Protein 7MIS (pdb70)

Structure (mmCIF, N/CA/C/O backbone):
data_7MIS
#
_entry.id   7MIS
#
_cell.length_a   1.00
_cell.length_b   1.00
_cell.length_c   1.00
_cell.angle_alpha   90.00
_cell.angle_beta   90.00
_cell.angle_gamma   90.00
#
_symmetry.space_group_name_H-M   'P 1'
#
loop_
_entity.id
_entity.type
_entity.pdbx_description
1 polymer 'Calmodulin-dependent glutamylase SidJ'
2 polymer Calmodulin
3 polymer SdeC
4 non-polymer "ADENOSINE-5'-TRIPHOSPHATE"
5 non-polymer 'MAGNESIUM ION'
6 non-polymer 'SODIUM ION'
7 non-polymer 'CALCIUM ION'
8 non-polymer 'ADENOSINE MONOPHOSPHATE'
#
loop_
_atom_site.group_PDB
_atom_site.id
_atom_site.type_symbol
_atom_site.label_atom_id
_atom_site.label_alt_id
_atom_site.label_comp_id
_atom_site.label_asym_id
_atom_site.label_entity_id
_atom_site.label_seq_id
_atom_site.pdbx_PDB_ins_code
_atom_site.Cartn_x
_atom_site.Cartn_y
_atom_site.Cartn_z
_atom_site.occupancy
_atom_site.B_iso_or_equiv
_atom_site.auth_seq_id
_atom_site.auth_comp_id
_atom_site.auth_asym_id
_atom_site.auth_atom_id
_atom_site.pdbx_PDB_model_num
ATOM 1 N N . HIS A 1 3 ? 254.095 221.914 257.233 1.00 76.40 98 HIS A N 1
ATOM 2 C CA . HIS A 1 3 ? 254.817 222.561 256.145 1.00 76.40 98 HIS A CA 1
ATOM 3 C C . HIS A 1 3 ? 255.230 221.546 255.085 1.00 76.40 98 HIS A C 1
ATOM 4 O O . HIS A 1 3 ? 256.414 221.386 254.790 1.00 76.40 98 HIS A O 1
ATOM 17 N N . VAL A 1 4 ? 254.240 220.860 254.519 1.00 54.93 99 VAL A N 1
ATOM 18 C CA . VAL A 1 4 ? 254.443 219.902 253.437 1.00 54.93 99 VAL A CA 1
ATOM 19 C C . VAL A 1 4 ? 253.958 220.544 252.146 1.00 54.93 99 VAL A C 1
ATOM 20 O O . VAL A 1 4 ? 252.881 221.151 252.112 1.00 54.93 99 VAL A O 1
ATOM 33 N N . LYS A 1 5 ? 254.753 220.416 251.088 1.00 50.27 100 LYS A N 1
ATOM 34 C CA . LYS A 1 5 ? 254.404 221.041 249.821 1.00 50.27 100 LYS A CA 1
ATOM 35 C C . LYS A 1 5 ? 253.238 220.304 249.175 1.00 50.27 100 LYS A C 1
ATOM 36 O O . LYS A 1 5 ? 253.233 219.072 249.097 1.00 50.27 100 LYS A O 1
ATOM 55 N N . GLN A 1 6 ? 252.248 221.062 248.711 1.00 43.05 101 GLN A N 1
ATOM 56 C CA . GLN A 1 6 ? 251.064 220.519 248.050 1.00 43.05 101 GLN A CA 1
ATOM 57 C C . GLN A 1 6 ? 251.101 220.948 246.588 1.00 43.05 101 GLN A C 1
ATOM 58 O O . GLN A 1 6 ? 250.707 222.067 246.250 1.00 43.05 101 GLN A O 1
ATOM 72 N N . TYR A 1 7 ? 251.564 220.050 245.724 1.00 36.49 102 TYR A N 1
ATOM 73 C CA . TYR A 1 7 ? 251.646 220.324 244.299 1.00 36.49 102 TYR A CA 1
ATOM 74 C C . TYR A 1 7 ? 251.468 219.016 243.546 1.00 36.49 102 TYR A C 1
ATOM 75 O O . TYR A 1 7 ? 251.640 217.929 244.102 1.00 36.49 102 TYR A O 1
ATOM 93 N N . TYR A 1 8 ? 251.111 219.130 242.272 1.00 28.40 103 TYR A N 1
ATOM 94 C CA . TYR A 1 8 ? 250.929 217.962 241.425 1.00 28.40 103 TYR A CA 1
ATOM 95 C C . TYR A 1 8 ? 252.231 217.610 240.720 1.00 28.40 103 TYR A C 1
ATOM 96 O O . TYR A 1 8 ? 253.096 218.462 240.504 1.00 28.40 103 TYR A O 1
ATOM 114 N N . PHE A 1 9 ? 252.357 216.338 240.355 1.00 31.75 104 PHE A N 1
ATOM 115 C CA . PHE A 1 9 ? 253.521 215.835 239.642 1.00 31.75 104 PHE A CA 1
ATOM 116 C C . PHE A 1 9 ? 253.361 215.915 238.130 1.00 31.75 104 PHE A C 1
ATOM 117 O O . PHE A 1 9 ? 254.233 215.431 237.403 1.00 31.75 104 PHE A O 1
ATOM 134 N N . ALA A 1 10 ? 252.276 216.508 237.642 1.00 29.09 105 ALA A N 1
ATOM 135 C CA . ALA A 1 10 ? 252.014 216.631 236.216 1.00 29.09 105 ALA A CA 1
ATOM 136 C C . ALA A 1 10 ? 251.946 218.101 235.830 1.00 29.09 105 ALA A C 1
ATOM 137 O O . ALA A 1 10 ? 251.373 218.918 236.556 1.00 29.09 105 ALA A O 1
ATOM 144 N N . ARG A 1 11 ? 252.536 218.429 234.683 1.00 36.00 106 ARG A N 1
ATOM 145 C CA . ARG A 1 11 ? 252.540 219.782 234.148 1.00 36.00 106 ARG A CA 1
ATOM 146 C C . ARG A 1 11 ? 251.834 219.798 232.800 1.00 36.00 106 ARG A C 1
ATOM 147 O O . ARG A 1 11 ? 251.785 218.785 232.102 1.00 36.00 106 ARG A O 1
ATOM 168 N N . ARG A 1 12 ? 251.300 220.958 232.433 1.00 33.40 107 ARG A N 1
ATOM 169 C CA . ARG A 1 12 ? 250.560 221.127 231.191 1.00 33.40 107 ARG A CA 1
ATOM 170 C C . ARG A 1 12 ? 251.347 221.988 230.212 1.00 33.40 107 ARG A C 1
ATOM 171 O O . ARG A 1 12 ? 252.065 222.909 230.607 1.00 33.40 107 ARG A O 1
ATOM 192 N N . GLY A 1 13 ? 251.198 221.681 228.930 1.00 30.27 108 GLY A N 1
ATOM 193 C CA . GLY A 1 13 ? 251.837 222.460 227.895 1.00 30.27 108 GLY A CA 1
ATOM 194 C C . GLY A 1 13 ? 251.194 222.197 226.553 1.00 30.27 108 GLY A C 1
ATOM 195 O O . GLY A 1 13 ? 250.163 221.531 226.458 1.00 30.27 108 GLY A O 1
ATOM 199 N N . GLU A 1 14 ? 251.840 222.700 225.506 1.00 29.26 109 GLU A N 1
ATOM 200 C CA . GLU A 1 14 ? 251.331 222.594 224.147 1.00 29.26 109 GLU A CA 1
ATOM 201 C C . GLU A 1 14 ? 252.274 221.764 223.287 1.00 29.26 109 GLU A C 1
ATOM 202 O O . GLU A 1 14 ? 253.479 221.699 223.542 1.00 29.26 109 GLU A O 1
ATOM 214 N N . THR A 1 15 ? 251.705 221.123 222.269 1.00 26.60 110 THR A N 1
ATOM 215 C CA . THR A 1 15 ? 252.463 220.438 221.234 1.00 26.60 110 THR A CA 1
ATOM 216 C C . THR A 1 15 ? 251.987 220.920 219.872 1.00 26.60 110 THR A C 1
ATOM 217 O O . THR A 1 15 ? 250.993 221.639 219.753 1.00 26.60 110 THR A O 1
ATOM 228 N N . SER A 1 16 ? 252.720 220.521 218.834 1.00 27.16 111 SER A N 1
ATOM 229 C CA . SER A 1 16 ? 252.318 220.869 217.479 1.00 27.16 111 SER A CA 1
ATOM 230 C C . SER A 1 16 ? 251.166 220.004 216.987 1.00 27.16 111 SER A C 1
ATOM 231 O O . SER A 1 16 ? 250.307 220.491 216.245 1.00 27.16 111 SER A O 1
ATOM 239 N N . THR A 1 17 ? 251.123 218.735 217.383 1.00 23.55 112 THR A N 1
ATOM 240 C CA . THR A 1 17 ? 250.067 217.847 216.921 1.00 23.55 112 THR A CA 1
ATOM 241 C C . THR A 1 17 ? 250.083 216.570 217.744 1.00 23.55 112 THR A C 1
ATOM 242 O O . THR A 1 17 ? 251.145 216.098 218.159 1.00 23.55 112 THR A O 1
ATOM 253 N N . HIS A 1 18 ? 248.891 216.026 217.984 1.00 20.83 113 HIS A N 1
ATOM 254 C CA . HIS A 1 18 ? 248.744 214.677 218.514 1.00 20.83 113 HIS A CA 1
ATOM 255 C C . HIS A 1 18 ? 248.795 213.618 217.424 1.00 20.83 113 HIS A C 1
ATOM 256 O O . HIS A 1 18 ? 248.740 212.426 217.738 1.00 20.83 113 HIS A O 1
ATOM 270 N N . ASP A 1 19 ? 248.894 214.024 216.158 1.00 24.64 114 ASP A N 1
ATOM 271 C CA . ASP A 1 19 ? 248.859 213.099 215.026 1.00 24.64 114 ASP A CA 1
ATOM 272 C C . ASP A 1 19 ? 250.244 212.483 214.857 1.00 24.64 114 ASP A C 1
ATOM 273 O O . ASP A 1 19 ? 251.029 212.849 213.979 1.00 24.64 114 ASP A O 1
ATOM 282 N N . THR A 1 20 ? 250.543 211.519 215.724 1.00 29.94 115 THR A N 1
ATOM 283 C CA . THR A 1 20 ? 251.842 210.859 215.734 1.00 29.94 115 THR A CA 1
ATOM 284 C C . THR A 1 20 ? 251.640 209.388 216.055 1.00 29.94 115 THR A C 1
ATOM 285 O O . THR A 1 20 ? 251.136 209.050 217.130 1.00 29.94 115 THR A O 1
ATOM 296 N N . SER A 1 21 ? 252.034 208.519 215.125 1.00 31.23 116 SER A N 1
ATOM 297 C CA . SER A 1 21 ? 252.010 207.072 215.327 1.00 31.23 116 SER A CA 1
ATOM 298 C C . SER A 1 21 ? 250.586 206.573 215.579 1.00 31.23 116 SER A C 1
ATOM 299 O O . SER A 1 21 ? 250.289 205.934 216.590 1.00 31.23 116 SER A O 1
ATOM 307 N N . LEU A 1 22 ? 249.705 206.870 214.628 1.00 24.91 117 LEU A N 1
ATOM 308 C CA . LEU A 1 22 ? 248.320 206.425 214.711 1.00 24.91 117 LEU A CA 1
ATOM 309 C C . LEU A 1 22 ? 247.845 205.997 213.326 1.00 24.91 117 LEU A C 1
ATOM 310 O O . LEU A 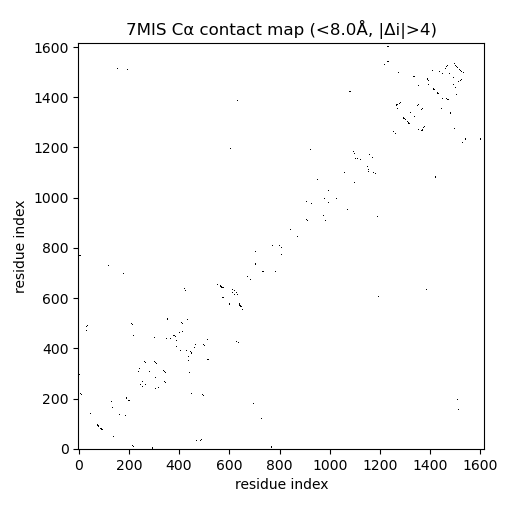1 22 ? 248.519 206.281 212.328 1.00 24.91 117 LEU A O 1
ATOM 326 N N . PRO A 1 23 ? 246.706 205.313 213.218 1.00 25.29 118 PRO A N 1
ATOM 327 C CA . PRO A 1 23 ? 246.385 204.628 211.970 1.00 25.29 118 PRO A CA 1
ATOM 328 C C . PRO A 1 23 ? 246.334 205.603 210.810 1.00 25.29 118 PRO A C 1
ATOM 329 O O . PRO A 1 23 ? 245.952 206.775 210.977 1.00 25.29 118 PRO A O 1
ATOM 340 N N . PRO A 1 24 ? 246.715 205.159 209.609 1.00 29.97 119 PRO A N 1
ATOM 341 C CA . PRO A 1 24 ? 246.700 206.067 208.465 1.00 29.97 119 PRO A CA 1
ATOM 342 C C . PRO A 1 24 ? 245.280 206.464 208.107 1.00 29.97 119 PRO A C 1
ATOM 343 O O . PRO A 1 24 ? 244.326 205.711 208.368 1.00 29.97 119 PRO A O 1
ATOM 354 N N . PRO A 1 25 ? 245.087 207.644 207.508 1.00 29.69 120 PRO A N 1
ATOM 355 C CA . PRO A 1 25 ? 243.729 208.118 207.167 1.00 29.69 120 PRO A CA 1
ATOM 356 C C . PRO A 1 25 ? 243.194 207.565 205.848 1.00 29.69 120 PRO A C 1
ATOM 357 O O . PRO A 1 25 ? 243.258 208.185 204.788 1.00 29.69 120 PRO A O 1
ATOM 368 N N . VAL A 1 26 ? 242.644 206.352 205.902 1.00 37.13 121 VAL A N 1
ATOM 369 C CA . VAL A 1 26 ? 242.065 205.708 204.731 1.00 37.13 121 VAL A CA 1
ATOM 370 C C . VAL A 1 26 ? 240.827 204.927 205.147 1.00 37.13 121 VAL A C 1
ATOM 371 O O . VAL A 1 26 ? 240.670 204.530 206.302 1.00 37.13 121 VAL A O 1
ATOM 384 N N . LYS A 1 27 ? 239.942 204.713 204.177 1.00 44.05 122 LYS A N 1
ATOM 385 C CA . LYS A 1 27 ? 238.757 203.884 204.345 1.00 44.05 122 LYS A CA 1
ATOM 386 C C . LYS A 1 27 ? 238.822 202.733 203.354 1.00 44.05 122 LYS A C 1
ATOM 387 O O . LYS A 1 27 ? 239.082 202.949 202.166 1.00 44.05 122 LYS A O 1
ATOM 406 N N . VAL A 1 28 ? 238.595 201.518 203.839 1.00 52.28 123 VAL A N 1
ATOM 407 C CA . VAL A 1 28 ? 238.554 200.329 202.988 1.00 52.28 123 VAL A CA 1
ATOM 408 C C . VAL A 1 28 ? 237.077 200.014 202.774 1.00 52.28 123 VAL A C 1
ATOM 409 O O . VAL A 1 28 ? 236.442 199.310 203.560 1.00 52.28 123 VAL A O 1
ATOM 422 N N . LEU A 1 29 ? 236.519 200.550 201.692 1.00 54.73 124 LEU A N 1
ATOM 423 C CA . LEU A 1 29 ? 235.106 200.395 201.372 1.00 54.73 124 LEU A CA 1
ATOM 424 C C . LEU A 1 29 ? 234.971 199.554 200.111 1.00 54.73 124 LEU A C 1
ATOM 425 O O . LEU A 1 29 ? 235.433 199.960 199.039 1.00 54.73 124 LEU A O 1
ATOM 441 N N . SER A 1 30 ? 234.329 198.394 200.240 1.00 63.40 125 SER A N 1
ATOM 442 C CA . SER A 1 30 ? 234.086 197.503 199.107 1.00 63.40 125 SER A CA 1
ATOM 443 C C . SER A 1 30 ? 235.383 197.182 198.370 1.00 63.40 125 SER A C 1
ATOM 444 O O . SER A 1 30 ? 235.433 197.142 197.139 1.00 63.40 125 SER A O 1
ATOM 452 N N . GLY A 1 31 ? 236.448 196.952 199.134 1.00 62.96 126 GLY A N 1
ATOM 453 C CA . GLY A 1 31 ? 237.728 196.607 198.555 1.00 62.96 126 GLY A CA 1
ATOM 454 C C . GLY A 1 31 ? 238.493 197.766 197.960 1.00 62.96 126 GLY A C 1
ATOM 455 O O . GLY A 1 31 ? 239.544 197.544 197.348 1.00 62.96 126 GLY A O 1
ATOM 459 N N . ARG A 1 32 ? 238.007 198.992 198.122 1.00 57.18 127 ARG A N 1
ATOM 460 C CA . ARG A 1 32 ? 238.633 200.175 197.551 1.00 57.18 127 ARG A CA 1
ATOM 461 C C . ARG A 1 32 ? 239.159 201.071 198.663 1.00 57.18 127 ARG A C 1
ATOM 462 O O . ARG A 1 32 ? 238.488 201.276 199.679 1.00 57.18 127 ARG A O 1
ATOM 483 N N . SER A 1 33 ? 240.365 201.598 198.465 1.00 54.64 128 SER A N 1
ATOM 484 C CA . SER A 1 33 ? 240.987 202.501 199.423 1.00 54.64 128 SER A CA 1
ATOM 485 C C . SER A 1 33 ? 240.635 203.938 199.061 1.00 54.64 128 SER A C 1
ATOM 486 O O . SER A 1 33 ? 241.012 204.424 197.990 1.00 54.64 128 SER A O 1
ATOM 494 N N . ILE A 1 34 ? 239.913 204.610 199.950 1.00 45.75 129 ILE A N 1
ATOM 495 C CA . ILE A 1 34 ? 239.541 206.011 199.800 1.00 45.75 129 ILE A CA 1
ATOM 496 C C . ILE A 1 34 ? 240.355 206.814 200.812 1.00 45.75 129 ILE A C 1
ATOM 497 O O . ILE A 1 34 ? 240.166 206.643 202.025 1.00 45.75 129 ILE A O 1
ATOM 513 N N . PRO A 1 35 ? 241.280 207.669 200.381 1.00 39.95 130 PRO A N 1
ATOM 514 C CA . PRO A 1 35 ? 242.024 208.490 201.342 1.00 39.95 130 PRO A CA 1
ATOM 515 C C . PRO A 1 35 ? 241.145 209.566 201.961 1.00 39.95 130 PRO A C 1
ATOM 516 O O . PRO A 1 35 ? 240.130 209.984 201.401 1.00 39.95 130 PRO A O 1
ATOM 527 N N . LEU A 1 36 ? 241.560 210.017 203.143 1.00 32.55 131 LEU A N 1
ATOM 528 C CA . LEU A 1 36 ? 240.822 210.999 203.925 1.00 32.55 131 LEU A CA 1
ATOM 529 C C . LEU A 1 36 ? 241.700 212.213 204.188 1.00 32.55 131 LEU A C 1
ATOM 530 O O . LEU A 1 36 ? 242.884 212.075 204.509 1.00 32.55 131 LEU A O 1
ATOM 546 N N . LYS A 1 37 ? 241.113 213.401 204.065 1.00 33.20 132 LYS A N 1
ATOM 547 C CA . LYS A 1 37 ? 241.845 214.650 204.206 1.00 33.20 132 LYS A CA 1
ATOM 548 C C . LYS A 1 37 ? 241.077 215.609 205.104 1.00 33.20 132 LYS A C 1
ATOM 549 O O . LYS A 1 37 ? 239.890 215.426 205.379 1.00 33.20 132 LYS A O 1
ATOM 568 N N . GLU A 1 38 ? 241.778 216.645 205.549 1.00 30.14 133 GLU A N 1
ATOM 569 C CA . GLU A 1 38 ? 241.259 217.621 206.493 1.00 30.14 133 GLU A CA 1
ATOM 570 C C . GLU A 1 38 ? 240.847 218.901 205.775 1.00 30.14 133 GLU A C 1
ATOM 571 O O . GLU A 1 38 ? 241.414 219.267 204.743 1.00 30.14 133 GLU A O 1
ATOM 583 N N . ILE A 1 39 ? 239.849 219.573 206.332 1.00 24.55 134 ILE A N 1
ATOM 584 C CA . ILE A 1 39 ? 239.440 220.912 205.918 1.00 24.55 134 ILE A CA 1
ATOM 585 C C . ILE A 1 39 ? 239.933 221.891 206.979 1.00 24.55 134 ILE A C 1
ATOM 586 O O . ILE A 1 39 ? 239.492 221.810 208.132 1.00 24.55 134 ILE A O 1
ATOM 602 N N . PRO A 1 40 ? 240.836 222.820 206.654 1.00 24.36 135 PRO A N 1
ATOM 603 C CA . PRO A 1 40 ? 241.349 223.739 207.685 1.00 24.36 135 PRO A CA 1
ATOM 604 C C . PRO A 1 40 ? 240.244 224.641 208.216 1.00 24.36 135 PRO A C 1
ATOM 605 O O . PRO A 1 40 ? 239.602 225.371 207.459 1.00 24.36 135 PRO A O 1
ATOM 616 N N . PHE A 1 41 ? 240.032 224.592 209.531 1.00 19.03 136 PHE A N 1
ATOM 617 C CA . PHE A 1 41 ? 238.985 225.401 210.146 1.00 19.03 136 PHE A CA 1
ATOM 618 C C . PHE A 1 41 ? 239.312 226.888 210.062 1.00 19.03 136 PHE A C 1
ATOM 619 O O . PHE A 1 41 ? 238.487 227.693 209.612 1.00 19.03 136 PHE A O 1
ATOM 636 N N . GLU A 1 42 ? 240.520 227.269 210.479 1.00 23.01 137 GLU A N 1
ATOM 637 C CA . GLU A 1 42 ? 240.835 228.684 210.638 1.00 23.01 137 GLU A CA 1
ATOM 638 C C . GLU A 1 42 ? 240.885 229.401 209.295 1.00 23.01 137 GLU A C 1
ATOM 639 O O . GLU A 1 42 ? 240.347 230.504 209.151 1.00 23.01 137 GLU A O 1
ATOM 651 N N . ALA A 1 43 ? 241.545 228.801 208.302 1.00 24.66 138 ALA A N 1
ATOM 652 C CA . ALA A 1 43 ? 241.643 229.442 206.994 1.00 24.66 138 ALA A CA 1
ATOM 653 C C . ALA A 1 43 ? 240.270 229.596 206.354 1.00 24.66 138 ALA A C 1
ATOM 654 O O . ALA A 1 43 ? 239.958 230.646 205.778 1.00 24.66 138 ALA A O 1
ATOM 661 N N . THR A 1 44 ? 239.437 228.560 206.446 1.00 22.78 139 THR A N 1
ATOM 662 C CA . THR A 1 44 ? 238.087 228.642 205.903 1.00 22.78 139 THR A CA 1
ATOM 663 C C . THR A 1 44 ? 237.286 229.741 206.586 1.00 22.78 139 THR A C 1
ATOM 664 O O . THR A 1 44 ? 236.601 230.529 205.921 1.00 22.78 139 THR A O 1
ATOM 675 N N . ARG A 1 45 ? 237.364 229.816 207.916 1.00 20.98 140 ARG A N 1
ATOM 676 C CA . ARG A 1 45 ? 236.631 230.848 208.640 1.00 20.98 140 ARG A CA 1
ATOM 677 C C . ARG A 1 45 ? 237.108 232.241 208.244 1.00 20.98 140 ARG A C 1
ATOM 678 O O . ARG A 1 45 ? 236.297 233.154 208.032 1.00 20.98 140 ARG A O 1
ATOM 699 N N . ASN A 1 46 ? 238.424 232.421 208.123 1.00 24.14 141 ASN A N 1
ATOM 700 C CA . ASN A 1 46 ? 238.962 233.728 207.764 1.00 24.14 141 ASN A CA 1
ATOM 701 C C . ASN A 1 46 ? 238.526 234.144 206.364 1.00 24.14 141 ASN A C 1
ATOM 702 O O . ASN A 1 46 ? 238.144 235.300 206.141 1.00 24.14 141 ASN A O 1
ATOM 713 N N . GLU A 1 47 ? 238.571 233.219 205.401 1.00 25.35 142 GLU A N 1
ATOM 714 C CA . GLU A 1 47 ? 238.154 233.588 204.052 1.00 25.35 142 GLU A CA 1
ATOM 715 C C . GLU A 1 47 ? 236.650 233.833 203.979 1.00 25.35 142 GLU A C 1
ATOM 716 O O . GLU A 1 47 ? 236.200 234.681 203.200 1.00 25.35 142 GLU A O 1
ATOM 728 N N . LEU A 1 48 ? 235.859 233.132 204.793 1.00 24.27 143 LEU A N 1
ATOM 729 C CA . LEU A 1 48 ? 234.435 233.445 204.866 1.00 24.27 143 LEU A CA 1
ATOM 730 C C . LEU A 1 48 ? 234.213 234.854 205.403 1.00 24.27 143 LEU A C 1
ATOM 731 O O . LEU A 1 48 ? 233.329 235.577 204.929 1.00 24.27 143 LEU A O 1
ATOM 747 N N . VAL A 1 49 ? 235.008 235.266 206.392 1.00 25.20 144 VAL A N 1
ATOM 748 C CA . VAL A 1 49 ? 234.879 236.629 206.905 1.00 25.20 144 VAL A CA 1
ATOM 749 C C . VAL A 1 49 ? 235.277 237.646 205.838 1.00 25.20 144 VAL A C 1
ATOM 750 O O . VAL A 1 49 ? 234.680 238.725 205.734 1.00 25.20 144 VAL A O 1
ATOM 763 N N . GLN A 1 50 ? 236.299 237.333 205.040 1.00 29.74 145 GLN A N 1
ATOM 764 C CA . GLN A 1 50 ? 236.662 238.225 203.938 1.00 29.74 145 GLN A CA 1
ATOM 765 C C . GLN A 1 50 ? 235.518 238.354 202.935 1.00 29.74 145 GLN A C 1
ATOM 766 O O . GLN A 1 50 ? 235.216 239.457 202.449 1.00 29.74 145 GLN A O 1
ATOM 780 N N . ILE A 1 51 ? 234.878 237.231 202.603 1.00 29.15 146 ILE A N 1
ATOM 781 C CA . ILE A 1 51 ? 233.704 237.269 201.736 1.00 29.15 146 ILE A CA 1
ATOM 782 C C . ILE A 1 51 ? 232.629 238.158 202.344 1.00 29.15 146 ILE A C 1
ATOM 783 O O . ILE A 1 51 ? 231.962 238.927 201.642 1.00 29.15 146 ILE A O 1
ATOM 799 N N . TYR A 1 52 ? 232.437 238.061 203.660 1.00 28.69 147 TYR A N 1
ATOM 800 C CA . TYR A 1 52 ? 231.448 238.900 204.330 1.00 28.69 147 TYR A CA 1
ATOM 801 C C . TYR A 1 52 ? 231.792 240.379 204.200 1.00 28.69 147 TYR A C 1
ATOM 802 O O . TYR A 1 52 ? 230.905 241.217 204.015 1.00 28.69 147 TYR A O 1
ATOM 820 N N . LEU A 1 53 ? 233.072 240.725 204.331 1.00 30.85 148 LEU A N 1
ATOM 821 C CA . LEU A 1 53 ? 233.468 242.125 204.192 1.00 30.85 148 LEU A CA 1
ATOM 822 C C . LEU A 1 53 ? 233.182 242.638 202.785 1.00 30.85 148 LEU A C 1
ATOM 823 O O . LEU A 1 53 ? 232.674 243.755 202.608 1.00 30.85 148 LEU A O 1
ATOM 839 N N . THR A 1 54 ? 233.492 241.831 201.769 1.00 34.14 149 THR A N 1
ATOM 840 C CA . THR A 1 54 ? 233.170 242.238 200.402 1.00 34.14 149 THR A CA 1
ATOM 841 C C . THR A 1 54 ? 231.662 242.390 200.217 1.00 34.14 149 THR A C 1
ATOM 842 O O . THR A 1 54 ? 231.199 243.309 199.529 1.00 34.14 149 THR A O 1
ATOM 853 N N . SER A 1 55 ? 230.879 241.498 200.827 1.00 34.63 150 SER A N 1
ATOM 854 C CA . SER A 1 55 ? 229.427 241.603 200.731 1.00 34.63 150 SER A CA 1
ATOM 855 C C . SER A 1 55 ? 228.921 242.879 201.392 1.00 34.63 150 SER A C 1
ATOM 856 O O . SER A 1 55 ? 227.981 243.511 200.900 1.00 34.63 150 SER A O 1
ATOM 864 N N . ILE A 1 56 ? 229.516 243.261 202.521 1.00 34.64 151 ILE A N 1
ATOM 865 C CA . ILE A 1 56 ? 229.131 244.511 203.172 1.00 34.64 151 ILE A CA 1
ATOM 866 C C . ILE A 1 56 ? 229.445 245.692 202.266 1.00 34.64 151 ILE A C 1
ATOM 867 O O . ILE A 1 56 ? 228.671 246.652 202.178 1.00 34.64 151 ILE A O 1
ATOM 883 N N . ASP A 1 57 ? 230.599 245.653 201.599 1.00 39.78 152 ASP A N 1
ATOM 884 C CA . ASP A 1 57 ? 230.917 246.710 200.643 1.00 39.78 152 ASP A CA 1
ATOM 885 C C . ASP A 1 57 ? 229.862 246.785 199.544 1.00 39.78 152 ASP A C 1
ATOM 886 O O . ASP A 1 57 ? 229.414 247.879 199.169 1.00 39.78 152 ASP A O 1
ATOM 895 N N . LYS A 1 58 ? 229.456 245.630 199.014 1.00 40.36 153 LYS A N 1
ATOM 896 C CA . LYS A 1 58 ? 228.402 245.612 198.004 1.00 40.36 153 LYS A CA 1
ATOM 897 C C . LYS A 1 58 ? 227.113 246.217 198.545 1.00 40.36 153 LYS A C 1
ATOM 898 O O . LYS A 1 58 ? 226.447 246.998 197.857 1.00 40.36 153 LYS A O 1
ATOM 917 N N . LEU A 1 59 ? 226.740 245.858 199.773 1.00 41.53 154 LEU A N 1
ATOM 918 C CA . LEU A 1 59 ? 225.529 246.410 200.371 1.00 41.53 154 LEU A CA 1
ATOM 919 C C . LEU A 1 59 ? 225.613 247.926 200.467 1.00 41.53 154 LEU A C 1
ATOM 920 O O . LEU A 1 59 ? 224.641 248.630 200.174 1.00 41.53 154 LEU A O 1
ATOM 936 N N . ILE A 1 60 ? 226.768 248.447 200.880 1.00 42.93 155 ILE A N 1
ATOM 937 C CA . ILE A 1 60 ? 226.938 249.895 200.958 1.00 42.93 155 ILE A CA 1
ATOM 938 C C . ILE A 1 60 ? 226.740 250.518 199.583 1.00 42.93 155 ILE A C 1
ATOM 939 O O . ILE A 1 60 ? 226.037 251.524 199.431 1.00 42.93 155 ILE A O 1
ATOM 955 N N . LYS A 1 61 ? 227.354 249.925 198.558 1.00 46.29 156 LYS A N 1
ATOM 956 C CA . LYS A 1 61 ? 227.233 250.472 197.210 1.00 46.29 156 LYS A CA 1
ATOM 957 C C . LYS A 1 61 ? 225.817 250.361 196.654 1.00 46.29 156 LYS A C 1
ATOM 958 O O . LYS A 1 61 ? 225.450 251.148 195.775 1.00 46.29 156 LYS A O 1
ATOM 977 N N . SER A 1 62 ? 225.018 249.409 197.138 1.00 49.91 157 SER A N 1
ATOM 978 C CA . SER A 1 62 ? 223.695 249.162 196.577 1.00 49.91 157 SER A CA 1
ATOM 979 C C . SER A 1 62 ? 222.605 250.030 197.192 1.00 49.91 157 SER A C 1
ATOM 980 O O . SER A 1 62 ? 221.463 249.979 196.724 1.00 49.91 157 SER A O 1
ATOM 988 N N . ASN A 1 63 ? 222.917 250.807 198.228 1.00 53.90 158 ASN A N 1
ATOM 989 C CA . ASN A 1 63 ? 222.040 251.824 198.804 1.00 53.90 158 ASN A CA 1
ATOM 990 C C . ASN A 1 63 ? 220.776 251.257 199.440 1.00 53.90 158 ASN A C 1
ATOM 991 O O . ASN A 1 63 ? 219.881 252.031 199.804 1.00 53.90 158 ASN A O 1
ATOM 1002 N N . LYS A 1 64 ? 220.666 249.942 199.593 1.00 54.58 159 LYS A N 1
ATOM 1003 C CA . LYS A 1 64 ? 219.466 249.344 200.178 1.00 54.58 159 LYS A CA 1
ATOM 1004 C C . LYS A 1 64 ? 219.605 249.150 201.687 1.00 54.58 159 LYS A C 1
ATOM 1005 O O . LYS A 1 64 ? 219.370 248.065 202.217 1.00 54.58 159 LYS A O 1
ATOM 1024 N N . LEU A 1 65 ? 219.987 250.214 202.396 1.00 49.69 160 LEU A N 1
ATOM 1025 C CA . LEU A 1 65 ? 220.054 250.141 203.852 1.00 49.69 160 LEU A CA 1
ATOM 1026 C C . LEU A 1 65 ? 218.665 250.197 204.476 1.00 49.69 160 LEU A C 1
ATOM 1027 O O . LEU A 1 65 ? 218.386 249.478 205.441 1.00 49.69 160 LEU A O 1
ATOM 1043 N N . ASN A 1 66 ? 217.784 251.042 203.940 1.00 57.14 161 ASN A N 1
ATOM 1044 C CA . ASN A 1 66 ? 216.435 251.165 204.476 1.00 57.14 161 ASN A CA 1
ATOM 1045 C C . ASN A 1 66 ? 215.571 249.947 204.185 1.00 57.14 161 ASN A C 1
ATOM 1046 O O . ASN A 1 66 ? 214.470 249.845 204.737 1.00 57.14 161 ASN A O 1
ATOM 1057 N N . SER A 1 67 ? 216.036 249.030 203.341 1.00 56.47 162 SER A N 1
ATOM 1058 C CA . SER A 1 67 ? 215.308 247.805 203.045 1.00 56.47 162 SER A CA 1
ATOM 1059 C C . SER A 1 67 ? 215.564 246.699 204.059 1.00 56.47 162 SER A C 1
ATOM 1060 O O . SER A 1 67 ? 214.901 245.658 203.995 1.00 56.47 162 SER A O 1
ATOM 1068 N N . ILE A 1 68 ? 216.500 246.893 204.984 1.00 49.51 163 ILE A N 1
ATOM 1069 C CA . ILE A 1 68 ? 216.885 245.854 205.935 1.00 49.51 163 ILE A CA 1
ATOM 1070 C C . ILE A 1 68 ? 216.366 246.232 207.318 1.00 49.51 163 ILE A C 1
ATOM 1071 O O . ILE A 1 68 ? 216.303 247.426 207.645 1.00 49.51 163 ILE A O 1
ATOM 1087 N N . PRO A 1 69 ? 215.983 245.268 208.158 1.00 47.19 164 PRO A N 1
ATOM 1088 C CA . PRO A 1 69 ? 215.563 245.614 209.520 1.00 47.19 164 PRO A CA 1
ATOM 1089 C C . PRO A 1 69 ? 216.688 246.286 210.290 1.00 47.19 164 PRO A C 1
ATOM 1090 O O . PRO A 1 69 ? 217.870 246.023 210.064 1.00 47.19 164 PRO A O 1
ATOM 1101 N N . SER A 1 70 ? 216.304 247.176 211.206 1.00 47.81 165 SER A N 1
ATOM 1102 C CA . SER A 1 70 ? 217.300 247.902 211.986 1.00 47.81 165 SER A CA 1
ATOM 1103 C C . SER A 1 70 ? 218.122 246.963 212.859 1.00 47.81 165 SER A C 1
ATOM 1104 O O . SER A 1 70 ? 219.281 247.259 213.170 1.00 47.81 165 SER A O 1
ATOM 1112 N N . GLN A 1 71 ? 217.543 245.832 213.266 1.00 40.37 166 GLN A N 1
ATOM 1113 C CA . GLN A 1 71 ? 218.287 244.864 214.065 1.00 40.37 166 GLN A CA 1
ATOM 1114 C C . GLN A 1 71 ? 219.499 244.341 213.304 1.00 40.37 166 GLN A C 1
ATOM 1115 O O . GLN A 1 71 ? 220.602 244.250 213.856 1.00 40.37 166 GLN A O 1
ATOM 1129 N N . GLN A 1 72 ? 219.318 244.005 212.027 1.00 42.53 167 GLN A N 1
ATOM 1130 C CA . GLN A 1 72 ? 220.436 243.486 211.247 1.00 42.53 167 GLN A CA 1
ATOM 1131 C C . GLN A 1 72 ? 221.483 244.564 210.999 1.00 42.53 167 GLN A C 1
ATOM 1132 O O . GLN A 1 72 ? 222.685 244.278 211.000 1.00 42.53 167 GLN A O 1
ATOM 1146 N N . ILE A 1 73 ? 221.052 245.808 210.785 1.00 41.46 168 ILE A N 1
ATOM 1147 C CA . ILE A 1 73 ? 222.009 246.894 210.591 1.00 41.46 168 ILE A CA 1
ATOM 1148 C C . ILE A 1 73 ? 222.830 247.106 211.854 1.00 41.46 168 ILE A C 1
ATOM 1149 O O . ILE A 1 73 ? 224.051 247.301 211.796 1.00 41.46 168 ILE A O 1
ATOM 1165 N N . ALA A 1 74 ? 222.175 247.076 213.016 1.00 38.03 169 ALA A N 1
ATOM 1166 C CA . ALA A 1 74 ? 222.900 247.206 214.273 1.00 38.03 169 ALA A CA 1
ATOM 1167 C C . ALA A 1 74 ? 223.877 246.055 214.461 1.00 38.03 169 ALA A C 1
ATOM 1168 O O . ALA A 1 74 ? 225.010 246.258 214.912 1.00 38.03 169 ALA A O 1
ATOM 1175 N N . SER A 1 75 ? 223.456 244.834 214.124 1.00 30.66 170 SER A N 1
ATOM 1176 C CA . SER A 1 75 ? 224.351 243.689 214.236 1.00 30.66 170 SER A CA 1
ATOM 1177 C C . SER A 1 75 ? 225.578 243.869 213.354 1.00 30.66 170 SER A C 1
ATOM 1178 O O . SER A 1 75 ? 226.713 243.671 213.799 1.00 30.66 170 SER A O 1
ATOM 1186 N N . HIS A 1 76 ? 225.367 244.250 212.093 1.00 30.91 171 HIS A N 1
ATOM 1187 C CA . HIS A 1 76 ? 226.486 244.434 211.176 1.00 30.91 171 HIS A CA 1
ATOM 1188 C C . HIS A 1 76 ? 227.430 245.515 211.683 1.00 30.91 171 HIS A C 1
ATOM 1189 O O . HIS A 1 76 ? 228.653 245.341 211.679 1.00 30.91 171 HIS A O 1
ATOM 1203 N N . TYR A 1 77 ? 226.876 246.641 212.136 1.00 33.07 172 TYR A N 1
ATOM 1204 C CA . TYR A 1 77 ? 227.714 247.742 212.599 1.00 33.07 172 TYR A CA 1
ATOM 1205 C C . TYR A 1 77 ? 228.536 247.336 213.817 1.00 33.07 172 TYR A C 1
ATOM 1206 O O . TYR A 1 77 ? 229.749 247.582 213.875 1.00 33.07 172 TYR A O 1
ATOM 1224 N N . LEU A 1 78 ? 227.890 246.719 214.809 1.00 28.96 173 LEU A N 1
ATOM 1225 C CA . LEU A 1 78 ? 228.603 246.336 216.022 1.00 28.96 173 LEU A CA 1
ATOM 1226 C C . LEU A 1 78 ? 229.661 245.283 215.728 1.00 28.96 173 LEU A C 1
ATOM 1227 O O . LEU A 1 78 ? 230.769 245.339 216.277 1.00 28.96 173 LEU A O 1
ATOM 1243 N N . PHE A 1 79 ? 229.347 244.311 214.869 1.00 26.04 174 PHE A N 1
ATOM 1244 C CA . PHE A 1 79 ? 230.348 243.317 214.510 1.00 26.04 174 PHE A CA 1
ATOM 1245 C C . PHE A 1 79 ? 231.522 243.958 213.788 1.00 26.04 174 PHE A C 1
ATOM 1246 O O . PHE A 1 79 ? 232.673 243.570 214.003 1.00 26.04 174 PHE A O 1
ATOM 1263 N N . LEU A 1 80 ? 231.255 244.924 212.906 1.00 30.71 175 LEU A N 1
ATOM 1264 C CA . LEU A 1 80 ? 232.349 245.594 212.216 1.00 30.71 175 LEU A CA 1
ATOM 1265 C C . LEU A 1 80 ? 233.239 246.339 213.200 1.00 30.71 175 LEU A C 1
ATOM 1266 O O . LEU A 1 80 ? 234.469 246.296 213.091 1.00 30.71 175 LEU A O 1
ATOM 1282 N N . ARG A 1 81 ? 232.636 247.033 214.167 1.00 29.89 176 ARG A N 1
ATOM 1283 C CA . ARG A 1 81 ? 233.438 247.728 215.169 1.00 29.89 176 ARG A CA 1
ATOM 1284 C C . ARG A 1 81 ? 234.282 246.744 215.970 1.00 29.89 176 ARG A C 1
ATOM 1285 O O . ARG A 1 81 ? 235.471 246.988 216.216 1.00 29.89 176 ARG A O 1
ATOM 1306 N N . SER A 1 82 ? 233.687 245.621 216.379 1.00 26.79 177 SER A N 1
ATOM 1307 C CA . SER A 1 82 ? 234.431 244.628 217.147 1.00 26.79 177 SER A CA 1
ATOM 1308 C C . SER A 1 82 ? 235.581 244.048 216.334 1.00 26.79 177 SER A C 1
ATOM 1309 O O . SER A 1 82 ? 236.690 243.868 216.851 1.00 26.79 177 SER A O 1
ATOM 1317 N N . LEU A 1 83 ? 235.333 243.745 215.060 1.00 28.43 178 LEU A N 1
ATOM 1318 C CA . LEU A 1 83 ? 236.381 243.198 214.208 1.00 28.43 178 LEU A CA 1
ATOM 1319 C C . LEU A 1 83 ? 237.503 244.204 214.004 1.00 28.43 178 LEU A C 1
ATOM 1320 O O . LEU A 1 83 ? 238.683 243.840 214.011 1.00 28.43 178 LEU A O 1
ATOM 1336 N N . ALA A 1 84 ? 237.156 245.478 213.816 1.00 32.28 179 ALA A N 1
ATOM 1337 C CA . ALA A 1 84 ? 238.185 246.503 213.699 1.00 32.28 179 ALA A CA 1
ATOM 1338 C C . ALA A 1 84 ? 239.021 246.576 214.967 1.00 32.28 179 ALA A C 1
ATOM 1339 O O . ALA A 1 84 ? 240.250 246.693 214.904 1.00 32.28 179 ALA A O 1
ATOM 1346 N N . ASN A 1 85 ? 238.373 246.505 216.131 1.00 31.14 180 ASN A N 1
ATOM 1347 C CA . ASN A 1 85 ? 239.120 246.544 217.383 1.00 31.14 180 ASN A CA 1
ATOM 1348 C C . ASN A 1 85 ? 240.063 245.355 217.497 1.00 31.14 180 ASN A C 1
ATOM 1349 O O . ASN A 1 85 ? 241.224 245.510 217.888 1.00 31.14 180 ASN A O 1
ATOM 1360 N N . SER A 1 86 ? 239.583 244.158 217.156 1.00 31.58 181 SER A N 1
ATOM 1361 C CA . SER A 1 86 ? 240.420 242.969 217.285 1.00 31.58 181 SER A CA 1
ATOM 1362 C C . SER A 1 86 ? 241.602 243.002 216.327 1.00 31.58 181 SER A C 1
ATOM 1363 O O . SER A 1 86 ? 242.641 242.394 216.607 1.00 31.58 181 SER A O 1
ATOM 1371 N N . GLU A 1 87 ? 241.467 243.697 215.202 1.00 41.44 182 GLU A N 1
ATOM 1372 C CA . GLU A 1 87 ? 242.516 243.718 214.194 1.00 41.44 182 GLU A CA 1
ATOM 1373 C C . GLU A 1 87 ? 243.757 244.437 214.710 1.00 41.44 182 GLU A C 1
ATOM 1374 O O . GLU A 1 87 ? 243.682 245.327 215.561 1.00 41.44 182 GLU A O 1
ATOM 1386 N N . THR A 1 88 ? 244.912 244.037 214.183 1.00 48.11 183 THR A N 1
ATOM 1387 C CA . THR A 1 88 ? 246.191 244.653 214.513 1.00 48.11 183 THR A CA 1
ATOM 1388 C C . THR A 1 88 ? 246.754 245.477 213.366 1.00 48.11 183 THR A C 1
ATOM 1389 O O . THR A 1 88 ? 247.174 246.619 213.574 1.00 48.11 183 THR A O 1
ATOM 1400 N N . ASP A 1 89 ? 246.772 244.928 212.153 1.00 49.85 184 ASP A N 1
ATOM 1401 C CA . ASP A 1 89 ? 247.303 245.658 211.010 1.00 49.85 184 ASP A CA 1
ATOM 1402 C C . ASP A 1 89 ? 246.533 246.957 210.807 1.00 49.85 184 ASP A C 1
ATOM 1403 O O . ASP A 1 89 ? 245.299 246.972 210.821 1.00 49.85 184 ASP A O 1
ATOM 1412 N N . GLY A 1 90 ? 247.271 248.051 210.611 1.00 47.04 185 GLY A N 1
ATOM 1413 C CA . GLY A 1 90 ? 246.630 249.349 210.480 1.00 47.04 185 GLY A CA 1
ATOM 1414 C C . GLY A 1 90 ? 245.780 249.465 209.229 1.00 47.04 185 GLY A C 1
ATOM 1415 O O . GLY A 1 90 ? 244.688 250.038 209.262 1.00 47.04 185 GLY A O 1
ATOM 1419 N N . ILE A 1 91 ? 246.269 248.930 208.109 1.00 46.95 186 ILE A N 1
ATOM 1420 C CA . ILE A 1 91 ? 245.520 249.014 206.857 1.00 46.95 186 ILE A CA 1
ATOM 1421 C C . ILE A 1 91 ? 244.169 248.328 207.006 1.00 46.95 186 ILE A C 1
ATOM 1422 O O . ILE A 1 91 ? 243.128 248.872 206.619 1.00 46.95 186 ILE A O 1
ATOM 1438 N N . LYS A 1 92 ? 244.166 247.119 207.571 1.00 43.25 187 LYS A N 1
ATOM 1439 C CA . LYS A 1 92 ? 242.923 246.369 207.714 1.00 43.25 187 LYS A CA 1
ATOM 1440 C C . LYS A 1 92 ? 241.970 247.054 208.685 1.00 43.25 187 LYS A C 1
ATOM 1441 O O . LYS A 1 92 ? 240.759 247.115 208.440 1.00 43.25 187 LYS A O 1
ATOM 1460 N N . LYS A 1 93 ? 242.496 247.569 209.796 1.00 39.22 188 LYS A N 1
ATOM 1461 C CA . LYS A 1 93 ? 241.652 248.267 210.759 1.00 39.22 188 LYS A CA 1
ATOM 1462 C C . LYS A 1 93 ? 241.006 249.492 210.123 1.00 39.22 188 LYS A C 1
ATOM 1463 O O . LYS A 1 93 ? 239.805 249.736 210.293 1.00 39.22 188 LYS A O 1
ATOM 1482 N N . ASN A 1 94 ? 241.791 250.273 209.379 1.00 40.53 189 ASN A N 1
ATOM 1483 C CA . ASN A 1 94 ? 241.244 251.447 208.708 1.00 40.53 189 ASN A CA 1
ATOM 1484 C C . ASN A 1 94 ? 240.200 251.052 207.674 1.00 40.53 189 ASN A C 1
ATOM 1485 O O . ASN A 1 94 ? 239.161 251.710 207.546 1.00 40.53 189 ASN A O 1
ATOM 1496 N N . GLN A 1 95 ? 240.461 249.983 206.919 1.00 39.92 190 GLN A N 1
ATOM 1497 C CA . GLN A 1 95 ? 239.502 249.545 205.912 1.00 39.92 190 GLN A CA 1
ATOM 1498 C C . GLN A 1 95 ? 238.183 249.140 206.558 1.00 39.92 190 GLN A C 1
ATOM 1499 O O . GLN A 1 95 ? 237.107 249.517 206.079 1.00 39.92 190 GLN A O 1
ATOM 1513 N N . ILE A 1 96 ? 238.245 248.395 207.663 1.00 34.84 191 ILE A N 1
ATOM 1514 C CA . ILE A 1 96 ? 237.019 247.975 208.338 1.00 34.84 191 ILE A CA 1
ATOM 1515 C C . ILE A 1 96 ? 236.281 249.179 208.912 1.00 34.84 191 ILE A C 1
ATOM 1516 O O . ILE A 1 96 ? 235.049 249.260 208.841 1.00 34.84 191 ILE A O 1
ATOM 1532 N N . LEU A 1 97 ? 237.011 250.127 209.504 1.00 36.81 192 LEU A N 1
ATOM 1533 C CA . LEU A 1 97 ? 236.354 251.303 210.068 1.00 36.81 192 LEU A CA 1
ATOM 1534 C C . LEU A 1 97 ? 235.659 252.120 208.984 1.00 36.81 192 LEU A C 1
ATOM 1535 O O . LEU A 1 97 ? 234.534 252.600 209.178 1.00 36.81 192 LEU A O 1
ATOM 1551 N N . SER A 1 98 ? 236.316 252.297 207.836 1.00 38.33 193 SER A N 1
ATOM 1552 C CA . SER A 1 98 ? 235.672 252.989 206.726 1.00 38.33 193 SER A CA 1
ATOM 1553 C C . SER A 1 98 ? 234.452 252.217 206.244 1.00 38.33 193 SER A C 1
ATOM 1554 O O . SER A 1 98 ? 233.424 252.812 205.899 1.00 38.33 193 SER A O 1
ATOM 1562 N N . LEU A 1 99 ? 234.548 250.889 206.211 1.00 36.56 194 LEU A N 1
ATOM 1563 C CA . LEU A 1 99 ? 233.405 250.070 205.827 1.00 36.56 194 LEU A CA 1
ATOM 1564 C C . LEU A 1 99 ? 232.232 250.271 206.775 1.00 36.56 194 LEU A C 1
ATOM 1565 O O . LEU A 1 99 ? 231.073 250.225 206.350 1.00 36.56 194 LEU A O 1
ATOM 1581 N N . ALA A 1 100 ? 232.513 250.482 208.060 1.00 37.15 195 ALA A N 1
ATOM 1582 C CA . ALA A 1 100 ? 231.455 250.645 209.050 1.00 37.15 195 ALA A CA 1
ATOM 1583 C C . ALA A 1 100 ? 230.892 252.058 209.098 1.00 37.15 195 ALA A C 1
ATOM 1584 O O . ALA A 1 100 ? 229.746 252.237 209.522 1.00 37.15 195 ALA A O 1
ATOM 1591 N N . LYS A 1 101 ? 231.665 253.060 208.681 1.00 41.80 196 LYS A N 1
ATOM 1592 C CA . LYS A 1 101 ? 231.228 254.447 208.841 1.00 41.80 196 LYS A CA 1
ATOM 1593 C C . LYS A 1 101 ? 229.865 254.731 208.220 1.00 41.80 196 LYS A C 1
ATOM 1594 O O . LYS A 1 101 ? 229.014 255.333 208.901 1.00 41.80 196 LYS A O 1
ATOM 1613 N N . PRO A 1 102 ? 229.584 254.356 206.966 1.00 41.78 197 PRO A N 1
ATOM 1614 C CA . PRO A 1 102 ? 228.259 254.670 206.404 1.00 41.78 197 PRO A CA 1
ATOM 1615 C C . PRO A 1 102 ? 227.115 254.044 207.178 1.00 41.78 197 PRO A C 1
ATOM 1616 O O . PRO A 1 102 ? 226.044 254.653 207.300 1.00 41.78 197 PRO A O 1
ATOM 1627 N N . LEU A 1 103 ? 227.310 252.834 207.705 1.00 40.47 198 LEU A N 1
ATOM 1628 C CA . LEU A 1 103 ? 226.266 252.209 208.508 1.00 40.47 198 LEU A CA 1
ATOM 1629 C C . LEU A 1 103 ? 225.959 253.047 209.738 1.00 40.47 198 LEU A C 1
ATOM 1630 O O . LEU A 1 103 ? 224.791 253.242 210.093 1.00 40.47 198 LEU A O 1
ATOM 1646 N N . GLY A 1 104 ? 226.999 253.552 210.402 1.00 44.01 199 GLY A N 1
ATOM 1647 C CA . GLY A 1 104 ? 226.779 254.402 211.558 1.00 44.01 199 GLY A CA 1
ATOM 1648 C C . GLY A 1 104 ? 226.080 255.696 211.196 1.00 44.01 199 GLY A C 1
ATOM 1649 O O . GLY A 1 104 ? 225.180 256.148 211.908 1.00 44.01 199 GLY A O 1
ATOM 1653 N N . THR A 1 105 ? 226.489 256.315 210.086 1.00 46.98 200 THR A N 1
ATOM 1654 C CA . THR A 1 105 ? 225.820 257.535 209.646 1.00 46.98 200 THR A CA 1
ATOM 1655 C C . THR A 1 105 ? 224.334 257.285 209.421 1.00 46.98 200 THR A C 1
ATOM 1656 O O . THR A 1 105 ? 223.481 258.043 209.902 1.00 46.98 200 THR A O 1
ATOM 1667 N N . TYR A 1 106 ? 224.004 256.210 208.702 1.00 48.42 201 TYR A N 1
ATOM 1668 C CA . TYR A 1 106 ? 222.602 255.909 208.436 1.00 48.42 201 TYR A CA 1
ATOM 1669 C C . TYR A 1 106 ? 221.842 255.637 209.726 1.00 48.42 201 TYR A C 1
ATOM 1670 O O . TYR A 1 106 ? 220.703 256.089 209.891 1.00 48.42 201 TYR A O 1
ATOM 1688 N N . LEU A 1 107 ? 222.440 254.873 210.643 1.00 45.99 202 LEU A N 1
ATOM 1689 C CA . LEU A 1 107 ? 221.746 254.543 211.883 1.00 45.99 202 LEU A CA 1
ATOM 1690 C C . LEU A 1 107 ? 221.474 255.794 212.703 1.00 45.99 202 LEU A C 1
ATOM 1691 O O . LEU A 1 107 ? 220.392 255.945 213.281 1.00 45.99 202 LEU A O 1
ATOM 1707 N N . ALA A 1 108 ? 222.447 256.705 212.768 1.00 49.27 203 ALA A N 1
ATOM 1708 C CA . ALA A 1 108 ? 222.235 257.953 213.489 1.00 49.27 203 ALA A CA 1
ATOM 1709 C C . ALA A 1 108 ? 221.159 258.794 212.817 1.00 49.27 203 ALA A C 1
ATOM 1710 O O . ALA A 1 108 ? 220.370 259.464 213.493 1.00 49.27 203 ALA A O 1
ATOM 1717 N N . SER A 1 109 ? 221.109 258.772 211.484 1.00 52.75 204 SER A N 1
ATOM 1718 C CA . SER A 1 109 ? 220.155 259.612 210.770 1.00 52.75 204 SER A CA 1
ATOM 1719 C C . SER A 1 109 ? 218.727 259.089 210.909 1.00 52.75 204 SER A C 1
ATOM 1720 O O . SER A 1 109 ? 217.851 259.778 211.443 1.00 52.75 204 SER A O 1
ATOM 1728 N N . LYS A 1 110 ? 218.471 257.868 210.440 1.00 53.48 205 LYS A N 1
ATOM 1729 C CA . LYS A 1 110 ? 217.111 257.371 210.272 1.00 53.48 205 LYS A CA 1
ATOM 1730 C C . LYS A 1 110 ? 216.643 256.445 211.392 1.00 53.48 205 LYS A C 1
ATOM 1731 O O . LYS A 1 110 ? 215.561 255.861 211.276 1.00 53.48 205 LYS A O 1
ATOM 1750 N N . GLU A 1 111 ? 217.411 256.293 212.467 1.00 55.00 206 GLU A N 1
ATOM 1751 C CA . GLU A 1 111 ? 216.967 255.414 213.545 1.00 55.00 206 GLU A CA 1
ATOM 1752 C C . GLU A 1 111 ? 217.718 255.735 214.833 1.00 55.00 206 GLU A C 1
ATOM 1753 O O . GLU A 1 111 ? 218.554 254.941 215.280 1.00 55.00 206 GLU A O 1
ATOM 1765 N N . PRO A 1 112 ? 217.455 256.888 215.453 1.00 56.66 207 PRO A N 1
ATOM 1766 C CA . PRO A 1 112 ? 218.207 257.250 216.668 1.00 56.66 207 PRO A CA 1
ATOM 1767 C C . PRO A 1 112 ? 217.977 256.308 217.838 1.00 56.66 207 PRO A C 1
ATOM 1768 O O . PRO A 1 112 ? 218.861 256.172 218.696 1.00 56.66 207 PRO A O 1
ATOM 1779 N N . HIS A 1 113 ? 216.813 255.657 217.907 1.00 59.30 208 HIS A N 1
ATOM 1780 C CA . HIS A 1 113 ? 216.500 254.832 219.069 1.00 59.30 208 HIS A CA 1
ATOM 1781 C C . HIS A 1 113 ? 217.525 253.720 219.248 1.00 59.30 208 HIS A C 1
ATOM 1782 O O . HIS A 1 113 ? 218.107 253.566 220.328 1.00 59.30 208 HIS A O 1
ATOM 1796 N N . VAL A 1 114 ? 217.771 252.938 218.193 1.00 51.53 209 VAL A N 1
ATOM 1797 C CA . VAL A 1 114 ? 218.764 251.872 218.283 1.00 51.53 209 VAL A CA 1
ATOM 1798 C C . VAL A 1 114 ? 220.165 252.454 218.374 1.00 51.53 209 VAL A C 1
ATOM 1799 O O . VAL A 1 114 ? 221.057 251.851 218.984 1.00 51.53 209 VAL A O 1
ATOM 1812 N N . TRP A 1 115 ? 220.389 253.616 217.757 1.00 45.25 210 TRP A N 1
ATOM 1813 C CA . TRP A 1 115 ? 221.696 254.256 217.835 1.00 45.25 210 TRP A CA 1
ATOM 1814 C C . TRP A 1 115 ? 222.075 254.557 219.277 1.00 45.25 210 TRP A C 1
ATOM 1815 O O . TRP A 1 115 ? 223.255 254.482 219.637 1.00 45.25 210 TRP A O 1
ATOM 1836 N N . LYS A 1 116 ? 221.095 254.892 220.115 1.00 51.53 211 LYS A N 1
ATOM 1837 C CA . LYS A 1 116 ? 221.392 255.179 221.515 1.00 51.53 211 LYS A CA 1
ATOM 1838 C C . LYS A 1 116 ? 221.957 253.950 222.223 1.00 51.53 211 LYS A C 1
ATOM 1839 O O . LYS A 1 116 ? 222.990 254.029 222.903 1.00 51.53 211 LYS A O 1
ATOM 1858 N N . MET A 1 117 ? 221.298 252.797 222.072 1.00 50.67 212 MET A N 1
ATOM 1859 C CA . MET A 1 117 ? 221.814 251.581 222.691 1.00 50.67 212 MET A CA 1
ATOM 1860 C C . MET A 1 117 ? 223.151 251.181 222.082 1.00 50.67 212 MET A C 1
ATOM 1861 O O . MET A 1 117 ? 224.033 250.668 222.782 1.00 50.67 212 MET A O 1
ATOM 1875 N N . ILE A 1 118 ? 223.316 251.387 220.775 1.00 40.38 213 ILE A N 1
ATOM 1876 C CA . ILE A 1 118 ? 224.595 251.080 220.144 1.00 40.38 213 ILE A CA 1
ATOM 1877 C C . ILE A 1 118 ? 225.704 251.901 220.783 1.00 40.38 213 ILE A C 1
ATOM 1878 O O . ILE A 1 118 ? 226.792 251.387 221.066 1.00 40.38 213 ILE A O 1
ATOM 1894 N N . ASN A 1 119 ? 225.455 253.191 221.008 1.00 44.41 214 ASN A N 1
ATOM 1895 C CA . ASN A 1 119 ? 226.468 254.040 221.625 1.00 44.41 214 ASN A CA 1
ATOM 1896 C C . ASN A 1 119 ? 226.737 253.620 223.064 1.00 44.41 214 ASN A C 1
ATOM 1897 O O . ASN A 1 119 ? 227.888 253.647 223.519 1.00 44.41 214 ASN A O 1
ATOM 1908 N N . GLU A 1 120 ? 225.693 253.227 223.797 1.00 45.03 215 GLU A N 1
ATOM 1909 C CA . GLU A 1 120 ? 225.903 252.702 225.145 1.00 45.03 215 GLU A CA 1
ATOM 1910 C C . GLU A 1 120 ? 226.845 251.503 225.120 1.00 45.03 215 GLU A C 1
ATOM 1911 O O . GLU A 1 120 ? 227.832 251.451 225.866 1.00 45.03 215 GLU A O 1
ATOM 1923 N N . LEU A 1 121 ? 226.561 250.532 224.250 1.00 33.99 216 LEU A N 1
ATOM 1924 C CA . LEU A 1 121 ? 227.415 249.353 224.156 1.00 33.99 216 LEU A CA 1
ATOM 1925 C C . LEU A 1 121 ? 228.832 249.731 223.745 1.00 33.99 216 LEU A C 1
ATOM 1926 O O . LEU A 1 121 ? 229.806 249.203 224.292 1.00 33.99 216 LEU A O 1
ATOM 1942 N N . ILE A 1 122 ? 228.969 250.648 222.787 1.00 34.89 217 ILE A N 1
ATOM 1943 C CA . ILE A 1 122 ? 230.293 251.055 222.327 1.00 34.89 217 ILE A CA 1
ATOM 1944 C C . ILE A 1 122 ? 231.083 251.670 223.472 1.00 34.89 217 ILE A C 1
ATOM 1945 O O . ILE A 1 122 ? 232.304 251.496 223.569 1.00 34.89 217 ILE A O 1
ATOM 1961 N N . GLU A 1 123 ? 230.407 252.413 224.346 1.00 42.78 218 GLU A N 1
ATOM 1962 C CA . GLU A 1 123 ? 231.073 252.977 225.512 1.00 42.78 218 GLU A CA 1
ATOM 1963 C C . GLU A 1 123 ? 231.314 251.946 226.604 1.00 42.78 218 GLU A C 1
ATOM 1964 O O . GLU A 1 123 ? 232.128 252.194 227.500 1.00 42.78 218 GLU A O 1
ATOM 1976 N N . LYS A 1 124 ? 230.634 250.802 226.553 1.00 36.91 219 LYS A N 1
ATOM 1977 C CA . LYS A 1 124 ? 230.731 249.817 227.622 1.00 36.91 219 LYS A CA 1
ATOM 1978 C C . LYS A 1 124 ? 231.735 248.701 227.354 1.00 36.91 219 LYS A C 1
ATOM 1979 O O . LYS A 1 124 ? 232.136 248.021 228.304 1.00 36.91 219 LYS A O 1
ATOM 1998 N N . SER A 1 125 ? 232.161 248.491 226.110 1.00 31.80 220 SER A N 1
ATOM 1999 C CA . SER A 1 125 ? 233.050 247.373 225.815 1.00 31.80 220 SER A CA 1
ATOM 2000 C C . SER A 1 125 ? 233.792 247.627 224.511 1.00 31.80 220 SER A C 1
ATOM 2001 O O . SER A 1 125 ? 233.375 248.440 223.684 1.00 31.80 220 SER A O 1
ATOM 2009 N N . GLU A 1 126 ? 234.905 246.909 224.343 1.00 32.36 221 GLU A N 1
ATOM 2010 C CA . GLU A 1 126 ? 235.675 246.949 223.106 1.00 32.36 221 GLU A CA 1
ATOM 2011 C C . GLU A 1 126 ? 235.174 245.961 222.062 1.00 32.36 221 GLU A C 1
ATOM 2012 O O . GLU A 1 126 ? 235.543 246.083 220.890 1.00 32.36 221 GLU A O 1
ATOM 2024 N N . TYR A 1 127 ? 234.347 244.996 222.457 1.00 26.22 222 TYR A N 1
ATOM 2025 C CA . TYR A 1 127 ? 233.698 244.062 221.538 1.00 26.22 222 TYR A CA 1
ATOM 2026 C C . TYR A 1 127 ? 232.200 244.126 221.790 1.00 26.22 222 TYR A C 1
ATOM 2027 O O . TYR A 1 127 ? 231.608 243.189 222.336 1.00 26.22 222 TYR A O 1
ATOM 2045 N N . PRO A 1 128 ? 231.550 245.223 221.401 1.00 26.86 223 PRO A N 1
ATOM 2046 C CA . PRO A 1 128 ? 230.128 245.388 221.742 1.00 26.86 223 PRO A CA 1
ATOM 2047 C C . PRO A 1 128 ? 229.227 244.320 221.147 1.00 26.86 223 PRO A C 1
ATOM 2048 O O . PRO A 1 128 ? 228.103 244.137 221.634 1.00 26.86 223 PRO A O 1
ATOM 2059 N N . ILE A 1 129 ? 229.677 243.607 220.115 1.00 24.11 224 ILE A N 1
ATOM 2060 C CA . ILE A 1 129 ? 228.823 242.606 219.486 1.00 24.11 224 ILE A CA 1
ATOM 2061 C C . ILE A 1 129 ? 228.512 241.473 220.457 1.00 24.11 224 ILE A C 1
ATOM 2062 O O . ILE A 1 129 ? 227.411 240.913 220.439 1.00 24.11 224 ILE A O 1
ATOM 2078 N N . ILE A 1 130 ? 229.470 241.107 221.312 1.00 21.61 225 ILE A N 1
ATOM 2079 C CA . ILE A 1 130 ? 229.243 239.982 222.216 1.00 21.61 225 ILE A CA 1
ATOM 2080 C C . ILE A 1 130 ? 228.193 240.343 223.258 1.00 21.61 225 ILE A C 1
ATOM 2081 O O . ILE A 1 130 ? 227.379 239.502 223.654 1.00 21.61 225 ILE A O 1
ATOM 2097 N N . HIS A 1 131 ? 228.194 241.593 223.724 1.00 27.41 226 HIS A N 1
ATOM 2098 C CA . HIS A 1 131 ? 227.150 242.037 224.640 1.00 27.41 226 HIS A CA 1
ATOM 2099 C C . HIS A 1 131 ? 225.815 242.170 223.924 1.00 27.41 226 HIS A C 1
ATOM 2100 O O . HIS A 1 131 ? 224.758 241.919 224.513 1.00 27.41 226 HIS A O 1
ATOM 2114 N N . TYR A 1 132 ? 225.844 242.571 222.653 1.00 27.89 227 TYR A N 1
ATOM 2115 C CA . TYR A 1 132 ? 224.610 242.704 221.890 1.00 27.89 227 TYR A CA 1
ATOM 2116 C C . TYR A 1 132 ? 223.970 241.353 221.597 1.00 27.89 227 TYR A C 1
ATOM 2117 O O . TYR A 1 132 ? 222.753 241.280 221.400 1.00 27.89 227 TYR A O 1
ATOM 2135 N N . LEU A 1 133 ? 224.760 240.280 221.566 1.00 23.19 228 LEU A N 1
ATOM 2136 C CA . LEU A 1 133 ? 224.301 238.986 221.075 1.00 23.19 228 LEU A CA 1
ATOM 2137 C C . LEU A 1 133 ? 224.049 237.967 222.179 1.00 23.19 228 LEU A C 1
ATOM 2138 O O . LEU A 1 133 ? 223.771 236.805 221.874 1.00 23.19 228 LEU A O 1
ATOM 2154 N N . LYS A 1 134 ? 224.130 238.357 223.448 1.00 23.74 229 LYS A N 1
ATOM 2155 C CA . LYS A 1 134 ? 223.950 237.398 224.539 1.00 23.74 229 LYS A CA 1
ATOM 2156 C C . LYS A 1 134 ? 222.471 237.271 224.905 1.00 23.74 229 LYS A C 1
ATOM 2157 O O . LYS A 1 134 ? 222.039 237.539 226.023 1.00 23.74 229 LYS A O 1
ATOM 2176 N N . ASN A 1 135 ? 221.695 236.851 223.918 1.00 25.10 230 ASN A N 1
ATOM 2177 C CA . ASN A 1 135 ? 220.271 236.565 224.071 1.00 25.10 230 ASN A CA 1
ATOM 2178 C C . ASN A 1 135 ? 219.822 235.844 222.804 1.00 25.10 230 ASN A C 1
ATOM 2179 O O . ASN A 1 135 ? 220.651 235.406 221.998 1.00 25.10 230 ASN A O 1
ATOM 2190 N N . ASN A 1 136 ? 218.507 235.714 222.625 1.00 29.00 231 ASN A N 1
ATOM 2191 C CA . ASN A 1 136 ? 217.985 234.972 221.483 1.00 29.00 231 ASN A CA 1
ATOM 2192 C C . ASN A 1 136 ? 218.402 235.583 220.151 1.00 29.00 231 ASN A C 1
ATOM 2193 O O . ASN A 1 136 ? 218.313 234.908 219.121 1.00 29.00 231 ASN A O 1
ATOM 2204 N N . ARG A 1 137 ? 218.852 236.841 220.144 1.00 28.64 232 ARG A N 1
ATOM 2205 C CA . ARG A 1 137 ? 219.314 237.448 218.900 1.00 28.64 232 ARG A CA 1
ATOM 2206 C C . ARG A 1 137 ? 220.407 236.618 218.244 1.00 28.64 232 ARG A C 1
ATOM 2207 O O . ARG A 1 137 ? 220.519 236.602 217.013 1.00 28.64 232 ARG A O 1
ATOM 2228 N N . ALA A 1 138 ? 221.220 235.923 219.042 1.00 22.94 233 ALA A N 1
ATOM 2229 C CA . ALA A 1 138 ? 222.303 235.122 218.486 1.00 22.94 233 ALA A CA 1
ATOM 2230 C C . ALA A 1 138 ? 221.796 234.019 217.572 1.00 22.94 233 ALA A C 1
ATOM 2231 O O . ALA A 1 138 ? 222.569 233.499 216.764 1.00 22.94 233 ALA A O 1
ATOM 2238 N N . HIS A 1 139 ? 220.519 233.649 217.676 1.00 24.79 234 HIS A N 1
ATOM 2239 C CA . HIS A 1 139 ? 219.974 232.605 216.818 1.00 24.79 234 HIS A CA 1
ATOM 2240 C C . HIS A 1 139 ? 219.823 233.050 215.370 1.00 24.79 234 HIS A C 1
ATOM 2241 O O . HIS A 1 139 ? 219.511 232.214 214.517 1.00 24.79 234 HIS A O 1
ATOM 2255 N N . SER A 1 140 ? 220.024 234.332 215.075 1.00 28.29 235 SER A N 1
ATOM 2256 C CA . SER A 1 140 ? 219.880 234.867 213.727 1.00 28.29 235 SER A CA 1
ATOM 2257 C C . SER A 1 140 ? 221.259 235.026 213.102 1.00 28.29 235 SER A C 1
ATOM 2258 O O . SER A 1 140 ? 222.120 235.720 213.654 1.00 28.29 235 SER A O 1
ATOM 2266 N N . ASN A 1 141 ? 221.464 234.393 211.948 1.00 26.92 236 ASN A N 1
ATOM 2267 C CA . ASN A 1 141 ? 222.759 234.405 211.269 1.00 26.92 236 ASN A CA 1
ATOM 2268 C C . ASN A 1 141 ? 222.770 235.549 210.264 1.00 26.92 236 ASN A C 1
ATOM 2269 O O . ASN A 1 141 ? 222.387 235.392 209.105 1.00 26.92 236 ASN A O 1
ATOM 2280 N N . PHE A 1 142 ? 223.223 236.722 210.711 1.00 26.36 237 PHE A N 1
ATOM 2281 C CA . PHE A 1 142 ? 223.235 237.888 209.833 1.00 26.36 237 PHE A CA 1
ATOM 2282 C C . PHE A 1 142 ? 224.384 237.832 208.832 1.00 26.36 237 PHE A C 1
ATOM 2283 O O . PHE A 1 142 ? 224.213 238.214 207.668 1.00 26.36 237 PHE A O 1
ATOM 2300 N N . MET A 1 143 ? 225.555 237.353 209.256 1.00 26.40 238 MET A N 1
ATOM 2301 C CA . MET A 1 143 ? 226.684 237.252 208.338 1.00 26.40 238 MET A CA 1
ATOM 2302 C C . MET A 1 143 ? 226.370 236.299 207.193 1.00 26.40 238 MET A C 1
ATOM 2303 O O . MET A 1 143 ? 226.598 236.616 206.020 1.00 26.40 238 MET A O 1
ATOM 2317 N N . LEU A 1 144 ? 225.838 235.122 207.519 1.00 28.56 239 LEU A N 1
ATOM 2318 C CA . LEU A 1 144 ? 225.523 234.144 206.487 1.00 28.56 239 LEU A CA 1
ATOM 2319 C C . LEU A 1 144 ? 224.410 234.645 205.580 1.00 28.56 239 LEU A C 1
ATOM 2320 O O . LEU A 1 144 ? 224.442 234.415 204.366 1.00 28.56 239 LEU A O 1
ATOM 2336 N N . ALA A 1 145 ? 223.414 235.322 206.149 1.00 30.82 240 ALA A N 1
ATOM 2337 C CA . ALA A 1 145 ? 222.342 235.876 205.331 1.00 30.82 240 ALA A CA 1
ATOM 2338 C C . ALA A 1 145 ? 222.891 236.887 204.334 1.00 30.82 240 ALA A C 1
ATOM 2339 O O . ALA A 1 145 ? 222.568 236.838 203.141 1.00 30.82 240 ALA A O 1
ATOM 2346 N N . LEU A 1 146 ? 223.740 237.803 204.802 1.00 33.53 241 LEU A N 1
ATOM 2347 C CA . LEU A 1 146 ? 224.303 238.804 203.903 1.00 33.53 241 LEU A CA 1
ATOM 2348 C C . LEU A 1 146 ? 225.165 238.155 202.830 1.00 33.53 241 LEU A C 1
ATOM 2349 O O . LEU A 1 146 ? 225.137 238.571 201.666 1.00 33.53 241 LEU A O 1
ATOM 2365 N N . ILE A 1 147 ? 225.944 237.138 203.201 1.00 31.38 242 ILE A N 1
ATOM 2366 C CA . ILE A 1 147 ? 226.776 236.452 202.216 1.00 31.38 242 ILE A CA 1
ATOM 2367 C C . ILE A 1 147 ? 225.902 235.804 201.151 1.00 31.38 242 ILE A C 1
ATOM 2368 O O . ILE A 1 147 ? 226.129 235.973 199.949 1.00 31.38 242 ILE A O 1
ATOM 2384 N N . HIS A 1 148 ? 224.883 235.056 201.576 1.00 35.11 243 HIS A N 1
ATOM 2385 C CA . HIS A 1 148 ? 224.021 234.384 200.612 1.00 35.11 243 HIS A CA 1
ATOM 2386 C C . HIS A 1 148 ? 223.258 235.385 199.757 1.00 35.11 243 HIS A C 1
ATOM 2387 O O . HIS A 1 148 ? 222.872 235.067 198.627 1.00 35.11 243 HIS A O 1
ATOM 2401 N N . GLU A 1 149 ? 223.034 236.594 200.272 1.00 42.29 244 GLU A N 1
ATOM 2402 C CA . GLU A 1 149 ? 222.260 237.580 199.529 1.00 42.29 244 GLU A CA 1
ATOM 2403 C C . GLU A 1 149 ? 223.109 238.295 198.485 1.00 42.29 244 GLU A C 1
ATOM 2404 O O . GLU A 1 149 ? 222.733 238.361 197.310 1.00 42.29 244 GLU A O 1
ATOM 2416 N N . TYR A 1 150 ? 224.259 238.832 198.889 1.00 42.74 245 TYR A N 1
ATOM 2417 C CA . TYR A 1 150 ? 225.046 239.706 198.029 1.00 42.74 245 TYR A CA 1
ATOM 2418 C C . TYR A 1 150 ? 226.240 239.022 197.377 1.00 42.74 245 TYR A C 1
ATOM 2419 O O . TYR A 1 150 ? 226.977 239.682 196.639 1.00 42.74 245 TYR A O 1
ATOM 2437 N N . HIS A 1 151 ? 226.455 237.732 197.618 1.00 41.61 246 HIS A N 1
ATOM 2438 C CA . HIS A 1 151 ? 227.559 236.994 197.010 1.00 41.61 246 HIS A CA 1
ATOM 2439 C C . HIS A 1 151 ? 226.970 235.988 196.029 1.00 41.61 246 HIS A C 1
ATOM 2440 O O . HIS A 1 151 ? 226.348 235.003 196.440 1.00 41.61 246 HIS A O 1
ATOM 2454 N N . LYS A 1 152 ? 227.172 236.237 194.735 1.00 49.92 247 LYS A N 1
ATOM 2455 C CA . LYS A 1 152 ? 226.599 235.391 193.696 1.00 49.92 247 LYS A CA 1
ATOM 2456 C C . LYS A 1 152 ? 227.499 234.223 193.320 1.00 49.92 247 LYS A C 1
ATOM 2457 O O . LYS A 1 152 ? 226.995 233.176 192.898 1.00 49.92 247 LYS A O 1
ATOM 2476 N N . GLU A 1 153 ? 228.810 234.372 193.463 1.00 51.00 248 GLU A N 1
ATOM 2477 C CA . GLU A 1 153 ? 229.715 233.293 193.107 1.00 51.00 248 GLU A CA 1
ATOM 2478 C C . GLU A 1 153 ? 229.491 232.096 194.030 1.00 51.00 248 GLU A C 1
ATOM 2479 O O . GLU A 1 153 ? 229.219 232.273 195.221 1.00 51.00 248 GLU A O 1
ATOM 2491 N N . PRO A 1 154 ? 229.589 230.869 193.517 1.00 47.13 249 PRO A N 1
ATOM 2492 C CA . PRO A 1 154 ? 229.416 229.703 194.391 1.00 47.13 249 PRO A CA 1
ATOM 2493 C C . PRO A 1 154 ? 230.516 229.619 195.437 1.00 47.13 249 PRO A C 1
ATOM 2494 O O . PRO A 1 154 ? 231.654 230.040 195.213 1.00 47.13 249 PRO A O 1
ATOM 2505 N N . LEU A 1 155 ? 230.161 229.073 196.596 1.00 33.12 250 LEU A N 1
ATOM 2506 C CA . LEU A 1 155 ? 231.152 228.796 197.623 1.00 33.12 250 LEU A CA 1
ATOM 2507 C C . LEU A 1 155 ? 231.976 227.573 197.243 1.00 33.12 250 LEU A C 1
ATOM 2508 O O . LEU A 1 155 ? 231.488 226.642 196.599 1.00 33.12 250 LEU A O 1
ATOM 2524 N N . THR A 1 156 ? 233.242 227.581 197.648 1.00 30.86 251 THR A N 1
ATOM 2525 C CA . THR A 1 156 ? 234.075 226.408 197.456 1.00 30.86 251 THR A CA 1
ATOM 2526 C C . THR A 1 156 ? 233.602 225.282 198.373 1.00 30.86 251 THR A C 1
ATOM 2527 O O . THR A 1 156 ? 232.780 225.476 199.271 1.00 30.86 251 THR A O 1
ATOM 2538 N N . LYS A 1 157 ? 234.129 224.081 198.132 1.00 35.00 252 LYS A N 1
ATOM 2539 C CA . LYS A 1 157 ? 233.695 222.925 198.910 1.00 35.00 252 LYS A CA 1
ATOM 2540 C C . LYS A 1 157 ? 234.040 223.092 200.385 1.00 35.00 252 LYS A C 1
ATOM 2541 O O . LYS A 1 157 ? 233.250 222.718 201.262 1.00 35.00 252 LYS A O 1
ATOM 2560 N N . ASN A 1 158 ? 235.212 223.654 200.681 1.00 26.62 253 ASN A N 1
ATOM 2561 C CA . ASN A 1 158 ? 235.579 223.913 202.069 1.00 26.62 253 ASN A CA 1
ATOM 2562 C C . ASN A 1 158 ? 234.588 224.866 202.726 1.00 26.62 253 ASN A C 1
ATOM 2563 O O . ASN A 1 158 ? 234.104 224.614 203.837 1.00 26.62 253 ASN A O 1
ATOM 2574 N N . GLN A 1 159 ? 234.275 225.974 202.051 1.00 26.86 254 GLN A N 1
ATOM 2575 C CA . GLN A 1 159 ? 233.351 226.945 202.624 1.00 26.86 254 GLN A CA 1
ATOM 2576 C C . GLN A 1 159 ? 231.953 226.360 202.755 1.00 26.86 254 GLN A C 1
ATOM 2577 O O . GLN A 1 159 ? 231.250 226.634 203.733 1.00 26.86 254 GLN A O 1
ATOM 2591 N N . SER A 1 160 ? 231.530 225.556 201.780 1.00 28.36 255 SER A N 1
ATOM 2592 C CA . SER A 1 160 ? 230.218 224.926 201.866 1.00 28.36 255 SER A CA 1
ATOM 2593 C C . SER A 1 160 ? 230.141 223.981 203.058 1.00 28.36 255 SER A C 1
ATOM 2594 O O . SER A 1 160 ? 229.133 223.952 203.774 1.00 28.36 255 SER A O 1
ATOM 2602 N N . ALA A 1 161 ? 231.198 223.199 203.289 1.00 24.23 256 ALA A N 1
ATOM 2603 C CA . ALA A 1 161 ? 231.220 222.317 204.451 1.00 24.23 256 ALA A CA 1
ATOM 2604 C C . ALA A 1 161 ? 231.155 223.120 205.744 1.00 24.23 256 ALA A C 1
ATOM 2605 O O . ALA A 1 161 ? 230.353 222.824 206.641 1.00 24.23 256 ALA A O 1
ATOM 2612 N N . PHE A 1 162 ? 231.989 224.156 205.850 1.00 20.99 257 PHE A N 1
ATOM 2613 C CA . PHE A 1 162 ? 231.979 224.991 207.045 1.00 20.99 257 PHE A CA 1
ATOM 2614 C C . PHE A 1 162 ? 230.598 225.586 207.283 1.00 20.99 257 PHE A C 1
ATOM 2615 O O . PHE A 1 162 ? 230.134 225.663 208.426 1.00 20.99 257 PHE A O 1
ATOM 2632 N N . VAL A 1 163 ? 229.928 226.020 206.216 1.00 25.58 258 VAL A N 1
ATOM 2633 C CA . VAL A 1 163 ? 228.625 226.654 206.370 1.00 25.58 258 VAL A CA 1
ATOM 2634 C C . VAL A 1 163 ? 227.577 225.633 206.788 1.00 25.58 258 VAL A C 1
ATOM 2635 O O . VAL A 1 163 ? 226.706 225.926 207.614 1.00 25.58 258 VAL A O 1
ATOM 2648 N N . GLN A 1 164 ? 227.629 224.422 206.229 1.00 27.10 259 GLN A N 1
ATOM 2649 C CA . GLN A 1 164 ? 226.613 223.436 206.572 1.00 27.10 259 GLN A CA 1
ATOM 2650 C C . GLN A 1 164 ? 226.829 222.833 207.951 1.00 27.10 259 GLN A C 1
ATOM 2651 O O . GLN A 1 164 ? 225.885 222.271 208.516 1.00 27.10 259 GLN A O 1
ATOM 2665 N N . LYS A 1 165 ? 228.035 222.932 208.509 1.00 20.21 260 LYS A N 1
ATOM 2666 C CA . LYS A 1 165 ? 228.238 222.481 209.881 1.00 20.21 260 LYS A CA 1
ATOM 2667 C C . LYS A 1 165 ? 227.976 223.571 210.913 1.00 20.21 260 LYS A C 1
ATOM 2668 O O . LYS A 1 165 ? 227.629 223.252 212.054 1.00 20.21 260 LYS A O 1
ATOM 2687 N N . PHE A 1 166 ? 228.127 224.842 210.548 1.00 18.95 261 PHE A N 1
ATOM 2688 C CA . PHE A 1 166 ? 228.057 225.961 211.487 1.00 18.95 261 PHE A CA 1
ATOM 2689 C C . PHE A 1 166 ? 227.067 227.014 211.008 1.00 18.95 261 PHE A C 1
ATOM 2690 O O . PHE A 1 166 ? 227.364 228.209 210.973 1.00 18.95 261 PHE A O 1
ATOM 2707 N N . ARG A 1 167 ? 225.867 226.586 210.626 1.00 28.27 262 ARG A N 1
ATOM 2708 C CA . ARG A 1 167 ? 224.846 227.510 210.149 1.00 28.27 262 ARG A CA 1
ATOM 2709 C C . ARG A 1 167 ? 223.962 228.065 211.259 1.00 28.27 262 ARG A C 1
ATOM 2710 O O . ARG A 1 167 ? 223.153 228.958 210.992 1.00 28.27 262 ARG A O 1
ATOM 2731 N N . ASP A 1 168 ? 224.095 227.571 212.490 1.00 25.48 263 ASP A N 1
ATOM 2732 C CA . ASP A 1 168 ? 223.160 227.955 213.542 1.00 25.48 263 ASP A CA 1
ATOM 2733 C C . ASP A 1 168 ? 223.292 229.428 213.912 1.00 25.48 263 ASP A C 1
ATOM 2734 O O . ASP A 1 168 ? 222.287 230.096 214.172 1.00 25.48 263 ASP A O 1
ATOM 2743 N N . SER A 1 169 ? 224.515 229.951 213.950 1.00 21.37 264 SER A N 1
ATOM 2744 C CA . SER A 1 169 ? 224.742 231.286 214.483 1.00 21.37 264 SER A CA 1
ATOM 2745 C C . SER A 1 169 ? 225.946 231.915 213.801 1.00 21.37 264 SER A C 1
ATOM 2746 O O . SER A 1 169 ? 226.805 231.223 213.251 1.00 21.37 264 SER A O 1
ATOM 2754 N N . SER A 1 170 ? 225.997 233.248 213.840 1.00 21.72 265 SER A N 1
ATOM 2755 C CA . SER A 1 170 ? 227.130 233.981 213.290 1.00 21.72 265 SER A CA 1
ATOM 2756 C C . SER A 1 170 ? 228.323 234.020 214.231 1.00 21.72 265 SER A C 1
ATOM 2757 O O . SER A 1 170 ? 229.434 234.320 213.781 1.00 21.72 265 SER A O 1
ATOM 2765 N N . VAL A 1 171 ? 228.128 233.718 215.516 1.00 16.31 266 VAL A N 1
ATOM 2766 C CA . VAL A 1 171 ? 229.252 233.713 216.445 1.00 16.31 266 VAL A CA 1
ATOM 2767 C C . VAL A 1 171 ? 230.306 232.721 215.989 1.00 16.31 266 VAL A C 1
ATOM 2768 O O . VAL A 1 171 ? 231.499 232.902 216.253 1.00 16.31 266 VAL A O 1
ATOM 2781 N N . PHE A 1 172 ? 229.893 231.672 215.279 1.00 18.08 267 PHE A N 1
ATOM 2782 C CA . PHE A 1 172 ? 230.825 230.662 214.804 1.00 18.08 267 PHE A CA 1
ATOM 2783 C C . PHE A 1 172 ? 231.813 231.208 213.787 1.00 18.08 267 PHE A C 1
ATOM 2784 O O . PHE A 1 172 ? 232.804 230.533 213.495 1.00 18.08 267 PHE A O 1
ATOM 2801 N N . LEU A 1 173 ? 231.571 232.398 213.240 1.00 19.75 268 LEU A N 1
ATOM 2802 C CA . LEU A 1 173 ? 232.494 233.030 212.310 1.00 19.75 268 LEU A CA 1
ATOM 2803 C C . LEU A 1 173 ? 233.360 234.098 212.962 1.00 19.75 268 LEU A C 1
ATOM 2804 O O . LEU A 1 173 ? 234.195 234.698 212.279 1.00 19.75 268 LEU A O 1
ATOM 2820 N N . PHE A 1 174 ? 233.192 234.349 214.255 1.00 18.39 269 PHE A N 1
ATOM 2821 C CA . PHE A 1 174 ? 233.991 235.361 214.920 1.00 18.39 269 PHE A CA 1
ATOM 2822 C C . PHE A 1 174 ? 235.450 234.915 214.997 1.00 18.39 269 PHE A C 1
ATOM 2823 O O . PHE A 1 174 ? 235.743 233.718 214.955 1.00 18.39 269 PHE A O 1
ATOM 2840 N N . PRO A 1 175 ? 236.386 235.855 215.097 1.00 18.62 270 PRO A N 1
ATOM 2841 C CA . PRO A 1 175 ? 237.771 235.484 215.402 1.00 18.62 270 PRO A CA 1
ATOM 2842 C C . PRO A 1 175 ? 237.892 234.964 216.827 1.00 18.62 270 PRO A C 1
ATOM 2843 O O . PRO A 1 175 ? 237.004 235.127 217.663 1.00 18.62 270 PRO A O 1
ATOM 2854 N N . ASN A 1 176 ? 239.031 234.329 217.097 1.00 17.94 271 ASN A N 1
ATOM 2855 C CA . ASN A 1 176 ? 239.170 233.529 218.313 1.00 17.94 271 ASN A CA 1
ATOM 2856 C C . ASN A 1 176 ? 238.892 234.310 219.590 1.00 17.94 271 ASN A C 1
ATOM 2857 O O . ASN A 1 176 ? 238.066 233.851 220.401 1.00 17.94 271 ASN A O 1
ATOM 2868 N N . PRO A 1 177 ? 239.535 235.453 219.852 1.00 19.02 272 PRO A N 1
ATOM 2869 C CA . PRO A 1 177 ? 239.257 236.156 221.116 1.00 19.02 272 PRO A CA 1
ATOM 2870 C C . PRO A 1 177 ? 237.803 236.555 221.278 1.00 19.02 272 PRO A C 1
ATOM 2871 O O . PRO A 1 177 ? 237.250 236.434 222.377 1.00 19.02 272 PRO A O 1
ATOM 2882 N N . ILE A 1 178 ? 237.158 237.009 220.203 1.00 19.13 273 ILE A N 1
ATOM 2883 C CA . ILE A 1 178 ? 235.771 237.446 220.310 1.00 19.13 273 ILE A CA 1
ATOM 2884 C C . ILE A 1 178 ? 234.861 236.261 220.594 1.00 19.13 273 ILE A C 1
ATOM 2885 O O . ILE A 1 178 ? 233.948 236.351 221.422 1.00 19.13 273 ILE A O 1
ATOM 2901 N N . TYR A 1 179 ? 235.083 235.136 219.912 1.00 20.97 274 TYR A N 1
ATOM 2902 C CA . TYR A 1 179 ? 234.259 233.963 220.171 1.00 20.97 274 TYR A CA 1
ATOM 2903 C C . TYR A 1 179 ? 234.436 233.474 221.599 1.00 20.97 274 TYR A C 1
ATOM 2904 O O . TYR A 1 179 ? 233.458 233.130 222.270 1.00 20.97 274 TYR A O 1
ATOM 2922 N N . THR A 1 180 ? 235.680 233.422 222.080 1.00 16.79 275 THR A N 1
ATOM 2923 C CA . THR A 1 180 ? 235.907 232.966 223.445 1.00 16.79 275 THR A CA 1
ATOM 2924 C C . THR A 1 180 ? 235.245 233.899 224.450 1.00 16.79 275 THR A C 1
ATOM 2925 O O . THR A 1 180 ? 234.618 233.442 225.414 1.00 16.79 275 THR A O 1
ATOM 2936 N N . ALA A 1 181 ? 235.361 235.212 224.236 1.00 17.16 276 ALA A N 1
ATOM 2937 C CA . ALA A 1 181 ? 234.723 236.163 225.138 1.00 17.16 276 ALA A CA 1
ATOM 2938 C C . ALA A 1 181 ? 233.209 236.002 225.128 1.00 17.16 276 ALA A C 1
ATOM 2939 O O . ALA A 1 181 ? 232.571 236.018 226.187 1.00 17.16 276 ALA A O 1
ATOM 2946 N N . TRP A 1 182 ? 232.611 235.843 223.944 1.00 20.82 277 TRP A N 1
ATOM 2947 C CA . TRP A 1 182 ? 231.163 235.686 223.877 1.00 20.82 277 TRP A CA 1
ATOM 2948 C C . TRP A 1 182 ? 230.719 234.407 224.566 1.00 20.82 277 TRP A C 1
ATOM 2949 O O . TRP A 1 182 ? 229.721 234.400 225.294 1.00 20.82 277 TRP A O 1
ATOM 2970 N N . LEU A 1 183 ? 231.434 233.308 224.330 1.00 14.06 278 LEU A N 1
ATOM 2971 C CA . LEU A 1 183 ? 231.060 232.046 224.951 1.00 14.06 278 LEU A CA 1
ATOM 2972 C C . LEU A 1 183 ? 231.165 232.138 226.464 1.00 14.06 278 LEU A C 1
ATOM 2973 O O . LEU A 1 183 ? 230.298 231.633 227.186 1.00 14.06 278 LEU A O 1
ATOM 2989 N N . ALA A 1 184 ? 232.218 232.784 226.967 1.00 17.92 279 ALA A N 1
ATOM 2990 C CA . ALA A 1 184 ? 232.356 232.945 228.409 1.00 17.92 279 ALA A CA 1
ATOM 2991 C C . ALA A 1 184 ? 231.232 233.798 228.981 1.00 17.92 279 ALA A C 1
ATOM 2992 O O . ALA A 1 184 ? 230.661 233.464 230.024 1.00 17.92 279 ALA A O 1
ATOM 2999 N N . HIS A 1 185 ? 230.897 234.904 228.313 1.00 19.95 280 HIS A N 1
ATOM 3000 C CA . HIS A 1 185 ? 229.895 235.819 228.845 1.00 19.95 280 HIS A CA 1
ATOM 3001 C C . HIS A 1 185 ? 228.469 235.320 228.659 1.00 19.95 280 HIS A C 1
ATOM 3002 O O . HIS A 1 185 ? 227.561 235.833 229.318 1.00 19.95 280 HIS A O 1
ATOM 3016 N N . SER A 1 186 ? 228.243 234.341 227.783 1.00 17.31 281 SER A N 1
ATOM 3017 C CA . SER A 1 186 ? 226.896 233.818 227.597 1.00 17.31 281 SER A CA 1
ATOM 3018 C C . SER A 1 186 ? 226.383 233.062 228.815 1.00 17.31 281 SER A C 1
ATOM 3019 O O . SER A 1 186 ? 225.190 232.751 228.867 1.00 17.31 281 SER A O 1
ATOM 3027 N N . TYR A 1 187 ? 227.244 232.752 229.779 1.00 17.43 282 TYR A N 1
ATOM 3028 C CA . TYR A 1 187 ? 226.832 232.140 231.034 1.00 17.43 282 TYR A CA 1
ATOM 3029 C C . TYR A 1 187 ? 226.607 233.160 232.139 1.00 17.43 282 TYR A C 1
ATOM 3030 O O . TYR A 1 187 ? 226.311 232.769 233.271 1.00 17.43 282 TYR A O 1
ATOM 3048 N N . ASP A 1 188 ? 226.737 234.449 231.842 1.00 24.96 283 ASP A N 1
ATOM 3049 C CA . ASP A 1 188 ? 226.694 235.471 232.873 1.00 24.96 283 ASP A CA 1
ATOM 3050 C C . ASP A 1 188 ? 225.281 235.618 233.434 1.00 24.96 283 ASP A C 1
ATOM 3051 O O . ASP A 1 188 ? 224.305 235.084 232.904 1.00 24.96 283 ASP A O 1
ATOM 3060 N N . GLU A 1 189 ? 225.187 236.366 234.535 1.00 31.06 284 GLU A N 1
ATOM 3061 C CA . GLU A 1 189 ? 223.912 236.524 235.226 1.00 31.06 284 GLU A CA 1
ATOM 3062 C C . GLU A 1 189 ? 222.882 237.220 234.345 1.00 31.06 284 GLU A C 1
ATOM 3063 O O . GLU A 1 189 ? 221.702 236.850 234.347 1.00 31.06 284 GLU A O 1
ATOM 3075 N N . ASP A 1 190 ? 223.308 238.232 233.587 1.00 29.86 285 ASP A N 1
ATOM 3076 C CA . ASP A 1 190 ? 222.410 239.018 232.749 1.00 29.86 285 ASP A CA 1
ATOM 3077 C C . ASP A 1 190 ? 222.310 238.479 231.328 1.00 29.86 285 ASP A C 1
ATOM 3078 O O . ASP A 1 190 ? 222.064 239.250 230.391 1.00 29.86 285 ASP A O 1
ATOM 3087 N N . SER A 1 191 ? 222.493 237.176 231.143 1.00 23.01 286 SER A N 1
ATOM 3088 C CA . SER A 1 191 ? 222.418 236.539 229.837 1.00 23.01 286 SER A CA 1
ATOM 3089 C C . SER A 1 191 ? 221.165 235.680 229.765 1.00 23.01 286 SER A C 1
ATOM 3090 O O . SER A 1 191 ? 220.862 234.937 230.704 1.00 23.01 286 SER A O 1
ATOM 3098 N N . SER A 1 192 ? 220.437 235.792 228.657 1.00 22.23 287 SER A N 1
ATOM 3099 C CA . SER A 1 192 ? 219.267 234.965 228.397 1.00 22.23 287 SER A CA 1
ATOM 3100 C C . SER A 1 192 ? 219.503 233.980 227.262 1.00 22.23 287 SER A C 1
ATOM 3101 O O . SER A 1 192 ? 218.544 233.384 226.762 1.00 22.23 287 SER A O 1
ATOM 3109 N N . PHE A 1 193 ? 220.752 233.793 226.848 1.00 19.89 288 PHE A N 1
ATOM 3110 C CA . PHE A 1 193 ? 221.049 232.919 225.724 1.00 19.89 288 PHE A CA 1
ATOM 3111 C C . PHE A 1 193 ? 220.785 231.463 226.083 1.00 19.89 288 PHE A C 1
ATOM 3112 O O . PHE A 1 193 ? 220.996 231.035 227.220 1.00 19.89 288 PHE A O 1
ATOM 3129 N N . ASN A 1 194 ? 220.320 230.705 225.098 1.00 22.14 289 ASN A N 1
ATOM 3130 C CA . ASN A 1 194 ? 220.074 229.279 225.242 1.00 22.14 289 ASN A CA 1
ATOM 3131 C C . ASN A 1 194 ? 220.327 228.612 223.895 1.00 22.14 289 ASN A C 1
ATOM 3132 O O . ASN A 1 194 ? 219.647 228.938 222.914 1.00 22.14 289 ASN A O 1
ATOM 3143 N N . PRO A 1 195 ? 221.283 227.681 223.791 1.00 20.68 290 PRO A N 1
ATOM 3144 C CA . PRO A 1 195 ? 221.593 227.106 222.475 1.00 20.68 290 PRO A CA 1
ATOM 3145 C C . PRO A 1 195 ? 220.470 226.227 221.953 1.00 20.68 290 PRO A C 1
ATOM 3146 O O . PRO A 1 195 ? 220.598 225.003 221.861 1.00 20.68 290 PRO A O 1
ATOM 3157 N N . MET A 1 196 ? 219.357 226.864 221.606 1.00 28.70 291 MET A N 1
ATOM 3158 C CA . MET A 1 196 ? 218.167 226.162 221.140 1.00 28.70 291 MET A CA 1
ATOM 3159 C C . MET A 1 196 ? 217.285 227.158 220.415 1.00 28.70 291 MET A C 1
ATOM 3160 O O . MET A 1 196 ? 217.068 228.265 220.917 1.00 28.70 291 MET A O 1
ATOM 3174 N N . PHE A 1 197 ? 216.781 226.782 219.247 1.00 31.84 292 PHE A N 1
ATOM 3175 C CA . PHE A 1 197 ? 215.751 227.579 218.598 1.00 31.84 292 PHE A CA 1
ATOM 3176 C C . PHE A 1 197 ? 214.789 226.669 217.854 1.00 31.84 292 PHE A C 1
ATOM 3177 O O . PHE A 1 197 ? 215.156 225.588 217.391 1.00 31.84 292 PHE A O 1
ATOM 3194 N N . ARG A 1 198 ? 213.549 227.123 217.748 1.00 47.10 293 ARG A N 1
ATOM 3195 C CA . ARG A 1 198 ? 212.449 226.296 217.267 1.00 47.10 293 ARG A CA 1
ATOM 3196 C C . ARG A 1 198 ? 212.103 226.730 215.848 1.00 47.10 293 ARG A C 1
ATOM 3197 O O . ARG A 1 198 ? 211.273 227.613 215.633 1.00 47.10 293 ARG A O 1
ATOM 3218 N N . GLU A 1 199 ? 212.745 226.098 214.870 1.00 49.98 294 GLU A N 1
ATOM 3219 C CA . GLU A 1 199 ? 212.378 226.324 213.483 1.00 49.98 294 GLU A CA 1
ATOM 3220 C C . GLU A 1 199 ? 210.983 225.754 213.223 1.00 49.98 294 GLU A C 1
ATOM 3221 O O . GLU A 1 199 ? 210.339 225.173 214.101 1.00 49.98 294 GLU A O 1
ATOM 3233 N N . ARG A 1 200 ? 210.509 225.924 211.988 1.00 58.29 295 ARG A N 1
ATOM 3234 C CA . ARG A 1 200 ? 209.104 225.658 211.697 1.00 58.29 295 ARG A CA 1
ATOM 3235 C C . ARG A 1 200 ? 208.741 224.201 211.962 1.00 58.29 295 ARG A C 1
ATOM 3236 O O . ARG A 1 200 ? 207.672 223.912 212.511 1.00 58.29 295 ARG A O 1
ATOM 3257 N N . LEU A 1 201 ? 209.615 223.269 211.582 1.00 49.22 296 LEU A N 1
ATOM 3258 C CA . LEU A 1 201 ? 209.285 221.853 211.711 1.00 49.22 296 LEU A CA 1
ATOM 3259 C C . LEU A 1 201 ? 209.513 221.348 213.132 1.00 49.22 296 LEU A C 1
ATOM 3260 O O . LEU A 1 201 ? 208.574 220.902 213.799 1.00 49.22 296 LEU A O 1
ATOM 3276 N N . SER A 1 202 ? 210.753 221.415 213.616 1.00 45.60 297 SER A N 1
ATOM 3277 C CA . SER A 1 202 ? 211.112 220.852 214.910 1.00 45.60 297 SER A CA 1
ATOM 3278 C C . SER A 1 202 ? 211.972 221.851 215.673 1.00 45.60 297 SER A C 1
ATOM 3279 O O . SER A 1 202 ? 212.180 222.987 215.237 1.00 45.60 297 SER A O 1
ATOM 3287 N N . THR A 1 203 ? 212.466 221.419 216.830 1.00 36.39 298 THR A N 1
ATOM 3288 C CA . THR A 1 203 ? 213.349 222.220 217.664 1.00 36.39 298 THR A CA 1
ATOM 3289 C C . THR A 1 203 ? 214.790 221.785 217.445 1.00 36.39 298 THR A C 1
ATOM 3290 O O . THR A 1 203 ? 215.093 220.589 217.448 1.00 36.39 298 THR A O 1
ATOM 3301 N N . ASN A 1 204 ? 215.677 222.759 217.252 1.00 31.20 299 ASN A N 1
ATOM 3302 C CA . ASN A 1 204 ? 217.092 222.512 217.017 1.00 31.20 299 ASN A CA 1
ATOM 3303 C C . ASN A 1 204 ? 217.862 222.885 218.276 1.00 31.20 299 ASN A C 1
ATOM 3304 O O . ASN A 1 204 ? 217.877 224.057 218.679 1.00 31.20 299 ASN A O 1
ATOM 3315 N N . PHE A 1 205 ? 218.472 221.880 218.903 1.00 25.74 300 PHE A N 1
ATOM 3316 C CA . PHE A 1 205 ? 219.453 222.064 219.962 1.00 25.74 300 PHE A CA 1
ATOM 3317 C C . PHE A 1 205 ? 220.843 221.996 219.348 1.00 25.74 300 PHE A C 1
ATOM 3318 O O . PHE A 1 205 ? 221.140 221.070 218.587 1.00 25.74 300 PHE A O 1
ATOM 3335 N N . TYR A 1 206 ? 221.691 222.967 219.674 1.00 21.88 301 TYR A N 1
ATOM 3336 C CA . TYR A 1 206 ? 223.066 222.961 219.191 1.00 21.88 301 TYR A CA 1
ATOM 3337 C C . TYR A 1 206 ? 224.026 223.341 220.308 1.00 21.88 301 TYR A C 1
ATOM 3338 O O . TYR A 1 206 ? 224.979 224.098 220.104 1.00 21.88 301 TYR A O 1
ATOM 3356 N N . HIS A 1 207 ? 223.798 222.800 221.505 1.00 17.96 302 HIS A N 1
ATOM 3357 C CA . HIS A 1 207 ? 224.726 223.039 222.605 1.00 17.96 302 HIS A CA 1
ATOM 3358 C C . HIS A 1 207 ? 226.073 222.374 222.357 1.00 17.96 302 HIS A C 1
ATOM 3359 O O . HIS A 1 207 ? 227.103 222.879 222.813 1.00 17.96 302 HIS A O 1
ATOM 3373 N N . SER A 1 208 ? 226.089 221.245 221.647 1.00 17.91 303 SER A N 1
ATOM 3374 C CA . SER A 1 208 ? 227.343 220.561 221.360 1.00 17.91 303 SER A CA 1
ATOM 3375 C C . SER A 1 208 ? 228.136 221.256 220.262 1.00 17.91 303 SER A C 1
ATOM 3376 O O . SER A 1 208 ? 229.365 221.124 220.207 1.00 17.91 303 SER A O 1
ATOM 3384 N N . THR A 1 209 ? 227.458 221.991 219.379 1.00 17.70 304 THR A N 1
ATOM 3385 C CA . THR A 1 209 ? 228.165 222.723 218.338 1.00 17.70 304 THR A CA 1
ATOM 3386 C C . THR A 1 209 ? 229.027 223.830 218.925 1.00 17.70 304 THR A C 1
ATOM 3387 O O . THR A 1 209 ? 230.079 224.153 218.367 1.00 17.70 304 THR A O 1
ATOM 3398 N N . LEU A 1 210 ? 228.608 224.415 220.049 1.00 15.33 305 LEU A N 1
ATOM 3399 C CA . LEU A 1 210 ? 229.449 225.394 220.729 1.00 15.33 305 LEU A CA 1
ATOM 3400 C C . LEU A 1 210 ? 230.766 224.765 221.159 1.00 15.33 305 LEU A C 1
ATOM 3401 O O . LEU A 1 210 ? 231.844 225.329 220.933 1.00 15.33 305 LEU A O 1
ATOM 3417 N N . THR A 1 211 ? 230.697 223.584 221.774 1.00 14.79 306 THR A N 1
ATOM 3418 C CA . THR A 1 211 ? 231.912 222.906 222.208 1.00 14.79 306 THR A CA 1
ATOM 3419 C C . THR A 1 211 ? 232.772 222.505 221.019 1.00 14.79 306 THR A C 1
ATOM 3420 O O . THR A 1 211 ? 234.000 222.601 221.076 1.00 14.79 306 THR A O 1
ATOM 3431 N N . ASP A 1 212 ? 232.148 222.046 219.934 1.00 16.00 307 ASP A N 1
ATOM 3432 C CA . ASP A 1 212 ? 232.921 221.668 218.754 1.00 16.00 307 ASP A CA 1
ATOM 3433 C C . ASP A 1 212 ? 233.653 222.869 218.161 1.00 16.00 307 ASP A C 1
ATOM 3434 O O . ASP A 1 212 ? 234.845 222.785 217.832 1.00 16.00 307 ASP A O 1
ATOM 3443 N N . ASN A 1 213 ? 232.956 224.000 218.024 1.00 14.99 308 ASN A N 1
ATOM 3444 C CA . ASN A 1 213 ? 233.576 225.194 217.465 1.00 14.99 308 ASN A CA 1
ATOM 3445 C C . ASN A 1 213 ? 234.656 225.740 218.384 1.00 14.99 308 ASN A C 1
ATOM 3446 O O . ASN A 1 213 ? 235.641 226.313 217.907 1.00 14.99 308 ASN A O 1
ATOM 3457 N N . LEU A 1 214 ? 234.489 225.588 219.698 1.00 15.51 309 LEU A N 1
ATOM 3458 C CA . LEU A 1 214 ? 235.548 225.970 220.624 1.00 15.51 309 LEU A CA 1
ATOM 3459 C C . LEU A 1 214 ? 236.766 225.072 220.457 1.00 15.51 309 LEU A C 1
ATOM 3460 O O . LEU A 1 214 ? 237.897 225.555 220.340 1.00 15.51 309 LEU A O 1
ATOM 3476 N N . LEU A 1 215 ? 236.551 223.756 220.436 1.00 15.25 310 LEU A N 1
ATOM 3477 C CA . LEU A 1 215 ? 237.663 222.817 220.399 1.00 15.25 310 LEU A CA 1
ATOM 3478 C C . LEU A 1 215 ? 238.451 222.922 219.104 1.00 15.25 310 LEU A C 1
ATOM 3479 O O . LEU A 1 215 ? 239.664 222.690 219.103 1.00 15.25 310 LEU A O 1
ATOM 3495 N N . LEU A 1 216 ? 237.792 223.257 217.995 1.00 15.92 311 LEU A N 1
ATOM 3496 C CA . LEU A 1 216 ? 238.524 223.382 216.742 1.00 15.92 311 LEU A CA 1
ATOM 3497 C C . LEU A 1 216 ? 239.485 224.564 216.731 1.00 15.92 311 LEU A C 1
ATOM 3498 O O . LEU A 1 216 ? 240.339 224.633 215.842 1.00 15.92 311 LEU A O 1
ATOM 3514 N N . ARG A 1 217 ? 239.375 225.487 217.686 1.00 16.27 312 ARG A N 1
ATOM 3515 C CA . ARG A 1 217 ? 240.238 226.658 217.738 1.00 16.27 312 ARG A CA 1
ATOM 3516 C C . ARG A 1 217 ? 241.424 226.500 218.680 1.00 16.27 312 ARG A C 1
ATOM 3517 O O . ARG A 1 217 ? 242.300 227.370 218.694 1.00 16.27 312 ARG A O 1
ATOM 3538 N N . THR A 1 218 ? 241.479 225.427 219.462 1.00 17.98 313 THR A N 1
ATOM 3539 C CA . THR A 1 218 ? 242.519 225.288 220.468 1.00 17.98 313 THR A CA 1
ATOM 3540 C C . THR A 1 218 ? 243.780 224.673 219.865 1.00 17.98 313 THR A C 1
ATOM 3541 O O . THR A 1 218 ? 243.821 224.276 218.699 1.00 17.98 313 THR A O 1
ATOM 3552 N N . GLU A 1 219 ? 244.835 224.611 220.689 1.00 24.16 314 GLU A N 1
ATOM 3553 C CA . GLU A 1 219 ? 246.093 223.981 220.330 1.00 24.16 314 GLU A CA 1
ATOM 3554 C C . GLU A 1 219 ? 246.231 222.638 221.038 1.00 24.16 314 GLU A C 1
ATOM 3555 O O . GLU A 1 219 ? 245.680 222.447 222.125 1.00 24.16 314 GLU A O 1
ATOM 3567 N N . PRO A 1 220 ? 246.955 221.683 220.456 1.00 22.12 315 PRO A N 1
ATOM 3568 C CA . PRO A 1 220 ? 247.093 220.376 221.104 1.00 22.12 315 PRO A CA 1
ATOM 3569 C C . PRO A 1 220 ? 247.707 220.500 222.490 1.00 22.12 315 PRO A C 1
ATOM 3570 O O . PRO A 1 220 ? 248.581 221.333 222.731 1.00 22.12 315 PRO A O 1
ATOM 3581 N N . LYS A 1 221 ? 247.237 219.657 223.400 1.00 22.46 316 LYS A N 1
ATOM 3582 C CA . LYS A 1 221 ? 247.669 219.666 224.787 1.00 22.46 316 LYS A CA 1
ATOM 3583 C C . LYS A 1 221 ? 248.621 218.508 225.054 1.00 22.46 316 LYS A C 1
ATOM 3584 O O . LYS A 1 221 ? 248.479 217.422 224.490 1.00 22.46 316 LYS A O 1
ATOM 3603 N N . GLU A 1 222 ? 249.595 218.751 225.926 1.00 29.30 317 GLU A N 1
ATOM 3604 C CA . GLU A 1 222 ? 250.472 217.699 226.417 1.00 29.30 317 GLU A CA 1
ATOM 3605 C C . GLU A 1 222 ? 250.549 217.782 227.931 1.00 29.30 317 GLU A C 1
ATOM 3606 O O . GLU A 1 222 ? 250.561 218.875 228.503 1.00 29.30 317 GLU A O 1
ATOM 3618 N N . VAL A 1 223 ? 250.603 216.621 228.571 1.00 28.78 318 VAL A N 1
ATOM 3619 C CA . VAL A 1 223 ? 250.823 216.515 230.005 1.00 28.78 318 VAL A CA 1
ATOM 3620 C C . VAL A 1 223 ? 252.153 215.810 230.215 1.00 28.78 318 VAL A C 1
ATOM 3621 O O . VAL A 1 223 ? 252.375 214.718 229.680 1.00 28.78 318 VAL A O 1
ATOM 3634 N N . THR A 1 224 ? 253.036 216.440 230.979 1.00 32.57 319 THR A N 1
ATOM 3635 C CA . THR A 1 224 ? 254.359 215.910 231.271 1.00 32.57 319 THR A CA 1
ATOM 3636 C C . THR A 1 224 ? 254.386 215.436 232.714 1.00 32.57 319 THR A C 1
ATOM 3637 O O . THR A 1 224 ? 254.069 216.203 233.628 1.00 32.57 319 THR A O 1
ATOM 3648 N N . LEU A 1 225 ? 254.760 214.178 232.915 1.00 30.70 320 LEU A N 1
ATOM 3649 C CA . LEU A 1 225 ? 254.760 213.563 234.233 1.00 30.70 320 LEU A CA 1
ATOM 3650 C C . LEU A 1 225 ? 256.162 213.627 234.821 1.00 30.70 320 LEU A C 1
ATOM 3651 O O . LEU A 1 225 ? 257.139 213.292 234.145 1.00 30.70 320 LEU A O 1
ATOM 3667 N N . SER A 1 226 ? 256.254 214.060 236.073 1.00 34.59 321 SER A N 1
ATOM 3668 C CA . SER A 1 226 ? 257.542 214.169 236.734 1.00 34.59 321 SER A CA 1
ATOM 3669 C C . SER A 1 226 ? 258.150 212.788 236.955 1.00 34.59 321 SER A C 1
ATOM 3670 O O . SER A 1 226 ? 257.451 211.775 237.037 1.00 34.59 321 SER A O 1
ATOM 3678 N N . SER A 1 227 ? 259.481 212.758 237.050 1.00 38.23 322 SER A N 1
ATOM 3679 C CA . SER A 1 227 ? 260.184 211.497 237.254 1.00 38.23 322 SER A CA 1
ATOM 3680 C C . SER A 1 227 ? 259.760 210.802 238.540 1.00 38.23 322 SER A C 1
ATOM 3681 O O . SER A 1 227 ? 259.944 209.587 238.664 1.00 38.23 322 SER A O 1
ATOM 3689 N N . GLU A 1 228 ? 259.200 211.540 239.496 1.00 39.80 323 GLU A N 1
ATOM 3690 C CA . GLU A 1 228 ? 258.692 210.958 240.731 1.00 39.80 323 GLU A CA 1
ATOM 3691 C C . GLU A 1 228 ? 257.288 210.388 240.580 1.00 39.80 323 GLU A C 1
ATOM 3692 O O . GLU A 1 228 ? 256.762 209.820 241.542 1.00 39.80 323 GLU A O 1
ATOM 3704 N N . HIS A 1 229 ? 256.673 210.526 239.409 1.00 32.71 324 HIS A N 1
ATOM 3705 C CA . HIS A 1 229 ? 255.302 210.084 239.212 1.00 32.71 324 HIS A CA 1
ATOM 3706 C C . HIS A 1 229 ? 255.203 208.564 239.291 1.00 32.71 324 HIS A C 1
ATOM 3707 O O . HIS A 1 229 ? 256.168 207.840 239.041 1.00 32.71 324 HIS A O 1
ATOM 3721 N N . HIS A 1 230 ? 254.007 208.085 239.642 1.00 33.88 325 HIS A N 1
ATOM 3722 C CA . HIS A 1 230 ? 253.782 206.648 239.762 1.00 33.88 325 HIS A CA 1
ATOM 3723 C C . HIS A 1 230 ? 254.111 205.921 238.466 1.00 33.88 325 HIS A C 1
ATOM 3724 O O . HIS A 1 230 ? 254.615 204.793 238.490 1.00 33.88 325 HIS A O 1
ATOM 3738 N N . TYR A 1 231 ? 253.837 206.545 237.326 1.00 29.61 326 TYR A N 1
ATOM 3739 C CA . TYR A 1 231 ? 254.067 205.925 236.029 1.00 29.61 326 TYR A CA 1
ATOM 3740 C C . TYR A 1 231 ? 255.436 206.250 235.449 1.00 29.61 326 TYR A C 1
ATOM 3741 O O . TYR A 1 231 ? 255.724 205.845 234.319 1.00 29.61 326 TYR A O 1
ATOM 3759 N N . LYS A 1 232 ? 256.286 206.961 236.192 1.00 36.87 327 LYS A N 1
ATOM 3760 C CA . LYS A 1 232 ? 257.636 207.291 235.749 1.00 36.87 327 LYS A CA 1
ATOM 3761 C C . LYS A 1 232 ? 258.695 206.658 236.644 1.00 36.87 327 LYS A C 1
ATOM 3762 O O . LYS A 1 232 ? 259.863 207.053 236.589 1.00 36.87 327 LYS A O 1
ATOM 3781 N N . LYS A 1 233 ? 258.313 205.684 237.464 1.00 50.17 328 LYS A N 1
ATOM 3782 C CA . LYS A 1 233 ? 259.204 205.067 238.434 1.00 50.17 328 LYS A CA 1
ATOM 3783 C C . LYS A 1 233 ? 259.370 203.587 238.125 1.00 50.17 328 LYS A C 1
ATOM 3784 O O . LYS A 1 233 ? 258.409 202.910 237.747 1.00 50.17 328 LYS A O 1
ATOM 3803 N N . GLU A 1 234 ? 260.596 203.093 238.290 1.00 64.51 329 GLU A N 1
ATOM 3804 C CA . GLU A 1 234 ? 260.887 201.666 238.144 1.00 64.51 329 GLU A CA 1
ATOM 3805 C C . GLU A 1 234 ? 260.785 200.996 239.514 1.00 64.51 329 GLU A C 1
ATOM 3806 O O . GLU A 1 234 ? 261.774 200.623 240.147 1.00 64.51 329 GLU A O 1
ATOM 3818 N N . LYS A 1 235 ? 259.543 200.848 239.968 1.00 63.65 330 LYS A N 1
ATOM 3819 C CA . LYS A 1 235 ? 259.295 200.303 241.295 1.00 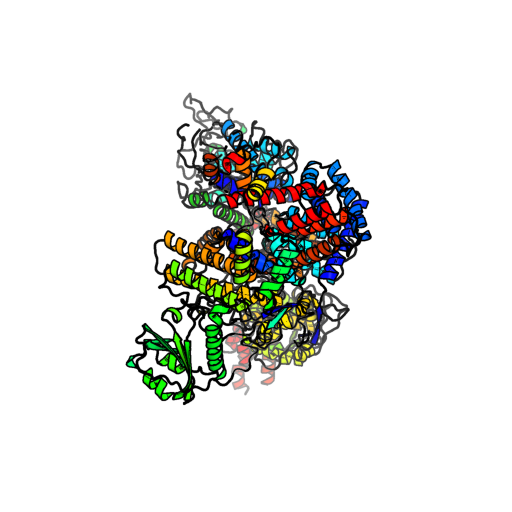63.65 330 LYS A CA 1
ATOM 3820 C C . LYS A 1 235 ? 259.920 198.921 241.431 1.00 63.65 330 LYS A C 1
ATOM 3821 O O . LYS A 1 235 ? 259.858 198.097 240.514 1.00 63.65 330 LYS A O 1
ATOM 3840 N N . GLY A 1 236 ? 260.529 198.672 242.592 1.00 79.43 331 GLY A N 1
ATOM 3841 C CA . GLY A 1 236 ? 261.159 197.411 242.848 1.00 79.43 331 GLY A CA 1
ATOM 3842 C C . GLY A 1 236 ? 260.143 196.313 243.098 1.00 79.43 331 GLY A C 1
ATOM 3843 O O . GLY A 1 236 ? 258.925 196.525 243.014 1.00 79.43 331 GLY A O 1
ATOM 3847 N N . PRO A 1 237 ? 260.640 195.118 243.407 1.00 81.22 332 PRO A N 1
ATOM 3848 C CA . PRO A 1 237 ? 259.738 193.989 243.649 1.00 81.22 332 PRO A CA 1
ATOM 3849 C C . PRO A 1 237 ? 258.877 194.207 244.881 1.00 81.22 332 PRO A C 1
ATOM 3850 O O . PRO A 1 237 ? 259.256 194.908 245.822 1.00 81.22 332 PRO A O 1
ATOM 3861 N N . ILE A 1 238 ? 257.698 193.590 244.863 1.00 61.52 333 ILE A N 1
ATOM 3862 C CA . ILE A 1 238 ? 256.777 193.637 245.993 1.00 61.52 333 ILE A CA 1
ATOM 3863 C C . ILE A 1 238 ? 257.040 192.438 246.895 1.00 61.52 333 ILE A C 1
ATOM 3864 O O . ILE A 1 238 ? 256.245 192.135 247.790 1.00 61.52 333 ILE A O 1
ATOM 3880 N N . ASP A 1 239 ? 258.158 191.750 246.671 1.00 77.33 334 ASP A N 1
ATOM 3881 C CA . ASP A 1 239 ? 258.494 190.578 247.470 1.00 77.33 334 ASP A CA 1
ATOM 3882 C C . ASP A 1 239 ? 258.451 190.917 248.952 1.00 77.33 334 ASP A C 1
ATOM 3883 O O . ASP A 1 239 ? 259.201 191.774 249.429 1.00 77.33 334 ASP A O 1
ATOM 3892 N N . SER A 1 240 ? 257.565 190.240 249.678 1.00 66.89 335 SER A N 1
ATOM 3893 C CA . SER A 1 240 ? 257.373 190.480 251.098 1.00 66.89 335 SER A CA 1
ATOM 3894 C C . SER A 1 240 ? 257.249 189.142 251.811 1.00 66.89 335 SER A C 1
ATOM 3895 O O . SER A 1 240 ? 257.005 188.105 251.190 1.00 66.89 335 SER A O 1
ATOM 3903 N N . SER A 1 241 ? 257.431 189.178 253.130 1.00 61.55 336 SER A N 1
ATOM 3904 C CA . SER A 1 241 ? 257.352 187.982 253.955 1.00 61.55 336 SER A CA 1
ATOM 3905 C C . SER A 1 241 ? 256.041 187.866 254.720 1.00 61.55 336 SER A C 1
ATOM 3906 O O . SER A 1 241 ? 255.738 186.782 255.229 1.00 61.55 336 SER A O 1
ATOM 3914 N N . PHE A 1 242 ? 255.262 188.941 254.815 1.00 50.07 337 PHE A N 1
ATOM 3915 C CA . PHE A 1 242 ? 254.012 188.885 255.560 1.00 50.07 337 PHE A CA 1
ATOM 3916 C C . PHE A 1 242 ? 253.063 187.871 254.937 1.00 50.07 337 PHE A C 1
ATOM 3917 O O . PHE A 1 242 ? 252.964 187.756 253.713 1.00 50.07 337 PHE A O 1
ATOM 3934 N N . ARG A 1 243 ? 252.364 187.131 255.793 1.00 48.04 338 ARG A N 1
ATOM 3935 C CA . ARG A 1 243 ? 251.318 186.218 255.363 1.00 48.04 338 ARG A CA 1
ATOM 3936 C C . ARG A 1 243 ? 250.147 186.337 256.324 1.00 48.04 338 ARG A C 1
ATOM 3937 O O . ARG A 1 243 ? 250.329 186.565 257.522 1.00 48.04 338 ARG A O 1
ATOM 3958 N N . TYR A 1 244 ? 248.941 186.180 255.790 1.00 45.22 339 TYR A N 1
ATOM 3959 C CA . TYR A 1 244 ? 247.722 186.325 256.569 1.00 45.22 339 TYR A CA 1
ATOM 3960 C C . TYR A 1 244 ? 247.204 184.960 256.998 1.00 45.22 339 TYR A C 1
ATOM 3961 O O . TYR A 1 244 ? 247.320 183.973 256.268 1.00 45.22 339 TYR A O 1
ATOM 3979 N N . GLN A 1 245 ? 246.621 184.916 258.192 1.00 53.45 340 GLN A N 1
ATOM 3980 C CA . GLN A 1 245 ? 246.130 183.676 258.787 1.00 53.45 340 GLN A CA 1
ATOM 3981 C C . GLN A 1 245 ? 244.638 183.563 258.503 1.00 53.45 340 GLN A C 1
ATOM 3982 O O . GLN A 1 245 ? 243.818 184.218 259.149 1.00 53.45 340 GLN A O 1
ATOM 3996 N N . MET A 1 246 ? 244.290 182.719 257.536 1.00 55.41 341 MET A N 1
ATOM 3997 C CA . MET A 1 246 ? 242.890 182.479 257.225 1.00 55.41 341 MET A CA 1
ATOM 3998 C C . MET A 1 246 ? 242.193 181.846 258.420 1.00 55.41 341 MET A C 1
ATOM 3999 O O . MET A 1 246 ? 242.731 180.936 259.056 1.00 55.41 341 MET A O 1
ATOM 4013 N N . SER A 1 247 ? 240.990 182.322 258.721 1.00 57.76 342 SER A N 1
ATOM 4014 C CA . SER A 1 247 ? 240.189 181.767 259.808 1.00 57.76 342 SER A CA 1
ATOM 4015 C C . SER A 1 247 ? 238.736 181.747 259.361 1.00 57.76 342 SER A C 1
ATOM 4016 O O . SER A 1 247 ? 238.094 182.799 259.289 1.00 57.76 342 SER A O 1
ATOM 4024 N N . SER A 1 248 ? 238.215 180.554 259.070 1.00 60.36 343 SER A N 1
ATOM 4025 C CA . SER A 1 248 ? 236.818 180.445 258.666 1.00 60.36 343 SER A CA 1
ATOM 4026 C C . SER A 1 248 ? 235.892 181.021 259.724 1.00 60.36 343 SER A C 1
ATOM 4027 O O . SER A 1 248 ? 234.790 181.478 259.404 1.00 60.36 343 SER A O 1
ATOM 4035 N N . ASP A 1 249 ? 236.317 181.003 260.989 1.00 63.31 344 ASP A N 1
ATOM 4036 C CA . ASP A 1 249 ? 235.506 181.591 262.048 1.00 63.31 344 ASP A CA 1
ATOM 4037 C C . ASP A 1 249 ? 235.356 183.092 261.852 1.00 63.31 344 ASP A C 1
ATOM 4038 O O . ASP A 1 249 ? 234.271 183.649 262.060 1.00 63.31 344 ASP A O 1
ATOM 4047 N N . ARG A 1 250 ? 236.432 183.766 261.450 1.00 56.04 345 ARG A N 1
ATOM 4048 C CA . ARG A 1 250 ? 236.418 185.218 261.362 1.00 56.04 345 ARG A CA 1
ATOM 4049 C C . ARG A 1 250 ? 235.842 185.723 260.046 1.00 56.04 345 ARG A C 1
ATOM 4050 O O . ARG A 1 250 ? 235.667 186.936 259.894 1.00 56.04 345 ARG A O 1
ATOM 4071 N N . LEU A 1 251 ? 235.539 184.831 259.103 1.00 48.99 346 LEU A N 1
ATOM 4072 C CA . LEU A 1 251 ? 235.052 185.240 257.792 1.00 48.99 346 LEU A CA 1
ATOM 4073 C C . LEU A 1 251 ? 233.783 186.068 257.919 1.00 48.99 346 LEU A C 1
ATOM 4074 O O . LEU A 1 251 ? 232.727 185.541 258.280 1.00 48.99 346 LEU A O 1
ATOM 4090 N N . LEU A 1 252 ? 233.870 187.365 257.617 1.00 45.49 347 LEU A N 1
ATOM 4091 C CA . LEU A 1 252 ? 232.679 188.204 257.659 1.00 45.49 347 LEU A CA 1
ATOM 4092 C C . LEU A 1 252 ? 231.737 187.868 256.514 1.00 45.49 347 LEU A C 1
ATOM 4093 O O . LEU A 1 252 ? 230.536 187.669 256.728 1.00 45.49 347 LEU A O 1
ATOM 4109 N N . ARG A 1 253 ? 232.258 187.789 255.294 1.00 41.56 348 ARG A N 1
ATOM 4110 C CA . ARG A 1 253 ? 231.414 187.420 254.156 1.00 41.56 348 ARG A CA 1
ATOM 4111 C C . ARG A 1 253 ? 232.269 187.301 252.900 1.00 41.56 348 ARG A C 1
ATOM 4112 O O . ARG A 1 253 ? 233.494 187.448 252.933 1.00 41.56 348 ARG A O 1
ATOM 4133 N N . ILE A 1 254 ? 231.602 186.995 251.790 1.00 47.75 349 ILE A N 1
ATOM 4134 C CA . ILE A 1 254 ? 232.219 186.911 250.473 1.00 47.75 349 ILE A CA 1
ATOM 4135 C C . ILE A 1 254 ? 231.467 187.848 249.543 1.00 47.75 349 ILE A C 1
ATOM 4136 O O . ILE A 1 254 ? 230.232 187.818 249.496 1.00 47.75 349 ILE A O 1
ATOM 4152 N N . GLN A 1 255 ? 232.202 188.671 248.799 1.00 39.35 350 GLN A N 1
ATOM 4153 C CA . GLN A 1 255 ? 231.577 189.471 247.755 1.00 39.35 350 GLN A CA 1
ATOM 4154 C C . GLN A 1 255 ? 232.499 189.536 246.550 1.00 39.35 350 GLN A C 1
ATOM 4155 O O . GLN A 1 255 ? 233.682 189.861 246.681 1.00 39.35 350 GLN A O 1
ATOM 4169 N N . GLY A 1 256 ? 231.950 189.214 245.383 1.00 44.69 351 GLY A N 1
ATOM 4170 C CA . GLY A 1 256 ? 232.768 189.137 244.188 1.00 44.69 351 GLY A CA 1
ATOM 4171 C C . GLY A 1 256 ? 233.846 188.093 244.364 1.00 44.69 351 GLY A C 1
ATOM 4172 O O . GLY A 1 256 ? 233.581 186.947 244.741 1.00 44.69 351 GLY A O 1
ATOM 4176 N N . ARG A 1 257 ? 235.084 188.492 244.086 1.00 45.24 352 ARG A N 1
ATOM 4177 C CA . ARG A 1 257 ? 236.254 187.649 244.288 1.00 45.24 352 ARG A CA 1
ATOM 4178 C C . ARG A 1 257 ? 236.997 188.007 245.570 1.00 45.24 352 ARG A C 1
ATOM 4179 O O . ARG A 1 257 ? 238.207 187.780 245.667 1.00 45.24 352 ARG A O 1
ATOM 4200 N N . THR A 1 258 ? 236.299 188.566 246.556 1.00 40.95 353 THR A N 1
ATOM 4201 C CA . THR A 1 258 ? 236.926 189.059 247.773 1.00 40.95 353 THR A CA 1
ATOM 4202 C C . THR A 1 258 ? 236.331 188.378 248.997 1.00 40.95 353 THR A C 1
ATOM 4203 O O . THR A 1 258 ? 235.108 188.232 249.116 1.00 40.95 353 THR A O 1
ATOM 4214 N N . LEU A 1 259 ? 237.217 187.965 249.900 1.00 45.24 354 LEU A N 1
ATOM 4215 C CA . LEU A 1 259 ? 236.854 187.419 251.200 1.00 45.24 354 LEU A CA 1
ATOM 4216 C C . LEU A 1 259 ? 237.071 188.508 252.244 1.00 45.24 354 LEU A C 1
ATOM 4217 O O . LEU A 1 259 ? 238.172 189.062 252.339 1.00 45.24 354 LEU A O 1
ATOM 4233 N N . LEU A 1 260 ? 236.035 188.814 253.021 1.00 40.02 355 LEU A N 1
ATOM 4234 C CA . LEU A 1 260 ? 236.106 189.824 254.068 1.00 40.02 355 LEU A CA 1
ATOM 4235 C C . LEU A 1 260 ? 236.113 189.128 255.421 1.00 40.02 355 LEU A C 1
ATOM 4236 O O . LEU A 1 260 ? 235.173 188.386 255.741 1.00 40.02 355 LEU A O 1
ATOM 4252 N N . PHE A 1 261 ? 237.164 189.386 256.207 1.00 44.77 356 PHE A N 1
ATOM 4253 C CA . PHE A 1 261 ? 237.321 188.891 257.565 1.00 44.77 356 PHE A CA 1
ATOM 4254 C C . PHE A 1 261 ? 237.3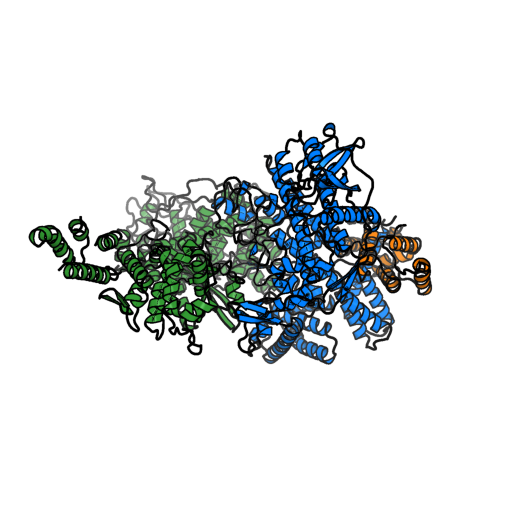08 190.061 258.539 1.00 44.77 356 PHE A C 1
ATOM 4255 O O . PHE A 1 261 ? 237.764 191.163 258.217 1.00 44.77 356 PHE A O 1
ATOM 4272 N N . SER A 1 262 ? 236.796 189.811 259.739 1.00 49.46 357 SER A N 1
ATOM 4273 C CA . SER A 1 262 ? 236.762 190.832 260.772 1.00 49.46 357 SER A CA 1
ATOM 4274 C C . SER A 1 262 ? 238.115 190.934 261.470 1.00 49.46 357 SER A C 1
ATOM 4275 O O . SER A 1 262 ? 238.967 190.049 261.367 1.00 49.46 357 SER A O 1
ATOM 4283 N N . THR A 1 263 ? 238.306 192.035 262.184 1.00 52.71 358 THR A N 1
ATOM 4284 C CA . THR A 1 263 ? 239.508 192.298 262.958 1.00 52.71 358 THR A CA 1
ATOM 4285 C C . THR A 1 263 ? 239.114 192.770 264.348 1.00 52.71 358 THR A C 1
ATOM 4286 O O . THR A 1 263 ? 238.012 193.292 264.545 1.00 52.71 358 THR A O 1
ATOM 4297 N N . PRO A 1 264 ? 239.996 192.603 265.339 1.00 57.22 359 PRO A N 1
ATOM 4298 C CA . PRO A 1 264 ? 239.708 193.149 266.674 1.00 57.22 359 PRO A CA 1
ATOM 4299 C C . PRO A 1 264 ? 239.697 194.668 266.721 1.00 57.22 359 PRO A C 1
ATOM 4300 O O . PRO A 1 264 ? 239.276 195.232 267.740 1.00 57.22 359 PRO A O 1
ATOM 4311 N N . GLN A 1 265 ? 240.142 195.344 265.664 1.00 57.76 360 GLN A N 1
ATOM 4312 C CA . GLN A 1 265 ? 240.123 196.799 265.591 1.00 57.76 360 GLN A CA 1
ATOM 4313 C C . GLN A 1 265 ? 238.840 197.345 264.980 1.00 57.76 360 GLN A C 1
ATOM 4314 O O . GLN A 1 265 ? 238.727 198.562 264.804 1.00 57.76 360 GLN A O 1
ATOM 4328 N N . ASN A 1 266 ? 237.881 196.483 264.648 1.00 57.20 361 ASN A N 1
ATOM 4329 C CA . ASN A 1 266 ? 236.601 196.838 264.035 1.00 57.20 361 ASN A CA 1
ATOM 4330 C C . ASN A 1 266 ? 236.747 197.143 262.551 1.00 57.20 361 ASN A C 1
ATOM 4331 O O . ASN A 1 266 ? 235.776 197.589 261.924 1.00 57.20 361 ASN A O 1
ATOM 4342 N N . ASP A 1 267 ? 237.922 196.924 261.968 1.00 49.25 362 ASP A N 1
ATOM 4343 C CA . ASP A 1 267 ? 238.130 197.111 260.542 1.00 49.25 362 ASP A CA 1
ATOM 4344 C C . ASP A 1 267 ? 237.866 195.790 259.824 1.00 49.25 362 ASP A C 1
ATOM 4345 O O . ASP A 1 267 ? 237.377 194.825 260.415 1.00 49.25 362 ASP A O 1
ATOM 4354 N N . VAL A 1 268 ? 238.187 195.733 258.535 1.00 39.04 363 VAL A N 1
ATOM 4355 C CA . VAL A 1 268 ? 237.976 194.540 257.727 1.00 39.04 363 VAL A CA 1
ATOM 4356 C C . VAL A 1 268 ? 239.256 194.241 256.965 1.00 39.04 363 VAL A C 1
ATOM 4357 O O . VAL A 1 268 ? 239.834 195.133 256.333 1.00 39.04 363 VAL A O 1
ATOM 4370 N N . VAL A 1 269 ? 239.697 192.988 257.022 1.00 39.83 364 VAL A N 1
ATOM 4371 C CA . VAL A 1 269 ? 240.788 192.502 256.190 1.00 39.83 364 VAL A CA 1
ATOM 4372 C C . VAL A 1 269 ? 240.171 191.853 254.962 1.00 39.83 364 VAL A C 1
ATOM 4373 O O . VAL A 1 269 ? 239.354 190.932 255.079 1.00 39.83 364 VAL A O 1
ATOM 4386 N N . ALA A 1 270 ? 240.549 192.338 253.788 1.00 36.32 365 ALA A N 1
ATOM 4387 C CA . ALA A 1 270 ? 240.030 191.842 252.526 1.00 36.32 365 ALA A CA 1
ATOM 4388 C C . ALA A 1 270 ? 241.127 191.088 251.796 1.00 36.32 365 ALA A C 1
ATOM 4389 O O . ALA A 1 270 ? 242.239 191.604 251.626 1.00 36.32 365 ALA A O 1
ATOM 4396 N N . VAL A 1 271 ? 240.813 189.867 251.378 1.00 40.94 366 VAL A N 1
ATOM 4397 C CA . VAL A 1 271 ? 241.690 189.063 250.539 1.00 40.94 366 VAL A CA 1
ATOM 4398 C C . VAL A 1 271 ? 241.051 188.981 249.162 1.00 40.94 366 VAL A C 1
ATOM 4399 O O . VAL A 1 271 ? 239.934 188.471 249.019 1.00 40.94 366 VAL A O 1
ATOM 4412 N N . LYS A 1 272 ? 241.758 189.481 248.156 1.00 41.16 367 LYS A N 1
ATOM 4413 C CA . LYS A 1 272 ? 241.280 189.524 246.782 1.00 41.16 367 LYS A CA 1
ATOM 4414 C C . LYS A 1 272 ? 241.970 188.405 246.016 1.00 41.16 367 LYS A C 1
ATOM 4415 O O . LYS A 1 272 ? 243.190 188.440 245.826 1.00 41.16 367 LYS A O 1
ATOM 4434 N N . VAL A 1 273 ? 241.195 187.416 245.587 1.00 48.30 368 VAL A N 1
ATOM 4435 C CA . VAL A 1 273 ? 241.723 186.236 244.913 1.00 48.30 368 VAL A CA 1
ATOM 4436 C C . VAL A 1 273 ? 241.824 186.519 243.423 1.00 48.30 368 VAL A C 1
ATOM 4437 O O . VAL A 1 273 ? 241.052 187.302 242.862 1.00 48.30 368 VAL A O 1
ATOM 4450 N N . GLN A 1 274 ? 242.787 185.871 242.771 1.00 53.48 369 GLN A N 1
ATOM 4451 C CA . GLN A 1 274 ? 243.001 186.089 241.349 1.00 53.48 369 GLN A CA 1
ATOM 4452 C C . GLN A 1 274 ? 241.797 185.617 240.544 1.00 53.48 369 GLN A C 1
ATOM 4453 O O . GLN A 1 274 ? 241.254 184.535 240.779 1.00 53.48 369 GLN A O 1
ATOM 4467 N N . LYS A 1 275 ? 241.386 186.439 239.583 1.00 53.37 370 LYS A N 1
ATOM 4468 C CA . LYS A 1 275 ? 240.299 186.093 238.685 1.00 53.37 370 LYS A CA 1
ATOM 4469 C C . LYS A 1 275 ? 240.811 185.193 237.562 1.00 53.37 370 LYS A C 1
ATOM 4470 O O . LYS A 1 275 ? 242.016 185.026 237.362 1.00 53.37 370 LYS A O 1
ATOM 4489 N N . LYS A 1 276 ? 239.867 184.610 236.820 1.00 61.93 371 LYS A N 1
ATOM 4490 C CA . LYS A 1 276 ? 240.207 183.634 235.789 1.00 61.93 371 LYS A CA 1
ATOM 4491 C C . LYS A 1 276 ? 241.285 184.161 234.845 1.00 61.93 371 LYS A C 1
ATOM 4492 O O . LYS A 1 276 ? 242.368 183.578 234.728 1.00 61.93 371 LYS A O 1
ATOM 4511 N N . GLY A 1 277 ? 241.001 185.264 234.158 1.00 62.01 372 GLY A N 1
ATOM 4512 C CA . GLY A 1 277 ? 241.887 185.737 233.111 1.00 62.01 372 GLY A CA 1
ATOM 4513 C C . GLY A 1 277 ? 242.953 186.722 233.548 1.00 62.01 372 GLY A C 1
ATOM 4514 O O . GLY A 1 277 ? 243.930 186.932 232.823 1.00 62.01 372 GLY A O 1
ATOM 4518 N N . GLU A 1 278 ? 242.792 187.331 234.717 1.00 56.01 373 GLU A N 1
ATOM 4519 C CA . GLU A 1 278 ? 243.723 188.377 235.132 1.00 56.01 373 GLU A CA 1
ATOM 4520 C C . GLU A 1 278 ? 245.014 187.754 235.658 1.00 56.01 373 GLU A C 1
ATOM 4521 O O . GLU A 1 278 ? 244.959 186.837 236.483 1.00 56.01 373 GLU A O 1
ATOM 4533 N N . PRO A 1 279 ? 246.179 188.207 235.204 1.00 54.27 374 PRO A N 1
ATOM 4534 C CA . PRO A 1 279 ? 247.446 187.683 235.722 1.00 54.27 374 PRO A CA 1
ATOM 4535 C C . PRO A 1 279 ? 247.832 188.357 237.037 1.00 54.27 374 PRO A C 1
ATOM 4536 O O . PRO A 1 279 ? 247.088 189.152 237.604 1.00 54.27 374 PRO A O 1
ATOM 4547 N N . LYS A 1 280 ? 249.026 188.008 237.522 1.00 50.89 375 LYS A N 1
ATOM 4548 C CA . LYS A 1 280 ? 249.561 188.616 238.735 1.00 50.89 375 LYS A CA 1
ATOM 4549 C C . LYS A 1 280 ? 249.836 190.104 238.559 1.00 50.89 375 LYS A C 1
ATOM 4550 O O . LYS A 1 280 ? 249.895 190.841 239.555 1.00 50.89 375 LYS A O 1
ATOM 4569 N N . SER A 1 281 ? 250.005 190.559 237.315 1.00 51.01 376 SER A N 1
ATOM 4570 C CA . SER A 1 281 ? 250.333 191.958 237.072 1.00 51.01 376 SER A CA 1
ATOM 4571 C C . SER A 1 281 ? 249.247 192.878 237.611 1.00 51.01 376 SER A C 1
ATOM 4572 O O . SER A 1 281 ? 249.544 193.932 238.179 1.00 51.01 376 SER A O 1
ATOM 4580 N N . THR A 1 282 ? 247.980 192.495 237.444 1.00 50.43 377 THR A N 1
ATOM 4581 C CA . THR A 1 282 ? 246.885 193.326 237.935 1.00 50.43 377 THR A CA 1
ATOM 4582 C C . THR A 1 282 ? 246.961 193.493 239.448 1.00 50.43 377 THR A C 1
ATOM 4583 O O . THR A 1 282 ? 246.807 194.603 239.974 1.00 50.43 377 THR A O 1
ATOM 4594 N N . LEU A 1 283 ? 247.200 192.395 240.166 1.00 47.16 378 LEU A N 1
ATOM 4595 C CA . LEU A 1 283 ? 247.247 192.464 241.621 1.00 47.16 378 LEU A CA 1
ATOM 4596 C C . LEU A 1 283 ? 248.432 193.294 242.096 1.00 47.16 378 LEU A C 1
ATOM 4597 O O . LEU A 1 283 ? 248.291 194.131 242.999 1.00 47.16 378 LEU A O 1
ATOM 4613 N N . GLU A 1 284 ? 249.608 193.086 241.500 1.00 49.49 379 GLU A N 1
ATOM 4614 C CA . GLU A 1 284 ? 250.764 193.872 241.917 1.00 49.49 379 GLU A CA 1
ATOM 4615 C C . GLU A 1 284 ? 250.573 195.347 241.579 1.00 49.49 379 GLU A C 1
ATOM 4616 O O . GLU A 1 284 ? 251.004 196.223 242.337 1.00 49.49 379 GLU A O 1
ATOM 4628 N N . GLU A 1 285 ? 249.918 195.642 240.454 1.00 45.25 380 GLU A N 1
ATOM 4629 C CA . GLU A 1 285 ? 249.637 197.029 240.102 1.00 45.25 380 GLU A CA 1
ATOM 4630 C C . GLU A 1 285 ? 248.695 197.673 241.108 1.00 45.25 380 GLU A C 1
ATOM 4631 O O . GLU A 1 285 ? 248.890 198.830 241.497 1.00 45.25 380 GLU A O 1
ATOM 4643 N N . GLU A 1 286 ? 247.659 196.948 241.533 1.00 41.50 381 GLU A N 1
ATOM 4644 C CA . GLU A 1 286 ? 246.760 197.493 242.545 1.00 41.50 381 GLU A CA 1
ATOM 4645 C C . GLU A 1 286 ? 247.501 197.748 243.851 1.00 41.50 381 GLU A C 1
ATOM 4646 O O . GLU A 1 286 ? 247.307 198.788 244.492 1.00 41.50 381 GLU A O 1
ATOM 4658 N N . PHE A 1 287 ? 248.361 196.813 244.255 1.00 42.46 382 PHE A N 1
ATOM 4659 C CA . PHE A 1 287 ? 249.161 197.005 245.463 1.00 42.46 382 PHE A CA 1
ATOM 4660 C C . PHE A 1 287 ? 250.022 198.262 245.357 1.00 42.46 382 PHE A C 1
ATOM 4661 O O . PHE A 1 287 ? 250.061 199.092 246.280 1.00 42.46 382 PHE A O 1
ATOM 4678 N N . GLU A 1 288 ? 250.724 198.415 244.232 1.00 44.18 383 GLU A N 1
ATOM 4679 C CA . GLU A 1 288 ? 251.606 199.562 244.055 1.00 44.18 383 GLU A CA 1
ATOM 4680 C C . GLU A 1 288 ? 250.823 200.866 244.051 1.00 44.18 383 GLU A C 1
ATOM 4681 O O . GLU A 1 288 ? 251.256 201.859 244.646 1.00 44.18 383 GLU A O 1
ATOM 4693 N N . MET A 1 289 ? 249.678 200.893 243.368 1.00 33.05 384 MET A N 1
ATOM 4694 C CA . MET A 1 289 ? 248.868 202.105 243.343 1.00 33.05 384 MET A CA 1
ATOM 4695 C C . MET A 1 289 ? 248.381 202.458 244.739 1.00 33.05 384 MET A C 1
ATOM 4696 O O . MET A 1 289 ? 248.370 203.633 245.123 1.00 33.05 384 MET A O 1
ATOM 4710 N N . ALA A 1 290 ? 247.964 201.455 245.514 1.00 33.35 385 ALA A N 1
ATOM 4711 C CA . ALA A 1 290 ? 247.511 201.727 246.871 1.00 33.35 385 ALA A CA 1
ATOM 4712 C C . ALA A 1 290 ? 248.625 202.340 247.706 1.00 33.35 385 ALA A C 1
ATOM 4713 O O . ALA A 1 290 ? 248.405 203.334 248.409 1.00 33.35 385 ALA A O 1
ATOM 4720 N N . ASP A 1 291 ? 249.835 201.775 247.634 1.00 36.06 386 ASP A N 1
ATOM 4721 C CA . ASP A 1 291 ? 250.944 202.359 248.389 1.00 36.06 386 ASP A CA 1
ATOM 4722 C C . ASP A 1 291 ? 251.261 203.772 247.916 1.00 36.06 386 ASP A C 1
ATOM 4723 O O . ASP A 1 291 ? 251.499 204.668 248.734 1.00 36.06 386 ASP A O 1
ATOM 4732 N N . TYR A 1 292 ? 251.277 203.991 246.602 1.00 32.11 387 TYR A N 1
ATOM 4733 C CA . TYR A 1 292 ? 251.600 205.314 246.081 1.00 32.11 387 TYR A CA 1
ATOM 4734 C C . TYR A 1 292 ? 250.595 206.351 246.563 1.00 32.11 387 TYR A C 1
ATOM 4735 O O . TYR A 1 292 ? 250.974 207.446 246.991 1.00 32.11 387 TYR A O 1
ATOM 4753 N N . LEU A 1 293 ? 249.305 206.023 246.503 1.00 28.77 388 LEU A N 1
ATOM 4754 C CA . LEU A 1 293 ? 248.291 206.970 246.951 1.00 28.77 388 LEU A CA 1
ATOM 4755 C C . LEU A 1 293 ? 248.375 207.199 248.454 1.00 28.77 388 LEU A C 1
ATOM 4756 O O . LEU A 1 293 ? 248.238 208.334 248.921 1.00 28.77 388 LEU A O 1
ATOM 4772 N N . LEU A 1 294 ? 248.597 206.134 249.228 1.00 30.77 389 LEU A N 1
ATOM 4773 C CA . LEU A 1 294 ? 248.669 206.279 250.676 1.00 30.77 389 LEU A CA 1
ATOM 4774 C C . LEU A 1 294 ? 249.846 207.154 251.086 1.00 30.77 389 LEU A C 1
ATOM 4775 O O . LEU A 1 294 ? 249.728 207.981 251.997 1.00 30.77 389 LEU A O 1
ATOM 4791 N N . LYS A 1 295 ? 250.994 206.978 250.430 1.00 33.74 390 LYS A N 1
ATOM 4792 C CA . LYS A 1 295 ? 252.168 207.778 250.761 1.00 33.74 390 LYS A CA 1
ATOM 4793 C C . LYS A 1 295 ? 251.936 209.256 250.472 1.00 33.74 390 LYS A C 1
ATOM 4794 O O . LYS A 1 295 ? 252.308 210.119 251.275 1.00 33.74 390 LYS A O 1
ATOM 4813 N N . HIS A 1 296 ? 251.322 209.567 249.331 1.00 31.13 391 HIS A N 1
ATOM 4814 C CA . HIS A 1 296 ? 251.180 210.936 248.855 1.00 31.13 391 HIS A CA 1
ATOM 4815 C C . HIS A 1 296 ? 249.813 211.530 249.173 1.00 31.13 391 HIS A C 1
ATOM 4816 O O . HIS A 1 296 ? 249.401 212.498 248.528 1.00 31.13 391 HIS A O 1
ATOM 4830 N N . GLN A 1 297 ? 249.103 210.975 250.156 1.00 29.73 392 GLN A N 1
ATOM 4831 C CA . GLN A 1 297 ? 247.764 211.467 250.462 1.00 29.73 392 GLN A CA 1
ATOM 4832 C C . GLN A 1 297 ? 247.800 212.919 250.919 1.00 29.73 392 GLN A C 1
ATOM 4833 O O . GLN A 1 297 ? 246.940 213.719 250.536 1.00 29.73 392 GLN A O 1
ATOM 4847 N N . ARG A 1 298 ? 248.783 213.278 251.745 1.00 39.91 393 ARG A N 1
ATOM 4848 C CA . ARG A 1 298 ? 248.850 214.642 252.256 1.00 39.91 393 ARG A CA 1
ATOM 4849 C C . ARG A 1 298 ? 249.173 215.637 251.150 1.00 39.91 393 ARG A C 1
ATOM 4850 O O . ARG A 1 298 ? 248.609 216.736 251.114 1.00 39.91 393 ARG A O 1
ATOM 4871 N N . ARG A 1 299 ? 250.082 215.278 250.244 1.00 32.00 394 ARG A N 1
ATOM 4872 C CA . ARG A 1 299 ? 250.449 216.191 249.167 1.00 32.00 394 ARG A CA 1
ATOM 4873 C C . ARG A 1 299 ? 249.261 216.472 248.256 1.00 32.00 394 ARG A C 1
ATOM 4874 O O . ARG A 1 299 ? 249.002 217.623 247.890 1.00 32.00 394 ARG A O 1
ATOM 4895 N N . LEU A 1 300 ? 248.524 215.427 247.879 1.00 27.52 395 LEU A N 1
ATOM 4896 C CA . LEU A 1 300 ? 247.420 215.581 246.940 1.00 27.52 395 LEU A CA 1
ATOM 4897 C C . LEU A 1 300 ? 246.124 216.000 247.615 1.00 27.52 395 LEU A C 1
ATOM 4898 O O . LEU A 1 300 ? 245.212 216.473 246.931 1.00 27.52 395 LEU A O 1
ATOM 4914 N N . ASP A 1 301 ? 246.020 215.841 248.934 1.00 29.15 396 ASP A N 1
ATOM 4915 C CA . ASP A 1 301 ? 244.823 216.219 249.681 1.00 29.15 396 ASP A CA 1
ATOM 4916 C C . ASP A 1 301 ? 243.620 215.374 249.260 1.00 29.15 396 ASP A C 1
ATOM 4917 O O . ASP A 1 301 ? 242.558 215.890 248.911 1.00 29.15 396 ASP A O 1
ATOM 4926 N N . VAL A 1 302 ? 243.794 214.058 249.293 1.00 26.08 397 VAL A N 1
ATOM 4927 C CA . VAL A 1 302 ? 242.710 213.127 248.997 1.00 26.08 397 VAL A CA 1
ATOM 4928 C C . VAL A 1 302 ? 241.978 212.803 250.293 1.00 26.08 397 VAL A C 1
ATOM 4929 O O . VAL A 1 302 ? 242.605 212.505 251.315 1.00 26.08 397 VAL A O 1
ATOM 4942 N N . HIS A 1 303 ? 240.650 212.878 250.255 1.00 25.00 398 HIS A N 1
ATOM 4943 C CA . HIS A 1 303 ? 239.822 212.689 251.438 1.00 25.00 398 HIS A CA 1
ATOM 4944 C C . HIS A 1 303 ? 239.349 211.252 251.618 1.00 25.00 398 HIS A C 1
ATOM 4945 O O . HIS A 1 303 ? 238.670 210.961 252.607 1.00 25.00 398 HIS A O 1
ATOM 4959 N N . SER A 1 304 ? 239.680 210.354 250.697 1.00 24.45 399 SER A N 1
ATOM 4960 C CA . SER A 1 304 ? 239.199 208.985 250.793 1.00 24.45 399 SER A CA 1
ATOM 4961 C C . SER A 1 304 ? 239.948 208.224 251.878 1.00 24.45 399 SER A C 1
ATOM 4962 O O . SER A 1 304 ? 241.142 208.439 252.099 1.00 24.45 399 SER A O 1
ATOM 4970 N N . LYS A 1 305 ? 239.235 207.331 252.559 1.00 25.85 400 LYS A N 1
ATOM 4971 C CA . LYS A 1 305 ? 239.850 206.401 253.503 1.00 25.85 400 LYS A CA 1
ATOM 4972 C C . LYS A 1 305 ? 240.516 205.307 252.682 1.00 25.85 400 LYS A C 1
ATOM 4973 O O . LYS A 1 305 ? 239.909 204.291 252.346 1.00 25.85 400 LYS A O 1
ATOM 4992 N N . LEU A 1 306 ? 241.784 205.522 252.348 1.00 27.75 401 LEU A N 1
ATOM 4993 C CA . LEU A 1 306 ? 242.462 204.640 251.416 1.00 27.75 401 LEU A CA 1
ATOM 4994 C C . LEU A 1 306 ? 242.748 203.284 252.061 1.00 27.75 401 LEU A C 1
ATOM 4995 O O . LEU A 1 306 ? 243.000 203.199 253.265 1.00 27.75 401 LEU A O 1
ATOM 5011 N N . PRO A 1 307 ? 242.710 202.205 251.280 1.00 29.60 402 PRO A N 1
ATOM 5012 C CA . PRO A 1 307 ? 243.087 200.898 251.822 1.00 29.60 402 PRO A CA 1
ATOM 5013 C C . PRO A 1 307 ? 244.563 200.845 252.172 1.00 29.60 402 PRO A C 1
ATOM 5014 O O . PRO A 1 307 ? 245.398 201.511 251.557 1.00 29.60 402 PRO A O 1
ATOM 5025 N N . GLN A 1 308 ? 244.879 200.033 253.176 1.00 36.01 403 GLN A N 1
ATOM 5026 C CA . GLN A 1 308 ? 246.259 199.813 253.590 1.00 36.01 403 GLN A CA 1
ATOM 5027 C C . GLN A 1 308 ? 246.687 198.427 253.129 1.00 36.01 403 GLN A C 1
ATOM 5028 O O . GLN A 1 308 ? 246.228 197.429 253.702 1.00 36.01 403 GLN A O 1
ATOM 5042 N N . PRO A 1 309 ? 247.530 198.299 252.108 1.00 35.04 404 PRO A N 1
ATOM 5043 C CA . PRO A 1 309 ? 247.911 196.961 251.643 1.00 35.04 404 PRO A CA 1
ATOM 5044 C C . PRO A 1 309 ? 248.807 196.259 252.648 1.00 35.04 404 PRO A C 1
ATOM 5045 O O . PRO A 1 309 ? 249.494 196.893 253.452 1.00 35.04 404 PRO A O 1
ATOM 5056 N N . LEU A 1 310 ? 248.794 194.928 252.598 1.00 37.42 405 LEU A N 1
ATOM 5057 C CA . LEU A 1 310 ? 249.581 194.111 253.506 1.00 37.42 405 LEU A CA 1
ATOM 5058 C C . LEU A 1 310 ? 250.494 193.126 252.798 1.00 37.42 405 LEU A C 1
ATOM 5059 O O . LEU A 1 310 ? 251.572 192.832 253.317 1.00 37.42 405 LEU A O 1
ATOM 5075 N N . GLY A 1 311 ? 250.104 192.612 251.641 1.00 41.93 406 GLY A N 1
ATOM 5076 C CA . GLY A 1 311 ? 250.962 191.700 250.912 1.00 41.93 406 GLY A CA 1
ATOM 5077 C C . GLY A 1 311 ? 250.257 191.162 249.688 1.00 41.93 406 GLY A C 1
ATOM 5078 O O . GLY A 1 311 ? 249.025 191.165 249.598 1.00 41.93 406 GLY A O 1
ATOM 5082 N N . GLN A 1 312 ? 251.069 190.690 248.745 1.00 46.65 407 GLN A N 1
ATOM 5083 C CA . GLN A 1 312 ? 250.578 190.131 247.486 1.00 46.65 407 GLN A CA 1
ATOM 5084 C C . GLN A 1 312 ? 251.410 188.888 247.193 1.00 46.65 407 GLN A C 1
ATOM 5085 O O . GLN A 1 312 ? 252.544 188.993 246.718 1.00 46.65 407 GLN A O 1
ATOM 5099 N N . TYR A 1 313 ? 250.842 187.717 247.468 1.00 46.00 408 TYR A N 1
ATOM 5100 C CA . TYR A 1 313 ? 251.571 186.460 247.390 1.00 46.00 408 TYR A CA 1
ATOM 5101 C C . TYR A 1 313 ? 250.635 185.386 246.846 1.00 46.00 408 TYR A C 1
ATOM 5102 O O . TYR A 1 313 ? 249.501 185.665 246.447 1.00 46.00 408 TYR A O 1
ATOM 5120 N N . SER A 1 314 ? 251.112 184.144 246.840 1.00 52.37 409 SER A N 1
ATOM 5121 C CA . SER A 1 314 ? 250.400 183.019 246.251 1.00 52.37 409 SER A CA 1
ATOM 5122 C C . SER A 1 314 ? 250.005 182.023 247.333 1.00 52.37 409 SER A C 1
ATOM 5123 O O . SER A 1 314 ? 250.772 181.771 248.267 1.00 52.37 409 SER A O 1
ATOM 5131 N N . VAL A 1 315 ? 248.805 181.459 247.202 1.00 56.01 410 VAL A N 1
ATOM 5132 C CA . VAL A 1 315 ? 248.268 180.514 248.171 1.00 56.01 410 VAL A CA 1
ATOM 5133 C C . VAL A 1 315 ? 247.670 179.330 247.426 1.00 56.01 410 VAL A C 1
ATOM 5134 O O . VAL A 1 315 ? 247.398 179.390 246.225 1.00 56.01 410 VAL A O 1
ATOM 5147 N N . LYS A 1 316 ? 247.468 178.240 248.162 1.00 64.46 411 LYS A N 1
ATOM 5148 C CA . LYS A 1 316 ? 246.874 177.040 247.594 1.00 64.46 411 LYS A CA 1
ATOM 5149 C C . LYS A 1 316 ? 245.371 177.221 247.428 1.00 64.46 411 LYS A C 1
ATOM 5150 O O . LYS A 1 316 ? 244.703 177.806 248.284 1.00 64.46 411 LYS A O 1
ATOM 5169 N N . LYS A 1 317 ? 244.840 176.713 246.315 1.00 63.35 412 LYS A N 1
ATOM 5170 C CA . LYS A 1 317 ? 243.406 176.827 246.068 1.00 63.35 412 LYS A CA 1
ATOM 5171 C C . LYS A 1 317 ? 242.606 176.035 247.095 1.00 63.35 412 LYS A C 1
ATOM 5172 O O . LYS A 1 317 ? 241.521 176.463 247.510 1.00 63.35 412 LYS A O 1
ATOM 5191 N N . SER A 1 318 ? 243.123 174.880 247.516 1.00 66.19 413 SER A N 1
ATOM 5192 C CA . SER A 1 318 ? 242.391 174.050 248.465 1.00 66.19 413 SER A CA 1
ATOM 5193 C C . SER A 1 318 ? 242.150 174.796 249.770 1.00 66.19 413 SER A C 1
ATOM 5194 O O . SER A 1 318 ? 241.088 174.654 250.387 1.00 66.19 413 SER A O 1
ATOM 5202 N N . GLU A 1 319 ? 243.124 175.592 250.211 1.00 64.57 414 GLU A N 1
ATOM 5203 C CA . GLU A 1 319 ? 242.929 176.397 251.412 1.00 64.57 414 GLU A CA 1
ATOM 5204 C C . GLU A 1 319 ? 241.784 177.383 251.220 1.00 64.57 414 GLU A C 1
ATOM 5205 O O . GLU A 1 319 ? 240.901 177.510 252.079 1.00 64.57 414 GLU A O 1
ATOM 5217 N N . ILE A 1 320 ? 241.777 178.083 250.083 1.00 59.24 415 ILE A N 1
ATOM 5218 C CA . ILE A 1 320 ? 240.703 179.029 249.796 1.00 59.24 415 ILE A CA 1
ATOM 5219 C C . ILE A 1 320 ? 239.356 178.328 249.865 1.00 59.24 415 ILE A C 1
ATOM 5220 O O . ILE A 1 320 ? 238.400 178.842 250.458 1.00 59.24 415 ILE A O 1
ATOM 5236 N N . LEU A 1 321 ? 239.257 177.140 249.263 1.00 63.72 416 LEU A N 1
ATOM 5237 C CA . LEU A 1 321 ? 238.000 176.399 249.309 1.00 63.72 416 LEU A CA 1
ATOM 5238 C C . LEU A 1 321 ? 237.627 176.026 250.738 1.00 63.72 416 LEU A C 1
ATOM 5239 O O . LEU A 1 321 ? 236.461 176.137 251.134 1.00 63.72 416 LEU A O 1
ATOM 5255 N N . GLU A 1 322 ? 238.603 175.575 251.526 1.00 66.68 417 GLU A N 1
ATOM 5256 C CA . GLU A 1 322 ? 238.304 175.109 252.875 1.00 66.68 417 GLU A CA 1
ATOM 5257 C C . GLU A 1 322 ? 237.795 176.242 253.755 1.00 66.68 417 GLU A C 1
ATOM 5258 O O . GLU A 1 322 ? 236.891 176.039 254.573 1.00 66.68 417 GLU A O 1
ATOM 5270 N N . ILE A 1 323 ? 238.369 177.437 253.616 1.00 61.10 418 ILE A N 1
ATOM 5271 C CA . ILE A 1 323 ? 237.978 178.534 254.497 1.00 61.10 418 ILE A CA 1
ATOM 5272 C C . ILE A 1 323 ? 236.647 179.164 254.099 1.00 61.10 418 ILE A C 1
ATOM 5273 O O . ILE A 1 323 ? 236.001 179.801 254.939 1.00 61.10 418 ILE A O 1
ATOM 5289 N N . SER A 1 324 ? 236.208 178.998 252.851 1.00 60.55 419 SER A N 1
ATOM 5290 C CA . SER A 1 324 ? 234.970 179.596 252.371 1.00 60.55 419 SER A CA 1
ATOM 5291 C C . SER A 1 324 ? 233.829 178.586 252.272 1.00 60.55 419 SER A C 1
ATOM 5292 O O . SER A 1 324 ? 232.846 178.841 251.569 1.00 60.55 419 SER A O 1
ATOM 5300 N N . ARG A 1 325 ? 233.939 177.447 252.960 1.00 68.63 420 ARG A N 1
ATOM 5301 C CA . ARG A 1 325 ? 232.886 176.438 252.897 1.00 68.63 420 ARG A CA 1
ATOM 5302 C C . ARG A 1 325 ? 231.565 176.985 253.423 1.00 68.63 420 ARG A C 1
ATOM 5303 O O . ARG A 1 325 ? 230.510 176.794 252.808 1.00 68.63 420 ARG A O 1
ATOM 5324 N N . GLY A 1 326 ? 231.606 177.678 254.557 1.00 74.54 421 GLY A N 1
ATOM 5325 C CA . GLY A 1 326 ? 230.406 178.104 255.244 1.00 74.54 421 GLY A CA 1
ATOM 5326 C C . GLY A 1 326 ? 229.726 179.327 254.682 1.00 74.54 421 GLY A C 1
ATOM 5327 O O . GLY A 1 326 ? 228.688 179.739 255.208 1.00 74.54 421 GLY A O 1
ATOM 5331 N N . SER A 1 327 ? 230.275 179.927 253.632 1.00 65.85 422 SER A N 1
ATOM 5332 C CA . SER A 1 327 ? 229.676 181.119 253.056 1.00 65.85 422 SER A CA 1
ATOM 5333 C C . SER A 1 327 ? 228.371 180.779 252.346 1.00 65.85 422 SER A C 1
ATOM 5334 O O . SER A 1 327 ? 228.184 179.673 251.832 1.00 65.85 422 SER A O 1
ATOM 5342 N N . LEU A 1 328 ? 227.461 181.752 252.324 1.00 71.26 423 LEU A N 1
ATOM 5343 C CA . LEU A 1 328 ? 226.185 181.601 251.638 1.00 71.26 423 LEU A CA 1
ATOM 5344 C C . LEU A 1 328 ? 226.301 181.757 250.128 1.00 71.26 423 LEU A C 1
ATOM 5345 O O . LEU A 1 328 ? 225.336 181.460 249.417 1.00 71.26 423 LEU A O 1
ATOM 5361 N N . ASP A 1 329 ? 227.447 182.208 249.628 1.00 64.31 424 ASP A N 1
ATOM 5362 C CA . ASP A 1 329 ? 227.675 182.465 248.209 1.00 64.31 424 ASP A CA 1
ATOM 5363 C C . ASP A 1 329 ? 228.912 181.712 247.738 1.00 64.31 424 ASP A C 1
ATOM 5364 O O . ASP A 1 329 ? 229.798 182.254 247.075 1.00 64.31 424 ASP A O 1
ATOM 5373 N N . PHE A 1 330 ? 228.984 180.430 248.097 1.00 64.28 425 PHE A N 1
ATOM 5374 C CA . PHE A 1 330 ? 230.194 179.653 247.852 1.00 64.28 425 PHE A CA 1
ATOM 5375 C C . PHE A 1 330 ? 230.337 179.287 246.378 1.00 64.28 425 PHE A C 1
ATOM 5376 O O . PHE A 1 330 ? 231.442 179.335 245.827 1.00 64.28 425 PHE A O 1
ATOM 5393 N N . GLU A 1 331 ? 229.232 178.921 245.722 1.00 63.91 426 GLU A N 1
ATOM 5394 C CA . GLU A 1 331 ? 229.307 178.464 244.336 1.00 63.91 426 GLU A CA 1
ATOM 5395 C C . GLU A 1 331 ? 229.703 179.593 243.391 1.00 63.91 426 GLU A C 1
ATOM 5396 O O . GLU A 1 331 ? 230.527 179.396 242.487 1.00 63.91 426 GLU A O 1
ATOM 5408 N N . ARG A 1 332 ? 229.113 180.777 243.566 1.00 57.48 427 ARG A N 1
ATOM 5409 C CA . ARG A 1 332 ? 229.468 181.901 242.708 1.00 57.48 427 ARG A CA 1
ATOM 5410 C C . ARG A 1 332 ? 230.935 182.269 242.887 1.00 57.48 427 ARG A C 1
ATOM 5411 O O . ARG A 1 332 ? 231.648 182.519 241.908 1.00 57.48 427 ARG A O 1
ATOM 5432 N N . PHE A 1 333 ? 231.411 182.273 244.132 1.00 55.85 428 PHE A N 1
ATOM 5433 C CA . PHE A 1 333 ? 232.825 182.527 244.378 1.00 55.85 428 PHE A CA 1
ATOM 5434 C C . PHE A 1 333 ? 233.692 181.481 243.694 1.00 55.85 428 PHE A C 1
ATOM 5435 O O . PHE A 1 333 ? 234.724 181.811 243.098 1.00 55.85 428 PHE A O 1
ATOM 5452 N N . LYS A 1 334 ? 233.286 180.212 243.760 1.00 59.95 429 LYS A N 1
ATOM 5453 C CA . LYS A 1 334 ? 234.067 179.154 243.128 1.00 59.95 429 LYS A CA 1
ATOM 5454 C C . LYS A 1 334 ? 234.159 179.359 241.623 1.00 59.95 429 LYS A C 1
ATOM 5455 O O . LYS A 1 334 ? 235.230 179.186 241.031 1.00 59.95 429 LYS A O 1
ATOM 5474 N N . THR A 1 335 ? 233.047 179.723 240.983 1.00 56.80 430 THR A N 1
ATOM 5475 C CA . THR A 1 335 ? 233.086 179.916 239.535 1.00 56.80 430 THR A CA 1
ATOM 5476 C C . THR A 1 335 ? 233.867 181.169 239.152 1.00 56.80 430 THR A C 1
ATOM 5477 O O . THR A 1 335 ? 234.473 181.207 238.076 1.00 56.80 430 THR A O 1
ATOM 5488 N N . LEU A 1 336 ? 233.866 182.199 240.003 1.00 54.43 431 LEU A N 1
ATOM 5489 C CA . LEU A 1 336 ? 234.596 183.422 239.672 1.00 54.43 431 LEU A CA 1
ATOM 5490 C C . LEU A 1 336 ? 236.106 183.204 239.692 1.00 54.43 431 LEU A C 1
ATOM 5491 O O . LEU A 1 336 ? 236.812 183.625 238.770 1.00 54.43 431 LEU A O 1
ATOM 5507 N N . ILE A 1 337 ? 236.621 182.552 240.733 1.00 57.36 432 ILE A N 1
ATOM 5508 C CA . ILE A 1 337 ? 238.061 182.519 240.972 1.00 57.36 432 ILE A CA 1
ATOM 5509 C C . ILE A 1 337 ? 238.761 181.680 239.913 1.00 57.36 432 ILE A C 1
ATOM 5510 O O . ILE A 1 337 ? 238.117 180.961 239.142 1.00 57.36 432 ILE A O 1
ATOM 5526 N N . ASP A 1 338 ? 240.087 181.769 239.875 1.00 63.11 433 ASP A N 1
ATOM 5527 C CA . ASP A 1 338 ? 240.871 181.088 238.859 1.00 63.11 433 ASP A CA 1
ATOM 5528 C C . ASP A 1 338 ? 240.825 179.576 239.061 1.00 63.11 433 ASP A C 1
ATOM 5529 O O . ASP A 1 338 ? 240.427 179.068 240.113 1.00 63.11 433 ASP A O 1
ATOM 5538 N N . ASP A 1 339 ? 241.245 178.853 238.023 1.00 69.04 434 ASP A N 1
ATOM 5539 C CA . ASP A 1 339 ? 241.209 177.398 238.021 1.00 69.04 434 ASP A CA 1
ATOM 5540 C C . ASP A 1 339 ? 242.513 176.760 238.483 1.00 69.04 434 ASP A C 1
ATOM 5541 O O . ASP A 1 339 ? 242.519 175.566 238.800 1.00 69.04 434 ASP A O 1
ATOM 5550 N N . SER A 1 340 ? 243.607 177.513 238.536 1.00 67.26 435 SER A N 1
ATOM 5551 C CA . SER A 1 340 ? 244.894 176.936 238.891 1.00 67.26 435 SER A CA 1
ATOM 5552 C C . SER A 1 340 ? 244.912 176.507 240.354 1.00 67.26 435 SER A C 1
ATOM 5553 O O . SER A 1 340 ? 244.167 177.026 241.188 1.00 67.26 435 SER A O 1
ATOM 5561 N N . LYS A 1 341 ? 245.778 175.537 240.659 1.00 69.27 436 LYS A N 1
ATOM 5562 C CA . LYS A 1 341 ? 245.867 175.029 242.024 1.00 69.27 436 LYS A CA 1
ATOM 5563 C C . LYS A 1 341 ? 246.365 176.102 242.983 1.00 69.27 436 LYS A C 1
ATOM 5564 O O . LYS A 1 341 ? 245.935 176.158 244.141 1.00 69.27 436 LYS A O 1
ATOM 5583 N N . ASP A 1 342 ? 247.277 176.954 242.526 1.00 66.13 437 ASP A N 1
ATOM 5584 C CA . ASP A 1 342 ? 247.811 178.047 243.327 1.00 66.13 437 ASP A CA 1
ATOM 5585 C C . ASP A 1 342 ? 247.330 179.369 242.748 1.00 66.13 437 ASP A C 1
ATOM 5586 O O . ASP A 1 342 ? 247.506 179.629 241.553 1.00 66.13 437 ASP A O 1
ATOM 5595 N N . LEU A 1 343 ? 246.728 180.200 243.595 1.00 58.42 438 LEU A N 1
ATOM 5596 C CA . LEU A 1 343 ? 246.120 181.453 243.172 1.00 58.42 438 LEU A CA 1
ATOM 5597 C C . LEU A 1 343 ? 246.852 182.620 243.815 1.00 58.42 438 LEU A C 1
ATOM 5598 O O . LEU A 1 343 ? 247.110 182.606 245.022 1.00 58.42 438 LEU A O 1
ATOM 5614 N N . GLU A 1 344 ? 247.188 183.621 243.008 1.00 53.35 439 GLU A N 1
ATOM 5615 C CA . GLU A 1 344 ? 247.703 184.869 243.549 1.00 53.35 439 GLU A CA 1
ATOM 5616 C C . GLU A 1 344 ? 246.602 185.592 244.311 1.00 53.35 439 GLU A C 1
ATOM 5617 O O . GLU A 1 344 ? 245.447 185.626 243.880 1.00 53.35 439 GLU A O 1
ATOM 5629 N N . VAL A 1 345 ? 246.961 186.169 245.456 1.00 45.86 440 VAL A N 1
ATOM 5630 C CA . VAL A 1 345 ? 246.027 186.939 246.261 1.00 45.86 440 VAL A CA 1
ATOM 5631 C C . VAL A 1 345 ? 246.656 188.283 246.594 1.00 45.86 440 VAL A C 1
ATOM 5632 O O . VAL A 1 345 ? 247.877 188.447 246.588 1.00 45.86 440 VAL A O 1
ATOM 5645 N N . TYR A 1 346 ? 245.791 189.252 246.877 1.00 38.76 441 TYR A N 1
ATOM 5646 C CA . TYR A 1 346 ? 246.205 190.577 247.321 1.00 38.76 441 TYR A CA 1
ATOM 5647 C C . TYR A 1 346 ? 245.444 190.893 248.598 1.00 38.76 441 TYR A C 1
ATOM 5648 O O . TYR A 1 346 ? 244.211 190.888 248.603 1.00 38.76 441 TYR A O 1
ATOM 5666 N N . VAL A 1 347 ? 246.171 191.151 249.679 1.00 37.26 442 VAL A N 1
ATOM 5667 C CA . VAL A 1 347 ? 245.585 191.324 251.003 1.00 37.26 442 VAL A CA 1
ATOM 5668 C C . VAL A 1 347 ? 245.695 192.789 251.389 1.00 37.26 442 VAL A C 1
ATOM 5669 O O . VAL A 1 347 ? 246.755 193.403 251.224 1.00 37.26 442 VAL A O 1
ATOM 5682 N N . TYR A 1 348 ? 244.604 193.355 251.893 1.00 33.72 443 TYR A N 1
ATOM 5683 C CA . TYR A 1 348 ? 244.646 194.726 252.375 1.00 33.72 443 TYR A CA 1
ATOM 5684 C C . TYR A 1 348 ? 243.682 194.874 253.540 1.00 33.72 443 TYR A C 1
ATOM 5685 O O . TYR A 1 348 ? 242.908 193.971 253.854 1.00 33.72 443 TYR A O 1
ATOM 5703 N N . LYS A 1 349 ? 243.763 196.023 254.199 1.00 37.97 444 LYS A N 1
ATOM 5704 C CA . LYS A 1 349 ? 242.929 196.348 255.345 1.00 37.97 444 LYS A CA 1
ATOM 5705 C C . LYS A 1 349 ? 242.190 197.644 255.052 1.00 37.97 444 LYS A C 1
ATOM 5706 O O . LYS A 1 349 ? 242.808 198.633 254.647 1.00 37.97 444 LYS A O 1
ATOM 5725 N N . ALA A 1 350 ? 240.880 197.641 255.252 1.00 30.65 445 ALA A N 1
ATOM 5726 C CA . ALA A 1 350 ? 240.052 198.797 254.955 1.00 30.65 445 ALA A CA 1
ATOM 5727 C C . ALA A 1 350 ? 238.932 198.890 255.976 1.00 30.65 445 ALA A C 1
ATOM 5728 O O . ALA A 1 350 ? 238.612 197.904 256.648 1.00 30.65 445 ALA A O 1
ATOM 5735 N N . PRO A 1 351 ? 238.326 200.070 256.129 1.00 28.50 446 PRO A N 1
ATOM 5736 C CA . PRO A 1 351 ? 237.187 200.199 257.048 1.00 28.50 446 PRO A CA 1
ATOM 5737 C C . PRO A 1 351 ? 235.927 199.524 256.530 1.00 28.50 446 PRO A C 1
ATOM 5738 O O . PRO A 1 351 ? 235.917 198.953 255.435 1.00 28.50 446 PRO A O 1
ATOM 5749 N N . GLN A 1 352 ? 234.856 199.579 257.321 1.00 33.25 447 GLN A N 1
ATOM 5750 C CA . GLN A 1 352 ? 233.597 198.971 256.904 1.00 33.25 447 GLN A CA 1
ATOM 5751 C C . GLN A 1 352 ? 233.016 199.672 255.682 1.00 33.25 447 GLN A C 1
ATOM 5752 O O . GLN A 1 352 ? 232.529 199.013 254.757 1.00 33.25 447 GLN A O 1
ATOM 5766 N N . SER A 1 353 ? 233.057 201.006 255.659 1.00 25.43 448 SER A N 1
ATOM 5767 C CA . SER A 1 353 ? 232.394 201.759 254.600 1.00 25.43 448 SER A CA 1
ATOM 5768 C C . SER A 1 353 ? 233.075 201.597 253.250 1.00 25.43 448 SER A C 1
ATOM 5769 O O . SER A 1 353 ? 232.480 201.949 252.228 1.00 25.43 448 SER A O 1
ATOM 5777 N N . TYR A 1 354 ? 234.304 201.085 253.220 1.00 24.75 449 TYR A N 1
ATOM 5778 C CA . TYR A 1 354 ? 234.984 200.866 251.951 1.00 24.75 449 TYR A CA 1
ATOM 5779 C C . TYR A 1 354 ? 234.297 199.804 251.105 1.00 24.75 449 TYR A C 1
ATOM 5780 O O . TYR A 1 354 ? 234.475 199.794 249.885 1.00 24.75 449 TYR A O 1
ATOM 5798 N N . PHE A 1 355 ? 233.509 198.921 251.718 1.00 28.32 450 PHE A N 1
ATOM 5799 C CA . PHE A 1 355 ? 232.889 197.804 251.020 1.00 28.32 450 PHE A CA 1
ATOM 5800 C C . PHE A 1 355 ? 231.402 198.015 250.768 1.00 28.32 450 PHE A C 1
ATOM 5801 O O . PHE A 1 355 ? 230.738 197.105 250.265 1.00 28.32 450 PHE A O 1
ATOM 5818 N N . THR A 1 356 ? 230.865 199.184 251.100 1.00 22.35 451 THR A N 1
ATOM 5819 C CA . THR A 1 356 ? 229.480 199.522 250.802 1.00 22.35 451 THR A CA 1
ATOM 5820 C C . THR A 1 356 ? 229.451 200.494 249.632 1.00 22.35 451 THR A C 1
ATOM 5821 O O . THR A 1 356 ? 230.111 201.535 249.667 1.00 22.35 451 THR A O 1
ATOM 5832 N N . TYR A 1 357 ? 228.687 200.150 248.601 1.00 20.83 452 TYR A N 1
ATOM 5833 C CA . TYR A 1 357 ? 228.663 200.951 247.390 1.00 20.83 452 TYR A CA 1
ATOM 5834 C C . TYR A 1 357 ? 227.910 202.255 247.618 1.00 20.83 452 TYR A C 1
ATOM 5835 O O . TYR A 1 357 ? 227.023 202.350 248.468 1.00 20.83 452 TYR A O 1
ATOM 5853 N N . LEU A 1 358 ? 228.281 203.272 246.839 1.00 18.01 453 LEU A N 1
ATOM 5854 C CA . LEU A 1 358 ? 227.770 204.617 247.067 1.00 18.01 453 LEU A CA 1
ATOM 5855 C C . LEU A 1 358 ? 226.266 204.716 246.858 1.00 18.01 453 LEU A C 1
ATOM 5856 O O . LEU A 1 358 ? 225.644 205.650 247.370 1.00 18.01 453 LEU A O 1
ATOM 5872 N N . HIS A 1 359 ? 225.667 203.781 246.128 1.00 18.86 454 HIS A N 1
ATOM 5873 C CA . HIS A 1 359 ? 224.230 203.779 245.895 1.00 18.86 454 HIS A CA 1
ATOM 5874 C C . HIS A 1 359 ? 223.477 202.900 246.883 1.00 18.86 454 HIS A C 1
ATOM 5875 O O . HIS A 1 359 ? 222.311 202.578 246.641 1.00 18.86 454 HIS A O 1
ATOM 5889 N N . ASP A 1 360 ? 224.114 202.505 247.982 1.00 23.17 455 ASP A N 1
ATOM 5890 C CA . ASP A 1 360 ? 223.449 201.682 248.981 1.00 23.17 455 ASP A CA 1
ATOM 5891 C C . ASP A 1 360 ? 222.269 202.433 249.583 1.00 23.17 455 ASP A C 1
ATOM 5892 O O . ASP A 1 360 ? 222.346 203.634 249.854 1.00 23.17 455 ASP A O 1
ATOM 5901 N N . LYS A 1 361 ? 221.170 201.710 249.805 1.00 27.30 456 LYS A N 1
ATOM 5902 C CA . LYS A 1 361 ? 219.931 202.318 250.271 1.00 27.30 456 LYS A CA 1
ATOM 5903 C C . LYS A 1 361 ? 219.910 202.580 251.771 1.00 27.30 456 LYS A C 1
ATOM 5904 O O . LYS A 1 361 ? 218.969 203.217 252.253 1.00 27.30 456 LYS A O 1
ATOM 5923 N N . ASN A 1 362 ? 220.908 202.111 252.519 1.00 29.92 457 ASN A N 1
ATOM 5924 C CA . ASN A 1 362 ? 220.952 202.291 253.964 1.00 29.92 457 ASN A CA 1
ATOM 5925 C C . ASN A 1 362 ? 221.769 203.512 254.369 1.00 29.92 457 ASN A C 1
ATOM 5926 O O . ASN A 1 362 ? 222.363 203.532 255.451 1.00 29.92 457 ASN A O 1
ATOM 5937 N N . GLN A 1 363 ? 221.814 204.529 253.515 1.00 26.94 458 GLN A N 1
ATOM 5938 C CA . GLN A 1 363 ? 222.439 205.804 253.827 1.00 26.94 458 GLN A CA 1
ATOM 5939 C C . GLN A 1 363 ? 221.377 206.890 253.808 1.00 26.94 458 GLN A C 1
ATOM 5940 O O . GLN A 1 363 ? 220.555 206.948 252.889 1.00 26.94 458 GLN A O 1
ATOM 5954 N N . ASP A 1 364 ? 221.387 207.747 254.823 1.00 30.07 459 ASP A N 1
ATOM 5955 C CA . ASP A 1 364 ? 220.531 208.918 254.776 1.00 30.07 459 ASP A CA 1
ATOM 5956 C C . ASP A 1 364 ? 221.092 209.918 253.766 1.00 30.07 459 ASP A C 1
ATOM 5957 O O . ASP A 1 364 ? 222.220 209.790 253.285 1.00 30.07 459 ASP A O 1
ATOM 5966 N N . LEU A 1 365 ? 220.282 210.923 253.436 1.00 26.66 460 LEU A N 1
ATOM 5967 C CA . LEU A 1 365 ? 220.659 211.846 252.371 1.00 26.66 460 LEU A CA 1
ATOM 5968 C C . LEU A 1 365 ? 221.937 212.602 252.710 1.00 26.66 460 LEU A C 1
ATOM 5969 O O . LEU A 1 365 ? 222.745 212.894 251.822 1.00 26.66 460 LEU A O 1
ATOM 5985 N N . GLU A 1 366 ? 222.142 212.929 253.986 1.00 30.07 461 GLU A N 1
ATOM 5986 C CA . GLU A 1 366 ? 223.315 213.713 254.363 1.00 30.07 461 GLU A CA 1
ATOM 5987 C C . GLU A 1 366 ? 224.599 212.899 254.228 1.00 30.07 461 GLU A C 1
ATOM 5988 O O . GLU A 1 366 ? 225.615 213.402 253.723 1.00 30.07 461 GLU A O 1
ATOM 6000 N N . ASP A 1 367 ? 224.576 211.640 254.669 1.00 30.11 462 ASP A N 1
ATOM 6001 C CA . ASP A 1 367 ? 225.742 210.782 254.492 1.00 30.11 462 ASP A CA 1
ATOM 6002 C C . ASP A 1 367 ? 226.041 210.570 253.015 1.00 30.11 462 ASP A C 1
ATOM 6003 O O . ASP A 1 367 ? 227.207 210.577 252.601 1.00 30.11 462 ASP A O 1
ATOM 6012 N N . LEU A 1 368 ? 225.000 210.372 252.204 1.00 22.70 463 LEU A N 1
ATOM 6013 C CA . LEU A 1 368 ? 225.205 210.228 250.769 1.00 22.70 463 LEU A CA 1
ATOM 6014 C C . LEU A 1 368 ? 225.823 211.486 250.179 1.00 22.70 463 LEU A C 1
ATOM 6015 O O . LEU A 1 368 ? 226.715 211.407 249.330 1.00 22.70 463 LEU A O 1
ATOM 6031 N N . THR A 1 369 ? 225.350 212.657 250.603 1.00 22.89 464 THR A N 1
ATOM 6032 C CA . THR A 1 369 ? 225.916 213.906 250.109 1.00 22.89 464 THR A CA 1
ATOM 6033 C C . THR A 1 369 ? 227.401 213.992 250.435 1.00 22.89 464 THR A C 1
ATOM 6034 O O . THR A 1 369 ? 228.224 214.324 249.571 1.00 22.89 464 THR A O 1
ATOM 6045 N N . ALA A 1 370 ? 227.764 213.684 251.681 1.00 22.53 465 ALA A N 1
ATOM 6046 C CA . ALA A 1 370 ? 229.170 213.744 252.067 1.00 22.53 465 ALA A CA 1
ATOM 6047 C C . ALA A 1 370 ? 230.010 212.760 251.260 1.00 22.53 465 ALA A C 1
ATOM 6048 O O . ALA A 1 370 ? 231.097 213.106 250.776 1.00 22.53 465 ALA A O 1
ATOM 6055 N N . SER A 1 371 ? 229.523 211.526 251.101 1.00 19.62 466 SER A N 1
ATOM 6056 C CA . SER A 1 371 ? 230.287 210.519 250.371 1.00 19.62 466 SER A CA 1
ATOM 6057 C C . SER A 1 371 ? 230.458 210.905 248.908 1.00 19.62 466 SER A C 1
ATOM 6058 O O . SER A 1 371 ? 231.537 210.723 248.331 1.00 19.62 466 SER A O 1
ATOM 6066 N N . VAL A 1 372 ? 229.402 211.434 248.288 1.00 18.03 467 VAL A N 1
ATOM 6067 C CA . VAL A 1 372 ? 229.491 211.857 246.895 1.00 18.03 467 VAL A CA 1
ATOM 6068 C C . VAL A 1 372 ? 230.494 212.990 246.753 1.00 18.03 467 VAL A C 1
ATOM 6069 O O . VAL A 1 372 ? 231.294 213.018 245.809 1.00 18.03 467 VAL A O 1
ATOM 6082 N N . LYS A 1 373 ? 230.459 213.953 247.676 1.00 19.29 468 LYS A N 1
ATOM 6083 C CA . LYS A 1 373 ? 231.417 215.051 247.627 1.00 19.29 468 LYS A CA 1
ATOM 6084 C C . LYS A 1 373 ? 232.843 214.525 247.709 1.00 19.29 468 LYS A C 1
ATOM 6085 O O . LYS A 1 373 ? 233.716 214.925 246.927 1.00 19.29 468 LYS A O 1
ATOM 6104 N N . THR A 1 374 ? 233.094 213.611 248.648 1.00 19.21 469 THR A N 1
ATOM 6105 C CA . THR A 1 374 ? 234.429 213.037 248.788 1.00 19.21 469 THR A CA 1
ATOM 6106 C C . THR A 1 374 ? 234.867 212.351 247.500 1.00 19.21 469 THR A C 1
ATOM 6107 O O . THR A 1 374 ? 235.988 212.559 247.017 1.00 19.21 469 THR A O 1
ATOM 6118 N N . ASN A 1 375 ? 233.988 211.524 246.929 1.00 17.33 470 ASN A N 1
ATOM 6119 C CA . ASN A 1 375 ? 234.345 210.778 245.727 1.00 17.33 470 ASN A CA 1
ATOM 6120 C C . ASN A 1 375 ? 234.653 211.713 244.564 1.00 17.33 470 ASN A C 1
ATOM 6121 O O . ASN A 1 375 ? 235.636 211.511 243.844 1.00 17.33 470 ASN A O 1
ATOM 6132 N N . VAL A 1 376 ? 233.824 212.738 244.361 1.00 16.59 471 VAL A N 1
ATOM 6133 C CA . VAL A 1 376 ? 234.033 213.651 243.239 1.00 16.59 471 VAL A CA 1
ATOM 6134 C C . VAL A 1 376 ? 235.343 214.408 243.411 1.00 16.59 471 VAL A C 1
ATOM 6135 O O . VAL A 1 376 ? 236.137 214.549 242.467 1.00 16.59 471 VAL A O 1
ATOM 6148 N N . HIS A 1 377 ? 235.586 214.916 244.622 1.00 19.45 472 HIS A N 1
ATOM 6149 C CA . HIS A 1 377 ? 236.831 215.626 244.877 1.00 19.45 472 HIS A CA 1
ATOM 6150 C C . HIS A 1 377 ? 238.028 214.743 244.564 1.00 19.45 472 HIS A C 1
ATOM 6151 O O . HIS A 1 377 ? 238.961 215.164 243.871 1.00 19.45 472 HIS A O 1
ATOM 6165 N N . ASP A 1 378 ? 238.020 213.508 245.070 1.00 19.81 473 ASP A N 1
ATOM 6166 C CA . ASP A 1 378 ? 239.157 212.626 244.838 1.00 19.81 473 ASP A CA 1
ATOM 6167 C C . ASP A 1 378 ? 239.332 212.330 243.356 1.00 19.81 473 ASP A C 1
ATOM 6168 O O . ASP A 1 378 ? 240.452 212.384 242.834 1.00 19.81 473 ASP A O 1
ATOM 6177 N N . LEU A 1 379 ? 238.235 212.028 242.659 1.00 17.00 474 LEU A N 1
ATOM 6178 C CA . LEU A 1 379 ? 238.317 211.726 241.236 1.00 17.00 474 LEU A CA 1
ATOM 6179 C C . LEU A 1 379 ? 239.002 212.851 240.479 1.00 17.00 474 LEU A C 1
ATOM 6180 O O . LEU A 1 379 ? 239.959 212.623 239.731 1.00 17.00 474 LEU A O 1
ATOM 6196 N N . PHE A 1 380 ? 238.528 214.082 240.662 1.00 16.74 475 PHE A N 1
ATOM 6197 C CA . PHE A 1 380 ? 239.044 215.157 239.822 1.00 16.74 475 PHE A CA 1
ATOM 6198 C C . PHE A 1 380 ? 240.421 215.633 240.270 1.00 16.74 475 PHE A C 1
ATOM 6199 O O . PHE A 1 380 ? 241.237 216.027 239.428 1.00 16.74 475 PHE A O 1
ATOM 6216 N N . VAL A 1 381 ? 240.728 215.566 241.567 1.00 19.50 476 VAL A N 1
ATOM 6217 C CA . VAL A 1 381 ? 242.088 215.860 242.004 1.00 19.50 476 VAL A CA 1
ATOM 6218 C C . VAL A 1 381 ? 243.065 214.864 241.393 1.00 19.50 476 VAL A C 1
ATOM 6219 O O . VAL A 1 381 ? 244.143 215.243 240.919 1.00 19.50 476 VAL A O 1
ATOM 6232 N N . LEU A 1 382 ? 242.709 213.577 241.383 1.00 20.32 477 LEU A N 1
ATOM 6233 C CA . LEU A 1 382 ? 243.597 212.588 240.784 1.00 20.32 477 LEU A CA 1
ATOM 6234 C C . LEU A 1 382 ? 243.690 212.757 239.275 1.00 20.32 477 LEU A C 1
ATOM 6235 O O . LEU A 1 382 ? 244.741 212.481 238.688 1.00 20.32 477 LEU A O 1
ATOM 6251 N N . LEU A 1 383 ? 242.610 213.194 238.627 1.00 18.65 478 LEU A N 1
ATOM 6252 C CA . LEU A 1 383 ? 242.700 213.515 237.207 1.00 18.65 478 LEU A CA 1
ATOM 6253 C C . LEU A 1 383 ? 243.705 214.634 236.970 1.00 18.65 478 LEU A C 1
ATOM 6254 O O . LEU A 1 383 ? 244.496 214.579 236.022 1.00 18.65 478 LEU A O 1
ATOM 6270 N N . ARG A 1 384 ? 243.689 215.659 237.822 1.00 22.76 479 ARG A N 1
ATOM 6271 C CA . ARG A 1 384 ? 244.700 216.708 237.725 1.00 22.76 479 ARG A CA 1
ATOM 6272 C C . ARG A 1 384 ? 246.095 216.171 238.017 1.00 22.76 479 ARG A C 1
ATOM 6273 O O . ARG A 1 384 ? 247.085 216.696 237.496 1.00 22.76 479 ARG A O 1
ATOM 6294 N N . GLU A 1 385 ? 246.196 215.140 238.856 1.00 24.91 480 GLU A N 1
ATOM 6295 C CA . GLU A 1 385 ? 247.488 214.527 239.143 1.00 24.91 480 GLU A CA 1
ATOM 6296 C C . GLU A 1 385 ? 248.010 213.709 237.969 1.00 24.91 480 GLU A C 1
ATOM 6297 O O . GLU A 1 385 ? 249.201 213.388 237.936 1.00 24.91 480 GLU A O 1
ATOM 6309 N N . GLY A 1 386 ? 247.157 213.373 237.009 1.00 24.44 481 GLY A N 1
ATOM 6310 C CA . GLY A 1 386 ? 247.551 212.586 235.865 1.00 24.44 481 GLY A CA 1
ATOM 6311 C C . GLY A 1 386 ? 247.141 211.133 235.912 1.00 24.44 481 GLY A C 1
ATOM 6312 O O . GLY A 1 386 ? 247.815 210.301 235.298 1.00 24.44 481 GLY A O 1
ATOM 6316 N N . ILE A 1 387 ? 246.064 210.800 236.614 1.00 22.44 482 ILE A N 1
ATOM 6317 C CA . ILE A 1 387 ? 245.592 209.429 236.756 1.00 22.44 482 ILE A CA 1
ATOM 6318 C C . ILE A 1 387 ? 244.139 209.382 236.311 1.00 22.44 482 ILE A C 1
ATOM 6319 O O . ILE A 1 387 ? 243.320 210.189 236.762 1.00 22.44 482 ILE A O 1
ATOM 6335 N N . VAL A 1 388 ? 243.821 208.440 235.431 1.00 19.27 483 VAL A N 1
ATOM 6336 C CA . VAL A 1 388 ? 242.483 208.315 234.870 1.00 19.27 483 VAL A CA 1
ATOM 6337 C C . VAL A 1 388 ? 241.899 206.975 235.286 1.00 19.27 483 VAL A C 1
ATOM 6338 O O . VAL A 1 388 ? 242.615 205.982 235.442 1.00 19.27 483 VAL A O 1
ATOM 6351 N N . PHE A 1 389 ? 240.579 206.950 235.449 1.00 19.19 484 PHE A N 1
ATOM 6352 C CA . PHE A 1 389 ? 239.849 205.778 235.930 1.00 19.19 484 PHE A CA 1
ATOM 6353 C C . PHE A 1 389 ? 238.761 205.452 234.920 1.00 19.19 484 PHE A C 1
ATOM 6354 O O . PHE A 1 389 ? 237.580 205.748 235.142 1.00 19.19 484 PHE A O 1
ATOM 6371 N N . PRO A 1 390 ? 239.121 204.836 233.794 1.00 19.32 485 PRO A N 1
ATOM 6372 C CA . PRO A 1 390 ? 238.139 204.557 232.742 1.00 19.32 485 PRO A CA 1
ATOM 6373 C C . PRO A 1 390 ? 237.206 203.392 233.033 1.00 19.32 485 PRO A C 1
ATOM 6374 O O . PRO A 1 390 ? 236.430 203.018 232.151 1.00 19.32 485 PRO A O 1
ATOM 6385 N N . GLN A 1 391 ? 237.248 202.815 234.230 1.00 20.82 486 GLN A N 1
ATOM 6386 C CA . GLN A 1 391 ? 236.478 201.621 234.551 1.00 20.82 486 GLN A CA 1
ATOM 6387 C C . GLN A 1 391 ? 235.757 201.774 235.880 1.00 20.82 486 GLN A C 1
ATOM 6388 O O . GLN A 1 391 ? 235.606 200.812 236.637 1.00 20.82 486 GLN A O 1
ATOM 6402 N N . LEU A 1 392 ? 235.290 202.984 236.189 1.00 16.08 487 LEU A N 1
ATOM 6403 C CA . LEU A 1 392 ? 234.477 203.161 237.387 1.00 16.08 487 LEU A CA 1
ATOM 6404 C C . LEU A 1 392 ? 233.241 202.276 237.337 1.00 16.08 487 LEU A C 1
ATOM 6405 O O . LEU A 1 392 ? 232.897 201.617 238.325 1.00 16.08 487 LEU A O 1
ATOM 6421 N N . ALA A 1 393 ? 232.562 202.251 236.194 1.00 16.44 488 ALA A N 1
ATOM 6422 C CA . ALA A 1 393 ? 231.376 201.438 235.991 1.00 16.44 488 ALA A CA 1
ATOM 6423 C C . ALA A 1 393 ? 231.454 200.818 234.603 1.00 16.44 488 ALA A C 1
ATOM 6424 O O . ALA A 1 393 ? 232.403 201.049 233.850 1.00 16.44 488 ALA A O 1
ATOM 6431 N N . ASP A 1 394 ? 230.450 200.014 234.266 1.00 22.55 489 ASP A N 1
ATOM 6432 C CA . ASP A 1 394 ? 230.327 199.401 232.946 1.00 22.55 489 ASP A CA 1
ATOM 6433 C C . ASP A 1 394 ? 229.056 199.945 232.306 1.00 22.55 489 ASP A C 1
ATOM 6434 O O . ASP A 1 394 ? 227.998 199.316 232.373 1.00 22.55 489 ASP A O 1
ATOM 6443 N N . ILE A 1 395 ? 229.164 201.108 231.676 1.00 15.81 490 ILE A N 1
ATOM 6444 C CA . ILE A 1 395 ? 228.040 201.751 231.010 1.00 15.81 490 ILE A CA 1
ATOM 6445 C C . ILE A 1 395 ? 228.102 201.372 229.540 1.00 15.81 490 ILE A C 1
ATOM 6446 O O . ILE A 1 395 ? 229.067 201.707 228.844 1.00 15.81 490 ILE A O 1
ATOM 6462 N N . PHE A 1 396 ? 227.075 200.673 229.069 1.00 17.70 491 PHE A N 1
ATOM 6463 C CA . PHE A 1 396 ? 227.011 200.186 227.701 1.00 17.70 491 PHE A CA 1
ATOM 6464 C C . PHE A 1 396 ? 225.864 200.866 226.975 1.00 17.70 491 PHE A C 1
ATOM 6465 O O . PHE A 1 396 ? 224.737 200.893 227.479 1.00 17.70 491 PHE A O 1
ATOM 6482 N N . HIS A 1 397 ? 226.154 201.420 225.799 1.00 17.07 492 HIS A N 1
ATOM 6483 C CA . HIS A 1 397 ? 225.088 201.930 224.948 1.00 17.07 492 HIS A CA 1
ATOM 6484 C C . HIS A 1 397 ? 224.248 200.786 224.394 1.00 17.07 492 HIS A C 1
ATOM 6485 O O . HIS A 1 397 ? 223.015 200.815 224.466 1.00 17.07 492 HIS A O 1
ATOM 6500 N N . THR A 1 398 ? 224.903 199.760 223.856 1.00 19.75 493 THR A N 1
ATOM 6501 C CA . THR A 1 398 ? 224.211 198.628 223.263 1.00 19.75 493 THR A CA 1
ATOM 6502 C C . THR A 1 398 ? 225.094 197.395 223.365 1.00 19.75 493 THR A C 1
ATOM 6503 O O . THR A 1 398 ? 226.294 197.486 223.634 1.00 19.75 493 THR A O 1
ATOM 6514 N N . HIS A 1 399 ? 224.479 196.235 223.140 1.00 23.06 494 HIS A N 1
ATOM 6515 C CA . HIS A 1 399 ? 225.169 194.955 223.182 1.00 23.06 494 HIS A CA 1
ATOM 6516 C C . HIS A 1 399 ? 225.025 194.156 221.896 1.00 23.06 494 HIS A C 1
ATOM 6517 O O . HIS A 1 399 ? 225.582 193.056 221.806 1.00 23.06 494 HIS A O 1
ATOM 6531 N N . PHE A 1 400 ? 224.308 194.671 220.897 1.00 28.64 495 PHE A N 1
ATOM 6532 C CA . PHE A 1 400 ? 223.911 193.843 219.763 1.00 28.64 495 PHE A CA 1
ATOM 6533 C C . PHE A 1 400 ? 225.102 193.502 218.876 1.00 28.64 495 PHE A C 1
ATOM 6534 O O . PHE A 1 400 ? 225.469 192.331 218.730 1.00 28.64 495 PHE A O 1
ATOM 6551 N N . GLY A 1 401 ? 225.720 194.513 218.274 1.00 30.23 496 GLY A N 1
ATOM 6552 C CA . GLY A 1 401 ? 226.853 194.294 217.397 1.00 30.23 496 GLY A CA 1
ATOM 6553 C C . GLY A 1 401 ? 228.138 194.742 218.054 1.00 30.23 496 GLY A C 1
ATOM 6554 O O . GLY A 1 401 ? 228.992 195.362 217.417 1.00 30.23 496 GLY A O 1
ATOM 6558 N N . GLU A 1 402 ? 228.276 194.419 219.341 1.00 29.59 497 GLU A N 1
ATOM 6559 C CA . GLU A 1 402 ? 229.304 195.038 220.168 1.00 29.59 497 GLU A CA 1
ATOM 6560 C C . GLU A 1 402 ? 230.686 194.903 219.543 1.00 29.59 497 GLU A C 1
ATOM 6561 O O . GLU A 1 402 ? 231.402 195.894 219.369 1.00 29.59 497 GLU A O 1
ATOM 6573 N N . ASP A 1 403 ? 231.076 193.681 219.183 1.00 36.10 498 ASP A N 1
ATOM 6574 C CA . ASP A 1 403 ? 232.435 193.453 218.707 1.00 36.10 498 ASP A CA 1
ATOM 6575 C C . ASP A 1 403 ? 232.684 194.052 217.329 1.00 36.10 498 ASP A C 1
ATOM 6576 O O . ASP A 1 403 ? 233.846 194.232 216.951 1.00 36.10 498 ASP A O 1
ATOM 6585 N N . GLU A 1 404 ? 231.632 194.369 216.577 1.00 35.97 499 GLU A N 1
ATOM 6586 C CA . GLU A 1 404 ? 231.788 194.854 215.211 1.00 35.97 499 GLU A CA 1
ATOM 6587 C C . GLU A 1 404 ? 231.890 196.371 215.135 1.00 35.97 499 GLU A C 1
ATOM 6588 O O . GLU A 1 404 ? 232.717 196.898 214.385 1.00 35.97 499 GLU A O 1
ATOM 6600 N N . ARG A 1 405 ? 231.067 197.083 215.897 1.00 25.19 500 ARG A N 1
ATOM 6601 C CA . ARG A 1 405 ? 231.016 198.533 215.796 1.00 25.19 500 ARG A CA 1
ATOM 6602 C C . ARG A 1 405 ? 232.208 199.173 216.501 1.00 25.19 500 ARG A C 1
ATOM 6603 O O . ARG A 1 405 ? 232.765 198.628 217.456 1.00 25.19 500 ARG A O 1
ATOM 6624 N N . GLU A 1 406 ? 232.604 200.348 216.003 1.00 28.32 501 GLU A N 1
ATOM 6625 C CA . GLU A 1 406 ? 233.906 200.914 216.341 1.00 28.32 501 GLU A CA 1
ATOM 6626 C C . GLU A 1 406 ? 233.986 201.435 217.769 1.00 28.32 501 GLU A C 1
ATOM 6627 O O . GLU A 1 406 ? 235.094 201.608 218.284 1.00 28.32 501 GLU A O 1
ATOM 6639 N N . ASP A 1 407 ? 232.856 201.697 218.418 1.00 22.80 502 ASP A N 1
ATOM 6640 C CA . ASP A 1 407 ? 232.870 202.083 219.822 1.00 22.80 502 ASP A CA 1
ATOM 6641 C C . ASP A 1 407 ? 232.803 200.886 220.759 1.00 22.80 502 ASP A C 1
ATOM 6642 O O . ASP A 1 407 ? 232.877 201.068 221.977 1.00 22.80 502 ASP A O 1
ATOM 6651 N N . LYS A 1 408 ? 232.664 199.677 220.221 1.00 22.46 503 LYS A N 1
ATOM 6652 C CA . LYS A 1 408 ? 232.677 198.444 221.000 1.00 22.46 503 LYS A CA 1
ATOM 6653 C C . LYS A 1 408 ? 231.538 198.384 222.007 1.00 22.46 503 LYS A C 1
ATOM 6654 O O . LYS A 1 408 ? 231.627 197.663 223.004 1.00 22.46 503 LYS A O 1
ATOM 6673 N N . GLY A 1 409 ? 230.464 199.132 221.767 1.00 20.08 504 GLY A N 1
ATOM 6674 C CA . GLY A 1 409 ? 229.324 199.150 222.655 1.00 20.08 504 GLY A CA 1
ATOM 6675 C C . GLY A 1 409 ? 229.475 200.028 223.877 1.00 20.08 504 GLY A C 1
ATOM 6676 O O . GLY A 1 409 ? 228.551 200.078 224.695 1.00 20.08 504 GLY A O 1
ATOM 6680 N N . ARG A 1 410 ? 230.599 200.719 224.028 1.00 18.07 505 ARG A N 1
ATOM 6681 C CA . ARG A 1 410 ? 230.835 201.548 225.199 1.00 18.07 505 ARG A CA 1
ATOM 6682 C C . ARG A 1 410 ? 230.136 202.893 225.055 1.00 18.07 505 ARG A C 1
ATOM 6683 O O . ARG A 1 410 ? 230.039 203.454 223.962 1.00 18.07 505 ARG A O 1
ATOM 6704 N N . TYR A 1 411 ? 229.652 203.411 226.179 1.00 17.19 506 TYR A N 1
ATOM 6705 C CA . TYR A 1 411 ? 228.935 204.677 226.184 1.00 17.19 506 TYR A CA 1
ATOM 6706 C C . TYR A 1 411 ? 229.909 205.842 226.064 1.00 17.19 506 TYR A C 1
ATOM 6707 O O . TYR A 1 411 ? 230.925 205.891 226.763 1.00 17.19 506 TYR A O 1
ATOM 6725 N N . GLN A 1 412 ? 229.591 206.782 225.180 1.00 17.82 507 GLN A N 1
ATOM 6726 C CA . GLN A 1 412 ? 230.382 207.988 224.968 1.00 17.82 507 GLN A CA 1
ATOM 6727 C C . GLN A 1 412 ? 229.538 209.182 225.396 1.00 17.82 507 GLN A C 1
ATOM 6728 O O . GLN A 1 412 ? 228.553 209.520 224.735 1.00 17.82 507 GLN A O 1
ATOM 6742 N N . ALA A 1 413 ? 229.927 209.820 226.502 1.00 37.82 508 ALA A N 1
ATOM 6743 C CA . ALA A 1 413 ? 229.139 210.920 227.043 1.00 37.82 508 ALA A CA 1
ATOM 6744 C C . ALA A 1 413 ? 229.131 212.139 226.132 1.00 37.82 508 ALA A C 1
ATOM 6745 O O . ALA A 1 413 ? 228.263 213.002 226.285 1.00 37.82 508 ALA A O 1
ATOM 6752 N N . LEU A 1 414 ? 230.070 212.228 225.192 1.00 18.64 509 LEU A N 1
ATOM 6753 C CA . LEU A 1 414 ? 230.107 213.323 224.231 1.00 18.64 509 LEU A CA 1
ATOM 6754 C C . LEU A 1 414 ? 230.098 212.751 222.822 1.00 18.64 509 LEU A C 1
ATOM 6755 O O . LEU A 1 414 ? 230.927 213.122 221.988 1.00 18.64 509 LEU A O 1
ATOM 6771 N N . VAL A 1 415 ? 229.165 211.834 222.559 1.00 16.78 510 VAL A N 1
ATOM 6772 C CA . VAL A 1 415 ? 229.172 211.082 221.308 1.00 16.78 510 VAL A CA 1
ATOM 6773 C C . VAL A 1 415 ? 229.114 212.009 220.101 1.00 16.78 510 VAL A C 1
ATOM 6774 O O . VAL A 1 415 ? 229.624 211.669 219.028 1.00 16.78 510 VAL A O 1
ATOM 6787 N N . GLN A 1 416 ? 228.513 213.191 220.248 1.00 16.64 511 GLN A N 1
ATOM 6788 C CA . GLN A 1 416 ? 228.413 214.108 219.116 1.00 16.64 511 GLN A CA 1
ATOM 6789 C C . GLN A 1 416 ? 229.785 214.602 218.676 1.00 16.64 511 GLN A C 1
ATOM 6790 O O . GLN A 1 416 ? 230.035 214.775 217.478 1.00 16.64 511 GLN A O 1
ATOM 6804 N N . LEU A 1 417 ? 230.684 214.852 219.629 1.00 16.70 512 LEU A N 1
ATOM 6805 C CA . LEU A 1 417 ? 232.009 215.360 219.294 1.00 16.70 512 LEU A CA 1
ATOM 6806 C C . LEU A 1 417 ? 232.932 214.279 218.751 1.00 16.70 512 LEU A C 1
ATOM 6807 O O . LEU A 1 417 ? 233.813 214.577 217.939 1.00 16.70 512 LEU A O 1
ATOM 6823 N N . LEU A 1 418 ? 232.761 213.034 219.184 1.00 15.38 513 LEU A N 1
ATOM 6824 C CA . LEU A 1 418 ? 233.713 211.973 218.890 1.00 15.38 513 LEU A CA 1
ATOM 6825 C C . LEU A 1 418 ? 233.367 211.171 217.645 1.00 15.38 513 LEU A C 1
ATOM 6826 O O . LEU A 1 418 ? 234.139 210.282 217.272 1.00 15.38 513 LEU A O 1
ATOM 6842 N N . ASN A 1 419 ? 232.246 211.454 216.990 1.00 18.50 514 ASN A N 1
ATOM 6843 C CA . ASN A 1 419 ? 231.798 210.648 215.866 1.00 18.50 514 ASN A CA 1
ATOM 6844 C C . ASN A 1 419 ? 231.345 211.551 214.731 1.00 18.50 514 ASN A C 1
ATOM 6845 O O . ASN A 1 419 ? 231.065 212.736 214.920 1.00 18.50 514 ASN A O 1
ATOM 6856 N N . VAL A 1 420 ? 231.285 210.966 213.543 1.00 25.05 515 VAL A N 1
ATOM 6857 C CA . VAL A 1 420 ? 230.734 211.628 212.369 1.00 25.05 515 VAL A CA 1
ATOM 6858 C C . VAL A 1 420 ? 229.253 211.289 212.280 1.00 25.05 515 VAL A C 1
ATOM 6859 O O . VAL A 1 420 ? 228.866 210.119 212.381 1.00 25.05 515 VAL A O 1
ATOM 6872 N N . LEU A 1 421 ? 228.424 212.313 212.103 1.00 29.92 516 LEU A N 1
ATOM 6873 C CA . LEU A 1 421 ? 226.994 212.131 211.870 1.00 29.92 516 LEU A CA 1
ATOM 6874 C C . LEU A 1 421 ? 226.320 211.383 213.019 1.00 29.92 516 LEU A C 1
ATOM 6875 O O . LEU A 1 421 ? 225.448 210.539 212.807 1.00 29.92 516 LEU A O 1
ATOM 6891 N N . GLN A 1 422 ? 226.733 211.689 214.245 1.00 20.95 517 GLN A N 1
ATOM 6892 C CA . GLN A 1 422 ? 225.975 211.364 215.445 1.00 20.95 517 GLN A CA 1
ATOM 6893 C C . GLN A 1 422 ? 225.463 212.669 216.035 1.00 20.95 517 GLN A C 1
ATOM 6894 O O . GLN A 1 422 ? 226.190 213.666 216.068 1.00 20.95 517 GLN A O 1
ATOM 6908 N N . PHE A 1 423 ? 224.211 212.671 216.490 1.00 26.42 518 PHE A N 1
ATOM 6909 C CA . PHE A 1 423 ? 223.523 213.921 216.771 1.00 26.42 518 PHE A CA 1
ATOM 6910 C C . PHE A 1 423 ? 223.019 214.076 218.196 1.00 26.42 518 PHE A C 1
ATOM 6911 O O . PHE A 1 423 ? 222.654 215.194 218.572 1.00 26.42 518 PHE A O 1
ATOM 6928 N N . GLN A 1 424 ? 222.991 213.017 219.000 1.00 22.46 519 GLN A N 1
ATOM 6929 C CA . GLN A 1 424 ? 222.527 213.152 220.374 1.00 22.46 519 GLN A CA 1
ATOM 6930 C C . GLN A 1 424 ? 222.744 211.841 221.115 1.00 22.46 519 GLN A C 1
ATOM 6931 O O . GLN A 1 424 ? 222.876 210.777 220.506 1.00 22.46 519 GLN A O 1
ATOM 6945 N N . LEU A 1 425 ? 222.800 211.943 222.441 1.00 17.72 520 LEU A N 1
ATOM 6946 C CA . LEU A 1 425 ? 223.154 210.807 223.282 1.00 17.72 520 LEU A CA 1
ATOM 6947 C C . LEU A 1 425 ? 222.115 209.699 223.169 1.00 17.72 520 LEU A C 1
ATOM 6948 O O . LEU A 1 425 ? 220.911 209.958 223.118 1.00 17.72 520 LEU A O 1
ATOM 6964 N N . GLY A 1 426 ? 222.591 208.456 223.144 1.00 16.16 521 GLY A N 1
ATOM 6965 C CA . GLY A 1 426 ? 221.738 207.303 222.954 1.00 16.16 521 GLY A CA 1
ATOM 6966 C C . GLY A 1 426 ? 221.284 206.688 224.263 1.00 16.16 521 GLY A C 1
ATOM 6967 O O . GLY A 1 426 ? 221.488 207.230 225.350 1.00 16.16 521 GLY A O 1
ATOM 6971 N N . ARG A 1 427 ? 220.649 205.527 224.144 1.00 18.96 522 ARG A N 1
ATOM 6972 C CA . ARG A 1 427 ? 220.109 204.844 225.305 1.00 18.96 522 ARG A CA 1
ATOM 6973 C C . ARG A 1 427 ? 221.227 204.191 226.111 1.00 18.96 522 ARG A C 1
ATOM 6974 O O . ARG A 1 427 ? 222.309 203.896 225.601 1.00 18.96 522 ARG A O 1
ATOM 6995 N N . ILE A 1 428 ? 220.949 203.970 227.391 1.00 16.79 523 ILE A N 1
ATOM 6996 C CA . ILE A 1 428 ? 221.873 203.313 228.305 1.00 16.79 523 ILE A CA 1
ATOM 6997 C C . ILE A 1 428 ? 221.315 201.929 228.597 1.00 16.79 523 ILE A C 1
ATOM 6998 O O . ILE A 1 428 ? 220.249 201.796 229.207 1.00 16.79 523 ILE A O 1
ATOM 7014 N N . ASP A 1 429 ? 222.037 200.900 228.168 1.00 18.31 524 ASP A N 1
ATOM 7015 C CA . ASP A 1 429 ? 221.583 199.527 228.342 1.00 18.31 524 ASP A CA 1
ATOM 7016 C C . ASP A 1 429 ? 221.682 199.105 229.804 1.00 18.31 524 ASP A C 1
ATOM 7017 O O . ASP A 1 429 ? 222.753 199.189 230.411 1.00 18.31 524 ASP A O 1
ATOM 7026 N N . LYS A 1 430 ? 220.571 198.629 230.356 1.00 20.56 525 LYS A N 1
ATOM 7027 C CA . LYS A 1 430 ? 220.501 198.116 231.726 1.00 20.56 525 LYS A CA 1
ATOM 7028 C C . LYS A 1 430 ? 221.264 199.013 232.694 1.00 20.56 525 LYS A C 1
ATOM 7029 O O . LYS A 1 430 ? 222.257 198.621 233.305 1.00 20.56 525 LYS A O 1
ATOM 7048 N N . TRP A 1 431 ? 220.768 200.241 232.831 1.00 17.90 526 TRP A N 1
ATOM 7049 C CA . TRP A 1 431 ? 221.498 201.246 233.592 1.00 17.90 526 TRP A CA 1
ATOM 7050 C C . TRP A 1 431 ? 221.617 200.878 235.070 1.00 17.90 526 TRP A C 1
ATOM 7051 O O . TRP A 1 431 ? 222.547 201.334 235.742 1.00 17.90 526 TRP A O 1
ATOM 7072 N N . GLN A 1 432 ? 220.699 200.062 235.601 1.00 20.39 527 GLN A N 1
ATOM 7073 C CA . GLN A 1 432 ? 220.839 199.620 236.989 1.00 20.39 527 GLN A CA 1
ATOM 7074 C C . GLN A 1 432 ? 222.132 198.851 237.205 1.00 20.39 527 GLN A C 1
ATOM 7075 O O . GLN A 1 432 ? 222.931 199.198 238.081 1.00 20.39 527 GLN A O 1
ATOM 7089 N N . LYS A 1 433 ? 222.370 197.817 236.408 1.00 22.35 528 LYS A N 1
ATOM 7090 C CA . LYS A 1 433 ? 223.500 196.945 236.688 1.00 22.35 528 LYS A CA 1
ATOM 7091 C C . LYS A 1 433 ? 224.807 197.495 236.142 1.00 22.35 528 LYS A C 1
ATOM 7092 O O . LYS A 1 433 ? 225.859 196.892 236.376 1.00 22.35 528 LYS A O 1
ATOM 7111 N N . ALA A 1 434 ? 224.773 198.627 235.437 1.00 18.34 529 ALA A N 1
ATOM 7112 C CA . ALA A 1 434 ? 226.015 199.268 235.030 1.00 18.34 529 ALA A CA 1
ATOM 7113 C C . ALA A 1 434 ? 226.802 199.761 236.236 1.00 18.34 529 ALA A C 1
ATOM 7114 O O . ALA A 1 434 ? 228.035 199.804 236.194 1.00 18.34 529 ALA A O 1
ATOM 7121 N N . VAL A 1 435 ? 226.115 200.107 237.324 1.00 16.88 530 VAL A N 1
ATOM 7122 C CA . VAL A 1 435 ? 226.733 200.717 238.491 1.00 16.88 530 VAL A CA 1
ATOM 7123 C C . VAL A 1 435 ? 226.498 199.908 239.760 1.00 16.88 530 VAL A C 1
ATOM 7124 O O . VAL A 1 435 ? 226.793 200.386 240.852 1.00 16.88 530 VAL A O 1
ATOM 7137 N N . GLU A 1 436 ? 225.972 198.687 239.645 1.00 21.23 531 GLU A N 1
ATOM 7138 C CA . GLU A 1 436 ? 225.691 197.908 240.846 1.00 21.23 531 GLU A CA 1
ATOM 7139 C C . GLU A 1 436 ? 226.967 197.567 241.603 1.00 21.23 531 GLU A C 1
ATOM 7140 O O . GLU A 1 436 ? 226.943 197.441 242.831 1.00 21.23 531 GLU A O 1
ATOM 7152 N N . TYR A 1 437 ? 228.082 197.412 240.896 1.00 24.05 532 TYR A N 1
ATOM 7153 C CA . TYR A 1 437 ? 229.391 197.188 241.495 1.00 24.05 532 TYR A CA 1
ATOM 7154 C C . TYR A 1 437 ? 230.312 198.362 241.197 1.00 24.05 532 TYR A C 1
ATOM 7155 O O . TYR A 1 437 ? 231.481 198.192 240.852 1.00 24.05 532 TYR A O 1
ATOM 7173 N N . VAL A 1 438 ? 229.779 199.578 241.324 1.00 16.94 533 VAL A N 1
ATOM 7174 C CA . VAL A 1 438 ? 230.550 200.764 240.994 1.00 16.94 533 VAL A CA 1
ATOM 7175 C C . VAL A 1 438 ? 231.759 200.875 241.918 1.00 16.94 533 VAL A C 1
ATOM 7176 O O . VAL A 1 438 ? 231.718 200.481 243.089 1.00 16.94 533 VAL A O 1
ATOM 7189 N N . ASN A 1 439 ? 232.850 201.415 241.382 1.00 18.02 534 ASN A N 1
ATOM 7190 C CA . ASN A 1 439 ? 234.085 201.575 242.136 1.00 18.02 534 ASN A CA 1
ATOM 7191 C C . ASN A 1 439 ? 234.091 202.827 243.000 1.00 18.02 534 ASN A C 1
ATOM 7192 O O . ASN A 1 439 ? 235.157 203.231 243.473 1.00 18.02 534 ASN A O 1
ATOM 7203 N N . LEU A 1 440 ? 232.936 203.449 243.210 1.00 16.24 535 LEU A N 1
ATOM 7204 C CA . LEU A 1 440 ? 232.779 204.521 244.181 1.00 16.24 535 LEU A CA 1
ATOM 7205 C C . LEU A 1 440 ? 232.076 203.954 245.405 1.00 16.24 535 LEU A C 1
ATOM 7206 O O . LEU A 1 440 ? 231.048 203.282 245.277 1.00 16.24 535 LEU A O 1
ATOM 7222 N N . ARG A 1 441 ? 232.630 204.217 246.582 1.00 20.55 536 ARG A N 1
ATOM 7223 C CA . ARG A 1 441 ? 232.150 203.625 247.819 1.00 20.55 536 ARG A CA 1
ATOM 7224 C C . ARG A 1 441 ? 231.785 204.712 248.817 1.00 20.55 536 ARG A C 1
ATOM 7225 O O . ARG A 1 441 ? 232.020 205.901 248.596 1.00 20.55 536 ARG A O 1
ATOM 7246 N N . SER A 1 442 ? 231.202 204.278 249.934 1.00 20.64 537 SER A N 1
ATOM 7247 C CA . SER A 1 442 ? 230.838 205.206 250.995 1.00 20.64 537 SER A CA 1
ATOM 7248 C C . SER A 1 442 ? 232.054 205.896 251.596 1.00 20.64 537 SER A C 1
ATOM 7249 O O . SER A 1 442 ? 231.907 206.951 252.221 1.00 20.64 537 SER A O 1
ATOM 7257 N N . SER A 1 443 ? 233.246 205.332 251.419 1.00 21.90 538 SER A N 1
ATOM 7258 C CA . SER A 1 443 ? 234.469 205.913 251.956 1.00 21.90 538 SER A CA 1
ATOM 7259 C C . SER A 1 443 ? 235.289 206.666 250.919 1.00 21.90 538 SER A C 1
ATOM 7260 O O . SER A 1 443 ? 236.041 207.573 251.286 1.00 21.90 538 SER A O 1
ATOM 7268 N N . GLY A 1 444 ? 235.171 206.319 249.651 1.00 20.20 539 GLY A N 1
ATOM 7269 C CA . GLY A 1 444 ? 235.932 206.962 248.596 1.00 20.20 539 GLY A CA 1
ATOM 7270 C C . GLY A 1 444 ? 236.162 205.994 247.447 1.00 20.20 539 GLY A C 1
ATOM 7271 O O . GLY A 1 444 ? 235.377 205.074 247.235 1.00 20.20 539 GLY A O 1
ATOM 7275 N N . LEU A 1 445 ? 237.249 206.226 246.716 1.00 19.68 540 LEU A N 1
ATOM 7276 C CA . LEU A 1 445 ? 237.592 205.371 245.587 1.00 19.68 540 LEU A CA 1
ATOM 7277 C C . LEU A 1 445 ? 238.042 204.000 246.075 1.00 19.68 540 LEU A C 1
ATOM 7278 O O . LEU A 1 445 ? 238.679 203.879 247.123 1.00 19.68 540 LEU A O 1
ATOM 7294 N N . ALA A 1 446 ? 237.710 202.959 245.306 1.00 21.97 541 ALA A N 1
ATOM 7295 C CA . ALA A 1 446 ? 237.948 201.585 245.739 1.00 21.97 541 ALA A CA 1
ATOM 7296 C C . ALA A 1 446 ? 238.942 200.832 244.865 1.00 21.97 541 ALA A C 1
ATOM 7297 O O . ALA A 1 446 ? 239.961 200.360 245.377 1.00 21.97 541 ALA A O 1
ATOM 7304 N N . ASP A 1 447 ? 238.685 200.696 243.565 1.00 27.21 542 ASP A N 1
ATOM 7305 C CA . ASP A 1 447 ? 239.472 199.800 242.714 1.00 27.21 542 ASP A CA 1
ATOM 7306 C C . ASP A 1 447 ? 240.584 200.609 242.056 1.00 27.21 542 ASP A C 1
ATOM 7307 O O . ASP A 1 447 ? 240.535 200.965 240.878 1.00 27.21 542 ASP A O 1
ATOM 7316 N N . LEU A 1 448 ? 241.620 200.886 242.848 1.00 26.81 543 LEU A N 1
ATOM 7317 C CA . LEU A 1 448 ? 242.646 201.834 242.435 1.00 26.81 543 LEU A CA 1
ATOM 7318 C C . LEU A 1 448 ? 243.562 201.280 241.353 1.00 26.81 543 LEU A C 1
ATOM 7319 O O . LEU A 1 448 ? 244.167 202.064 240.616 1.00 26.81 543 LEU A O 1
ATOM 7335 N N . GLY A 1 449 ? 243.677 199.957 241.233 1.00 30.81 544 GLY A N 1
ATOM 7336 C CA . GLY A 1 449 ? 244.572 199.385 240.243 1.00 30.81 544 GLY A CA 1
ATOM 7337 C C . GLY A 1 449 ? 244.094 199.532 238.813 1.00 30.81 544 GLY A C 1
ATOM 7338 O O . GLY A 1 449 ? 244.915 199.490 237.892 1.00 30.81 544 GLY A O 1
ATOM 7342 N N . ASP A 1 450 ? 242.789 199.705 238.605 1.00 28.15 545 ASP A N 1
ATOM 7343 C CA . ASP A 1 450 ? 242.219 199.776 237.259 1.00 28.15 545 ASP A CA 1
ATOM 7344 C C . ASP A 1 450 ? 242.273 201.217 236.751 1.00 28.15 545 ASP A C 1
ATOM 7345 O O . ASP A 1 450 ? 241.259 201.884 236.542 1.00 28.15 545 ASP A O 1
ATOM 7354 N N . SER A 1 451 ? 243.497 201.689 236.537 1.00 23.30 546 SER A N 1
ATOM 7355 C CA . SER A 1 451 ? 243.743 203.064 236.134 1.00 23.30 546 SER A CA 1
ATOM 7356 C C . SER A 1 451 ? 244.690 203.094 234.944 1.00 23.30 546 SER A C 1
ATOM 7357 O O . SER A 1 451 ? 245.273 202.080 234.553 1.00 23.30 546 SER A O 1
ATOM 7365 N N . LEU A 1 452 ? 244.825 204.280 234.360 1.00 21.00 547 LEU A N 1
ATOM 7366 C CA . LEU A 1 452 ? 245.718 204.533 233.244 1.00 21.00 547 LEU A CA 1
ATOM 7367 C C . LEU A 1 452 ? 246.408 205.867 233.468 1.00 21.00 547 LEU A C 1
ATOM 7368 O O . LEU A 1 452 ? 245.870 206.734 234.167 1.00 21.00 547 LEU A O 1
ATOM 7384 N N . PRO A 1 453 ? 247.595 206.062 232.902 1.00 22.34 548 PRO A N 1
ATOM 7385 C CA . PRO A 1 453 ? 248.169 207.408 232.874 1.00 22.34 548 PRO A CA 1
ATOM 7386 C C . PRO A 1 453 ? 247.351 208.314 231.973 1.00 22.34 548 PRO A C 1
ATOM 7387 O O . PRO A 1 453 ? 246.759 207.875 230.985 1.00 22.34 548 PRO A O 1
ATOM 7398 N N . ILE A 1 454 ? 247.320 209.601 232.321 1.00 22.49 549 ILE A N 1
ATOM 7399 C CA . ILE A 1 454 ? 246.545 210.543 231.522 1.00 22.49 549 ILE A CA 1
ATOM 7400 C C . ILE A 1 454 ? 247.109 210.634 230.114 1.00 22.49 549 ILE A C 1
ATOM 7401 O O . ILE A 1 454 ? 246.362 210.828 229.149 1.00 22.49 549 ILE A O 1
ATOM 7417 N N . THR A 1 455 ? 248.427 210.490 229.967 1.00 24.08 550 THR A N 1
ATOM 7418 C CA . THR A 1 455 ? 249.034 210.546 228.644 1.00 24.08 550 THR A CA 1
ATOM 7419 C C . THR A 1 455 ? 248.507 209.452 227.730 1.00 24.08 550 THR A C 1
ATOM 7420 O O . THR A 1 455 ? 248.647 209.558 226.508 1.00 24.08 550 THR A O 1
ATOM 7431 N N . SER A 1 456 ? 247.910 208.400 228.291 1.00 21.28 551 SER A N 1
ATOM 7432 C CA . SER A 1 456 ? 247.287 207.373 227.467 1.00 21.28 551 SER A CA 1
ATOM 7433 C C . SER A 1 456 ? 246.109 207.917 226.670 1.00 21.28 551 SER A C 1
ATOM 7434 O O . SER A 1 456 ? 245.704 207.295 225.684 1.00 21.28 551 SER A O 1
ATOM 7442 N N . LEU A 1 457 ? 245.546 209.055 227.079 1.00 19.44 552 LEU A N 1
ATOM 7443 C CA . LEU A 1 457 ? 244.460 209.671 226.324 1.00 19.44 552 LEU A CA 1
ATOM 7444 C C . LEU A 1 457 ? 244.973 210.495 225.151 1.00 19.44 552 LEU A C 1
ATOM 7445 O O . LEU A 1 457 ? 244.287 210.601 224.129 1.00 19.44 552 LEU A O 1
ATOM 7461 N N . PHE A 1 458 ? 246.158 211.082 225.278 1.00 20.48 553 PHE A N 1
ATOM 7462 C CA . PHE A 1 458 ? 246.703 211.977 224.269 1.00 20.48 553 PHE A CA 1
ATOM 7463 C C . PHE A 1 458 ? 247.577 211.263 223.249 1.00 20.48 553 PHE A C 1
ATOM 7464 O O . PHE A 1 458 ? 248.108 211.916 222.347 1.00 20.48 553 PHE A O 1
ATOM 7481 N N . THR A 1 459 ? 247.742 209.953 223.368 1.00 21.91 554 THR A N 1
ATOM 7482 C CA . THR A 1 459 ? 248.503 209.153 222.421 1.00 21.91 554 THR A CA 1
ATOM 7483 C C . THR A 1 459 ? 247.603 208.065 221.847 1.00 21.91 554 THR A C 1
ATOM 7484 O O . THR A 1 459 ? 246.421 207.967 222.177 1.00 21.91 554 THR A O 1
ATOM 7495 N N . SER A 1 460 ? 248.177 207.245 220.975 1.00 23.51 555 SER A N 1
ATOM 7496 C CA . SER A 1 460 ? 247.468 206.106 220.396 1.00 23.51 555 SER A CA 1
ATOM 7497 C C . SER A 1 460 ? 247.778 204.836 221.185 1.00 23.51 555 SER A C 1
ATOM 7498 O O . SER A 1 460 ? 248.379 203.887 220.687 1.00 23.51 555 SER A O 1
ATOM 7506 N N . SER A 1 461 ? 247.357 204.836 222.445 1.00 21.47 556 SER A N 1
ATOM 7507 C CA . SER A 1 461 ? 247.575 203.697 223.319 1.00 21.47 556 SER A CA 1
ATOM 7508 C C . SER A 1 461 ? 246.583 202.586 222.987 1.00 21.47 556 SER A C 1
ATOM 7509 O O . SER A 1 461 ? 245.778 202.688 222.061 1.00 21.47 556 SER A O 1
ATOM 7517 N N . ASP A 1 462 ? 246.643 201.500 223.757 1.00 23.03 557 ASP A N 1
ATOM 7518 C CA . ASP A 1 462 ? 245.699 200.408 223.554 1.00 23.03 557 ASP A CA 1
ATOM 7519 C C . ASP A 1 462 ? 244.272 200.861 223.828 1.00 23.03 557 ASP A C 1
ATOM 7520 O O . ASP A 1 462 ? 243.344 200.480 223.109 1.00 23.03 557 ASP A O 1
ATOM 7529 N N . PHE A 1 463 ? 244.080 201.680 224.861 1.00 19.09 558 PHE A N 1
ATOM 7530 C CA . PHE A 1 463 ? 242.742 202.146 225.211 1.00 19.09 558 PHE A CA 1
ATOM 7531 C C . PHE A 1 463 ? 242.168 203.040 224.117 1.00 19.09 558 PHE A C 1
ATOM 7532 O O . PHE A 1 463 ? 241.047 202.822 223.637 1.00 19.09 558 PHE A O 1
ATOM 7549 N N . THR A 1 464 ? 242.936 204.044 223.693 1.00 19.63 559 THR A N 1
ATOM 7550 C CA . THR A 1 464 ? 242.454 204.968 222.674 1.00 19.63 559 THR A CA 1
ATOM 7551 C C . THR A 1 464 ? 242.197 204.243 221.360 1.00 19.63 559 THR A C 1
ATOM 7552 O O . THR A 1 464 ? 241.165 204.449 220.713 1.00 19.63 559 THR A O 1
ATOM 7563 N N . LYS A 1 465 ? 243.131 203.385 220.950 1.00 22.39 560 LYS A N 1
ATOM 7564 C CA . LYS A 1 465 ? 242.961 202.649 219.703 1.00 22.39 560 LYS A CA 1
ATOM 7565 C C . LYS A 1 465 ? 241.790 201.681 219.782 1.00 22.39 560 LYS A C 1
ATOM 7566 O O . LYS A 1 465 ? 241.110 201.450 218.776 1.00 22.39 560 LYS A O 1
ATOM 7585 N N . HIS A 1 466 ? 241.541 201.108 220.959 1.00 20.48 561 HIS A N 1
ATOM 7586 C CA . HIS A 1 466 ? 240.468 200.132 221.102 1.00 20.48 561 HIS A CA 1
ATOM 7587 C C . HIS A 1 466 ? 239.098 200.797 221.059 1.00 20.48 561 HIS A C 1
ATOM 7588 O O . HIS A 1 466 ? 238.189 200.318 220.372 1.00 20.48 561 HIS A O 1
ATOM 7602 N N . TYR A 1 467 ? 238.929 201.904 221.779 1.00 18.15 562 TYR A N 1
ATOM 7603 C CA . TYR A 1 467 ? 237.600 202.476 221.964 1.00 18.15 562 TYR A CA 1
ATOM 7604 C C . TYR A 1 467 ? 237.306 203.664 221.063 1.00 18.15 562 TYR A C 1
ATOM 7605 O O . TYR A 1 467 ? 236.134 203.940 220.795 1.00 18.15 562 TYR A O 1
ATOM 7623 N N . PHE A 1 468 ? 238.326 204.377 220.591 1.00 18.09 563 PHE A N 1
ATOM 7624 C CA . PHE A 1 468 ? 238.135 205.560 219.752 1.00 18.09 563 PHE A CA 1
ATOM 7625 C C . PHE A 1 468 ? 239.016 205.405 218.519 1.00 18.09 563 PHE A C 1
ATOM 7626 O O . PHE A 1 468 ? 240.125 205.932 218.463 1.00 18.09 563 PHE A O 1
ATOM 7643 N N . SER A 1 469 ? 238.509 204.688 217.521 1.00 23.68 564 SER A N 1
ATOM 7644 C CA . SER A 1 469 ? 239.203 204.532 216.253 1.00 23.68 564 SER A CA 1
ATOM 7645 C C . SER A 1 469 ? 238.618 205.390 215.147 1.00 23.68 564 SER A C 1
ATOM 7646 O O . SER A 1 469 ? 239.346 205.770 214.229 1.00 23.68 564 SER A O 1
ATOM 7654 N N . GLU A 1 470 ? 237.326 205.714 215.218 1.00 24.07 565 GLU A N 1
ATOM 7655 C CA . GLU A 1 470 ? 236.758 206.675 214.282 1.00 24.07 565 GLU A CA 1
ATOM 7656 C C . GLU A 1 470 ? 237.404 208.042 214.453 1.00 24.07 565 GLU A C 1
ATOM 7657 O O . GLU A 1 470 ? 237.723 208.716 213.468 1.00 24.07 565 GLU A O 1
ATOM 7669 N N . LEU A 1 471 ? 237.600 208.471 215.699 1.00 19.06 566 LEU A N 1
ATOM 7670 C CA . LEU A 1 471 ? 238.257 209.748 215.944 1.00 19.06 566 LEU A CA 1
ATOM 7671 C C . LEU A 1 471 ? 239.720 209.703 215.526 1.00 19.06 566 LEU A C 1
ATOM 7672 O O . LEU A 1 471 ? 240.228 210.653 214.920 1.00 19.06 566 LEU A O 1
ATOM 7688 N N . LEU A 1 472 ? 240.414 208.606 215.836 1.00 21.47 567 LEU A N 1
ATOM 7689 C CA . LEU A 1 472 ? 241.832 208.512 215.508 1.00 21.47 567 LEU A CA 1
ATOM 7690 C C . LEU A 1 472 ? 242.053 208.315 214.015 1.00 21.47 567 LEU A C 1
ATOM 7691 O O . LEU A 1 472 ? 243.000 208.871 213.447 1.00 21.47 567 LEU A O 1
ATOM 7707 N N . THR A 1 473 ? 241.198 207.530 213.360 1.00 24.09 568 THR A N 1
ATOM 7708 C CA . THR A 1 473 ? 241.410 207.222 211.950 1.00 24.09 568 THR A CA 1
ATOM 7709 C C . THR A 1 473 ? 240.972 208.378 211.057 1.00 24.09 568 THR A C 1
ATOM 7710 O O . THR A 1 473 ? 241.786 208.965 210.339 1.00 24.09 568 THR A O 1
ATOM 7721 N N . GLY A 1 474 ? 239.698 208.717 211.092 1.00 22.94 569 GLY A N 1
ATOM 7722 C CA . GLY A 1 474 ? 239.179 209.789 210.268 1.00 22.94 569 GLY A CA 1
ATOM 7723 C C . GLY A 1 474 ? 237.702 209.583 210.006 1.00 22.94 569 GLY A C 1
ATOM 7724 O O . GLY A 1 474 ? 237.114 208.574 210.380 1.00 22.94 569 GLY A O 1
ATOM 7728 N N . GLY A 1 475 ? 237.115 210.575 209.343 1.00 26.58 570 GLY A N 1
ATOM 7729 C CA . GLY A 1 475 ? 235.693 210.590 209.051 1.00 26.58 570 GLY A CA 1
ATOM 7730 C C . GLY A 1 475 ? 235.442 210.427 207.562 1.00 26.58 570 GLY A C 1
ATOM 7731 O O . GLY A 1 475 ? 235.995 211.166 206.746 1.00 26.58 570 GLY A O 1
ATOM 7735 N N . TYR A 1 476 ? 234.600 209.452 207.226 1.00 37.36 571 TYR A N 1
ATOM 7736 C CA . TYR A 1 476 ? 234.241 209.173 205.845 1.00 37.36 571 TYR A CA 1
ATOM 7737 C C . TYR A 1 476 ? 232.730 209.148 205.686 1.00 37.36 571 TYR A C 1
ATOM 7738 O O . TYR A 1 476 ? 232.016 208.580 206.516 1.00 37.36 571 TYR A O 1
ATOM 7756 N N . HIS A 1 477 ? 232.254 209.759 204.606 1.00 35.42 572 HIS A N 1
ATOM 7757 C CA . HIS A 1 477 ? 230.867 209.667 204.181 1.00 35.42 572 HIS A CA 1
ATOM 7758 C C . HIS A 1 477 ? 230.836 209.894 202.678 1.00 35.42 572 HIS A C 1
ATOM 7759 O O . HIS A 1 477 ? 231.643 210.674 202.161 1.00 35.42 572 HIS A O 1
ATOM 7773 N N . PRO A 1 478 ? 229.930 209.235 201.950 1.00 36.99 573 PRO A N 1
ATOM 7774 C CA . PRO A 1 478 ? 229.951 209.371 200.485 1.00 36.99 573 PRO A CA 1
ATOM 7775 C C . PRO A 1 478 ? 229.839 210.805 200.002 1.00 36.99 573 PRO A C 1
ATOM 7776 O O . PRO A 1 478 ? 230.408 211.138 198.955 1.00 36.99 573 PRO A O 1
ATOM 7787 N N . THR A 1 479 ? 229.125 211.670 200.724 1.00 35.69 574 THR A N 1
ATOM 7788 C CA . THR A 1 479 ? 228.993 213.054 200.289 1.00 35.69 574 THR A CA 1
ATOM 7789 C C . THR A 1 479 ? 230.291 213.837 200.437 1.00 35.69 574 THR A C 1
ATOM 7790 O O . THR A 1 479 ? 230.431 214.897 199.818 1.00 35.69 574 THR A O 1
ATOM 7801 N N . PHE A 1 480 ? 231.240 213.350 201.241 1.00 33.20 575 PHE A N 1
ATOM 7802 C CA . PHE A 1 480 ? 232.530 214.020 201.359 1.00 33.20 575 PHE A CA 1
ATOM 7803 C C . PHE A 1 480 ? 233.407 213.790 200.137 1.00 33.20 575 PHE A C 1
ATOM 7804 O O . PHE A 1 480 ? 234.289 214.609 199.860 1.00 33.20 575 PHE A O 1
ATOM 7821 N N . PHE A 1 481 ? 233.183 212.700 199.408 1.00 44.48 576 PHE A N 1
ATOM 7822 C CA . PHE A 1 481 ? 234.051 212.333 198.297 1.00 44.48 576 PHE A CA 1
ATOM 7823 C C . PHE A 1 481 ? 234.119 213.450 197.264 1.00 44.48 576 PHE A C 1
ATOM 7824 O O . PHE A 1 481 ? 233.095 214.008 196.862 1.00 44.48 576 PHE A O 1
ATOM 7841 N N . ASP A 1 482 ? 235.337 213.769 196.833 1.00 48.34 577 ASP A N 1
ATOM 7842 C CA . ASP A 1 482 ? 235.586 214.753 195.783 1.00 48.34 577 ASP A CA 1
ATOM 7843 C C . ASP A 1 482 ? 236.200 214.024 194.596 1.00 48.34 577 ASP A C 1
ATOM 7844 O O . ASP A 1 482 ? 237.377 213.653 194.632 1.00 48.34 577 ASP A O 1
ATOM 7853 N N . LYS A 1 483 ? 235.405 213.824 193.542 1.00 54.94 578 LYS A N 1
ATOM 7854 C CA . LYS A 1 483 ? 235.883 213.060 192.394 1.00 54.94 578 LYS A CA 1
ATOM 7855 C C . LYS A 1 483 ? 237.093 213.714 191.741 1.00 54.94 578 LYS A C 1
ATOM 7856 O O . LYS A 1 483 ? 237.952 213.018 191.189 1.00 54.94 578 LYS A O 1
ATOM 7875 N N . SER A 1 484 ? 237.180 215.045 191.789 1.00 54.78 579 SER A N 1
ATOM 7876 C CA . SER A 1 484 ? 238.305 215.727 191.160 1.00 54.78 579 SER A CA 1
ATOM 7877 C C . SER A 1 484 ? 239.627 215.307 191.789 1.00 54.78 579 SER A C 1
ATOM 7878 O O . SER A 1 484 ? 240.609 215.056 191.080 1.00 54.78 579 SER A O 1
ATOM 7886 N N . SER A 1 485 ? 239.672 215.218 193.119 1.00 52.18 580 SER A N 1
ATOM 7887 C CA . SER A 1 485 ? 240.893 214.862 193.827 1.00 52.18 580 SER A CA 1
ATOM 7888 C C . SER A 1 485 ? 240.913 213.419 194.308 1.00 52.18 580 SER A C 1
ATOM 7889 O O . SER A 1 485 ? 241.992 212.901 194.611 1.00 52.18 580 SER A O 1
ATOM 7897 N N . GLY A 1 486 ? 239.760 212.760 194.381 1.00 50.17 581 GLY A N 1
ATOM 7898 C CA . GLY A 1 486 ? 239.696 211.390 194.837 1.00 50.17 581 GLY A CA 1
ATOM 7899 C C . GLY A 1 486 ? 239.760 211.218 196.337 1.00 50.17 581 GLY A C 1
ATOM 7900 O O . GLY A 1 486 ? 239.760 210.075 196.811 1.00 50.17 581 GLY A O 1
ATOM 7904 N N . THR A 1 487 ? 239.810 212.307 197.094 1.00 42.15 582 THR A N 1
ATOM 7905 C CA . THR A 1 487 ? 239.881 212.265 198.545 1.00 42.15 582 THR A CA 1
ATOM 7906 C C . THR A 1 487 ? 238.520 212.586 199.150 1.00 42.15 582 THR A C 1
ATOM 7907 O O . THR A 1 487 ? 237.595 213.032 198.469 1.00 42.15 582 THR A O 1
ATOM 7918 N N . ALA A 1 488 ? 238.407 212.347 200.451 1.00 35.10 583 ALA A N 1
ATOM 7919 C CA . ALA A 1 488 ? 237.225 212.701 201.226 1.00 35.10 583 ALA A CA 1
ATOM 7920 C C . ALA A 1 488 ? 237.629 213.793 202.206 1.00 35.10 583 ALA A C 1
ATOM 7921 O O . ALA A 1 488 ? 238.360 213.532 203.167 1.00 35.10 583 ALA A O 1
ATOM 7928 N N . ASN A 1 489 ? 237.165 215.014 201.961 1.00 32.64 584 ASN A N 1
ATOM 7929 C CA . ASN A 1 489 ? 237.514 216.163 202.784 1.00 32.64 584 ASN A CA 1
ATOM 7930 C C . ASN A 1 489 ? 236.374 216.453 203.749 1.00 32.64 584 ASN A C 1
ATOM 7931 O O . ASN A 1 489 ? 235.253 216.747 203.322 1.00 32.64 584 ASN A O 1
ATOM 7942 N N . SER A 1 490 ? 236.664 216.369 205.045 1.00 24.61 585 SER A N 1
ATOM 7943 C CA . SER A 1 490 ? 235.700 216.696 206.082 1.00 24.61 585 SER A CA 1
ATOM 7944 C C . SER A 1 490 ? 236.420 217.399 207.220 1.00 24.61 585 SER A C 1
ATOM 7945 O O . SER A 1 490 ? 237.627 217.238 207.412 1.00 24.61 585 SER A O 1
ATOM 7953 N N . LEU A 1 491 ? 235.661 218.195 207.974 1.00 20.09 586 LEU A N 1
ATOM 7954 C CA . LEU A 1 491 ? 236.214 218.855 209.148 1.00 20.09 586 LEU A CA 1
ATOM 7955 C C . LEU A 1 491 ? 236.549 217.867 210.255 1.00 20.09 586 LEU A C 1
ATOM 7956 O O . LEU A 1 491 ? 237.410 218.161 211.089 1.00 20.09 586 LEU A O 1
ATOM 7972 N N . PHE A 1 492 ? 235.894 216.705 210.277 1.00 20.20 587 PHE A N 1
ATOM 7973 C CA . PHE A 1 492 ? 236.123 215.739 211.346 1.00 20.20 587 PHE A CA 1
ATOM 7974 C C . PHE A 1 492 ? 237.543 215.188 211.312 1.00 20.20 587 PHE A C 1
ATOM 7975 O O . PHE A 1 492 ? 238.158 214.984 212.364 1.00 20.20 587 PHE A O 1
ATOM 7992 N N . THR A 1 493 ? 238.078 214.924 210.119 1.00 22.84 588 THR A N 1
ATOM 7993 C CA . THR A 1 493 ? 239.437 214.402 210.032 1.00 22.84 588 THR A CA 1
ATOM 7994 C C . THR A 1 493 ? 240.446 215.390 210.601 1.00 22.84 588 THR A C 1
ATOM 7995 O O . THR A 1 493 ? 241.509 214.985 211.087 1.00 22.84 588 THR A O 1
ATOM 8006 N N . GLY A 1 494 ? 240.119 216.682 210.587 1.00 21.20 589 GLY A N 1
ATOM 8007 C CA . GLY A 1 494 ? 240.988 217.681 211.180 1.00 21.20 589 GLY A CA 1
ATOM 8008 C C . GLY A 1 494 ? 241.196 217.508 212.668 1.00 21.20 589 GLY A C 1
ATOM 8009 O O . GLY A 1 494 ? 242.113 218.123 213.223 1.00 21.20 589 GLY A O 1
ATOM 8013 N N . LYS A 1 495 ? 240.373 216.697 213.325 1.00 18.18 590 LYS A N 1
ATOM 8014 C CA . LYS A 1 495 ? 240.546 216.390 214.736 1.00 18.18 590 LYS A CA 1
ATOM 8015 C C . LYS A 1 495 ? 241.631 215.353 214.985 1.00 18.18 590 LYS A C 1
ATOM 8016 O O . LYS A 1 495 ? 241.919 215.055 216.147 1.00 18.18 590 LYS A O 1
ATOM 8035 N N . ARG A 1 496 ? 242.234 214.788 213.935 1.00 22.91 591 ARG A N 1
ATOM 8036 C CA . ARG A 1 496 ? 243.319 213.837 214.149 1.00 22.91 591 ARG A CA 1
ATOM 8037 C C . ARG A 1 496 ? 244.464 214.462 214.936 1.00 22.91 591 ARG A C 1
ATOM 8038 O O . ARG A 1 496 ? 245.176 213.757 215.658 1.00 22.91 591 ARG A O 1
ATOM 8059 N N . ARG A 1 497 ? 244.654 215.772 214.818 1.00 21.17 592 ARG A N 1
ATOM 8060 C CA . ARG A 1 497 ? 245.734 216.472 215.499 1.00 21.17 592 ARG A CA 1
ATOM 8061 C C . ARG A 1 497 ? 245.325 217.059 216.843 1.00 21.17 592 ARG A C 1
ATOM 8062 O O . ARG A 1 497 ? 246.131 217.762 217.459 1.00 21.17 592 ARG A O 1
ATOM 8083 N N . LEU A 1 498 ? 244.105 216.795 217.316 1.00 19.27 593 LEU A N 1
ATOM 8084 C CA . LEU A 1 498 ? 243.650 217.365 218.578 1.00 19.27 593 LEU A CA 1
ATOM 8085 C C . LEU A 1 498 ? 242.851 216.388 219.431 1.00 19.27 593 LEU A C 1
ATOM 8086 O O . LEU A 1 498 ? 242.264 216.812 220.432 1.00 19.27 593 LEU A O 1
ATOM 8102 N N . PHE A 1 499 ? 242.808 215.100 219.083 1.00 18.87 594 PHE A N 1
ATOM 8103 C CA . PHE A 1 499 ? 241.868 214.194 219.735 1.00 18.87 594 PHE A CA 1
ATOM 8104 C C . PHE A 1 499 ? 242.099 214.086 221.238 1.00 18.87 594 PHE A C 1
ATOM 8105 O O . PHE A 1 499 ? 241.183 213.688 221.968 1.00 18.87 594 PHE A O 1
ATOM 8122 N N . GLY A 1 500 ? 243.292 214.435 221.718 1.00 17.06 595 GLY A N 1
ATOM 8123 C CA . GLY A 1 500 ? 243.543 214.376 223.147 1.00 17.06 595 GLY A CA 1
ATOM 8124 C C . GLY A 1 500 ? 242.609 215.267 223.941 1.00 17.06 595 GLY A C 1
ATOM 8125 O O . GLY A 1 500 ? 242.115 214.876 225.001 1.00 17.06 595 GLY A O 1
ATOM 8129 N N . ASN A 1 501 ? 242.354 216.478 223.444 1.00 17.87 596 ASN A N 1
ATOM 8130 C CA . ASN A 1 501 ? 241.449 217.385 224.142 1.00 17.87 596 ASN A CA 1
ATOM 8131 C C . ASN A 1 501 ? 240.037 216.813 224.195 1.00 17.87 596 ASN A C 1
ATOM 8132 O O . ASN A 1 501 ? 239.355 216.894 225.229 1.00 17.87 596 ASN A O 1
ATOM 8143 N N . TYR A 1 502 ? 239.585 216.225 223.087 1.00 15.95 597 TYR A N 1
ATOM 8144 C CA . TYR A 1 502 ? 238.257 215.627 223.052 1.00 15.95 597 TYR A CA 1
ATOM 8145 C C . TYR A 1 502 ? 238.147 214.485 224.048 1.00 15.95 597 TYR A C 1
ATOM 8146 O O . TYR A 1 502 ? 237.142 214.366 224.754 1.00 15.95 597 TYR A O 1
ATOM 8164 N N . LEU A 1 503 ? 239.173 213.635 224.126 1.00 16.91 598 LEU A N 1
ATOM 8165 C CA . LEU A 1 503 ? 239.120 212.519 225.065 1.00 16.91 598 LEU A CA 1
ATOM 8166 C C . LEU A 1 503 ? 239.224 212.993 226.509 1.00 16.91 598 LEU A C 1
ATOM 8167 O O . LEU A 1 503 ? 238.649 212.373 227.406 1.00 16.91 598 LEU A O 1
ATOM 8183 N N . TYR A 1 504 ? 239.939 214.089 226.751 1.00 18.03 599 TYR A N 1
ATOM 8184 C CA . TYR A 1 504 ? 239.959 214.698 228.078 1.00 18.03 599 TYR A CA 1
ATOM 8185 C C . TYR A 1 504 ? 238.555 215.116 228.509 1.00 18.03 599 TYR A C 1
ATOM 8186 O O . TYR A 1 504 ? 238.078 214.762 229.603 1.00 18.03 599 TYR A O 1
ATOM 8204 N N . LEU A 1 505 ? 237.870 215.867 227.645 1.00 14.20 600 LEU A N 1
ATOM 8205 C CA . LEU A 1 505 ? 236.508 216.284 227.961 1.00 14.20 600 LEU A CA 1
ATOM 8206 C C . LEU A 1 505 ? 235.585 215.079 228.104 1.00 14.20 600 LEU A C 1
ATOM 8207 O O . LEU A 1 505 ? 234.696 215.065 228.963 1.00 14.20 600 LEU A O 1
ATOM 8223 N N . ASN A 1 506 ? 235.785 214.056 227.272 1.00 19.60 601 ASN A N 1
ATOM 8224 C CA . ASN A 1 506 ? 234.967 212.855 227.370 1.00 19.60 601 ASN A CA 1
ATOM 8225 C C . ASN A 1 506 ? 235.169 212.155 228.706 1.00 19.60 601 ASN A C 1
ATOM 8226 O O . ASN A 1 506 ? 234.214 211.637 229.290 1.00 19.60 601 ASN A O 1
ATOM 8237 N N . THR A 1 507 ? 236.407 212.113 229.200 1.00 18.69 602 THR A N 1
ATOM 8238 C CA . THR A 1 507 ? 236.661 211.498 230.499 1.00 18.69 602 THR A CA 1
ATOM 8239 C C . THR A 1 507 ? 235.944 212.252 231.610 1.00 18.69 602 THR A C 1
ATOM 8240 O O . THR A 1 507 ? 235.333 211.639 232.498 1.00 18.69 602 THR A O 1
ATOM 8251 N N . ILE A 1 508 ? 236.001 213.584 231.578 1.00 18.88 603 ILE A N 1
ATOM 8252 C CA . ILE A 1 508 ? 235.294 214.360 232.598 1.00 18.88 603 ILE A CA 1
ATOM 8253 C C . ILE A 1 508 ? 233.794 214.074 232.535 1.00 18.88 603 ILE A C 1
ATOM 8254 O O . ILE A 1 508 ? 233.132 213.838 233.561 1.00 18.88 603 ILE A O 1
ATOM 8270 N N . ALA A 1 509 ? 233.240 214.073 231.321 1.00 37.82 604 ALA A N 1
ATOM 8271 C CA . ALA A 1 509 ? 231.811 213.838 231.157 1.00 37.82 604 ALA A CA 1
ATOM 8272 C C . ALA A 1 509 ? 231.421 212.446 231.637 1.00 37.82 604 ALA A C 1
ATOM 8273 O O . ALA A 1 509 ? 230.347 212.264 232.217 1.00 37.82 604 ALA A O 1
ATOM 8280 N N . GLU A 1 510 ? 232.273 211.448 231.396 1.00 37.82 605 GLU A N 1
ATOM 8281 C CA . GLU A 1 510 ? 231.957 210.091 231.827 1.00 37.82 605 GLU A CA 1
ATOM 8282 C C . GLU A 1 510 ? 232.001 209.965 233.345 1.00 37.82 605 GLU A C 1
ATOM 8283 O O . GLU A 1 510 ? 231.179 209.255 233.936 1.00 37.82 605 GLU A O 1
ATOM 8295 N N . TYR A 1 511 ? 232.948 210.642 233.996 1.00 18.46 606 TYR A N 1
ATOM 8296 C CA . TYR A 1 511 ? 232.925 210.698 235.456 1.00 18.46 606 TYR A CA 1
ATOM 8297 C C . TYR A 1 511 ? 231.583 211.220 235.952 1.00 18.46 606 TYR A C 1
ATOM 8298 O O . TYR A 1 511 ? 230.934 210.613 236.819 1.00 18.46 606 TYR A O 1
ATOM 8316 N N . LEU A 1 512 ? 231.153 212.360 235.408 1.00 15.87 607 LEU A N 1
ATOM 8317 C CA . LEU A 1 512 ? 229.906 212.954 235.883 1.00 15.87 607 LEU A CA 1
ATOM 8318 C C . LEU A 1 512 ? 228.709 212.058 235.573 1.00 15.87 607 LEU A C 1
ATOM 8319 O O . LEU A 1 512 ? 227.765 211.973 236.367 1.00 15.87 607 LEU A O 1
ATOM 8335 N N . LEU A 1 513 ? 228.734 211.369 234.431 1.00 17.28 608 LEU A N 1
ATOM 8336 C CA . LEU A 1 513 ? 227.647 210.453 234.095 1.00 17.28 608 LEU A CA 1
ATOM 8337 C C . LEU A 1 513 ? 227.582 209.281 235.070 1.00 17.28 608 LEU A C 1
ATOM 8338 O O . LEU A 1 513 ? 226.489 208.839 235.445 1.00 17.28 608 LEU A O 1
ATOM 8354 N N . VAL A 1 514 ? 228.735 208.743 235.465 1.00 16.65 609 VAL A N 1
ATOM 8355 C CA . VAL A 1 514 ? 228.739 207.676 236.462 1.00 16.65 609 VAL A CA 1
ATOM 8356 C C . VAL A 1 514 ? 228.134 208.175 237.766 1.00 16.65 609 VAL A C 1
ATOM 8357 O O . VAL A 1 514 ? 227.350 207.470 238.417 1.00 16.65 609 VAL A O 1
ATOM 8370 N N . ILE A 1 515 ? 228.497 209.392 238.175 1.00 15.74 610 ILE A N 1
ATOM 8371 C CA . ILE A 1 515 ? 227.910 209.955 239.391 1.00 15.74 610 ILE A CA 1
ATOM 8372 C C . ILE A 1 515 ? 226.393 210.030 239.258 1.00 15.74 610 ILE A C 1
ATOM 8373 O O . ILE A 1 515 ? 225.647 209.669 240.180 1.00 15.74 610 ILE A O 1
ATOM 8389 N N . GLN A 1 516 ? 225.915 210.504 238.107 1.00 15.86 611 GLN A N 1
ATOM 8390 C CA . GLN A 1 516 ? 224.477 210.639 237.898 1.00 15.86 611 GLN A CA 1
ATOM 8391 C C . GLN A 1 516 ? 223.774 209.291 237.998 1.00 15.86 611 GLN A C 1
ATOM 8392 O O . GLN A 1 516 ? 222.720 209.173 238.631 1.00 15.86 611 GLN A O 1
ATOM 8406 N N . LEU A 1 517 ? 224.337 208.262 237.363 1.00 14.93 612 LEU A N 1
ATOM 8407 C CA . LEU A 1 517 ? 223.699 206.950 237.389 1.00 14.93 612 LEU A CA 1
ATOM 8408 C C . LEU A 1 517 ? 223.689 206.370 238.797 1.00 14.93 612 LEU A C 1
ATOM 8409 O O . LEU A 1 517 ? 222.713 205.728 239.202 1.00 14.93 612 LEU A O 1
ATOM 8425 N N . THR A 1 518 ? 224.765 206.581 239.558 1.00 15.34 613 THR A N 1
ATOM 8426 C CA . THR A 1 518 ? 224.786 206.109 240.939 1.00 15.34 613 THR A CA 1
ATOM 8427 C C . THR A 1 518 ? 223.702 206.791 241.768 1.00 15.34 613 THR A C 1
ATOM 8428 O O . THR A 1 518 ? 222.985 206.133 242.536 1.00 15.34 613 THR A O 1
ATOM 8439 N N . LEU A 1 519 ? 223.561 208.110 241.619 1.00 16.70 614 LEU A N 1
ATOM 8440 C CA . LEU A 1 519 ? 222.519 208.822 242.353 1.00 16.70 614 LEU A CA 1
ATOM 8441 C C . LEU A 1 519 ? 221.135 208.339 241.948 1.00 16.70 614 LEU A C 1
ATOM 8442 O O . LEU A 1 519 ? 220.252 208.173 242.798 1.00 16.70 614 LEU A O 1
ATOM 8458 N N . GLY A 1 520 ? 220.923 208.118 240.652 1.00 16.81 615 GLY A N 1
ATOM 8459 C CA . GLY A 1 520 ? 219.634 207.626 240.201 1.00 16.81 615 GLY A CA 1
ATOM 8460 C C . GLY A 1 520 ? 219.310 206.256 240.762 1.00 16.81 615 GLY A C 1
ATOM 8461 O O . GLY A 1 520 ? 218.171 205.986 241.142 1.00 16.81 615 GLY A O 1
ATOM 8465 N N . SER A 1 521 ? 220.304 205.368 240.804 1.00 18.51 616 SER A N 1
ATOM 8466 C CA . SER A 1 521 ? 220.083 204.043 241.372 1.00 18.51 616 SER A CA 1
ATOM 8467 C C . SER A 1 521 ? 219.732 204.138 242.849 1.00 18.51 616 SER A C 1
ATOM 8468 O O . SER A 1 521 ? 218.818 203.452 243.327 1.00 18.51 616 SER A O 1
ATOM 8476 N N . TYR A 1 522 ? 220.440 204.995 243.588 1.00 21.57 617 TYR A N 1
ATOM 8477 C CA . TYR A 1 522 ? 220.113 205.190 244.996 1.00 21.57 617 TYR A CA 1
ATOM 8478 C C . TYR A 1 522 ? 218.680 205.675 245.160 1.00 21.57 617 TYR A C 1
ATOM 8479 O O . TYR A 1 522 ? 217.928 205.159 245.994 1.00 21.57 617 TYR A O 1
ATOM 8497 N N . GLY A 1 523 ? 218.287 206.678 244.374 1.00 21.35 618 GLY A N 1
ATOM 8498 C CA . GLY A 1 523 ? 216.939 207.208 244.493 1.00 21.35 618 GLY A CA 1
ATOM 8499 C C . GLY A 1 523 ? 215.882 206.176 244.155 1.00 21.35 618 GLY A C 1
ATOM 8500 O O . GLY A 1 523 ? 214.870 206.055 244.851 1.00 21.35 618 GLY A O 1
ATOM 8504 N N . ASP A 1 524 ? 216.108 205.410 243.089 1.00 23.06 619 ASP A N 1
ATOM 8505 C CA . ASP A 1 524 ? 215.151 204.384 242.697 1.00 23.06 619 ASP A CA 1
ATOM 8506 C C . ASP A 1 524 ? 214.994 203.334 243.786 1.00 23.06 619 ASP A C 1
ATOM 8507 O O . ASP A 1 524 ? 213.875 202.900 244.080 1.00 23.06 619 ASP A O 1
ATOM 8516 N N . LYS A 1 525 ? 216.102 202.900 244.389 1.00 24.09 620 LYS A N 1
ATOM 8517 C CA . LYS A 1 525 ? 216.000 201.886 245.434 1.00 24.09 620 LYS A CA 1
ATOM 8518 C C . LYS A 1 525 ? 215.339 202.443 246.689 1.00 24.09 620 LYS A C 1
ATOM 8519 O O . LYS A 1 525 ? 214.560 201.744 247.345 1.00 24.09 620 LYS A O 1
ATOM 8538 N N . VAL A 1 526 ? 215.633 203.694 247.043 1.00 24.99 621 VAL A N 1
ATOM 8539 C CA . VAL A 1 526 ? 215.068 204.268 248.261 1.00 24.99 621 VAL A CA 1
ATOM 8540 C C . VAL A 1 526 ? 213.565 204.474 248.119 1.00 24.99 621 VAL A C 1
ATOM 8541 O O . VAL A 1 526 ? 212.791 204.120 249.015 1.00 24.99 621 VAL A O 1
ATOM 8554 N N . THR A 1 527 ? 213.126 205.049 247.004 1.00 27.28 622 THR A N 1
ATOM 8555 C CA . THR A 1 527 ? 211.725 205.422 246.853 1.00 27.28 622 THR A CA 1
ATOM 8556 C C . THR A 1 527 ? 210.843 204.280 246.364 1.00 27.28 622 THR A C 1
ATOM 8557 O O . THR A 1 527 ? 209.630 204.468 246.239 1.00 27.28 622 THR A O 1
ATOM 8568 N N . ARG A 1 528 ? 211.410 203.105 246.088 1.00 32.71 623 ARG A N 1
ATOM 8569 C CA . ARG A 1 528 ? 210.602 202.007 245.569 1.00 32.71 623 ARG A CA 1
ATOM 8570 C C . ARG A 1 528 ? 209.549 201.575 246.583 1.00 32.71 623 ARG A C 1
ATOM 8571 O O . ARG A 1 528 ? 208.379 201.381 246.236 1.00 32.71 623 ARG A O 1
ATOM 8592 N N . ASP A 1 529 ? 209.947 201.417 247.844 1.00 39.29 624 ASP A N 1
ATOM 8593 C CA . ASP A 1 529 ? 209.009 201.077 248.913 1.00 39.29 624 ASP A CA 1
ATOM 8594 C C . ASP A 1 529 ? 208.656 202.337 249.702 1.00 39.29 624 ASP A C 1
ATOM 8595 O O . ASP A 1 529 ? 209.100 202.557 250.828 1.00 39.29 624 ASP A O 1
ATOM 8604 N N . MET A 1 530 ? 207.827 203.171 249.077 1.00 40.18 625 MET A N 1
ATOM 8605 C CA . MET A 1 530 ? 207.354 204.397 249.701 1.00 40.18 625 MET A CA 1
ATOM 8606 C C . MET A 1 530 ? 205.991 204.741 249.122 1.00 40.18 625 MET A C 1
ATOM 8607 O O . MET A 1 530 ? 205.664 204.355 247.997 1.00 40.18 625 MET A O 1
ATOM 8621 N N . MET A 1 531 ? 205.202 205.473 249.903 1.00 48.65 626 MET A N 1
ATOM 8622 C CA . MET A 1 531 ? 203.839 205.833 249.532 1.00 48.65 626 MET A CA 1
ATOM 8623 C C . MET A 1 531 ? 203.586 207.331 249.558 1.00 48.65 626 MET A C 1
ATOM 8624 O O . MET A 1 531 ? 202.879 207.846 248.688 1.00 48.65 626 MET A O 1
ATOM 8638 N N . ASP A 1 532 ? 204.143 208.047 250.530 1.00 47.57 627 ASP A N 1
ATOM 8639 C CA . ASP A 1 532 ? 203.934 209.487 250.640 1.00 47.57 627 ASP A CA 1
ATOM 8640 C C . ASP A 1 532 ? 204.614 210.186 249.469 1.00 47.57 627 ASP A C 1
ATOM 8641 O O . ASP A 1 532 ? 205.846 210.244 249.398 1.00 47.57 627 ASP A O 1
ATOM 8650 N N . LYS A 1 533 ? 203.811 210.714 248.547 1.00 44.57 628 LYS A N 1
ATOM 8651 C CA . LYS A 1 533 ? 204.353 211.294 247.319 1.00 44.57 628 LYS A CA 1
ATOM 8652 C C . LYS A 1 533 ? 205.246 212.505 247.560 1.00 44.57 628 LYS A C 1
ATOM 8653 O O . LYS A 1 533 ? 206.327 212.575 246.950 1.00 44.57 628 LYS A O 1
ATOM 8672 N N . PRO A 1 534 ? 204.866 213.496 248.373 1.00 43.31 629 PRO A N 1
ATOM 8673 C CA . PRO A 1 534 ? 205.722 214.691 248.491 1.00 43.31 629 PRO A CA 1
ATOM 8674 C C . PRO A 1 534 ? 207.135 214.398 248.971 1.00 43.31 629 PRO A C 1
ATOM 8675 O O . PRO A 1 534 ? 208.088 215.010 248.474 1.00 43.31 629 PRO A O 1
ATOM 8686 N N . LYS A 1 535 ? 207.311 213.476 249.917 1.00 41.89 630 LYS A N 1
ATOM 8687 C CA . LYS A 1 535 ? 208.664 213.155 250.362 1.00 41.89 630 LYS A CA 1
ATOM 8688 C C . LYS A 1 535 ? 209.419 212.362 249.303 1.00 41.89 630 LYS A C 1
ATOM 8689 O O . LYS A 1 535 ? 210.640 212.515 249.159 1.00 41.89 630 LYS A O 1
ATOM 8708 N N . LYS A 1 536 ? 208.709 211.523 248.549 1.00 34.01 631 LYS A N 1
ATOM 8709 C CA . LYS A 1 536 ? 209.324 210.857 247.408 1.00 34.01 631 LYS A CA 1
ATOM 8710 C C . LYS A 1 536 ? 209.844 211.877 246.404 1.00 34.01 631 LYS A C 1
ATOM 8711 O O . LYS A 1 536 ? 210.902 211.680 245.798 1.00 34.01 631 LYS A O 1
ATOM 8730 N N . GLU A 1 537 ? 209.110 212.977 246.216 1.00 30.29 632 GLU A N 1
ATOM 8731 C CA . GLU A 1 537 ? 209.584 214.053 245.348 1.00 30.29 632 GLU A CA 1
ATOM 8732 C C . GLU A 1 537 ? 210.774 214.779 245.963 1.00 30.29 632 GLU A C 1
ATOM 8733 O O . GLU A 1 537 ? 211.709 215.170 245.252 1.00 30.29 632 GLU A O 1
ATOM 8745 N N . ALA A 1 538 ? 210.741 214.991 247.279 1.00 30.37 633 ALA A N 1
ATOM 8746 C CA . ALA A 1 538 ? 211.844 215.676 247.945 1.00 30.37 633 ALA A CA 1
ATOM 8747 C C . ALA A 1 538 ? 213.144 214.898 247.791 1.00 30.37 633 ALA A C 1
ATOM 8748 O O . ALA A 1 538 ? 214.220 215.491 247.647 1.00 30.37 633 ALA A O 1
ATOM 8755 N N . VAL A 1 539 ? 213.065 213.567 247.827 1.00 26.09 634 VAL A N 1
ATOM 8756 C CA . VAL A 1 539 ? 214.266 212.752 247.648 1.00 26.09 634 VAL A CA 1
ATOM 8757 C C . VAL A 1 539 ? 214.922 213.060 246.305 1.00 26.09 634 VAL A C 1
ATOM 8758 O O . VAL A 1 539 ? 216.129 213.325 246.224 1.00 26.09 634 VAL A O 1
ATOM 8771 N N . TRP A 1 540 ? 214.133 213.038 245.231 1.00 22.49 635 TRP A N 1
ATOM 8772 C CA . TRP A 1 540 ? 214.691 213.280 243.907 1.00 22.49 635 TRP A CA 1
ATOM 8773 C C . TRP A 1 540 ? 215.159 214.721 243.748 1.00 22.49 635 TRP A C 1
ATOM 8774 O O . TRP A 1 540 ? 216.141 214.978 243.043 1.00 22.49 635 TRP A O 1
ATOM 8795 N N . ARG A 1 541 ? 214.479 215.673 244.390 1.00 25.25 636 ARG A N 1
ATOM 8796 C CA . ARG A 1 541 ? 214.955 217.052 244.351 1.00 25.25 636 ARG A CA 1
ATOM 8797 C C . ARG A 1 541 ? 216.330 217.170 245.000 1.00 25.25 636 ARG A C 1
ATOM 8798 O O . ARG A 1 541 ? 217.227 217.842 244.470 1.00 25.25 636 ARG A O 1
ATOM 8819 N N . GLU A 1 542 ? 216.517 216.514 246.145 1.00 24.55 637 GLU A N 1
ATOM 8820 C CA . GLU A 1 542 ? 217.821 216.532 246.796 1.00 24.55 637 GLU A CA 1
ATOM 8821 C C . GLU A 1 542 ? 218.880 215.876 245.920 1.00 24.55 637 GLU A C 1
ATOM 8822 O O . GLU A 1 542 ? 220.017 216.356 245.840 1.00 24.55 637 GLU A O 1
ATOM 8834 N N . LEU A 1 543 ? 218.528 214.773 245.257 1.00 20.68 638 LEU A N 1
ATOM 8835 C CA . LEU A 1 543 ? 219.490 214.114 244.378 1.00 20.68 638 LEU A CA 1
ATOM 8836 C C . LEU A 1 543 ? 219.891 215.018 243.215 1.00 20.68 638 LEU A C 1
ATOM 8837 O O . LEU A 1 543 ? 221.062 215.049 242.817 1.00 20.68 638 LEU A O 1
ATOM 8853 N N . ALA A 1 544 ? 218.933 215.758 242.654 1.00 19.58 639 ALA A N 1
ATOM 8854 C CA . ALA A 1 544 ? 219.263 216.703 241.590 1.00 19.58 639 ALA A CA 1
ATOM 8855 C C . ALA A 1 544 ? 220.199 217.794 242.095 1.00 19.58 639 ALA A C 1
ATOM 8856 O O . ALA A 1 544 ? 221.154 218.182 241.404 1.00 19.58 639 ALA A O 1
ATOM 8863 N N . ASN A 1 545 ? 219.935 218.308 243.297 1.00 20.09 640 ASN A N 1
ATOM 8864 C CA . ASN A 1 545 ? 220.832 219.306 243.872 1.00 20.09 640 ASN A CA 1
ATOM 8865 C C . ASN A 1 545 ? 222.235 218.740 244.042 1.00 20.09 640 ASN A C 1
ATOM 8866 O O . ASN A 1 545 ? 223.228 219.433 243.795 1.00 20.09 640 ASN A O 1
ATOM 8877 N N . VAL A 1 546 ? 222.335 217.477 244.459 1.00 18.30 641 VAL A N 1
ATOM 8878 C CA . VAL A 1 546 ? 223.644 216.847 244.610 1.00 18.30 641 VAL A CA 1
ATOM 8879 C C . VAL A 1 546 ? 224.353 216.758 243.265 1.00 18.30 641 VAL A C 1
ATOM 8880 O O . VAL A 1 546 ? 225.560 217.004 243.167 1.00 18.30 641 VAL A O 1
ATOM 8893 N N . MET A 1 547 ? 223.625 216.383 242.214 1.00 15.72 642 MET A N 1
ATOM 8894 C CA . MET A 1 547 ? 224.247 216.276 240.896 1.00 15.72 642 MET A CA 1
ATOM 8895 C C . MET A 1 547 ? 224.799 217.624 240.442 1.00 15.72 642 MET A C 1
ATOM 8896 O O . MET A 1 547 ? 225.936 217.720 239.951 1.00 15.72 642 MET A O 1
ATOM 8910 N N . PHE A 1 548 ? 224.007 218.687 240.606 1.00 19.28 643 PHE A N 1
ATOM 8911 C CA . PHE A 1 548 ? 224.475 220.012 240.207 1.00 19.28 643 PHE A CA 1
ATOM 8912 C C . PHE A 1 548 ? 225.680 220.446 241.036 1.00 19.28 643 PHE A C 1
ATOM 8913 O O . PHE A 1 548 ? 226.634 221.030 240.506 1.00 19.28 643 PHE A O 1
ATOM 8930 N N . THR A 1 549 ? 225.653 220.175 242.342 1.00 16.63 644 THR A N 1
ATOM 8931 C CA . THR A 1 549 ? 226.787 220.525 243.188 1.00 16.63 644 THR A CA 1
ATOM 8932 C C . THR A 1 549 ? 228.041 219.770 242.769 1.00 16.63 644 THR A C 1
ATOM 8933 O O . THR A 1 549 ? 229.146 220.317 242.820 1.00 16.63 644 THR A O 1
ATOM 8944 N N . SER A 1 550 ? 227.893 218.508 242.366 1.00 15.77 645 SER A N 1
ATOM 8945 C CA . SER A 1 550 ? 229.048 217.740 241.911 1.00 15.77 645 SER A CA 1
ATOM 8946 C C . SER A 1 550 ? 229.633 218.330 240.635 1.00 15.77 645 SER A C 1
ATOM 8947 O O . SER A 1 550 ? 230.858 218.421 240.489 1.00 15.77 645 SER A O 1
ATOM 8955 N N . CYS A 1 551 ? 228.774 218.738 239.699 1.00 15.20 646 CYS A N 1
ATOM 8956 C CA . CYS A 1 551 ? 229.280 219.381 238.488 1.00 15.20 646 CYS A CA 1
ATOM 8957 C C . CYS A 1 551 ? 230.008 220.682 238.819 1.00 15.20 646 CYS A C 1
ATOM 8958 O O . CYS A 1 551 ? 231.081 220.968 238.266 1.00 15.20 646 CYS A O 1
ATOM 8966 N N . ALA A 1 552 ? 229.444 221.482 239.728 1.00 16.45 647 ALA A N 1
ATOM 8967 C CA . ALA A 1 552 ? 230.092 222.734 240.110 1.00 16.45 647 ALA A CA 1
ATOM 8968 C C . ALA A 1 552 ? 231.429 222.479 240.797 1.00 16.45 647 ALA A C 1
ATOM 8969 O O . ALA A 1 552 ? 232.393 223.226 240.594 1.00 16.45 647 ALA A O 1
ATOM 8976 N N . GLU A 1 553 ? 231.505 221.433 241.620 1.00 18.74 648 GLU A N 1
ATOM 8977 C CA . GLU A 1 553 ? 232.766 221.085 242.267 1.00 18.74 648 GLU A CA 1
ATOM 8978 C C . GLU A 1 553 ? 233.811 220.658 241.245 1.00 18.74 648 GLU A C 1
ATOM 8979 O O . GLU A 1 553 ? 234.989 221.016 241.361 1.00 18.74 648 GLU A O 1
ATOM 8991 N N . ALA A 1 554 ? 233.403 219.880 240.242 1.00 16.16 649 ALA A N 1
ATOM 8992 C CA . ALA A 1 554 ? 234.335 219.513 239.182 1.00 16.16 649 ALA A CA 1
ATOM 8993 C C . ALA A 1 554 ? 234.865 220.751 238.473 1.00 16.16 649 ALA A C 1
ATOM 8994 O O . ALA A 1 554 ? 236.072 220.866 238.222 1.00 16.16 649 ALA A O 1
ATOM 9001 N N . ILE A 1 555 ? 233.977 221.696 238.154 1.00 15.83 650 ILE A N 1
ATOM 9002 C CA . ILE A 1 555 ? 234.412 222.929 237.500 1.00 15.83 650 ILE A CA 1
ATOM 9003 C C . ILE A 1 555 ? 235.406 223.673 238.383 1.00 15.83 650 ILE A C 1
ATOM 9004 O O . ILE A 1 555 ? 236.443 224.159 237.914 1.00 15.83 650 ILE A O 1
ATOM 9020 N N . HIS A 1 556 ? 235.098 223.781 239.677 1.00 19.14 651 HIS A N 1
ATOM 9021 C CA . HIS A 1 556 ? 235.970 224.520 240.584 1.00 19.14 651 HIS A CA 1
ATOM 9022 C C . HIS A 1 556 ? 237.351 223.889 240.662 1.00 19.14 651 HIS A C 1
ATOM 9023 O O . HIS A 1 556 ? 238.366 224.594 240.650 1.00 19.14 651 HIS A O 1
ATOM 9037 N N . ILE A 1 557 ? 237.415 222.561 240.756 1.00 18.00 652 ILE A N 1
ATOM 9038 C CA . ILE A 1 557 ? 238.713 221.900 240.830 1.00 18.00 652 ILE A CA 1
ATOM 9039 C C . ILE A 1 557 ? 239.489 222.093 239.532 1.00 18.00 652 ILE A C 1
ATOM 9040 O O . ILE A 1 557 ? 240.695 222.364 239.553 1.00 18.00 652 ILE A O 1
ATOM 9056 N N . MET A 1 558 ? 238.821 221.957 238.383 1.00 17.78 653 MET A N 1
ATOM 9057 C CA . MET A 1 558 ? 239.555 221.968 237.121 1.00 17.78 653 MET A CA 1
ATOM 9058 C C . MET A 1 558 ? 240.021 223.370 236.742 1.00 17.78 653 MET A C 1
ATOM 9059 O O . MET A 1 558 ? 241.109 223.529 236.180 1.00 17.78 653 MET A O 1
ATOM 9073 N N . THR A 1 559 ? 239.224 224.399 237.034 1.00 18.47 654 THR A N 1
ATOM 9074 C CA . THR A 1 559 ? 239.550 225.755 236.603 1.00 18.47 654 THR A CA 1
ATOM 9075 C C . THR A 1 559 ? 239.933 226.695 237.734 1.00 18.47 654 THR A C 1
ATOM 9076 O O . THR A 1 559 ? 240.739 227.601 237.515 1.00 18.47 654 THR A O 1
ATOM 9087 N N . GLY A 1 560 ? 239.382 226.514 238.929 1.00 19.62 655 GLY A N 1
ATOM 9088 C CA . GLY A 1 560 ? 239.629 227.414 240.033 1.00 19.62 655 GLY A CA 1
ATOM 9089 C C . GLY A 1 560 ? 238.534 228.426 240.284 1.00 19.62 655 GLY A C 1
ATOM 9090 O O . GLY A 1 560 ? 238.684 229.264 241.178 1.00 19.62 655 GLY A O 1
ATOM 9094 N N . ILE A 1 561 ? 237.448 228.379 239.525 1.00 20.44 656 ILE A N 1
ATOM 9095 C CA . ILE A 1 561 ? 236.312 229.272 239.779 1.00 20.44 656 ILE A CA 1
ATOM 9096 C C . ILE A 1 561 ? 235.652 228.875 241.094 1.00 20.44 656 ILE A C 1
ATOM 9097 O O . ILE A 1 561 ? 235.492 227.671 241.358 1.00 20.44 656 ILE A O 1
ATOM 9113 N N . PRO A 1 562 ? 235.255 229.821 241.945 1.00 22.70 657 PRO A N 1
ATOM 9114 C CA . PRO A 1 562 ? 234.588 229.442 243.196 1.00 22.70 657 PRO A CA 1
ATOM 9115 C C . PRO A 1 562 ? 233.316 228.650 242.933 1.00 22.70 657 PRO A C 1
ATOM 9116 O O . PRO A 1 562 ? 232.608 228.877 241.952 1.00 22.70 657 PRO A O 1
ATOM 9127 N N . GLN A 1 563 ? 233.028 227.707 243.834 1.00 23.23 658 GLN A N 1
ATOM 9128 C CA . GLN A 1 563 ? 231.914 226.792 243.605 1.00 23.23 658 GLN A CA 1
ATOM 9129 C C . GLN A 1 563 ? 230.588 227.525 243.467 1.00 23.23 658 GLN A C 1
ATOM 9130 O O . GLN A 1 563 ? 229.726 227.095 242.696 1.00 23.23 658 GLN A O 1
ATOM 9144 N N . SER A 1 564 ? 230.391 228.617 244.206 1.00 22.19 659 SER A N 1
ATOM 9145 C CA . SER A 1 564 ? 229.136 229.354 244.100 1.00 22.19 659 SER A CA 1
ATOM 9146 C C . SER A 1 564 ? 228.967 229.955 242.709 1.00 22.19 659 SER A C 1
ATOM 9147 O O . SER A 1 564 ? 227.897 229.842 242.095 1.00 22.19 659 SER A O 1
ATOM 9155 N N . ARG A 1 565 ? 230.018 230.589 242.187 1.00 21.62 660 ARG A N 1
ATOM 9156 C CA . ARG A 1 565 ? 229.929 231.160 240.848 1.00 21.62 660 ARG A CA 1
ATOM 9157 C C . ARG A 1 565 ? 229.795 230.069 239.795 1.00 21.62 660 ARG A C 1
ATOM 9158 O O . ARG A 1 565 ? 229.060 230.232 238.815 1.00 21.62 660 ARG A O 1
ATOM 9179 N N . ALA A 1 566 ? 230.500 228.952 239.974 1.00 18.31 661 ALA A N 1
ATOM 9180 C CA . ALA A 1 566 ? 230.367 227.844 239.037 1.00 18.31 661 ALA A CA 1
ATOM 9181 C C . ALA A 1 566 ? 228.937 227.324 239.011 1.00 18.31 661 ALA A C 1
ATOM 9182 O O . ALA A 1 566 ? 228.386 227.051 237.940 1.00 18.31 661 ALA A O 1
ATOM 9189 N N . LEU A 1 567 ? 228.318 227.191 240.184 1.00 16.78 662 LEU A N 1
ATOM 9190 C CA . LEU A 1 567 ? 226.939 226.723 240.246 1.00 16.78 662 LEU A CA 1
ATOM 9191 C C . LEU A 1 567 ? 225.985 227.718 239.600 1.00 16.78 662 LEU A C 1
ATOM 9192 O O . LEU A 1 567 ? 225.039 227.319 238.914 1.00 16.78 662 LEU A O 1
ATOM 9208 N N . THR A 1 568 ? 226.206 229.017 239.811 1.00 17.95 663 THR A N 1
ATOM 9209 C CA . THR A 1 568 ? 225.355 230.019 239.173 1.00 17.95 663 THR A CA 1
ATOM 9210 C C . THR A 1 568 ? 225.480 229.957 237.653 1.00 17.95 663 THR A C 1
ATOM 9211 O O . THR A 1 568 ? 224.475 229.974 236.926 1.00 17.95 663 THR A O 1
ATOM 9222 N N . LEU A 1 569 ? 226.714 229.873 237.155 1.00 16.53 664 LEU A N 1
ATOM 9223 C CA . LEU A 1 569 ? 226.931 229.775 235.718 1.00 16.53 664 LEU A CA 1
ATOM 9224 C C . LEU A 1 569 ? 226.285 228.516 235.153 1.00 16.53 664 LEU A C 1
ATOM 9225 O O . LEU A 1 569 ? 225.720 228.539 234.055 1.00 16.53 664 LEU A O 1
ATOM 9241 N N . LEU A 1 570 ? 226.362 227.405 235.888 1.00 15.65 665 LEU A N 1
ATOM 9242 C CA . LEU A 1 570 ? 225.732 226.171 235.430 1.00 15.65 665 LEU A CA 1
ATOM 9243 C C . LEU A 1 570 ? 224.218 226.311 235.382 1.00 15.65 665 LEU A C 1
ATOM 9244 O O . LEU A 1 570 ? 223.580 225.926 234.396 1.00 15.65 665 LEU A O 1
ATOM 9260 N N . LYS A 1 571 ? 223.621 226.853 236.444 1.00 16.65 666 LYS A N 1
ATOM 9261 C CA . LYS A 1 571 ? 222.173 226.993 236.495 1.00 16.65 666 LYS A CA 1
ATOM 9262 C C . LYS A 1 571 ? 221.656 227.960 235.446 1.00 16.65 666 LYS A C 1
ATOM 9263 O O . LYS A 1 571 ? 220.481 227.880 235.076 1.00 16.65 666 LYS A O 1
ATOM 9282 N N . GLN A 1 572 ? 222.499 228.874 234.963 1.00 17.48 667 GLN A N 1
ATOM 9283 C CA . GLN A 1 572 ? 222.084 229.711 233.842 1.00 17.48 667 GLN A CA 1
ATOM 9284 C C . GLN A 1 572 ? 221.712 228.863 232.631 1.00 17.48 667 GLN A C 1
ATOM 9285 O O . GLN A 1 572 ? 220.724 229.147 231.947 1.00 17.48 667 GLN A O 1
ATOM 9299 N N . ARG A 1 573 ? 222.485 227.810 232.358 1.00 16.80 668 ARG A N 1
ATOM 9300 C CA . ARG A 1 573 ? 222.328 227.026 231.139 1.00 16.80 668 ARG A CA 1
ATOM 9301 C C . ARG A 1 573 ? 221.533 225.740 231.328 1.00 16.80 668 ARG A C 1
ATOM 9302 O O . ARG A 1 573 ? 220.955 225.246 230.355 1.00 16.80 668 ARG A O 1
ATOM 9323 N N . ALA A 1 574 ? 221.490 225.184 232.537 1.00 17.49 669 ALA A N 1
ATOM 9324 C CA . ALA A 1 574 ? 220.774 223.946 232.813 1.00 17.49 669 ALA A CA 1
ATOM 9325 C C . ALA A 1 574 ? 219.732 224.187 233.895 1.00 17.49 669 ALA A C 1
ATOM 9326 O O . ALA A 1 574 ? 220.007 224.851 234.898 1.00 17.49 669 ALA A O 1
ATOM 9333 N N . ASN A 1 575 ? 218.537 223.637 233.692 1.00 23.16 670 ASN A N 1
ATOM 9334 C CA . ASN A 1 575 ? 217.403 223.876 234.575 1.00 23.16 670 ASN A CA 1
ATOM 9335 C C . ASN A 1 575 ? 217.267 222.714 235.549 1.00 23.16 670 ASN A C 1
ATOM 9336 O O . ASN A 1 575 ? 217.080 221.567 235.134 1.00 23.16 670 ASN A O 1
ATOM 9347 N N . ILE A 1 576 ? 217.351 223.018 236.845 1.00 20.02 671 ILE A N 1
ATOM 9348 C CA . ILE A 1 576 ? 217.315 221.968 237.855 1.00 20.02 671 ILE A CA 1
ATOM 9349 C C . ILE A 1 576 ? 215.912 221.394 237.999 1.00 20.02 671 ILE A C 1
ATOM 9350 O O . ILE A 1 576 ? 215.749 220.212 238.320 1.00 20.02 671 ILE A O 1
ATOM 9366 N N . GLU A 1 577 ? 214.879 222.209 237.775 1.00 24.85 672 GLU A N 1
ATOM 9367 C CA . GLU A 1 577 ? 213.509 221.713 237.862 1.00 24.85 672 GLU A CA 1
ATOM 9368 C C . GLU A 1 577 ? 213.259 220.622 236.827 1.00 24.85 672 GLU A C 1
ATOM 9369 O O . GLU A 1 577 ? 212.737 219.546 237.149 1.00 24.85 672 GLU A O 1
ATOM 9381 N N . LYS A 1 578 ? 213.634 220.882 235.574 1.00 24.12 673 LYS A N 1
ATOM 9382 C CA . LYS A 1 578 ? 213.447 219.888 234.524 1.00 24.12 673 LYS A CA 1
ATOM 9383 C C . LYS A 1 578 ? 214.271 218.639 234.796 1.00 24.12 673 LYS A C 1
ATOM 9384 O O . LYS A 1 578 ? 213.812 217.519 234.548 1.00 24.12 673 LYS A O 1
ATOM 9403 N N . HIS A 1 579 ? 215.501 218.809 235.280 1.00 19.19 674 HIS A N 1
ATOM 9404 C CA . HIS A 1 579 ? 216.347 217.656 235.565 1.00 19.19 674 HIS A CA 1
ATOM 9405 C C . HIS A 1 579 ? 215.727 216.786 236.648 1.00 19.19 674 HIS A C 1
ATOM 9406 O O . HIS A 1 579 ? 215.664 215.558 236.520 1.00 19.19 674 HIS A O 1
ATOM 9420 N N . PHE A 1 580 ? 215.258 217.414 237.727 1.00 22.63 675 PHE A N 1
ATOM 9421 C CA . PHE A 1 580 ? 214.570 216.680 238.782 1.00 22.63 675 PHE A CA 1
ATOM 9422 C C . PHE A 1 580 ? 213.365 215.928 238.235 1.00 22.63 675 PHE A C 1
ATOM 9423 O O . PHE A 1 580 ? 213.201 214.727 238.487 1.00 22.63 675 PHE A O 1
ATOM 9440 N N . ARG A 1 581 ? 212.520 216.611 237.461 1.00 23.39 676 ARG A N 1
ATOM 9441 C CA . ARG A 1 581 ? 211.319 215.963 236.941 1.00 23.39 676 ARG A CA 1
ATOM 9442 C C . ARG A 1 581 ? 211.671 214.775 236.054 1.00 23.39 676 ARG A C 1
ATOM 9443 O O . ARG A 1 581 ? 211.088 213.694 236.186 1.00 23.39 676 ARG A O 1
ATOM 9464 N N . GLN A 1 582 ? 212.633 214.954 235.146 1.00 21.69 677 GLN A N 1
ATOM 9465 C CA . GLN A 1 582 ? 212.943 213.904 234.182 1.00 21.69 677 GLN A CA 1
ATOM 9466 C C . GLN A 1 582 ? 213.608 212.711 234.853 1.00 21.69 677 GLN A C 1
ATOM 9467 O O . GLN A 1 582 ? 213.280 211.558 234.545 1.00 21.69 677 GLN A O 1
ATOM 9481 N N . THR A 1 583 ? 214.546 212.957 235.770 1.00 19.05 678 THR A N 1
ATOM 9482 C CA . THR A 1 583 ? 215.165 211.846 236.482 1.00 19.05 678 THR A CA 1
ATOM 9483 C C . THR A 1 583 ? 214.135 211.094 237.311 1.00 19.05 678 THR A C 1
ATOM 9484 O O . THR A 1 583 ? 214.146 209.861 237.352 1.00 19.05 678 THR A O 1
ATOM 9495 N N . GLN A 1 584 ? 213.223 211.814 237.969 1.00 21.34 679 GLN A N 1
ATOM 9496 C CA . GLN A 1 584 ? 212.175 211.135 238.720 1.00 21.34 679 GLN A CA 1
ATOM 9497 C C . GLN A 1 584 ? 211.299 210.291 237.805 1.00 21.34 679 GLN A C 1
ATOM 9498 O O . GLN A 1 584 ? 210.925 209.167 238.156 1.00 21.34 679 GLN A O 1
ATOM 9512 N N . PHE A 1 585 ? 210.959 210.817 236.629 1.00 22.90 680 PHE A N 1
ATOM 9513 C CA . PHE A 1 585 ? 210.032 210.118 235.745 1.00 22.90 680 PHE A CA 1
ATOM 9514 C C . PHE A 1 585 ? 210.659 208.862 235.151 1.00 22.90 680 PHE A C 1
ATOM 9515 O O . PHE A 1 585 ? 210.044 207.791 235.160 1.00 22.90 680 PHE A O 1
ATOM 9532 N N . TRP A 1 586 ? 211.882 208.968 234.630 1.00 20.81 681 TRP A N 1
ATOM 9533 C CA . TRP A 1 586 ? 212.442 207.906 233.802 1.00 20.81 681 TRP A CA 1
ATOM 9534 C C . TRP A 1 586 ? 213.269 206.880 234.568 1.00 20.81 681 TRP A C 1
ATOM 9535 O O . TRP A 1 586 ? 213.548 205.811 234.018 1.00 20.81 681 TRP A O 1
ATOM 9556 N N . MET A 1 587 ? 213.670 207.160 235.805 1.00 19.06 682 MET A N 1
ATOM 9557 C CA . MET A 1 587 ? 214.535 206.258 236.551 1.00 19.06 682 MET A CA 1
ATOM 9558 C C . MET A 1 587 ? 213.760 205.351 237.497 1.00 19.06 682 MET A C 1
ATOM 9559 O O . MET A 1 587 ? 214.372 204.642 238.300 1.00 19.06 682 MET A O 1
ATOM 9573 N N . THR A 1 588 ? 212.439 205.348 237.412 1.00 22.76 683 THR A N 1
ATOM 9574 C CA . THR A 1 588 ? 211.574 204.501 238.215 1.00 22.76 683 THR A CA 1
ATOM 9575 C C . THR A 1 588 ? 210.602 203.780 237.297 1.00 22.76 683 THR A C 1
ATOM 9576 O O . THR A 1 588 ? 210.384 204.203 236.157 1.00 22.76 683 THR A O 1
ATOM 9587 N N . PRO A 1 589 ? 210.012 202.679 237.755 1.00 27.56 684 PRO A N 1
ATOM 9588 C CA . PRO A 1 589 ? 209.100 201.899 236.906 1.00 27.56 684 PRO A CA 1
ATOM 9589 C C . PRO A 1 589 ? 207.653 202.372 236.891 1.00 27.56 684 PRO A C 1
ATOM 9590 O O . PRO A 1 589 ? 206.819 201.698 236.279 1.00 27.56 684 PRO A O 1
ATOM 9601 N N . ASP A 1 590 ? 207.326 203.498 237.529 1.00 29.50 685 ASP A N 1
ATOM 9602 C CA . ASP A 1 590 ? 205.929 203.908 237.627 1.00 29.50 685 ASP A CA 1
ATOM 9603 C C . ASP A 1 590 ? 205.317 204.140 236.250 1.00 29.50 685 ASP A C 1
ATOM 9604 O O . ASP A 1 590 ? 204.202 203.681 235.973 1.00 29.50 685 ASP A O 1
ATOM 9613 N N . TYR A 1 591 ? 206.040 204.828 235.365 1.00 25.50 686 TYR A N 1
ATOM 9614 C CA . TYR A 1 591 ? 205.473 205.197 234.074 1.00 25.50 686 TYR A CA 1
ATOM 9615 C C . TYR A 1 591 ? 205.039 203.982 233.267 1.00 25.50 686 TYR A C 1
ATOM 9616 O O . TYR A 1 591 ? 204.215 204.119 232.358 1.00 25.50 686 TYR A O 1
ATOM 9634 N N . SER A 1 592 ? 205.571 202.800 233.574 1.00 28.92 687 SER A N 1
ATOM 9635 C CA . SER A 1 592 ? 205.205 201.597 232.838 1.00 28.92 687 SER A CA 1
ATOM 9636 C C . SER A 1 592 ? 203.760 201.179 233.070 1.00 28.92 687 SER A C 1
ATOM 9637 O O . SER A 1 592 ? 203.265 200.309 232.346 1.00 28.92 687 SER A O 1
ATOM 9645 N N . LYS A 1 593 ? 203.076 201.766 234.050 1.00 32.48 688 LYS A N 1
ATOM 9646 C CA . LYS A 1 593 ? 201.695 201.417 234.370 1.00 32.48 688 LYS A CA 1
ATOM 9647 C C . LYS A 1 593 ? 200.724 202.506 233.923 1.00 32.48 688 LYS A C 1
ATOM 9648 O O . LYS A 1 593 ? 199.737 202.796 234.602 1.00 32.48 688 LYS A O 1
ATOM 9667 N N . LEU A 1 594 ? 200.990 203.118 232.771 1.00 33.21 689 LEU A N 1
ATOM 9668 C CA . LEU A 1 594 ? 200.164 204.193 232.242 1.00 33.21 689 LEU A CA 1
ATOM 9669 C C . LEU A 1 594 ? 199.790 203.902 230.796 1.00 33.21 689 LEU A C 1
ATOM 9670 O O . LEU A 1 594 ? 200.545 203.264 230.057 1.00 33.21 689 LEU A O 1
ATOM 9686 N N . ASP A 1 595 ? 198.612 204.377 230.402 1.00 40.93 690 ASP A N 1
ATOM 9687 C CA . ASP A 1 595 ? 198.166 204.267 229.023 1.00 40.93 690 ASP A CA 1
ATOM 9688 C C . ASP A 1 595 ? 198.769 205.391 228.183 1.00 40.93 690 ASP A C 1
ATOM 9689 O O . ASP A 1 595 ? 199.335 206.356 228.700 1.00 40.93 690 ASP A O 1
ATOM 9698 N N . GLU A 1 596 ? 198.638 205.255 226.861 1.00 41.74 691 GLU A N 1
ATOM 9699 C CA . GLU A 1 596 ? 199.251 206.217 225.950 1.00 41.74 691 GLU A CA 1
ATOM 9700 C C . GLU A 1 596 ? 198.855 207.647 226.300 1.00 41.74 691 GLU A C 1
ATOM 9701 O O . GLU A 1 596 ? 199.712 208.529 226.430 1.00 41.74 691 GLU A O 1
ATOM 9713 N N . ASP A 1 597 ? 197.554 207.894 226.462 1.00 43.21 692 ASP A N 1
ATOM 9714 C CA . ASP A 1 597 ? 197.091 209.255 226.712 1.00 43.21 692 ASP A CA 1
ATOM 9715 C C . ASP A 1 597 ? 197.642 209.796 228.024 1.00 43.21 692 ASP A C 1
ATOM 9716 O O . ASP A 1 597 ? 198.096 210.944 228.087 1.00 43.21 692 ASP A O 1
ATOM 9725 N N . THR A 1 598 ? 197.618 208.986 229.084 1.00 39.75 693 THR A N 1
ATOM 9726 C CA . THR A 1 598 ? 198.114 209.453 230.375 1.00 39.75 693 THR A CA 1
ATOM 9727 C C . THR A 1 598 ? 199.619 209.684 230.336 1.00 39.75 693 THR A C 1
ATOM 9728 O O . THR A 1 598 ? 200.122 210.662 230.905 1.00 39.75 693 THR A O 1
ATOM 9739 N N . LEU A 1 599 ? 200.353 208.786 229.679 1.00 35.31 694 LEU A N 1
ATOM 9740 C CA . LEU A 1 599 ? 201.797 208.948 229.576 1.00 35.31 694 LEU A CA 1
ATOM 9741 C C . LEU A 1 599 ? 202.144 210.230 228.830 1.00 35.31 694 LEU A C 1
ATOM 9742 O O . LEU A 1 599 ? 203.026 210.985 229.253 1.00 35.31 694 LEU A O 1
ATOM 9758 N N . GLN A 1 600 ? 201.444 210.504 227.726 1.00 39.68 695 GLN A N 1
ATOM 9759 C CA . GLN A 1 600 ? 201.670 211.748 226.998 1.00 39.68 695 GLN A CA 1
ATOM 9760 C C . GLN A 1 600 ? 201.298 212.961 227.845 1.00 39.68 695 GLN A C 1
ATOM 9761 O O . GLN A 1 600 ? 202.001 213.981 227.833 1.00 39.68 695 GLN A O 1
ATOM 9775 N N . MET A 1 601 ? 200.193 212.871 228.585 1.00 43.64 696 MET A N 1
ATOM 9776 C CA . MET A 1 601 ? 199.767 213.997 229.407 1.00 43.64 696 MET A CA 1
ATOM 9777 C C . MET A 1 601 ? 200.806 214.320 230.471 1.00 43.64 696 MET A C 1
ATOM 9778 O O . MET A 1 601 ? 201.051 215.493 230.772 1.00 43.64 696 MET A O 1
ATOM 9792 N N . GLU A 1 602 ? 201.418 213.294 231.063 1.00 36.70 697 GLU A N 1
ATOM 9793 C CA . GLU A 1 602 ? 202.463 213.543 232.052 1.00 36.70 697 GLU A CA 1
ATOM 9794 C C . GLU A 1 602 ? 203.743 214.048 231.392 1.00 36.70 697 GLU A C 1
ATOM 9795 O O . GLU A 1 602 ? 204.435 214.918 231.940 1.00 36.70 697 GLU A O 1
ATOM 9807 N N . GLN A 1 603 ? 204.073 213.520 230.211 1.00 31.02 698 GLN A N 1
ATOM 9808 C CA . GLN A 1 603 ? 205.246 214.007 229.497 1.00 31.02 698 GLN A CA 1
ATOM 9809 C C . GLN A 1 603 ? 205.117 215.485 229.166 1.00 31.02 698 GLN A C 1
ATOM 9810 O O . GLN A 1 603 ? 206.126 216.195 229.097 1.00 31.02 698 GLN A O 1
ATOM 9824 N N . TYR A 1 604 ? 203.891 215.964 228.950 1.00 39.26 699 TYR A N 1
ATOM 9825 C CA . TYR A 1 604 ? 203.699 217.399 228.749 1.00 39.26 699 TYR A CA 1
ATOM 9826 C C . TYR A 1 604 ? 204.281 218.193 229.911 1.00 39.26 699 TYR A C 1
ATOM 9827 O O . TYR A 1 604 ? 204.930 219.225 229.706 1.00 39.26 699 TYR A O 1
ATOM 9845 N N . SER A 1 605 ? 204.058 217.730 231.141 1.00 38.24 700 SER A N 1
ATOM 9846 C CA . SER A 1 605 ? 204.602 218.423 232.303 1.00 38.24 700 SER A CA 1
ATOM 9847 C C . SER A 1 605 ? 206.089 218.157 232.485 1.00 38.24 700 SER A C 1
ATOM 9848 O O . SER A 1 605 ? 206.805 219.015 233.013 1.00 38.24 700 SER A O 1
ATOM 9856 N N . ILE A 1 606 ? 206.571 216.985 232.069 1.00 27.78 701 ILE A N 1
ATOM 9857 C CA . ILE A 1 606 ? 207.987 216.667 232.246 1.00 27.78 701 ILE A CA 1
ATOM 9858 C C . ILE A 1 606 ? 208.857 217.585 231.390 1.00 27.78 701 ILE A C 1
ATOM 9859 O O . ILE A 1 606 ? 209.841 218.158 231.872 1.00 27.78 701 ILE A O 1
ATOM 9875 N N . TYR A 1 607 ? 208.510 217.743 230.114 1.00 26.02 702 TYR A N 1
ATOM 9876 C CA . TYR A 1 607 ? 209.300 218.538 229.171 1.00 26.02 702 TYR A CA 1
ATOM 9877 C C . TYR A 1 607 ? 208.586 219.869 228.961 1.00 26.02 702 TYR A C 1
ATOM 9878 O O . TYR A 1 607 ? 207.810 220.039 228.021 1.00 26.02 702 TYR A O 1
ATOM 9896 N N . SER A 1 608 ? 208.866 220.826 229.841 1.00 32.64 703 SER A N 1
ATOM 9897 C CA . SER A 1 608 ? 208.171 222.109 229.834 1.00 32.64 703 SER A CA 1
ATOM 9898 C C . SER A 1 608 ? 208.760 222.997 228.746 1.00 32.64 703 SER A C 1
ATOM 9899 O O . SER A 1 608 ? 209.882 223.494 228.881 1.00 32.64 703 SER A O 1
ATOM 9907 N N . GLY A 1 609 ? 208.003 223.206 227.671 1.00 33.62 704 GLY A N 1
ATOM 9908 C CA . GLY A 1 609 ? 208.437 224.073 226.595 1.00 33.62 704 GLY A CA 1
ATOM 9909 C C . GLY A 1 609 ? 209.305 223.418 225.546 1.00 33.62 704 GLY A C 1
ATOM 9910 O O . GLY A 1 609 ? 209.863 224.125 224.701 1.00 33.62 704 GLY A O 1
ATOM 9914 N N . GLU A 1 610 ? 209.434 222.100 225.565 1.00 29.77 705 GLU A N 1
ATOM 9915 C CA . GLU A 1 610 ? 210.249 221.350 224.625 1.00 29.77 705 GLU A CA 1
ATOM 9916 C C . GLU A 1 610 ? 209.447 220.174 224.094 1.00 29.77 705 GLU A C 1
ATOM 9917 O O . GLU A 1 610 ? 208.456 219.764 224.706 1.00 29.77 705 GLU A O 1
ATOM 9929 N N . PRO A 1 611 ? 209.841 219.615 222.952 1.00 30.41 706 PRO A N 1
ATOM 9930 C CA . PRO A 1 611 ? 209.153 218.420 222.452 1.00 30.41 706 PRO A CA 1
ATOM 9931 C C . PRO A 1 611 ? 209.270 217.262 223.432 1.00 30.41 706 PRO A C 1
ATOM 9932 O O . PRO A 1 611 ? 210.296 217.077 224.087 1.00 30.41 706 PRO A O 1
ATOM 9943 N N . GLU A 1 612 ? 208.202 216.478 223.524 1.00 30.05 707 GLU A N 1
ATOM 9944 C CA . GLU A 1 612 ? 208.171 215.339 224.426 1.00 30.05 707 GLU A CA 1
ATOM 9945 C C . GLU A 1 612 ? 208.889 214.141 223.815 1.00 30.05 707 GLU A C 1
ATOM 9946 O O . GLU A 1 612 ? 208.981 213.997 222.594 1.00 30.05 707 GLU A O 1
ATOM 9958 N N . TYR A 1 613 ? 209.399 213.277 224.688 1.00 24.64 708 TYR A N 1
ATOM 9959 C CA . TYR A 1 613 ? 210.126 212.097 224.246 1.00 24.64 708 TYR A CA 1
ATOM 9960 C C . TYR A 1 613 ? 209.214 211.178 223.443 1.00 24.64 708 TYR A C 1
ATOM 9961 O O . TYR A 1 613 ? 208.088 210.886 223.853 1.00 24.64 708 TYR A O 1
ATOM 9979 N N . GLU A 1 614 ? 209.710 210.717 222.300 1.00 29.59 709 GLU A N 1
ATOM 9980 C CA . GLU A 1 614 ? 208.956 209.869 221.388 1.00 29.59 709 GLU A CA 1
ATOM 9981 C C . GLU A 1 614 ? 209.567 208.476 221.369 1.00 29.59 709 GLU A C 1
ATOM 9982 O O . GLU A 1 614 ? 210.790 208.334 221.286 1.00 29.59 709 GLU A O 1
ATOM 9994 N N . PHE A 1 615 ? 208.718 207.455 221.447 1.00 28.12 710 PHE A N 1
ATOM 9995 C CA . PHE A 1 615 ? 209.183 206.081 221.356 1.00 28.12 710 PHE A CA 1
ATOM 9996 C C . PHE A 1 615 ? 208.025 205.199 220.918 1.00 28.12 710 PHE A C 1
ATOM 9997 O O . PHE A 1 615 ? 206.887 205.404 221.346 1.00 28.12 710 PHE A O 1
ATOM 10014 N N . THR A 1 616 ? 208.322 204.229 220.056 1.00 30.11 711 THR A N 1
ATOM 10015 C CA . THR A 1 616 ? 207.347 203.240 219.620 1.00 30.11 711 THR A CA 1
ATOM 10016 C C . THR A 1 616 ? 207.529 201.896 220.310 1.00 30.11 711 THR A C 1
ATOM 10017 O O . THR A 1 616 ? 206.853 200.931 219.944 1.00 30.11 711 THR A O 1
ATOM 10028 N N . ASP A 1 617 ? 208.421 201.810 221.290 1.00 32.33 712 ASP A N 1
ATOM 10029 C CA . ASP A 1 617 ? 208.674 200.550 221.965 1.00 32.33 712 ASP A CA 1
ATOM 10030 C C . ASP A 1 617 ? 207.466 200.144 222.804 1.00 32.33 712 ASP A C 1
ATOM 10031 O O . ASP A 1 617 ? 206.663 200.977 223.231 1.00 32.33 712 ASP A O 1
ATOM 10040 N N . LYS A 1 618 ? 207.345 198.842 223.04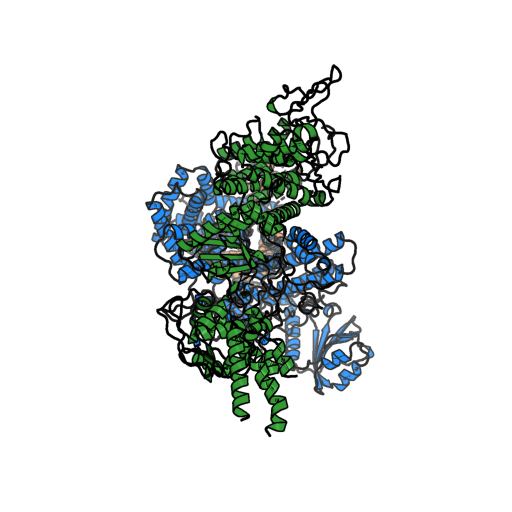1 1.00 34.83 713 LYS A N 1
ATOM 10041 C CA . LYS A 1 618 ? 206.274 198.307 223.869 1.00 34.83 713 LYS A CA 1
ATOM 10042 C C . LYS A 1 618 ? 206.765 198.188 225.305 1.00 34.83 713 LYS A C 1
ATOM 10043 O O . LYS A 1 618 ? 207.715 197.448 225.583 1.00 34.83 713 LYS A O 1
ATOM 10062 N N . LEU A 1 619 ? 206.114 198.907 226.213 1.00 29.13 714 LEU A N 1
ATOM 10063 C CA . LEU A 1 619 ? 206.531 198.905 227.607 1.00 29.13 714 LEU A CA 1
ATOM 10064 C C . LEU A 1 619 ? 206.302 197.539 228.237 1.00 29.13 714 LEU A C 1
ATOM 10065 O O . LEU A 1 619 ? 205.299 196.871 227.972 1.00 29.13 714 LEU A O 1
ATOM 10081 N N . VAL A 1 620 ? 207.246 197.124 229.072 1.00 27.57 715 VAL A N 1
ATOM 10082 C CA . VAL A 1 620 ? 207.125 195.896 229.845 1.00 27.57 715 VAL A CA 1
ATOM 10083 C C . VAL A 1 620 ? 206.488 196.240 231.183 1.00 27.57 715 VAL A C 1
ATOM 10084 O O . VAL A 1 620 ? 206.958 197.138 231.891 1.00 27.57 715 VAL A O 1
ATOM 10097 N N . SER A 1 621 ? 205.417 195.533 231.529 1.00 29.97 716 SER A N 1
ATOM 10098 C CA . SER A 1 621 ? 204.690 195.839 232.753 1.00 29.97 716 SER A CA 1
ATOM 10099 C C . SER A 1 621 ? 205.597 195.684 233.967 1.00 29.97 716 SER A C 1
ATOM 10100 O O . SER A 1 621 ? 206.223 194.639 234.163 1.00 29.97 716 SER A O 1
ATOM 10108 N N . GLY A 1 622 ? 205.662 196.731 234.784 1.00 29.00 717 GLY A N 1
ATOM 10109 C CA . GLY A 1 622 ? 206.467 196.718 235.985 1.00 29.00 717 GLY A CA 1
ATOM 10110 C C . GLY A 1 622 ? 207.936 197.009 235.777 1.00 29.00 717 GLY A C 1
ATOM 10111 O O . GLY A 1 622 ? 208.680 197.064 236.763 1.00 29.00 717 GLY A O 1
ATOM 10115 N N . VAL A 1 623 ? 208.380 197.197 234.536 1.00 25.92 718 VAL A N 1
ATOM 10116 C CA . VAL A 1 623 ? 209.781 197.480 234.251 1.00 25.92 718 VAL A CA 1
ATOM 10117 C C . VAL A 1 623 ? 209.878 198.784 233.473 1.00 25.92 718 VAL A C 1
ATOM 10118 O O . VAL A 1 623 ? 210.501 199.749 233.929 1.00 25.92 718 VAL A O 1
ATOM 10131 N N . GLY A 1 624 ? 209.259 198.822 232.298 1.00 26.37 719 GLY A N 1
ATOM 10132 C CA . GLY A 1 624 ? 209.302 199.996 231.450 1.00 26.37 719 GLY A CA 1
ATOM 10133 C C . GLY A 1 624 ? 209.928 199.697 230.107 1.00 26.37 719 GLY A C 1
ATOM 10134 O O . GLY A 1 624 ? 209.561 198.720 229.450 1.00 26.37 719 GLY A O 1
ATOM 10138 N N . LEU A 1 625 ? 210.875 200.530 229.686 1.00 24.42 720 LEU A N 1
ATOM 10139 C CA . LEU A 1 625 ? 211.620 200.280 228.461 1.00 24.42 720 LEU A CA 1
ATOM 10140 C C . LEU A 1 625 ? 212.760 199.317 228.764 1.00 24.42 720 LEU A C 1
ATOM 10141 O O . LEU A 1 625 ? 213.626 199.614 229.592 1.00 24.42 720 LEU A O 1
ATOM 10157 N N . SER A 1 626 ? 212.760 198.165 228.100 1.00 23.79 721 SER A N 1
ATOM 10158 C CA . SER A 1 626 ? 213.795 197.161 228.328 1.00 23.79 721 SER A CA 1
ATOM 10159 C C . SER A 1 626 ? 213.848 196.239 227.124 1.00 23.79 721 SER A C 1
ATOM 10160 O O . SER A 1 626 ? 212.847 195.600 226.790 1.00 23.79 721 SER A O 1
ATOM 10168 N N . VAL A 1 627 ? 215.013 196.167 226.481 1.00 23.19 722 VAL A N 1
ATOM 10169 C CA . VAL A 1 627 ? 215.162 195.322 225.303 1.00 23.19 722 VAL A CA 1
ATOM 10170 C C . VAL A 1 627 ? 215.129 193.847 225.688 1.00 23.19 722 VAL A C 1
ATOM 10171 O O . VAL A 1 627 ? 214.512 193.028 225.000 1.00 23.19 722 VAL A O 1
ATOM 10184 N N . ASP A 1 628 ? 215.791 193.482 226.785 1.00 26.78 723 ASP A N 1
ATOM 10185 C CA . ASP A 1 628 ? 215.832 192.088 227.206 1.00 26.78 723 ASP A CA 1
ATOM 10186 C C . ASP A 1 628 ? 214.576 191.654 227.951 1.00 26.78 723 ASP A C 1
ATOM 10187 O O . ASP A 1 628 ? 214.373 190.450 228.135 1.00 26.78 723 ASP A O 1
ATOM 10196 N N . GLY A 1 629 ? 213.737 192.593 228.380 1.00 26.21 724 GLY A N 1
ATOM 10197 C CA . GLY A 1 629 ? 212.487 192.268 229.032 1.00 26.21 724 GLY A CA 1
ATOM 10198 C C . GLY A 1 629 ? 212.560 192.083 230.531 1.00 26.21 724 GLY A C 1
ATOM 10199 O O . GLY A 1 629 ? 211.530 191.783 231.147 1.00 26.21 724 GLY A O 1
ATOM 10203 N N . VAL A 1 630 ? 213.733 192.251 231.142 1.00 26.78 725 VAL A N 1
ATOM 10204 C CA . VAL A 1 630 ? 213.923 192.041 232.572 1.00 26.78 725 VAL A CA 1
ATOM 10205 C C . VAL A 1 630 ? 214.457 193.296 233.254 1.00 26.78 725 VAL A C 1
ATOM 10206 O O . VAL A 1 630 ? 213.951 193.709 234.301 1.00 26.78 725 VAL A O 1
ATOM 10219 N N . HIS A 1 631 ? 215.481 193.913 232.675 1.00 23.95 726 HIS A N 1
ATOM 10220 C CA . HIS A 1 631 ? 216.168 195.048 233.277 1.00 23.95 726 HIS A CA 1
ATOM 10221 C C . HIS A 1 631 ? 215.830 196.322 232.518 1.00 23.95 726 HIS A C 1
ATOM 10222 O O . HIS A 1 631 ? 215.984 196.383 231.294 1.00 23.95 726 HIS A O 1
ATOM 10236 N N . GLN A 1 632 ? 215.384 197.337 233.250 1.00 20.89 727 GLN A N 1
ATOM 10237 C CA . GLN A 1 632 ? 215.042 198.616 232.647 1.00 20.89 727 GLN A CA 1
ATOM 10238 C C . GLN A 1 632 ? 216.275 199.269 232.034 1.00 20.89 727 GLN A C 1
ATOM 10239 O O . GLN A 1 632 ? 217.398 199.097 232.510 1.00 20.89 727 GLN A O 1
ATOM 10253 N N . ASP A 1 633 ? 216.058 200.023 230.958 1.00 18.62 728 ASP A N 1
ATOM 10254 C CA . ASP A 1 633 ? 217.102 200.841 230.361 1.00 18.62 728 ASP A CA 1
ATOM 10255 C C . ASP A 1 633 ? 216.560 202.235 230.086 1.00 18.62 728 ASP A C 1
ATOM 10256 O O . ASP A 1 633 ? 215.349 202.458 230.041 1.00 18.62 728 ASP A O 1
ATOM 10265 N N . LEU A 1 634 ? 217.480 203.182 229.917 1.00 17.51 729 LEU A N 1
ATOM 10266 C CA . LEU A 1 634 ? 217.132 204.590 229.745 1.00 17.51 729 LEU A CA 1
ATOM 10267 C C . LEU A 1 634 ? 217.041 204.898 228.257 1.00 17.51 729 LEU A C 1
ATOM 10268 O O . LEU A 1 634 ? 218.058 205.084 227.587 1.00 17.51 729 LEU A O 1
ATOM 10284 N N . GLY A 1 635 ? 215.827 204.970 227.746 1.00 20.45 730 GLY A N 1
ATOM 10285 C CA . GLY A 1 635 ? 215.594 205.317 226.361 1.00 20.45 730 GLY A CA 1
ATOM 10286 C C . GLY A 1 635 ? 215.142 204.119 225.547 1.00 20.45 730 GLY A C 1
ATOM 10287 O O . GLY A 1 635 ? 215.479 202.965 225.840 1.00 20.45 730 GLY A O 1
ATOM 10291 N N . GLY A 1 636 ? 214.369 204.398 224.504 1.00 23.55 731 GLY A N 1
ATOM 10292 C CA . GLY A 1 636 ? 213.920 203.344 223.624 1.00 23.55 731 GLY A CA 1
ATOM 10293 C C . GLY A 1 636 ? 215.022 202.855 222.705 1.00 23.55 731 GLY A C 1
ATOM 10294 O O . GLY A 1 636 ? 216.031 203.520 222.479 1.00 23.55 731 GLY A O 1
ATOM 10298 N N . TYR A 1 637 ? 214.818 201.657 222.167 1.00 26.67 732 TYR A N 1
ATOM 10299 C CA . TYR A 1 637 ? 215.804 201.070 221.271 1.00 26.67 732 TYR A CA 1
ATOM 10300 C C . TYR A 1 637 ? 215.961 201.924 220.020 1.00 26.67 732 TYR A C 1
ATOM 10301 O O . TYR A 1 637 ? 214.976 202.298 219.379 1.00 26.67 732 TYR A O 1
ATOM 10319 N N . ASN A 1 638 ? 217.209 202.220 219.667 1.00 27.74 733 ASN A N 1
ATOM 10320 C CA . ASN A 1 638 ? 217.563 203.063 218.531 1.00 27.74 733 ASN A CA 1
ATOM 10321 C C . ASN A 1 638 ? 217.096 204.501 218.703 1.00 27.74 733 ASN A C 1
ATOM 10322 O O . ASN A 1 638 ? 217.105 205.265 217.732 1.00 27.74 733 ASN A O 1
ATOM 10333 N N . ARG A 1 639 ? 216.687 204.893 219.903 1.00 26.52 734 ARG A N 1
ATOM 10334 C CA . ARG A 1 639 ? 216.280 206.256 220.203 1.00 26.52 734 ARG A CA 1
ATOM 10335 C C . ARG A 1 639 ? 217.331 206.922 221.079 1.00 26.52 734 ARG A C 1
ATOM 10336 O O . ARG A 1 639 ? 218.282 206.290 221.544 1.00 26.52 734 ARG A O 1
ATOM 10357 N N . GLU A 1 640 ? 217.146 208.217 221.300 1.00 24.78 735 GLU A N 1
ATOM 10358 C CA . GLU A 1 640 ? 218.042 208.967 222.160 1.00 24.78 735 GLU A CA 1
ATOM 10359 C C . GLU A 1 640 ? 217.664 208.759 223.624 1.00 24.78 735 GLU A C 1
ATOM 10360 O O . GLU A 1 640 ? 216.655 208.132 223.953 1.00 24.78 735 GLU A O 1
ATOM 10372 N N . SER A 1 641 ? 218.494 209.289 224.510 1.00 21.33 736 SER A N 1
ATOM 10373 C CA . SER A 1 641 ? 218.195 209.204 225.927 1.00 21.33 736 SER A CA 1
ATOM 10374 C C . SER A 1 641 ? 217.073 210.177 226.279 1.00 21.33 736 SER A C 1
ATOM 10375 O O . SER A 1 641 ? 217.010 211.277 225.722 1.00 21.33 736 SER A O 1
ATOM 10383 N N . PRO A 1 642 ? 216.175 209.810 227.196 1.00 20.34 737 PRO A N 1
ATOM 10384 C CA . PRO A 1 642 ? 215.116 210.735 227.606 1.00 20.34 737 PRO A CA 1
ATOM 10385 C C . PRO A 1 642 ? 215.561 211.791 228.606 1.00 20.34 737 PRO A C 1
ATOM 10386 O O . PRO A 1 642 ? 214.755 212.656 228.960 1.00 20.34 737 PRO A O 1
ATOM 10397 N N . LEU A 1 643 ? 216.811 211.756 229.064 1.00 18.85 738 LEU A N 1
ATOM 10398 C CA . LEU A 1 643 ? 217.316 212.722 230.039 1.00 18.85 738 LEU A CA 1
ATOM 10399 C C . LEU A 1 643 ? 218.000 213.851 229.278 1.00 18.85 738 LEU A C 1
ATOM 10400 O O . LEU A 1 643 ? 219.210 213.840 229.057 1.00 18.85 738 LEU A O 1
ATOM 10416 N N . ARG A 1 644 ? 217.207 214.846 228.877 1.00 22.62 739 ARG A N 1
ATOM 10417 C CA . ARG A 1 644 ? 217.734 215.950 228.082 1.00 22.62 739 ARG A CA 1
ATOM 10418 C C . ARG A 1 644 ? 218.570 216.901 228.930 1.00 22.62 739 ARG A C 1
ATOM 10419 O O . ARG A 1 644 ? 219.649 217.343 228.508 1.00 22.62 739 ARG A O 1
ATOM 10440 N N . GLU A 1 645 ? 218.089 217.230 230.130 1.00 20.48 740 GLU A N 1
ATOM 10441 C CA . GLU A 1 645 ? 218.824 218.156 230.981 1.00 20.48 740 GLU A CA 1
ATOM 10442 C C . GLU A 1 645 ? 220.161 217.576 231.405 1.00 20.48 740 GLU A C 1
ATOM 10443 O O . GLU A 1 645 ? 221.102 218.327 231.661 1.00 20.48 740 GLU A O 1
ATOM 10455 N N . LEU A 1 646 ? 220.271 216.251 231.484 1.00 16.72 741 LEU A N 1
ATOM 10456 C CA . LEU A 1 646 ? 221.557 215.647 231.803 1.00 16.72 741 LEU A CA 1
ATOM 10457 C C . LEU A 1 646 ? 222.583 215.950 230.718 1.00 16.72 741 LEU A C 1
ATOM 10458 O O . LEU A 1 646 ? 223.722 216.328 231.012 1.00 16.72 741 LEU A O 1
ATOM 10474 N N . GLU A 1 647 ? 222.195 215.787 229.451 1.00 17.51 742 GLU A N 1
ATOM 10475 C CA . GLU A 1 647 ? 223.100 216.115 228.355 1.00 17.51 742 GLU A CA 1
ATOM 10476 C C . GLU A 1 647 ? 223.437 217.598 228.354 1.00 17.51 742 GLU A C 1
ATOM 10477 O O . GLU A 1 647 ? 224.599 217.982 228.155 1.00 17.51 742 GLU A O 1
ATOM 10489 N N . LYS A 1 648 ? 222.434 218.449 228.578 1.00 18.87 743 LYS A N 1
ATOM 10490 C CA . LYS A 1 648 ? 222.701 219.882 228.638 1.00 18.87 743 LYS A CA 1
ATOM 10491 C C . LYS A 1 648 ? 223.697 220.205 229.743 1.00 18.87 743 LYS A C 1
ATOM 10492 O O . LYS A 1 648 ? 224.612 221.011 229.546 1.00 18.87 743 LYS A O 1
ATOM 10511 N N . LEU A 1 649 ? 223.545 219.573 230.907 1.00 14.87 744 LEU A N 1
ATOM 10512 C CA . LEU A 1 649 ? 224.425 219.842 232.037 1.00 14.87 744 LEU A CA 1
ATOM 10513 C C . LEU A 1 649 ? 225.843 219.356 231.767 1.00 14.87 744 LEU A C 1
ATOM 10514 O O . LEU A 1 649 ? 226.813 220.053 232.084 1.00 14.87 744 LEU A O 1
ATOM 10530 N N . LEU A 1 650 ? 225.986 218.168 231.178 1.00 15.85 745 LEU A N 1
ATOM 10531 C CA . LEU A 1 650 ? 227.317 217.661 230.854 1.00 15.85 745 LEU A CA 1
ATOM 10532 C C . LEU A 1 650 ? 228.026 218.586 229.874 1.00 15.85 745 LEU A C 1
ATOM 10533 O O . LEU A 1 650 ? 229.205 218.935 230.056 1.00 15.85 745 LEU A O 1
ATOM 10549 N N . TYR A 1 651 ? 227.316 219.004 228.823 1.00 15.48 746 TYR A N 1
ATOM 10550 C CA . TYR A 1 651 ? 227.942 219.865 227.830 1.00 15.48 746 TYR A CA 1
ATOM 10551 C C . TYR A 1 651 ? 228.252 221.237 228.410 1.00 15.48 746 TYR A C 1
ATOM 10552 O O . TYR A 1 651 ? 229.293 221.821 228.098 1.00 15.48 746 TYR A O 1
ATOM 10570 N N . ALA A 1 652 ? 227.378 221.759 229.272 1.00 14.25 747 ALA A N 1
ATOM 10571 C CA . ALA A 1 652 ? 227.662 223.029 229.927 1.00 14.25 747 ALA A CA 1
ATOM 10572 C C . ALA A 1 652 ? 228.907 222.931 230.796 1.00 14.25 747 ALA A C 1
ATOM 10573 O O . ALA A 1 652 ? 229.745 223.836 230.790 1.00 14.25 747 ALA A O 1
ATOM 10580 N N . THR A 1 653 ? 229.053 221.834 231.540 1.00 13.53 748 THR A N 1
ATOM 10581 C CA . THR A 1 653 ? 230.224 221.670 232.395 1.00 13.53 748 THR A CA 1
ATOM 10582 C C . THR A 1 653 ? 231.508 221.657 231.571 1.00 13.53 748 THR A C 1
ATOM 10583 O O . THR A 1 653 ? 232.447 222.424 231.840 1.00 13.53 748 THR A O 1
ATOM 10594 N N . VAL A 1 654 ? 231.564 220.799 230.549 1.00 18.73 749 VAL A N 1
ATOM 10595 C CA . VAL A 1 654 ? 232.803 220.687 229.780 1.00 18.73 749 VAL A CA 1
ATOM 10596 C C . VAL A 1 654 ? 233.083 221.983 229.026 1.00 18.73 749 VAL A C 1
ATOM 10597 O O . VAL A 1 654 ? 234.236 222.435 228.945 1.00 18.73 749 VAL A O 1
ATOM 10610 N N . THR A 1 655 ? 232.041 222.608 228.470 1.00 13.51 750 THR A N 1
ATOM 10611 C CA . THR A 1 655 ? 232.226 223.864 227.757 1.00 13.51 750 THR A CA 1
ATOM 10612 C C . THR A 1 655 ? 232.739 224.949 228.687 1.00 13.51 750 THR A C 1
ATOM 10613 O O . THR A 1 655 ? 233.623 225.720 228.313 1.00 13.51 750 THR A O 1
ATOM 10624 N N . LEU A 1 656 ? 232.200 225.028 229.904 1.00 14.83 751 LEU A N 1
ATOM 10625 C CA . LEU A 1 656 ? 232.678 226.028 230.848 1.00 14.83 751 LEU A CA 1
ATOM 10626 C C . LEU A 1 656 ? 234.152 225.821 231.153 1.00 14.83 751 LEU A C 1
ATOM 10627 O O . LEU A 1 656 ? 234.941 226.770 231.120 1.00 14.83 751 LEU A O 1
ATOM 10643 N N . ILE A 1 657 ? 234.551 224.577 231.426 1.00 15.62 752 ILE A N 1
ATOM 10644 C CA . ILE A 1 657 ? 235.953 224.323 231.758 1.00 15.62 752 ILE A CA 1
ATOM 10645 C C . ILE A 1 657 ? 236.859 224.751 230.605 1.00 15.62 752 ILE A C 1
ATOM 10646 O O . ILE A 1 657 ? 237.799 225.548 230.777 1.00 15.62 752 ILE A O 1
ATOM 10662 N N . GLU A 1 658 ? 236.565 224.259 229.399 1.00 16.89 753 GLU A N 1
ATOM 10663 C CA . GLU A 1 658 ? 237.464 224.510 228.277 1.00 16.89 753 GLU A CA 1
ATOM 10664 C C . GLU A 1 658 ? 237.460 225.983 227.879 1.00 16.89 753 GLU A C 1
ATOM 10665 O O . GLU A 1 658 ? 238.515 226.553 227.568 1.00 16.89 753 GLU A O 1
ATOM 10677 N N . GLY A 1 659 ? 236.287 226.619 227.881 1.00 17.35 754 GLY A N 1
ATOM 10678 C CA . GLY A 1 659 ? 236.215 228.023 227.531 1.00 17.35 754 GLY A CA 1
ATOM 10679 C C . GLY A 1 659 ? 236.915 228.911 228.537 1.00 17.35 754 GLY A C 1
ATOM 10680 O O . GLY A 1 659 ? 237.541 229.904 228.163 1.00 17.35 754 GLY A O 1
ATOM 10684 N N . THR A 1 660 ? 236.825 228.574 229.825 1.00 19.82 755 THR A N 1
ATOM 10685 C CA . THR A 1 660 ? 237.572 229.328 230.823 1.00 19.82 755 THR A CA 1
ATOM 10686 C C . THR A 1 660 ? 239.069 229.230 230.566 1.00 19.82 755 THR A C 1
ATOM 10687 O O . THR A 1 660 ? 239.783 230.240 230.616 1.00 19.82 755 THR A O 1
ATOM 10698 N N . MET A 1 661 ? 239.563 228.026 230.271 1.00 21.24 756 MET A N 1
ATOM 10699 C CA . MET A 1 661 ? 240.993 227.885 230.000 1.00 21.24 756 MET A CA 1
ATOM 10700 C C . MET A 1 661 ? 241.409 228.707 228.779 1.00 21.24 756 MET A C 1
ATOM 10701 O O . MET A 1 661 ? 242.429 229.415 228.799 1.00 21.24 756 MET A O 1
ATOM 10715 N N . GLN A 1 662 ? 240.620 228.633 227.705 1.00 21.19 757 GLN A N 1
ATOM 10716 C CA . GLN A 1 662 ? 240.958 229.369 226.490 1.00 21.19 757 GLN A CA 1
ATOM 10717 C C . GLN A 1 662 ? 240.910 230.877 226.721 1.00 21.19 757 GLN A C 1
ATOM 10718 O O . GLN A 1 662 ? 241.755 231.625 226.208 1.00 21.19 757 GLN A O 1
ATOM 10732 N N . LEU A 1 663 ? 239.921 231.342 227.487 1.00 21.38 758 LEU A N 1
ATOM 10733 C CA . LEU A 1 663 ? 239.823 232.761 227.798 1.00 21.38 758 LEU A CA 1
ATOM 10734 C C . LEU A 1 663 ? 241.029 233.224 228.600 1.00 21.38 758 LEU A C 1
ATOM 10735 O O . LEU A 1 663 ? 241.538 234.329 228.386 1.00 21.38 758 LEU A O 1
ATOM 10751 N N . ASP A 1 664 ? 241.501 232.392 229.532 1.00 24.76 759 ASP A N 1
ATOM 10752 C CA . ASP A 1 664 ? 242.713 232.738 230.268 1.00 24.76 759 ASP A CA 1
ATOM 10753 C C . ASP A 1 664 ? 243.904 232.878 229.330 1.00 24.76 759 ASP A C 1
ATOM 10754 O O . ASP A 1 664 ? 244.701 233.816 229.461 1.00 24.76 759 ASP A O 1
ATOM 10763 N N . LYS A 1 665 ? 244.048 231.953 228.380 1.00 25.64 760 LYS A N 1
ATOM 10764 C CA . LYS A 1 665 ? 245.160 232.054 227.434 1.00 25.64 760 LYS A CA 1
ATOM 10765 C C . LYS A 1 665 ? 245.099 233.362 226.647 1.00 25.64 760 LYS A C 1
ATOM 10766 O O . LYS A 1 665 ? 246.109 234.070 226.505 1.00 25.64 760 LYS A O 1
ATOM 10785 N N . GLU A 1 666 ? 243.917 233.694 226.118 1.00 26.51 761 GLU A N 1
ATOM 10786 C CA . GLU A 1 666 ? 243.778 234.931 225.352 1.00 26.51 761 GLU A CA 1
ATOM 10787 C C . GLU A 1 666 ? 244.092 236.148 226.214 1.00 26.51 761 GLU A C 1
ATOM 10788 O O . GLU A 1 666 ? 244.807 237.066 225.782 1.00 26.51 761 GLU A O 1
ATOM 10800 N N . PHE A 1 667 ? 243.567 236.166 227.440 1.00 29.29 762 PHE A N 1
ATOM 10801 C CA . PHE A 1 667 ? 243.813 237.284 228.339 1.00 29.29 762 PHE A CA 1
ATOM 10802 C C . PHE A 1 667 ? 245.299 237.457 228.599 1.00 29.29 762 PHE A C 1
ATOM 10803 O O . PHE A 1 667 ? 245.802 238.583 228.623 1.00 29.29 762 PHE A O 1
ATOM 10820 N N . PHE A 1 668 ? 246.024 236.357 228.790 1.00 32.98 763 PHE A N 1
ATOM 10821 C CA . PHE A 1 668 ? 247.433 236.493 229.135 1.00 32.98 763 PHE A CA 1
ATOM 10822 C C . PHE A 1 668 ? 248.281 236.906 227.940 1.00 32.98 763 PHE A C 1
ATOM 10823 O O . PHE A 1 668 ? 249.249 237.657 228.106 1.00 32.98 763 PHE A O 1
ATOM 10840 N N . LYS A 1 669 ? 247.944 236.459 226.730 1.00 34.01 764 LYS A N 1
ATOM 10841 C CA . LYS A 1 669 ? 248.698 236.967 225.585 1.00 34.01 764 LYS A CA 1
ATOM 10842 C C . LYS A 1 669 ? 248.443 238.461 225.386 1.00 34.01 764 LYS A C 1
ATOM 10843 O O . LYS A 1 669 ? 249.377 239.233 225.107 1.00 34.01 764 LYS A O 1
ATOM 10862 N N . GLN A 1 670 ? 247.193 238.900 225.566 1.00 35.01 765 GLN A N 1
ATOM 10863 C CA . GLN A 1 670 ? 246.920 240.332 225.494 1.00 35.01 765 GLN A CA 1
ATOM 10864 C C . GLN A 1 670 ? 247.660 241.085 226.594 1.00 35.01 765 GLN A C 1
ATOM 10865 O O . GLN A 1 670 ? 248.137 242.204 226.380 1.00 35.01 765 GLN A O 1
ATOM 10879 N N . LEU A 1 671 ? 247.756 240.489 227.784 1.00 37.42 766 LEU A N 1
ATOM 10880 C CA . LEU A 1 671 ? 248.481 241.123 228.879 1.00 37.42 766 LEU A CA 1
ATOM 10881 C C . LEU A 1 671 ? 249.954 241.285 228.540 1.00 37.42 766 LEU A C 1
ATOM 10882 O O . LEU A 1 671 ? 250.564 242.309 228.865 1.00 37.42 766 LEU A O 1
ATOM 10898 N N . GLU A 1 672 ? 250.551 240.272 227.913 1.00 44.45 767 GLU A N 1
ATOM 10899 C CA . GLU A 1 672 ? 251.942 240.398 227.493 1.00 44.45 767 GLU A CA 1
ATOM 10900 C C . GLU A 1 672 ? 252.104 241.540 226.500 1.00 44.45 767 GLU A C 1
ATOM 10901 O O . GLU A 1 672 ? 253.058 242.323 226.592 1.00 44.45 767 GLU A O 1
ATOM 10913 N N . GLN A 1 673 ? 251.177 241.659 225.547 1.00 49.25 768 GLN A N 1
ATOM 10914 C CA . GLN A 1 673 ? 251.249 242.782 224.613 1.00 49.25 768 GLN A CA 1
ATOM 10915 C C . GLN A 1 673 ? 251.146 244.120 225.342 1.00 49.25 768 GLN A C 1
ATOM 10916 O O . GLN A 1 673 ? 251.892 245.062 225.042 1.00 49.25 768 GLN A O 1
ATOM 10930 N N . VAL A 1 674 ? 250.224 244.223 226.300 1.00 44.33 769 VAL A N 1
ATOM 10931 C CA . VAL A 1 674 ? 250.041 245.475 227.032 1.00 44.33 769 VAL A CA 1
ATOM 10932 C C . VAL A 1 674 ? 251.300 245.828 227.811 1.00 44.33 769 VAL A C 1
ATOM 10933 O O . VAL A 1 674 ? 251.724 246.990 227.843 1.00 44.33 769 VAL A O 1
ATOM 10946 N N . GLU A 1 675 ? 251.905 244.840 228.471 1.00 49.11 770 GLU A N 1
ATOM 10947 C CA . GLU A 1 675 ? 253.123 245.101 229.230 1.00 49.11 770 GLU A CA 1
ATOM 10948 C C . GLU A 1 675 ? 254.258 245.526 228.312 1.00 49.11 770 GLU A C 1
ATOM 10949 O O . GLU A 1 675 ? 255.031 246.431 228.648 1.00 49.11 770 GLU A O 1
ATOM 10961 N N . LYS A 1 676 ? 254.378 244.886 227.146 1.00 57.01 771 LYS A N 1
ATOM 10962 C CA . LYS A 1 676 ? 255.392 245.307 226.187 1.00 57.01 771 LYS A CA 1
ATOM 10963 C C . LYS A 1 676 ? 255.186 246.759 225.778 1.00 57.01 771 LYS A C 1
ATOM 10964 O O . LYS A 1 676 ? 256.144 247.537 225.720 1.00 57.01 771 LYS A O 1
ATOM 10983 N N . ILE A 1 677 ? 253.941 247.145 225.495 1.00 57.33 772 ILE A N 1
ATOM 10984 C CA . ILE A 1 677 ? 253.674 248.527 225.102 1.00 57.33 772 ILE A CA 1
ATOM 10985 C C . ILE A 1 677 ? 254.044 249.479 226.232 1.00 57.33 772 ILE A C 1
ATOM 10986 O O . ILE A 1 677 ? 254.686 250.513 226.011 1.00 57.33 772 ILE A O 1
ATOM 11002 N N . LEU A 1 678 ? 253.641 249.149 227.460 1.00 54.05 773 LEU A N 1
ATOM 11003 C CA . LEU A 1 678 ? 253.860 250.067 228.575 1.00 54.05 773 LEU A CA 1
ATOM 11004 C C . LEU A 1 678 ? 255.343 250.225 228.893 1.00 54.05 773 LEU A C 1
ATOM 11005 O O . LEU A 1 678 ? 255.810 251.340 229.145 1.00 54.05 773 LEU A O 1
ATOM 11021 N N . SER A 1 679 ? 256.100 249.126 228.893 1.00 61.52 774 SER A N 1
ATOM 11022 C CA . SER A 1 679 ? 257.507 249.204 229.272 1.00 61.52 774 SER A CA 1
ATOM 11023 C C . SER A 1 679 ? 258.392 249.764 228.163 1.00 61.52 774 SER A C 1
ATOM 11024 O O . SER A 1 679 ? 259.552 250.090 228.433 1.00 61.52 774 SER A O 1
ATOM 11032 N N . GLY A 1 680 ? 257.884 249.883 226.936 1.00 65.82 775 GLY A N 1
ATOM 11033 C CA . GLY A 1 680 ? 258.581 250.581 225.876 1.00 65.82 775 GLY A CA 1
ATOM 11034 C C . GLY A 1 680 ? 259.070 249.723 224.725 1.00 65.82 775 GLY A C 1
ATOM 11035 O O . GLY A 1 680 ? 259.511 250.281 223.713 1.00 65.82 775 GLY A O 1
ATOM 11039 N N . GLU A 1 681 ? 259.005 248.394 224.833 1.00 67.69 776 GLU A N 1
ATOM 11040 C CA . GLU A 1 681 ? 259.467 247.552 223.733 1.00 67.69 776 GLU A CA 1
ATOM 11041 C C . GLU A 1 681 ? 258.644 247.740 222.466 1.00 67.69 776 GLU A C 1
ATOM 11042 O O . GLU A 1 681 ? 259.094 247.340 221.388 1.00 67.69 776 GLU A O 1
ATOM 11054 N N . ILE A 1 682 ? 257.456 248.330 222.564 1.00 64.70 777 ILE A N 1
ATOM 11055 C CA . ILE A 1 682 ? 256.642 248.662 221.400 1.00 64.70 777 ILE A CA 1
ATOM 11056 C C . ILE A 1 682 ? 256.302 250.143 221.467 1.00 64.70 777 ILE A C 1
ATOM 11057 O O . ILE A 1 682 ? 255.781 250.619 222.482 1.00 64.70 777 ILE A O 1
ATOM 11073 N N . LYS A 1 683 ? 256.597 250.867 220.390 1.00 72.28 778 LYS A N 1
ATOM 11074 C CA . LYS A 1 683 ? 256.355 252.302 220.313 1.00 72.28 778 LYS A CA 1
ATOM 11075 C C . LYS A 1 683 ? 255.010 252.531 219.638 1.00 72.28 778 LYS A C 1
ATOM 11076 O O . LYS A 1 683 ? 254.781 252.049 218.524 1.00 72.28 778 LYS A O 1
ATOM 11095 N N . THR A 1 684 ? 254.126 253.264 220.308 1.00 68.18 779 THR A N 1
ATOM 11096 C CA . THR A 1 684 ? 252.803 253.519 219.760 1.00 68.18 779 THR A CA 1
ATOM 11097 C C . THR A 1 684 ? 252.218 254.752 220.432 1.00 68.18 779 THR A C 1
ATOM 11098 O O . THR A 1 684 ? 252.684 255.186 221.488 1.00 68.18 779 THR A O 1
ATOM 11109 N N . ASP A 1 685 ? 251.188 255.310 219.801 1.00 67.90 780 ASP A N 1
ATOM 11110 C CA . ASP A 1 685 ? 250.536 256.496 220.330 1.00 67.90 780 ASP A CA 1
ATOM 11111 C C . ASP A 1 685 ? 249.702 256.143 221.561 1.00 67.90 780 ASP A C 1
ATOM 11112 O O . ASP A 1 685 ? 249.479 254.974 221.886 1.00 67.90 780 ASP A O 1
ATOM 11121 N N . ALA A 1 686 ? 249.238 257.185 222.254 1.00 61.48 781 ALA A N 1
ATOM 11122 C CA . ALA A 1 686 ? 248.470 256.978 223.476 1.00 61.48 781 ALA A CA 1
ATOM 11123 C C . ALA A 1 686 ? 247.186 256.207 223.200 1.00 61.48 781 ALA A C 1
ATOM 11124 O O . ALA A 1 686 ? 246.798 255.326 223.981 1.00 61.48 781 ALA A O 1
ATOM 11131 N N . ASN A 1 687 ? 246.509 256.527 222.095 1.00 61.20 782 ASN A N 1
ATOM 11132 C CA . ASN A 1 687 ? 245.261 255.846 221.773 1.00 61.20 782 ASN A CA 1
ATOM 11133 C C . ASN A 1 687 ? 245.471 254.344 221.654 1.00 61.20 782 ASN A C 1
ATOM 11134 O O . ASN A 1 687 ? 244.614 253.557 222.067 1.00 61.20 782 ASN A O 1
ATOM 11145 N N . SER A 1 688 ? 246.606 253.925 221.094 1.00 61.57 783 SER A N 1
ATOM 11146 C CA . SER A 1 688 ? 246.876 252.498 220.968 1.00 61.57 783 SER A CA 1
ATOM 11147 C C . SER A 1 688 ? 247.014 251.836 222.334 1.00 61.57 783 SER A C 1
ATOM 11148 O O . SER A 1 688 ? 246.481 250.743 222.558 1.00 61.57 783 SER A O 1
ATOM 11156 N N . CYS A 1 689 ? 247.730 252.476 223.261 1.00 56.19 784 CYS A N 1
ATOM 11157 C CA . CYS A 1 689 ? 247.877 251.906 224.596 1.00 56.19 784 CYS A CA 1
ATOM 11158 C C . CYS A 1 689 ? 246.531 251.816 225.306 1.00 56.19 784 CYS A C 1
ATOM 11159 O O . CYS A 1 689 ? 246.227 250.810 225.962 1.00 56.19 784 CYS A O 1
ATOM 11167 N N . PHE A 1 690 ? 245.712 252.863 225.190 1.00 52.06 785 PHE A N 1
ATOM 11168 C CA . PHE A 1 690 ? 244.399 252.834 225.823 1.00 52.06 785 PHE A CA 1
ATOM 11169 C C . PHE A 1 690 ? 243.518 251.752 225.206 1.00 52.06 785 PHE A C 1
ATOM 11170 O O . PHE A 1 690 ? 242.777 251.061 225.917 1.00 52.06 785 PHE A O 1
ATOM 11187 N N . GLU A 1 691 ? 243.595 251.579 223.886 1.00 50.71 786 GLU A N 1
ATOM 11188 C CA . GLU A 1 691 ? 242.848 250.507 223.239 1.00 50.71 786 GLU A CA 1
ATOM 11189 C C . GLU A 1 691 ? 243.315 249.144 223.728 1.00 50.71 786 GLU A C 1
ATOM 11190 O O . GLU A 1 691 ? 242.498 248.244 223.950 1.00 50.71 786 GLU A O 1
ATOM 11202 N N . ALA A 1 692 ? 244.626 248.969 223.894 1.00 43.43 787 ALA A N 1
ATOM 11203 C CA . ALA A 1 692 ? 245.144 247.692 224.370 1.00 43.43 787 ALA A CA 1
ATOM 11204 C C . ALA A 1 692 ? 244.643 247.383 225.776 1.00 43.43 787 ALA A C 1
ATOM 11205 O O . ALA A 1 692 ? 244.226 246.253 226.062 1.00 43.43 787 ALA A O 1
ATOM 11212 N N . VAL A 1 693 ? 244.668 248.374 226.668 1.00 43.19 788 VAL A N 1
ATOM 11213 C CA . VAL A 1 693 ? 244.206 248.120 228.031 1.00 43.19 788 VAL A CA 1
ATOM 11214 C C . VAL A 1 693 ? 242.704 247.853 228.047 1.00 43.19 788 VAL A C 1
ATOM 11215 O O . VAL A 1 693 ? 242.222 247.004 228.805 1.00 43.19 788 VAL A O 1
ATOM 11228 N N . ALA A 1 694 ? 241.936 248.563 227.217 1.00 38.06 789 ALA A N 1
ATOM 11229 C CA . ALA A 1 694 ? 240.503 248.291 227.149 1.00 38.06 789 ALA A CA 1
ATOM 11230 C C . ALA A 1 694 ? 240.235 246.877 226.641 1.00 38.06 789 ALA A C 1
ATOM 11231 O O . ALA A 1 694 ? 239.376 246.163 227.176 1.00 38.06 789 ALA A O 1
ATOM 11238 N N . GLN A 1 695 ? 240.966 246.454 225.609 1.00 34.21 790 GLN A N 1
ATOM 11239 C CA . GLN A 1 695 ? 240.847 245.083 225.127 1.00 34.21 790 GLN A CA 1
ATOM 11240 C C . GLN A 1 695 ? 241.126 244.094 226.247 1.00 34.21 790 GLN A C 1
ATOM 11241 O O . GLN A 1 695 ? 240.373 243.137 226.453 1.00 34.21 790 GLN A O 1
ATOM 11255 N N . LEU A 1 696 ? 242.216 244.312 226.985 1.00 34.60 791 LEU A N 1
ATOM 11256 C CA . LEU A 1 696 ? 242.512 243.459 228.129 1.00 34.60 791 LEU A CA 1
ATOM 11257 C C . LEU A 1 696 ? 241.343 243.428 229.102 1.00 34.60 791 LEU A C 1
ATOM 11258 O O . LEU A 1 696 ? 241.013 242.376 229.660 1.00 34.60 791 LEU A O 1
ATOM 11274 N N . LEU A 1 697 ? 240.702 244.576 229.318 1.00 36.27 792 LEU A N 1
ATOM 11275 C CA . LEU A 1 697 ? 239.536 244.615 230.194 1.00 36.27 792 LEU A CA 1
ATOM 11276 C C . LEU A 1 697 ? 238.410 243.755 229.642 1.00 36.27 792 LEU A C 1
ATOM 11277 O O . LEU A 1 697 ? 237.615 243.192 230.403 1.00 36.27 792 LEU A O 1
ATOM 11293 N N . ASP A 1 698 ? 238.317 243.648 228.316 1.00 31.99 793 ASP A N 1
ATOM 11294 C CA . ASP A 1 698 ? 237.225 242.879 227.726 1.00 31.99 793 ASP A CA 1
ATOM 11295 C C . ASP A 1 698 ? 237.439 241.376 227.865 1.00 31.99 793 ASP A C 1
ATOM 11296 O O . ASP A 1 698 ? 236.465 240.615 227.881 1.00 31.99 793 ASP A O 1
ATOM 11305 N N . LEU A 1 699 ? 238.688 240.929 227.966 1.00 26.84 794 LEU A N 1
ATOM 11306 C CA . LEU A 1 699 ? 238.996 239.506 228.035 1.00 26.84 794 LEU A CA 1
ATOM 11307 C C . LEU A 1 699 ? 238.974 238.956 229.454 1.00 26.84 794 LEU A C 1
ATOM 11308 O O . LEU A 1 699 ? 239.256 237.769 229.643 1.00 26.84 794 LEU A O 1
ATOM 11324 N N . ALA A 1 700 ? 238.661 239.777 230.451 1.00 27.63 795 ALA A N 1
ATOM 11325 C CA . ALA A 1 700 ? 238.629 239.296 231.821 1.00 27.63 795 ALA A CA 1
ATOM 11326 C C . ALA A 1 700 ? 237.471 238.324 232.017 1.00 27.63 795 ALA A C 1
ATOM 11327 O O . ALA A 1 700 ? 236.490 238.319 231.271 1.00 27.63 795 ALA A O 1
ATOM 11334 N N . ARG A 1 701 ? 237.601 237.499 233.035 1.00 25.63 796 ARG A N 1
ATOM 11335 C CA . ARG A 1 701 ? 236.642 236.441 233.308 1.00 25.63 796 ARG A CA 1
ATOM 11336 C C . ARG A 1 701 ? 235.329 237.034 233.825 1.00 25.63 796 ARG A C 1
ATOM 11337 O O . ARG A 1 701 ? 235.346 238.007 234.582 1.00 25.63 796 ARG A O 1
ATOM 11358 N N . PRO A 1 702 ? 234.181 236.475 233.436 1.00 24.89 797 PRO A N 1
ATOM 11359 C CA . PRO A 1 702 ? 232.904 237.003 233.938 1.00 24.89 797 PRO A CA 1
ATOM 11360 C C . PRO A 1 702 ? 232.699 236.656 235.406 1.00 24.89 797 PRO A C 1
ATOM 11361 O O . PRO A 1 702 ? 232.793 235.494 235.804 1.00 24.89 797 PRO A O 1
ATOM 11372 N N . GLY A 1 703 ? 232.409 237.680 236.209 1.00 25.92 798 GLY A N 1
ATOM 11373 C CA . GLY A 1 703 ? 232.218 237.515 237.632 1.00 25.92 798 GLY A CA 1
ATOM 11374 C C . GLY A 1 703 ? 233.480 237.612 238.460 1.00 25.92 798 GLY A C 1
ATOM 11375 O O . GLY A 1 703 ? 233.393 237.600 239.695 1.00 25.92 798 GLY A O 1
ATOM 11379 N N . CYS A 1 704 ? 234.644 237.710 237.828 1.00 31.36 799 CYS A N 1
ATOM 11380 C CA . CYS A 1 704 ? 235.919 237.821 238.523 1.00 31.36 799 CYS A CA 1
ATOM 11381 C C . CYS A 1 704 ? 236.349 239.281 238.557 1.00 31.36 799 CYS A C 1
ATOM 11382 O O . CYS A 1 704 ? 236.334 239.957 237.524 1.00 31.36 799 CYS A O 1
ATOM 11390 N N . HIS A 1 705 ? 236.737 239.760 239.738 1.00 42.88 800 HIS A N 1
ATOM 11391 C CA . HIS A 1 705 ? 237.061 241.168 239.929 1.00 42.88 800 HIS A CA 1
ATOM 11392 C C . HIS A 1 705 ? 238.557 241.451 239.966 1.00 42.88 800 HIS A C 1
ATOM 11393 O O . HIS A 1 705 ? 238.999 242.449 239.392 1.00 42.88 800 HIS A O 1
ATOM 11407 N N . PHE A 1 706 ? 239.355 240.609 240.629 1.00 36.55 801 PHE A N 1
ATOM 11408 C CA . PHE A 1 706 ? 240.779 240.907 240.751 1.00 36.55 801 PHE A CA 1
ATOM 11409 C C . PHE A 1 706 ? 241.439 241.065 239.387 1.00 36.55 801 PHE A C 1
ATOM 11410 O O . PHE A 1 706 ? 242.390 241.845 239.240 1.00 36.55 801 PHE A O 1
ATOM 11427 N N . GLN A 1 707 ? 240.941 240.353 238.377 1.00 31.99 802 GLN A N 1
ATOM 11428 C CA . GLN A 1 707 ? 241.449 240.527 237.021 1.00 31.99 802 GLN A CA 1
ATOM 11429 C C . GLN A 1 707 ? 241.204 241.949 236.530 1.00 31.99 802 GLN A C 1
ATOM 11430 O O . GLN A 1 707 ? 242.112 242.604 235.997 1.00 31.99 802 GLN A O 1
ATOM 11444 N N . LYS A 1 708 ? 239.986 242.453 236.732 1.00 35.91 803 LYS A N 1
ATOM 11445 C CA . LYS A 1 708 ? 239.689 243.833 236.377 1.00 35.91 803 LYS A CA 1
ATOM 11446 C C . LYS A 1 708 ? 240.474 244.811 237.239 1.00 35.91 803 LYS A C 1
ATOM 11447 O O . LYS A 1 708 ? 240.800 245.910 236.784 1.00 35.91 803 LYS A O 1
ATOM 11466 N N . ARG A 1 709 ? 240.800 244.430 238.476 1.00 40.91 804 ARG A N 1
ATOM 11467 C CA . ARG A 1 709 ? 241.646 245.278 239.310 1.00 40.91 804 ARG A CA 1
ATOM 11468 C C . ARG A 1 709 ? 243.029 245.445 238.692 1.00 40.91 804 ARG A C 1
ATOM 11469 O O . ARG A 1 709 ? 243.562 246.560 238.609 1.00 40.91 804 ARG A O 1
ATOM 11490 N N . LEU A 1 710 ? 243.628 244.338 238.251 1.00 39.17 805 LEU A N 1
ATOM 11491 C CA . LEU A 1 710 ? 244.922 244.423 237.583 1.00 39.17 805 LEU A CA 1
ATOM 11492 C C . LEU A 1 710 ? 244.823 245.267 236.319 1.00 39.17 805 LEU A C 1
ATOM 11493 O O . LEU A 1 710 ? 245.709 246.086 236.031 1.00 39.17 805 LEU A O 1
ATOM 11509 N N . VAL A 1 711 ? 243.749 245.081 235.551 1.00 37.43 806 VAL A N 1
ATOM 11510 C CA . VAL A 1 711 ? 243.589 245.848 234.318 1.00 37.43 806 VAL A CA 1
ATOM 11511 C C . VAL A 1 711 ? 243.482 247.338 234.623 1.00 37.43 806 VAL A C 1
ATOM 11512 O O . VAL A 1 711 ? 244.051 248.174 233.911 1.00 37.43 806 VAL A O 1
ATOM 11525 N N . LEU A 1 712 ? 242.748 247.697 235.678 1.00 42.30 807 LEU A N 1
ATOM 11526 C CA . LEU A 1 712 ? 242.623 249.102 236.055 1.00 42.30 807 LEU A CA 1
ATOM 11527 C C . LEU A 1 712 ? 243.961 249.680 236.498 1.00 42.30 807 LEU A C 1
ATOM 11528 O O . LEU A 1 712 ? 244.271 250.840 236.202 1.00 42.30 807 LEU A O 1
ATOM 11544 N N . SER A 1 713 ? 244.758 248.901 237.231 1.00 42.58 808 SER A N 1
ATOM 11545 C CA . SER A 1 713 ? 246.080 249.388 237.612 1.00 42.58 808 SER A CA 1
ATOM 11546 C C . SER A 1 713 ? 246.931 249.658 236.378 1.00 42.58 808 SER A C 1
ATOM 11547 O O . SER A 1 713 ? 247.635 250.675 236.304 1.00 42.58 808 SER A O 1
ATOM 11555 N N . TYR A 1 714 ? 246.871 248.763 235.389 1.00 43.23 809 TYR A N 1
ATOM 11556 C CA . TYR A 1 714 ? 247.599 249.000 234.144 1.00 43.23 809 TYR A CA 1
ATOM 11557 C C . TYR A 1 714 ? 247.083 250.245 233.431 1.00 43.23 809 TYR A C 1
ATOM 11558 O O . TYR A 1 714 ? 247.862 251.003 232.843 1.00 43.23 809 TYR A O 1
ATOM 11576 N N . TYR A 1 715 ? 245.770 250.465 233.463 1.00 45.58 810 TYR A N 1
ATOM 11577 C CA . TYR A 1 715 ? 245.200 251.658 232.843 1.00 45.58 810 TYR A CA 1
ATOM 11578 C C . TYR A 1 715 ? 245.718 252.926 233.507 1.00 45.58 810 TYR A C 1
ATOM 11579 O O . TYR A 1 715 ? 246.031 253.911 232.829 1.00 45.58 810 TYR A O 1
ATOM 11597 N N . GLU A 1 716 ? 245.795 252.927 234.837 1.00 46.15 811 GLU A N 1
ATOM 11598 C CA . GLU A 1 716 ? 246.323 254.093 235.540 1.00 46.15 811 GLU A CA 1
ATOM 11599 C C . GLU A 1 716 ? 247.794 254.313 235.209 1.00 46.15 811 GLU A C 1
ATOM 11600 O O . GLU A 1 716 ? 248.236 255.455 235.017 1.00 46.15 811 GLU A O 1
ATOM 11612 N N . GLU A 1 717 ? 248.570 253.231 235.131 1.00 49.57 812 GLU A N 1
ATOM 11613 C CA . GLU A 1 717 ? 249.963 253.367 234.720 1.00 49.57 812 GLU A CA 1
ATOM 11614 C C . GLU A 1 717 ? 250.060 253.972 233.324 1.00 49.57 812 GLU A C 1
ATOM 11615 O O . GLU A 1 717 ? 250.923 254.818 233.061 1.00 49.57 812 GLU A O 1
ATOM 11627 N N . ALA A 1 718 ? 249.180 253.550 232.415 1.00 50.41 813 ALA A N 1
ATOM 11628 C CA . ALA A 1 718 ? 249.170 254.125 231.074 1.00 50.41 813 ALA A CA 1
ATOM 11629 C C . ALA A 1 718 ? 248.835 255.610 231.114 1.00 50.41 813 ALA A C 1
ATOM 11630 O O . ALA A 1 718 ? 249.475 256.417 230.432 1.00 50.41 813 ALA A O 1
ATOM 11637 N N . LYS A 1 719 ? 247.829 255.988 231.905 1.00 50.69 814 LYS A N 1
ATOM 11638 C CA . LYS A 1 719 ? 247.489 257.401 232.036 1.00 50.69 814 LYS A CA 1
ATOM 11639 C C . LYS A 1 719 ? 248.691 258.202 232.510 1.00 50.69 814 LYS A C 1
ATOM 11640 O O . LYS A 1 719 ? 248.925 259.325 232.048 1.00 50.69 814 LYS A O 1
ATOM 11659 N N . LEU A 1 720 ? 249.466 257.639 233.437 1.00 52.56 815 LEU A N 1
ATOM 11660 C CA . LEU A 1 720 ? 250.711 258.287 233.834 1.00 52.56 815 LEU A CA 1
ATOM 11661 C C . LEU A 1 720 ? 251.677 258.384 232.659 1.00 52.56 815 LEU A C 1
ATOM 11662 O O . LEU A 1 720 ? 252.359 259.400 232.489 1.00 52.56 815 LEU A O 1
ATOM 11678 N N . LYS A 1 721 ? 251.750 257.335 231.836 1.00 56.78 816 LYS A N 1
ATOM 11679 C CA . LYS A 1 721 ? 252.707 257.327 230.733 1.00 56.78 816 LYS A CA 1
ATOM 11680 C C . LYS A 1 721 ? 252.405 258.426 229.720 1.00 56.78 816 LYS A C 1
ATOM 11681 O O . LYS A 1 721 ? 253.325 259.051 229.181 1.00 56.78 816 LYS A O 1
ATOM 11700 N N . TYR A 1 722 ? 251.121 258.674 229.442 1.00 58.97 817 TYR A N 1
ATOM 11701 C CA . TYR A 1 722 ? 250.683 259.690 228.485 1.00 58.97 817 TYR A CA 1
ATOM 11702 C C . TYR A 1 722 ? 249.764 260.664 229.213 1.00 58.97 817 TYR A C 1
ATOM 11703 O O . TYR A 1 722 ? 248.533 260.514 229.182 1.00 58.97 817 TYR A O 1
ATOM 11721 N N . PRO A 1 723 ? 250.325 261.677 229.880 1.00 61.25 818 PRO A N 1
ATOM 11722 C CA . PRO A 1 723 ? 249.480 262.591 230.666 1.00 61.25 818 PRO A CA 1
ATOM 11723 C C . PRO A 1 723 ? 248.694 263.585 229.830 1.00 61.25 818 PRO A C 1
ATOM 11724 O O . PRO A 1 723 ? 247.765 264.206 230.359 1.00 61.25 818 PRO A O 1
ATOM 11735 N N . SER A 1 724 ? 249.023 263.756 228.552 1.00 68.38 819 SER A N 1
ATOM 11736 C CA . SER A 1 724 ? 248.449 264.807 227.719 1.00 68.38 819 SER A CA 1
ATOM 11737 C C . SER A 1 724 ? 247.593 264.241 226.588 1.00 68.38 819 SER A C 1
ATOM 11738 O O . SER A 1 724 ? 247.648 264.717 225.453 1.00 68.38 819 SER A O 1
ATOM 11746 N N . ALA A 1 725 ? 246.796 263.219 226.882 1.00 67.18 820 ALA A N 1
ATOM 11747 C CA . ALA A 1 725 ? 245.896 262.636 225.902 1.00 67.18 820 ALA A CA 1
ATOM 11748 C C . ALA A 1 725 ? 244.506 262.475 226.499 1.00 67.18 820 ALA A C 1
ATOM 11749 O O . ALA A 1 725 ? 244.370 262.203 227.696 1.00 67.18 820 ALA A O 1
ATOM 11756 N N . PRO A 1 726 ? 243.458 262.637 225.694 1.00 65.10 821 PRO A N 1
ATOM 11757 C CA . PRO A 1 726 ? 242.100 262.426 226.203 1.00 65.10 821 PRO A CA 1
ATOM 11758 C C . PRO A 1 726 ? 241.805 260.950 226.430 1.00 65.10 821 PRO A C 1
ATOM 11759 O O . PRO A 1 726 ? 242.416 260.062 225.833 1.00 65.10 821 PRO A O 1
ATOM 11770 N N . THR A 1 727 ? 240.840 260.699 227.321 1.00 58.73 822 THR A N 1
ATOM 11771 C CA . THR A 1 727 ? 240.459 259.339 227.686 1.00 58.73 822 THR A CA 1
ATOM 11772 C C . THR A 1 727 ? 238.949 259.203 227.840 1.00 58.73 822 THR A C 1
ATOM 11773 O O . THR A 1 727 ? 238.475 258.425 228.674 1.00 58.73 822 THR A O 1
ATOM 11784 N N . ASP A 1 728 ? 238.177 259.945 227.045 1.00 61.48 823 ASP A N 1
ATOM 11785 C CA . ASP A 1 728 ? 236.732 259.988 227.246 1.00 61.48 823 ASP A CA 1
ATOM 11786 C C . ASP A 1 728 ? 236.089 258.625 227.020 1.00 61.48 823 ASP A C 1
ATOM 11787 O O . ASP A 1 728 ? 235.165 258.239 227.745 1.00 61.48 823 ASP A O 1
ATOM 11796 N N . ALA A 1 729 ? 236.556 257.883 226.015 1.00 52.24 824 ALA A N 1
ATOM 11797 C CA . ALA A 1 729 ? 235.886 256.641 225.642 1.00 52.24 824 ALA A CA 1
ATOM 11798 C C . ALA A 1 729 ? 235.929 255.612 226.769 1.00 52.24 824 ALA A C 1
ATOM 11799 O O . ALA A 1 729 ? 234.930 254.934 227.036 1.00 52.24 824 ALA A O 1
ATOM 11806 N N . TYR A 1 730 ? 237.073 255.481 227.441 1.00 48.38 825 TYR A N 1
ATOM 11807 C CA . TYR A 1 730 ? 237.302 254.405 228.397 1.00 48.38 825 TYR A CA 1
ATOM 11808 C C . TYR A 1 730 ? 237.068 254.828 229.841 1.00 48.38 825 TYR A C 1
ATOM 11809 O O . TYR A 1 730 ? 237.068 253.968 230.741 1.00 48.38 825 TYR A O 1
ATOM 11827 N N . ASP A 1 731 ? 236.870 256.125 230.079 1.00 51.69 826 ASP A N 1
ATOM 11828 C CA . ASP A 1 731 ? 236.718 256.611 231.442 1.00 51.69 826 ASP A CA 1
ATOM 11829 C C . ASP A 1 731 ? 235.487 256.016 232.104 1.00 51.69 826 ASP A C 1
ATOM 11830 O O . ASP A 1 731 ? 235.521 255.679 233.287 1.00 51.69 826 ASP A O 1
ATOM 11839 N N . SER A 1 732 ? 234.389 255.879 231.361 1.00 47.37 827 SER A N 1
ATOM 11840 C CA . SER A 1 732 ? 233.168 255.344 231.954 1.00 47.37 827 SER A CA 1
ATOM 11841 C C . SER A 1 732 ? 233.384 253.932 232.489 1.00 47.37 827 SER A C 1
ATOM 11842 O O . SER A 1 732 ? 233.069 253.636 233.649 1.00 47.37 827 SER A O 1
ATOM 11850 N N . ARG A 1 733 ? 233.925 253.042 231.654 1.00 42.53 828 ARG A N 1
ATOM 11851 C CA . ARG A 1 733 ? 234.088 251.654 232.072 1.00 42.53 828 ARG A CA 1
ATOM 11852 C C . ARG A 1 733 ? 235.108 251.534 233.197 1.00 42.53 828 ARG A C 1
ATOM 11853 O O . ARG A 1 733 ? 234.899 250.775 234.157 1.00 42.53 828 ARG A O 1
ATOM 11874 N N . PHE A 1 734 ? 236.212 252.280 233.119 1.00 43.79 829 PHE A N 1
ATOM 11875 C CA . PHE A 1 734 ? 237.190 252.169 234.195 1.00 43.79 829 PHE A CA 1
ATOM 11876 C C . PHE A 1 734 ? 236.680 252.811 235.480 1.00 43.79 829 PHE A C 1
ATOM 11877 O O . PHE A 1 734 ? 237.056 252.382 236.576 1.00 43.79 829 PHE A O 1
ATOM 11894 N N . GLN A 1 735 ? 235.797 253.804 235.376 1.00 51.09 830 GLN A N 1
ATOM 11895 C CA . GLN A 1 735 ? 235.150 254.347 236.563 1.00 51.09 830 GLN A CA 1
ATOM 11896 C C . GLN A 1 735 ? 234.214 253.325 237.188 1.00 51.09 830 GLN A C 1
ATOM 11897 O O . GLN A 1 735 ? 234.118 253.234 238.415 1.00 51.09 830 GLN A O 1
ATOM 11911 N N . VAL A 1 736 ? 233.501 252.559 236.361 1.00 49.89 831 VAL A N 1
ATOM 11912 C CA . VAL A 1 736 ? 232.674 251.481 236.898 1.00 49.89 831 VAL A CA 1
ATOM 11913 C C . VAL A 1 736 ? 233.543 250.479 237.645 1.00 49.89 831 VAL A C 1
ATOM 11914 O O . VAL A 1 736 ? 233.194 250.018 238.742 1.00 49.89 831 VAL A O 1
ATOM 11927 N N . VAL A 1 737 ? 234.694 250.132 237.067 1.00 46.00 832 VAL A N 1
ATOM 11928 C CA . VAL A 1 737 ? 235.604 249.205 237.739 1.00 46.00 832 VAL A CA 1
ATOM 11929 C C . VAL A 1 737 ? 236.068 249.782 239.074 1.00 46.00 832 VAL A C 1
ATOM 11930 O O . VAL A 1 737 ? 236.112 249.078 240.091 1.00 46.00 832 VAL A O 1
ATOM 11943 N N . ALA A 1 738 ? 236.434 251.067 239.092 1.00 53.77 833 ALA A N 1
ATOM 11944 C CA . ALA A 1 738 ? 236.909 251.687 240.327 1.00 53.77 833 ALA A CA 1
ATOM 11945 C C . ALA A 1 738 ? 235.813 251.732 241.387 1.00 53.77 833 ALA A C 1
ATOM 11946 O O . ALA A 1 738 ? 236.076 251.513 242.577 1.00 53.77 833 ALA A O 1
ATOM 11953 N N . ARG A 1 739 ? 234.581 252.036 240.977 1.00 68.45 834 ARG A N 1
ATOM 11954 C CA . ARG A 1 739 ? 233.470 252.039 241.921 1.00 68.45 834 ARG A CA 1
ATOM 11955 C C . ARG A 1 739 ? 233.253 250.654 242.506 1.00 68.45 834 ARG A C 1
ATOM 11956 O O . ARG A 1 739 ? 232.994 250.513 243.706 1.00 68.45 834 ARG A O 1
ATOM 11977 N N . THR A 1 740 ? 233.348 249.616 241.672 1.00 64.00 835 THR A N 1
ATOM 11978 C CA . THR A 1 740 ? 233.232 248.257 242.192 1.00 64.00 835 THR A CA 1
ATOM 11979 C C . THR A 1 740 ? 234.347 247.954 243.183 1.00 64.00 835 THR A C 1
ATOM 11980 O O . THR A 1 740 ? 234.114 247.323 244.220 1.00 64.00 835 THR A O 1
ATOM 11991 N N . ASN A 1 741 ? 235.567 248.391 242.877 1.00 58.02 836 ASN A N 1
ATOM 11992 C CA . ASN A 1 741 ? 236.683 248.169 243.789 1.00 58.02 836 ASN A CA 1
ATOM 11993 C C . ASN A 1 741 ? 236.417 248.818 245.142 1.00 58.02 836 ASN A C 1
ATOM 11994 O O . ASN A 1 741 ? 236.616 248.201 246.196 1.00 58.02 836 ASN A O 1
ATOM 12005 N N . ALA A 1 742 ? 235.955 250.070 245.127 1.00 75.18 837 ALA A N 1
ATOM 12006 C CA . ALA A 1 742 ? 235.680 250.775 246.376 1.00 75.18 837 ALA A CA 1
ATOM 12007 C C . ALA A 1 742 ? 234.546 250.112 247.148 1.00 75.18 837 ALA A C 1
ATOM 12008 O O . ALA A 1 742 ? 234.615 249.983 248.377 1.00 75.18 837 ALA A O 1
ATOM 12015 N N . ALA A 1 743 ? 233.489 249.695 246.449 1.00 76.15 838 ALA A N 1
ATOM 12016 C CA . ALA A 1 743 ? 232.381 249.027 247.121 1.00 76.15 838 ALA A CA 1
ATOM 12017 C C . ALA A 1 743 ? 232.843 247.733 247.775 1.00 76.15 838 ALA A C 1
ATOM 12018 O O . ALA A 1 743 ? 232.442 247.420 248.902 1.00 76.15 838 ALA A O 1
ATOM 12025 N N . ILE A 1 744 ? 233.686 246.965 247.082 1.00 69.79 839 ILE A N 1
ATOM 12026 C CA . ILE A 1 744 ? 234.213 245.735 247.663 1.00 69.79 839 ILE A CA 1
ATOM 12027 C C . ILE A 1 744 ? 235.048 246.047 248.896 1.00 69.79 839 ILE A C 1
ATOM 12028 O O . ILE A 1 744 ? 234.936 245.371 249.925 1.00 69.79 839 ILE A O 1
ATOM 12044 N N . THR A 1 745 ? 235.903 247.068 248.814 1.00 79.42 840 THR A N 1
ATOM 12045 C CA . THR A 1 745 ? 236.727 247.417 249.968 1.00 79.42 840 THR A CA 1
ATOM 12046 C C . THR A 1 745 ? 235.861 247.783 251.167 1.00 79.42 840 THR A C 1
ATOM 12047 O O . THR A 1 745 ? 236.133 247.354 252.296 1.00 79.42 840 THR A O 1
ATOM 12058 N N . ILE A 1 746 ? 234.811 248.574 250.941 1.00 87.31 841 ILE A N 1
ATOM 12059 C CA . ILE A 1 746 ? 233.938 248.974 252.042 1.00 87.31 841 ILE A CA 1
ATOM 12060 C C . ILE A 1 746 ? 233.232 247.757 252.626 1.00 87.31 841 ILE A C 1
ATOM 12061 O O . ILE A 1 746 ? 233.201 247.562 253.846 1.00 87.31 841 ILE A O 1
ATOM 12077 N N . GLN A 1 747 ? 232.658 246.916 251.763 1.00 85.68 842 GLN A N 1
ATOM 12078 C CA . GLN A 1 747 ? 231.959 245.732 252.251 1.00 85.68 842 GLN A CA 1
ATOM 12079 C C . GLN A 1 747 ? 232.897 244.804 253.008 1.00 85.68 842 GLN A C 1
ATOM 12080 O O . GLN A 1 747 ? 232.460 244.077 253.907 1.00 85.68 842 GLN A O 1
ATOM 12094 N N . ARG A 1 748 ? 234.185 244.813 252.662 1.00 78.18 843 ARG A N 1
ATOM 12095 C CA . ARG A 1 748 ? 235.145 243.948 253.336 1.00 78.18 843 ARG A CA 1
ATOM 12096 C C . ARG A 1 748 ? 235.531 244.505 254.700 1.00 78.18 843 ARG A C 1
ATOM 12097 O O . ARG A 1 748 ? 235.483 243.790 255.707 1.00 78.18 843 ARG A O 1
ATOM 12118 N N . PHE A 1 749 ? 235.914 245.784 254.756 1.00 99.37 844 PHE A N 1
ATOM 12119 C CA . PHE A 1 749 ? 236.393 246.349 256.013 1.00 99.37 844 PHE A CA 1
ATOM 12120 C C . PHE A 1 749 ? 235.313 246.367 257.087 1.00 99.37 844 PHE A C 1
ATOM 12121 O O . PHE A 1 749 ? 235.637 246.514 258.271 1.00 99.37 844 PHE A O 1
ATOM 12138 N N . TRP A 1 750 ? 234.042 246.213 256.708 1.00 101.88 845 TRP A N 1
ATOM 12139 C CA . TRP A 1 750 ? 232.974 246.238 257.700 1.00 101.88 845 TRP A CA 1
ATOM 12140 C C . TRP A 1 750 ? 233.237 245.237 258.819 1.00 101.88 845 TRP A C 1
ATOM 12141 O O . TRP A 1 750 ? 232.921 245.500 259.984 1.00 101.88 845 TRP A O 1
ATOM 12162 N N . ARG A 1 751 ? 233.816 244.088 258.486 1.00 98.05 846 ARG A N 1
ATOM 12163 C CA . ARG A 1 751 ? 234.136 243.072 259.484 1.00 98.05 846 ARG A CA 1
ATOM 12164 C C . ARG A 1 751 ? 235.641 242.997 259.711 1.00 98.05 846 ARG A C 1
ATOM 12165 O O . ARG A 1 751 ? 236.312 242.100 259.200 1.00 98.05 846 ARG A O 1
ATOM 12186 N N . GLN B 2 5 ? 242.950 234.534 261.449 1.00 81.82 4 GLN B N 1
ATOM 12187 C CA . GLN B 2 5 ? 242.772 233.857 260.171 1.00 81.82 4 GLN B CA 1
ATOM 12188 C C . GLN B 2 5 ? 242.349 234.843 259.091 1.00 81.82 4 GLN B C 1
ATOM 12189 O O . GLN B 2 5 ? 242.191 236.036 259.350 1.00 81.82 4 GLN B O 1
ATOM 12202 N N . LEU B 2 6 ? 242.171 234.333 257.878 1.00 66.70 5 LEU B N 1
ATOM 12203 C CA . LEU B 2 6 ? 241.684 235.117 256.755 1.00 66.70 5 LEU B CA 1
ATOM 12204 C C . LEU B 2 6 ? 240.205 234.832 256.525 1.00 66.70 5 LEU B C 1
ATOM 12205 O O . LEU B 2 6 ? 239.672 233.804 256.946 1.00 66.70 5 LEU B O 1
ATOM 12221 N N . THR B 2 7 ? 239.545 235.770 255.854 1.00 65.21 6 THR B N 1
ATOM 12222 C CA . THR B 2 7 ? 238.129 235.626 255.558 1.00 65.21 6 THR B CA 1
ATOM 12223 C C . THR B 2 7 ? 237.916 234.581 254.465 1.00 65.21 6 THR B C 1
ATOM 12224 O O . THR B 2 7 ? 238.806 234.289 253.662 1.00 65.21 6 THR B O 1
ATOM 12235 N N . GLU B 2 8 ? 236.710 234.011 254.443 1.00 64.92 7 GLU B N 1
ATOM 12236 C CA . GLU B 2 8 ? 236.382 233.024 253.419 1.00 64.92 7 GLU B CA 1
ATOM 12237 C C . GLU B 2 8 ? 236.433 233.635 252.025 1.00 64.92 7 GLU B C 1
ATOM 12238 O O . GLU B 2 8 ? 236.973 233.028 251.092 1.00 64.92 7 GLU B O 1
ATOM 12250 N N . GLU B 2 9 ? 235.874 234.835 251.859 1.00 64.92 8 GLU B N 1
ATOM 12251 C CA . GLU B 2 9 ? 235.951 235.503 250.565 1.00 64.92 8 GLU B CA 1
ATOM 12252 C C . GLU B 2 9 ? 237.399 235.772 250.179 1.00 64.92 8 GLU B C 1
ATOM 12253 O O . GLU B 2 9 ? 237.782 235.608 249.015 1.00 64.92 8 GLU B O 1
ATOM 12265 N N . GLN B 2 10 ? 238.219 236.190 251.145 1.00 63.23 9 GLN B N 1
ATOM 12266 C CA . GLN B 2 10 ? 239.626 236.438 250.858 1.00 63.23 9 GLN B CA 1
ATOM 12267 C C . GLN B 2 10 ? 240.329 235.162 250.415 1.00 63.23 9 GLN B C 1
ATOM 12268 O O . GLN B 2 10 ? 241.112 235.179 249.460 1.00 63.23 9 GLN B O 1
ATOM 12282 N N . ILE B 2 11 ? 240.061 234.044 251.092 1.00 57.38 10 ILE B N 1
ATOM 12283 C CA . ILE B 2 11 ? 240.700 232.788 250.712 1.00 57.38 10 ILE B CA 1
ATOM 12284 C C . ILE B 2 11 ? 240.247 232.358 249.323 1.00 57.38 10 ILE B C 1
ATOM 12285 O O . ILE B 2 11 ? 241.052 231.880 248.517 1.00 57.38 10 ILE B O 1
ATOM 12301 N N . ALA B 2 12 ? 238.957 232.511 249.020 1.00 50.09 11 ALA B N 1
ATOM 12302 C CA . ALA B 2 12 ? 238.466 232.140 247.697 1.00 50.09 11 ALA B CA 1
ATOM 12303 C C . ALA B 2 12 ? 239.112 232.990 246.609 1.00 50.09 11 ALA B C 1
ATOM 12304 O O . ALA B 2 12 ? 239.527 232.469 245.565 1.00 50.09 11 ALA B O 1
ATOM 12311 N N . GLU B 2 13 ? 239.213 234.302 246.837 1.00 49.02 12 GLU B N 1
ATOM 12312 C CA . GLU B 2 13 ? 239.861 235.174 245.863 1.00 49.02 12 GLU B CA 1
ATOM 12313 C C . GLU B 2 13 ? 241.328 234.806 245.686 1.00 49.02 12 GLU B C 1
ATOM 12314 O O . GLU B 2 13 ? 241.836 234.766 244.558 1.00 49.02 12 GLU B O 1
ATOM 12326 N N . PHE B 2 14 ? 242.029 234.541 246.790 1.00 51.73 13 PHE B N 1
ATOM 12327 C CA . PHE B 2 14 ? 243.438 234.180 246.699 1.00 51.73 13 PHE B CA 1
ATOM 12328 C C . PHE B 2 14 ? 243.616 232.883 245.925 1.00 51.73 13 PHE B C 1
ATOM 12329 O O . PHE B 2 14 ? 244.520 232.767 245.092 1.00 51.73 13 PHE B O 1
ATOM 12346 N N . LYS B 2 15 ? 242.756 231.897 246.184 1.00 43.44 14 LYS B N 1
ATOM 12347 C CA . LYS B 2 15 ? 242.841 230.631 245.468 1.00 43.44 14 LYS B CA 1
ATOM 12348 C C . LYS B 2 15 ? 242.585 230.822 243.980 1.00 43.44 14 LYS B C 1
ATOM 12349 O O . LYS B 2 15 ? 243.289 230.245 243.143 1.00 43.44 14 LYS B O 1
ATOM 12368 N N . GLU B 2 16 ? 241.581 231.627 243.626 1.00 34.43 15 GLU B N 1
ATOM 12369 C CA . GLU B 2 16 ? 241.292 231.834 242.211 1.00 34.43 15 GLU B CA 1
ATOM 12370 C C . GLU B 2 16 ? 242.440 232.552 241.514 1.00 34.43 15 GLU B C 1
ATOM 12371 O O . GLU B 2 16 ? 242.803 232.200 240.387 1.00 34.43 15 GLU B O 1
ATOM 12383 N N . ALA B 2 17 ? 243.024 233.562 242.161 1.00 37.90 16 ALA B N 1
ATOM 12384 C CA . ALA B 2 17 ? 244.154 234.261 241.556 1.00 37.90 16 ALA B CA 1
ATOM 12385 C C . ALA B 2 17 ? 245.354 233.336 241.403 1.00 37.90 16 ALA B C 1
ATOM 12386 O O . ALA B 2 17 ? 246.037 233.349 240.370 1.00 37.90 16 ALA B O 1
ATOM 12393 N N . PHE B 2 18 ? 245.620 232.516 242.421 1.00 41.72 17 PHE B N 1
ATOM 12394 C CA . PHE B 2 18 ? 246.724 231.571 242.343 1.00 41.72 17 PHE B CA 1
ATOM 12395 C C . PHE B 2 18 ? 246.522 230.594 241.194 1.00 41.72 17 PHE B C 1
ATOM 12396 O O . PHE B 2 18 ? 247.465 230.287 240.457 1.00 41.72 17 PHE B O 1
ATOM 12413 N N . SER B 2 19 ? 245.297 230.095 241.024 1.00 34.28 18 SER B N 1
ATOM 12414 C CA . SER B 2 19 ? 245.020 229.183 239.920 1.00 34.28 18 SER B CA 1
ATOM 12415 C C . SER B 2 19 ? 245.160 229.882 238.574 1.00 34.28 18 SER B C 1
ATOM 12416 O O . SER B 2 19 ? 245.678 229.297 237.617 1.00 34.28 18 SER B O 1
ATOM 12424 N N . LEU B 2 20 ? 244.700 231.131 238.477 1.00 32.59 19 LEU B N 1
ATOM 12425 C CA . LEU B 2 20 ? 244.777 231.846 237.208 1.00 32.59 19 LEU B CA 1
ATOM 12426 C C . LEU B 2 20 ? 246.216 232.127 236.806 1.00 32.59 19 LEU B C 1
ATOM 12427 O O . LEU B 2 20 ? 246.539 232.097 235.615 1.00 32.59 19 LEU B O 1
ATOM 12443 N N . PHE B 2 21 ? 247.090 232.401 237.770 1.00 38.62 20 PHE B N 1
ATOM 12444 C CA . PHE B 2 21 ? 248.481 232.713 237.471 1.00 38.62 20 PHE B CA 1
ATOM 12445 C C . PHE B 2 21 ? 249.395 231.496 237.529 1.00 38.62 20 PHE B C 1
ATOM 12446 O O . PHE B 2 21 ? 250.614 231.650 237.425 1.00 38.62 20 PHE B O 1
ATOM 12463 N N . ASP B 2 22 ? 248.839 230.297 237.690 1.00 40.12 21 ASP B N 1
ATOM 12464 C CA . ASP B 2 22 ? 249.606 229.055 237.600 1.00 40.12 21 ASP B CA 1
ATOM 12465 C C . ASP B 2 22 ? 249.468 228.540 236.173 1.00 40.12 21 ASP B C 1
ATOM 12466 O O . ASP B 2 22 ? 248.500 227.866 235.822 1.00 40.12 21 ASP B O 1
ATOM 12475 N N . LYS B 2 23 ? 250.457 228.862 235.339 1.00 39.86 22 LYS B N 1
ATOM 12476 C CA . LYS B 2 23 ? 250.321 228.642 233.902 1.00 39.86 22 LYS B CA 1
ATOM 12477 C C . LYS B 2 23 ? 250.213 227.158 233.566 1.00 39.86 22 LYS B C 1
ATOM 12478 O O . LYS B 2 23 ? 249.322 226.746 232.815 1.00 39.86 22 LYS B O 1
ATOM 12497 N N . ASP B 2 24 ? 251.109 226.339 234.110 1.00 37.72 23 ASP B N 1
ATOM 12498 C CA . ASP B 2 24 ? 251.155 224.922 233.770 1.00 37.72 23 ASP B CA 1
ATOM 12499 C C . ASP B 2 24 ? 250.325 224.055 234.708 1.00 37.72 23 ASP B C 1
ATOM 12500 O O . ASP B 2 24 ? 250.295 222.833 234.531 1.00 37.72 23 ASP B O 1
ATOM 12509 N N . GLY B 2 25 ? 249.662 224.647 235.694 1.00 35.21 24 GLY B N 1
ATOM 12510 C CA . GLY B 2 25 ? 248.731 223.902 236.527 1.00 35.21 24 GLY B CA 1
ATOM 12511 C C . GLY B 2 25 ? 249.356 222.789 237.337 1.00 35.21 24 GLY B C 1
ATOM 12512 O O . GLY B 2 25 ? 248.740 221.731 237.507 1.00 35.21 24 GLY B O 1
ATOM 12516 N N . ASP B 2 26 ? 250.567 223.000 237.846 1.00 37.42 25 ASP B N 1
ATOM 12517 C CA . ASP B 2 26 ? 251.202 222.023 238.719 1.00 37.42 25 ASP B CA 1
ATOM 12518 C C . ASP B 2 26 ? 250.899 222.258 240.192 1.00 37.42 25 ASP B C 1
ATOM 12519 O O . ASP B 2 26 ? 251.281 221.430 241.025 1.00 37.42 25 ASP B O 1
ATOM 12528 N N . GLY B 2 27 ? 250.224 223.351 240.530 1.00 38.67 26 GLY B N 1
ATOM 12529 C CA . GLY B 2 27 ? 249.956 223.697 241.907 1.00 38.67 26 GLY B CA 1
ATOM 12530 C C . GLY B 2 27 ? 250.886 224.729 242.502 1.00 38.67 26 GLY B C 1
ATOM 12531 O O . GLY B 2 27 ? 250.782 225.005 243.702 1.00 38.67 26 GLY B O 1
ATOM 12535 N N . THR B 2 28 ? 251.790 225.303 241.711 1.00 45.84 27 THR B N 1
ATOM 12536 C CA . THR B 2 28 ? 252.729 226.302 242.197 1.00 45.84 27 THR B CA 1
ATOM 12537 C C . THR B 2 28 ? 252.934 227.365 241.129 1.00 45.84 27 THR B C 1
ATOM 12538 O O . THR B 2 28 ? 252.721 227.128 239.938 1.00 45.84 27 THR B O 1
ATOM 12549 N N . ILE B 2 29 ? 253.358 228.546 241.573 1.00 48.70 28 ILE B N 1
ATOM 12550 C CA . ILE B 2 29 ? 253.688 229.652 240.685 1.00 48.70 28 ILE B CA 1
ATOM 12551 C C . ILE B 2 29 ? 255.139 230.040 240.922 1.00 48.70 28 ILE B C 1
ATOM 12552 O O . ILE B 2 29 ? 255.693 229.819 242.003 1.00 48.70 28 ILE B O 1
ATOM 12568 N N . THR B 2 30 ? 255.753 230.624 239.900 1.00 59.61 29 THR B N 1
ATOM 12569 C CA . THR B 2 30 ? 257.154 230.999 239.956 1.00 59.61 29 THR B CA 1
ATOM 12570 C C . THR B 2 30 ? 257.303 232.408 240.526 1.00 59.61 29 THR B C 1
ATOM 12571 O O . THR B 2 30 ? 256.325 233.084 240.852 1.00 59.61 29 THR B O 1
ATOM 12582 N N . THR B 2 31 ? 258.552 232.859 240.650 1.00 72.63 30 THR B N 1
ATOM 12583 C CA . THR B 2 31 ? 258.821 234.176 241.215 1.00 72.63 30 THR B CA 1
ATOM 12584 C C . THR B 2 31 ? 258.495 235.295 240.239 1.00 72.63 30 THR B C 1
ATOM 12585 O O . THR B 2 31 ? 258.054 236.370 240.660 1.00 72.63 30 THR B O 1
ATOM 12596 N N . LYS B 2 32 ? 258.712 235.065 238.943 1.00 65.96 31 LYS B N 1
ATOM 12597 C CA . LYS B 2 32 ? 258.457 236.103 237.951 1.00 65.96 31 LYS B CA 1
ATOM 12598 C C . LYS B 2 32 ? 257.045 236.658 238.081 1.00 65.96 31 LYS B C 1
ATOM 12599 O O . LYS B 2 32 ? 256.842 237.877 238.040 1.00 65.96 31 LYS B O 1
ATOM 12618 N N . GLU B 2 33 ? 256.060 235.782 238.247 1.00 57.11 32 GLU B N 1
ATOM 12619 C CA . GLU B 2 33 ? 254.659 236.181 238.235 1.00 57.11 32 GLU B CA 1
ATOM 12620 C C . GLU B 2 33 ? 254.089 236.428 239.625 1.00 57.11 32 GLU B C 1
ATOM 12621 O O . GLU B 2 33 ? 252.890 236.697 239.743 1.00 57.11 32 GLU B O 1
ATOM 12633 N N . LEU B 2 34 ? 254.903 236.346 240.679 1.00 59.06 33 LEU B N 1
ATOM 12634 C CA . LEU B 2 34 ? 254.393 236.646 242.013 1.00 59.06 33 LEU B CA 1
ATOM 12635 C C . LEU B 2 34 ? 254.036 238.121 242.144 1.00 59.06 33 LEU B C 1
ATOM 12636 O O . LEU B 2 34 ? 253.025 238.469 242.764 1.00 59.06 33 LEU B O 1
ATOM 12652 N N . GLY B 2 35 ? 254.857 239.002 241.572 1.00 59.26 34 GLY B N 1
ATOM 12653 C CA . GLY B 2 35 ? 254.534 240.417 241.601 1.00 59.26 34 GLY B CA 1
ATOM 12654 C C . GLY B 2 35 ? 253.226 240.722 240.899 1.00 59.26 34 GLY B C 1
ATOM 12655 O O . GLY B 2 35 ? 252.455 241.576 241.343 1.00 59.26 34 GLY B O 1
ATOM 12659 N N . THR B 2 36 ? 252.960 240.030 239.789 1.00 48.06 35 THR B N 1
ATOM 12660 C CA . THR B 2 36 ? 251.698 240.227 239.086 1.00 48.06 35 THR B CA 1
ATOM 12661 C C . THR B 2 36 ? 250.519 239.813 239.955 1.00 48.06 35 THR B C 1
ATOM 12662 O O . THR B 2 36 ? 249.487 240.489 239.970 1.00 48.06 35 THR B O 1
ATOM 12673 N N . VAL B 2 37 ? 250.652 238.709 240.691 1.00 49.90 36 VAL B N 1
ATOM 12674 C CA . VAL B 2 37 ? 249.582 238.291 241.593 1.00 49.90 36 VAL B CA 1
ATOM 12675 C C . VAL B 2 37 ? 249.377 239.327 242.692 1.00 49.90 36 VAL B C 1
ATOM 12676 O O . VAL B 2 37 ? 248.241 239.700 243.012 1.00 49.90 36 VAL B O 1
ATOM 12689 N N . MET B 2 38 ? 250.472 239.802 243.293 1.00 59.31 37 MET B N 1
ATOM 12690 C CA . MET B 2 38 ? 250.360 240.837 244.316 1.00 59.31 37 MET B CA 1
ATOM 12691 C C . MET B 2 38 ? 249.609 242.050 243.779 1.00 59.31 37 MET B C 1
ATOM 12692 O O . MET B 2 38 ? 248.645 242.522 244.391 1.00 59.31 37 MET B O 1
ATOM 12706 N N . ARG B 2 39 ? 250.037 242.563 242.624 1.00 49.34 38 ARG B N 1
ATOM 12707 C CA . ARG B 2 39 ? 249.361 243.704 242.018 1.00 49.34 38 ARG B CA 1
ATOM 12708 C C . ARG B 2 39 ? 247.899 243.398 241.734 1.00 49.34 38 ARG B C 1
ATOM 12709 O O . ARG B 2 39 ? 247.036 244.267 241.902 1.00 49.34 38 ARG B O 1
ATOM 12730 N N . SER B 2 40 ? 247.604 242.170 241.306 1.00 43.89 39 SER B N 1
ATOM 12731 C CA . SER B 2 40 ? 246.236 241.778 240.996 1.00 43.89 39 SER B CA 1
ATOM 12732 C C . SER B 2 40 ? 245.351 241.786 242.232 1.00 43.89 39 SER B C 1
ATOM 12733 O O . SER B 2 40 ? 244.158 242.088 242.135 1.00 43.89 39 SER B O 1
ATOM 12741 N N . LEU B 2 41 ? 245.908 241.448 243.390 1.00 50.94 40 LEU B N 1
ATOM 12742 C CA . LEU B 2 41 ? 245.144 241.411 244.629 1.00 50.94 40 LEU B CA 1
ATOM 12743 C C . LEU B 2 41 ? 245.144 242.744 245.365 1.00 50.94 40 LEU B C 1
ATOM 12744 O O . LEU B 2 41 ? 244.599 242.822 246.471 1.00 50.94 40 LEU B O 1
ATOM 12760 N N . GLY B 2 42 ? 245.736 243.787 244.784 1.00 55.78 41 GLY B N 1
ATOM 12761 C CA . GLY B 2 42 ? 245.725 245.116 245.348 1.00 55.78 41 GLY B CA 1
ATOM 12762 C C . GLY B 2 42 ? 246.981 245.491 246.108 1.00 55.78 41 GLY B C 1
ATOM 12763 O O . GLY B 2 42 ? 247.242 246.686 246.291 1.00 55.78 41 GLY B O 1
ATOM 12767 N N . GLN B 2 43 ? 247.768 244.509 246.540 1.00 71.51 42 GLN B N 1
ATOM 12768 C CA . GLN B 2 43 ? 248.979 244.767 247.320 1.00 71.51 42 GLN B CA 1
ATOM 12769 C C . GLN B 2 43 ? 250.174 244.913 246.378 1.00 71.51 42 GLN B C 1
ATOM 12770 O O . GLN B 2 43 ? 251.058 244.061 246.296 1.00 71.51 42 GLN B O 1
ATOM 12784 N N . ASN B 2 44 ? 250.193 246.027 245.665 1.00 66.17 43 ASN B N 1
ATOM 12785 C CA . ASN B 2 44 ? 251.289 246.282 244.739 1.00 66.17 43 ASN B CA 1
ATOM 12786 C C . ASN B 2 44 ? 252.567 246.527 245.533 1.00 66.17 43 ASN B C 1
ATOM 12787 O O . ASN B 2 44 ? 252.619 247.482 246.319 1.00 66.17 43 ASN B O 1
ATOM 12798 N N . PRO B 2 45 ? 253.608 245.714 245.370 1.00 80.27 44 PRO B N 1
ATOM 12799 C CA . PRO B 2 45 ? 254.824 245.893 246.164 1.00 80.27 44 PRO B CA 1
ATOM 12800 C C . PRO B 2 45 ? 255.862 246.764 245.468 1.00 80.27 44 PRO B C 1
ATOM 12801 O O . PRO B 2 45 ? 255.905 246.881 244.242 1.00 80.27 44 PRO B O 1
ATOM 12812 N N . THR B 2 46 ? 256.709 247.375 246.290 1.00 95.99 45 THR B N 1
ATOM 12813 C CA . THR B 2 46 ? 257.824 248.152 245.776 1.00 95.99 45 THR B CA 1
ATOM 12814 C C . THR B 2 46 ? 258.883 247.224 245.186 1.00 95.99 45 THR B C 1
ATOM 12815 O O . THR B 2 46 ? 258.908 246.018 245.446 1.00 95.99 45 THR B O 1
ATOM 12826 N N . GLU B 2 47 ? 259.773 247.807 244.382 1.00 102.73 46 GLU B N 1
ATOM 12827 C CA . GLU B 2 47 ? 260.830 247.013 243.765 1.00 102.73 46 GLU B CA 1
ATOM 12828 C C . GLU B 2 47 ? 261.694 246.341 244.826 1.00 102.73 46 GLU B C 1
ATOM 12829 O O . GLU B 2 47 ? 262.001 245.148 244.727 1.00 102.73 46 GLU B O 1
ATOM 12841 N N . ALA B 2 48 ? 262.096 247.092 245.852 1.00 102.95 47 ALA B N 1
ATOM 12842 C CA . ALA B 2 48 ? 262.929 246.519 246.904 1.00 102.95 47 ALA B CA 1
ATOM 12843 C C . ALA B 2 48 ? 262.187 245.419 247.654 1.00 102.95 47 ALA B C 1
ATOM 12844 O O . ALA B 2 48 ? 262.723 244.326 247.872 1.00 102.95 47 ALA B O 1
ATOM 12851 N N . GLU B 2 49 ? 260.946 245.692 248.060 1.00 96.05 48 GLU B N 1
ATOM 12852 C CA . GLU B 2 49 ? 260.169 244.694 248.787 1.00 96.05 48 GLU B CA 1
ATOM 12853 C C . GLU B 2 49 ? 259.886 243.474 247.918 1.00 96.05 48 GLU B C 1
ATOM 12854 O O . GLU B 2 49 ? 259.939 242.335 248.398 1.00 96.05 48 GLU B O 1
ATOM 12866 N N . LEU B 2 50 ? 259.570 243.692 246.639 1.00 91.19 49 LEU B N 1
ATOM 12867 C CA . LEU B 2 50 ? 259.327 242.567 245.742 1.00 91.19 49 LEU B CA 1
ATOM 12868 C C . LEU B 2 50 ? 260.581 241.722 245.571 1.00 91.19 49 LEU B C 1
ATOM 12869 O O . LEU B 2 50 ? 260.508 240.488 245.562 1.00 91.19 49 LEU B O 1
ATOM 12885 N N . GLN B 2 51 ? 261.740 242.364 245.428 1.00 98.41 50 GLN B N 1
ATOM 12886 C CA . GLN B 2 51 ? 262.986 241.614 245.313 1.00 98.41 50 GLN B CA 1
ATOM 12887 C C . GLN B 2 51 ? 263.268 240.838 246.592 1.00 98.41 50 GLN B C 1
ATOM 12888 O O . GLN B 2 51 ? 263.754 239.701 246.547 1.00 98.41 50 GLN B O 1
ATOM 12902 N N . ASP B 2 52 ? 262.972 241.439 247.746 1.00 99.80 51 ASP B N 1
ATOM 12903 C CA . ASP B 2 52 ? 263.124 240.731 249.012 1.00 99.80 51 ASP B CA 1
ATOM 12904 C C . ASP B 2 52 ? 262.245 239.490 249.046 1.00 99.80 51 ASP B C 1
ATOM 12905 O O . ASP B 2 52 ? 262.688 238.413 249.463 1.00 99.80 51 ASP B O 1
ATOM 12914 N N . MET B 2 53 ? 260.982 239.626 248.636 1.00 92.89 52 MET B N 1
ATOM 12915 C CA . MET B 2 53 ? 260.090 238.471 248.633 1.00 92.89 52 MET B CA 1
ATOM 12916 C C . MET B 2 53 ? 260.589 237.400 247.674 1.00 92.89 52 MET B C 1
ATOM 12917 O O . MET B 2 53 ? 260.552 236.206 247.993 1.00 92.89 52 MET B O 1
ATOM 12931 N N . ILE B 2 54 ? 261.067 237.807 246.497 1.00 93.20 53 ILE B N 1
ATOM 12932 C CA . ILE B 2 54 ? 261.621 236.842 245.553 1.00 93.20 53 ILE B CA 1
ATOM 12933 C C . ILE B 2 54 ? 262.775 236.081 246.187 1.00 93.20 53 ILE B C 1
ATOM 12934 O O . ILE B 2 54 ? 262.828 234.847 246.133 1.00 93.20 53 ILE B O 1
ATOM 12950 N N . ASN B 2 55 ? 263.717 236.797 246.798 1.00 99.72 54 ASN B N 1
ATOM 12951 C CA . ASN B 2 55 ? 264.931 236.148 247.281 1.00 99.72 54 ASN B CA 1
ATOM 12952 C C . ASN B 2 55 ? 264.664 235.269 248.498 1.00 99.72 54 ASN B C 1
ATOM 12953 O O . ASN B 2 55 ? 265.090 234.110 248.536 1.00 99.72 54 ASN B O 1
ATOM 12964 N N . GLU B 2 56 ? 263.945 235.789 249.495 1.00 98.83 55 GLU B N 1
ATOM 12965 C CA . GLU B 2 56 ? 263.905 235.123 250.793 1.00 98.83 55 GLU B CA 1
ATOM 12966 C C . GLU B 2 56 ? 263.315 233.720 250.680 1.00 98.83 55 GLU B C 1
ATOM 12967 O O . GLU B 2 56 ? 263.991 232.725 250.962 1.00 98.83 55 GLU B O 1
ATOM 12979 N N . VAL B 2 57 ? 262.053 233.617 250.260 1.00 94.74 56 VAL B N 1
ATOM 12980 C CA . VAL B 2 57 ? 261.391 232.316 250.244 1.00 94.74 56 VAL B CA 1
ATOM 12981 C C . VAL B 2 57 ? 262.032 231.398 249.210 1.00 94.74 56 VAL B C 1
ATOM 12982 O O . VAL B 2 57 ? 262.253 230.209 249.469 1.00 94.74 56 VAL B O 1
ATOM 12995 N N . ASP B 2 58 ? 262.350 231.929 248.032 1.00 93.79 57 ASP B N 1
ATOM 12996 C CA . ASP B 2 58 ? 262.805 231.110 246.916 1.00 93.79 57 ASP B CA 1
ATOM 12997 C C . ASP B 2 58 ? 264.305 230.841 246.939 1.00 93.79 57 ASP B C 1
ATOM 12998 O O . ASP B 2 58 ? 264.821 230.247 245.987 1.00 93.79 57 ASP B O 1
ATOM 13007 N N . ALA B 2 59 ? 265.016 231.259 247.990 1.00 105.30 58 ALA B N 1
ATOM 13008 C CA . ALA B 2 59 ? 266.397 230.828 248.162 1.00 105.30 58 ALA B CA 1
ATOM 13009 C C . ALA B 2 59 ? 266.527 229.323 248.361 1.00 105.30 58 ALA B C 1
ATOM 13010 O O . ALA B 2 59 ? 267.654 228.821 248.419 1.00 105.30 58 ALA B O 1
ATOM 13017 N N . ASP B 2 60 ? 265.413 228.595 248.463 1.00 105.52 59 ASP B N 1
ATOM 13018 C CA . ASP B 2 60 ? 265.464 227.141 248.553 1.00 105.52 59 ASP B CA 1
ATOM 13019 C C . ASP B 2 60 ? 265.959 226.492 247.268 1.00 105.52 59 ASP B C 1
ATOM 13020 O O . ASP B 2 60 ? 266.250 225.291 247.275 1.00 105.52 59 ASP B O 1
ATOM 13029 N N . GLY B 2 61 ? 266.053 227.247 246.172 1.00 101.98 60 GLY B N 1
ATOM 13030 C CA . GLY B 2 61 ? 266.523 226.742 244.904 1.00 101.98 60 GLY B CA 1
ATOM 13031 C C . GLY B 2 61 ? 265.424 226.268 243.972 1.00 101.98 60 GLY B C 1
ATOM 13032 O O . GLY B 2 61 ? 265.560 226.400 242.752 1.00 101.98 60 GLY B O 1
ATOM 13036 N N . ASN B 2 62 ? 264.338 225.718 244.519 1.00 84.35 61 ASN B N 1
ATOM 13037 C CA . ASN B 2 62 ? 263.238 225.265 243.674 1.00 84.35 61 ASN B CA 1
ATOM 13038 C C . ASN B 2 62 ? 262.609 226.430 242.919 1.00 84.35 61 ASN B C 1
ATOM 13039 O O . ASN B 2 62 ? 262.280 226.307 241.734 1.00 84.35 61 ASN B O 1
ATOM 13050 N N . GLY B 2 63 ? 262.435 227.568 243.587 1.00 79.23 62 GLY B N 1
ATOM 13051 C CA . GLY B 2 63 ? 261.881 228.739 242.934 1.00 79.23 62 GLY B CA 1
ATOM 13052 C C . GLY B 2 63 ? 260.396 228.668 242.659 1.00 79.23 62 GLY B C 1
ATOM 13053 O O . GLY B 2 63 ? 259.919 229.308 241.717 1.00 79.23 62 GLY B O 1
ATOM 13057 N N . THR B 2 64 ? 259.648 227.908 243.457 1.00 63.09 63 THR B N 1
ATOM 13058 C CA . THR B 2 64 ? 258.206 227.800 243.307 1.00 63.09 63 THR B CA 1
ATOM 13059 C C . THR B 2 64 ? 257.539 227.959 244.665 1.00 63.09 63 THR B C 1
ATOM 13060 O O . THR B 2 64 ? 258.128 227.653 245.705 1.00 63.09 63 THR B O 1
ATOM 13071 N N . ILE B 2 65 ? 256.302 228.447 244.642 1.00 57.07 64 ILE B N 1
ATOM 13072 C CA . ILE B 2 65 ? 255.505 228.669 245.841 1.00 57.07 64 ILE B CA 1
ATOM 13073 C C . ILE B 2 65 ? 254.216 227.875 245.705 1.00 57.07 64 ILE B C 1
ATOM 13074 O O . ILE B 2 65 ? 253.517 227.990 244.692 1.00 57.07 64 ILE B O 1
ATOM 13090 N N . ASP B 2 66 ? 253.908 227.070 246.714 1.00 52.05 65 ASP B N 1
ATOM 13091 C CA . ASP B 2 66 ? 252.636 226.371 246.777 1.00 52.05 65 ASP B CA 1
ATOM 13092 C C . ASP B 2 66 ? 251.595 227.234 247.486 1.00 52.05 65 ASP B C 1
ATOM 13093 O O . ASP B 2 66 ? 251.914 228.235 248.130 1.00 52.05 65 ASP B O 1
ATOM 13102 N N . PHE B 2 67 ? 250.330 226.842 247.355 1.00 49.21 66 PHE B N 1
ATOM 13103 C CA . PHE B 2 67 ? 249.256 227.714 247.821 1.00 49.21 66 PHE B CA 1
ATOM 13104 C C . PHE B 2 67 ? 249.317 228.010 249.314 1.00 49.21 66 PHE B C 1
ATOM 13105 O O . PHE B 2 67 ? 249.121 229.179 249.683 1.00 49.21 66 PHE B O 1
ATOM 13122 N N . PRO B 2 68 ? 249.534 227.044 250.213 1.00 51.06 67 PRO B N 1
ATOM 13123 C CA . PRO B 2 68 ? 249.667 227.415 251.635 1.00 51.06 67 PRO B CA 1
ATOM 13124 C C . PRO B 2 68 ? 250.771 228.427 251.896 1.00 51.06 67 PRO B C 1
ATOM 13125 O O . PRO B 2 68 ? 250.596 229.340 252.715 1.00 51.06 67 PRO B O 1
ATOM 13136 N N . GLU B 2 69 ? 251.907 228.299 251.210 1.00 55.10 68 GLU B N 1
ATOM 13137 C CA . GLU B 2 69 ? 252.975 229.280 251.366 1.00 55.10 68 GLU B CA 1
ATOM 13138 C C . GLU B 2 69 ? 252.543 230.651 250.859 1.00 55.10 68 GLU B C 1
ATOM 13139 O O . GLU B 2 69 ? 252.875 231.675 251.467 1.00 55.10 68 GLU B O 1
ATOM 13151 N N . PHE B 2 70 ? 251.812 230.694 249.744 1.00 54.60 69 PHE B N 1
ATOM 13152 C CA . PHE B 2 70 ? 251.300 231.965 249.243 1.00 54.60 69 PHE B CA 1
ATOM 13153 C C . PHE B 2 70 ? 250.326 232.588 250.235 1.00 54.60 69 PHE B C 1
ATOM 13154 O O . PHE B 2 70 ? 250.338 233.805 250.452 1.00 54.60 69 PHE B O 1
ATOM 13171 N N . LEU B 2 71 ? 249.471 231.765 250.842 1.00 56.60 70 LEU B N 1
ATOM 13172 C CA . LEU B 2 71 ? 248.557 232.264 251.861 1.00 56.60 70 LEU B CA 1
ATOM 13173 C C . LEU B 2 71 ? 249.325 232.852 253.033 1.00 56.60 70 LEU B C 1
ATOM 13174 O O . LEU B 2 71 ? 248.968 233.916 253.547 1.00 56.60 70 LEU B O 1
ATOM 13190 N N . THR B 2 72 ? 250.384 232.169 253.470 1.00 62.93 71 THR B N 1
ATOM 13191 C CA . THR B 2 72 ? 251.205 232.703 254.551 1.00 62.93 71 THR B CA 1
ATOM 13192 C C . THR B 2 72 ? 251.833 234.035 254.156 1.00 62.93 71 THR B C 1
ATOM 13193 O O . THR B 2 72 ? 251.830 234.990 254.941 1.00 62.93 71 THR B O 1
ATOM 13204 N N . MET B 2 73 ? 252.370 234.120 252.937 1.00 65.97 72 MET B N 1
ATOM 13205 C CA . MET B 2 73 ? 253.029 235.348 252.505 1.00 65.97 72 MET B CA 1
ATOM 13206 C C . MET B 2 73 ? 252.045 236.507 252.443 1.00 65.97 72 MET B C 1
ATOM 13207 O O . MET B 2 73 ? 252.379 237.636 252.820 1.00 65.97 72 MET B O 1
ATOM 13221 N N . MET B 2 74 ? 250.830 236.255 251.955 1.00 66.53 73 MET B N 1
ATOM 13222 C CA . MET B 2 74 ? 249.849 237.331 251.864 1.00 66.53 73 MET B CA 1
ATOM 13223 C C . MET B 2 74 ? 249.318 237.714 253.239 1.00 66.53 73 MET B C 1
ATOM 13224 O O . MET B 2 74 ? 249.072 238.895 253.506 1.00 66.53 73 MET B O 1
ATOM 13238 N N . ALA B 2 75 ? 249.126 236.733 254.123 1.00 73.60 74 ALA B N 1
ATOM 13239 C CA . ALA B 2 75 ? 248.713 237.047 255.485 1.00 73.60 74 ALA B CA 1
ATOM 13240 C C . ALA B 2 75 ? 249.760 237.905 256.179 1.00 73.60 74 ALA B C 1
ATOM 13241 O O . ALA B 2 75 ? 249.422 238.840 256.914 1.00 73.60 74 ALA B O 1
ATOM 13248 N N . ARG B 2 76 ? 251.039 237.600 255.958 1.00 82.07 75 ARG B N 1
ATOM 13249 C CA . ARG B 2 76 ? 252.101 238.457 256.470 1.00 82.07 75 ARG B CA 1
ATOM 13250 C C . ARG B 2 76 ? 252.011 239.852 255.865 1.00 82.07 75 ARG B C 1
ATOM 13251 O O . ARG B 2 76 ? 251.983 240.854 256.586 1.00 82.07 75 ARG B O 1
ATOM 13272 N N . LYS B 2 77 ? 251.949 239.934 254.535 1.00 82.10 76 LYS B N 1
ATOM 13273 C CA . LYS B 2 77 ? 251.923 241.237 253.879 1.00 82.10 76 LYS B CA 1
ATOM 13274 C C . LYS B 2 77 ? 250.707 242.050 254.296 1.00 82.10 76 LYS B C 1
ATOM 13275 O O . LYS B 2 77 ? 250.757 243.285 254.292 1.00 82.10 76 LYS B O 1
ATOM 13294 N N . MET B 2 78 ? 249.614 241.387 254.658 1.00 84.90 77 MET B N 1
ATOM 13295 C CA . MET B 2 78 ? 248.406 242.066 255.102 1.00 84.90 77 MET B CA 1
ATOM 13296 C C . MET B 2 78 ? 248.374 242.287 256.608 1.00 84.90 77 MET B C 1
ATOM 13297 O O . MET B 2 78 ? 247.402 242.859 257.113 1.00 84.90 77 MET B O 1
ATOM 13311 N N . LYS B 2 79 ? 249.402 241.849 257.339 1.00 91.58 78 LYS B N 1
ATOM 13312 C CA . LYS B 2 79 ? 249.419 242.055 258.783 1.00 91.58 78 LYS B CA 1
ATOM 13313 C C . LYS B 2 79 ? 249.406 243.541 259.119 1.00 91.58 78 LYS B C 1
ATOM 13314 O O . LYS B 2 79 ? 248.639 243.989 259.979 1.00 91.58 78 LYS B O 1
ATOM 13333 N N . ASP B 2 80 ? 250.257 244.325 258.452 1.00 99.62 79 ASP B N 1
ATOM 13334 C CA . ASP B 2 80 ? 250.236 245.785 258.569 1.00 99.62 79 ASP B CA 1
ATOM 13335 C C . ASP B 2 80 ? 250.500 246.359 257.179 1.00 99.62 79 ASP B C 1
ATOM 13336 O O . ASP B 2 80 ? 251.645 246.652 256.825 1.00 99.62 79 ASP B O 1
ATOM 13345 N N . THR B 2 81 ? 249.436 246.506 256.392 1.00 100.42 80 THR B N 1
ATOM 13346 C CA . THR B 2 81 ? 249.511 247.255 255.141 1.00 100.42 80 THR B CA 1
ATOM 13347 C C . THR B 2 81 ? 248.309 248.147 254.885 1.00 100.42 80 THR B C 1
ATOM 13348 O O . THR B 2 81 ? 248.441 249.114 254.126 1.00 100.42 80 THR B O 1
ATOM 13359 N N . ASP B 2 82 ? 247.152 247.876 255.482 1.00 112.28 81 ASP B N 1
ATOM 13360 C CA . ASP B 2 82 ? 245.910 248.589 255.192 1.00 112.28 81 ASP B CA 1
ATOM 13361 C C . ASP B 2 82 ? 245.483 249.335 256.451 1.00 112.28 81 ASP B C 1
ATOM 13362 O O . ASP B 2 82 ? 244.690 248.831 257.250 1.00 112.28 81 ASP B O 1
ATOM 13371 N N . SER B 2 83 ? 246.008 250.544 256.621 1.00 117.13 82 SER B N 1
ATOM 13372 C CA . SER B 2 83 ? 245.612 251.390 257.732 1.00 117.13 82 SER B CA 1
ATOM 13373 C C . SER B 2 83 ? 244.299 252.096 257.401 1.00 117.13 82 SER B C 1
ATOM 13374 O O . SER B 2 83 ? 243.658 251.833 256.380 1.00 117.13 82 SER B O 1
ATOM 13382 N N . GLU B 2 84 ? 243.893 253.015 258.278 1.00 115.71 83 GLU B N 1
ATOM 13383 C CA . GLU B 2 84 ? 242.606 253.677 258.101 1.00 115.71 83 GLU B CA 1
ATOM 13384 C C . GLU B 2 84 ? 242.583 254.539 256.844 1.00 115.71 83 GLU B C 1
ATOM 13385 O O . GLU B 2 84 ? 241.513 254.754 256.263 1.00 115.71 83 GLU B O 1
ATOM 13397 N N . GLU B 2 85 ? 243.741 255.041 256.408 1.00 116.22 84 GLU B N 1
ATOM 13398 C CA . GLU B 2 85 ? 243.765 255.877 255.211 1.00 116.22 84 GLU B CA 1
ATOM 13399 C C . GLU B 2 85 ? 243.358 255.085 253.974 1.00 116.22 84 GLU B C 1
ATOM 13400 O O . GLU B 2 85 ? 242.549 255.556 253.166 1.00 116.22 84 GLU B O 1
ATOM 13412 N N . GLU B 2 86 ? 243.882 253.867 253.817 1.00 113.45 85 GLU B N 1
ATOM 13413 C CA . GLU B 2 86 ? 243.468 253.035 252.692 1.00 113.45 85 GLU B CA 1
ATOM 13414 C C . GLU B 2 86 ? 241.999 252.660 252.810 1.00 113.45 85 GLU B C 1
ATOM 13415 O O . GLU B 2 86 ? 241.288 252.568 251.802 1.00 113.45 85 GLU B O 1
ATOM 13427 N N . ILE B 2 87 ? 241.529 252.440 254.036 1.00 108.33 86 ILE B N 1
ATOM 13428 C CA . ILE B 2 87 ? 240.132 252.084 254.252 1.00 108.33 86 ILE B CA 1
ATOM 13429 C C . ILE B 2 87 ? 239.220 253.216 253.800 1.00 108.33 86 ILE B C 1
ATOM 13430 O O . ILE B 2 87 ? 238.169 252.980 253.193 1.00 108.33 86 ILE B O 1
ATOM 13446 N N . ARG B 2 88 ? 239.604 254.461 254.089 1.00 110.27 87 ARG B N 1
ATOM 13447 C CA . ARG B 2 88 ? 238.802 255.609 253.685 1.00 110.27 87 ARG B CA 1
ATOM 13448 C C . ARG B 2 88 ? 239.077 256.062 252.257 1.00 110.27 87 ARG B C 1
ATOM 13449 O O . ARG B 2 88 ? 238.346 256.916 251.749 1.00 110.27 87 ARG B O 1
ATOM 13470 N N . GLU B 2 89 ? 240.100 255.518 251.594 1.00 104.45 88 GLU B N 1
ATOM 13471 C CA . GLU B 2 89 ? 240.232 255.749 250.157 1.00 104.45 88 GLU B CA 1
ATOM 13472 C C . GLU B 2 89 ? 238.974 255.309 249.415 1.00 104.45 88 GLU B C 1
ATOM 13473 O O . GLU B 2 89 ? 238.462 256.039 248.556 1.00 104.45 88 GLU B O 1
ATOM 13485 N N . ALA B 2 90 ? 238.461 254.117 249.732 1.00 92.14 89 ALA B N 1
ATOM 13486 C CA . ALA B 2 90 ? 237.271 253.618 249.048 1.00 92.14 89 ALA B CA 1
ATOM 13487 C C . ALA B 2 90 ? 236.058 254.482 249.359 1.00 92.14 89 ALA B C 1
ATOM 13488 O O . ALA B 2 90 ? 235.229 254.745 248.481 1.00 92.14 89 ALA B O 1
ATOM 13495 N N . PHE B 2 91 ? 235.937 254.931 250.608 1.00 99.12 90 PHE B N 1
ATOM 13496 C CA . PHE B 2 91 ? 234.879 255.872 250.952 1.00 99.12 90 PHE B CA 1
ATOM 13497 C C . PHE B 2 91 ? 234.998 257.172 250.164 1.00 99.12 90 PHE B C 1
ATOM 13498 O O . PHE B 2 91 ? 233.988 257.720 249.709 1.00 99.12 90 PHE B O 1
ATOM 13515 N N . ARG B 2 92 ? 236.217 257.682 249.983 1.00 101.58 91 ARG B N 1
ATOM 13516 C CA . ARG B 2 92 ? 236.366 258.921 249.230 1.00 101.58 91 ARG B CA 1
ATOM 13517 C C . ARG B 2 92 ? 236.114 258.724 247.741 1.00 101.58 91 ARG B C 1
ATOM 13518 O O . ARG B 2 92 ? 235.757 259.689 247.057 1.00 101.58 91 ARG B O 1
ATOM 13539 N N . VAL B 2 93 ? 236.293 257.506 247.222 1.00 91.18 92 VAL B N 1
ATOM 13540 C CA . VAL B 2 93 ? 235.994 257.262 245.810 1.00 91.18 92 VAL B CA 1
ATOM 13541 C C . VAL B 2 93 ? 234.595 257.759 245.469 1.00 91.18 92 VAL B C 1
ATOM 13542 O O . VAL B 2 93 ? 234.359 258.294 244.379 1.00 91.18 92 VAL B O 1
ATOM 13555 N N . PHE B 2 94 ? 233.648 257.594 246.390 1.00 93.16 93 PHE B N 1
ATOM 13556 C CA . PHE B 2 94 ? 232.286 258.069 246.180 1.00 93.16 93 PHE B CA 1
ATOM 13557 C C . PHE B 2 94 ? 232.136 259.563 246.423 1.00 93.16 93 PHE B C 1
ATOM 13558 O O . PHE B 2 94 ? 231.057 260.107 246.168 1.00 93.16 93 PHE B O 1
ATOM 13575 N N . ASP B 2 95 ? 233.185 260.241 246.886 1.00 106.50 94 ASP B N 1
ATOM 13576 C CA . ASP B 2 95 ? 233.071 261.637 247.285 1.00 106.50 94 ASP B CA 1
ATOM 13577 C C . ASP B 2 95 ? 232.925 262.551 246.075 1.00 106.50 94 ASP B C 1
ATOM 13578 O O . ASP B 2 95 ? 233.911 263.110 245.583 1.00 106.50 94 ASP B O 1
ATOM 13587 N N . LYS B 2 96 ? 231.691 262.710 245.591 1.00 110.30 95 LYS B N 1
ATOM 13588 C CA . LYS B 2 96 ? 231.445 263.641 244.495 1.00 110.30 95 LYS B CA 1
ATOM 13589 C C . LYS B 2 96 ? 231.812 265.063 244.898 1.00 110.30 95 LYS B C 1
ATOM 13590 O O . LYS B 2 96 ? 232.421 265.802 244.117 1.00 110.30 95 LYS B O 1
ATOM 13609 N N . ASP B 2 97 ? 231.451 265.459 246.115 1.00 113.48 96 ASP B N 1
ATOM 13610 C CA . ASP B 2 97 ? 231.774 266.767 246.661 1.00 113.48 96 ASP B CA 1
ATOM 13611 C C . ASP B 2 97 ? 232.633 266.597 247.907 1.00 113.48 96 ASP B C 1
ATOM 13612 O O . ASP B 2 97 ? 232.575 265.573 248.592 1.00 113.48 96 ASP B O 1
ATOM 13621 N N . GLY B 2 98 ? 233.432 267.621 248.198 1.00 113.12 97 GLY B N 1
ATOM 13622 C CA . GLY B 2 98 ? 234.381 267.577 249.290 1.00 113.12 97 GLY B CA 1
ATOM 13623 C C . GLY B 2 98 ? 233.795 267.759 250.670 1.00 113.12 97 GLY B C 1
ATOM 13624 O O . GLY B 2 98 ? 234.547 267.827 251.646 1.00 113.12 97 GLY B O 1
ATOM 13628 N N . ASN B 2 99 ? 232.472 267.839 250.787 1.00 113.66 98 ASN B N 1
ATOM 13629 C CA . ASN B 2 99 ? 231.811 268.055 252.069 1.00 113.66 98 ASN B CA 1
ATOM 13630 C C . ASN B 2 99 ? 231.603 266.772 252.861 1.00 113.66 98 ASN B C 1
ATOM 13631 O O . ASN B 2 99 ? 231.064 266.832 253.971 1.00 113.66 98 ASN B O 1
ATOM 13642 N N . GLY B 2 100 ? 232.007 265.625 252.329 1.00 111.18 99 GLY B N 1
ATOM 13643 C CA . GLY B 2 100 ? 231.716 264.365 252.985 1.00 111.18 99 GLY B CA 1
ATOM 13644 C C . GLY B 2 100 ? 230.248 263.998 252.970 1.00 111.18 99 GLY B C 1
ATOM 13645 O O . GLY B 2 100 ? 229.728 263.500 253.976 1.00 111.18 99 GLY B O 1
ATOM 13649 N N . TYR B 2 101 ? 229.566 264.226 251.851 1.00 112.93 100 TYR B N 1
ATOM 13650 C CA . TYR B 2 101 ? 228.132 263.996 251.734 1.00 112.93 100 TYR B CA 1
ATOM 13651 C C . TYR B 2 101 ? 227.871 262.822 250.801 1.00 112.93 100 TYR B C 1
ATOM 13652 O O . TYR B 2 101 ? 228.349 262.811 249.661 1.00 112.93 100 TYR B O 1
ATOM 13670 N N . ILE B 2 102 ? 227.111 261.841 251.284 1.00 109.00 101 ILE B N 1
ATOM 13671 C CA . ILE B 2 102 ? 226.697 260.706 250.467 1.00 109.00 101 ILE B CA 1
ATOM 13672 C C . ILE B 2 102 ? 225.288 260.297 250.870 1.00 109.00 101 ILE B C 1
ATOM 13673 O O . ILE B 2 102 ? 225.050 259.903 252.016 1.00 109.00 101 ILE B O 1
ATOM 13689 N N . SER B 2 103 ? 224.349 260.384 249.933 1.00 108.79 102 SER B N 1
ATOM 13690 C CA . SER B 2 103 ? 222.981 259.972 250.215 1.00 108.79 102 SER B CA 1
ATOM 13691 C C . SER B 2 103 ? 222.948 258.502 250.611 1.00 108.79 102 SER B C 1
ATOM 13692 O O . SER B 2 103 ? 223.550 257.653 249.948 1.00 108.79 102 SER B O 1
ATOM 13700 N N . ALA B 2 104 ? 222.237 258.203 251.700 1.00 110.59 103 ALA B N 1
ATOM 13701 C CA . ALA B 2 104 ? 222.160 256.826 252.173 1.00 110.59 103 ALA B CA 1
ATOM 13702 C C . ALA B 2 104 ? 221.513 255.916 251.137 1.00 110.59 103 ALA B C 1
ATOM 13703 O O . ALA B 2 104 ? 221.870 254.735 251.036 1.00 110.59 103 ALA B O 1
ATOM 13710 N N . ALA B 2 105 ? 220.562 256.440 250.361 1.00 108.97 104 ALA B N 1
ATOM 13711 C CA . ALA B 2 105 ? 219.967 255.645 249.292 1.00 108.97 104 ALA B CA 1
ATOM 13712 C C . ALA B 2 105 ? 221.014 255.259 248.255 1.00 108.97 104 ALA B C 1
ATOM 13713 O O . ALA B 2 105 ? 220.986 254.146 247.716 1.00 108.97 104 ALA B O 1
ATOM 13720 N N . GLU B 2 106 ? 221.941 256.171 247.957 1.00 106.10 105 GLU B N 1
ATOM 13721 C CA . GLU B 2 106 ? 223.030 255.836 247.045 1.00 106.10 105 GLU B CA 1
ATOM 13722 C C . GLU B 2 106 ? 223.873 254.697 247.602 1.00 106.10 105 GLU B C 1
ATOM 13723 O O . GLU B 2 106 ? 224.276 253.793 246.860 1.00 106.10 105 GLU B O 1
ATOM 13735 N N . LEU B 2 107 ? 224.157 254.726 248.907 1.00 104.90 106 LEU B N 1
ATOM 13736 C CA . LEU B 2 107 ? 224.908 253.634 249.515 1.00 104.90 106 LEU B CA 1
ATOM 13737 C C . LEU B 2 107 ? 224.147 252.322 249.410 1.00 104.90 106 LEU B C 1
ATOM 13738 O O . LEU B 2 107 ? 224.735 251.281 249.102 1.00 104.90 106 LEU B O 1
ATOM 13754 N N . ARG B 2 108 ? 222.839 252.345 249.663 1.00 108.55 107 ARG B N 1
ATOM 13755 C CA . ARG B 2 108 ? 222.056 251.120 249.533 1.00 108.55 107 ARG B CA 1
ATOM 13756 C C . ARG B 2 108 ? 222.128 250.582 248.109 1.00 108.55 107 ARG B C 1
ATOM 13757 O O . ARG B 2 108 ? 222.378 249.389 247.891 1.00 108.55 107 ARG B O 1
ATOM 13778 N N . HIS B 2 109 ? 221.932 251.460 247.123 1.00 101.73 108 HIS B N 1
ATOM 13779 C CA . HIS B 2 109 ? 221.935 251.023 245.730 1.00 101.73 108 HIS B CA 1
ATOM 13780 C C . HIS B 2 109 ? 223.288 250.447 245.333 1.00 101.73 108 HIS B C 1
ATOM 13781 O O . HIS B 2 109 ? 223.358 249.392 244.691 1.00 101.73 108 HIS B O 1
ATOM 13795 N N . VAL B 2 110 ? 224.377 251.118 245.712 1.00 94.29 109 VAL B N 1
ATOM 13796 C CA . VAL B 2 110 ? 225.700 250.658 245.304 1.00 94.29 109 VAL B CA 1
ATOM 13797 C C . VAL B 2 110 ? 226.064 249.366 246.026 1.00 94.29 109 VAL B C 1
ATOM 13798 O O . VAL B 2 110 ? 226.648 248.453 245.430 1.00 94.29 109 VAL B O 1
ATOM 13811 N N . MET B 2 111 ? 225.726 249.260 247.314 1.00 95.90 110 MET B N 1
ATOM 13812 C CA . MET B 2 111 ? 226.055 248.056 248.065 1.00 95.90 110 MET B CA 1
ATOM 13813 C C . MET B 2 111 ? 225.255 246.857 247.580 1.00 95.90 110 MET B C 1
ATOM 13814 O O . MET B 2 111 ? 225.758 245.729 247.614 1.00 95.90 110 MET B O 1
ATOM 13828 N N . THR B 2 112 ? 224.017 247.069 247.131 1.00 101.66 111 THR B N 1
ATOM 13829 C CA . THR B 2 112 ? 223.224 245.946 246.644 1.00 101.66 111 THR B CA 1
ATOM 13830 C C . THR B 2 112 ? 223.596 245.584 245.211 1.00 101.66 111 THR B C 1
ATOM 13831 O O . THR B 2 112 ? 224.094 244.486 244.945 1.00 101.66 111 THR B O 1
ATOM 13842 N N . ASN B 2 113 ? 223.370 246.506 244.273 1.00 99.98 112 ASN B N 1
ATOM 13843 C CA . ASN B 2 113 ? 223.485 246.163 242.859 1.00 99.98 112 ASN B CA 1
ATOM 13844 C C . ASN B 2 113 ? 224.939 245.998 242.436 1.00 99.98 112 ASN B C 1
ATOM 13845 O O . ASN B 2 113 ? 225.280 245.050 241.719 1.00 99.98 112 ASN B O 1
ATOM 13856 N N . LEU B 2 114 ? 225.809 246.903 242.872 1.00 84.23 113 LEU B N 1
ATOM 13857 C CA . LEU B 2 114 ? 227.149 247.038 242.321 1.00 84.23 113 LEU B CA 1
ATOM 13858 C C . LEU B 2 114 ? 228.208 246.276 243.108 1.00 84.23 113 LEU B C 1
ATOM 13859 O O . LEU B 2 114 ? 229.373 246.276 242.704 1.00 84.23 113 LEU B O 1
ATOM 13875 N N . GLY B 2 115 ? 227.832 245.571 244.171 1.00 93.72 114 GLY B N 1
ATOM 13876 C CA . GLY B 2 115 ? 228.819 244.884 244.979 1.00 93.72 114 GLY B CA 1
ATOM 13877 C C . GLY B 2 115 ? 228.460 243.455 245.325 1.00 93.72 114 GLY B C 1
ATOM 13878 O O . GLY B 2 115 ? 228.113 242.659 244.447 1.00 93.72 114 GLY B O 1
ATOM 13882 N N . GLU B 2 116 ? 228.553 243.120 246.612 1.00 93.63 115 GLU B N 1
ATOM 13883 C CA . GLU B 2 116 ? 228.329 241.762 247.088 1.00 93.63 115 GLU B CA 1
ATOM 13884 C C . GLU B 2 116 ? 226.857 241.396 247.201 1.00 93.63 115 GLU B C 1
ATOM 13885 O O . GLU B 2 116 ? 226.550 240.237 247.499 1.00 93.63 115 GLU B O 1
ATOM 13897 N N . LYS B 2 117 ? 225.947 242.342 246.989 1.00 100.28 116 LYS B N 1
ATOM 13898 C CA . LYS B 2 117 ? 224.518 242.077 247.135 1.00 100.28 116 LYS B CA 1
ATOM 13899 C C . LYS B 2 117 ? 224.194 241.644 248.560 1.00 100.28 116 LYS B C 1
ATOM 13900 O O . LYS B 2 117 ? 223.108 241.919 249.072 1.00 100.28 116 LYS B O 1
ATOM 13919 N N . GLU B 2 121 ? 219.277 242.348 251.623 1.00 114.43 120 GLU B N 1
ATOM 13920 C CA . GLU B 2 121 ? 218.567 242.594 252.872 1.00 114.43 120 GLU B CA 1
ATOM 13921 C C . GLU B 2 121 ? 219.499 243.196 253.917 1.00 114.43 120 GLU B C 1
ATOM 13922 O O . GLU B 2 121 ? 219.060 243.902 254.820 1.00 114.43 120 GLU B O 1
ATOM 13933 N N . GLU B 2 122 ? 220.796 242.909 253.787 1.00 115.93 121 GLU B N 1
ATOM 13934 C CA . GLU B 2 122 ? 221.755 243.388 254.776 1.00 115.93 121 GLU B CA 1
ATOM 13935 C C . GLU B 2 122 ? 221.776 244.909 254.845 1.00 115.93 121 GLU B C 1
ATOM 13936 O O . GLU B 2 122 ? 222.045 245.476 255.909 1.00 115.93 121 GLU B O 1
ATOM 13948 N N . VAL B 2 123 ? 221.480 245.583 253.732 1.00 113.07 122 VAL B N 1
ATOM 13949 C CA . VAL B 2 123 ? 221.598 247.037 253.690 1.00 113.07 122 VAL B CA 1
ATOM 13950 C C . VAL B 2 123 ? 220.596 247.702 254.625 1.00 113.07 122 VAL B C 1
ATOM 13951 O O . VAL B 2 123 ? 220.888 248.753 255.206 1.00 113.07 122 VAL B O 1
ATOM 13964 N N . ASP B 2 124 ? 219.400 247.128 254.778 1.00 117.26 123 ASP B N 1
ATOM 13965 C CA . ASP B 2 124 ? 218.408 247.746 255.653 1.00 117.26 123 ASP B CA 1
ATOM 13966 C C . ASP B 2 124 ? 218.878 247.771 257.102 1.00 117.26 123 ASP B C 1
ATOM 13967 O O . ASP B 2 124 ? 218.390 248.582 257.898 1.00 117.26 123 ASP B O 1
ATOM 13976 N N . GLU B 2 125 ? 219.813 246.892 257.465 1.00 118.39 124 GLU B N 1
ATOM 13977 C CA . GLU B 2 125 ? 220.412 246.912 258.794 1.00 118.39 124 GLU B CA 1
ATOM 13978 C C . GLU B 2 125 ? 221.715 247.699 258.827 1.00 118.39 124 GLU B C 1
ATOM 13979 O O . GLU B 2 125 ? 222.031 248.320 259.848 1.00 118.39 124 GLU B O 1
ATOM 13991 N N . MET B 2 126 ? 222.477 247.680 257.732 1.00 116.40 125 MET B N 1
ATOM 13992 C CA . MET B 2 126 ? 223.689 248.489 257.652 1.00 116.40 125 MET B CA 1
ATOM 13993 C C . MET B 2 126 ? 223.366 249.974 257.760 1.00 116.40 125 MET B C 1
ATOM 13994 O O . MET B 2 126 ? 224.079 250.727 258.435 1.00 116.40 125 MET B O 1
ATOM 14008 N N . ILE B 2 127 ? 222.299 250.415 257.091 1.00 116.77 126 ILE B N 1
ATOM 14009 C CA . ILE B 2 127 ? 221.971 251.837 257.057 1.00 116.77 126 ILE B CA 1
ATOM 14010 C C . ILE B 2 127 ? 221.558 252.326 258.439 1.00 116.77 126 ILE B C 1
ATOM 14011 O O . ILE B 2 127 ? 221.928 253.430 258.858 1.00 116.77 126 ILE B O 1
ATOM 14027 N N . ARG B 2 128 ? 220.785 251.518 259.170 1.00 119.63 127 ARG B N 1
ATOM 14028 C CA . ARG B 2 128 ? 220.320 251.936 260.488 1.00 119.63 127 ARG B CA 1
ATOM 14029 C C . ARG B 2 128 ? 221.488 252.366 261.363 1.00 119.63 127 ARG B C 1
ATOM 14030 O O . ARG B 2 128 ? 221.468 253.447 261.962 1.00 119.63 127 ARG B O 1
ATOM 14051 N N . GLU B 2 129 ? 222.525 251.530 261.441 1.00 120.30 128 GLU B N 1
ATOM 14052 C CA . GLU B 2 129 ? 223.726 251.919 262.170 1.00 120.30 128 GLU B CA 1
ATOM 14053 C C . GLU B 2 129 ? 224.401 253.110 261.501 1.00 120.30 128 GLU B C 1
ATOM 14054 O O . GLU B 2 129 ? 225.142 253.859 262.149 1.00 120.30 128 GLU B O 1
ATOM 14066 N N . ALA B 2 130 ? 224.153 253.303 260.209 1.00 119.02 129 ALA B N 1
ATOM 14067 C CA . ALA B 2 130 ? 224.675 254.457 259.487 1.00 119.02 129 ALA B CA 1
ATOM 14068 C C . ALA B 2 130 ? 223.819 255.686 259.771 1.00 119.02 129 ALA B C 1
ATOM 14069 O O . ALA B 2 130 ? 224.233 256.587 260.499 1.00 119.02 129 ALA B O 1
ATOM 14076 N N . GLY B 2 136 ? 220.324 263.285 255.828 1.00 110.47 135 GLY B N 1
ATOM 14077 C CA . GLY B 2 136 ? 220.680 262.442 254.701 1.00 110.47 135 GLY B CA 1
ATOM 14078 C C . GLY B 2 136 ? 222.170 262.435 254.416 1.00 110.47 135 GLY B C 1
ATOM 14079 O O . GLY B 2 136 ? 222.655 261.630 253.622 1.00 110.47 135 GLY B O 1
ATOM 14082 N N . GLN B 2 137 ? 222.897 263.338 255.068 1.00 113.26 136 GLN B N 1
ATOM 14083 C CA . GLN B 2 137 ? 224.339 263.451 254.901 1.00 113.26 136 GLN B CA 1
ATOM 14084 C C . GLN B 2 137 ? 225.027 262.347 255.694 1.00 113.26 136 GLN B C 1
ATOM 14085 O O . GLN B 2 137 ? 224.759 262.175 256.888 1.00 113.26 136 GLN B O 1
ATOM 14099 N N . VAL B 2 138 ? 225.916 261.610 255.036 1.00 113.45 137 VAL B N 1
ATOM 14100 C CA . VAL B 2 138 ? 226.671 260.531 255.663 1.00 113.45 137 VAL B CA 1
ATOM 14101 C C . VAL B 2 138 ? 228.132 260.962 255.659 1.00 113.45 137 VAL B C 1
ATOM 14102 O O . VAL B 2 138 ? 228.851 260.756 254.676 1.00 113.45 137 VAL B O 1
ATOM 14115 N N . ASN B 2 139 ? 228.572 261.565 256.758 1.00 114.85 138 ASN B N 1
ATOM 14116 C CA . ASN B 2 139 ? 229.965 261.966 256.880 1.00 114.85 138 ASN B CA 1
ATOM 14117 C C . ASN B 2 139 ? 230.849 260.736 257.037 1.00 114.85 138 ASN B C 1
ATOM 14118 O O . ASN B 2 139 ? 230.519 259.803 257.774 1.00 114.85 138 ASN B O 1
ATOM 14129 N N . TYR B 2 140 ? 231.979 260.732 256.328 1.00 111.67 139 TYR B N 1
ATOM 14130 C CA . TYR B 2 140 ? 232.746 259.499 256.190 1.00 111.67 139 TYR B CA 1
ATOM 14131 C C . TYR B 2 140 ? 233.413 259.117 257.506 1.00 111.67 139 TYR B C 1
ATOM 14132 O O . TYR B 2 140 ? 233.302 257.972 257.962 1.00 111.67 139 TYR B O 1
ATOM 14150 N N . GLU B 2 141 ? 234.104 260.070 258.139 1.00 117.21 140 GLU B N 1
ATOM 14151 C CA . GLU B 2 141 ? 234.765 259.792 259.408 1.00 117.21 140 GLU B CA 1
ATOM 14152 C C . GLU B 2 141 ? 233.773 259.386 260.486 1.00 117.21 140 GLU B C 1
ATOM 14153 O O . GLU B 2 141 ? 234.166 258.766 261.479 1.00 117.21 140 GLU B O 1
ATOM 14165 N N . GLU B 2 142 ? 232.497 259.730 260.315 1.00 119.02 141 GLU B N 1
ATOM 14166 C CA . GLU B 2 142 ? 231.481 259.341 261.284 1.00 119.02 141 GLU B CA 1
ATOM 14167 C C . GLU B 2 142 ? 231.323 257.826 261.337 1.00 119.02 141 GLU B C 1
ATOM 14168 O O . GLU B 2 142 ? 231.210 257.238 262.419 1.00 119.02 141 GLU B O 1
ATOM 14180 N N . PHE B 2 143 ? 231.321 257.172 260.172 1.00 119.31 142 PHE B N 1
ATOM 14181 C CA . PHE B 2 143 ? 230.969 255.755 260.134 1.00 119.31 142 PHE B CA 1
ATOM 14182 C C . PHE B 2 143 ? 232.178 254.871 260.407 1.00 119.31 142 PHE B C 1
ATOM 14183 O O . PHE B 2 143 ? 232.039 253.785 260.980 1.00 119.31 142 PHE B O 1
ATOM 14200 N N . VAL B 2 144 ? 233.372 255.313 260.009 1.00 117.29 143 VAL B N 1
ATOM 14201 C CA . VAL B 2 144 ? 234.569 254.506 260.195 1.00 117.29 143 VAL B CA 1
ATOM 14202 C C . VAL B 2 144 ? 234.882 254.269 261.665 1.00 117.29 143 VAL B C 1
ATOM 14203 O O . VAL B 2 144 ? 235.737 253.437 261.980 1.00 117.29 143 VAL B O 1
ATOM 14216 N N . GLN B 2 145 ? 234.209 254.977 262.568 1.00 120.95 144 GLN B N 1
ATOM 14217 C CA . GLN B 2 145 ? 234.412 254.819 264.006 1.00 120.95 144 GLN B CA 1
ATOM 14218 C C . GLN B 2 145 ? 234.429 253.353 264.425 1.00 120.95 144 GLN B C 1
ATOM 14219 O O . GLN B 2 145 ? 235.495 252.761 264.600 1.00 120.95 144 GLN B O 1
ATOM 14233 N N . SER C 3 6 ? 197.957 227.879 205.358 1.00 62.16 231 SER C N 1
ATOM 14234 C CA . SER C 3 6 ? 197.646 227.308 206.663 1.00 62.16 231 SER C CA 1
ATOM 14235 C C . SER C 3 6 ? 198.874 227.339 207.564 1.00 62.16 231 SER C C 1
ATOM 14236 O O . SER C 3 6 ? 199.987 227.076 207.113 1.00 62.16 231 SER C O 1
ATOM 14243 N N . LYS C 3 7 ? 198.669 227.658 208.840 1.00 64.90 232 LYS C N 1
ATOM 14244 C CA . LYS C 3 7 ? 199.777 227.789 209.772 1.00 64.90 232 LYS C CA 1
ATOM 14245 C C . LYS C 3 7 ? 199.288 227.528 211.190 1.00 64.90 232 LYS C C 1
ATOM 14246 O O . LYS C 3 7 ? 198.162 227.880 211.552 1.00 64.90 232 LYS C O 1
ATOM 14265 N N . LEU C 3 8 ? 200.156 226.909 211.986 1.00 61.63 233 LEU C N 1
ATOM 14266 C CA . LEU C 3 8 ? 199.890 226.598 213.384 1.00 61.63 233 LEU C CA 1
ATOM 14267 C C . LEU C 3 8 ? 200.881 227.372 214.239 1.00 61.63 233 LEU C C 1
ATOM 14268 O O . LEU C 3 8 ? 202.093 227.163 214.127 1.00 61.63 233 LEU C O 1
ATOM 14284 N N . LEU C 3 9 ? 200.372 228.261 215.091 1.00 68.34 234 LEU C N 1
ATOM 14285 C CA . LEU C 3 9 ? 201.214 229.064 215.965 1.00 68.34 234 LEU C CA 1
ATOM 14286 C C . LEU C 3 9 ? 201.440 228.409 217.324 1.00 68.34 234 LEU C C 1
ATOM 14287 O O . LEU C 3 9 ? 201.706 229.109 218.307 1.00 68.34 234 LEU C O 1
ATOM 14303 N N . GLU C 3 10 ? 201.346 227.083 217.398 1.00 65.60 235 GLU C N 1
ATOM 14304 C CA . GLU C 3 10 ? 201.726 226.342 218.593 1.00 65.60 235 GLU C CA 1
ATOM 14305 C C . GLU C 3 10 ? 203.230 226.113 218.679 1.00 65.60 235 GLU C C 1
ATOM 14306 O O . GLU C 3 10 ? 203.677 225.308 219.503 1.00 65.60 235 GLU C O 1
ATOM 14318 N N . ASN C 3 11 ? 204.009 226.792 217.836 1.00 65.44 236 ASN C N 1
ATOM 14319 C CA . ASN C 3 11 ? 205.461 226.730 217.872 1.00 65.44 236 ASN C CA 1
ATOM 14320 C C . ASN C 3 11 ? 206.115 228.071 218.162 1.00 65.44 236 ASN C C 1
ATOM 14321 O O . ASN C 3 11 ? 207.284 228.094 218.560 1.00 65.44 236 ASN C O 1
ATOM 14332 N N . ASP C 3 12 ? 205.398 229.179 217.990 1.00 78.59 237 ASP C N 1
ATOM 14333 C CA . ASP C 3 12 ? 205.956 230.513 218.184 1.00 78.59 237 ASP C CA 1
ATOM 14334 C C . ASP C 3 12 ? 206.244 230.744 219.662 1.00 78.59 237 ASP C C 1
ATOM 14335 O O . ASP C 3 12 ? 205.319 230.909 220.462 1.00 78.59 237 ASP C O 1
ATOM 14344 N N . ASP C 3 13 ? 207.529 230.784 220.022 1.00 78.98 238 ASP C N 1
ATOM 14345 C CA . ASP C 3 13 ? 207.904 230.922 221.426 1.00 78.98 238 ASP C CA 1
ATOM 14346 C C . ASP C 3 13 ? 207.345 232.199 222.039 1.00 78.98 238 ASP C C 1
ATOM 14347 O O . ASP C 3 13 ? 207.078 232.243 223.247 1.00 78.98 238 ASP C O 1
ATOM 14356 N N . ASP C 3 14 ? 207.162 233.244 221.228 1.00 82.77 239 ASP C N 1
ATOM 14357 C CA . ASP C 3 14 ? 206.642 234.506 221.746 1.00 82.77 239 ASP C CA 1
ATOM 14358 C C . ASP C 3 14 ? 205.313 234.293 222.459 1.00 82.77 239 ASP C C 1
ATOM 14359 O O . ASP C 3 14 ? 205.138 234.695 223.618 1.00 82.77 239 ASP C O 1
ATOM 14368 N N . VAL C 3 15 ? 204.367 233.642 221.781 1.00 76.19 240 VAL C N 1
ATOM 14369 C CA . VAL C 3 15 ? 203.041 233.446 222.352 1.00 76.19 240 VAL C CA 1
ATOM 14370 C C . VAL C 3 15 ? 203.112 232.521 223.559 1.00 76.19 240 VAL C C 1
ATOM 14371 O O . VAL C 3 15 ? 202.367 232.690 224.530 1.00 76.19 240 VAL C O 1
ATOM 14384 N N . LEU C 3 16 ? 203.999 231.526 223.521 1.00 74.77 241 LEU C N 1
ATOM 14385 C CA . LEU C 3 16 ? 204.107 230.603 224.644 1.00 74.77 241 LEU C CA 1
ATOM 14386 C C . LEU C 3 16 ? 204.572 231.323 225.904 1.00 74.77 241 LEU C C 1
ATOM 14387 O O . LEU C 3 16 ? 204.007 231.131 226.988 1.00 74.77 241 LEU C O 1
ATOM 14403 N N . ASP C 3 17 ? 205.599 232.167 225.785 1.00 79.95 242 ASP C N 1
ATOM 14404 C CA . ASP C 3 17 ? 206.052 232.896 226.965 1.00 79.95 242 ASP C CA 1
ATOM 14405 C C . ASP C 3 17 ? 205.033 233.942 227.395 1.00 79.95 242 ASP C C 1
ATOM 14406 O O . ASP C 3 17 ? 204.898 234.210 228.593 1.00 79.95 242 ASP C O 1
ATOM 14415 N N . THR C 3 18 ? 204.307 234.542 226.448 1.00 78.13 243 THR C N 1
ATOM 14416 C CA . THR C 3 18 ? 203.221 235.440 226.828 1.00 78.13 243 THR C CA 1
ATOM 14417 C C . THR C 3 18 ? 202.176 234.706 227.659 1.00 78.13 243 THR C C 1
ATOM 14418 O O . THR C 3 18 ? 201.693 235.227 228.673 1.00 78.13 243 THR C O 1
ATOM 14429 N N . ILE C 3 19 ? 201.809 233.494 227.237 1.00 72.24 244 ILE C N 1
ATOM 14430 C CA . ILE C 3 19 ? 200.844 232.697 227.989 1.00 72.24 244 ILE C CA 1
ATOM 14431 C C . ILE C 3 19 ? 201.387 232.392 229.377 1.00 72.24 244 ILE C C 1
ATOM 14432 O O . ILE C 3 19 ? 200.679 232.524 230.382 1.00 72.24 244 ILE C O 1
ATOM 14448 N N . LYS C 3 20 ? 202.651 231.972 229.451 1.00 78.55 245 LYS C N 1
ATOM 14449 C CA . LYS C 3 20 ? 203.241 231.656 230.748 1.00 78.55 245 LYS C CA 1
ATOM 14450 C C . LYS C 3 20 ? 203.215 232.869 231.668 1.00 78.55 245 LYS C C 1
ATOM 14451 O O . LYS C 3 20 ? 202.860 232.756 232.846 1.00 78.55 245 LYS C O 1
ATOM 14470 N N . TYR C 3 21 ? 203.578 234.040 231.143 1.00 83.80 246 TYR C N 1
ATOM 14471 C CA . TYR C 3 21 ? 203.486 235.276 231.911 1.00 83.80 246 TYR C CA 1
ATOM 14472 C C . TYR C 3 21 ? 202.075 235.479 232.447 1.00 83.80 246 TYR C C 1
ATOM 14473 O O . TYR C 3 21 ? 201.840 235.458 233.664 1.00 83.80 246 TYR C O 1
ATOM 14491 N N . VAL C 3 22 ? 201.114 235.644 231.535 1.00 78.81 247 VAL C N 1
ATOM 14492 C CA . VAL C 3 22 ? 199.772 236.047 231.936 1.00 78.81 247 VAL C CA 1
ATOM 14493 C C . VAL C 3 22 ? 199.153 235.015 232.865 1.00 78.81 247 VAL C C 1
ATOM 14494 O O . VAL C 3 22 ? 198.279 235.346 233.675 1.00 78.81 247 VAL C O 1
ATOM 14507 N N . HIS C 3 23 ? 199.583 233.756 232.772 1.00 76.61 248 HIS C N 1
ATOM 14508 C CA . HIS C 3 23 ? 199.124 232.762 233.735 1.00 76.61 248 HIS C CA 1
ATOM 14509 C C . HIS C 3 23 ? 199.797 232.957 235.085 1.00 76.61 248 HIS C C 1
ATOM 14510 O O . HIS C 3 23 ? 199.144 232.861 236.131 1.00 76.61 248 HIS C O 1
ATOM 14524 N N . LYS C 3 24 ? 201.102 233.231 235.084 1.00 84.05 249 LYS C N 1
ATOM 14525 C CA . LYS C 3 24 ? 201.826 233.368 236.341 1.00 84.05 249 LYS C CA 1
ATOM 14526 C C . LYS C 3 24 ? 201.282 234.526 237.161 1.00 84.05 249 LYS C C 1
ATOM 14527 O O . LYS C 3 24 ? 201.079 234.395 238.374 1.00 84.05 249 LYS C O 1
ATOM 14546 N N . GLU C 3 25 ? 201.033 235.669 236.521 1.00 86.33 250 GLU C N 1
ATOM 14547 C CA . GLU C 3 25 ? 200.577 236.828 237.284 1.00 86.33 250 GLU C CA 1
ATOM 14548 C C . GLU C 3 25 ? 199.083 236.766 237.585 1.00 86.33 250 GLU C C 1
ATOM 14549 O O . GLU C 3 25 ? 198.678 236.707 238.750 1.00 86.33 250 GLU C O 1
ATOM 14561 N N . TYR C 3 26 ? 198.249 236.768 236.548 1.00 85.27 251 TYR C N 1
ATOM 14562 C CA . TYR C 3 26 ? 196.854 237.162 236.703 1.00 85.27 251 TYR C CA 1
ATOM 14563 C C . TYR C 3 26 ? 195.865 236.042 236.421 1.00 85.27 251 TYR C C 1
ATOM 14564 O O . TYR C 3 26 ? 195.009 235.760 237.267 1.00 85.27 251 TYR C O 1
ATOM 14582 N N . LEU C 3 27 ? 195.950 235.383 235.264 1.00 77.60 252 LEU C N 1
ATOM 14583 C CA . LEU C 3 27 ? 194.940 234.385 234.923 1.00 77.60 252 LEU C CA 1
ATOM 14584 C C . LEU C 3 27 ? 194.942 233.206 235.886 1.00 77.60 252 LEU C C 1
ATOM 14585 O O . LEU C 3 27 ? 193.976 232.436 235.905 1.00 77.60 252 LEU C O 1
ATOM 14601 N N . GLY C 3 28 ? 195.992 233.047 236.684 1.00 82.63 253 GLY C N 1
ATOM 14602 C CA . GLY C 3 28 ? 196.082 231.979 237.655 1.00 82.63 253 GLY C CA 1
ATOM 14603 C C . GLY C 3 28 ? 195.617 232.333 239.050 1.00 82.63 253 GLY C C 1
ATOM 14604 O O . GLY C 3 28 ? 195.942 231.605 239.994 1.00 82.63 253 GLY C O 1
ATOM 14608 N N . LYS C 3 29 ? 194.865 233.422 239.218 1.00 88.30 254 LYS C N 1
ATOM 14609 C CA . LYS C 3 29 ? 194.431 233.874 240.530 1.00 88.30 254 LYS C CA 1
ATOM 14610 C C . LYS C 3 29 ? 192.909 233.954 240.593 1.00 88.30 254 LYS C C 1
ATOM 14611 O O . LYS C 3 29 ? 192.261 234.252 239.585 1.00 88.30 254 LYS C O 1
ATOM 14630 N N . PRO C 3 30 ? 192.304 233.699 241.766 1.00 92.34 255 PRO C N 1
ATOM 14631 C CA . PRO C 3 30 ? 190.845 233.838 241.880 1.00 92.34 255 PRO C CA 1
ATOM 14632 C C . PRO C 3 30 ? 190.371 235.269 241.690 1.00 92.34 255 PRO C C 1
ATOM 14633 O O . PRO C 3 30 ? 191.182 236.192 241.568 1.00 92.34 255 PRO C O 1
ATOM 14644 N N . TYR C 3 31 ? 189.057 235.458 241.664 1.00 93.24 256 TYR C N 1
ATOM 14645 C CA . TYR C 3 31 ? 188.486 236.788 241.506 1.00 93.24 256 TYR C CA 1
ATOM 14646 C C . TYR C 3 31 ? 188.551 237.548 242.827 1.00 93.24 256 TYR C C 1
ATOM 14647 O O . TYR C 3 31 ? 187.999 237.075 243.826 1.00 93.24 256 TYR C O 1
ATOM 14665 N N . PRO C 3 32 ? 189.202 238.715 242.883 1.00 97.16 257 PRO C N 1
ATOM 14666 C CA . PRO C 3 32 ? 189.164 239.514 244.116 1.00 97.16 257 PRO C CA 1
ATOM 14667 C C . PRO C 3 32 ? 187.875 240.297 244.307 1.00 97.16 257 PRO C C 1
ATOM 14668 O O . PRO C 3 32 ? 187.661 240.841 245.399 1.00 97.16 257 PRO C O 1
ATOM 14679 N N . GLY C 3 33 ? 187.017 240.373 243.293 1.00 97.91 258 GLY C N 1
ATOM 14680 C CA . GLY C 3 33 ? 185.806 241.153 243.373 1.00 97.91 258 GLY C CA 1
ATOM 14681 C C . GLY C 3 33 ? 186.025 242.569 242.880 1.00 97.91 258 GLY C C 1
ATOM 14682 O O . GLY C 3 33 ? 187.161 243.039 242.763 1.00 97.91 258 GLY C O 1
ATOM 14686 N N . PRO C 3 34 ? 184.931 243.286 242.578 1.00 99.28 259 PRO C N 1
ATOM 14687 C CA . PRO C 3 34 ? 185.041 244.653 242.057 1.00 99.28 259 PRO C CA 1
ATOM 14688 C C . PRO C 3 34 ? 185.811 245.583 242.988 1.00 99.28 259 PRO C C 1
ATOM 14689 O O . PRO C 3 34 ? 186.056 245.211 244.136 1.00 99.28 259 PRO C O 1
ATOM 14700 N N . ARG C 3 45 ? 186.243 246.240 248.769 1.00 101.96 270 ARG C N 1
ATOM 14701 C CA . ARG C 3 45 ? 185.795 245.511 247.589 1.00 101.96 270 ARG C CA 1
ATOM 14702 C C . ARG C 3 45 ? 184.345 245.082 247.768 1.00 101.96 270 ARG C C 1
ATOM 14703 O O . ARG C 3 45 ? 183.662 245.548 248.679 1.00 101.96 270 ARG C O 1
ATOM 14723 N N . LEU C 3 46 ? 183.876 244.198 246.898 1.00 101.70 271 LEU C N 1
ATOM 14724 C CA . LEU C 3 46 ? 182.518 243.683 246.934 1.00 101.70 271 LEU C CA 1
ATOM 14725 C C . LEU C 3 46 ? 182.555 242.167 246.840 1.00 101.70 271 LEU C C 1
ATOM 14726 O O . LEU C 3 46 ? 183.558 241.588 246.408 1.00 101.70 271 LEU C O 1
ATOM 14742 N N . PRO C 3 47 ? 181.484 241.491 247.245 1.00 105.28 272 PRO C N 1
ATOM 14743 C CA . PRO C 3 47 ? 181.434 240.032 247.105 1.00 105.28 272 PRO C CA 1
ATOM 14744 C C . PRO C 3 47 ? 181.350 239.628 245.644 1.00 105.28 272 PRO C C 1
ATOM 14745 O O . PRO C 3 47 ? 180.498 240.141 244.904 1.00 105.28 272 PRO C O 1
ATOM 14756 N N . PRO C 3 48 ? 182.212 238.722 245.184 1.00 101.56 273 PRO C N 1
ATOM 14757 C CA . PRO C 3 48 ? 182.038 238.179 243.830 1.00 101.56 273 PRO C CA 1
ATOM 14758 C C . PRO C 3 48 ? 180.662 237.550 243.668 1.00 101.56 273 PRO C C 1
ATOM 14759 O O . PRO C 3 48 ? 180.178 236.835 244.549 1.00 101.56 273 PRO C O 1
ATOM 14770 N N . ASN C 3 49 ? 180.029 237.815 242.523 1.00 101.45 274 ASN C N 1
ATOM 14771 C CA . ASN C 3 49 ? 178.682 237.304 242.293 1.00 101.45 274 ASN C CA 1
ATOM 14772 C C . ASN C 3 49 ? 178.661 235.781 242.259 1.00 101.45 274 ASN C C 1
ATOM 14773 O O . ASN C 3 49 ? 177.791 235.151 242.872 1.00 101.45 274 ASN C O 1
ATOM 14784 N N . GLU C 3 50 ? 179.610 235.169 241.552 1.00 101.93 275 GLU C N 1
ATOM 14785 C CA . GLU C 3 50 ? 179.692 233.720 241.441 1.00 101.93 275 GLU C CA 1
ATOM 14786 C C . GLU C 3 50 ? 180.762 233.126 242.349 1.00 101.93 275 GLU C C 1
ATOM 14787 O O . GLU C 3 50 ? 181.010 231.917 242.288 1.00 101.93 275 GLU C O 1
ATOM 14799 N N . GLY C 3 51 ? 181.397 233.940 243.185 1.00 102.67 276 GLY C N 1
ATOM 14800 C CA . GLY C 3 51 ? 182.467 233.479 244.034 1.00 102.67 276 GLY C CA 1
ATOM 14801 C C . GLY C 3 51 ? 183.784 233.461 243.286 1.00 102.67 276 GLY C C 1
ATOM 14802 O O . GLY C 3 51 ? 183.827 233.655 242.067 1.00 102.67 276 GLY C O 1
ATOM 14806 N N . PRO C 3 52 ? 184.889 233.235 243.996 1.00 98.96 277 PRO C N 1
ATOM 14807 C CA . PRO C 3 52 ? 186.183 233.147 243.308 1.00 98.96 277 PRO C CA 1
ATOM 14808 C C . PRO C 3 52 ? 186.318 231.849 242.532 1.00 98.96 277 PRO C C 1
ATOM 14809 O O . PRO C 3 52 ? 186.553 230.790 243.125 1.00 98.96 277 PRO C O 1
ATOM 14820 N N . ASP C 3 53 ? 186.164 231.911 241.217 1.00 91.86 278 ASP C N 1
ATOM 14821 C CA . ASP C 3 53 ? 186.326 230.725 240.385 1.00 91.86 278 ASP C CA 1
ATOM 14822 C C . ASP C 3 53 ? 187.242 230.952 239.193 1.00 91.86 278 ASP C C 1
ATOM 14823 O O . ASP C 3 53 ? 188.028 230.064 238.856 1.00 91.86 278 ASP C O 1
ATOM 14832 N N . ARG C 3 54 ? 187.165 232.118 238.552 1.00 85.50 279 ARG C N 1
ATOM 14833 C CA . ARG C 3 54 ? 188.000 232.424 237.390 1.00 85.50 279 ARG C CA 1
ATOM 14834 C C . ARG C 3 54 ? 187.923 231.315 236.345 1.00 85.50 279 ARG C C 1
ATOM 14835 O O . ARG C 3 54 ? 188.876 231.072 235.603 1.00 85.50 279 ARG C O 1
ATOM 14856 N N . GLY C 3 55 ? 186.786 230.628 236.280 1.00 79.75 280 GLY C N 1
ATOM 14857 C CA . GLY C 3 55 ? 186.610 229.542 235.347 1.00 79.75 280 GLY C CA 1
ATOM 14858 C C . GLY C 3 55 ? 186.136 230.015 233.990 1.00 79.75 280 GLY C C 1
ATOM 14859 O O . GLY C 3 55 ? 186.788 229.788 232.966 1.00 79.75 280 GLY C O 1
ATOM 14863 N N . PRO C 3 56 ? 184.990 230.702 233.954 1.00 75.06 281 PRO C N 1
ATOM 14864 C CA . PRO C 3 56 ? 184.442 231.146 232.662 1.00 75.06 281 PRO C CA 1
ATOM 14865 C C . PRO C 3 56 ? 185.306 232.169 231.948 1.00 75.06 281 PRO C C 1
ATOM 14866 O O . PRO C 3 56 ? 184.990 232.524 230.806 1.00 75.06 281 PRO C O 1
ATOM 14877 N N . HIS C 3 57 ? 186.372 232.662 232.583 1.00 71.66 282 HIS C N 1
ATOM 14878 C CA . HIS C 3 57 ? 187.286 233.591 231.931 1.00 71.66 282 HIS C CA 1
ATOM 14879 C C . HIS C 3 57 ? 188.739 233.279 232.271 1.00 71.66 282 HIS C C 1
ATOM 14880 O O . HIS C 3 57 ? 189.606 234.146 232.105 1.00 71.66 282 HIS C O 1
ATOM 14894 N N . GLY C 3 58 ? 189.029 232.066 232.730 1.00 71.24 283 GLY C N 1
ATOM 14895 C CA . GLY C 3 58 ? 190.377 231.705 233.117 1.00 71.24 283 GLY C CA 1
ATOM 14896 C C . GLY C 3 58 ? 191.317 231.551 231.941 1.00 71.24 283 GLY C C 1
ATOM 14897 O O . GLY C 3 58 ? 191.117 232.162 230.888 1.00 71.24 283 GLY C O 1
ATOM 14901 N N . LEU C 3 59 ? 192.358 230.736 232.118 1.00 66.97 284 LEU C N 1
ATOM 14902 C CA . LEU C 3 59 ? 193.357 230.563 231.069 1.00 66.97 284 LEU C CA 1
ATOM 14903 C C . LEU C 3 59 ? 192.807 229.749 229.904 1.00 66.97 284 LEU C C 1
ATOM 14904 O O . LEU C 3 59 ? 193.070 230.066 228.736 1.00 66.97 284 LEU C O 1
ATOM 14920 N N . ALA C 3 60 ? 192.048 228.692 230.202 1.00 57.57 285 ALA C N 1
ATOM 14921 C CA . ALA C 3 60 ? 191.513 227.845 229.144 1.00 57.57 285 ALA C CA 1
ATOM 14922 C C . ALA C 3 60 ? 190.675 228.655 228.166 1.00 57.57 285 ALA C C 1
ATOM 14923 O O . ALA C 3 60 ? 190.722 228.419 226.955 1.00 57.57 285 ALA C O 1
ATOM 14930 N N . HIS C 3 61 ? 189.904 229.617 228.672 1.00 57.35 286 HIS C N 1
ATOM 14931 C CA . HIS C 3 61 ? 189.089 230.455 227.799 1.00 57.35 286 HIS C CA 1
ATOM 14932 C C . HIS C 3 61 ? 189.960 231.223 226.812 1.00 57.35 286 HIS C C 1
ATOM 14933 O O . HIS C 3 61 ? 189.670 231.269 225.610 1.00 57.35 286 HIS C O 1
ATOM 14947 N N . THR C 3 62 ? 191.036 231.835 227.306 1.00 61.53 287 THR C N 1
ATOM 14948 C CA . THR C 3 62 ? 191.907 232.613 226.434 1.00 61.53 287 THR C CA 1
ATOM 14949 C C . THR C 3 62 ? 192.586 231.726 225.399 1.00 61.53 287 THR C C 1
ATOM 14950 O O . THR C 3 62 ? 192.684 232.094 224.220 1.00 61.53 287 THR C O 1
ATOM 14961 N N . VAL C 3 63 ? 193.067 230.553 225.819 1.00 56.79 288 VAL C N 1
ATOM 14962 C CA . VAL C 3 63 ? 193.720 229.653 224.873 1.00 56.79 288 VAL C CA 1
ATOM 14963 C C . VAL C 3 63 ? 192.727 229.190 223.813 1.00 56.79 288 VAL C C 1
ATOM 14964 O O . VAL C 3 63 ? 193.066 229.081 222.628 1.00 56.79 288 VAL C O 1
ATOM 14977 N N . ARG C 3 64 ? 191.487 228.912 224.219 1.00 50.95 289 ARG C N 1
ATOM 14978 C CA . ARG C 3 64 ? 190.469 228.509 223.256 1.00 50.95 289 ARG C CA 1
ATOM 14979 C C . ARG C 3 64 ? 190.188 229.621 222.259 1.00 50.95 289 ARG C C 1
ATOM 14980 O O . ARG C 3 64 ? 190.035 229.366 221.060 1.00 50.95 289 ARG C O 1
ATOM 15001 N N . THR C 3 65 ? 190.102 230.863 222.734 1.00 56.63 290 THR C N 1
ATOM 15002 C CA . THR C 3 65 ? 189.863 231.980 221.826 1.00 56.63 290 THR C CA 1
ATOM 15003 C C . THR C 3 65 ? 191.012 232.141 220.837 1.00 56.63 290 THR C C 1
ATOM 15004 O O . THR C 3 65 ? 190.792 232.400 219.647 1.00 56.63 290 THR C O 1
ATOM 15015 N N . MET C 3 66 ? 192.249 231.995 221.313 1.00 61.07 291 MET C N 1
ATOM 15016 C CA . MET C 3 66 ? 193.397 232.105 220.418 1.00 61.07 291 MET C CA 1
ATOM 15017 C C . MET C 3 66 ? 193.385 230.995 219.370 1.00 61.07 291 MET C C 1
ATOM 15018 O O . MET C 3 66 ? 193.666 231.236 218.186 1.00 61.07 291 MET C O 1
ATOM 15032 N N . ALA C 3 67 ? 193.044 229.772 219.784 1.00 53.08 292 ALA C N 1
ATOM 15033 C CA . ALA C 3 67 ? 192.925 228.678 218.826 1.00 53.08 292 ALA C CA 1
ATOM 15034 C C . ALA C 3 67 ? 191.820 228.954 217.815 1.00 53.08 292 ALA C C 1
ATOM 15035 O O . ALA C 3 67 ? 191.953 228.624 216.631 1.00 53.08 292 ALA C O 1
ATOM 15042 N N . CYS C 3 68 ? 190.714 229.545 218.267 1.00 54.55 293 CYS C N 1
ATOM 15043 C CA . CYS C 3 68 ? 189.642 229.905 217.347 1.00 54.55 293 CYS C CA 1
ATOM 15044 C C . CYS C 3 68 ? 190.127 230.913 216.316 1.00 54.55 293 CYS C C 1
ATOM 15045 O O . CYS C 3 68 ? 189.796 230.809 215.131 1.00 54.55 293 CYS C O 1
ATOM 15053 N N . ALA C 3 69 ? 190.909 231.901 216.751 1.00 59.61 294 ALA C N 1
ATOM 15054 C CA . ALA C 3 69 ? 191.461 232.865 215.804 1.00 59.61 294 ALA C CA 1
ATOM 15055 C C . ALA C 3 69 ? 192.353 232.175 214.778 1.00 59.61 294 ALA C C 1
ATOM 15056 O O . ALA C 3 69 ? 192.280 232.469 213.576 1.00 59.61 294 ALA C O 1
ATOM 15063 N N . GLU C 3 70 ? 193.199 231.249 215.235 1.00 58.39 295 GLU C N 1
ATOM 15064 C CA . GLU C 3 70 ? 194.063 230.524 214.306 1.00 58.39 295 GLU C CA 1
ATOM 15065 C C . GLU C 3 70 ? 193.240 229.740 213.289 1.00 58.39 295 GLU C C 1
ATOM 15066 O O . GLU C 3 70 ? 193.533 229.759 212.084 1.00 58.39 295 GLU C O 1
ATOM 15078 N N . VAL C 3 71 ? 192.207 229.039 213.761 1.00 51.17 296 VAL C N 1
ATOM 15079 C CA . VAL C 3 71 ? 191.382 228.233 212.867 1.00 51.17 296 VAL C CA 1
ATOM 15080 C C . VAL C 3 71 ? 190.658 229.122 211.868 1.00 51.17 296 VAL C C 1
ATOM 15081 O O . VAL C 3 71 ? 190.502 228.762 210.697 1.00 51.17 296 VAL C O 1
ATOM 15094 N N . MET C 3 72 ? 190.195 230.292 212.311 1.00 56.80 297 MET C N 1
ATOM 15095 C CA . MET C 3 72 ? 189.537 231.214 211.391 1.00 56.80 297 MET C CA 1
ATOM 15096 C C . MET C 3 72 ? 190.499 231.700 210.318 1.00 56.80 297 MET C C 1
ATOM 15097 O O . MET C 3 72 ? 190.130 231.796 209.143 1.00 56.80 297 MET C O 1
ATOM 15111 N N . ILE C 3 73 ? 191.738 232.013 210.699 1.00 62.87 298 ILE C N 1
ATOM 15112 C CA . ILE C 3 73 ? 192.728 232.422 209.706 1.00 62.87 298 ILE C CA 1
ATOM 15113 C C . ILE C 3 73 ? 192.919 231.320 208.670 1.00 62.87 298 ILE C C 1
ATOM 15114 O O . ILE C 3 73 ? 192.839 231.555 207.453 1.00 62.87 298 ILE C O 1
ATOM 15130 N N . GLU C 3 74 ? 193.159 230.094 209.143 1.00 58.84 299 GLU C N 1
ATOM 15131 C CA . GLU C 3 74 ? 193.396 228.985 208.224 1.00 58.84 299 GLU C CA 1
ATOM 15132 C C . GLU C 3 74 ? 192.201 228.773 207.307 1.00 58.84 299 GLU C C 1
ATOM 15133 O O . GLU C 3 74 ? 192.357 228.549 206.100 1.00 58.84 299 GLU C O 1
ATOM 15145 N N . GLU C 3 75 ? 190.996 228.843 207.867 1.00 53.32 300 GLU C N 1
ATOM 15146 C CA . GLU C 3 75 ? 189.804 228.529 207.097 1.00 53.32 300 GLU C CA 1
ATOM 15147 C C . GLU C 3 75 ? 189.498 229.618 206.081 1.00 53.32 300 GLU C C 1
ATOM 15148 O O . GLU C 3 75 ? 189.025 229.326 204.978 1.00 53.32 300 GLU C O 1
ATOM 15160 N N . ALA C 3 76 ? 189.756 230.879 206.430 1.00 59.30 301 ALA C N 1
ATOM 15161 C CA . ALA C 3 76 ? 189.619 231.947 205.448 1.00 59.30 301 ALA C CA 1
ATOM 15162 C C . ALA C 3 76 ? 190.602 231.755 204.303 1.00 59.30 301 ALA C C 1
ATOM 15163 O O . ALA C 3 76 ? 190.246 231.934 203.132 1.00 59.30 301 ALA C O 1
ATOM 15170 N N . ARG C 3 77 ? 191.845 231.384 204.621 1.00 58.88 302 ARG C N 1
ATOM 15171 C CA . ARG C 3 77 ? 192.817 231.123 203.563 1.00 58.88 302 ARG C CA 1
ATOM 15172 C C . ARG C 3 77 ? 192.328 230.016 202.638 1.00 58.88 302 ARG C C 1
ATOM 15173 O O . ARG C 3 77 ? 192.381 230.143 201.407 1.00 58.88 302 ARG C O 1
ATOM 15194 N N . LYS C 3 78 ? 191.846 228.916 203.216 1.00 50.98 303 LYS C N 1
ATOM 15195 C CA . LYS C 3 78 ? 191.403 227.791 202.399 1.00 50.98 303 LYS C CA 1
ATOM 15196 C C . LYS C 3 78 ? 190.182 228.157 201.562 1.00 50.98 303 LYS C C 1
ATOM 15197 O O . LYS C 3 78 ? 190.078 227.752 200.398 1.00 50.98 303 LYS C O 1
ATOM 15216 N N . ALA C 3 79 ? 189.249 228.924 202.131 1.00 57.81 304 ALA C N 1
ATOM 15217 C CA . ALA C 3 79 ? 188.077 229.346 201.371 1.00 57.81 304 ALA C CA 1
ATOM 15218 C C . ALA C 3 79 ? 188.471 230.245 200.207 1.00 57.81 304 ALA C C 1
ATOM 15219 O O . ALA C 3 79 ? 187.930 230.115 199.103 1.00 57.81 304 ALA C O 1
ATOM 15226 N N . GLN C 3 80 ? 189.407 231.170 200.434 1.00 60.71 305 GLN C N 1
ATOM 15227 C CA . GLN C 3 80 ? 189.879 232.005 199.335 1.00 60.71 305 GLN C CA 1
ATOM 15228 C C . GLN C 3 80 ? 190.526 231.160 198.250 1.00 60.71 305 GLN C C 1
ATOM 15229 O O . GLN C 3 80 ? 190.278 231.370 197.057 1.00 60.71 305 GLN C O 1
ATOM 15243 N N . LEU C 3 81 ? 191.362 230.198 198.643 1.00 52.89 306 LEU C N 1
ATOM 15244 C CA . LEU C 3 81 ? 192.029 229.359 197.654 1.00 52.89 306 LEU C CA 1
ATOM 15245 C C . LEU C 3 81 ? 191.018 228.554 196.849 1.00 52.89 306 LEU C C 1
ATOM 15246 O O . LEU C 3 81 ? 191.185 228.368 195.639 1.00 52.89 306 LEU C O 1
ATOM 15262 N N . ARG C 3 82 ? 189.962 228.067 197.503 1.00 54.72 307 ARG C N 1
ATOM 15263 C CA . ARG C 3 82 ? 188.946 227.301 196.791 1.00 54.72 307 ARG C CA 1
ATOM 15264 C C . ARG C 3 82 ? 188.300 228.107 195.674 1.00 54.72 307 ARG C C 1
ATOM 15265 O O . ARG C 3 82 ? 187.759 227.517 194.734 1.00 54.72 307 ARG C O 1
ATOM 15286 N N . GLY C 3 83 ? 188.347 229.435 195.750 1.00 59.91 308 GLY C N 1
ATOM 15287 C CA . GLY C 3 83 ? 187.748 230.272 194.730 1.00 59.91 308 GLY C CA 1
ATOM 15288 C C . GLY C 3 83 ? 186.447 230.901 195.179 1.00 59.91 308 GLY C C 1
ATOM 15289 O O . GLY C 3 83 ? 185.479 230.954 194.415 1.00 59.91 308 GLY C O 1
ATOM 15293 N N . GLU C 3 84 ? 186.412 231.378 196.419 1.00 64.48 309 GLU C N 1
ATOM 15294 C CA . GLU C 3 84 ? 185.223 231.976 197.004 1.00 64.48 309 GLU C CA 1
ATOM 15295 C C . GLU C 3 84 ? 185.547 233.373 197.515 1.00 64.48 309 GLU C C 1
ATOM 15296 O O . GLU C 3 84 ? 186.674 233.655 197.930 1.00 64.48 309 GLU C O 1
ATOM 15308 N N . THR C 3 85 ? 184.544 234.244 197.478 1.00 69.32 310 THR C N 1
ATOM 15309 C CA . THR C 3 85 ? 184.686 235.631 197.897 1.00 69.32 310 THR C CA 1
ATOM 15310 C C . THR C 3 85 ? 184.256 235.769 199.351 1.00 69.32 310 THR C C 1
ATOM 15311 O O . THR C 3 85 ? 183.199 235.263 199.742 1.00 69.32 310 THR C O 1
ATOM 15322 N N . LEU C 3 86 ? 185.078 236.449 200.145 1.00 65.68 311 LEU C N 1
ATOM 15323 C CA . LEU C 3 86 ? 184.855 236.597 201.574 1.00 65.68 311 LEU C CA 1
ATOM 15324 C C . LEU C 3 86 ? 184.456 238.027 201.908 1.00 65.68 311 LEU C C 1
ATOM 15325 O O . LEU C 3 86 ? 184.740 238.969 201.165 1.00 65.68 311 LEU C O 1
ATOM 15341 N N . GLY C 3 87 ? 183.785 238.175 203.047 1.00 71.65 312 GLY C N 1
ATOM 15342 C CA . GLY C 3 87 ? 183.438 239.500 203.521 1.00 71.65 312 GLY C CA 1
ATOM 15343 C C . GLY C 3 87 ? 184.671 240.320 203.844 1.00 71.65 312 GLY C C 1
ATOM 15344 O O . GLY C 3 87 ? 185.703 239.797 204.268 1.00 71.65 312 GLY C O 1
ATOM 15348 N N . LYS C 3 88 ? 184.556 241.627 203.637 1.00 80.98 313 LYS C N 1
ATOM 15349 C CA . LYS C 3 88 ? 185.643 242.563 203.868 1.00 80.98 313 LYS C CA 1
ATOM 15350 C C . LYS C 3 88 ? 185.347 243.425 205.087 1.00 80.98 313 LYS C C 1
ATOM 15351 O O . LYS C 3 88 ? 184.190 243.722 205.395 1.00 80.98 313 LYS C O 1
ATOM 15370 N N . ALA C 3 89 ? 186.410 243.818 205.781 1.00 85.91 314 ALA C N 1
ATOM 15371 C CA . ALA C 3 89 ? 186.300 244.758 206.882 1.00 85.91 314 ALA C CA 1
ATOM 15372 C C . ALA C 3 89 ? 186.183 246.179 206.334 1.00 85.91 314 ALA C C 1
ATOM 15373 O O . ALA C 3 89 ? 186.205 246.410 205.123 1.00 85.91 314 ALA C O 1
ATOM 15380 N N . LYS C 3 90 ? 186.058 247.153 207.239 1.00 90.40 315 LYS C N 1
ATOM 15381 C CA . LYS C 3 90 ? 186.012 248.546 206.806 1.00 90.40 315 LYS C CA 1
ATOM 15382 C C . LYS C 3 90 ? 187.293 248.926 206.076 1.00 90.40 315 LYS C C 1
ATOM 15383 O O . LYS C 3 90 ? 187.261 249.677 205.095 1.00 90.40 315 LYS C O 1
ATOM 15402 N N . ASN C 3 91 ? 188.432 248.412 206.542 1.00 89.80 316 ASN C N 1
ATOM 15403 C CA . ASN C 3 91 ? 189.701 248.677 205.876 1.00 89.80 316 ASN C CA 1
ATOM 15404 C C . ASN C 3 91 ? 189.756 248.069 204.481 1.00 89.80 316 ASN C C 1
ATOM 15405 O O . ASN C 3 91 ? 190.652 248.413 203.703 1.00 89.80 316 ASN C O 1
ATOM 15416 N N . GLY C 3 92 ? 188.828 247.177 204.149 1.00 87.77 317 GLY C N 1
ATOM 15417 C CA . GLY C 3 92 ? 188.820 246.517 202.862 1.00 87.77 317 GLY C CA 1
ATOM 15418 C C . GLY C 3 92 ? 189.701 245.294 202.766 1.00 87.77 317 GLY C C 1
ATOM 15419 O O . GLY C 3 92 ? 189.903 244.785 201.658 1.00 87.77 317 GLY C O 1
ATOM 15423 N N . GLN C 3 93 ? 190.224 244.805 203.886 1.00 85.60 318 GLN C N 1
ATOM 15424 C CA . GLN C 3 93 ? 191.165 243.694 203.911 1.00 85.60 318 GLN C CA 1
ATOM 15425 C C . GLN C 3 93 ? 190.484 242.468 204.504 1.00 85.60 318 GLN C C 1
ATOM 15426 O O . GLN C 3 93 ? 190.071 242.485 205.668 1.00 85.60 318 GLN C O 1
ATOM 15440 N N . THR C 3 94 ? 190.373 241.407 203.706 1.00 77.72 319 THR C N 1
ATOM 15441 C CA . THR C 3 94 ? 189.718 240.192 204.163 1.00 77.72 319 THR C CA 1
ATOM 15442 C C . THR C 3 94 ? 190.590 239.460 205.181 1.00 77.72 319 THR C C 1
ATOM 15443 O O . THR C 3 94 ? 191.771 239.761 205.370 1.00 77.72 319 THR C O 1
ATOM 15454 N N . LEU C 3 95 ? 189.982 238.474 205.841 1.00 71.34 320 LEU C N 1
ATOM 15455 C CA . LEU C 3 95 ? 190.688 237.669 206.830 1.00 71.34 320 LEU C CA 1
ATOM 15456 C C . LEU C 3 95 ? 191.793 236.821 206.216 1.00 71.34 320 LEU C C 1
ATOM 15457 O O . LEU C 3 95 ? 192.622 236.285 206.959 1.00 71.34 320 LEU C O 1
ATOM 15473 N N . ALA C 3 96 ? 191.824 236.683 204.894 1.00 70.68 321 ALA C N 1
ATOM 15474 C CA . ALA C 3 96 ? 192.821 235.872 204.214 1.00 70.68 321 ALA C CA 1
ATOM 15475 C C . ALA C 3 96 ? 194.088 236.644 203.878 1.00 70.68 321 ALA C C 1
ATOM 15476 O O . ALA C 3 96 ? 194.922 236.136 203.123 1.00 70.68 321 ALA C O 1
ATOM 15483 N N . ASP C 3 97 ? 194.254 237.850 204.413 1.00 79.09 322 ASP C N 1
ATOM 15484 C CA . ASP C 3 97 ? 195.385 238.715 204.102 1.00 79.09 322 ASP C CA 1
ATOM 15485 C C . ASP C 3 97 ? 196.118 239.135 205.370 1.00 79.09 322 ASP C C 1
ATOM 15486 O O . ASP C 3 97 ? 196.537 240.285 205.514 1.00 79.09 322 ASP C O 1
ATOM 15495 N N . VAL C 3 98 ? 196.282 238.206 206.307 1.00 77.21 323 VAL C N 1
ATOM 15496 C CA . VAL C 3 98 ? 196.933 238.472 207.585 1.00 77.21 323 VAL C CA 1
ATOM 15497 C C . VAL C 3 98 ? 198.264 237.734 207.594 1.00 77.21 323 VAL C C 1
ATOM 15498 O O . VAL C 3 98 ? 198.297 236.497 207.555 1.00 77.21 323 VAL C O 1
ATOM 15511 N N . THR C 3 99 ? 199.361 238.488 207.651 1.00 84.82 324 THR C N 1
ATOM 15512 C CA . THR C 3 99 ? 200.681 237.881 207.618 1.00 84.82 324 THR C CA 1
ATOM 15513 C C . THR C 3 99 ? 201.001 237.208 208.954 1.00 84.82 324 THR C C 1
ATOM 15514 O O . THR C 3 99 ? 200.529 237.645 210.007 1.00 84.82 324 THR C O 1
ATOM 15525 N N . PRO C 3 100 ? 201.811 236.143 208.937 1.00 83.04 325 PRO C N 1
ATOM 15526 C CA . PRO C 3 100 ? 202.035 235.383 210.179 1.00 83.04 325 PRO C CA 1
ATOM 15527 C C . PRO C 3 100 ? 202.574 236.217 211.329 1.00 83.04 325 PRO C C 1
ATOM 15528 O O . PRO C 3 100 ? 202.219 235.957 212.484 1.00 83.04 325 PRO C O 1
ATOM 15539 N N . GLU C 3 101 ? 203.436 237.199 211.060 1.00 87.19 326 GLU C N 1
ATOM 15540 C CA . GLU C 3 101 ? 203.880 238.084 212.133 1.00 87.19 326 GLU C CA 1
ATOM 15541 C C . GLU C 3 101 ? 202.722 238.926 212.653 1.00 87.19 326 GLU C C 1
ATOM 15542 O O . GLU C 3 101 ? 202.621 239.186 213.858 1.00 87.19 326 GLU C O 1
ATOM 15554 N N . GLU C 3 102 ? 201.837 239.360 211.754 1.00 83.86 327 GLU C N 1
ATOM 15555 C CA . GLU C 3 102 ? 200.630 240.051 212.187 1.00 83.86 327 GLU C CA 1
ATOM 15556 C C . GLU C 3 102 ? 199.784 239.150 213.075 1.00 83.86 327 GLU C C 1
ATOM 15557 O O . GLU C 3 102 ? 199.231 239.603 214.084 1.00 83.86 327 GLU C O 1
ATOM 15569 N N . LEU C 3 103 ? 199.674 237.869 212.718 1.00 75.48 328 LEU C N 1
ATOM 15570 C CA . LEU C 3 103 ? 198.934 236.928 213.552 1.00 75.48 328 LEU C CA 1
ATOM 15571 C C . LEU C 3 103 ? 199.601 236.756 214.911 1.00 75.48 328 LEU C C 1
ATOM 15572 O O . LEU C 3 103 ? 198.918 236.646 215.933 1.00 75.48 328 LEU C O 1
ATOM 15588 N N . LYS C 3 104 ? 200.933 236.722 214.942 1.00 82.04 329 LYS C N 1
ATOM 15589 C CA . LYS C 3 104 ? 201.644 236.638 216.213 1.00 82.04 329 LYS C CA 1
ATOM 15590 C C . LYS C 3 104 ? 201.331 237.846 217.086 1.00 82.04 329 LYS C C 1
ATOM 15591 O O . LYS C 3 104 ? 201.062 237.711 218.286 1.00 82.04 329 LYS C O 1
ATOM 15610 N N . LYS C 3 105 ? 201.357 239.040 216.492 1.00 85.93 330 LYS C N 1
ATOM 15611 C CA . LYS C 3 105 ? 201.015 240.245 217.242 1.00 85.93 330 LYS C CA 1
ATOM 15612 C C . LYS C 3 105 ? 199.584 240.180 217.756 1.00 85.93 330 LYS C C 1
ATOM 15613 O O . LYS C 3 105 ? 199.310 240.531 218.911 1.00 85.93 330 LYS C O 1
ATOM 15632 N N . ILE C 3 106 ? 198.656 239.731 216.909 1.00 76.01 331 ILE C N 1
ATOM 15633 C CA . ILE C 3 106 ? 197.254 239.661 217.305 1.00 76.01 331 ILE C CA 1
ATOM 15634 C C . ILE C 3 106 ? 197.076 238.690 218.462 1.00 76.01 331 ILE C C 1
ATOM 15635 O O . ILE C 3 106 ? 196.308 238.949 219.391 1.00 76.01 331 ILE C O 1
ATOM 15651 N N . LEU C 3 107 ? 197.761 237.546 218.414 1.00 71.24 332 LEU C N 1
ATOM 15652 C CA . LEU C 3 107 ? 197.664 236.582 219.505 1.00 71.24 332 LEU C CA 1
ATOM 15653 C C . LEU C 3 107 ? 198.250 237.143 220.794 1.00 71.24 332 LEU C C 1
ATOM 15654 O O . LEU C 3 107 ? 197.676 236.963 221.876 1.00 71.24 332 LEU C O 1
ATOM 15670 N N . ILE C 3 108 ? 199.401 237.813 220.705 1.00 80.49 333 ILE C N 1
ATOM 15671 C CA . ILE C 3 108 ? 199.986 238.410 221.901 1.00 80.49 333 ILE C CA 1
ATOM 15672 C C . ILE C 3 108 ? 199.021 239.421 222.504 1.00 80.49 333 ILE C C 1
ATOM 15673 O O . ILE C 3 108 ? 198.873 239.509 223.729 1.00 80.49 333 ILE C O 1
ATOM 15689 N N . ALA C 3 109 ? 198.348 240.200 221.656 1.00 77.61 334 ALA C N 1
ATOM 15690 C CA . ALA C 3 109 ? 197.347 241.136 222.156 1.00 77.61 334 ALA C CA 1
ATOM 15691 C C . ALA C 3 109 ? 196.171 240.402 222.792 1.00 77.61 334 ALA C C 1
ATOM 15692 O O . ALA C 3 109 ? 195.718 240.765 223.883 1.00 77.61 334 ALA C O 1
ATOM 15699 N N . GLN C 3 110 ? 195.669 239.361 222.124 1.00 68.18 335 GLN C N 1
ATOM 15700 C CA . GLN C 3 110 ? 194.483 238.658 222.599 1.00 68.18 335 GLN C CA 1
ATOM 15701 C C . GLN C 3 110 ? 194.737 237.960 223.925 1.00 68.18 335 GLN C C 1
ATOM 15702 O O . GLN C 3 110 ? 193.797 237.731 224.693 1.00 68.18 335 GLN C O 1
ATOM 15716 N N . ALA C 3 111 ? 195.989 237.603 224.206 1.00 72.17 336 ALA C N 1
ATOM 15717 C CA . ALA C 3 111 ? 196.296 236.991 225.492 1.00 72.17 336 ALA C CA 1
ATOM 15718 C C . ALA C 3 111 ? 195.925 237.896 226.660 1.00 72.17 336 ALA C C 1
ATOM 15719 O O . ALA C 3 111 ? 195.678 237.396 227.762 1.00 72.17 336 ALA C O 1
ATOM 15726 N N . PHE C 3 112 ? 195.875 239.210 226.443 1.00 79.38 337 PHE C N 1
ATOM 15727 C CA . PHE C 3 112 ? 195.619 240.187 227.493 1.00 79.38 337 PHE C CA 1
ATOM 15728 C C . PHE C 3 112 ? 194.184 240.709 227.486 1.00 79.38 337 PHE C C 1
ATOM 15729 O O . PHE C 3 112 ? 193.876 241.643 228.228 1.00 79.38 337 PHE C O 1
ATOM 15746 N N . PHE C 3 113 ? 193.303 240.132 226.667 1.00 74.29 338 PHE C N 1
ATOM 15747 C CA . PHE C 3 113 ? 191.980 240.720 226.471 1.00 74.29 338 PHE C CA 1
ATOM 15748 C C . PHE C 3 113 ? 191.163 240.724 227.759 1.00 74.29 338 PHE C C 1
ATOM 15749 O O . PHE C 3 113 ? 190.504 241.720 228.076 1.00 74.29 338 PHE C O 1
ATOM 15766 N N . VAL C 3 114 ? 191.182 239.623 228.507 1.00 73.20 339 VAL C N 1
ATOM 15767 C CA . VAL C 3 114 ? 190.378 239.487 229.715 1.00 73.20 339 VAL C CA 1
ATOM 15768 C C . VAL C 3 114 ? 191.251 239.273 230.948 1.00 73.20 339 VAL C C 1
ATOM 15769 O O . VAL C 3 114 ? 190.793 238.726 231.946 1.00 73.20 339 VAL C O 1
ATOM 15782 N N . VAL C 3 115 ? 192.514 239.691 230.889 1.00 81.44 340 VAL C N 1
ATOM 15783 C CA . VAL C 3 115 ? 193.401 239.498 232.030 1.00 81.44 340 VAL C CA 1
ATOM 15784 C C . VAL C 3 115 ? 192.950 240.359 233.203 1.00 81.44 340 VAL C C 1
ATOM 15785 O O . VAL C 3 115 ? 193.057 239.953 234.367 1.00 81.44 340 VAL C O 1
ATOM 15798 N N . GLY C 3 116 ? 192.448 241.559 232.920 1.00 86.08 341 GLY C N 1
ATOM 15799 C CA . GLY C 3 116 ? 192.049 242.484 233.962 1.00 86.08 341 GLY C CA 1
ATOM 15800 C C . GLY C 3 116 ? 190.584 242.393 234.333 1.00 86.08 341 GLY C C 1
ATOM 15801 O O . GLY C 3 116 ? 189.876 243.404 234.324 1.00 86.08 341 GLY C O 1
ATOM 15805 N N . ARG C 3 117 ? 190.117 241.194 234.663 1.00 87.59 342 ARG C N 1
ATOM 15806 C CA . ARG C 3 117 ? 188.742 240.968 235.087 1.00 87.59 342 ARG C CA 1
ATOM 15807 C C . ARG C 3 117 ? 188.735 240.514 236.538 1.00 87.59 342 ARG C C 1
ATOM 15808 O O . ARG C 3 117 ? 189.467 239.590 236.907 1.00 87.59 342 ARG C O 1
ATOM 15829 N N . ASP C 3 118 ? 187.907 241.167 237.357 1.00 95.13 343 ASP C N 1
ATOM 15830 C CA . ASP C 3 118 ? 187.829 240.875 238.780 1.00 95.13 343 ASP C CA 1
ATOM 15831 C C . ASP C 3 118 ? 186.492 240.295 239.213 1.00 95.13 343 ASP C C 1
ATOM 15832 O O . ASP C 3 118 ? 186.391 239.802 240.341 1.00 95.13 343 ASP C O 1
ATOM 15841 N N . ASP C 3 119 ? 185.477 240.325 238.354 1.00 97.46 344 ASP C N 1
ATOM 15842 C CA . ASP C 3 119 ? 184.180 239.766 238.697 1.00 97.46 344 ASP C CA 1
ATOM 15843 C C . ASP C 3 119 ? 183.457 239.370 237.419 1.00 97.46 344 ASP C C 1
ATOM 15844 O O . ASP C 3 119 ? 183.829 239.782 236.318 1.00 97.46 344 ASP C O 1
ATOM 15853 N N . GLU C 3 120 ? 182.415 238.556 237.582 1.00 96.10 345 GLU C N 1
ATOM 15854 C CA . GLU C 3 120 ? 181.626 238.090 236.451 1.00 96.10 345 GLU C CA 1
ATOM 15855 C C . GLU C 3 120 ? 180.502 239.044 236.069 1.00 96.10 345 GLU C C 1
ATOM 15856 O O . GLU C 3 120 ? 179.894 238.860 235.009 1.00 96.10 345 GLU C O 1
ATOM 15868 N N . ARG C 3 121 ? 180.207 240.048 236.892 1.00 100.19 346 ARG C N 1
ATOM 15869 C CA . ARG C 3 121 ? 179.100 240.947 236.592 1.00 100.19 346 ARG C CA 1
ATOM 15870 C C . ARG C 3 121 ? 179.378 241.732 235.316 1.00 100.19 346 ARG C C 1
ATOM 15871 O O . ARG C 3 121 ? 180.519 242.104 235.027 1.00 100.19 346 ARG C O 1
ATOM 15892 N N . SER C 3 122 ? 178.320 241.981 234.550 1.00 98.54 347 SER C N 1
ATOM 15893 C CA . SER C 3 122 ? 178.436 242.685 233.278 1.00 98.54 347 SER C CA 1
ATOM 15894 C C . SER C 3 122 ? 178.990 244.090 233.475 1.00 98.54 347 SER C C 1
ATOM 15895 O O . SER C 3 122 ? 179.423 244.733 232.520 1.00 98.54 347 SER C O 1
ATOM 15903 N N . PHE C 3 132 ? 181.524 248.774 234.743 1.00 99.60 357 PHE C N 1
ATOM 15904 C CA . PHE C 3 132 ? 182.245 247.583 235.175 1.00 99.60 357 PHE C CA 1
ATOM 15905 C C . PHE C 3 132 ? 183.132 247.069 234.048 1.00 99.60 357 PHE C C 1
ATOM 15906 O O . PHE C 3 132 ? 184.344 246.941 234.209 1.00 99.60 357 PHE C O 1
ATOM 15922 N N . TYR C 3 133 ? 182.509 246.784 232.902 1.00 96.77 358 TYR C N 1
ATOM 15923 C CA . TYR C 3 133 ? 183.253 246.324 231.733 1.00 96.77 358 TYR C CA 1
ATOM 15924 C C . TYR C 3 133 ? 184.402 247.270 231.412 1.00 96.77 358 TYR C C 1
ATOM 15925 O O . TYR C 3 133 ? 185.538 246.839 231.173 1.00 96.77 358 TYR C O 1
ATOM 15943 N N . ALA C 3 134 ? 184.118 248.574 231.412 1.00 96.97 359 ALA C N 1
ATOM 15944 C CA . ALA C 3 134 ? 185.142 249.554 231.074 1.00 96.97 359 ALA C CA 1
ATOM 15945 C C . ALA C 3 134 ? 186.313 249.484 232.044 1.00 96.97 359 ALA C C 1
ATOM 15946 O O . ALA C 3 134 ? 187.474 249.503 231.624 1.00 96.97 359 ALA C O 1
ATOM 15953 N N . GLU C 3 135 ? 186.031 249.397 233.346 1.00 98.25 360 GLU C N 1
ATOM 15954 C CA . GLU C 3 135 ? 187.111 249.323 234.326 1.00 98.25 360 GLU C CA 1
ATOM 15955 C C . GLU C 3 135 ? 187.929 248.050 234.146 1.00 98.25 360 GLU C C 1
ATOM 15956 O O . GLU C 3 135 ? 189.164 248.074 234.240 1.00 98.25 360 GLU C O 1
ATOM 15968 N N . TYR C 3 136 ? 187.257 246.925 233.889 1.00 93.59 361 TYR C N 1
ATOM 15969 C CA . TYR C 3 136 ? 187.974 245.670 233.694 1.00 93.59 361 TYR C CA 1
ATOM 15970 C C . TYR C 3 136 ? 188.916 245.766 232.505 1.00 93.59 361 TYR C C 1
ATOM 15971 O O . TYR C 3 136 ? 190.075 245.337 232.578 1.00 93.59 361 TYR C O 1
ATOM 15989 N N . HIS C 3 137 ? 188.442 246.338 231.398 1.00 90.86 362 HIS C N 1
ATOM 15990 C CA . HIS C 3 137 ? 189.299 246.449 230.225 1.00 90.86 362 HIS C CA 1
ATOM 15991 C C . HIS C 3 137 ? 190.399 247.485 230.423 1.00 90.86 362 HIS C C 1
ATOM 15992 O O . HIS C 3 137 ? 191.493 247.327 229.874 1.00 90.86 362 HIS C O 1
ATOM 16007 N N . GLU C 3 138 ? 190.148 248.533 231.212 1.00 93.22 363 GLU C N 1
ATOM 16008 C CA . GLU C 3 138 ? 191.224 249.453 231.569 1.00 93.22 363 GLU C CA 1
ATOM 16009 C C . GLU C 3 138 ? 192.325 248.730 232.333 1.00 93.22 363 GLU C C 1
ATOM 16010 O O . GLU C 3 138 ? 193.515 248.922 232.061 1.00 93.22 363 GLU C O 1
ATOM 16022 N N . LYS C 3 139 ? 191.945 247.897 233.303 1.00 90.28 364 LYS C N 1
ATOM 16023 C CA . LYS C 3 139 ? 192.949 247.153 234.059 1.00 90.28 364 LYS C CA 1
ATOM 16024 C C . LYS C 3 139 ? 193.700 246.179 233.159 1.00 90.28 364 LYS C C 1
ATOM 16025 O O . LYS C 3 139 ? 194.924 246.026 233.275 1.00 90.28 364 LYS C O 1
ATOM 16044 N N . SER C 3 140 ? 192.983 245.511 232.254 1.00 87.35 365 SER C N 1
ATOM 16045 C CA . SER C 3 140 ? 193.641 244.603 231.319 1.00 87.35 365 SER C CA 1
ATOM 16046 C C . SER C 3 140 ? 194.633 245.350 230.436 1.00 87.35 365 SER C C 1
ATOM 16047 O O . SER C 3 140 ? 195.740 244.863 230.178 1.00 87.35 365 SER C O 1
ATOM 16055 N N . GLU C 3 141 ? 194.255 246.538 229.964 1.00 88.17 366 GLU C N 1
ATOM 16056 C CA . GLU C 3 141 ? 195.161 247.317 229.130 1.00 88.17 366 GLU C CA 1
ATOM 16057 C C . GLU C 3 141 ? 196.364 247.801 229.928 1.00 88.17 366 GLU C C 1
ATOM 16058 O O . GLU C 3 141 ? 197.475 247.891 229.395 1.00 88.17 366 GLU C O 1
ATOM 16070 N N . GLN C 3 142 ? 196.164 248.129 231.206 1.00 88.44 367 GLN C N 1
ATOM 16071 C CA . GLN C 3 142 ? 197.295 248.491 232.054 1.00 88.44 367 GLN C CA 1
ATOM 16072 C C . GLN C 3 142 ? 198.257 247.320 232.200 1.00 88.44 367 GLN C C 1
ATOM 16073 O O . GLN C 3 142 ? 199.481 247.499 232.157 1.00 88.44 367 GLN C O 1
ATOM 16087 N N . ALA C 3 143 ? 197.721 246.111 232.375 1.00 86.83 368 ALA C N 1
ATOM 16088 C CA . ALA C 3 143 ? 198.579 244.930 232.428 1.00 86.83 368 ALA C CA 1
ATOM 16089 C C . ALA C 3 143 ? 199.322 244.737 231.111 1.00 86.83 368 ALA C C 1
ATOM 16090 O O . ALA C 3 143 ? 200.507 244.379 231.100 1.00 86.83 368 ALA C O 1
ATOM 16097 N N . PHE C 3 144 ? 198.638 244.970 229.990 1.00 85.69 369 PHE C N 1
ATOM 16098 C CA . PHE C 3 144 ? 199.284 244.854 228.687 1.00 85.69 369 PHE C CA 1
ATOM 16099 C C . PHE C 3 144 ? 200.444 245.831 228.567 1.00 85.69 369 PHE C C 1
ATOM 16100 O O . PHE C 3 144 ? 201.529 245.472 228.096 1.00 85.69 369 PHE C O 1
ATOM 16117 N N . ARG C 3 145 ? 200.223 247.082 228.974 1.00 87.88 370 ARG C N 1
ATOM 16118 C CA . ARG C 3 145 ? 201.285 248.080 228.904 1.00 87.88 370 ARG C CA 1
ATOM 16119 C C . ARG C 3 145 ? 202.452 247.697 229.803 1.00 87.88 370 ARG C C 1
ATOM 16120 O O . ARG C 3 145 ? 203.618 247.797 229.399 1.00 87.88 370 ARG C O 1
ATOM 16141 N N . LYS C 3 146 ? 202.160 247.243 231.023 1.00 87.75 371 LYS C N 1
ATOM 16142 C CA . LYS C 3 146 ? 203.229 246.836 231.927 1.00 87.75 371 LYS C CA 1
ATOM 16143 C C . LYS C 3 146 ? 204.060 245.718 231.312 1.00 87.75 371 LYS C C 1
ATOM 16144 O O . LYS C 3 146 ? 205.296 245.757 231.345 1.00 87.75 371 LYS C O 1
ATOM 16163 N N . TYR C 3 147 ? 203.398 244.706 230.745 1.00 87.89 372 TYR C N 1
ATOM 16164 C CA . TYR C 3 147 ? 204.132 243.591 230.154 1.00 87.89 372 TYR C CA 1
ATOM 16165 C C . TYR C 3 147 ? 204.966 244.050 228.965 1.00 87.89 372 TYR C C 1
ATOM 16166 O O . TYR C 3 147 ? 206.174 243.791 228.905 1.00 87.89 372 TYR C O 1
ATOM 16184 N N . VAL C 3 148 ? 204.345 244.744 228.008 1.00 92.98 373 VAL C N 1
ATOM 16185 C CA . VAL C 3 148 ? 205.066 245.185 226.820 1.00 92.98 373 VAL C CA 1
ATOM 16186 C C . VAL C 3 148 ? 206.138 246.212 227.139 1.00 92.98 373 VAL C C 1
ATOM 16187 O O . VAL C 3 148 ? 206.973 246.508 226.277 1.00 92.98 373 VAL C O 1
ATOM 16200 N N . GLU C 3 149 ? 206.139 246.764 228.355 1.00 93.50 374 GLU C N 1
ATOM 16201 C CA . GLU C 3 149 ? 207.174 247.695 228.781 1.00 93.50 374 GLU C CA 1
ATOM 16202 C C . GLU C 3 149 ? 208.271 247.045 229.614 1.00 93.50 374 GLU C C 1
ATOM 16203 O O . GLU C 3 149 ? 209.365 247.609 229.710 1.00 93.50 374 GLU C O 1
ATOM 16215 N N . ASP C 3 150 ? 208.011 245.883 230.213 1.00 96.28 375 ASP C N 1
ATOM 16216 C CA . ASP C 3 150 ? 208.966 245.216 231.087 1.00 96.28 375 ASP C CA 1
ATOM 16217 C C . ASP C 3 150 ? 209.733 244.106 230.377 1.00 96.28 375 ASP C C 1
ATOM 16218 O O . ASP C 3 150 ? 210.420 243.319 231.037 1.00 96.28 375 ASP C O 1
ATOM 16227 N N . ASN C 3 151 ? 209.629 244.019 229.048 1.00 96.76 376 ASN C N 1
ATOM 16228 C CA . ASN C 3 151 ? 210.317 242.970 228.306 1.00 96.76 376 ASN C CA 1
ATOM 16229 C C . ASN C 3 151 ? 210.946 243.480 227.015 1.00 96.76 376 ASN C C 1
ATOM 16230 O O . ASN C 3 151 ? 211.419 242.666 226.213 1.00 96.76 376 ASN C O 1
ATOM 16241 N N . LYS C 3 152 ? 210.970 244.792 226.788 1.00 96.84 377 LYS C N 1
ATOM 16242 C CA . LYS C 3 152 ? 211.652 245.396 225.648 1.00 96.84 377 LYS C CA 1
ATOM 16243 C C . LYS C 3 152 ? 211.055 244.950 224.318 1.00 96.84 377 LYS C C 1
ATOM 16244 O O . LYS C 3 152 ? 211.717 245.029 223.278 1.00 96.84 377 LYS C O 1
ATOM 16263 N N . LEU C 3 153 ? 209.803 244.490 224.330 1.00 97.62 378 LEU C N 1
ATOM 16264 C CA . LEU C 3 153 ? 209.143 244.060 223.104 1.00 97.62 378 LEU C CA 1
ATOM 16265 C C . LEU C 3 153 ? 208.913 245.206 222.130 1.00 97.62 378 LEU C C 1
ATOM 16266 O O . LEU C 3 153 ? 208.614 244.948 220.958 1.00 97.62 378 LEU C O 1
ATOM 16282 N N . ILE C 3 154 ? 209.044 246.455 222.580 1.00 99.94 379 ILE C N 1
ATOM 16283 C CA . ILE C 3 154 ? 208.789 247.595 221.704 1.00 99.94 379 ILE C CA 1
ATOM 16284 C C . ILE C 3 154 ? 209.723 247.567 220.501 1.00 99.94 379 ILE C C 1
ATOM 16285 O O . ILE C 3 154 ? 209.306 247.834 219.368 1.00 99.94 379 ILE C O 1
ATOM 16301 N N . GLY C 3 155 ? 210.997 247.255 220.725 1.00 101.34 380 GLY C N 1
ATOM 16302 C CA . GLY C 3 155 ? 211.969 247.256 219.651 1.00 101.34 380 GLY C CA 1
ATOM 16303 C C . GLY C 3 155 ? 212.125 245.915 218.965 1.00 101.34 380 GLY C C 1
ATOM 16304 O O . GLY C 3 155 ? 212.529 245.857 217.800 1.00 101.34 380 GLY C O 1
ATOM 16308 N N . LYS C 3 156 ? 211.803 244.830 219.671 1.00 94.32 381 LYS C N 1
ATOM 16309 C CA . LYS C 3 156 ? 212.015 243.486 219.141 1.00 94.32 381 LYS C CA 1
ATOM 16310 C C . LYS C 3 156 ? 210.768 242.938 218.450 1.00 94.32 381 LYS C C 1
ATOM 16311 O O . LYS C 3 156 ? 210.789 242.662 217.247 1.00 94.32 381 LYS C O 1
ATOM 16330 N N . ILE C 3 157 ? 209.674 242.789 219.195 1.00 94.53 382 ILE C N 1
ATOM 16331 C CA . ILE C 3 157 ? 208.475 242.161 218.644 1.00 94.53 382 ILE C CA 1
ATOM 16332 C C . ILE C 3 157 ? 207.646 243.177 217.870 1.00 94.53 382 ILE C C 1
ATOM 16333 O O . ILE C 3 157 ? 207.382 243.008 216.674 1.00 94.53 382 ILE C O 1
ATOM 16349 N N . PHE C 3 158 ? 207.219 244.242 218.541 1.00 97.50 383 PHE C N 1
ATOM 16350 C CA . PHE C 3 158 ? 206.541 245.332 217.862 1.00 97.50 383 PHE C CA 1
ATOM 16351 C C . PHE C 3 158 ? 207.562 246.249 217.195 1.00 97.50 383 PHE C C 1
ATOM 16352 O O . PHE C 3 158 ? 208.751 246.243 217.524 1.00 97.50 383 PHE C O 1
ATOM 16369 N N . LYS C 3 159 ? 207.082 247.041 216.237 1.00 103.19 384 LYS C N 1
ATOM 16370 C CA . LYS C 3 159 ? 207.963 247.965 215.531 1.00 103.19 384 LYS C CA 1
ATOM 16371 C C . LYS C 3 159 ? 208.225 249.216 216.362 1.00 103.19 384 LYS C C 1
ATOM 16372 O O . LYS C 3 159 ? 209.366 249.494 216.745 1.00 103.19 384 LYS C O 1
ATOM 16391 N N . ASP C 3 160 ? 207.171 249.968 216.670 1.00 105.30 385 ASP C N 1
ATOM 16392 C CA . ASP C 3 160 ? 207.304 251.229 217.383 1.00 105.30 385 ASP C CA 1
ATOM 16393 C C . ASP C 3 160 ? 206.043 251.468 218.202 1.00 105.30 385 ASP C C 1
ATOM 16394 O O . ASP C 3 160 ? 205.082 250.697 218.144 1.00 105.30 385 ASP C O 1
ATOM 16403 N N . GLN C 3 161 ? 206.057 252.563 218.967 1.00 103.19 386 GLN C N 1
ATOM 16404 C CA . GLN C 3 161 ? 204.958 252.841 219.887 1.00 103.19 386 GLN C CA 1
ATOM 16405 C C . GLN C 3 161 ? 203.628 252.966 219.158 1.00 103.19 386 GLN C C 1
ATOM 16406 O O . GLN C 3 161 ? 202.570 252.772 219.766 1.00 103.19 386 GLN C O 1
ATOM 16420 N N . LYS C 3 162 ? 203.656 253.289 217.864 1.00 101.35 387 LYS C N 1
ATOM 16421 C CA . LYS C 3 162 ? 202.420 253.365 217.092 1.00 101.35 387 LYS C CA 1
ATOM 16422 C C . LYS C 3 162 ? 201.640 252.058 217.184 1.00 101.35 387 LYS C C 1
ATOM 16423 O O . LYS C 3 162 ? 200.457 252.042 217.545 1.00 101.35 387 LYS C O 1
ATOM 16442 N N . GLU C 3 163 ? 202.301 250.941 216.885 1.00 99.00 388 GLU C N 1
ATOM 16443 C CA . GLU C 3 163 ? 201.607 249.660 216.864 1.00 99.00 388 GLU C CA 1
ATOM 16444 C C . GLU C 3 163 ? 201.254 249.190 218.271 1.00 99.00 388 GLU C C 1
ATOM 16445 O O . GLU C 3 163 ? 200.199 248.572 218.475 1.00 99.00 388 GLU C O 1
ATOM 16457 N N . VAL C 3 164 ? 202.114 249.476 219.251 1.00 97.10 389 VAL C N 1
ATOM 16458 C CA . VAL C 3 164 ? 201.809 249.107 220.630 1.00 97.10 389 VAL C CA 1
ATOM 16459 C C . VAL C 3 164 ? 200.542 249.812 221.093 1.00 97.10 389 VAL C C 1
ATOM 16460 O O . VAL C 3 164 ? 199.658 249.200 221.701 1.00 97.10 389 VAL C O 1
ATOM 16473 N N . ASP C 3 165 ? 200.430 251.112 220.809 1.00 97.05 390 ASP C N 1
ATOM 16474 C CA . ASP C 3 165 ? 199.218 251.828 221.191 1.00 97.05 390 ASP C CA 1
ATOM 16475 C C . ASP C 3 165 ? 198.022 251.366 220.371 1.00 97.05 390 ASP C C 1
ATOM 16476 O O . ASP C 3 165 ? 196.892 251.375 220.870 1.00 97.05 390 ASP C O 1
ATOM 16485 N N . PHE C 3 166 ? 198.243 250.946 219.123 1.00 90.99 391 PHE C N 1
ATOM 16486 C CA . PHE C 3 166 ? 197.148 250.368 218.351 1.00 90.99 391 PHE C CA 1
ATOM 16487 C C . PHE C 3 166 ? 196.565 249.153 219.063 1.00 90.99 391 PHE C C 1
ATOM 16488 O O . PHE C 3 166 ? 195.349 249.061 219.274 1.00 90.99 391 PHE C O 1
ATOM 16505 N N . TYR C 3 167 ? 197.424 248.211 219.459 1.00 89.61 392 TYR C N 1
ATOM 16506 C CA . TYR C 3 167 ? 196.923 247.013 220.130 1.00 89.61 392 TYR C CA 1
ATOM 16507 C C . TYR C 3 167 ? 196.396 247.330 221.525 1.00 89.61 392 TYR C C 1
ATOM 16508 O O . TYR C 3 167 ? 195.487 246.647 222.016 1.00 89.61 392 TYR C O 1
ATOM 16526 N N . ALA C 3 168 ? 196.936 248.363 222.174 1.00 88.36 393 ALA C N 1
ATOM 16527 C CA . ALA C 3 168 ? 196.356 248.818 223.431 1.00 88.36 393 ALA C CA 1
ATOM 16528 C C . ALA C 3 168 ? 194.920 249.281 223.228 1.00 88.36 393 ALA C C 1
ATOM 16529 O O . ALA C 3 168 ? 194.030 248.946 224.020 1.00 88.36 393 ALA C O 1
ATOM 16536 N N . ALA C 3 169 ? 194.676 250.048 222.166 1.00 87.06 394 ALA C N 1
ATOM 16537 C CA . ALA C 3 169 ? 193.314 250.457 221.845 1.00 87.06 394 ALA C CA 1
ATOM 16538 C C . ALA C 3 169 ? 192.441 249.249 221.543 1.00 87.06 394 ALA C C 1
ATOM 16539 O O . ALA C 3 169 ? 191.267 249.210 221.930 1.00 87.06 394 ALA C O 1
ATOM 16546 N N . ILE C 3 170 ? 192.993 248.255 220.841 1.00 84.69 395 ILE C N 1
ATOM 16547 C CA . ILE C 3 170 ? 192.228 247.040 220.559 1.00 84.69 395 ILE C CA 1
ATOM 16548 C C . ILE C 3 170 ? 191.767 246.394 221.859 1.00 84.69 395 ILE C C 1
ATOM 16549 O O . ILE C 3 170 ? 190.584 246.080 222.033 1.00 84.69 395 ILE C O 1
ATOM 16565 N N . ILE C 3 171 ? 192.694 246.195 222.796 1.00 84.21 396 ILE C N 1
ATOM 16566 C CA . ILE C 3 171 ? 192.337 245.539 224.052 1.00 84.21 396 ILE C CA 1
ATOM 16567 C C . ILE C 3 171 ? 191.334 246.384 224.824 1.00 84.21 396 ILE C C 1
ATOM 16568 O O . ILE C 3 171 ? 190.398 245.858 225.438 1.00 84.21 396 ILE C O 1
ATOM 16584 N N . LEU C 3 172 ? 191.516 247.705 224.813 1.00 91.61 397 LEU C N 1
ATOM 16585 C CA . LEU C 3 172 ? 190.628 248.574 225.577 1.00 91.61 397 LEU C CA 1
ATOM 16586 C C . LEU C 3 172 ? 189.192 248.465 225.082 1.00 91.61 397 LEU C C 1
ATOM 16587 O O . LEU C 3 172 ? 188.254 248.400 225.885 1.00 91.61 397 LEU C O 1
ATOM 16603 N N . ASP C 3 173 ? 188.999 248.439 223.766 1.00 96.34 398 ASP C N 1
ATOM 16604 C CA . ASP C 3 173 ? 187.669 248.340 223.169 1.00 96.34 398 ASP C CA 1
ATOM 16605 C C . ASP C 3 173 ? 186.746 249.425 223.720 1.00 96.34 398 ASP C C 1
ATOM 16606 O O . ASP C 3 173 ? 185.660 249.155 224.236 1.00 96.34 398 ASP C O 1
ATOM 16615 N N . LYS C 3 174 ? 187.196 250.676 223.607 1.00 101.30 399 LYS C N 1
ATOM 16616 C CA . LYS C 3 174 ? 186.397 251.793 224.100 1.00 101.30 399 LYS C CA 1
ATOM 16617 C C . LYS C 3 174 ? 185.065 251.880 223.366 1.00 101.30 399 LYS C C 1
ATOM 16618 O O . LYS C 3 174 ? 184.025 252.144 223.981 1.00 101.30 399 LYS C O 1
ATOM 16637 N N . ASN C 3 175 ? 185.077 251.666 222.054 1.00 103.95 400 ASN C N 1
ATOM 16638 C CA . ASN C 3 175 ? 183.875 251.673 221.237 1.00 103.95 400 ASN C CA 1
ATOM 16639 C C . ASN C 3 175 ? 183.660 250.292 220.633 1.00 103.95 400 ASN C C 1
ATOM 16640 O O . ASN C 3 175 ? 184.594 249.498 220.492 1.00 103.95 400 ASN C O 1
ATOM 16651 N N . HIS C 3 176 ? 182.410 250.014 220.273 1.00 102.53 401 HIS C N 1
ATOM 16652 C CA . HIS C 3 176 ? 182.016 248.703 219.776 1.00 102.53 401 HIS C CA 1
ATOM 16653 C C . HIS C 3 176 ? 182.287 248.523 218.289 1.00 102.53 401 HIS C C 1
ATOM 16654 O O . HIS C 3 176 ? 181.694 247.631 217.671 1.00 102.53 401 HIS C O 1
ATOM 16668 N N . GLU C 3 177 ? 183.158 249.336 217.697 1.00 99.47 402 GLU C N 1
ATOM 16669 C CA . GLU C 3 177 ? 183.554 249.130 216.308 1.00 99.47 402 GLU C CA 1
ATOM 16670 C C . GLU C 3 177 ? 184.442 247.893 216.235 1.00 99.47 402 GLU C C 1
ATOM 16671 O O . GLU C 3 177 ? 185.620 247.935 216.599 1.00 99.47 402 GLU C O 1
ATOM 16683 N N . TRP C 3 178 ? 183.862 246.777 215.794 1.00 90.32 403 TRP C N 1
ATOM 16684 C CA . TRP C 3 178 ? 184.519 245.478 215.833 1.00 90.32 403 TRP C CA 1
ATOM 16685 C C . TRP C 3 178 ? 184.905 244.963 214.452 1.00 90.32 403 TRP C C 1
ATOM 16686 O O . TRP C 3 178 ? 185.386 243.832 214.341 1.00 90.32 403 TRP C O 1
ATOM 16707 N N . ASP C 3 179 ? 184.705 245.757 213.397 1.00 88.08 404 ASP C N 1
ATOM 16708 C CA . ASP C 3 179 ? 184.966 245.300 212.037 1.00 88.08 404 ASP C CA 1
ATOM 16709 C C . ASP C 3 179 ? 185.828 246.284 211.256 1.00 88.08 404 ASP C C 1
ATOM 16710 O O . ASP C 3 179 ? 185.800 246.277 210.022 1.00 88.08 404 ASP C O 1
ATOM 16719 N N . ALA C 3 180 ? 186.588 247.137 211.943 1.00 88.63 405 ALA C N 1
ATOM 16720 C CA . ALA C 3 180 ? 187.462 248.067 211.239 1.00 88.63 405 ALA C CA 1
ATOM 16721 C C . ALA C 3 180 ? 188.702 247.374 210.691 1.00 88.63 405 ALA C C 1
ATOM 16722 O O . ALA C 3 180 ? 189.084 247.602 209.539 1.00 88.63 405 ALA C O 1
ATOM 16729 N N . THR C 3 181 ? 189.331 246.523 211.490 1.00 85.23 406 THR C N 1
ATOM 16730 C CA . THR C 3 181 ? 190.610 245.910 211.171 1.00 85.23 406 THR C CA 1
ATOM 16731 C C . THR C 3 181 ? 190.537 244.407 211.376 1.00 85.23 406 THR C C 1
ATOM 16732 O O . THR C 3 181 ? 189.661 243.910 212.091 1.00 85.23 406 THR C O 1
ATOM 16743 N N . PRO C 3 182 ? 191.441 243.647 210.748 1.00 80.02 407 PRO C N 1
ATOM 16744 C CA . PRO C 3 182 ? 191.396 242.185 210.921 1.00 80.02 407 PRO C CA 1
ATOM 16745 C C . PRO C 3 182 ? 191.533 241.752 212.369 1.00 80.02 407 PRO C C 1
ATOM 16746 O O . PRO C 3 182 ? 190.867 240.799 212.794 1.00 80.02 407 PRO C O 1
ATOM 16757 N N . ALA C 3 183 ? 192.383 242.430 213.143 1.00 77.45 408 ALA C N 1
ATOM 16758 C CA . ALA C 3 183 ? 192.541 242.074 214.548 1.00 77.45 408 ALA C CA 1
ATOM 16759 C C . ALA C 3 183 ? 191.238 242.272 215.309 1.00 77.45 408 ALA C C 1
ATOM 16760 O O . ALA C 3 183 ? 190.874 241.448 216.157 1.00 77.45 408 ALA C O 1
ATOM 16767 N N . HIS C 3 184 ? 190.526 243.365 215.026 1.00 82.23 409 HIS C N 1
ATOM 16768 C CA . HIS C 3 184 ? 189.229 243.588 215.652 1.00 82.23 409 HIS C CA 1
ATOM 16769 C C . HIS C 3 184 ? 188.322 242.387 215.440 1.00 82.23 409 HIS C C 1
ATOM 16770 O O . HIS C 3 184 ? 187.771 241.824 216.395 1.00 82.23 409 HIS C O 1
ATOM 16784 N N . ILE C 3 185 ? 188.167 241.975 214.180 1.00 73.45 410 ILE C N 1
ATOM 16785 C CA . ILE C 3 185 ? 187.257 240.884 213.857 1.00 73.45 410 ILE C CA 1
ATOM 16786 C C . ILE C 3 185 ? 187.704 239.608 214.550 1.00 73.45 410 ILE C C 1
ATOM 16787 O O . ILE C 3 185 ? 186.904 238.913 215.184 1.00 73.45 410 ILE C O 1
ATOM 16803 N N . LEU C 3 186 ? 188.994 239.286 214.452 1.00 70.16 411 LEU C N 1
ATOM 16804 C CA . LEU C 3 186 ? 189.473 238.035 215.026 1.00 70.16 411 LEU C CA 1
ATOM 16805 C C . LEU C 3 186 ? 189.220 237.994 216.527 1.00 70.16 411 LEU C C 1
ATOM 16806 O O . LEU C 3 186 ? 188.625 237.039 217.039 1.00 70.16 411 LEU C O 1
ATOM 16822 N N . ILE C 3 187 ? 189.639 239.036 217.247 1.00 71.68 412 ILE C N 1
ATOM 16823 C CA . ILE C 3 187 ? 189.515 239.023 218.703 1.00 71.68 412 ILE C CA 1
ATOM 16824 C C . ILE C 3 187 ? 188.047 238.987 219.113 1.00 71.68 412 ILE C C 1
ATOM 16825 O O . ILE C 3 187 ? 187.636 238.176 219.956 1.00 71.68 412 ILE C O 1
ATOM 16841 N N . ASN C 3 188 ? 187.229 239.861 218.521 1.00 72.28 413 ASN C N 1
ATOM 16842 C CA . ASN C 3 188 ? 185.835 239.944 218.936 1.00 72.28 413 ASN C CA 1
ATOM 16843 C C . ASN C 3 188 ? 185.086 238.654 218.630 1.00 72.28 413 ASN C C 1
ATOM 16844 O O . ASN C 3 188 ? 184.337 238.147 219.475 1.00 72.28 413 ASN C O 1
ATOM 16855 N N . GLN C 3 189 ? 185.277 238.098 217.431 1.00 61.29 414 GLN C N 1
ATOM 16856 C CA . GLN C 3 189 ? 184.552 236.889 217.072 1.00 61.29 414 GLN C CA 1
ATOM 16857 C C . GLN C 3 189 ? 185.062 235.682 217.845 1.00 61.29 414 GLN C C 1
ATOM 16858 O O . GLN C 3 189 ? 184.277 234.789 218.169 1.00 61.29 414 GLN C O 1
ATOM 16872 N N . GLY C 3 190 ? 186.354 235.639 218.177 1.00 58.93 415 GLY C N 1
ATOM 16873 C CA . GLY C 3 190 ? 186.836 234.577 219.042 1.00 58.93 415 GLY C CA 1
ATOM 16874 C C . GLY C 3 190 ? 186.200 234.632 220.417 1.00 58.93 415 GLY C C 1
ATOM 16875 O O . GLY C 3 190 ? 185.760 233.612 220.957 1.00 58.93 415 GLY C O 1
ATOM 16879 N N . HIS C 3 191 ? 186.130 235.833 220.998 1.00 59.17 416 HIS C N 1
ATOM 16880 C CA . HIS C 3 191 ? 185.487 235.968 222.301 1.00 59.17 416 HIS C CA 1
ATOM 16881 C C . HIS C 3 191 ? 184.020 235.563 222.231 1.00 59.17 416 HIS C C 1
ATOM 16882 O O . HIS C 3 191 ? 183.518 234.864 223.118 1.00 59.17 416 HIS C O 1
ATOM 16896 N N . MET C 3 192 ? 183.317 235.991 221.180 1.00 55.80 417 MET C N 1
ATOM 16897 C CA . MET C 3 192 ? 181.911 235.627 221.038 1.00 55.80 417 MET C CA 1
ATOM 16898 C C . MET C 3 192 ? 181.744 234.119 220.901 1.00 55.80 417 MET C C 1
ATOM 16899 O O . MET C 3 192 ? 180.853 233.524 221.520 1.00 55.80 417 MET C O 1
ATOM 16913 N N . VAL C 3 193 ? 182.594 233.484 220.094 1.00 52.43 418 VAL C N 1
ATOM 16914 C CA . VAL C 3 193 ? 182.470 232.050 219.865 1.00 52.43 418 VAL C CA 1
ATOM 16915 C C . VAL C 3 193 ? 182.743 231.284 221.149 1.00 52.43 418 VAL C C 1
ATOM 16916 O O . VAL C 3 193 ? 182.116 230.253 221.418 1.00 52.43 418 VAL C O 1
ATOM 16929 N N . ASP C 3 194 ? 183.684 231.765 221.963 1.00 53.41 419 ASP C N 1
ATOM 16930 C CA . ASP C 3 194 ? 183.965 231.065 223.210 1.00 53.41 419 ASP C CA 1
ATOM 16931 C C . ASP C 3 194 ? 182.907 231.328 224.273 1.00 53.41 419 ASP C C 1
ATOM 16932 O O . ASP C 3 194 ? 182.689 230.477 225.142 1.00 53.41 419 ASP C O 1
ATOM 16941 N N . LEU C 3 195 ? 182.249 232.486 224.233 1.00 56.74 420 LEU C N 1
ATOM 16942 C CA . LEU C 3 195 ? 181.189 232.791 225.185 1.00 56.74 420 LEU C CA 1
ATOM 16943 C C . LEU C 3 195 ? 179.830 232.269 224.745 1.00 56.74 420 LEU C C 1
ATOM 16944 O O . LEU C 3 195 ? 178.869 232.360 225.515 1.00 56.74 420 LEU C O 1
ATOM 16960 N N . MET C 3 196 ? 179.730 231.722 223.533 1.00 54.93 421 MET C N 1
ATOM 16961 C CA . MET C 3 196 ? 178.457 231.198 223.049 1.00 54.93 421 MET C CA 1
ATOM 16962 C C . MET C 3 196 ? 177.890 230.111 223.955 1.00 54.93 421 MET C C 1
ATOM 16963 O O . MET C 3 196 ? 176.683 229.852 223.906 1.00 54.93 421 MET C O 1
ATOM 16977 N N . ARG C 3 197 ? 178.724 229.473 224.778 1.00 54.63 422 ARG C N 1
ATOM 16978 C CA . ARG C 3 197 ? 178.236 228.421 225.667 1.00 54.63 422 ARG C CA 1
ATOM 16979 C C . ARG C 3 197 ? 177.122 228.920 226.579 1.00 54.63 422 ARG C C 1
ATOM 16980 O O . ARG C 3 197 ? 176.098 228.248 226.744 1.00 54.63 422 ARG C O 1
ATOM 17001 N N . THR C 3 198 ? 177.308 230.090 227.188 1.00 58.87 423 THR C N 1
ATOM 17002 C CA . THR C 3 198 ? 176.430 230.530 228.265 1.00 58.87 423 THR C CA 1
ATOM 17003 C C . THR C 3 198 ? 175.072 231.018 227.779 1.00 58.87 423 THR C C 1
ATOM 17004 O O . THR C 3 198 ? 174.148 231.128 228.592 1.00 58.87 423 THR C O 1
ATOM 17015 N N . LYS C 3 199 ? 174.923 231.316 226.491 1.00 62.67 424 LYS C N 1
ATOM 17016 C CA . LYS C 3 199 ? 173.653 231.829 225.997 1.00 62.67 424 LYS C CA 1
ATOM 17017 C C . LYS C 3 199 ? 172.551 230.799 226.219 1.00 62.67 424 LYS C C 1
ATOM 17018 O O . LYS C 3 199 ? 172.731 229.606 225.960 1.00 62.67 424 LYS C O 1
ATOM 17037 N N . ALA C 3 200 ? 171.394 231.272 226.708 1.00 69.12 425 ALA C N 1
ATOM 17038 C CA . ALA C 3 200 ? 170.367 230.342 227.180 1.00 69.12 425 ALA C CA 1
ATOM 17039 C C . ALA C 3 200 ? 169.753 229.542 226.039 1.00 69.12 425 ALA C C 1
ATOM 17040 O O . ALA C 3 200 ? 169.919 228.310 226.009 1.00 69.12 425 ALA C O 1
ATOM 17047 N N . PRO C 3 201 ? 169.042 230.147 225.084 1.00 69.63 426 PRO C N 1
ATOM 17048 C CA . PRO C 3 201 ? 168.480 229.349 223.986 1.00 69.63 426 PRO C CA 1
ATOM 17049 C C . PRO C 3 201 ? 169.552 228.953 222.984 1.00 69.63 426 PRO C C 1
ATOM 17050 O O . PRO C 3 201 ? 169.776 229.645 221.986 1.00 69.63 426 PRO C O 1
ATOM 17061 N N . ALA C 3 202 ? 170.226 227.833 223.257 1.00 63.83 427 ALA C N 1
ATOM 17062 C CA . ALA C 3 202 ? 171.444 227.483 222.533 1.00 63.83 427 ALA C CA 1
ATOM 17063 C C . ALA C 3 202 ? 171.254 227.486 221.022 1.00 63.83 427 ALA C C 1
ATOM 17064 O O . ALA C 3 202 ? 172.181 227.834 220.284 1.00 63.83 427 ALA C O 1
ATOM 17071 N N . GLU C 3 203 ? 170.074 227.096 220.539 1.00 68.31 428 GLU C N 1
ATOM 17072 C CA . GLU C 3 203 ? 169.871 226.984 219.097 1.00 68.31 428 GLU C CA 1
ATOM 17073 C C . GLU C 3 203 ? 170.054 228.331 218.406 1.00 68.31 428 GLU C C 1
ATOM 17074 O O . GLU C 3 203 ? 170.813 228.450 217.437 1.00 68.31 428 GLU C O 1
ATOM 17086 N N . VAL C 3 204 ? 169.360 229.361 218.891 1.00 68.72 429 VAL C N 1
ATOM 17087 C CA . VAL C 3 204 ? 169.445 230.664 218.241 1.00 68.72 429 VAL C CA 1
ATOM 17088 C C . VAL C 3 204 ? 170.814 231.289 218.462 1.00 68.72 429 VAL C C 1
ATOM 17089 O O . VAL C 3 204 ? 171.302 232.039 217.610 1.00 68.72 429 VAL C O 1
ATOM 17102 N N . ALA C 3 205 ? 171.455 231.009 219.597 1.00 61.75 430 ALA C N 1
ATOM 17103 C CA . ALA C 3 205 ? 172.822 231.479 219.793 1.00 61.75 430 ALA C CA 1
ATOM 17104 C C . ALA C 3 205 ? 173.754 230.883 218.747 1.00 61.75 430 ALA C C 1
ATOM 17105 O O . ALA C 3 205 ? 174.587 231.590 218.165 1.00 61.75 430 ALA C O 1
ATOM 17112 N N . LEU C 3 206 ? 173.620 229.581 218.489 1.00 55.48 431 LEU C N 1
ATOM 17113 C CA . LEU C 3 206 ? 174.425 228.941 217.456 1.00 55.48 431 LEU C CA 1
ATOM 17114 C C . LEU C 3 206 ? 174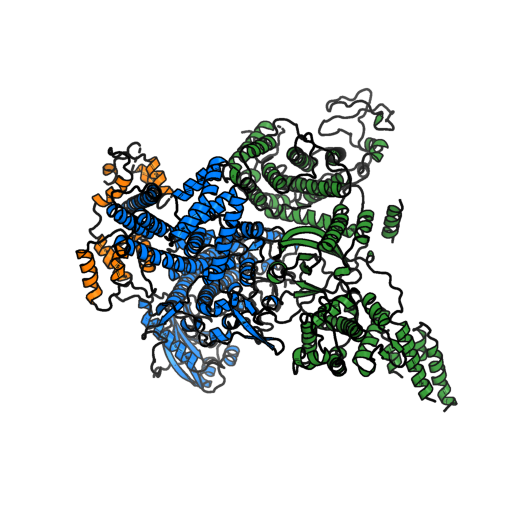.123 229.530 216.087 1.00 55.48 431 LEU C C 1
ATOM 17115 O O . LEU C 3 206 ? 175.034 229.752 215.285 1.00 55.48 431 LEU C O 1
ATOM 17131 N N . GLU C 3 207 ? 172.846 229.792 215.801 1.00 61.42 432 GLU C N 1
ATOM 17132 C CA . GLU C 3 207 ? 172.492 230.391 214.517 1.00 61.42 432 GLU C CA 1
ATOM 17133 C C . GLU C 3 207 ? 173.120 231.771 214.356 1.00 61.42 432 GLU C C 1
ATOM 17134 O O . GLU C 3 207 ? 173.658 232.098 213.291 1.00 61.42 432 GLU C O 1
ATOM 17146 N N . ARG C 3 208 ? 173.051 232.599 215.400 1.00 62.15 433 ARG C N 1
ATOM 17147 C CA . ARG C 3 208 ? 173.622 233.939 215.319 1.00 62.15 433 ARG C CA 1
ATOM 17148 C C . ARG C 3 208 ? 175.132 233.879 215.146 1.00 62.15 433 ARG C C 1
ATOM 17149 O O . ARG C 3 208 ? 175.704 234.629 214.345 1.00 62.15 433 ARG C O 1
ATOM 17170 N N . THR C 3 209 ? 175.796 232.994 215.891 1.00 54.33 434 THR C N 1
ATOM 17171 C CA . THR C 3 209 ? 177.238 232.846 215.737 1.00 54.33 434 THR C CA 1
ATOM 17172 C C . THR C 3 209 ? 177.588 232.376 214.332 1.00 54.33 434 THR C C 1
ATOM 17173 O O . THR C 3 209 ? 178.547 232.866 213.726 1.00 54.33 434 THR C O 1
ATOM 17184 N N . TYR C 3 210 ? 176.815 231.432 213.791 1.00 53.95 435 TYR C N 1
ATOM 17185 C CA . TYR C 3 210 ? 177.076 230.950 212.442 1.00 53.95 435 TYR C CA 1
ATOM 17186 C C . TYR C 3 210 ? 176.923 232.064 211.420 1.00 53.95 435 TYR C C 1
ATOM 17187 O O . TYR C 3 210 ? 177.733 232.181 210.497 1.00 53.95 435 TYR C O 1
ATOM 17205 N N . ASN C 3 211 ? 175.876 232.879 211.549 1.00 54.06 436 ASN C N 1
ATOM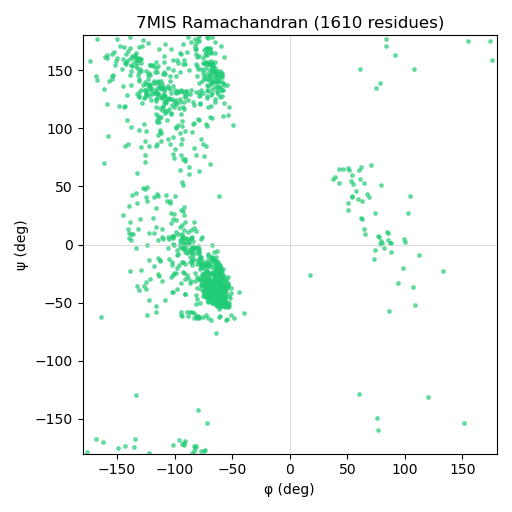 17206 C CA . ASN C 3 211 ? 175.682 233.970 210.600 1.00 54.06 436 ASN C CA 1
ATOM 17207 C C . ASN C 3 211 ? 176.805 234.996 210.707 1.00 54.06 436 ASN C C 1
ATOM 17208 O O . ASN C 3 211 ? 177.332 235.464 209.689 1.00 54.06 436 ASN C O 1
ATOM 17219 N N . THR C 3 212 ? 177.200 235.343 211.933 1.00 54.09 437 THR C N 1
ATOM 17220 C CA . THR C 3 212 ? 178.301 236.283 212.107 1.00 54.09 437 THR C CA 1
ATOM 17221 C C . THR C 3 212 ? 179.582 235.746 211.480 1.00 54.09 437 THR C C 1
ATOM 17222 O O . THR C 3 212 ? 180.310 236.486 210.809 1.00 54.09 437 THR C O 1
ATOM 17233 N N . LEU C 3 213 ? 179.872 234.459 211.685 1.00 52.03 438 LEU C N 1
ATOM 17234 C CA . LEU C 3 213 ? 181.064 233.859 211.092 1.00 52.03 438 LEU C CA 1
ATOM 17235 C C . LEU C 3 213 ? 180.979 233.865 209.570 1.00 52.03 438 LEU C C 1
ATOM 17236 O O . LEU C 3 213 ? 181.900 234.323 208.883 1.00 52.03 438 LEU C O 1
ATOM 17252 N N . LYS C 3 214 ? 179.867 233.366 209.026 1.00 51.47 439 LYS C N 1
ATOM 17253 C CA . LYS C 3 214 ? 179.700 233.269 207.583 1.00 51.47 439 LYS C CA 1
ATOM 17254 C C . LYS C 3 214 ? 179.755 234.629 206.912 1.00 51.47 439 LYS C C 1
ATOM 17255 O O . LYS C 3 214 ? 180.071 234.710 205.721 1.00 51.47 439 LYS C O 1
ATOM 17274 N N . GLY C 3 215 ? 179.463 235.699 207.648 1.00 56.14 440 GLY C N 1
ATOM 17275 C CA . GLY C 3 215 ? 179.659 237.024 207.095 1.00 56.14 440 GLY C CA 1
ATOM 17276 C C . GLY C 3 215 ? 181.103 237.348 206.762 1.00 56.14 440 GLY C C 1
ATOM 17277 O O . GLY C 3 215 ? 181.345 238.323 206.041 1.00 56.14 440 GLY C O 1
ATOM 17281 N N . THR C 3 216 ? 182.062 236.564 207.260 1.00 58.38 441 THR C N 1
ATOM 17282 C CA . THR C 3 216 ? 183.471 236.885 207.063 1.00 58.38 441 THR C CA 1
ATOM 17283 C C . THR C 3 216 ? 184.271 235.737 206.454 1.00 58.38 441 THR C C 1
ATOM 17284 O O . THR C 3 216 ? 185.181 235.980 205.655 1.00 58.38 441 THR C O 1
ATOM 17295 N N . VAL C 3 217 ? 183.959 234.489 206.812 1.00 53.81 442 VAL C N 1
ATOM 17296 C CA . VAL C 3 217 ? 184.770 233.351 206.396 1.00 53.81 442 VAL C CA 1
ATOM 17297 C C . VAL C 3 217 ? 183.996 232.370 205.524 1.00 53.81 442 VAL C C 1
ATOM 17298 O O . VAL C 3 217 ? 184.490 231.279 205.244 1.00 53.81 442 VAL C O 1
ATOM 17311 N N . GLY C 3 218 ? 182.799 232.735 205.076 1.00 52.12 443 GLY C N 1
ATOM 17312 C CA . GLY C 3 218 ? 182.016 231.854 204.232 1.00 52.12 443 GLY C CA 1
ATOM 17313 C C . GLY C 3 218 ? 181.229 230.834 205.033 1.00 52.12 443 GLY C C 1
ATOM 17314 O O . GLY C 3 218 ? 181.324 230.739 206.256 1.00 52.12 443 GLY C O 1
ATOM 17318 N N . SER C 3 219 ? 180.436 230.044 204.310 1.00 51.41 444 SER C N 1
ATOM 17319 C CA . SER C 3 219 ? 179.544 229.085 204.955 1.00 51.41 444 SER C CA 1
ATOM 17320 C C . SER C 3 219 ? 180.306 227.871 205.477 1.00 51.41 444 SER C C 1
ATOM 17321 O O . SER C 3 219 ? 180.322 227.605 206.687 1.00 51.41 444 SER C O 1
ATOM 17329 N N . LYS C 3 220 ? 180.940 227.118 204.574 1.00 53.52 445 LYS C N 1
ATOM 17330 C CA . LYS C 3 220 ? 181.715 225.959 204.999 1.00 53.52 445 LYS C CA 1
ATOM 17331 C C . LYS C 3 220 ? 182.742 226.354 206.045 1.00 53.52 445 LYS C C 1
ATOM 17332 O O . LYS C 3 220 ? 183.011 225.599 206.988 1.00 53.52 445 LYS C O 1
ATOM 17351 N N . GLY C 3 221 ? 183.328 227.540 205.897 1.00 50.42 446 GLY C N 1
ATOM 17352 C CA . GLY C 3 221 ? 184.311 227.982 206.864 1.00 50.42 446 GLY C CA 1
ATOM 17353 C C . GLY C 3 221 ? 183.716 228.193 208.242 1.00 50.42 446 GLY C C 1
ATOM 17354 O O . GLY C 3 221 ? 184.306 227.799 209.252 1.00 50.42 446 GLY C O 1
ATOM 17358 N N . ALA C 3 222 ? 182.539 228.815 208.304 1.00 49.78 447 ALA C N 1
ATOM 17359 C CA . ALA C 3 222 ? 181.869 228.979 209.587 1.00 49.78 447 ALA C CA 1
ATOM 17360 C C . ALA C 3 222 ? 181.546 227.626 210.204 1.00 49.78 447 ALA C C 1
ATOM 17361 O O . ALA C 3 222 ? 181.709 227.430 211.415 1.00 49.78 447 ALA C O 1
ATOM 17368 N N . GLU C 3 223 ? 181.097 226.674 209.384 1.00 49.26 448 GLU C N 1
ATOM 17369 C CA . GLU C 3 223 ? 180.761 225.353 209.906 1.00 49.26 448 GLU C CA 1
ATOM 17370 C C . GLU C 3 223 ? 181.985 224.667 210.502 1.00 49.26 448 GLU C C 1
ATOM 17371 O O . GLU C 3 223 ? 181.919 224.092 211.598 1.00 49.26 448 GLU C O 1
ATOM 17383 N N . VAL C 3 224 ? 183.117 224.714 209.797 1.00 47.18 449 VAL C N 1
ATOM 17384 C CA . VAL C 3 224 ? 184.309 224.049 210.313 1.00 47.18 449 VAL C CA 1
ATOM 17385 C C . VAL C 3 224 ? 184.822 224.764 211.555 1.00 47.18 449 VAL C C 1
ATOM 17386 O O . VAL C 3 224 ? 185.321 224.125 212.488 1.00 47.18 449 VAL C O 1
ATOM 17399 N N . VAL C 3 225 ? 184.711 226.094 211.597 1.00 47.74 450 VAL C N 1
ATOM 17400 C CA . VAL C 3 225 ? 185.117 226.823 212.796 1.00 47.74 450 VAL C CA 1
ATOM 17401 C C . VAL C 3 225 ? 184.285 226.371 213.989 1.00 47.74 450 VAL C C 1
ATOM 17402 O O . VAL C 3 225 ? 184.814 226.097 215.074 1.00 47.74 450 VAL C O 1
ATOM 17415 N N . LEU C 3 226 ? 182.968 226.273 213.800 1.00 47.12 451 LEU C N 1
ATOM 17416 C CA . LEU C 3 226 ? 182.098 225.877 214.901 1.00 47.12 451 LEU C CA 1
ATOM 17417 C C . LEU C 3 226 ? 182.402 224.458 215.363 1.00 47.12 451 LEU C C 1
ATOM 17418 O O . LEU C 3 226 ? 182.455 224.191 216.570 1.00 47.12 451 LEU C O 1
ATOM 17434 N N . LYS C 3 227 ? 182.615 223.533 214.424 1.00 44.77 452 LYS C N 1
ATOM 17435 C CA . LYS C 3 227 ? 182.937 222.164 214.822 1.00 44.77 452 LYS C CA 1
ATOM 17436 C C . LYS C 3 227 ? 184.263 222.098 215.567 1.00 44.77 452 LYS C C 1
ATOM 17437 O O . LYS C 3 227 ? 184.372 221.429 216.606 1.00 44.77 452 LYS C O 1
ATOM 17456 N N . ALA C 3 228 ? 185.286 222.779 215.054 1.00 43.82 453 ALA C N 1
ATOM 17457 C CA . ALA C 3 228 ? 186.582 222.743 215.713 1.00 43.82 453 ALA C CA 1
ATOM 17458 C C . ALA C 3 228 ? 186.484 223.318 217.112 1.00 43.82 453 ALA C C 1
ATOM 17459 O O . ALA C 3 228 ? 187.104 222.807 218.052 1.00 43.82 453 ALA C O 1
ATOM 17466 N N . HIS C 3 229 ? 185.684 224.361 217.285 1.00 46.67 454 HIS C N 1
ATOM 17467 C CA . HIS C 3 229 ? 185.672 225.005 218.585 1.00 46.67 454 HIS C CA 1
ATOM 17468 C C . HIS C 3 229 ? 184.798 224.233 219.574 1.00 46.67 454 HIS C C 1
ATOM 17469 O O . HIS C 3 229 ? 185.062 224.262 220.780 1.00 46.67 454 HIS C O 1
ATOM 17483 N N . ARG C 3 230 ? 183.776 223.513 219.091 1.00 48.07 455 ARG C N 1
ATOM 17484 C CA . ARG C 3 230 ? 183.078 222.557 219.949 1.00 48.07 455 ARG C CA 1
ATOM 17485 C C . ARG C 3 230 ? 184.014 221.449 220.414 1.00 48.07 455 ARG C C 1
ATOM 17486 O O . ARG C 3 230 ? 183.980 221.034 221.583 1.00 48.07 455 ARG C O 1
ATOM 17507 N N . ASP C 3 231 ? 184.848 220.939 219.507 1.00 46.12 456 ASP C N 1
ATOM 17508 C CA . ASP C 3 231 ? 185.831 219.946 219.920 1.00 46.12 456 ASP C CA 1
ATOM 17509 C C . ASP C 3 231 ? 186.811 220.531 220.928 1.00 46.12 456 ASP C C 1
ATOM 17510 O O . ASP C 3 231 ? 187.274 219.821 221.825 1.00 46.12 456 ASP C O 1
ATOM 17519 N N . PHE C 3 232 ? 187.131 221.821 220.800 1.00 45.28 457 PHE C N 1
ATOM 17520 C CA . PHE C 3 232 ? 187.946 222.492 221.810 1.00 45.28 457 PHE C CA 1
ATOM 17521 C C . PHE C 3 232 ? 187.234 222.517 223.158 1.00 45.28 457 PHE C C 1
ATOM 17522 O O . PHE C 3 232 ? 187.857 222.288 224.200 1.00 45.28 457 PHE C O 1
ATOM 17539 N N . PHE C 3 233 ? 185.930 222.818 223.156 1.00 47.28 458 PHE C N 1
ATOM 17540 C CA . PHE C 3 233 ? 185.149 222.749 224.390 1.00 47.28 458 PHE C CA 1
ATOM 17541 C C . PHE C 3 233 ? 185.309 221.391 225.049 1.00 47.28 458 PHE C C 1
ATOM 17542 O O . PHE C 3 233 ? 185.657 221.293 226.230 1.00 47.28 458 PHE C O 1
ATOM 17559 N N . PHE C 3 234 ? 185.063 220.326 224.287 1.00 48.58 459 PHE C N 1
ATOM 17560 C CA . PHE C 3 234 ? 185.110 218.985 224.866 1.00 48.58 459 PHE C CA 1
ATOM 17561 C C . PHE C 3 234 ? 186.520 218.628 225.323 1.00 48.58 459 PHE C C 1
ATOM 17562 O O . PHE C 3 234 ? 186.698 217.939 226.334 1.00 48.58 459 PHE C O 1
ATOM 17579 N N . ALA C 3 235 ? 187.536 219.094 224.596 1.00 47.75 460 ALA C N 1
ATOM 17580 C CA . ALA C 3 235 ? 188.913 218.732 224.918 1.00 47.75 460 ALA C CA 1
ATOM 17581 C C . ALA C 3 235 ? 189.332 219.281 226.276 1.00 47.75 460 ALA C C 1
ATOM 17582 O O . ALA C 3 235 ? 190.055 218.616 227.025 1.00 47.75 460 ALA C O 1
ATOM 17589 N N . THR C 3 236 ? 188.897 220.493 226.607 1.00 50.68 461 THR C N 1
ATOM 17590 C CA . THR C 3 236 ? 189.261 221.141 227.859 1.00 50.68 461 THR C CA 1
ATOM 17591 C C . THR C 3 236 ? 188.244 220.893 228.967 1.00 50.68 461 THR C C 1
ATOM 17592 O O . THR C 3 236 ? 188.343 221.509 230.032 1.00 50.68 461 THR C O 1
ATOM 17603 N N . GLY C 3 237 ? 187.278 220.010 228.745 1.00 53.35 462 GLY C N 1
ATOM 17604 C CA . GLY C 3 237 ? 186.326 219.651 229.781 1.00 53.35 462 GLY C CA 1
ATOM 17605 C C . GLY C 3 237 ? 185.383 220.758 230.200 1.00 53.35 462 GLY C C 1
ATOM 17606 O O . GLY C 3 237 ? 185.138 220.932 231.400 1.00 53.35 462 GLY C O 1
ATOM 17610 N N . ALA C 3 238 ? 184.845 221.507 229.245 1.00 51.81 463 ALA C N 1
ATOM 17611 C CA . ALA C 3 238 ? 183.832 222.509 229.535 1.00 51.81 463 ALA C CA 1
ATOM 17612 C C . ALA C 3 238 ? 182.436 221.909 229.372 1.00 51.81 463 ALA C C 1
ATOM 17613 O O . ALA C 3 238 ? 182.264 220.782 228.906 1.00 51.81 463 ALA C O 1
ATOM 17620 N N . VAL C 3 239 ? 181.429 222.684 229.763 1.00 54.97 464 VAL C N 1
ATOM 17621 C CA . VAL C 3 239 ? 180.036 222.251 229.723 1.00 54.97 464 VAL C CA 1
ATOM 17622 C C . VAL C 3 239 ? 179.398 222.815 228.462 1.00 54.97 464 VAL C C 1
ATOM 17623 O O . VAL C 3 239 ? 179.415 224.031 228.238 1.00 54.97 464 VAL C O 1
ATOM 17636 N N . VAL C 3 240 ? 178.825 221.938 227.645 1.00 52.22 465 VAL C N 1
ATOM 17637 C CA . VAL C 3 240 ? 178.215 222.306 226.374 1.00 52.22 465 VAL C CA 1
ATOM 17638 C C . VAL C 3 240 ? 176.743 221.924 226.441 1.00 52.22 465 VAL C C 1
ATOM 17639 O O . VAL C 3 240 ? 176.427 220.788 226.799 1.00 52.22 465 VAL C O 1
ATOM 17652 N N . PRO C 3 241 ? 175.817 222.818 226.112 1.00 56.19 466 PRO C N 1
ATOM 17653 C CA . PRO C 3 241 ? 174.392 222.506 226.239 1.00 56.19 466 PRO C CA 1
ATOM 17654 C C . PRO C 3 241 ? 173.872 221.728 225.034 1.00 56.19 466 PRO C C 1
ATOM 17655 O O . PRO C 3 241 ? 174.581 221.473 224.063 1.00 56.19 466 PRO C O 1
ATOM 17666 N N . LEU C 3 242 ? 172.600 221.354 225.121 1.00 63.15 467 LEU C N 1
ATOM 17667 C CA . LEU C 3 242 ? 171.897 220.672 224.043 1.00 63.15 467 LEU C CA 1
ATOM 17668 C C . LEU C 3 242 ? 171.307 221.686 223.074 1.00 63.15 467 LEU C C 1
ATOM 17669 O O . LEU C 3 242 ? 170.624 222.626 223.491 1.00 63.15 467 LEU C O 1
ATOM 17685 N N . VAL C 3 243 ? 171.574 221.492 221.785 1.00 63.06 468 VAL C N 1
ATOM 17686 C CA . VAL C 3 243 ? 170.951 222.263 220.716 1.00 63.06 468 VAL C CA 1
ATOM 17687 C C . VAL C 3 243 ? 169.989 221.339 219.985 1.00 63.06 468 VAL C C 1
ATOM 17688 O O . VAL C 3 243 ? 170.369 220.235 219.576 1.00 63.06 468 VAL C O 1
ATOM 17701 N N . ASN C 3 244 ? 168.745 221.782 219.833 1.00 73.04 469 ASN C N 1
ATOM 17702 C CA . ASN C 3 244 ? 167.686 220.965 219.240 1.00 73.04 469 ASN C CA 1
ATOM 17703 C C . ASN C 3 244 ? 166.781 221.848 218.396 1.00 73.04 469 ASN C C 1
ATOM 17704 O O . ASN C 3 244 ? 165.741 222.330 218.861 1.00 73.04 469 ASN C O 1
ATOM 17715 N N . PRO C 3 245 ? 167.153 222.092 217.137 1.00 73.23 470 PRO C N 1
ATOM 17716 C CA . PRO C 3 245 ? 166.261 222.874 216.264 1.00 73.23 470 PRO C CA 1
ATOM 17717 C C . PRO C 3 245 ? 164.903 222.225 216.067 1.00 73.23 470 PRO C C 1
ATOM 17718 O O . PRO C 3 245 ? 163.892 222.930 215.963 1.00 73.23 470 PRO C O 1
ATOM 17729 N N . GLU C 3 246 ? 164.850 220.894 216.013 1.00 79.39 471 GLU C N 1
ATOM 17730 C CA . GLU C 3 246 ? 163.590 220.195 215.800 1.00 79.39 471 GLU C CA 1
ATOM 17731 C C . GLU C 3 246 ? 162.812 219.974 217.090 1.00 79.39 471 GLU C C 1
ATOM 17732 O O . GLU C 3 246 ? 161.620 219.651 217.029 1.00 79.39 471 GLU C O 1
ATOM 17744 N N . ALA C 3 247 ? 163.448 220.141 218.247 1.00 83.91 472 ALA C N 1
ATOM 17745 C CA . ALA C 3 247 ? 162.806 219.905 219.537 1.00 83.91 472 ALA C CA 1
ATOM 17746 C C . ALA C 3 247 ? 162.222 218.495 219.600 1.00 83.91 472 ALA C C 1
ATOM 17747 O O . ALA C 3 247 ? 161.050 218.290 219.922 1.00 83.91 472 ALA C O 1
ATOM 17754 N N . ILE C 3 248 ? 163.064 217.510 219.289 1.00 83.93 473 ILE C N 1
ATOM 17755 C CA . ILE C 3 248 ? 162.617 216.121 219.262 1.00 83.93 473 ILE C CA 1
ATOM 17756 C C . ILE C 3 248 ? 162.571 215.540 220.670 1.00 83.93 473 ILE C C 1
ATOM 17757 O O . ILE C 3 248 ? 161.590 214.896 221.060 1.00 83.93 473 ILE C O 1
ATOM 17773 N N . ASP C 3 249 ? 163.632 215.752 221.450 1.00 89.50 474 ASP C N 1
ATOM 17774 C CA . ASP C 3 249 ? 163.674 215.210 222.804 1.00 89.50 474 ASP C CA 1
ATOM 17775 C C . ASP C 3 249 ? 162.560 215.794 223.663 1.00 89.50 474 ASP C C 1
ATOM 17776 O O . ASP C 3 249 ? 161.921 215.074 224.439 1.00 89.50 474 ASP C O 1
ATOM 17785 N N . ASP C 3 250 ? 162.313 217.091 223.538 1.00 103.53 475 ASP C N 1
ATOM 17786 C CA . ASP C 3 250 ? 161.246 217.728 224.298 1.00 103.53 475 ASP C CA 1
ATOM 17787 C C . ASP C 3 250 ? 159.896 217.282 223.749 1.00 103.53 475 ASP C C 1
ATOM 17788 O O . ASP C 3 250 ? 159.603 217.545 222.575 1.00 103.53 475 ASP C O 1
ATOM 17797 N N . PRO C 3 251 ? 159.046 216.612 224.541 1.00 110.71 476 PRO C N 1
ATOM 17798 C CA . PRO C 3 251 ? 157.786 216.102 223.981 1.00 110.71 476 PRO C CA 1
ATOM 17799 C C . PRO C 3 251 ? 156.872 217.184 223.427 1.00 110.71 476 PRO C C 1
ATOM 17800 O O . PRO C 3 251 ? 156.577 217.190 222.228 1.00 110.71 476 PRO C O 1
ATOM 17811 N N . SER C 3 252 ? 156.420 218.110 224.281 1.00 110.71 477 SER C N 1
ATOM 17812 C CA . SER C 3 252 ? 155.415 219.080 223.864 1.00 110.71 477 SER C CA 1
ATOM 17813 C C . SER C 3 252 ? 155.622 220.448 224.504 1.00 110.71 477 SER C C 1
ATOM 17814 O O . SER C 3 252 ? 154.663 221.215 224.644 1.00 110.71 477 SER C O 1
ATOM 17822 N N . ARG C 3 253 ? 156.849 220.781 224.903 1.00 107.04 478 ARG C N 1
ATOM 17823 C CA . ARG C 3 253 ? 157.076 222.057 225.576 1.00 107.04 478 ARG C CA 1
ATOM 17824 C C . ARG C 3 253 ? 157.370 223.173 224.576 1.00 107.04 478 ARG C C 1
ATOM 17825 O O . ARG C 3 253 ? 156.627 224.156 224.499 1.00 107.04 478 ARG C O 1
ATOM 17846 N N . GLY C 3 254 ? 158.446 223.035 223.807 1.00 103.00 479 GLY C N 1
ATOM 17847 C CA . GLY C 3 254 ? 158.805 224.058 222.845 1.00 103.00 479 GLY C CA 1
ATOM 17848 C C . GLY C 3 254 ? 159.406 225.266 223.532 1.00 103.00 479 GLY C C 1
ATOM 17849 O O . GLY C 3 254 ? 158.874 225.729 224.545 1.00 103.00 479 GLY C O 1
ATOM 17853 N N . GLY C 3 255 ? 160.502 225.793 222.995 1.00 93.59 480 GLY C N 1
ATOM 17854 C CA . GLY C 3 255 ? 161.150 226.941 223.580 1.00 93.59 480 GLY C CA 1
ATOM 17855 C C . GLY C 3 255 ? 160.871 228.212 222.801 1.00 93.59 480 GLY C C 1
ATOM 17856 O O . GLY C 3 255 ? 160.836 228.209 221.567 1.00 93.59 480 GLY C O 1
ATOM 17860 N N . PRO C 3 256 ? 160.667 229.327 223.503 1.00 87.81 481 PRO C N 1
ATOM 17861 C CA . PRO C 3 256 ? 160.437 230.593 222.803 1.00 87.81 481 PRO C CA 1
ATOM 17862 C C . PRO C 3 256 ? 161.684 231.045 222.061 1.00 87.81 481 PRO C C 1
ATOM 17863 O O . PRO C 3 256 ? 162.813 230.762 222.466 1.00 87.81 481 PRO C O 1
ATOM 17874 N N . TYR C 3 257 ? 161.465 231.764 220.959 1.00 80.81 482 TYR C N 1
ATOM 17875 C CA . TYR C 3 257 ? 162.579 232.170 220.109 1.00 80.81 482 TYR C CA 1
ATOM 17876 C C . TYR C 3 257 ? 163.623 232.939 220.910 1.00 80.81 482 TYR C C 1
ATOM 17877 O O . TYR C 3 257 ? 164.758 232.479 221.078 1.00 80.81 482 TYR C O 1
ATOM 17895 N N . GLU C 3 258 ? 163.253 234.111 221.419 1.00 83.18 483 GLU C N 1
ATOM 17896 C CA . GLU C 3 258 ? 164.091 234.882 222.335 1.00 83.18 483 GLU C CA 1
ATOM 17897 C C . GLU C 3 258 ? 165.533 234.968 221.833 1.00 83.18 483 GLU C C 1
ATOM 17898 O O . GLU C 3 258 ? 166.467 234.447 222.442 1.00 83.18 483 GLU C O 1
ATOM 17910 N N . ASN C 3 259 ? 165.697 235.631 220.693 1.00 76.07 484 ASN C N 1
ATOM 17911 C CA . ASN C 3 259 ? 167.019 235.857 220.126 1.00 76.07 484 ASN C CA 1
ATOM 17912 C C . ASN C 3 259 ? 167.921 236.507 221.169 1.00 76.07 484 ASN C C 1
ATOM 17913 O O . ASN C 3 259 ? 167.706 237.671 221.527 1.00 76.07 484 ASN C O 1
ATOM 17924 N N . PRO C 3 260 ? 168.944 235.805 221.679 1.00 70.36 485 PRO C N 1
ATOM 17925 C CA . PRO C 3 260 ? 169.844 236.440 222.649 1.00 70.36 485 PRO C CA 1
ATOM 17926 C C . PRO C 3 260 ? 170.730 237.488 221.999 1.00 70.36 485 PRO C C 1
ATOM 17927 O O . PRO C 3 260 ? 170.657 237.709 220.787 1.00 70.36 485 PRO C O 1
ATOM 17938 N N . TYR C 3 261 ? 171.548 238.158 222.810 1.00 68.50 486 TYR C N 1
ATOM 17939 C CA . TYR C 3 261 ? 172.377 239.282 222.384 1.00 68.50 486 TYR C CA 1
ATOM 17940 C C . TYR C 3 261 ? 171.533 240.531 222.148 1.00 68.50 486 TYR C C 1
ATOM 17941 O O . TYR C 3 261 ? 172.076 241.630 222.001 1.00 68.50 486 TYR C O 1
ATOM 17959 N N . SER C 3 262 ? 170.216 240.376 222.103 1.00 82.03 487 SER C N 1
ATOM 17960 C CA . SER C 3 262 ? 169.267 241.482 222.073 1.00 82.03 487 SER C CA 1
ATOM 17961 C C . SER C 3 262 ? 168.136 241.303 223.073 1.00 82.03 487 SER C C 1
ATOM 17962 O O . SER C 3 262 ? 167.674 242.288 223.654 1.00 82.03 487 SER C O 1
ATOM 17970 N N . GLY C 3 263 ? 167.683 240.069 223.290 1.00 87.01 488 GLY C N 1
ATOM 17971 C CA . GLY C 3 263 ? 166.516 239.799 224.098 1.00 87.01 488 GLY C CA 1
ATOM 17972 C C . GLY C 3 263 ? 165.199 239.894 223.360 1.00 87.01 488 GLY C C 1
ATOM 17973 O O . GLY C 3 263 ? 164.144 239.733 223.987 1.00 87.01 488 GLY C O 1
ATOM 17977 N N . GLU C 3 264 ? 165.222 240.138 222.054 1.00 88.96 489 GLU C N 1
ATOM 17978 C CA . GLU C 3 264 ? 163.998 240.343 221.296 1.00 88.96 489 GLU C CA 1
ATOM 17979 C C . GLU C 3 264 ? 163.243 239.029 221.107 1.00 88.96 489 GLU C C 1
ATOM 17980 O O . GLU C 3 264 ? 163.810 237.935 221.178 1.00 88.96 489 GLU C O 1
ATOM 17992 N N . LYS C 3 265 ? 161.939 239.153 220.861 1.00 91.73 490 LYS C N 1
ATOM 17993 C CA . LYS C 3 265 ? 161.056 238.010 220.676 1.00 91.73 490 LYS C CA 1
ATOM 17994 C C . LYS C 3 265 ? 160.018 238.354 219.618 1.00 91.73 490 LYS C C 1
ATOM 17995 O O . LYS C 3 265 ? 159.898 239.503 219.184 1.00 91.73 490 LYS C O 1
ATOM 18014 N N . PHE C 3 266 ? 159.273 237.338 219.186 1.00 96.15 491 PHE C N 1
ATOM 18015 C CA . PHE C 3 266 ? 158.200 237.497 218.214 1.00 96.15 491 PHE C CA 1
ATOM 18016 C C . PHE C 3 266 ? 156.891 237.005 218.818 1.00 96.15 491 PHE C C 1
ATOM 18017 O O . PHE C 3 266 ? 156.849 235.944 219.449 1.00 96.15 491 PHE C O 1
ATOM 18034 N N . VAL C 3 267 ? 155.824 237.774 218.613 1.00 100.38 492 VAL C N 1
ATOM 18035 C CA . VAL C 3 267 ? 154.502 237.470 219.154 1.00 100.38 492 VAL C CA 1
ATOM 18036 C C . VAL C 3 267 ? 153.585 237.067 218.009 1.00 100.38 492 VAL C C 1
ATOM 18037 O O . VAL C 3 267 ? 153.572 237.713 216.954 1.00 100.38 492 VAL C O 1
ATOM 18050 N N . ILE C 3 268 ? 152.817 236.001 218.218 1.00 104.22 493 ILE C N 1
ATOM 18051 C CA . ILE C 3 268 ? 151.966 235.437 217.179 1.00 104.22 493 ILE C CA 1
ATOM 18052 C C . ILE C 3 268 ? 150.502 235.709 217.506 1.00 104.22 493 ILE C C 1
ATOM 18053 O O . ILE C 3 268 ? 150.131 236.040 218.636 1.00 104.22 493 ILE C O 1
ATOM 18069 N N . VAL C 3 269 ? 149.663 235.571 216.479 1.00 115.89 494 VAL C N 1
ATOM 18070 C CA . VAL C 3 269 ? 148.215 235.712 216.595 1.00 115.89 494 VAL C CA 1
ATOM 18071 C C . VAL C 3 269 ? 147.633 234.396 217.098 1.00 115.89 494 VAL C C 1
ATOM 18072 O O . VAL C 3 269 ? 148.346 233.391 217.194 1.00 115.89 494 VAL C O 1
ATOM 18085 N N . ASP C 3 270 ? 146.343 234.404 217.446 1.00 118.17 495 ASP C N 1
ATOM 18086 C CA . ASP C 3 270 ? 145.660 233.205 217.921 1.00 118.17 495 ASP C CA 1
ATOM 18087 C C . ASP C 3 270 ? 146.081 231.959 217.148 1.00 118.17 495 ASP C C 1
ATOM 18088 O O . ASP C 3 270 ? 146.595 230.996 217.727 1.00 118.17 495 ASP C O 1
ATOM 18097 N N . ASP C 3 271 ? 145.873 231.967 215.830 1.00 119.15 496 ASP C N 1
ATOM 18098 C CA . ASP C 3 271 ? 146.206 230.814 215.003 1.00 119.15 496 ASP C CA 1
ATOM 18099 C C . ASP C 3 271 ? 146.875 231.181 213.687 1.00 119.15 496 ASP C C 1
ATOM 18100 O O . ASP C 3 271 ? 147.135 230.281 212.881 1.00 119.15 496 ASP C O 1
ATOM 18109 N N . LYS C 3 272 ? 147.166 232.457 213.440 1.00 116.18 497 LYS C N 1
ATOM 18110 C CA . LYS C 3 272 ? 147.747 232.888 212.169 1.00 116.18 497 LYS C CA 1
ATOM 18111 C C . LYS C 3 272 ? 149.273 232.867 212.269 1.00 116.18 497 LYS C C 1
ATOM 18112 O O . LYS C 3 272 ? 149.948 233.895 212.352 1.00 116.18 497 LYS C O 1
ATOM 18131 N N . VAL C 3 273 ? 149.813 231.652 212.260 1.00 106.99 498 VAL C N 1
ATOM 18132 C CA . VAL C 3 273 ? 151.260 231.457 212.258 1.00 106.99 498 VAL C CA 1
ATOM 18133 C C . VAL C 3 273 ? 151.759 231.705 210.838 1.00 106.99 498 VAL C C 1
ATOM 18134 O O . VAL C 3 273 ? 151.306 231.031 209.902 1.00 106.99 498 VAL C O 1
ATOM 18147 N N . PRO C 3 274 ? 152.666 232.658 210.617 1.00 103.34 499 PRO C N 1
ATOM 18148 C CA . PRO C 3 274 ? 153.115 232.928 209.247 1.00 103.34 499 PRO C CA 1
ATOM 18149 C C . PRO C 3 274 ? 153.757 231.702 208.617 1.00 103.34 499 PRO C C 1
ATOM 18150 O O . PRO C 3 274 ? 154.440 230.922 209.283 1.00 103.34 499 PRO C O 1
ATOM 18161 N N . ALA C 3 275 ? 153.526 231.537 207.315 1.00 102.37 500 ALA C N 1
ATOM 18162 C CA . ALA C 3 275 ? 154.119 230.427 206.582 1.00 102.37 500 ALA C CA 1
ATOM 18163 C C . ALA C 3 275 ? 155.594 230.647 206.281 1.00 102.37 500 ALA C C 1
ATOM 18164 O O . ALA C 3 275 ? 156.295 229.683 205.955 1.00 102.37 500 ALA C O 1
ATOM 18171 N N . SER C 3 276 ? 156.079 231.882 206.384 1.00 99.28 501 SER C N 1
ATOM 18172 C CA . SER C 3 276 ? 157.461 232.202 206.065 1.00 99.28 501 SER C CA 1
ATOM 18173 C C . SER C 3 276 ? 157.978 233.244 207.045 1.00 99.28 501 SER C C 1
ATOM 18174 O O . SER C 3 276 ? 157.211 233.900 207.753 1.00 99.28 501 SER C O 1
ATOM 18182 N N . LYS C 3 277 ? 159.305 233.384 207.078 1.00 93.02 502 LYS C N 1
ATOM 18183 C CA . LYS C 3 277 ? 159.935 234.400 207.911 1.00 93.02 502 LYS C CA 1
ATOM 18184 C C . LYS C 3 277 ? 159.645 235.811 207.420 1.00 93.02 502 LYS C C 1
ATOM 18185 O O . LYS C 3 277 ? 159.794 236.765 208.190 1.00 93.02 502 LYS C O 1
ATOM 18204 N N . LYS C 3 278 ? 159.237 235.964 206.159 1.00 98.70 503 LYS C N 1
ATOM 18205 C CA . LYS C 3 278 ? 159.005 237.295 205.608 1.00 98.70 503 LYS C CA 1
ATOM 18206 C C . LYS C 3 278 ? 157.818 237.977 206.276 1.00 98.70 503 LYS C C 1
ATOM 18207 O O . LYS C 3 278 ? 157.838 239.194 206.497 1.00 98.70 503 LYS C O 1
ATOM 18226 N N . ASP C 3 279 ? 156.779 237.214 206.605 1.00 103.06 504 ASP C N 1
ATOM 18227 C CA . ASP C 3 279 ? 155.513 237.768 207.064 1.00 103.06 504 ASP C CA 1
ATOM 18228 C C . ASP C 3 279 ? 155.425 237.889 208.582 1.00 103.06 504 ASP C C 1
ATOM 18229 O O . ASP C 3 279 ? 154.360 238.240 209.100 1.00 103.06 504 ASP C O 1
ATOM 18238 N N . LEU C 3 280 ? 156.506 237.613 209.303 1.00 98.72 505 LEU C N 1
ATOM 18239 C CA . LEU C 3 280 ? 156.477 237.753 210.748 1.00 98.72 505 LEU C CA 1
ATOM 18240 C C . LEU C 3 280 ? 156.377 239.230 211.134 1.00 98.72 505 LEU C C 1
ATOM 18241 O O . LEU C 3 280 ? 156.779 240.109 210.367 1.00 98.72 505 LEU C O 1
ATOM 18257 N N . PRO C 3 281 ? 155.851 239.530 212.316 1.00 100.51 506 PRO C N 1
ATOM 18258 C CA . PRO C 3 281 ? 155.705 240.924 212.740 1.00 100.51 506 PRO C CA 1
ATOM 18259 C C . PRO C 3 281 ? 157.030 241.481 213.250 1.00 100.51 506 PRO C C 1
ATOM 18260 O O . PRO C 3 281 ? 158.039 240.785 213.332 1.00 100.51 506 PRO C O 1
ATOM 18271 N N . LYS C 3 282 ? 157.007 242.764 213.596 1.00 100.17 507 LYS C N 1
ATOM 18272 C CA . LYS C 3 282 ? 158.209 243.440 214.061 1.00 100.17 507 LYS C CA 1
ATOM 18273 C C . LYS C 3 282 ? 158.642 242.895 215.418 1.00 100.17 507 LYS C C 1
ATOM 18274 O O . LYS C 3 282 ? 157.843 242.342 216.178 1.00 100.17 507 LYS C O 1
ATOM 18293 N N . ALA C 3 283 ? 159.928 243.055 215.714 1.00 98.03 508 ALA C N 1
ATOM 18294 C CA . ALA C 3 283 ? 160.484 242.554 216.961 1.00 98.03 508 ALA C CA 1
ATOM 18295 C C . ALA C 3 283 ? 159.925 243.318 218.156 1.00 98.03 508 ALA C C 1
ATOM 18296 O O . ALA C 3 283 ? 159.586 244.500 218.065 1.00 98.03 508 ALA C O 1
ATOM 18303 N N . VAL C 3 284 ? 159.832 242.622 219.287 1.00 97.91 509 VAL C N 1
ATOM 18304 C CA . VAL C 3 284 ? 159.429 243.218 220.552 1.00 97.91 509 VAL C CA 1
ATOM 18305 C C . VAL C 3 284 ? 160.545 242.999 221.561 1.00 97.91 509 VAL C C 1
ATOM 18306 O O . VAL C 3 284 ? 161.232 241.972 221.544 1.00 97.91 509 VAL C O 1
ATOM 18319 N N . ASN C 3 285 ? 160.724 243.976 222.446 1.00 99.55 510 ASN C N 1
ATOM 18320 C CA . ASN C 3 285 ? 161.788 243.905 223.433 1.00 99.55 510 ASN C CA 1
ATOM 18321 C C . ASN C 3 285 ? 161.612 242.670 224.315 1.00 99.55 510 ASN C C 1
ATOM 18322 O O . ASN C 3 285 ? 160.596 241.974 224.272 1.00 99.55 510 ASN C O 1
ATOM 18333 N N . ARG C 3 286 ? 162.635 242.402 225.128 1.00 95.76 511 ARG C N 1
ATOM 18334 C CA . ARG C 3 286 ? 162.547 241.295 226.074 1.00 95.76 511 ARG C CA 1
ATOM 18335 C C . ARG C 3 286 ? 161.376 241.496 227.027 1.00 95.76 511 ARG C C 1
ATOM 18336 O O . ARG C 3 286 ? 160.652 240.545 227.344 1.00 95.76 511 ARG C O 1
ATOM 18357 N N . ASP C 3 287 ? 161.173 242.727 227.489 1.00 100.27 512 ASP C N 1
ATOM 18358 C CA . ASP C 3 287 ? 160.109 243.048 228.438 1.00 100.27 512 ASP C CA 1
ATOM 18359 C C . ASP C 3 287 ? 158.824 243.292 227.656 1.00 100.27 512 ASP C C 1
ATOM 18360 O O . ASP C 3 287 ? 158.593 244.389 227.143 1.00 100.27 512 ASP C O 1
ATOM 18369 N N . TYR C 3 288 ? 157.986 242.263 227.565 1.00 102.70 513 TYR C N 1
ATOM 18370 C CA . TYR C 3 288 ? 156.710 242.352 226.871 1.00 102.70 513 TYR C CA 1
ATOM 18371 C C . TYR C 3 288 ? 155.688 241.502 227.607 1.00 102.70 513 TYR C C 1
ATOM 18372 O O . TYR C 3 288 ? 155.986 240.377 228.017 1.00 102.70 513 TYR C O 1
ATOM 18390 N N . LYS C 3 289 ? 154.485 242.044 227.768 1.00 105.86 514 LYS C N 1
ATOM 18391 C CA . LYS C 3 289 ? 153.393 241.352 228.440 1.00 105.86 514 LYS C CA 1
ATOM 18392 C C . LYS C 3 289 ? 152.405 240.836 227.403 1.00 105.86 514 LYS C C 1
ATOM 18393 O O . LYS C 3 289 ? 151.907 241.604 226.574 1.00 105.86 514 LYS C O 1
ATOM 18412 N N . LEU C 3 290 ? 152.127 239.537 227.454 1.00 106.17 515 LEU C N 1
ATOM 18413 C CA . LEU C 3 290 ? 151.195 238.938 226.511 1.00 106.17 515 LEU C CA 1
ATOM 18414 C C . LEU C 3 290 ? 149.781 239.441 226.768 1.00 106.17 515 LEU C C 1
ATOM 18415 O O . LEU C 3 290 ? 149.379 239.659 227.914 1.00 106.17 515 LEU C O 1
ATOM 18431 N N . LYS C 3 291 ? 149.027 239.632 225.688 1.00 107.44 516 LYS C N 1
ATOM 18432 C CA . LYS C 3 291 ? 147.666 240.136 225.768 1.00 107.44 516 LYS C CA 1
ATOM 18433 C C . LYS C 3 291 ? 146.783 239.348 224.813 1.00 107.44 516 LYS C C 1
ATOM 18434 O O . LYS C 3 291 ? 147.265 238.700 223.881 1.00 107.44 516 LYS C O 1
ATOM 18453 N N . ASP C 3 292 ? 145.477 239.415 225.061 1.00 110.74 517 ASP C N 1
ATOM 18454 C CA . ASP C 3 292 ? 144.469 238.721 224.258 1.00 110.74 517 ASP C CA 1
ATOM 18455 C C . ASP C 3 292 ? 144.917 237.299 223.931 1.00 110.74 517 ASP C C 1
ATOM 18456 O O . ASP C 3 292 ? 144.939 236.870 222.776 1.00 110.74 517 ASP C O 1
ATOM 18465 N N . ASN C 3 293 ? 145.270 236.564 224.983 1.00 113.54 518 ASN C N 1
ATOM 18466 C CA . ASN C 3 293 ? 145.749 235.183 224.897 1.00 113.54 518 ASN C CA 1
ATOM 18467 C C . ASN C 3 293 ? 146.674 234.994 223.696 1.00 113.54 518 ASN C C 1
ATOM 18468 O O . ASN C 3 293 ? 146.445 234.171 222.809 1.00 113.54 518 ASN C O 1
ATOM 18479 N N . GLU C 3 294 ? 147.744 235.782 223.689 1.00 109.01 519 GLU C N 1
ATOM 18480 C CA . GLU C 3 294 ? 148.788 235.666 222.685 1.00 109.01 519 GLU C CA 1
ATOM 18481 C C . GLU C 3 294 ? 149.915 234.775 223.195 1.00 109.01 519 GLU C C 1
ATOM 18482 O O . GLU C 3 294 ? 150.033 234.499 224.392 1.00 109.01 519 GLU C O 1
ATOM 18494 N N . ARG C 3 295 ? 150.750 234.324 222.262 1.00 102.51 520 ARG C N 1
ATOM 18495 C CA . ARG C 3 295 ? 151.866 233.445 222.573 1.00 102.51 520 ARG C CA 1
ATOM 18496 C C . ARG C 3 295 ? 153.093 233.906 221.802 1.00 102.51 520 ARG C C 1
ATOM 18497 O O . ARG C 3 295 ? 152.980 234.542 220.752 1.00 102.51 520 ARG C O 1
ATOM 18518 N N . PHE C 3 296 ? 154.267 233.592 222.340 1.00 99.15 521 PHE C N 1
ATOM 18519 C CA . PHE C 3 296 ? 155.514 233.892 221.653 1.00 99.15 521 PHE C CA 1
ATOM 18520 C C . PHE C 3 296 ? 155.796 232.854 220.575 1.00 99.15 521 PHE C C 1
ATOM 18521 O O . PHE C 3 296 ? 155.391 231.692 220.676 1.00 99.15 521 PHE C O 1
ATOM 18538 N N . LEU C 3 297 ? 156.502 233.288 219.534 1.00 94.45 522 LEU C N 1
ATOM 18539 C CA . LEU C 3 297 ? 156.939 232.367 218.496 1.00 94.45 522 LEU C CA 1
ATOM 18540 C C . LEU C 3 297 ? 157.869 231.319 219.091 1.00 94.45 522 LEU C C 1
ATOM 18541 O O . LEU C 3 297 ? 158.699 231.619 219.954 1.00 94.45 522 LEU C O 1
ATOM 18557 N N . THR C 3 298 ? 157.728 230.083 218.627 1.00 91.63 523 THR C N 1
ATOM 18558 C CA . THR C 3 298 ? 158.472 228.957 219.170 1.00 91.63 523 THR C CA 1
ATOM 18559 C C . THR C 3 298 ? 159.712 228.666 218.332 1.00 91.63 523 THR C C 1
ATOM 18560 O O . THR C 3 298 ? 159.788 228.996 217.146 1.00 91.63 523 THR C O 1
ATOM 18571 N N . ILE C 3 299 ? 160.694 228.034 218.977 1.00 82.88 524 ILE C N 1
ATOM 18572 C CA . ILE C 3 299 ? 161.921 227.652 218.283 1.00 82.88 524 ILE C CA 1
ATOM 18573 C C . ILE C 3 299 ? 161.613 226.639 217.187 1.00 82.88 524 ILE C C 1
ATOM 18574 O O . ILE C 3 299 ? 162.063 226.774 216.042 1.00 82.88 524 ILE C O 1
ATOM 18590 N N . LYS C 3 300 ? 160.834 225.609 217.524 1.00 83.08 525 LYS C N 1
ATOM 18591 C CA . LYS C 3 300 ? 160.521 224.569 216.550 1.00 83.08 525 LYS C CA 1
ATOM 18592 C C . LYS C 3 300 ? 159.772 225.143 215.356 1.00 83.08 525 LYS C C 1
ATOM 18593 O O . LYS C 3 300 ? 160.061 224.796 214.206 1.00 83.08 525 LYS C O 1
ATOM 18612 N N . GLU C 3 301 ? 158.799 226.018 215.609 1.00 90.26 526 GLU C N 1
ATOM 18613 C CA . GLU C 3 301 ? 158.046 226.608 214.508 1.00 90.26 526 GLU C CA 1
ATOM 18614 C C . GLU C 3 301 ? 158.918 227.552 213.692 1.00 90.26 526 GLU C C 1
ATOM 18615 O O . GLU C 3 301 ? 158.744 227.667 212.474 1.00 90.26 526 GLU C O 1
ATOM 18627 N N . TYR C 3 302 ? 159.857 228.239 214.344 1.00 84.38 527 TYR C N 1
ATOM 18628 C CA . TYR C 3 302 ? 160.786 229.081 213.600 1.00 84.38 527 TYR C CA 1
ATOM 18629 C C . TYR C 3 302 ? 161.643 228.247 212.659 1.00 84.38 527 TYR C C 1
ATOM 18630 O O . TYR C 3 302 ? 161.880 228.641 211.512 1.00 84.38 527 TYR C O 1
ATOM 18648 N N . TYR C 3 303 ? 162.115 227.092 213.122 1.00 75.87 528 TYR C N 1
ATOM 18649 C CA . TYR C 3 303 ? 162.963 226.248 212.291 1.00 75.87 528 TYR C CA 1
ATOM 18650 C C . TYR C 3 303 ? 162.167 225.311 211.392 1.00 75.87 528 TYR C C 1
ATOM 18651 O O . TYR C 3 303 ? 162.751 224.385 210.818 1.00 75.87 528 TYR C O 1
ATOM 18669 N N . ALA C 3 304 ? 160.859 225.521 211.262 1.00 84.79 529 ALA C N 1
ATOM 18670 C CA . ALA C 3 304 ? 160.067 224.870 210.230 1.00 84.79 529 ALA C CA 1
ATOM 18671 C C . ALA C 3 304 ? 159.853 225.757 209.010 1.00 84.79 529 ALA C C 1
ATOM 18672 O O . ALA C 3 304 ? 159.270 225.298 208.023 1.00 84.79 529 ALA C O 1
ATOM 18679 N N . PHE C 3 305 ? 160.311 227.004 209.053 1.00 90.68 530 PHE C N 1
ATOM 18680 C CA . PHE C 3 305 ? 160.056 227.932 207.963 1.00 90.68 530 PHE C CA 1
ATOM 18681 C C . PHE C 3 305 ? 160.880 227.549 206.735 1.00 90.68 530 PHE C C 1
ATOM 18682 O O . PHE C 3 305 ? 162.062 227.216 206.860 1.00 90.68 530 PHE C O 1
ATOM 18699 N N . PRO C 3 306 ? 160.294 227.588 205.534 1.00 87.91 531 PRO C N 1
ATOM 18700 C CA . PRO C 3 306 ? 161.100 227.312 204.333 1.00 87.91 531 PRO C CA 1
ATOM 18701 C C . PRO C 3 306 ? 162.256 228.279 204.151 1.00 87.91 531 PRO C C 1
ATOM 18702 O O . PRO C 3 306 ? 163.314 227.880 203.649 1.00 87.91 531 PRO C O 1
ATOM 18713 N N . ASP C 3 307 ? 162.088 229.542 204.548 1.00 88.81 532 ASP C N 1
ATOM 18714 C CA . ASP C 3 307 ? 163.155 230.522 204.370 1.00 88.81 532 ASP C CA 1
ATOM 18715 C C . ASP C 3 307 ? 164.392 230.141 205.173 1.00 88.81 532 ASP C C 1
ATOM 18716 O O . ASP C 3 307 ? 165.512 230.139 204.649 1.00 88.81 532 ASP C O 1
ATOM 18725 N N . VAL C 3 308 ? 164.212 229.816 206.455 1.00 83.20 533 VAL C N 1
ATOM 18726 C CA . VAL C 3 308 ? 165.357 229.428 207.272 1.00 83.20 533 VAL C CA 1
ATOM 18727 C C . VAL C 3 308 ? 165.929 228.101 206.794 1.00 83.20 533 VAL C C 1
ATOM 18728 O O . VAL C 3 308 ? 167.146 227.887 206.847 1.00 83.20 533 VAL C O 1
ATOM 18741 N N . GLN C 3 309 ? 165.075 227.189 206.325 1.00 80.04 534 GLN C N 1
ATOM 18742 C CA . GLN C 3 309 ? 165.570 225.919 205.806 1.00 80.04 534 GLN C CA 1
ATOM 18743 C C . GLN C 3 309 ? 166.477 226.136 204.601 1.00 80.04 534 GLN C C 1
ATOM 18744 O O . GLN C 3 309 ? 167.508 225.467 204.463 1.00 80.04 534 GLN C O 1
ATOM 18758 N N . GLN C 3 310 ? 166.111 227.061 203.715 1.00 83.32 535 GLN C N 1
ATOM 18759 C CA . GLN C 3 310 ? 166.917 227.330 202.532 1.00 83.32 535 GLN C CA 1
ATOM 18760 C C . GLN C 3 310 ? 168.068 228.294 202.796 1.00 83.32 535 GLN C C 1
ATOM 18761 O O . GLN C 3 310 ? 168.956 228.412 201.945 1.00 83.32 535 GLN C O 1
ATOM 18775 N N . THR C 3 311 ? 168.081 228.980 203.941 1.00 77.35 536 THR C N 1
ATOM 18776 C CA . THR C 3 311 ? 169.153 229.911 204.270 1.00 77.35 536 THR C CA 1
ATOM 18777 C C . THR C 3 311 ? 170.012 229.462 205.444 1.00 77.35 536 THR C C 1
ATOM 18778 O O . THR C 3 311 ? 171.083 230.040 205.657 1.00 77.35 536 THR C O 1
ATOM 18789 N N . TYR C 3 312 ? 169.579 228.462 206.208 1.00 65.62 537 TYR C N 1
ATOM 18790 C CA . TYR C 3 312 ? 170.332 227.958 207.343 1.00 65.62 537 TYR C CA 1
ATOM 18791 C C . TYR C 3 312 ? 170.715 226.505 207.092 1.00 65.62 537 TYR C C 1
ATOM 18792 O O . TYR C 3 312 ? 169.850 225.706 206.709 1.00 65.62 537 TYR C O 1
ATOM 18810 N N . PRO C 3 313 ? 171.989 226.119 207.274 1.00 58.58 538 PRO C N 1
ATOM 18811 C CA . PRO C 3 313 ? 172.353 224.709 207.077 1.00 58.58 538 PRO C CA 1
ATOM 18812 C C . PRO C 3 313 ? 171.996 223.828 208.263 1.00 58.58 538 PRO C C 1
ATOM 18813 O O . PRO C 3 313 ? 171.718 222.638 208.096 1.00 58.58 538 PRO C O 1
ATOM 18824 N N . GLY C 3 314 ? 172.004 224.401 209.463 1.00 63.19 539 GLY C N 1
ATOM 18825 C CA . GLY C 3 314 ? 171.836 223.621 210.674 1.00 63.19 539 GLY C CA 1
ATOM 18826 C C . GLY C 3 314 ? 170.433 223.651 211.242 1.00 63.19 539 GLY C C 1
ATOM 18827 O O . GLY C 3 314 ? 170.256 223.748 212.460 1.00 63.19 539 GLY C O 1
ATOM 18831 N N . TYR C 3 315 ? 169.428 223.565 210.377 1.00 70.13 540 TYR C N 1
ATOM 18832 C CA . TYR C 3 315 ? 168.036 223.624 210.799 1.00 70.13 540 TYR C CA 1
ATOM 18833 C C . TYR C 3 315 ? 167.490 222.272 211.242 1.00 70.13 540 TYR C C 1
ATOM 18834 O O . TYR C 3 315 ? 166.337 222.202 211.680 1.00 70.13 540 TYR C O 1
ATOM 18852 N N . LYS C 3 316 ? 168.281 221.202 211.138 1.00 68.99 541 LYS C N 1
ATOM 18853 C CA . LYS C 3 316 ? 167.909 219.901 211.680 1.00 68.99 541 LYS C CA 1
ATOM 18854 C C . LYS C 3 316 ? 169.022 219.233 212.468 1.00 68.99 541 LYS C C 1
ATOM 18855 O O . LYS C 3 316 ? 168.794 218.148 213.014 1.00 68.99 541 LYS C O 1
ATOM 18874 N N . THR C 3 317 ? 170.209 219.828 212.541 1.00 63.79 542 THR C N 1
ATOM 18875 C CA . THR C 3 317 ? 171.321 219.192 213.230 1.00 63.79 542 THR C CA 1
ATOM 18876 C C . THR C 3 317 ? 171.037 219.101 214.723 1.00 63.79 542 THR C C 1
ATOM 18877 O O . THR C 3 317 ? 170.492 220.028 215.327 1.00 63.79 542 THR C O 1
ATOM 18888 N N . ARG C 3 318 ? 171.412 217.975 215.320 1.00 68.88 543 ARG C N 1
ATOM 18889 C CA . ARG C 3 318 ? 171.195 217.716 216.741 1.00 68.88 543 ARG C CA 1
ATOM 18890 C C . ARG C 3 318 ? 172.539 217.371 217.374 1.00 68.88 543 ARG C C 1
ATOM 18891 O O . ARG C 3 318 ? 172.995 216.226 217.294 1.00 68.88 543 ARG C O 1
ATOM 18912 N N . LEU C 3 319 ? 173.169 218.362 218.001 1.00 57.56 544 LEU C N 1
ATOM 18913 C CA . LEU C 3 319 ? 174.430 218.172 218.710 1.00 57.56 544 LEU C CA 1
ATOM 18914 C C . LEU C 3 319 ? 174.096 217.915 220.174 1.00 57.56 544 LEU C C 1
ATOM 18915 O O . LEU C 3 319 ? 173.602 218.809 220.869 1.00 57.56 544 LEU C O 1
ATOM 18931 N N . GLU C 3 320 ? 174.359 216.696 220.647 1.00 66.23 545 GLU C N 1
ATOM 18932 C CA . GLU C 3 320 ? 173.658 216.220 221.833 1.00 66.23 545 GLU C CA 1
ATOM 18933 C C . GLU C 3 320 ? 173.954 217.024 223.094 1.00 66.23 545 GLU C C 1
ATOM 18934 O O . GLU C 3 320 ? 173.141 217.858 223.499 1.00 66.23 545 GLU C O 1
ATOM 18946 N N . ALA C 3 321 ? 175.117 216.822 223.705 1.00 60.41 546 ALA C N 1
ATOM 18947 C CA . ALA C 3 321 ? 175.418 217.479 224.973 1.00 60.41 546 ALA C CA 1
ATOM 18948 C C . ALA C 3 321 ? 176.744 216.938 225.488 1.00 60.41 546 ALA C C 1
ATOM 18949 O O . ALA C 3 321 ? 177.330 216.016 224.913 1.00 60.41 546 ALA C O 1
ATOM 18956 N N . SER C 3 322 ? 177.201 217.517 226.593 1.00 57.75 547 SER C N 1
ATOM 18957 C CA . SER C 3 322 ? 178.243 216.923 227.415 1.00 57.75 547 SER C CA 1
ATOM 18958 C C . SER C 3 322 ? 177.574 216.115 228.519 1.00 57.75 547 SER C C 1
ATOM 18959 O O . SER C 3 322 ? 176.649 216.604 229.175 1.00 57.75 547 SER C O 1
ATOM 18967 N N . SER C 3 323 ? 178.034 214.879 228.717 1.00 61.42 548 SER C N 1
ATOM 18968 C CA . SER C 3 323 ? 177.386 214.004 229.689 1.00 61.42 548 SER C CA 1
ATOM 18969 C C . SER C 3 323 ? 177.432 214.607 231.087 1.00 61.42 548 SER C C 1
ATOM 18970 O O . SER C 3 323 ? 176.436 214.578 231.818 1.00 61.42 548 SER C O 1
ATOM 18978 N N . TYR C 3 324 ? 178.578 215.152 231.476 1.00 58.87 549 TYR C N 1
ATOM 18979 C CA . TYR C 3 324 ? 178.696 215.829 232.757 1.00 58.87 549 TYR C CA 1
ATOM 18980 C C . TYR C 3 324 ? 177.985 217.179 232.712 1.00 58.87 549 TYR C C 1
ATOM 18981 O O . TYR C 3 324 ? 177.783 217.772 231.650 1.00 58.87 549 TYR C O 1
ATOM 18999 N N . TYR C 3 325 ? 177.600 217.663 233.894 1.00 62.00 550 TYR C N 1
ATOM 19000 C CA . TYR C 3 325 ? 176.949 218.958 234.028 1.00 62.00 550 TYR C CA 1
ATOM 19001 C C . TYR C 3 325 ? 177.799 219.985 234.761 1.00 62.00 550 TYR C C 1
ATOM 19002 O O . TYR C 3 325 ? 177.471 221.176 234.719 1.00 62.00 550 TYR C O 1
ATOM 19020 N N . PHE C 3 326 ? 178.865 219.562 235.431 1.00 61.61 551 PHE C N 1
ATOM 19021 C CA . PHE C 3 326 ? 179.820 220.467 236.041 1.00 61.61 551 PHE C CA 1
ATOM 19022 C C . PHE C 3 326 ? 181.175 220.326 235.353 1.00 61.61 551 PHE C C 1
ATOM 19023 O O . PHE C 3 326 ? 181.484 219.265 234.803 1.00 61.61 551 PHE C O 1
ATOM 19040 N N . PRO C 3 327 ? 182.003 221.369 235.357 1.00 58.23 552 PRO C N 1
ATOM 19041 C CA . PRO C 3 327 ? 183.317 221.259 234.715 1.00 58.23 552 PRO C CA 1
ATOM 19042 C C . PRO C 3 327 ? 184.098 220.069 235.253 1.00 58.23 552 PRO C C 1
ATOM 19043 O O . PRO C 3 327 ? 184.127 219.811 236.458 1.00 58.23 552 PRO C O 1
ATOM 19054 N N . THR C 3 328 ? 184.735 219.340 234.343 1.00 60.13 553 THR C N 1
ATOM 19055 C CA . THR C 3 328 ? 185.439 218.127 234.711 1.00 60.13 553 THR C CA 1
ATOM 19056 C C . THR C 3 328 ? 186.728 218.463 235.456 1.00 60.13 553 THR C C 1
ATOM 19057 O O . THR C 3 328 ? 187.208 219.597 235.406 1.00 60.13 553 THR C O 1
ATOM 19068 N N . PRO C 3 329 ? 187.306 217.489 236.162 1.00 62.26 554 PRO C N 1
ATOM 19069 C CA . PRO C 3 329 ? 188.588 217.749 236.835 1.00 62.26 554 PRO C CA 1
ATOM 19070 C C . PRO C 3 329 ? 189.688 218.161 235.875 1.00 62.26 554 PRO C C 1
ATOM 19071 O O . PRO C 3 329 ? 190.632 218.851 236.282 1.00 62.26 554 PRO C O 1
ATOM 19082 N N . PHE C 3 330 ? 189.600 217.750 234.608 1.00 59.15 555 PHE C N 1
ATOM 19083 C CA . PHE C 3 330 ? 190.625 218.134 233.647 1.00 59.15 555 PHE C CA 1
ATOM 19084 C C . PHE C 3 330 ? 190.651 219.639 233.433 1.00 59.15 555 PHE C C 1
ATOM 19085 O O . PHE C 3 330 ? 191.711 220.202 233.153 1.00 59.15 555 PHE C O 1
ATOM 19102 N N . ALA C 3 331 ? 189.504 220.310 233.557 1.00 63.60 556 ALA C N 1
ATOM 19103 C CA . ALA C 3 331 ? 189.510 221.767 233.479 1.00 63.60 556 ALA C CA 1
ATOM 19104 C C . ALA C 3 331 ? 190.340 222.365 234.607 1.00 63.60 556 ALA C C 1
ATOM 19105 O O . ALA C 3 331 ? 191.130 223.293 234.388 1.00 63.60 556 ALA C O 1
ATOM 19112 N N . GLY C 3 332 ? 190.187 221.834 235.821 1.00 68.88 557 GLY C N 1
ATOM 19113 C CA . GLY C 3 332 ? 191.023 222.283 236.921 1.00 68.88 557 GLY C CA 1
ATOM 19114 C C . GLY C 3 332 ? 192.493 222.002 236.679 1.00 68.88 557 GLY C C 1
ATOM 19115 O O . GLY C 3 332 ? 193.347 222.855 236.931 1.00 68.88 557 GLY C O 1
ATOM 19119 N N . GLU C 3 333 ? 192.808 220.805 236.180 1.00 65.82 558 GLU C N 1
ATOM 19120 C CA . GLU C 3 333 ? 194.192 220.495 235.833 1.00 65.82 558 GLU C CA 1
ATOM 19121 C C . GLU C 3 333 ? 194.744 221.509 234.841 1.00 65.82 558 GLU C C 1
ATOM 19122 O O . GLU C 3 333 ? 195.874 221.988 234.990 1.00 65.82 558 GLU C O 1
ATOM 19134 N N . CYS C 3 334 ? 193.956 221.847 233.820 1.00 66.67 559 CYS C N 1
ATOM 19135 C CA . CYS C 3 334 ? 194.383 222.829 232.832 1.00 66.67 559 CYS C CA 1
ATOM 19136 C C . CYS C 3 334 ? 194.586 224.201 233.456 1.00 66.67 559 CYS C C 1
ATOM 19137 O O . CYS C 3 334 ? 195.468 224.953 233.028 1.00 66.67 559 CYS C O 1
ATOM 19145 N N . GLU C 3 335 ? 193.784 224.545 234.467 1.00 71.09 560 GLU C N 1
ATOM 19146 C CA . GLU C 3 335 ? 193.819 225.902 235.003 1.00 71.09 560 GLU C CA 1
ATOM 19147 C C . GLU C 3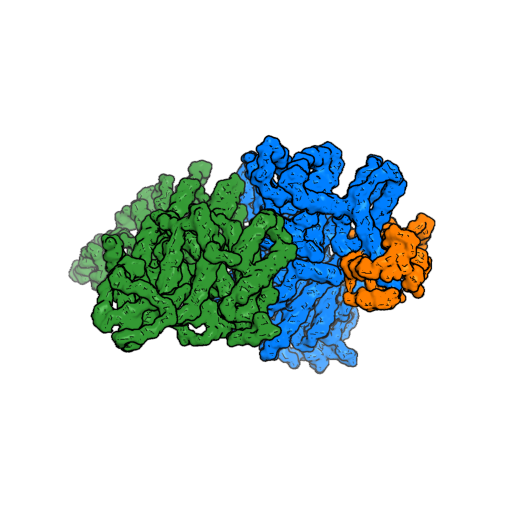 335 ? 195.210 226.273 235.507 1.00 71.09 560 GLU C C 1
ATOM 19148 O O . GLU C 3 335 ? 195.688 227.387 235.260 1.00 71.09 560 GLU C O 1
ATOM 19160 N N . GLN C 3 336 ? 195.877 225.361 236.217 1.00 70.75 561 GLN C N 1
ATOM 19161 C CA . GLN C 3 336 ? 197.225 225.599 236.722 1.00 70.75 561 GLN C CA 1
ATOM 19162 C C . GLN C 3 336 ? 198.292 224.885 235.898 1.00 70.75 561 GLN C C 1
ATOM 19163 O O . GLN C 3 336 ? 199.360 224.549 236.423 1.00 70.75 561 GLN C O 1
ATOM 19177 N N . ASN C 3 337 ? 198.025 224.640 234.618 1.00 62.62 562 ASN C N 1
ATOM 19178 C CA . ASN C 3 337 ? 199.022 224.055 233.731 1.00 62.62 562 ASN C CA 1
ATOM 19179 C C . ASN C 3 337 ? 198.688 224.377 232.279 1.00 62.62 562 ASN C C 1
ATOM 19180 O O . ASN C 3 337 ? 197.918 223.644 231.645 1.00 62.62 562 ASN C O 1
ATOM 19191 N N . PRO C 3 338 ? 199.232 225.460 231.717 1.00 61.65 563 PRO C N 1
ATOM 19192 C CA . PRO C 3 338 ? 198.924 225.779 230.312 1.00 61.65 563 PRO C CA 1
ATOM 19193 C C . PRO C 3 338 ? 199.398 224.722 229.330 1.00 61.65 563 PRO C C 1
ATOM 19194 O O . PRO C 3 338 ? 198.821 224.593 228.242 1.00 61.65 563 PRO C O 1
ATOM 19205 N N . ALA C 3 339 ? 200.438 223.964 229.681 1.00 54.73 564 ALA C N 1
ATOM 19206 C CA . ALA C 3 339 ? 200.970 222.968 228.758 1.00 54.73 564 ALA C CA 1
ATOM 19207 C C . ALA C 3 339 ? 199.927 221.912 228.422 1.00 54.73 564 ALA C C 1
ATOM 19208 O O . ALA C 3 339 ? 199.786 221.515 227.260 1.00 54.73 564 ALA C O 1
ATOM 19215 N N . LYS C 3 340 ? 199.192 221.437 229.429 1.00 54.94 565 LYS C N 1
ATOM 19216 C CA . LYS C 3 340 ? 198.192 220.405 229.186 1.00 54.94 565 LYS C CA 1
ATOM 19217 C C . LYS C 3 340 ? 197.070 220.923 228.297 1.00 54.94 565 LYS C C 1
ATOM 19218 O O . LYS C 3 340 ? 196.602 220.216 227.397 1.00 54.94 565 LYS C O 1
ATOM 19237 N N . CYS C 3 341 ? 196.626 222.160 228.531 1.00 56.84 566 CYS C N 1
ATOM 19238 C CA . CYS C 3 341 ? 195.582 222.738 227.691 1.00 56.84 566 CYS C CA 1
ATOM 19239 C C . CYS C 3 341 ? 196.054 222.883 226.250 1.00 56.84 566 CYS C C 1
ATOM 19240 O O . CYS C 3 341 ? 195.320 222.553 225.307 1.00 56.84 566 CYS C O 1
ATOM 19248 N N . LEU C 3 342 ? 197.281 223.372 226.057 1.00 55.63 567 LEU C N 1
ATOM 19249 C CA . LEU C 3 342 ? 197.804 223.519 224.703 1.00 55.63 567 LEU C CA 1
ATOM 19250 C C . LEU C 3 342 ? 197.930 222.167 224.013 1.00 55.63 567 LEU C C 1
ATOM 19251 O O . LEU C 3 342 ? 197.605 222.034 222.827 1.00 55.63 567 LEU C O 1
ATOM 19267 N N . GLY C 3 343 ? 198.400 221.150 224.737 1.00 48.70 568 GLY C N 1
ATOM 19268 C CA . GLY C 3 343 ? 198.490 219.822 224.151 1.00 48.70 568 GLY C CA 1
ATOM 19269 C C . GLY C 3 343 ? 197.133 219.265 223.764 1.00 48.70 568 GLY C C 1
ATOM 19270 O O . GLY C 3 343 ? 196.979 218.660 222.699 1.00 48.70 568 GLY C O 1
ATOM 19274 N N . ALA C 3 344 ? 196.132 219.456 224.625 1.00 48.77 569 ALA C N 1
ATOM 19275 C CA . ALA C 3 344 ? 194.788 218.991 224.304 1.00 48.77 569 ALA C CA 1
ATOM 19276 C C . ALA C 3 344 ? 194.259 219.673 223.050 1.00 48.77 569 ALA C C 1
ATOM 19277 O O . ALA C 3 344 ? 193.666 219.022 222.181 1.00 48.77 569 ALA C O 1
ATOM 19284 N N . ILE C 3 345 ? 194.469 220.985 222.935 1.00 48.59 570 ILE C N 1
ATOM 19285 C CA . ILE C 3 345 ? 193.990 221.703 221.756 1.00 48.59 570 ILE C CA 1
ATOM 19286 C C . ILE C 3 345 ? 194.713 221.219 220.504 1.00 48.59 570 ILE C C 1
ATOM 19287 O O . ILE C 3 345 ? 194.102 221.051 219.439 1.00 48.59 570 ILE C O 1
ATOM 19303 N N . GLN C 3 346 ? 196.025 220.998 220.606 1.00 49.35 571 GLN C N 1
ATOM 19304 C CA . GLN C 3 346 ? 196.783 220.491 219.467 1.00 49.35 571 GLN C CA 1
ATOM 19305 C C . GLN C 3 346 ? 196.245 219.141 219.012 1.00 49.35 571 GLN C C 1
ATOM 19306 O O . GLN C 3 346 ? 196.024 218.915 217.814 1.00 49.35 571 GLN C O 1
ATOM 19320 N N . LYS C 3 347 ? 196.026 218.227 219.958 1.00 45.18 572 LYS C N 1
ATOM 19321 C CA . LYS C 3 347 ? 195.495 216.918 219.598 1.00 45.18 572 LYS C CA 1
ATOM 19322 C C . LYS C 3 347 ? 194.130 217.048 218.942 1.00 45.18 572 LYS C C 1
ATOM 19323 O O . LYS C 3 347 ? 193.852 216.393 217.928 1.00 45.18 572 LYS C O 1
ATOM 19342 N N . ALA C 3 348 ? 193.261 217.889 219.507 1.00 43.14 573 ALA C N 1
ATOM 19343 C CA . ALA C 3 348 ? 191.921 218.047 218.955 1.00 43.14 573 ALA C CA 1
ATOM 19344 C C . ALA C 3 348 ? 191.978 218.526 217.513 1.00 43.14 573 ALA C C 1
ATOM 19345 O O . ALA C 3 348 ? 191.340 217.946 216.625 1.00 43.14 573 ALA C O 1
ATOM 19352 N N . ARG C 3 349 ? 192.754 219.578 217.254 1.00 47.94 574 ARG C N 1
ATOM 19353 C CA . ARG C 3 349 ? 192.749 220.162 215.921 1.00 47.94 574 ARG C CA 1
ATOM 19354 C C . ARG C 3 349 ? 193.575 219.367 214.920 1.00 47.94 574 ARG C C 1
ATOM 19355 O O . ARG C 3 349 ? 193.428 219.592 213.714 1.00 47.94 574 ARG C O 1
ATOM 19376 N N . SER C 3 350 ? 194.429 218.446 215.371 1.00 42.79 575 SER C N 1
ATOM 19377 C CA . SER C 3 350 ? 195.061 217.533 214.423 1.00 42.79 575 SER C CA 1
ATOM 19378 C C . SER C 3 350 ? 194.131 216.380 214.067 1.00 42.79 575 SER C C 1
ATOM 19379 O O . SER C 3 350 ? 194.012 216.005 212.889 1.00 42.79 575 SER C O 1
ATOM 19387 N N . LYS C 3 351 ? 193.454 215.810 215.066 1.00 40.40 576 LYS C N 1
ATOM 19388 C CA . LYS C 3 351 ? 192.549 214.709 214.775 1.00 40.40 576 LYS C CA 1
ATOM 19389 C C . LYS C 3 351 ? 191.342 215.183 213.979 1.00 40.40 576 LYS C C 1
ATOM 19390 O O . LYS C 3 351 ? 190.744 214.392 213.246 1.00 40.40 576 LYS C O 1
ATOM 19409 N N . LEU C 3 352 ? 190.983 216.463 214.084 1.00 41.98 577 LEU C N 1
ATOM 19410 C CA . LEU C 3 352 ? 189.925 216.992 213.227 1.00 41.98 577 LEU C CA 1
ATOM 19411 C C . LEU C 3 352 ? 190.285 216.835 211.754 1.00 41.98 577 LEU C C 1
ATOM 19412 O O . LEU C 3 352 ? 189.499 216.303 210.961 1.00 41.98 577 LEU C O 1
ATOM 19428 N N . GLN C 3 353 ? 191.480 217.290 211.372 1.00 39.41 578 GLN C N 1
ATOM 19429 C CA . GLN C 3 353 ? 191.910 217.174 209.983 1.00 39.41 578 GLN C CA 1
ATOM 19430 C C . GLN C 3 353 ? 192.066 215.716 209.575 1.00 39.41 578 GLN C C 1
ATOM 19431 O O . GLN C 3 353 ? 191.702 215.332 208.455 1.00 39.41 578 GLN C O 1
ATOM 19445 N N . THR C 3 354 ? 192.617 214.887 210.465 1.00 40.32 579 THR C N 1
ATOM 19446 C CA . THR C 3 354 ? 192.775 213.476 210.123 1.00 40.32 579 THR C CA 1
ATOM 19447 C C . THR C 3 354 ? 191.425 212.820 209.854 1.00 40.32 579 THR C C 1
ATOM 19448 O O . THR C 3 354 ? 191.272 212.072 208.880 1.00 40.32 579 THR C O 1
ATOM 19459 N N . ASP C 3 355 ? 190.429 213.094 210.700 1.00 41.05 580 ASP C N 1
ATOM 19460 C CA . ASP C 3 355 ? 189.104 212.520 210.499 1.00 41.05 580 ASP C CA 1
ATOM 19461 C C . ASP C 3 355 ? 188.452 213.067 209.239 1.00 41.05 580 ASP C C 1
ATOM 19462 O O . ASP C 3 355 ? 187.757 212.335 208.528 1.00 41.05 580 ASP C O 1
ATOM 19471 N N . ALA C 3 356 ? 188.652 214.352 208.946 1.00 42.01 581 ALA C N 1
ATOM 19472 C CA . ALA C 3 356 ? 188.110 214.898 207.708 1.00 42.01 581 ALA C CA 1
ATOM 19473 C C . ALA C 3 356 ? 188.685 214.171 206.502 1.00 42.01 581 ALA C C 1
ATOM 19474 O O . ALA C 3 356 ? 187.956 213.840 205.560 1.00 42.01 581 ALA C O 1
ATOM 19481 N N . ILE C 3 357 ? 189.993 213.911 206.513 1.00 40.84 582 ILE C N 1
ATOM 19482 C CA . ILE C 3 357 ? 190.613 213.183 205.408 1.00 40.84 582 ILE C CA 1
ATOM 19483 C C . ILE C 3 357 ? 190.047 211.771 205.319 1.00 40.84 582 ILE C C 1
ATOM 19484 O O . ILE C 3 357 ? 189.699 211.290 204.235 1.00 40.84 582 ILE C O 1
ATOM 19500 N N . LYS C 3 358 ? 189.946 211.086 206.459 1.00 42.20 583 LYS C N 1
ATOM 19501 C CA . LYS C 3 358 ? 189.554 209.680 206.457 1.00 42.20 583 LYS C CA 1
ATOM 19502 C C . LYS C 3 358 ? 188.067 209.464 206.209 1.00 42.20 583 LYS C C 1
ATOM 19503 O O . LYS C 3 358 ? 187.671 208.344 205.871 1.00 42.20 583 LYS C O 1
ATOM 19522 N N . ASN C 3 359 ? 187.235 210.495 206.369 1.00 51.10 584 ASN C N 1
ATOM 19523 C CA . ASN C 3 359 ? 185.794 210.301 206.266 1.00 51.10 584 ASN C CA 1
ATOM 19524 C C . ASN C 3 359 ? 185.327 210.062 204.837 1.00 51.10 584 ASN C C 1
ATOM 19525 O O . ASN C 3 359 ? 184.212 209.570 204.640 1.00 51.10 584 ASN C O 1
ATOM 19536 N N . GLY C 3 360 ? 186.143 210.392 203.842 1.00 58.98 585 GLY C N 1
ATOM 19537 C CA . GLY C 3 360 ? 185.748 210.246 202.458 1.00 58.98 585 GLY C CA 1
ATOM 19538 C C . GLY C 3 360 ? 185.936 208.871 201.861 1.00 58.98 585 GLY C C 1
ATOM 19539 O O . GLY C 3 360 ? 185.676 208.693 200.669 1.00 58.98 585 GLY C O 1
ATOM 19543 N N . PHE C 3 361 ? 186.378 207.890 202.644 1.00 59.02 586 PHE C N 1
ATOM 19544 C CA . PHE C 3 361 ? 186.695 206.567 202.127 1.00 59.02 586 PHE C CA 1
ATOM 19545 C C . PHE C 3 361 ? 186.186 205.512 203.098 1.00 59.02 586 PHE C C 1
ATOM 19546 O O . PHE C 3 361 ? 185.780 205.813 204.223 1.00 59.02 586 PHE C O 1
ATOM 19563 N N . GLN C 3 362 ? 186.207 204.261 202.646 1.00 68.27 587 GLN C N 1
ATOM 19564 C CA . GLN C 3 362 ? 185.753 203.154 203.471 1.00 68.27 587 GLN C CA 1
ATOM 19565 C C . GLN C 3 362 ? 186.777 202.836 204.557 1.00 68.27 587 GLN C C 1
ATOM 19566 O O . GLN C 3 362 ? 187.968 203.132 204.437 1.00 68.27 587 GLN C O 1
ATOM 19580 N N . SER C 3 363 ? 186.294 202.214 205.629 1.00 70.22 588 SER C N 1
ATOM 19581 C CA . SER C 3 363 ? 187.153 201.880 206.752 1.00 70.22 588 SER C CA 1
ATOM 19582 C C . SER C 3 363 ? 188.079 200.719 206.400 1.00 70.22 588 SER C C 1
ATOM 19583 O O . SER C 3 363 ? 187.879 199.999 205.418 1.00 70.22 588 SER C O 1
ATOM 19591 N N . SER C 3 364 ? 189.107 200.544 207.225 1.00 69.09 589 SER C N 1
ATOM 19592 C CA . SER C 3 364 ? 190.098 199.491 207.052 1.00 69.09 589 SER C CA 1
ATOM 19593 C C . SER C 3 364 ? 189.873 198.422 208.112 1.00 69.09 589 SER C C 1
ATOM 19594 O O . SER C 3 364 ? 189.881 198.720 209.312 1.00 69.09 589 SER C O 1
ATOM 19602 N N . SER C 3 365 ? 189.680 197.178 207.668 1.00 79.45 590 SER C N 1
ATOM 19603 C CA . SER C 3 365 ? 189.440 196.088 208.609 1.00 79.45 590 SER C CA 1
ATOM 19604 C C . SER C 3 365 ? 190.641 195.865 209.520 1.00 79.45 590 SER C C 1
ATOM 19605 O O . SER C 3 365 ? 190.480 195.641 210.726 1.00 79.45 590 SER C O 1
ATOM 19613 N N . GLU C 3 366 ? 191.850 195.920 208.966 1.00 66.06 591 GLU C N 1
ATOM 19614 C CA . GLU C 3 366 ? 193.060 195.656 209.732 1.00 66.06 591 GLU C CA 1
ATOM 19615 C C . GLU C 3 366 ? 194.199 196.484 209.151 1.00 66.06 591 GLU C C 1
ATOM 19616 O O . GLU C 3 366 ? 194.006 197.288 208.236 1.00 66.06 591 GLU C O 1
ATOM 19628 N N . LYS C 3 367 ? 195.399 196.276 209.693 1.00 54.28 592 LYS C N 1
ATOM 19629 C CA . LYS C 3 367 ? 196.581 197.035 209.304 1.00 54.28 592 LYS C CA 1
ATOM 19630 C C . LYS C 3 367 ? 197.644 196.203 208.606 1.00 54.28 592 LYS C C 1
ATOM 19631 O O . LYS C 3 367 ? 198.413 196.750 207.814 1.00 54.28 592 LYS C O 1
ATOM 19650 N N . GLU C 3 368 ? 197.705 194.901 208.876 1.00 56.78 593 GLU C N 1
ATOM 19651 C CA . GLU C 3 368 ? 198.799 194.079 208.382 1.00 56.78 593 GLU C CA 1
ATOM 19652 C C . GLU C 3 368 ? 198.693 193.877 206.871 1.00 56.78 593 GLU C C 1
ATOM 19653 O O . GLU C 3 368 ? 197.663 194.138 206.243 1.00 56.78 593 GLU C O 1
ATOM 19665 N N . ARG C 3 369 ? 199.792 193.404 206.289 1.00 49.43 594 ARG C N 1
ATOM 19666 C CA . ARG C 3 369 ? 199.874 193.218 204.848 1.00 49.43 594 ARG C CA 1
ATOM 19667 C C . ARG C 3 369 ? 198.921 192.121 204.384 1.00 49.43 594 ARG C C 1
ATOM 19668 O O . ARG C 3 369 ? 198.610 191.179 205.118 1.00 49.43 594 ARG C O 1
ATOM 19689 N N . ARG C 3 370 ? 198.462 192.255 203.144 1.00 59.79 595 ARG C N 1
ATOM 19690 C CA . ARG C 3 370 ? 197.495 191.334 202.571 1.00 59.79 595 ARG C CA 1
ATOM 19691 C C . ARG C 3 370 ? 198.088 189.933 202.430 1.00 59.79 595 ARG C C 1
ATOM 19692 O O . ARG C 3 370 ? 199.305 189.743 202.371 1.00 59.79 595 ARG C O 1
ATOM 19713 N N . GLN C 3 371 ? 197.201 188.941 202.388 1.00 68.49 596 GLN C N 1
ATOM 19714 C CA . GLN C 3 371 ? 197.599 187.567 202.133 1.00 68.49 596 GLN C CA 1
ATOM 19715 C C . GLN C 3 371 ? 197.785 187.336 200.635 1.00 68.49 596 GLN C C 1
ATOM 19716 O O . GLN C 3 371 ? 197.201 188.044 199.811 1.00 68.49 596 GLN C O 1
ATOM 19730 N N . PRO C 3 372 ? 198.595 186.349 200.254 1.00 68.07 597 PRO C N 1
ATOM 19731 C CA . PRO C 3 372 ? 198.834 186.113 198.825 1.00 68.07 597 PRO C CA 1
ATOM 19732 C C . PRO C 3 372 ? 197.540 185.825 198.079 1.00 68.07 597 PRO C C 1
ATOM 19733 O O . PRO C 3 372 ? 196.657 185.125 198.576 1.00 68.07 597 PRO C O 1
ATOM 19744 N N . ASN C 3 373 ? 197.437 186.375 196.872 1.00 73.97 598 ASN C N 1
ATOM 19745 C CA . ASN C 3 373 ? 196.288 186.158 196.012 1.00 73.97 598 ASN C CA 1
ATOM 19746 C C . ASN C 3 373 ? 196.649 185.130 194.942 1.00 73.97 598 ASN C C 1
ATOM 19747 O O . ASN C 3 373 ? 197.717 184.511 194.978 1.00 73.97 598 ASN C O 1
ATOM 19758 N N . MET C 3 374 ? 195.751 184.940 193.975 1.00 83.71 599 MET C N 1
ATOM 19759 C CA . MET C 3 374 ? 195.918 183.855 193.014 1.00 83.71 599 MET C CA 1
ATOM 19760 C C . MET C 3 374 ? 197.185 184.032 192.186 1.00 83.71 599 MET C C 1
ATOM 19761 O O . MET C 3 374 ? 198.014 183.119 192.096 1.00 83.71 599 MET C O 1
ATOM 19775 N N . ASP C 3 375 ? 197.359 185.208 191.578 1.00 79.71 600 ASP C N 1
ATOM 19776 C CA . ASP C 3 375 ? 198.466 185.399 190.645 1.00 79.71 600 ASP C CA 1
ATOM 19777 C C . ASP C 3 375 ? 199.808 185.504 191.358 1.00 79.71 600 ASP C C 1
ATOM 19778 O O . ASP C 3 375 ? 200.850 185.213 190.757 1.00 79.71 600 ASP C O 1
ATOM 19787 N N . GLU C 3 376 ? 199.813 185.921 192.624 1.00 71.21 601 GLU C N 1
ATOM 19788 C CA . GLU C 3 376 ? 201.078 186.089 193.331 1.00 71.21 601 GLU C CA 1
ATOM 19789 C C . GLU C 3 376 ? 201.766 184.750 193.564 1.00 71.21 601 GLU C C 1
ATOM 19790 O O . GLU C 3 376 ? 202.997 184.665 193.517 1.00 71.21 601 GLU C O 1
ATOM 19802 N N . ILE C 3 377 ? 200.993 183.692 193.812 1.00 77.23 602 ILE C N 1
ATOM 19803 C CA . ILE C 3 377 ? 201.591 182.373 194.000 1.00 77.23 602 ILE C CA 1
ATOM 19804 C C . ILE C 3 377 ? 202.265 181.909 192.715 1.00 77.23 602 ILE C C 1
ATOM 19805 O O . ILE C 3 377 ? 203.395 181.400 192.734 1.00 77.23 602 ILE C O 1
ATOM 19821 N N . ALA C 3 378 ? 201.589 182.081 191.578 1.00 78.12 603 ALA C N 1
ATOM 19822 C CA . ALA C 3 378 ? 202.189 181.706 190.303 1.00 78.12 603 ALA C CA 1
ATOM 19823 C C . ALA C 3 378 ? 203.438 182.529 190.023 1.00 78.12 603 ALA C C 1
ATOM 19824 O O . ALA C 3 378 ? 204.448 181.998 189.545 1.00 78.12 603 ALA C O 1
ATOM 19831 N N . ALA C 3 379 ? 203.386 183.833 190.305 1.00 70.52 604 ALA C N 1
ATOM 19832 C CA . ALA C 3 379 ? 204.555 184.680 190.091 1.00 70.52 604 ALA C CA 1
ATOM 19833 C C . ALA C 3 379 ? 205.726 184.225 190.951 1.00 70.52 604 ALA C C 1
ATOM 19834 O O . ALA C 3 379 ? 206.867 184.160 190.478 1.00 70.52 604 ALA C O 1
ATOM 19841 N N . ALA C 3 380 ? 205.462 183.903 192.218 1.00 67.79 605 ALA C N 1
ATOM 19842 C CA . ALA C 3 380 ? 206.525 183.432 193.094 1.00 67.79 605 ALA C CA 1
ATOM 19843 C C . ALA C 3 380 ? 207.112 182.123 192.586 1.00 67.79 605 ALA C C 1
ATOM 19844 O O . ALA C 3 380 ? 208.333 181.933 192.609 1.00 67.79 605 ALA C O 1
ATOM 19851 N N . ARG C 3 381 ? 206.261 181.206 192.120 1.00 77.73 606 ARG C N 1
ATOM 19852 C CA . ARG C 3 381 ? 206.768 179.943 191.592 1.00 77.73 606 ARG C CA 1
ATOM 19853 C C . ARG C 3 381 ? 207.641 180.171 190.362 1.00 77.73 606 ARG C C 1
ATOM 19854 O O . ARG C 3 381 ? 208.700 179.549 190.218 1.00 77.73 606 ARG C O 1
ATOM 19875 N N . ILE C 3 382 ? 207.214 181.062 189.464 1.00 71.67 607 ILE C N 1
ATOM 19876 C CA . ILE C 3 382 ? 208.003 181.347 188.267 1.00 71.67 607 ILE C CA 1
ATOM 19877 C C . ILE C 3 382 ? 209.349 181.953 188.647 1.00 71.67 607 ILE C C 1
ATOM 19878 O O . ILE C 3 382 ? 210.390 181.604 188.075 1.00 71.67 607 ILE C O 1
ATOM 19894 N N . ILE C 3 383 ? 209.350 182.881 189.606 1.00 64.77 608 ILE C N 1
ATOM 19895 C CA . ILE C 3 383 ? 210.604 183.495 190.033 1.00 64.77 608 ILE C CA 1
ATOM 19896 C C . ILE C 3 383 ? 211.523 182.447 190.645 1.00 64.77 608 ILE C C 1
ATOM 19897 O O . ILE C 3 383 ? 212.734 182.441 190.397 1.00 64.77 608 ILE C O 1
ATOM 19913 N N . GLN C 3 384 ? 210.966 181.544 191.455 1.00 67.21 609 GLN C N 1
ATOM 19914 C CA . GLN C 3 384 ? 211.777 180.476 192.029 1.00 67.21 609 GLN C CA 1
ATOM 19915 C C . GLN C 3 384 ? 212.384 179.607 190.935 1.00 67.21 609 GLN C C 1
ATOM 19916 O O . GLN C 3 384 ? 213.568 179.250 190.996 1.00 67.21 609 GLN C O 1
ATOM 19930 N N . GLN C 3 385 ? 211.588 179.262 189.922 1.00 73.10 610 GLN C N 1
ATOM 19931 C CA . GLN C 3 385 ? 212.103 178.448 188.828 1.00 73.10 610 GLN C CA 1
ATOM 19932 C C . GLN C 3 385 ? 213.242 179.157 188.110 1.00 73.10 610 GLN C C 1
ATOM 19933 O O . GLN C 3 385 ? 214.261 178.539 187.783 1.00 73.10 610 GLN C O 1
ATOM 19947 N N . ILE C 3 386 ? 213.088 180.458 187.856 1.00 67.78 611 ILE C N 1
ATOM 19948 C CA . ILE C 3 386 ? 214.155 181.205 187.195 1.00 67.78 611 ILE C CA 1
ATOM 19949 C C . ILE C 3 386 ? 215.407 181.223 188.063 1.00 67.78 611 ILE C C 1
ATOM 19950 O O . ILE C 3 386 ? 216.533 181.156 187.556 1.00 67.78 611 ILE C O 1
ATOM 19966 N N . MET C 3 387 ? 215.236 181.321 189.383 1.00 67.04 612 MET C N 1
ATOM 19967 C CA . MET C 3 387 ? 216.389 181.219 190.274 1.00 67.04 612 MET C CA 1
ATOM 19968 C C . MET C 3 387 ? 217.081 179.871 190.121 1.00 67.04 612 MET C C 1
ATOM 19969 O O . MET C 3 387 ? 218.314 179.798 190.080 1.00 67.04 612 MET C O 1
ATOM 19983 N N . ALA C 3 388 ? 216.301 178.791 190.039 1.00 70.97 613 ALA C N 1
ATOM 19984 C CA . ALA C 3 388 ? 216.891 177.456 190.005 1.00 70.97 613 ALA C CA 1
ATOM 19985 C C . ALA C 3 388 ? 217.756 177.253 188.765 1.00 70.97 613 ALA C C 1
ATOM 19986 O O . ALA C 3 388 ? 218.852 176.687 188.853 1.00 70.97 613 ALA C O 1
ATOM 19993 N N . ASN C 3 389 ? 217.286 177.705 187.603 1.00 72.22 614 ASN C N 1
ATOM 19994 C CA . ASN C 3 389 ? 217.946 177.436 186.325 1.00 72.22 614 ASN C CA 1
ATOM 19995 C C . ASN C 3 389 ? 218.223 178.745 185.601 1.00 72.22 614 ASN C C 1
ATOM 19996 O O . ASN C 3 389 ? 217.398 179.210 184.802 1.00 72.22 614 ASN C O 1
ATOM 20007 N N . PRO C 3 390 ? 219.380 179.365 185.841 1.00 71.29 615 PRO C N 1
ATOM 20008 C CA . PRO C 3 390 ? 219.717 180.588 185.098 1.00 71.29 615 PRO C CA 1
ATOM 20009 C C . PRO C 3 390 ? 219.798 180.380 183.597 1.00 71.29 615 PRO C C 1
ATOM 20010 O O . PRO C 3 390 ? 219.643 181.348 182.842 1.00 71.29 615 PRO C O 1
ATOM 20021 N N . ASP C 3 391 ? 220.040 179.152 183.135 1.00 74.54 616 ASP C N 1
ATOM 20022 C CA . ASP C 3 391 ? 220.121 178.904 181.701 1.00 74.54 616 ASP C CA 1
ATOM 20023 C C . ASP C 3 391 ? 218.817 179.227 180.988 1.00 74.54 616 ASP C C 1
ATOM 20024 O O . ASP C 3 391 ? 218.830 179.453 179.773 1.00 74.54 616 ASP C O 1
ATOM 20033 N N . CYS C 3 392 ? 217.693 179.251 181.708 1.00 74.59 617 CYS C N 1
ATOM 20034 C CA . CYS C 3 392 ? 216.425 179.588 181.073 1.00 74.59 617 CYS C CA 1
ATOM 20035 C C . CYS C 3 392 ? 216.436 181.013 180.537 1.00 74.59 617 CYS C C 1
ATOM 20036 O O . CYS C 3 392 ? 215.712 181.323 179.584 1.00 74.59 617 CYS C O 1
ATOM 20044 N N . ILE C 3 393 ? 217.247 181.891 181.129 1.00 72.21 618 ILE C N 1
ATOM 20045 C CA . ILE C 3 393 ? 217.352 183.258 180.639 1.00 72.21 618 ILE C CA 1
ATOM 20046 C C . ILE C 3 393 ? 218.043 183.260 179.284 1.00 72.21 618 ILE C C 1
ATOM 20047 O O . ILE C 3 393 ? 219.004 182.516 179.050 1.00 72.21 618 ILE C O 1
ATOM 20063 N N . HIS C 3 394 ? 217.553 184.105 178.382 1.00 78.07 619 HIS C N 1
ATOM 20064 C CA . HIS C 3 394 ? 218.160 184.314 177.077 1.00 78.07 619 HIS C CA 1
ATOM 20065 C C . HIS C 3 394 ? 218.387 185.808 176.881 1.00 78.07 619 HIS C C 1
ATOM 20066 O O . HIS C 3 394 ? 218.012 186.632 177.719 1.00 78.07 619 HIS C O 1
ATOM 20080 N N . ASP C 3 395 ? 219.010 186.158 175.758 1.00 80.63 620 ASP C N 1
ATOM 20081 C CA . ASP C 3 395 ? 219.365 187.550 175.515 1.00 80.63 620 ASP C CA 1
ATOM 20082 C C . ASP C 3 395 ? 218.143 188.454 175.415 1.00 80.63 620 ASP C C 1
ATOM 20083 O O . ASP C 3 395 ? 218.264 189.663 175.640 1.00 80.63 620 ASP C O 1
ATOM 20092 N N . ASP C 3 396 ? 216.970 187.901 175.089 1.00 79.55 621 ASP C N 1
ATOM 20093 C CA . ASP C 3 396 ? 215.791 188.729 174.871 1.00 79.55 621 ASP C CA 1
ATOM 20094 C C . ASP C 3 396 ? 214.511 188.133 175.450 1.00 79.55 621 ASP C C 1
ATOM 20095 O O . ASP C 3 396 ? 213.435 188.704 175.236 1.00 79.55 621 ASP C O 1
ATOM 20104 N N . HIS C 3 397 ? 214.579 187.019 176.168 1.00 77.65 622 HIS C N 1
ATOM 20105 C CA . HIS C 3 397 ? 213.381 186.388 176.713 1.00 77.65 622 HIS C CA 1
ATOM 20106 C C . HIS C 3 397 ? 213.810 185.342 177.734 1.00 77.65 622 HIS C C 1
ATOM 20107 O O . HIS C 3 397 ? 215.003 185.104 177.947 1.00 77.65 622 HIS C O 1
ATOM 20121 N N . VAL C 3 398 ? 212.819 184.721 178.370 1.00 74.61 623 VAL C N 1
ATOM 20122 C CA . VAL C 3 398 ? 213.025 183.599 179.279 1.00 74.61 623 VAL C CA 1
ATOM 20123 C C . VAL C 3 398 ? 212.256 182.406 178.731 1.00 74.61 623 VAL C C 1
ATOM 20124 O O . VAL C 3 398 ? 211.096 182.545 178.330 1.00 74.61 623 VAL C O 1
ATOM 20137 N N . LEU C 3 399 ? 212.898 181.243 178.710 1.00 79.85 624 LEU C N 1
ATOM 20138 C CA . LEU C 3 399 ? 212.308 180.026 178.163 1.00 79.85 624 LEU C CA 1
ATOM 20139 C C . LEU C 3 399 ? 212.095 179.032 179.297 1.00 79.85 624 LEU C C 1
ATOM 20140 O O . LEU C 3 399 ? 213.053 178.421 179.782 1.00 79.85 624 LEU C O 1
ATOM 20156 N N . ILE C 3 400 ? 210.843 178.868 179.711 1.00 82.65 625 ILE C N 1
ATOM 20157 C CA . ILE C 3 400 ? 210.469 177.917 180.753 1.00 82.65 625 ILE C CA 1
ATOM 20158 C C . ILE C 3 400 ? 209.660 176.814 180.083 1.00 82.65 625 ILE C C 1
ATOM 20159 O O . ILE C 3 400 ? 208.449 176.953 179.877 1.00 82.65 625 ILE C O 1
ATOM 20175 N N . ASN C 3 401 ? 210.334 175.721 179.743 1.00 89.05 626 ASN C N 1
ATOM 20176 C CA . ASN C 3 401 ? 209.723 174.543 179.127 1.00 89.05 626 ASN C CA 1
ATOM 20177 C C . ASN C 3 401 ? 208.634 174.939 178.129 1.00 89.05 626 ASN C C 1
ATOM 20178 O O . ASN C 3 401 ? 207.480 174.521 178.216 1.00 89.05 626 ASN C O 1
ATOM 20189 N N . GLY C 3 402 ? 209.031 175.761 177.163 1.00 87.60 627 GLY C N 1
ATOM 20190 C CA . GLY C 3 402 ? 208.135 176.143 176.090 1.00 87.60 627 GLY C CA 1
ATOM 20191 C C . GLY C 3 402 ? 207.632 177.568 176.186 1.00 87.60 627 GLY C C 1
ATOM 20192 O O . GLY C 3 402 ? 207.476 178.241 175.163 1.00 87.60 627 GLY C O 1
ATOM 20196 N N . GLN C 3 403 ? 207.374 178.044 177.401 1.00 87.54 628 GLN C N 1
ATOM 20197 C CA . GLN C 3 403 ? 206.841 179.387 177.581 1.00 87.54 628 GLN C CA 1
ATOM 20198 C C . GLN C 3 403 ? 207.940 180.420 177.371 1.00 87.54 628 GLN C C 1
ATOM 20199 O O . GLN C 3 403 ? 209.024 180.315 177.954 1.00 87.54 628 GLN C O 1
ATOM 20213 N N . LYS C 3 404 ? 207.647 181.422 176.545 1.00 81.63 629 LYS C N 1
ATOM 20214 C CA . LYS C 3 404 ? 208.604 182.447 176.129 1.00 81.63 629 LYS C CA 1
ATOM 20215 C C . LYS C 3 404 ? 208.181 183.779 176.747 1.00 81.63 629 LYS C C 1
ATOM 20216 O O . LYS C 3 404 ? 207.444 184.557 176.140 1.00 81.63 629 LYS C O 1
ATOM 20235 N N . LEU C 3 405 ? 208.667 184.040 177.957 1.00 74.10 630 LEU C N 1
ATOM 20236 C CA . LEU C 3 405 ? 208.313 185.254 178.680 1.00 74.10 630 LEU C CA 1
ATOM 20237 C C . LEU C 3 405 ? 209.158 186.426 178.194 1.00 74.10 630 LEU C C 1
ATOM 20238 O O . LEU C 3 405 ? 210.385 186.326 178.103 1.00 74.10 630 LEU C O 1
ATOM 20254 N N . GLU C 3 406 ? 208.492 187.537 177.896 1.00 72.50 631 GLU C N 1
ATOM 20255 C CA . GLU C 3 406 ? 209.098 188.726 177.317 1.00 72.50 631 GLU C CA 1
ATOM 20256 C C . GLU C 3 406 ? 209.036 189.861 178.336 1.00 72.50 631 GLU C C 1
ATOM 20257 O O . GLU C 3 406 ? 208.359 189.761 179.362 1.00 72.50 631 GLU C O 1
ATOM 20269 N N . GLU C 3 407 ? 209.758 190.952 178.057 1.00 69.91 632 GLU C N 1
ATOM 20270 C CA . GLU C 3 407 ? 209.873 192.009 179.059 1.00 69.91 632 GLU C CA 1
ATOM 20271 C C . GLU C 3 407 ? 208.512 192.568 179.446 1.00 69.91 632 GLU C C 1
ATOM 20272 O O . GLU C 3 407 ? 208.347 193.058 180.565 1.00 69.91 632 GLU C O 1
ATOM 20284 N N . LYS C 3 408 ? 207.534 192.526 178.540 1.00 69.39 633 LYS C N 1
ATOM 20285 C CA . LYS C 3 408 ? 206.207 193.034 178.873 1.00 69.39 633 LYS C CA 1
ATOM 20286 C C . LYS C 3 408 ? 205.588 192.234 180.012 1.00 69.39 633 LYS C C 1
ATOM 20287 O O . LYS C 3 408 ? 204.942 192.800 180.905 1.00 69.39 633 LYS C O 1
ATOM 20306 N N . PHE C 3 409 ? 205.769 190.913 179.992 1.00 67.98 634 PHE C N 1
ATOM 20307 C CA . PHE C 3 409 ? 205.280 190.076 181.082 1.00 67.98 634 PHE C CA 1
ATOM 20308 C C . PHE C 3 409 ? 205.869 190.521 182.415 1.00 67.98 634 PHE C C 1
ATOM 20309 O O . PHE C 3 409 ? 205.142 190.727 183.392 1.00 67.98 634 PHE C O 1
ATOM 20326 N N . PHE C 3 410 ? 207.189 190.685 182.473 1.00 65.03 635 PHE C N 1
ATOM 20327 C CA . PHE C 3 410 ? 207.819 191.065 183.732 1.00 65.03 635 PHE C CA 1
ATOM 20328 C C . PHE C 3 410 ? 207.419 192.477 184.143 1.00 65.03 635 PHE C C 1
ATOM 20329 O O . PHE C 3 410 ? 207.258 192.762 185.334 1.00 65.03 635 PHE C O 1
ATOM 20346 N N . ARG C 3 411 ? 207.240 193.371 183.172 1.00 62.65 636 ARG C N 1
ATOM 20347 C CA . ARG C 3 411 ? 206.858 194.741 183.489 1.00 62.65 636 ARG C CA 1
ATOM 20348 C C . ARG C 3 411 ? 205.468 194.793 184.108 1.00 62.65 636 ARG C C 1
ATOM 20349 O O . ARG C 3 411 ? 205.260 195.452 185.135 1.00 62.65 636 ARG C O 1
ATOM 20370 N N . ASP C 3 412 ? 204.497 194.099 183.510 1.00 67.78 637 ASP C N 1
ATOM 20371 C CA . ASP C 3 412 ? 203.159 194.138 184.091 1.00 67.78 637 ASP C CA 1
ATOM 20372 C C . ASP C 3 412 ? 203.098 193.320 185.374 1.00 67.78 637 ASP C C 1
ATOM 20373 O O . ASP C 3 412 ? 202.257 193.588 186.237 1.00 67.78 637 ASP C O 1
ATOM 20382 N N . LEU C 3 413 ? 203.988 192.336 185.530 1.00 64.17 638 LEU C N 1
ATOM 20383 C CA . LEU C 3 413 ? 204.115 191.667 186.819 1.00 64.17 638 LEU C CA 1
ATOM 20384 C C . LEU C 3 413 ? 204.573 192.642 187.894 1.00 64.17 638 LEU C C 1
ATOM 20385 O O . LEU C 3 413 ? 204.047 192.641 189.012 1.00 64.17 638 LEU C O 1
ATOM 20401 N N . LEU C 3 414 ? 205.554 193.483 187.570 1.00 58.29 639 LEU C N 1
ATOM 20402 C CA . LEU C 3 414 ? 206.008 194.490 188.521 1.00 58.29 639 LEU C CA 1
ATOM 20403 C C . LEU C 3 414 ? 204.908 195.500 188.818 1.00 58.29 639 LEU C C 1
ATOM 20404 O O . LEU C 3 414 ? 204.754 195.945 189.960 1.00 58.29 639 LEU C O 1
ATOM 20420 N N . ALA C 3 415 ? 204.139 195.876 187.801 1.00 60.77 640 ALA C N 1
ATOM 20421 C CA . ALA C 3 415 ? 203.135 196.923 187.934 1.00 60.77 640 ALA C CA 1
ATOM 20422 C C . ALA C 3 415 ? 201.775 196.407 188.393 1.00 60.77 640 ALA C C 1
ATOM 20423 O O . ALA C 3 415 ? 200.845 197.208 188.529 1.00 60.77 640 ALA C O 1
ATOM 20430 N N . LYS C 3 416 ? 201.628 195.101 188.628 1.00 68.22 641 LYS C N 1
ATOM 20431 C CA . LYS C 3 416 ? 200.357 194.539 189.068 1.00 68.22 641 LYS C CA 1
ATOM 20432 C C . LYS C 3 416 ? 200.515 193.532 190.200 1.00 68.22 641 LYS C C 1
ATOM 20433 O O . LYS C 3 416 ? 199.539 192.862 190.552 1.00 68.22 641 LYS C O 1
ATOM 20452 N N . CYS C 3 417 ? 201.704 193.409 190.779 1.00 64.21 642 CYS C N 1
ATOM 20453 C CA . CYS C 3 417 ? 201.966 192.441 191.832 1.00 64.21 642 CYS C CA 1
ATOM 20454 C C . CYS C 3 417 ? 202.526 193.158 193.051 1.00 64.21 642 CYS C C 1
ATOM 20455 O O . CYS C 3 417 ? 203.360 194.059 192.922 1.00 64.21 642 CYS C O 1
ATOM 20463 N N . ASP C 3 418 ? 202.059 192.762 194.231 1.00 56.83 643 ASP C N 1
ATOM 20464 C CA . ASP C 3 418 ? 202.588 193.296 195.480 1.00 56.83 643 ASP C CA 1
ATOM 20465 C C . ASP C 3 418 ? 203.831 192.498 195.844 1.00 56.83 643 ASP C C 1
ATOM 20466 O O . ASP C 3 418 ? 203.735 191.363 196.319 1.00 56.83 643 ASP C O 1
ATOM 20475 N N . MET C 3 419 ? 205.004 193.088 195.617 1.00 53.35 644 MET C N 1
ATOM 20476 C CA . MET C 3 419 ? 206.243 192.331 195.716 1.00 53.35 644 MET C CA 1
ATOM 20477 C C . MET C 3 419 ? 206.604 191.976 197.150 1.00 53.35 644 MET C C 1
ATOM 20478 O O . MET C 3 419 ? 207.444 191.097 197.358 1.00 53.35 644 MET C O 1
ATOM 20492 N N . ALA C 3 420 ? 205.990 192.619 198.143 1.00 50.96 645 ALA C N 1
ATOM 20493 C CA . ALA C 3 420 ? 206.280 192.265 199.529 1.00 50.96 645 ALA C CA 1
ATOM 20494 C C . ALA C 3 420 ? 205.754 190.873 199.858 1.00 50.96 645 ALA C C 1
ATOM 20495 O O . ALA C 3 420 ? 206.473 190.043 200.429 1.00 50.96 645 ALA C O 1
ATOM 20502 N N . VAL C 3 421 ? 204.502 190.593 199.498 1.00 57.05 646 VAL C N 1
ATOM 20503 C CA . VAL C 3 421 ? 203.948 189.265 199.741 1.00 57.05 646 VAL C CA 1
ATOM 20504 C C . VAL C 3 421 ? 204.657 188.225 198.881 1.00 57.05 646 VAL C C 1
ATOM 20505 O O . VAL C 3 421 ? 204.872 187.086 199.314 1.00 57.05 646 VAL C O 1
ATOM 20518 N N . VAL C 3 422 ? 205.036 188.592 197.656 1.00 57.52 647 VAL C N 1
ATOM 20519 C CA . VAL C 3 422 ? 205.800 187.672 196.818 1.00 57.52 647 VAL C CA 1
ATOM 20520 C C . VAL C 3 422 ? 207.113 187.312 197.500 1.00 57.52 647 VAL C C 1
ATOM 20521 O O . VAL C 3 422 ? 207.494 186.139 197.576 1.00 57.52 647 VAL C O 1
ATOM 20534 N N . GLY C 3 423 ? 207.819 188.318 198.018 1.00 56.10 648 GLY C N 1
ATOM 20535 C CA . GLY C 3 423 ? 209.062 188.049 198.719 1.00 56.10 648 GLY C CA 1
ATOM 20536 C C . GLY C 3 423 ? 208.854 187.206 199.960 1.00 56.10 648 GLY C C 1
ATOM 20537 O O . GLY C 3 423 ? 209.693 186.371 200.305 1.00 56.10 648 GLY C O 1
ATOM 20541 N N . SER C 3 424 ? 207.735 187.416 200.653 1.00 57.93 649 SER C N 1
ATOM 20542 C CA . SER C 3 424 ? 207.410 186.566 201.794 1.00 57.93 649 SER C CA 1
ATOM 20543 C C . SER C 3 424 ? 207.211 185.120 201.358 1.00 57.93 649 SER C C 1
ATOM 20544 O O . SER C 3 424 ? 207.606 184.189 202.068 1.00 57.93 649 SER C O 1
ATOM 20552 N N . LEU C 3 425 ? 206.593 184.912 200.192 1.00 62.99 650 LEU C N 1
ATOM 20553 C CA . LEU C 3 425 ? 206.314 183.554 199.733 1.00 62.99 650 LEU C CA 1
ATOM 20554 C C . LEU C 3 425 ? 207.598 182.767 199.491 1.00 62.99 650 LEU C C 1
ATOM 20555 O O . LEU C 3 425 ? 207.690 181.590 199.858 1.00 62.99 650 LEU C O 1
ATOM 20571 N N . LEU C 3 426 ? 208.598 183.394 198.873 1.00 61.55 651 LEU C N 1
ATOM 20572 C CA . LEU C 3 426 ? 209.813 182.679 198.504 1.00 61.55 651 LEU C CA 1
ATOM 20573 C C . LEU C 3 426 ? 210.503 182.114 199.738 1.00 61.55 651 LEU C C 1
ATOM 20574 O O . LEU C 3 426 ? 210.641 182.791 200.759 1.00 61.55 651 LEU C O 1
ATOM 20590 N N . ASN C 3 427 ? 210.948 180.864 199.634 1.00 67.79 652 ASN C N 1
ATOM 20591 C CA . ASN C 3 427 ? 211.674 180.215 200.717 1.00 67.79 652 ASN C CA 1
ATOM 20592 C C . ASN C 3 427 ? 213.145 180.621 200.643 1.00 67.79 652 ASN C C 1
ATOM 20593 O O . ASN C 3 427 ? 213.542 181.468 199.839 1.00 67.79 652 ASN C O 1
ATOM 20604 N N . ASP C 3 428 ? 213.980 180.008 201.481 1.00 69.84 653 ASP C N 1
ATOM 20605 C CA . ASP C 3 428 ? 215.362 180.445 201.633 1.00 69.84 653 ASP C CA 1
ATOM 20606 C C . ASP C 3 428 ? 216.280 179.963 200.518 1.00 69.84 653 ASP C C 1
ATOM 20607 O O . ASP C 3 428 ? 217.443 180.376 200.479 1.00 69.84 653 ASP C O 1
ATOM 20616 N N . THR C 3 429 ? 215.801 179.100 199.621 1.00 70.85 654 THR C N 1
ATOM 20617 C CA . THR C 3 429 ? 216.663 178.595 198.557 1.00 70.85 654 THR C CA 1
ATOM 20618 C C . THR C 3 429 ? 217.072 179.707 197.598 1.00 70.85 654 THR C C 1
ATOM 20619 O O . THR C 3 429 ? 218.217 179.743 197.133 1.00 70.85 654 THR C O 1
ATOM 20630 N N . ASP C 3 430 ? 216.149 180.621 197.290 1.00 67.85 655 ASP C N 1
ATOM 20631 C CA . ASP C 3 430 ? 216.404 181.624 196.261 1.00 67.85 655 ASP C CA 1
ATOM 20632 C C . ASP C 3 430 ? 217.550 182.548 196.652 1.00 67.85 655 ASP C C 1
ATOM 20633 O O . ASP C 3 430 ? 218.337 182.977 195.796 1.00 67.85 655 ASP C O 1
ATOM 20642 N N . ILE C 3 431 ? 217.651 182.883 197.937 1.00 64.77 656 ILE C N 1
ATOM 20643 C CA . ILE C 3 431 ? 218.732 183.756 198.378 1.00 64.77 656 ILE C CA 1
ATOM 20644 C C . ILE C 3 431 ? 220.078 183.132 198.042 1.00 64.77 656 ILE C C 1
ATOM 20645 O O . ILE C 3 431 ? 221.010 183.823 197.616 1.00 64.77 656 ILE C O 1
ATOM 20661 N N . LYS C 3 432 ? 220.199 181.816 198.218 1.00 70.38 657 LYS C N 1
ATOM 20662 C CA . LYS C 3 432 ? 221.432 181.134 197.842 1.00 70.38 657 LYS C CA 1
ATOM 20663 C C . LYS C 3 432 ? 221.569 181.039 196.328 1.00 70.38 657 LYS C C 1
ATOM 20664 O O . LYS C 3 432 ? 222.665 181.216 195.785 1.00 70.38 657 LYS C O 1
ATOM 20683 N N . ASN C 3 433 ? 220.464 180.769 195.628 1.00 69.18 658 ASN C N 1
ATOM 20684 C CA . ASN C 3 433 ? 220.510 180.651 194.175 1.00 69.18 658 ASN C CA 1
ATOM 20685 C C . ASN C 3 433 ? 220.912 181.957 193.510 1.00 69.18 658 ASN C C 1
ATOM 20686 O O . ASN C 3 433 ? 221.238 181.960 192.316 1.00 69.18 658 ASN C O 1
ATOM 20697 N N . ILE C 3 434 ? 220.854 183.068 194.245 1.00 67.19 659 ILE C N 1
ATOM 20698 C CA . ILE C 3 434 ? 221.396 184.319 193.721 1.00 67.19 659 ILE C CA 1
ATOM 20699 C C . ILE C 3 434 ? 222.840 184.132 193.281 1.00 67.19 659 ILE C C 1
ATOM 20700 O O . ILE C 3 434 ? 223.294 184.772 192.324 1.00 67.19 659 ILE C O 1
ATOM 20716 N N . ASP C 3 435 ? 223.588 183.266 193.968 1.00 70.18 660 ASP C N 1
ATOM 20717 C CA . ASP C 3 435 ? 224.971 183.011 193.580 1.00 70.18 660 ASP C CA 1
ATOM 20718 C C . ASP C 3 435 ? 225.048 182.478 192.156 1.00 70.18 660 ASP C C 1
ATOM 20719 O O . ASP C 3 435 ? 225.803 182.995 191.325 1.00 70.18 660 ASP C O 1
ATOM 20728 N N . THR C 3 436 ? 224.263 181.442 191.852 1.00 68.78 661 THR C N 1
ATOM 20729 C CA . THR C 3 436 ? 224.267 180.893 190.500 1.00 68.78 661 THR C CA 1
ATOM 20730 C C . THR C 3 436 ? 223.736 181.908 189.499 1.00 68.78 661 THR C C 1
ATOM 20731 O O . THR C 3 436 ? 224.245 182.008 188.377 1.00 68.78 661 THR C O 1
ATOM 20742 N N . LEU C 3 437 ? 222.709 182.666 189.882 1.00 66.71 662 LEU C N 1
ATOM 20743 C CA . LEU C 3 437 ? 222.172 183.678 188.979 1.00 66.71 662 LEU C CA 1
ATOM 20744 C C . LEU C 3 437 ? 223.256 184.663 188.562 1.00 66.71 662 LEU C C 1
ATOM 20745 O O . LEU C 3 437 ? 223.450 184.925 187.371 1.00 66.71 662 LEU C O 1
ATOM 20761 N N . MET C 3 438 ? 223.980 185.217 189.536 1.00 67.86 663 MET C N 1
ATOM 20762 C CA . MET C 3 438 ? 225.016 186.193 189.217 1.00 67.86 663 MET C CA 1
ATOM 20763 C C . MET C 3 438 ? 226.198 185.549 188.506 1.00 67.86 663 MET C C 1
ATOM 20764 O O . MET C 3 438 ? 226.831 186.190 187.661 1.00 67.86 663 MET C O 1
ATOM 20778 N N . ARG C 3 439 ? 226.512 184.293 188.829 1.00 70.55 664 ARG C N 1
ATOM 20779 C CA . ARG C 3 439 ? 227.603 183.613 188.141 1.00 70.55 664 ARG C CA 1
ATOM 20780 C C . ARG C 3 439 ? 227.320 183.496 186.650 1.00 70.55 664 ARG C C 1
ATOM 20781 O O . ARG C 3 439 ? 228.202 183.747 185.820 1.00 70.55 664 ARG C O 1
ATOM 20802 N N . HIS C 3 440 ? 226.093 183.121 186.292 1.00 70.69 665 HIS C N 1
ATOM 20803 C CA . HIS C 3 440 ? 225.720 182.961 184.894 1.00 70.69 665 HIS C CA 1
ATOM 20804 C C . HIS C 3 440 ? 225.615 184.288 184.155 1.00 70.69 665 HIS C C 1
ATOM 20805 O O . HIS C 3 440 ? 225.575 184.286 182.920 1.00 70.69 665 HIS C O 1
ATOM 20819 N N . GLU C 3 441 ? 225.586 185.412 184.865 1.00 70.78 666 GLU C N 1
ATOM 20820 C CA . GLU C 3 441 ? 225.374 186.719 184.260 1.00 70.78 666 GLU C CA 1
ATOM 20821 C C . GLU C 3 441 ? 226.610 187.585 184.448 1.00 70.78 666 GLU C C 1
ATOM 20822 O O . GLU C 3 441 ? 227.053 187.805 185.579 1.00 70.78 666 GLU C O 1
ATOM 20834 N N . LYS C 3 442 ? 227.161 188.072 183.337 1.00 72.87 667 LYS C N 1
ATOM 20835 C CA . LYS C 3 442 ? 228.233 189.063 183.336 1.00 72.87 667 LYS C CA 1
ATOM 20836 C C . LYS C 3 442 ? 227.905 190.161 182.338 1.00 72.87 667 LYS C C 1
ATOM 20837 O O . LYS C 3 442 ? 228.754 190.593 181.552 1.00 72.87 667 LYS C O 1
ATOM 20856 N N . ASN C 3 443 ? 226.659 190.616 182.363 1.00 72.25 668 ASN C N 1
ATOM 20857 C CA . ASN C 3 443 ? 226.138 191.560 181.390 1.00 72.25 668 ASN C CA 1
ATOM 20858 C C . ASN C 3 443 ? 226.345 192.990 181.888 1.00 72.25 668 ASN C C 1
ATOM 20859 O O . ASN C 3 443 ? 227.050 193.236 182.869 1.00 72.25 668 ASN C O 1
ATOM 20870 N N . THR C 3 444 ? 225.723 193.949 181.211 1.00 74.38 669 THR C N 1
ATOM 20871 C CA . THR C 3 444 ? 225.921 195.366 181.475 1.00 74.38 669 THR C CA 1
ATOM 20872 C C . THR C 3 444 ? 224.639 195.979 182.020 1.00 74.38 669 THR C C 1
ATOM 20873 O O . THR C 3 444 ? 223.550 195.716 181.502 1.00 74.38 669 THR C O 1
ATOM 20884 N N . GLU C 3 445 ? 224.777 196.790 183.068 1.00 69.76 670 GLU C N 1
ATOM 20885 C CA . GLU C 3 445 ? 223.668 197.534 183.651 1.00 69.76 670 GLU C CA 1
ATOM 20886 C C . GLU C 3 445 ? 224.058 199.001 183.719 1.00 69.76 670 GLU C C 1
ATOM 20887 O O . GLU C 3 445 ? 225.102 199.343 184.282 1.00 69.76 670 GLU C O 1
ATOM 20899 N N . PHE C 3 446 ? 223.218 199.862 183.155 1.00 75.58 671 PHE C N 1
ATOM 20900 C CA . PHE C 3 446 ? 223.546 201.265 182.963 1.00 75.58 671 PHE C CA 1
ATOM 20901 C C . PHE C 3 446 ? 223.007 202.120 184.102 1.00 75.58 671 PHE C C 1
ATOM 20902 O O . PHE C 3 446 ? 221.962 201.828 184.689 1.00 75.58 671 PHE C O 1
ATOM 20919 N N . HIS C 3 447 ? 223.739 203.189 184.404 1.00 82.30 672 HIS C N 1
ATOM 20920 C CA . HIS C 3 447 ? 223.347 204.131 185.442 1.00 82.30 672 HIS C CA 1
ATOM 20921 C C . HIS C 3 447 ? 222.272 205.052 184.877 1.00 82.30 672 HIS C C 1
ATOM 20922 O O . HIS C 3 447 ? 222.458 205.661 183.819 1.00 82.30 672 HIS C O 1
ATOM 20936 N N . SER C 3 448 ? 221.147 205.160 185.584 1.00 76.09 673 SER C N 1
ATOM 20937 C CA . SER C 3 448 ? 219.953 205.757 184.995 1.00 76.09 673 SER C CA 1
ATOM 20938 C C . SER C 3 448 ? 220.013 207.281 184.973 1.00 76.09 673 SER C C 1
ATOM 20939 O O . SER C 3 448 ? 220.015 207.896 183.902 1.00 76.09 673 SER C O 1
ATOM 20947 N N . THR C 3 449 ? 220.064 207.908 186.151 1.00 91.72 674 THR C N 1
ATOM 20948 C CA . THR C 3 449 ? 219.781 209.340 186.231 1.00 91.72 674 THR C CA 1
ATOM 20949 C C . THR C 3 449 ? 220.746 210.166 185.387 1.00 91.72 674 THR C C 1
ATOM 20950 O O . THR C 3 449 ? 220.353 211.205 184.843 1.00 91.72 674 THR C O 1
ATOM 20961 N N . ASP C 3 450 ? 221.999 209.732 185.260 1.00 99.17 675 ASP C N 1
ATOM 20962 C CA . ASP C 3 450 ? 222.955 210.428 184.413 1.00 99.17 675 ASP C CA 1
ATOM 20963 C C . ASP C 3 450 ? 223.560 209.449 183.416 1.00 99.17 675 ASP C C 1
ATOM 20964 O O . ASP C 3 450 ? 223.965 208.345 183.802 1.00 99.17 675 ASP C O 1
ATOM 20973 N N . PRO C 3 451 ? 223.633 209.809 182.134 1.00 104.52 676 PRO C N 1
ATOM 20974 C CA . PRO C 3 451 ? 224.145 208.876 181.124 1.00 104.52 676 PRO C CA 1
ATOM 20975 C C . PRO C 3 451 ? 225.652 208.904 180.925 1.00 104.52 676 PRO C C 1
ATOM 20976 O O . PRO C 3 451 ? 226.150 208.184 180.052 1.00 104.52 676 PRO C O 1
ATOM 20987 N N . LYS C 3 452 ? 226.387 209.702 181.699 1.00 102.95 677 LYS C N 1
ATOM 20988 C CA . LYS C 3 452 ? 227.825 209.851 181.523 1.00 102.95 677 LYS C CA 1
ATOM 20989 C C . LYS C 3 452 ? 228.623 209.037 182.536 1.00 102.95 677 LYS C C 1
ATOM 20990 O O . LYS C 3 452 ? 229.791 209.351 182.791 1.00 102.95 677 LYS C O 1
ATOM 21009 N N . ALA C 3 453 ? 228.021 208.002 183.115 1.00 94.84 678 ALA C N 1
ATOM 21010 C CA . ALA C 3 453 ? 228.725 207.111 184.020 1.00 94.84 678 ALA C CA 1
ATOM 21011 C C . ALA C 3 453 ? 229.311 205.939 183.233 1.00 94.84 678 ALA C C 1
ATOM 21012 O O . ALA C 3 453 ? 229.282 205.909 182.002 1.00 94.84 678 ALA C O 1
ATOM 21019 N N . VAL C 3 454 ? 229.847 204.961 183.950 1.00 87.20 679 VAL C N 1
ATOM 21020 C CA . VAL C 3 454 ? 230.531 203.817 183.349 1.00 87.20 679 VAL C CA 1
ATOM 21021 C C . VAL C 3 454 ? 229.661 202.576 183.530 1.00 87.20 679 VAL C C 1
ATOM 21022 O O . VAL C 3 454 ? 229.172 202.339 184.642 1.00 87.20 679 VAL C O 1
ATOM 21035 N N . PRO C 3 455 ? 229.441 201.776 182.487 1.00 78.21 680 PRO C N 1
ATOM 21036 C CA . PRO C 3 455 ? 228.720 200.513 182.680 1.00 78.21 680 PRO C CA 1
ATOM 21037 C C . PRO C 3 455 ? 229.445 199.610 183.667 1.00 78.21 680 PRO C C 1
ATOM 21038 O O . PRO C 3 455 ? 230.676 199.610 183.759 1.00 78.21 680 PRO C O 1
ATOM 21049 N N . VAL C 3 456 ? 228.664 198.826 184.407 1.00 71.34 681 VAL C N 1
ATOM 21050 C CA . VAL C 3 456 ? 229.175 197.940 185.446 1.00 71.34 681 VAL C CA 1
ATOM 21051 C C . VAL C 3 456 ? 228.746 196.515 185.130 1.00 71.34 681 VAL C C 1
ATOM 21052 O O . VAL C 3 456 ? 227.604 196.275 184.724 1.00 71.34 681 VAL C O 1
ATOM 21065 N N . LYS C 3 457 ? 229.669 195.574 185.308 1.00 74.33 682 LYS C N 1
ATOM 21066 C CA . LYS C 3 457 ? 229.363 194.155 185.161 1.00 74.33 682 LYS C CA 1
ATOM 21067 C C . LYS C 3 457 ? 228.755 193.661 186.467 1.00 74.33 682 LYS C C 1
ATOM 21068 O O . LYS C 3 457 ? 229.467 193.459 187.455 1.00 74.33 682 LYS C O 1
ATOM 21087 N N . ILE C 3 458 ? 227.436 193.465 186.471 1.00 69.99 683 ILE C N 1
ATOM 21088 C CA . ILE C 3 458 ? 226.730 193.197 187.720 1.00 69.99 683 ILE C CA 1
ATOM 21089 C C . ILE C 3 458 ? 227.228 191.905 188.357 1.00 69.99 683 ILE C C 1
ATOM 21090 O O . ILE C 3 458 ? 227.444 191.843 189.572 1.00 69.99 683 ILE C O 1
ATOM 21106 N N . GLY C 3 459 ? 227.414 190.855 187.558 1.00 71.71 684 GLY C N 1
ATOM 21107 C CA . GLY C 3 459 ? 227.872 189.594 188.120 1.00 71.71 684 GLY C CA 1
ATOM 21108 C C . GLY C 3 459 ? 229.281 189.675 188.674 1.00 71.71 684 GLY C C 1
ATOM 21109 O O . GLY C 3 459 ? 229.566 189.149 189.754 1.00 71.71 684 GLY C O 1
ATOM 21113 N N . ASP C 3 460 ? 230.185 190.324 187.938 1.00 73.88 685 ASP C N 1
ATOM 21114 C CA . ASP C 3 460 ? 231.548 190.489 188.427 1.00 73.88 685 ASP C CA 1
ATOM 21115 C C . ASP C 3 460 ? 231.572 191.326 189.698 1.00 73.88 685 ASP C C 1
ATOM 21116 O O . ASP C 3 460 ? 232.291 191.004 190.651 1.00 73.88 685 ASP C O 1
ATOM 21125 N N . ALA C 3 461 ? 230.788 192.404 189.733 1.00 70.44 686 ALA C N 1
ATOM 21126 C CA . ALA C 3 461 ? 230.707 193.219 190.939 1.00 70.44 686 ALA C CA 1
ATOM 21127 C C . ALA C 3 461 ? 230.173 192.408 192.112 1.00 70.44 686 ALA C C 1
ATOM 21128 O O . ALA C 3 461 ? 230.670 192.527 193.237 1.00 70.44 686 ALA C O 1
ATOM 21135 N N . TRP C 3 462 ? 229.159 191.578 191.869 1.00 66.51 687 TRP C N 1
ATOM 21136 C CA . TRP C 3 462 ? 228.596 190.765 192.939 1.00 66.51 687 TRP C CA 1
ATOM 21137 C C . TRP C 3 462 ? 229.622 189.774 193.472 1.00 66.51 687 TRP C C 1
ATOM 21138 O O . TRP C 3 462 ? 229.770 189.609 194.688 1.00 66.51 687 TRP C O 1
ATOM 21159 N N . GLU C 3 463 ? 230.344 189.102 192.574 1.00 72.28 688 GLU C N 1
ATOM 21160 C CA . GLU C 3 463 ? 231.265 188.061 193.017 1.00 72.28 688 GLU C CA 1
ATOM 21161 C C . GLU C 3 463 ? 232.511 188.645 193.667 1.00 72.28 688 GLU C C 1
ATOM 21162 O O . GLU C 3 463 ? 233.069 188.035 194.586 1.00 72.28 688 GLU C O 1
ATOM 21174 N N . ASN C 3 464 ? 232.962 189.813 193.214 1.00 73.14 689 ASN C N 1
ATOM 21175 C CA . ASN C 3 464 ? 234.183 190.410 193.743 1.00 73.14 689 ASN C CA 1
ATOM 21176 C C . ASN C 3 464 ? 233.900 191.310 194.943 1.00 73.14 689 ASN C C 1
ATOM 21177 O O . ASN C 3 464 ? 234.433 191.086 196.034 1.00 73.14 689 ASN C O 1
ATOM 21188 N N . ARG C 3 465 ? 233.063 192.330 194.757 1.00 69.58 690 ARG C N 1
ATOM 21189 C CA . ARG C 3 465 ? 232.894 193.364 195.774 1.00 69.58 690 ARG C CA 1
ATOM 21190 C C . ARG C 3 465 ? 231.715 193.089 196.706 1.00 69.58 690 ARG C C 1
ATOM 21191 O O . ARG C 3 465 ? 231.899 192.948 197.918 1.00 69.58 690 ARG C O 1
ATOM 21212 N N . ILE C 3 466 ? 230.501 193.007 196.155 1.00 64.90 691 ILE C N 1
ATOM 21213 C CA . ILE C 3 466 ? 229.307 192.998 196.999 1.00 64.90 691 ILE C CA 1
ATOM 21214 C C . ILE C 3 466 ? 229.314 191.789 197.924 1.00 64.90 691 ILE C C 1
ATOM 21215 O O . ILE C 3 466 ? 229.137 191.915 199.141 1.00 64.90 691 ILE C O 1
ATOM 21231 N N . ARG C 3 467 ? 229.518 190.603 197.366 1.00 69.61 692 ARG C N 1
ATOM 21232 C CA . ARG C 3 467 ? 229.509 189.397 198.176 1.00 69.61 692 ARG C CA 1
ATOM 21233 C C . ARG C 3 467 ? 230.728 189.359 199.089 1.00 69.61 692 ARG C C 1
ATOM 21234 O O . ARG C 3 467 ? 231.810 189.840 198.742 1.00 69.61 692 ARG C O 1
ATOM 21255 N N . THR C 3 468 ? 230.539 188.785 200.273 1.00 76.46 693 THR C N 1
ATOM 21256 C CA . THR C 3 468 ? 231.610 188.584 201.237 1.00 76.46 693 THR C CA 1
ATOM 21257 C C . THR C 3 468 ? 231.853 187.092 201.413 1.00 76.46 693 THR C C 1
ATOM 21258 O O . THR C 3 468 ? 230.906 186.300 201.459 1.00 76.46 693 THR C O 1
ATOM 21269 N N . LYS C 3 469 ? 233.125 186.715 201.512 1.00 84.40 694 LYS C N 1
ATOM 21270 C CA . LYS C 3 469 ? 233.479 185.304 201.565 1.00 84.40 694 LYS C CA 1
ATOM 21271 C C . LYS C 3 469 ? 232.931 184.659 202.830 1.00 84.40 694 LYS C C 1
ATOM 21272 O O . LYS C 3 469 ? 232.965 185.247 203.915 1.00 84.40 694 LYS C O 1
ATOM 21291 N N . GLY C 3 470 ? 232.430 183.437 202.684 1.00 88.90 695 GLY C N 1
ATOM 21292 C CA . GLY C 3 470 ? 231.778 182.762 203.783 1.00 88.90 695 GLY C CA 1
ATOM 21293 C C . GLY C 3 470 ? 230.378 183.306 204.010 1.00 88.90 695 GLY C C 1
ATOM 21294 O O . GLY C 3 470 ? 229.760 183.920 203.134 1.00 88.90 695 GLY C O 1
ATOM 21298 N N . GLY C 3 471 ? 229.872 183.063 205.214 1.00 86.18 696 GLY C N 1
ATOM 21299 C CA . GLY C 3 471 ? 228.563 183.557 205.586 1.00 86.18 696 GLY C CA 1
ATOM 21300 C C . GLY C 3 471 ? 227.442 182.722 205.006 1.00 86.18 696 GLY C C 1
ATOM 21301 O O . GLY C 3 471 ? 227.503 182.300 203.847 1.00 86.18 696 GLY C O 1
ATOM 21305 N N . ASP C 3 472 ? 226.408 182.484 205.805 1.00 78.64 697 ASP C N 1
ATOM 21306 C CA . ASP C 3 472 ? 225.257 181.706 205.373 1.00 78.64 697 ASP C CA 1
ATOM 21307 C C . ASP C 3 472 ? 224.296 182.647 204.643 1.00 78.64 697 ASP C C 1
ATOM 21308 O O . ASP C 3 472 ? 224.559 183.844 204.498 1.00 78.64 697 ASP C O 1
ATOM 21317 N N . VAL C 3 473 ? 223.163 182.120 204.169 1.00 71.44 698 VAL C N 1
ATOM 21318 C CA . VAL C 3 473 ? 222.169 182.965 203.513 1.00 71.44 698 VAL C CA 1
ATOM 21319 C C . VAL C 3 473 ? 221.789 184.142 204.400 1.00 71.44 698 VAL C C 1
ATOM 21320 O O . VAL C 3 473 ? 221.391 185.202 203.901 1.00 71.44 698 VAL C O 1
ATOM 21333 N N . THR C 3 474 ? 221.898 183.984 205.720 1.00 69.34 699 THR C N 1
ATOM 21334 C CA . THR C 3 474 ? 221.663 185.107 206.619 1.00 69.34 699 THR C CA 1
ATOM 21335 C C . THR C 3 474 ? 222.630 186.252 206.356 1.00 69.34 699 THR C C 1
ATOM 21336 O O . THR C 3 474 ? 222.330 187.397 206.709 1.00 69.34 699 THR C O 1
ATOM 21347 N N . GLN C 3 475 ? 223.783 185.968 205.752 1.00 69.88 700 GLN C N 1
ATOM 21348 C CA . GLN C 3 475 ? 224.716 187.009 205.344 1.00 69.88 700 GLN C CA 1
ATOM 21349 C C . GLN C 3 475 ? 224.470 187.476 203.917 1.00 69.88 700 GLN C C 1
ATOM 21350 O O . GLN C 3 475 ? 224.735 188.641 203.595 1.00 69.88 700 GLN C O 1
ATOM 21364 N N . MET C 3 476 ? 223.961 186.597 203.052 1.00 68.27 701 MET C N 1
ATOM 21365 C CA . MET C 3 476 ? 223.621 187.017 201.698 1.00 68.27 701 MET C CA 1
ATOM 21366 C C . MET C 3 476 ? 222.445 187.983 201.700 1.00 68.27 701 MET C C 1
ATOM 21367 O O . MET C 3 476 ? 222.383 188.882 200.856 1.00 68.27 701 MET C O 1
ATOM 21381 N N . LYS C 3 477 ? 221.508 187.815 202.635 1.00 60.38 702 LYS C N 1
ATOM 21382 C CA . LYS C 3 477 ? 220.444 188.799 202.803 1.00 60.38 702 LYS C CA 1
ATOM 21383 C C . LYS C 3 477 ? 221.029 190.181 203.066 1.00 60.38 702 LYS C C 1
ATOM 21384 O O . LYS C 3 477 ? 220.627 191.174 202.445 1.00 60.38 702 LYS C O 1
ATOM 21403 N N . HIS C 3 478 ? 221.988 190.259 203.989 1.00 57.63 703 HIS C N 1
ATOM 21404 C CA . HIS C 3 478 ? 222.612 191.536 204.308 1.00 57.63 703 HIS C CA 1
ATOM 21405 C C . HIS C 3 478 ? 223.392 192.081 203.121 1.00 57.63 703 HIS C C 1
ATOM 21406 O O . HIS C 3 478 ? 223.394 193.291 202.880 1.00 57.63 703 HIS C O 1
ATOM 21420 N N . ASP C 3 479 ? 224.072 191.209 202.376 1.00 62.60 704 ASP C N 1
ATOM 21421 C CA . ASP C 3 479 ? 224.795 191.668 201.192 1.00 62.60 704 ASP C CA 1
ATOM 21422 C C . ASP C 3 479 ? 223.841 192.256 200.160 1.00 62.60 704 ASP C C 1
ATOM 21423 O O . ASP C 3 479 ? 224.125 193.300 199.559 1.00 62.60 704 ASP C O 1
ATOM 21432 N N . LEU C 3 480 ? 222.702 191.598 199.941 1.00 54.99 705 LEU C N 1
ATOM 21433 C CA . LEU C 3 480 ? 221.709 192.114 199.005 1.00 54.99 705 LEU C CA 1
ATOM 21434 C C . LEU C 3 480 ? 221.167 193.461 199.467 1.00 54.99 705 LEU C C 1
ATOM 21435 O O . LEU C 3 480 ? 221.034 194.396 198.666 1.00 54.99 705 LEU C O 1
ATOM 21451 N N . ILE C 3 481 ? 220.854 193.583 200.758 1.00 50.65 706 ILE C N 1
ATOM 21452 C CA . ILE C 3 481 ? 220.361 194.857 201.277 1.00 50.65 706 ILE C CA 1
ATOM 21453 C C . ILE C 3 481 ? 221.414 195.945 201.105 1.00 50.65 706 ILE C C 1
ATOM 21454 O O . ILE C 3 481 ? 221.097 197.086 200.747 1.00 50.65 706 ILE C O 1
ATOM 21470 N N . PHE C 3 482 ? 222.680 195.616 201.370 1.00 55.48 707 PHE C N 1
ATOM 21471 C CA . PHE C 3 482 ? 223.748 196.597 201.208 1.00 55.48 707 PHE C CA 1
ATOM 21472 C C . PHE C 3 482 ? 223.864 197.045 199.760 1.00 55.48 707 PHE C C 1
ATOM 21473 O O . PHE C 3 482 ? 224.040 198.237 199.482 1.00 55.48 707 PHE C O 1
ATOM 21490 N N . LEU C 3 483 ? 223.773 196.103 198.821 1.00 57.00 708 LEU C N 1
ATOM 21491 C CA . LEU C 3 483 ? 223.798 196.474 197.410 1.00 57.00 708 LEU C CA 1
ATOM 21492 C C . LEU C 3 483 ? 222.634 197.392 197.073 1.00 57.00 708 LEU C C 1
ATOM 21493 O O . LEU C 3 483 ? 222.790 198.354 196.312 1.00 57.00 708 LEU C O 1
ATOM 21509 N N . MET C 3 484 ? 221.455 197.106 197.625 1.00 52.85 709 MET C N 1
ATOM 21510 C CA . MET C 3 484 ? 220.296 197.952 197.362 1.00 52.85 709 MET C CA 1
ATOM 21511 C C . MET C 3 484 ? 220.510 199.363 197.896 1.00 52.85 709 MET C C 1
ATOM 21512 O O . MET C 3 484 ? 220.148 200.344 197.237 1.00 52.85 709 MET C O 1
ATOM 21526 N N . GLN C 3 485 ? 221.093 199.488 199.089 1.00 50.11 710 GLN C N 1
ATOM 21527 C CA . GLN C 3 485 ? 221.238 200.805 199.703 1.00 50.11 710 GLN C CA 1
ATOM 21528 C C . GLN C 3 485 ? 222.304 201.635 198.997 1.00 50.11 710 GLN C C 1
ATOM 21529 O O . GLN C 3 485 ? 222.097 202.822 198.720 1.00 50.11 710 GLN C O 1
ATOM 21543 N N . ASN C 3 486 ? 223.454 201.034 198.712 1.00 57.74 711 ASN C N 1
ATOM 21544 C CA . ASN C 3 486 ? 224.549 201.692 198.019 1.00 57.74 711 ASN C CA 1
ATOM 21545 C C . ASN C 3 486 ? 224.484 201.359 196.529 1.00 57.74 711 ASN C C 1
ATOM 21546 O O . ASN C 3 486 ? 223.489 200.824 196.032 1.00 57.74 711 ASN C O 1
ATOM 21557 N N . ASP C 3 487 ? 225.555 201.678 195.800 1.00 59.64 712 ASP C N 1
ATOM 21558 C CA . ASP C 3 487 ? 225.679 201.331 194.386 1.00 59.64 712 ASP C CA 1
ATOM 21559 C C . ASP C 3 487 ? 224.574 201.999 193.560 1.00 59.64 712 ASP C C 1
ATOM 21560 O O . ASP C 3 487 ? 223.681 201.354 193.012 1.00 59.64 712 ASP C O 1
ATOM 21569 N N . ALA C 3 488 ? 224.659 203.329 193.510 1.00 60.67 713 ALA C N 1
ATOM 21570 C CA . ALA C 3 488 ? 223.715 204.149 192.758 1.00 60.67 713 ALA C CA 1
ATOM 21571 C C . ALA C 3 488 ? 223.430 203.566 191.382 1.00 60.67 713 ALA C C 1
ATOM 21572 O O . ALA C 3 488 ? 222.277 203.551 190.937 1.00 60.67 713 ALA C O 1
ATOM 21579 N N . TRP C 3 489 ? 224.469 203.067 190.710 1.00 61.74 714 TRP C N 1
ATOM 21580 C CA . TRP C 3 489 ? 224.278 202.483 189.388 1.00 61.74 714 TRP C CA 1
ATOM 21581 C C . TRP C 3 489 ? 223.229 201.382 189.413 1.00 61.74 714 TRP C C 1
ATOM 21582 O O . TRP C 3 489 ? 222.545 201.153 188.409 1.00 61.74 714 TRP C O 1
ATOM 21603 N N . TYR C 3 490 ? 223.082 200.696 190.544 1.00 57.02 715 TYR C N 1
ATOM 21604 C CA . TYR C 3 490 ? 222.104 199.621 190.662 1.00 57.02 715 TYR C CA 1
ATOM 21605 C C . TYR C 3 490 ? 220.724 200.153 191.036 1.00 57.02 715 TYR C C 1
ATOM 21606 O O . TYR C 3 490 ? 219.751 199.936 190.306 1.00 57.02 715 TYR C O 1
ATOM 21624 N N . PHE C 3 491 ? 220.623 200.855 192.169 1.00 56.51 716 PHE C N 1
ATOM 21625 C CA . PHE C 3 491 ? 219.297 201.178 192.679 1.00 56.51 716 PHE C CA 1
ATOM 21626 C C . PHE C 3 491 ? 218.628 202.275 191.863 1.00 56.51 716 PHE C C 1
ATOM 21627 O O . PHE C 3 491 ? 217.399 202.301 191.779 1.00 56.51 716 PHE C O 1
ATOM 21644 N N . SER C 3 492 ? 219.392 203.173 191.239 1.00 61.38 717 SER C N 1
ATOM 21645 C CA . SER C 3 492 ? 218.763 204.155 190.363 1.00 61.38 717 SER C CA 1
ATOM 21646 C C . SER C 3 492 ? 218.006 203.458 189.239 1.00 61.38 717 SER C C 1
ATOM 21647 O O . SER C 3 492 ? 216.816 203.720 189.013 1.00 61.38 717 SER C O 1
ATOM 21655 N N . ARG C 3 493 ? 218.676 202.535 188.548 1.00 62.78 718 ARG C N 1
ATOM 21656 C CA . ARG C 3 493 ? 218.030 201.799 187.469 1.00 62.78 718 ARG C CA 1
ATOM 21657 C C . ARG C 3 493 ? 216.882 200.949 187.992 1.00 62.78 718 ARG C C 1
ATOM 21658 O O . ARG C 3 493 ? 215.816 200.880 187.369 1.00 62.78 718 ARG C O 1
ATOM 21679 N N . VAL C 3 494 ? 217.081 200.288 189.135 1.00 54.23 719 VAL C N 1
ATOM 21680 C CA . VAL C 3 494 ? 216.050 199.398 189.661 1.00 54.23 719 VAL C CA 1
ATOM 21681 C C . VAL C 3 494 ? 214.796 200.183 190.018 1.00 54.23 719 VAL C C 1
ATOM 21682 O O . VAL C 3 494 ? 213.678 199.771 189.693 1.00 54.23 719 VAL C O 1
ATOM 21695 N N . ASN C 3 495 ? 214.956 201.321 190.694 1.00 51.54 720 ASN C N 1
ATOM 21696 C CA . ASN C 3 495 ? 213.808 202.148 191.041 1.00 51.54 720 ASN C CA 1
ATOM 21697 C C . ASN C 3 495 ? 213.137 202.718 189.802 1.00 51.54 720 ASN C C 1
ATOM 21698 O O . ASN C 3 495 ? 211.903 202.769 189.738 1.00 51.54 720 ASN C O 1
ATOM 21709 N N . ALA C 3 496 ? 213.920 203.142 188.808 1.00 54.32 721 ALA C N 1
ATOM 21710 C CA . ALA C 3 496 ? 213.323 203.655 187.581 1.00 54.32 721 ALA C CA 1
ATOM 21711 C C . ALA C 3 496 ? 212.467 202.589 186.910 1.00 54.32 721 ALA C C 1
ATOM 21712 O O . ALA C 3 496 ? 211.337 202.858 186.489 1.00 54.32 721 ALA C O 1
ATOM 21719 N N . ILE C 3 497 ? 212.987 201.365 186.809 1.00 56.27 722 ILE C N 1
ATOM 21720 C CA . ILE C 3 497 ? 212.220 200.294 186.181 1.00 56.27 722 ILE C CA 1
ATOM 21721 C C . ILE C 3 497 ? 210.985 199.964 187.010 1.00 56.27 722 ILE C C 1
ATOM 21722 O O . ILE C 3 497 ? 209.886 199.794 186.470 1.00 56.27 722 ILE C O 1
ATOM 21738 N N . ALA C 3 498 ? 211.141 199.870 188.333 1.00 50.10 723 ALA C N 1
ATOM 21739 C CA . ALA C 3 498 ? 210.022 199.491 189.187 1.00 50.10 723 ALA C CA 1
ATOM 21740 C C . ALA C 3 498 ? 208.888 200.500 189.092 1.00 50.10 723 ALA C C 1
ATOM 21741 O O . ALA C 3 498 ? 207.715 200.118 189.006 1.00 50.10 723 ALA C O 1
ATOM 21748 N N . GLN C 3 499 ? 209.210 201.789 189.099 1.00 48.21 724 GLN C N 1
ATOM 21749 C CA . GLN C 3 499 ? 208.191 202.824 189.011 1.00 48.21 724 GLN C CA 1
ATOM 21750 C C . GLN C 3 499 ? 207.793 203.137 187.575 1.00 48.21 724 GLN C C 1
ATOM 21751 O O . GLN C 3 499 ? 207.026 204.079 187.352 1.00 48.21 724 GLN C O 1
ATOM 21765 N N . ASN C 3 500 ? 208.295 202.374 186.602 1.00 53.30 725 ASN C N 1
ATOM 21766 C CA . ASN C 3 500 ? 207.880 202.496 185.205 1.00 53.30 725 ASN C CA 1
ATOM 21767 C C . ASN C 3 500 ? 208.102 203.913 184.680 1.00 53.30 725 ASN C C 1
ATOM 21768 O O . ASN C 3 500 ? 207.238 204.503 184.030 1.00 53.30 725 ASN C O 1
ATOM 21779 N N . ARG C 3 501 ? 209.286 204.459 184.966 1.00 52.91 726 ARG C N 1
ATOM 21780 C CA . ARG C 3 501 ? 209.647 205.784 184.481 1.00 52.91 726 ARG C CA 1
ATOM 21781 C C . ARG C 3 501 ? 211.030 205.813 183.841 1.00 52.91 726 ARG C C 1
ATOM 21782 O O . ARG C 3 501 ? 211.560 206.904 183.601 1.00 52.91 726 ARG C O 1
ATOM 21803 N N . ASP C 3 502 ? 211.623 204.658 183.550 1.00 60.04 727 ASP C N 1
ATOM 21804 C CA . ASP C 3 502 ? 212.973 204.608 183.012 1.00 60.04 727 ASP C CA 1
ATOM 21805 C C . ASP C 3 502 ? 212.987 205.027 181.541 1.00 60.04 727 ASP C C 1
ATOM 21806 O O . ASP C 3 502 ? 211.950 205.124 180.878 1.00 60.04 727 ASP C O 1
ATOM 21815 N N . LYS C 3 503 ? 214.193 205.275 181.033 1.00 65.90 728 LYS C N 1
ATOM 21816 C CA . LYS C 3 503 ? 214.408 205.670 179.641 1.00 65.90 728 LYS C CA 1
ATOM 21817 C C . LYS C 3 503 ? 215.438 204.730 179.021 1.00 65.90 728 LYS C C 1
ATOM 21818 O O . LYS C 3 503 ? 216.639 204.856 179.280 1.00 65.90 728 LYS C O 1
ATOM 21837 N N . GLY C 3 504 ? 214.969 203.795 178.201 1.00 65.65 729 GLY C N 1
ATOM 21838 C CA . GLY C 3 504 ? 215.859 202.930 177.454 1.00 65.65 729 GLY C CA 1
ATOM 21839 C C . GLY C 3 504 ? 216.589 201.907 178.297 1.00 65.65 729 GLY C C 1
ATOM 21840 O O . GLY C 3 504 ? 217.809 201.988 178.462 1.00 65.65 729 GLY C O 1
ATOM 21844 N N . SER C 3 505 ? 215.854 200.941 178.839 1.00 63.80 730 SER C N 1
ATOM 21845 C CA . SER C 3 505 ? 216.430 199.836 179.589 1.00 63.80 730 SER C CA 1
ATOM 21846 C C . SER C 3 505 ? 216.249 198.544 178.805 1.00 63.80 730 SER C C 1
ATOM 21847 O O . SER C 3 505 ? 215.202 198.323 178.190 1.00 63.80 730 SER C O 1
ATOM 21855 N N . ASN C 3 506 ? 217.271 197.692 178.827 1.00 65.79 731 ASN C N 1
ATOM 21856 C CA . ASN C 3 506 ? 217.215 196.434 178.104 1.00 65.79 731 ASN C CA 1
ATOM 21857 C C . ASN C 3 506 ? 216.480 195.381 178.931 1.00 65.79 731 ASN C C 1
ATOM 21858 O O . ASN C 3 506 ? 215.990 195.640 180.032 1.00 65.79 731 ASN C O 1
ATOM 21869 N N . PHE C 3 507 ? 216.407 194.167 178.384 1.00 68.04 732 PHE C N 1
ATOM 21870 C CA . PHE C 3 507 ? 215.600 193.118 178.994 1.00 68.04 732 PHE C CA 1
ATOM 21871 C C . PHE C 3 507 ? 216.250 192.565 180.258 1.00 68.04 732 PHE C C 1
ATOM 21872 O O . PHE C 3 507 ? 215.557 192.257 181.237 1.00 68.04 732 PHE C O 1
ATOM 21889 N N . LYS C 3 508 ? 217.576 192.417 180.253 1.00 68.83 733 LYS C N 1
ATOM 21890 C CA . LYS C 3 508 ? 218.240 191.759 181.372 1.00 68.83 733 LYS C CA 1
ATOM 21891 C C . LYS C 3 508 ? 218.047 192.537 182.665 1.00 68.83 733 LYS C C 1
ATOM 21892 O O . LYS C 3 508 ? 217.788 191.947 183.718 1.00 68.83 733 LYS C O 1
ATOM 21911 N N . GLU C 3 509 ? 218.161 193.864 182.611 1.00 65.12 734 GLU C N 1
ATOM 21912 C CA . GLU C 3 509 ? 218.013 194.643 183.834 1.00 65.12 734 GLU C CA 1
ATOM 21913 C C . GLU C 3 509 ? 216.560 194.706 184.291 1.00 65.12 734 GLU C C 1
ATOM 21914 O O . GLU C 3 509 ? 216.298 194.783 185.495 1.00 65.12 734 GLU C O 1
ATOM 21926 N N . VAL C 3 510 ? 215.605 194.644 183.361 1.00 61.35 735 VAL C N 1
ATOM 21927 C CA . VAL C 3 510 ? 214.203 194.522 183.754 1.00 61.35 735 VAL C CA 1
ATOM 21928 C C . VAL C 3 510 ? 213.984 193.219 184.511 1.00 61.35 735 VAL C C 1
ATOM 21929 O O . VAL C 3 510 ? 213.329 193.188 185.564 1.00 61.35 735 VAL C O 1
ATOM 21942 N N . LEU C 3 511 ? 214.540 192.122 183.992 1.00 63.28 736 LEU C N 1
ATOM 21943 C CA . LEU C 3 511 ? 214.423 190.844 184.683 1.00 63.28 736 LEU C CA 1
ATOM 21944 C C . LEU C 3 511 ? 215.093 190.899 186.050 1.00 63.28 736 LEU C C 1
ATOM 21945 O O . LEU C 3 511 ? 214.570 190.355 187.029 1.00 63.28 736 LEU C O 1
ATOM 21961 N N . PHE C 3 512 ? 216.263 191.533 186.133 1.00 63.44 737 PHE C N 1
ATOM 21962 C CA . PHE C 3 512 ? 216.948 191.640 187.416 1.00 63.44 737 PHE C CA 1
ATOM 21963 C C . PHE C 3 512 ? 216.125 192.438 188.415 1.00 63.44 737 PHE C C 1
ATOM 21964 O O . PHE C 3 512 ? 216.050 192.078 189.592 1.00 63.44 737 PHE C O 1
ATOM 21981 N N . THR C 3 513 ? 215.511 193.534 187.971 1.00 56.55 738 THR C N 1
ATOM 21982 C CA . THR C 3 513 ? 214.608 194.273 188.844 1.00 56.55 738 THR C CA 1
ATOM 21983 C C . THR C 3 513 ? 213.508 193.364 189.372 1.00 56.55 738 THR C C 1
ATOM 21984 O O . THR C 3 513 ? 213.263 193.295 190.586 1.00 56.55 738 THR C O 1
ATOM 21995 N N . THR C 3 514 ? 212.844 192.641 188.467 1.00 57.91 739 THR C N 1
ATOM 21996 C CA . THR C 3 514 ? 211.714 191.814 188.875 1.00 57.91 739 THR C CA 1
ATOM 21997 C C . THR C 3 514 ? 212.143 190.736 189.861 1.00 57.91 739 THR C C 1
ATOM 21998 O O . THR C 3 514 ? 211.411 190.423 190.805 1.00 57.91 739 THR C O 1
ATOM 22009 N N . LEU C 3 515 ? 213.318 190.143 189.651 1.00 60.93 740 LEU C N 1
ATOM 22010 C CA . LEU C 3 515 ? 213.772 189.085 190.550 1.00 60.93 740 LEU C CA 1
ATOM 22011 C C . LEU C 3 515 ? 214.223 189.646 191.893 1.00 60.93 740 LEU C C 1
ATOM 22012 O O . LEU C 3 515 ? 213.904 189.081 192.945 1.00 60.93 740 LEU C O 1
ATOM 22028 N N . MET C 3 516 ? 214.962 190.757 191.881 1.00 58.28 741 MET C N 1
ATOM 22029 C CA . MET C 3 516 ? 215.588 191.259 193.096 1.00 58.28 741 MET C CA 1
ATOM 22030 C C . MET C 3 516 ? 214.609 191.960 194.024 1.00 58.28 741 MET C C 1
ATOM 22031 O O . MET C 3 516 ? 214.768 191.873 195.246 1.00 58.28 741 MET C O 1
ATOM 22045 N N . THR C 3 517 ? 213.608 192.664 193.492 1.00 50.74 742 THR C N 1
ATOM 22046 C CA . THR C 3 517 ? 212.703 193.390 194.382 1.00 50.74 742 THR C CA 1
ATOM 22047 C C . THR C 3 517 ? 212.042 192.476 195.406 1.00 50.74 742 THR C C 1
ATOM 22048 O O . THR C 3 517 ? 212.127 192.771 196.612 1.00 50.74 742 THR C O 1
ATOM 22059 N N . PRO C 3 518 ? 211.394 191.371 195.025 1.00 53.11 743 PRO C N 1
ATOM 22060 C CA . PRO C 3 518 ? 210.842 190.473 196.054 1.00 53.11 743 PRO C CA 1
ATOM 22061 C C . PRO C 3 518 ? 211.900 189.876 196.964 1.00 53.11 743 PRO C C 1
ATOM 22062 O O . PRO C 3 518 ? 211.651 189.696 198.161 1.00 53.11 743 PRO C O 1
ATOM 22073 N N . LEU C 3 519 ? 213.083 189.564 196.434 1.00 57.06 744 LEU C N 1
ATOM 22074 C CA . LEU C 3 519 ? 214.127 188.990 197.277 1.00 57.06 744 LEU C CA 1
ATOM 22075 C C . LEU C 3 519 ? 214.687 190.027 198.239 1.00 57.06 744 LEU C C 1
ATOM 22076 O O . LEU C 3 519 ? 215.008 189.707 199.389 1.00 57.06 744 LEU C O 1
ATOM 22092 N N . THR C 3 520 ? 214.800 191.279 197.795 1.00 50.51 745 THR C N 1
ATOM 22093 C CA . THR C 3 520 ? 215.180 192.344 198.715 1.00 50.51 745 THR C CA 1
ATOM 22094 C C . THR C 3 520 ? 214.139 192.503 199.812 1.00 50.51 745 THR C C 1
ATOM 22095 O O . THR C 3 520 ? 214.483 192.703 200.982 1.00 50.51 745 THR C O 1
ATOM 22106 N N . ASN C 3 521 ? 212.856 192.417 199.454 1.00 47.71 746 ASN C N 1
ATOM 22107 C CA . ASN C 3 521 ? 211.809 192.509 200.465 1.00 47.71 746 ASN C CA 1
ATOM 22108 C C . ASN C 3 521 ? 211.904 191.361 201.461 1.00 47.71 746 ASN C C 1
ATOM 22109 O O . ASN C 3 521 ? 211.736 191.561 202.669 1.00 47.71 746 ASN C O 1
ATOM 22120 N N . LYS C 3 522 ? 212.172 190.149 200.972 1.00 55.03 747 LYS C N 1
ATOM 22121 C CA . LYS C 3 522 ? 212.329 189.009 201.871 1.00 55.03 747 LYS C CA 1
ATOM 22122 C C . LYS C 3 522 ? 213.508 189.208 202.814 1.00 55.03 747 LYS C C 1
ATOM 22123 O O . LYS C 3 522 ? 213.405 188.939 204.018 1.00 55.03 747 LYS C O 1
ATOM 22142 N N . SER C 3 523 ? 214.642 189.666 202.284 1.00 51.59 748 SER C N 1
ATOM 22143 C CA . SER C 3 523 ? 215.811 189.887 203.129 1.00 51.59 748 SER C CA 1
ATOM 22144 C C . SER C 3 523 ? 215.532 190.955 204.177 1.00 51.59 748 SER C C 1
ATOM 22145 O O . SER C 3 523 ? 215.927 190.812 205.339 1.00 51.59 748 SER C O 1
ATOM 22153 N N . LEU C 3 524 ? 214.848 192.034 203.786 1.00 44.81 749 LEU C N 1
ATOM 22154 C CA . LEU C 3 524 ? 214.499 193.077 204.745 1.00 44.81 749 LEU C CA 1
ATOM 22155 C C . LEU C 3 524 ? 213.574 192.541 205.828 1.00 44.81 749 LEU C C 1
ATOM 22156 O O . LEU C 3 524 ? 213.752 192.843 207.013 1.00 44.81 749 LEU C O 1
ATOM 22172 N N . ILE C 3 525 ? 212.574 191.749 205.441 1.00 47.15 750 ILE C N 1
ATOM 22173 C CA . ILE C 3 525 ? 211.615 191.234 206.412 1.00 47.15 750 ILE C CA 1
ATOM 22174 C C . ILE C 3 525 ? 212.303 190.302 207.398 1.00 47.15 750 ILE C C 1
ATOM 22175 O O . ILE C 3 525 ? 212.047 190.356 208.606 1.00 47.15 750 ILE C O 1
ATOM 22191 N N . ASP C 3 526 ? 213.179 189.427 206.902 1.00 53.01 751 ASP C N 1
ATOM 22192 C CA . ASP C 3 526 ? 213.827 188.465 207.787 1.00 53.01 751 ASP C CA 1
ATOM 22193 C C . ASP C 3 526 ? 214.856 189.140 208.687 1.00 53.01 751 ASP C C 1
ATOM 22194 O O . ASP C 3 526 ? 214.909 188.866 209.891 1.00 53.01 751 ASP C O 1
ATOM 22203 N N . THR C 3 527 ? 215.676 190.030 208.128 1.00 50.84 752 THR C N 1
ATOM 22204 C CA . THR C 3 527 ? 216.770 190.615 208.893 1.00 50.84 752 THR C CA 1
ATOM 22205 C C . THR C 3 527 ? 216.296 191.684 209.870 1.00 50.84 752 THR C C 1
ATOM 22206 O O . THR C 3 527 ? 216.908 191.858 210.929 1.00 50.84 752 THR C O 1
ATOM 22217 N N . SER C 3 528 ? 215.227 192.406 209.543 1.00 45.20 753 SER C N 1
ATOM 22218 C CA . SER C 3 528 ? 214.787 193.524 210.368 1.00 45.20 753 SER C CA 1
ATOM 22219 C C . SER C 3 528 ? 213.885 193.035 211.494 1.00 45.20 753 SER C C 1
ATOM 22220 O O . SER C 3 528 ? 212.957 192.254 211.264 1.00 45.20 753 SER C O 1
ATOM 22228 N N . HIS C 3 529 ? 214.161 193.502 212.716 1.00 44.62 754 HIS C N 1
ATOM 22229 C CA . HIS C 3 529 ? 213.391 193.085 213.882 1.00 44.62 754 HIS C CA 1
ATOM 22230 C C . HIS C 3 529 ? 213.127 194.222 214.864 1.00 44.62 754 HIS C C 1
ATOM 22231 O O . HIS C 3 529 ? 212.708 193.951 215.997 1.00 44.62 754 HIS C O 1
ATOM 22245 N N . VAL C 3 530 ? 213.352 195.474 214.481 1.00 38.61 755 VAL C N 1
ATOM 22246 C CA . VAL C 3 530 ? 213.242 196.597 215.411 1.00 38.61 755 VAL C CA 1
ATOM 22247 C C . VAL C 3 530 ? 211.828 197.167 215.374 1.00 38.61 755 VAL C C 1
ATOM 22248 O O . VAL C 3 530 ? 211.100 196.959 214.393 1.00 38.61 755 VAL C O 1
ATOM 22261 N N . PRO C 3 531 ? 211.398 197.882 216.413 1.00 36.24 756 PRO C N 1
ATOM 22262 C CA . PRO C 3 531 ? 210.090 198.545 216.358 1.00 36.24 756 PRO C CA 1
ATOM 22263 C C . PRO C 3 531 ? 210.042 199.599 215.262 1.00 36.24 756 PRO C C 1
ATOM 22264 O O . PRO C 3 531 ? 211.048 200.223 214.920 1.00 36.24 756 PRO C O 1
ATOM 22275 N N . ALA C 3 532 ? 208.844 199.793 214.715 1.00 34.01 757 ALA C N 1
ATOM 22276 C CA . ALA C 3 532 ? 208.660 200.635 213.541 1.00 34.01 757 ALA C CA 1
ATOM 22277 C C . ALA C 3 532 ? 208.431 202.082 213.956 1.00 34.01 757 ALA C C 1
ATOM 22278 O O . ALA C 3 532 ? 207.510 202.348 214.739 1.00 34.01 757 ALA C O 1
ATOM 22285 N N . PRO C 3 533 ? 209.219 203.039 213.469 1.00 30.80 758 PRO C N 1
ATOM 22286 C CA . PRO C 3 533 ? 208.919 204.444 213.754 1.00 30.80 758 PRO C CA 1
ATOM 22287 C C . PRO C 3 533 ? 207.643 204.891 213.060 1.00 30.80 758 PRO C C 1
ATOM 22288 O O . PRO C 3 533 ? 207.236 204.335 212.038 1.00 30.80 758 PRO C O 1
ATOM 22299 N N . LYS C 3 534 ? 207.008 205.911 213.635 1.00 31.78 759 LYS C N 1
ATOM 22300 C CA . LYS C 3 534 ? 205.759 206.434 213.099 1.00 31.78 759 LYS C CA 1
ATOM 22301 C C . LYS C 3 534 ? 205.957 207.589 212.127 1.00 31.78 759 LYS C C 1
ATOM 22302 O O . LYS C 3 534 ? 205.072 207.840 211.304 1.00 31.78 759 LYS C O 1
ATOM 22321 N N . LYS C 3 535 ? 207.077 208.298 212.209 1.00 31.08 760 LYS C N 1
ATOM 22322 C CA . LYS C 3 535 ? 207.402 209.382 211.293 1.00 31.08 760 LYS C CA 1
ATOM 22323 C C . LYS C 3 535 ? 208.586 208.966 210.437 1.00 31.08 760 LYS C C 1
ATOM 22324 O O . LYS C 3 535 ? 209.570 208.431 210.954 1.00 31.08 760 LYS C O 1
ATOM 22343 N N . LEU C 3 536 ? 208.494 209.215 209.135 1.00 29.50 761 LEU C N 1
ATOM 22344 C CA . LEU C 3 536 ? 209.605 208.935 208.238 1.00 29.50 761 LEU C CA 1
ATOM 22345 C C . LEU C 3 536 ? 209.793 210.116 207.302 1.00 29.50 761 LEU C C 1
ATOM 22346 O O . LEU C 3 536 ? 208.879 210.907 207.083 1.00 29.50 761 LEU C O 1
ATOM 22362 N N . TYR C 3 537 ? 211.001 210.240 206.764 1.00 30.11 762 TYR C N 1
ATOM 22363 C CA . TYR C 3 537 ? 211.347 211.339 205.875 1.00 30.11 762 TYR C CA 1
ATOM 22364 C C . TYR C 3 537 ? 212.013 210.798 204.623 1.00 30.11 762 TYR C C 1
ATOM 22365 O O . TYR C 3 537 ? 212.809 209.858 204.687 1.00 30.11 762 TYR C O 1
ATOM 22383 N N . ARG C 3 538 ? 211.679 211.400 203.486 1.00 33.69 763 ARG C N 1
ATOM 22384 C CA . ARG C 3 538 ? 212.210 210.998 202.191 1.00 33.69 763 ARG C CA 1
ATOM 22385 C C . ARG C 3 538 ? 212.674 212.237 201.445 1.00 33.69 763 ARG C C 1
ATOM 22386 O O . ARG C 3 538 ? 211.919 213.204 201.320 1.00 33.69 763 ARG C O 1
ATOM 22407 N N . GLY C 3 539 ? 213.904 212.207 200.944 1.00 34.27 764 GLY C N 1
ATOM 22408 C CA . GLY C 3 539 ? 214.474 213.332 200.219 1.00 34.27 764 GLY C CA 1
ATOM 22409 C C . GLY C 3 539 ? 214.433 213.099 198.719 1.00 34.27 764 GLY C C 1
ATOM 22410 O O . GLY C 3 539 ? 214.744 212.009 198.240 1.00 34.27 764 GLY C O 1
ATOM 22414 N N . LEU C 3 540 ? 214.047 214.140 197.983 1.00 39.04 765 LEU C N 1
ATOM 22415 C CA . LEU C 3 540 ? 213.972 214.090 196.532 1.00 39.04 765 LEU C CA 1
ATOM 22416 C C . LEU C 3 540 ? 214.529 215.378 195.946 1.00 39.04 765 LEU C C 1
ATOM 22417 O O . LEU C 3 540 ? 214.436 216.451 196.553 1.00 39.04 765 LEU C O 1
ATOM 22433 N N . ASN C 3 541 ? 215.098 215.255 194.748 1.00 43.72 766 ASN C N 1
ATOM 22434 C CA . ASN C 3 541 ? 215.622 216.379 193.978 1.00 43.72 766 ASN C CA 1
ATOM 22435 C C . ASN C 3 541 ? 214.805 216.485 192.697 1.00 43.72 766 ASN C C 1
ATOM 22436 O O . ASN C 3 541 ? 214.888 215.608 191.831 1.00 43.72 766 ASN C O 1
ATOM 22447 N N . LEU C 3 542 ? 214.026 217.554 192.573 1.00 46.18 767 LEU C N 1
ATOM 22448 C CA . LEU C 3 542 ? 213.088 217.695 191.473 1.00 46.18 767 LEU C CA 1
ATOM 22449 C C . LEU C 3 542 ? 213.192 219.080 190.852 1.00 46.18 767 LEU C C 1
ATOM 22450 O O . LEU C 3 542 ? 213.591 220.036 191.523 1.00 46.18 767 LEU C O 1
ATOM 22466 N N . PRO C 3 543 ? 212.844 219.218 189.572 1.00 50.67 768 PRO C N 1
ATOM 22467 C CA . PRO C 3 543 ? 212.795 220.551 188.963 1.00 50.67 768 PRO C CA 1
ATOM 22468 C C . PRO C 3 543 ? 211.661 221.384 189.540 1.00 50.67 768 PRO C C 1
ATOM 22469 O O . PRO C 3 543 ? 210.655 220.869 190.031 1.00 50.67 768 PRO C O 1
ATOM 22480 N N . GLN C 3 544 ? 211.836 222.705 189.463 1.00 52.61 769 GLN C N 1
ATOM 22481 C CA . GLN C 3 544 ? 210.871 223.610 190.080 1.00 52.61 769 GLN C CA 1
ATOM 22482 C C . GLN C 3 544 ? 209.485 223.473 189.464 1.00 52.61 769 GLN C C 1
ATOM 22483 O O . GLN C 3 544 ? 208.483 223.708 190.145 1.00 52.61 769 GLN C O 1
ATOM 22497 N N . GLU C 3 545 ? 209.398 223.111 188.183 1.00 54.19 770 GLU C N 1
ATOM 22498 C CA . GLU C 3 545 ? 208.085 222.924 187.569 1.00 54.19 770 GLU C CA 1
ATOM 22499 C C . GLU C 3 545 ? 207.345 221.747 188.196 1.00 54.19 770 GLU C C 1
ATOM 22500 O O . GLU C 3 545 ? 206.142 221.834 188.479 1.00 54.19 770 GLU C O 1
ATOM 22512 N N . PHE C 3 546 ? 208.050 220.639 188.435 1.00 49.63 771 PHE C N 1
ATOM 22513 C CA . PHE C 3 546 ? 207.429 219.502 189.105 1.00 49.63 771 PHE C CA 1
ATOM 22514 C C . PHE C 3 546 ? 207.039 219.860 190.532 1.00 49.63 771 PHE C C 1
ATOM 22515 O O . PHE C 3 546 ? 205.985 219.440 191.023 1.00 49.63 771 PHE C O 1
ATOM 22532 N N . THR C 3 547 ? 207.878 220.642 191.212 1.00 46.43 772 THR C N 1
ATOM 22533 C CA . THR C 3 547 ? 207.545 221.082 192.561 1.00 46.43 772 THR C CA 1
ATOM 22534 C C . THR C 3 547 ? 206.288 221.940 192.562 1.00 46.43 772 THR C C 1
ATOM 22535 O O . THR C 3 547 ? 205.448 221.819 193.457 1.00 46.43 772 THR C O 1
ATOM 22546 N N . ASN C 3 548 ? 206.147 222.823 191.572 1.00 47.79 773 ASN C N 1
ATOM 22547 C CA . ASN C 3 548 ? 204.950 223.654 191.489 1.00 47.79 773 ASN C CA 1
ATOM 22548 C C . ASN C 3 548 ? 203.714 222.810 191.208 1.00 47.79 773 ASN C C 1
ATOM 22549 O O . ASN C 3 548 ? 202.643 223.057 191.777 1.00 47.79 773 ASN C O 1
ATOM 22560 N N . LYS C 3 549 ? 203.840 221.812 190.334 1.00 45.41 774 LYS C N 1
ATOM 22561 C CA . LYS C 3 549 ? 202.724 220.898 190.108 1.00 45.41 774 LYS C CA 1
ATOM 22562 C C . LYS C 3 549 ? 202.322 220.199 191.403 1.00 45.41 774 LYS C C 1
ATOM 22563 O O . LYS C 3 549 ? 201.129 220.101 191.729 1.00 45.41 774 LYS C O 1
ATOM 22582 N N . LEU C 3 550 ? 203.311 219.717 192.160 1.00 42.68 775 LEU C N 1
ATOM 22583 C CA . LEU C 3 550 ? 203.024 219.049 193.425 1.00 42.68 775 LEU C CA 1
ATOM 22584 C C . LEU C 3 550 ? 202.354 219.998 194.408 1.00 42.68 775 LEU C C 1
ATOM 22585 O O . LEU C 3 550 ? 201.418 219.611 195.114 1.00 42.68 775 LEU C O 1
ATOM 22601 N N . ILE C 3 551 ? 202.832 221.241 194.481 1.00 40.44 776 ILE C N 1
ATOM 22602 C CA . ILE C 3 551 ? 202.245 222.211 195.400 1.00 40.44 776 ILE C CA 1
ATOM 22603 C C . ILE C 3 551 ? 200.796 222.485 195.027 1.00 40.44 776 ILE C C 1
ATOM 22604 O O . ILE C 3 551 ? 199.929 222.605 195.897 1.00 40.44 776 ILE C O 1
ATOM 22620 N N . ASN C 3 552 ? 200.513 222.618 193.730 1.00 43.17 777 ASN C N 1
ATOM 22621 C CA . ASN C 3 552 ? 199.138 222.858 193.306 1.00 43.17 777 ASN C CA 1
ATOM 22622 C C . ASN C 3 552 ? 198.237 221.688 193.679 1.00 43.17 777 ASN C C 1
ATOM 22623 O O . ASN C 3 552 ? 197.126 221.887 194.189 1.00 43.17 777 ASN C O 1
ATOM 22634 N N . GLN C 3 553 ? 198.697 220.458 193.440 1.00 43.53 778 GLN C N 1
ATOM 22635 C CA . GLN C 3 553 ? 197.895 219.300 193.826 1.00 43.53 778 GLN C CA 1
ATOM 22636 C C . GLN C 3 553 ? 197.669 219.265 195.335 1.00 43.53 778 GLN C C 1
ATOM 22637 O O . GLN C 3 553 ? 196.552 218.998 195.805 1.00 43.53 778 GLN C O 1
ATOM 22651 N N . SER C 3 554 ? 198.719 219.543 196.110 1.00 40.41 779 SER C N 1
ATOM 22652 C CA . SER C 3 554 ? 198.601 219.525 197.563 1.00 40.41 779 SER C CA 1
ATOM 22653 C C . SER C 3 554 ? 197.616 220.577 198.048 1.00 40.41 779 SER C C 1
ATOM 22654 O O . SER C 3 554 ? 196.816 220.316 198.949 1.00 40.41 779 SER C O 1
ATOM 22662 N N . ASN C 3 555 ? 197.675 221.782 197.478 1.00 41.90 780 ASN C N 1
ATOM 22663 C CA . ASN C 3 555 ? 196.737 222.827 197.871 1.00 41.90 780 ASN C CA 1
ATOM 22664 C C . ASN C 3 555 ? 195.311 222.440 197.510 1.00 41.90 780 ASN C C 1
ATOM 22665 O O . ASN C 3 555 ? 194.382 222.667 198.292 1.00 41.90 780 ASN C O 1
ATOM 22676 N N . ALA C 3 556 ? 195.118 221.848 196.330 1.00 43.07 781 ALA C N 1
ATOM 22677 C CA . ALA C 3 556 ? 193.781 221.410 195.948 1.00 43.07 781 ALA C CA 1
ATOM 22678 C C . ALA C 3 556 ? 193.232 220.400 196.945 1.00 43.07 781 ALA C C 1
ATOM 22679 O O . ALA C 3 556 ? 192.050 220.449 197.302 1.00 43.07 781 ALA C O 1
ATOM 22686 N N . ILE C 3 557 ? 194.070 219.469 197.401 1.00 42.96 782 ILE C N 1
ATOM 22687 C CA . ILE C 3 557 ? 193.597 218.482 198.369 1.00 42.96 782 ILE C CA 1
ATOM 22688 C C . ILE C 3 557 ? 193.342 219.132 199.725 1.00 42.96 782 ILE C C 1
ATOM 22689 O O . ILE C 3 557 ? 192.329 218.859 200.378 1.00 42.96 782 ILE C O 1
ATOM 22705 N N . ILE C 3 558 ? 194.254 219.996 200.172 1.00 42.26 783 ILE C N 1
ATOM 22706 C CA . ILE C 3 558 ? 194.163 220.560 201.515 1.00 42.26 783 ILE C CA 1
ATOM 22707 C C . ILE C 3 558 ? 192.937 221.455 201.640 1.00 42.26 783 ILE C C 1
ATOM 22708 O O . ILE C 3 558 ? 192.180 221.364 202.612 1.00 42.26 783 ILE C O 1
ATOM 22724 N N . ALA C 3 559 ? 192.721 222.334 200.661 1.00 46.23 784 ALA C N 1
ATOM 22725 C CA . ALA C 3 559 ? 191.661 223.326 200.771 1.00 46.23 784 ALA C CA 1
ATOM 22726 C C . ALA C 3 559 ? 190.269 222.718 200.714 1.00 46.23 784 ALA C C 1
ATOM 22727 O O . ALA C 3 559 ? 189.296 223.426 200.988 1.00 46.23 784 ALA C O 1
ATOM 22734 N N . ASN C 3 560 ? 190.145 221.439 200.366 1.00 47.13 785 ASN C N 1
ATOM 22735 C CA . ASN C 3 560 ? 188.850 220.783 200.266 1.00 47.13 785 ASN C CA 1
ATOM 22736 C C . ASN C 3 560 ? 188.631 219.739 201.354 1.00 47.13 785 ASN C C 1
ATOM 22737 O O . ASN C 3 560 ? 187.626 219.023 201.314 1.00 47.13 785 ASN C O 1
ATOM 22748 N N . THR C 3 561 ? 189.541 219.629 202.320 1.00 46.44 786 THR C N 1
ATOM 22749 C CA . THR C 3 561 ? 189.340 218.768 203.482 1.00 46.44 786 THR C CA 1
ATOM 22750 C C . THR C 3 561 ? 188.733 219.617 204.591 1.00 46.44 786 THR C C 1
ATOM 22751 O O . THR C 3 561 ? 189.421 220.442 205.200 1.00 46.44 786 THR C O 1
ATOM 22762 N N . GLU C 3 562 ? 187.443 219.419 204.848 1.00 48.19 787 GLU C N 1
ATOM 22763 C CA . GLU C 3 562 ? 186.698 220.242 205.788 1.00 48.19 787 GLU C CA 1
ATOM 22764 C C . GLU C 3 562 ? 185.926 219.345 206.739 1.00 48.19 787 GLU C C 1
ATOM 22765 O O . GLU C 3 562 ? 185.191 218.456 206.300 1.00 48.19 787 GLU C O 1
ATOM 22777 N N . ASN C 3 563 ? 186.097 219.580 208.039 1.00 44.13 788 ASN C N 1
ATOM 22778 C CA . ASN C 3 563 ? 185.312 218.903 209.067 1.00 44.13 788 ASN C CA 1
ATOM 22779 C C . ASN C 3 563 ? 184.207 219.864 209.499 1.00 44.13 788 ASN C C 1
ATOM 22780 O O . ASN C 3 563 ? 184.311 220.577 210.496 1.00 44.13 788 ASN C O 1
ATOM 22791 N N . THR C 3 564 ? 183.136 219.885 208.712 1.00 49.22 789 THR C N 1
ATOM 22792 C CA . THR C 3 564 ? 182.030 220.793 208.957 1.00 49.22 789 THR C CA 1
ATOM 22793 C C . THR C 3 564 ? 181.138 220.267 210.077 1.00 49.22 789 THR C C 1
ATOM 22794 O O . THR C 3 564 ? 181.170 219.087 210.435 1.00 49.22 789 THR C O 1
ATOM 22805 N N . LEU C 3 565 ? 180.328 221.169 210.630 1.00 50.00 790 LEU C N 1
ATOM 22806 C CA . LEU C 3 565 ? 179.433 220.832 211.730 1.00 50.00 790 LEU C CA 1
ATOM 22807 C C . LEU C 3 565 ? 178.062 220.379 211.246 1.00 50.00 790 LEU C C 1
ATOM 22808 O O . LEU C 3 565 ? 177.513 219.405 211.770 1.00 50.00 790 LEU C O 1
ATOM 22824 N N . PHE C 3 566 ? 177.498 221.066 210.253 1.00 54.25 791 PHE C N 1
ATOM 22825 C CA . PHE C 3 566 ? 176.138 220.795 209.801 1.00 54.25 791 PHE C CA 1
ATOM 22826 C C . PHE C 3 566 ? 176.112 219.831 208.618 1.00 54.25 791 PHE C C 1
ATOM 22827 O O . PHE C 3 566 ? 175.487 218.769 208.688 1.00 54.25 791 PHE C O 1
ATOM 22844 N N . THR C 3 567 ? 176.784 220.189 207.531 1.00 54.40 792 THR C N 1
ATOM 22845 C CA . THR C 3 567 ? 176.716 219.447 206.282 1.00 54.40 792 THR C CA 1
ATOM 22846 C C . THR C 3 567 ? 177.909 218.509 206.142 1.00 54.40 792 THR C C 1
ATOM 22847 O O . THR C 3 567 ? 178.950 218.685 206.779 1.00 54.40 792 THR C O 1
ATOM 22858 N N . ASP C 3 568 ? 177.741 217.500 205.291 1.00 58.59 793 ASP C N 1
ATOM 22859 C CA . ASP C 3 568 ? 178.770 216.504 205.023 1.00 58.59 793 ASP C CA 1
ATOM 22860 C C . ASP C 3 568 ? 179.330 216.737 203.626 1.00 58.59 793 ASP C C 1
ATOM 22861 O O . ASP C 3 568 ? 178.580 216.733 202.645 1.00 58.59 793 ASP C O 1
ATOM 22870 N N . LEU C 3 569 ? 180.645 216.937 203.542 1.00 55.94 794 LEU C N 1
ATOM 22871 C CA . LEU C 3 569 ? 181.336 217.178 202.281 1.00 55.94 794 LEU C CA 1
ATOM 22872 C C . LEU C 3 569 ? 182.328 216.062 201.974 1.00 55.94 794 LEU C C 1
ATOM 22873 O O . LEU C 3 569 ? 183.362 216.293 201.346 1.00 55.94 794 LEU C O 1
ATOM 22889 N N . SER C 3 570 ? 182.020 214.842 202.415 1.00 62.21 795 SER C N 1
ATOM 22890 C CA . SER C 3 570 ? 182.941 213.730 202.215 1.00 62.21 795 SER C CA 1
ATOM 22891 C C . SER C 3 570 ? 183.172 213.464 200.734 1.00 62.21 795 SER C C 1
ATOM 22892 O O . SER C 3 570 ? 184.287 213.122 200.324 1.00 62.21 795 SER C O 1
ATOM 22900 N N . ALA C 3 571 ? 182.127 213.608 199.916 1.00 72.19 796 ALA C N 1
ATOM 22901 C CA . ALA C 3 571 ? 182.255 213.307 198.494 1.00 72.19 796 ALA C CA 1
ATOM 22902 C C . ALA C 3 571 ? 183.260 214.230 197.816 1.00 72.19 796 ALA C C 1
ATOM 22903 O O . ALA C 3 571 ? 184.051 213.786 196.976 1.00 72.19 796 ALA C O 1
ATOM 22910 N N . GLU C 3 572 ? 183.236 215.521 198.154 1.00 63.20 797 GLU C N 1
ATOM 22911 C CA . GLU C 3 572 ? 184.184 216.454 197.554 1.00 63.20 797 GLU C CA 1
ATOM 22912 C C . GLU C 3 572 ? 185.616 216.104 197.936 1.00 63.20 797 GLU C C 1
ATOM 22913 O O . GLU C 3 572 ? 186.524 216.161 197.098 1.00 63.20 797 GLU C O 1
ATOM 22925 N N . ALA C 3 573 ? 185.840 215.751 199.204 1.00 59.90 798 ALA C N 1
ATOM 22926 C CA . ALA C 3 573 ? 187.172 215.338 199.628 1.00 59.90 798 ALA C CA 1
ATOM 22927 C C . ALA C 3 573 ? 187.617 214.090 198.880 1.00 59.90 798 ALA C C 1
ATOM 22928 O O . ALA C 3 573 ? 188.764 214.004 198.427 1.00 59.90 798 ALA C O 1
ATOM 22935 N N . PHE C 3 574 ? 186.719 213.115 198.735 1.00 65.08 799 PHE C N 1
ATOM 22936 C CA . PHE C 3 574 ? 187.051 211.908 197.987 1.00 65.08 799 PHE C CA 1
ATOM 22937 C C . PHE C 3 574 ? 187.444 212.248 196.558 1.00 65.08 799 PHE C C 1
ATOM 22938 O O . PHE C 3 574 ? 188.454 211.755 196.043 1.00 65.08 799 PHE C O 1
ATOM 22955 N N . LYS C 3 575 ? 186.662 213.108 195.904 1.00 62.46 800 LYS C N 1
ATOM 22956 C CA . LYS C 3 575 ? 186.948 213.463 194.519 1.00 62.46 800 LYS C CA 1
ATOM 22957 C C . LYS C 3 575 ? 188.302 214.149 194.398 1.00 62.46 800 LYS C C 1
ATOM 22958 O O . LYS C 3 575 ? 189.137 213.762 193.573 1.00 62.46 800 LYS C O 1
ATOM 22977 N N . GLN C 3 576 ? 188.542 215.170 195.224 1.00 55.57 801 GLN C N 1
ATOM 22978 C CA . GLN C 3 576 ? 189.787 215.922 195.111 1.00 55.57 801 GLN C CA 1
ATOM 22979 C C . GLN C 3 576 ? 190.993 215.049 195.431 1.00 55.57 801 GLN C C 1
ATOM 22980 O O . GLN C 3 576 ? 192.036 215.159 194.777 1.00 55.57 801 GLN C O 1
ATOM 22994 N N . ILE C 3 577 ? 190.878 214.176 196.434 1.00 49.92 802 ILE C N 1
ATOM 22995 C CA . ILE C 3 577 ? 191.998 213.307 196.778 1.00 49.92 802 ILE C CA 1
ATOM 22996 C C . ILE C 3 577 ? 192.271 212.321 195.652 1.00 49.92 802 ILE C C 1
ATOM 22997 O O . ILE C 3 577 ? 193.417 212.153 195.220 1.00 49.92 802 ILE C O 1
ATOM 23013 N N . LYS C 3 578 ? 191.226 211.656 195.153 1.00 55.78 803 LYS C N 1
ATOM 23014 C CA . LYS C 3 578 ? 191.427 210.653 194.117 1.00 55.78 803 LYS C CA 1
ATOM 23015 C C . LYS C 3 578 ? 191.837 211.267 192.786 1.00 55.78 803 LYS C C 1
ATOM 23016 O O . LYS C 3 578 ? 192.346 210.548 191.920 1.00 55.78 803 LYS C O 1
ATOM 23035 N N . LEU C 3 579 ? 191.628 212.571 192.600 1.00 55.53 804 LEU C N 1
ATOM 23036 C CA . LEU C 3 579 ? 192.045 213.231 191.369 1.00 55.53 804 LEU C CA 1
ATOM 23037 C C . LEU C 3 579 ? 193.487 213.720 191.413 1.00 55.53 804 LEU C C 1
ATOM 23038 O O . LEU C 3 579 ? 194.162 213.714 190.378 1.00 55.53 804 LEU C O 1
ATOM 23054 N N . ASN C 3 580 ? 193.977 214.141 192.578 1.00 47.16 805 ASN C N 1
ATOM 23055 C CA . ASN C 3 580 ? 195.268 214.808 192.699 1.00 47.16 805 ASN C CA 1
ATOM 23056 C C . ASN C 3 580 ? 196.190 214.088 193.675 1.00 47.16 805 ASN C C 1
ATOM 23057 O O . ASN C 3 580 ? 196.947 214.719 194.414 1.00 47.16 805 ASN C O 1
ATOM 23068 N N . ASP C 3 581 ? 196.154 212.759 193.689 1.00 46.76 806 ASP C N 1
ATOM 23069 C CA . ASP C 3 581 ? 197.023 211.986 194.565 1.00 46.76 806 ASP C CA 1
ATOM 23070 C C . ASP C 3 581 ? 198.341 211.681 193.863 1.00 46.76 806 ASP C C 1
ATOM 23071 O O . ASP C 3 581 ? 198.355 211.207 192.724 1.00 46.76 806 ASP C O 1
ATOM 23080 N N . PHE C 3 582 ? 199.446 211.976 194.540 1.00 39.92 807 PHE C N 1
ATOM 23081 C CA . PHE C 3 582 ? 200.784 211.687 194.044 1.00 39.92 807 PHE C CA 1
ATOM 23082 C C . PHE C 3 582 ? 201.495 210.717 194.977 1.00 39.92 807 PHE C C 1
ATOM 23083 O O . PHE C 3 582 ? 202.683 210.861 195.271 1.00 39.92 807 PHE C O 1
ATOM 23100 N N . SER C 3 583 ? 200.763 209.712 195.456 1.00 39.84 808 SER C N 1
ATOM 23101 C CA . SER C 3 583 ? 201.336 208.694 196.322 1.00 39.84 808 SER C CA 1
ATOM 23102 C C . SER C 3 583 ? 201.980 207.557 195.545 1.00 39.84 808 SER C C 1
ATOM 23103 O O . SER C 3 583 ? 202.563 206.660 196.162 1.00 39.84 808 SER C O 1
ATOM 23111 N N . GLN C 3 584 ? 201.886 207.567 194.215 1.00 41.47 809 GLN C N 1
ATOM 23112 C CA . GLN C 3 584 ? 202.559 206.559 193.409 1.00 41.47 809 GLN C CA 1
ATOM 23113 C C . GLN C 3 584 ? 204.046 206.841 193.256 1.00 41.47 809 GLN C C 1
ATOM 23114 O O . GLN C 3 584 ? 204.801 205.930 192.900 1.00 41.47 809 GLN C O 1
ATOM 23128 N N . MET C 3 585 ? 204.485 208.074 193.520 1.00 40.74 810 MET C N 1
ATOM 23129 C CA . MET C 3 585 ? 205.910 208.375 193.489 1.00 40.74 810 MET C CA 1
ATOM 23130 C C . MET C 3 585 ? 206.685 207.558 194.512 1.00 40.74 810 MET C C 1
ATOM 23131 O O . MET C 3 585 ? 207.898 207.385 194.359 1.00 40.74 810 MET C O 1
ATOM 23145 N N . SER C 3 586 ? 206.017 207.060 195.551 1.00 38.65 811 SER C N 1
ATOM 23146 C CA . SER C 3 586 ? 206.658 206.275 196.594 1.00 38.65 811 SER C CA 1
ATOM 23147 C C . SER C 3 586 ? 206.342 204.789 196.506 1.00 38.65 811 SER C C 1
ATOM 23148 O O . SER C 3 586 ? 206.881 204.010 197.297 1.00 38.65 811 SER C O 1
ATOM 23156 N N . GLY C 3 587 ? 205.495 204.372 195.569 1.00 40.21 812 GLY C N 1
ATOM 23157 C CA . GLY C 3 587 ? 205.069 202.995 195.480 1.00 40.21 812 GLY C CA 1
ATOM 23158 C C . GLY C 3 587 ? 205.883 202.179 194.493 1.00 40.21 812 GLY C C 1
ATOM 23159 O O . GLY C 3 587 ? 206.612 202.712 193.662 1.00 40.21 812 GLY C O 1
ATOM 23163 N N . LYS C 3 588 ? 205.743 200.858 194.605 1.00 45.74 813 LYS C N 1
ATOM 23164 C CA . LYS C 3 588 ? 206.337 199.861 193.721 1.00 45.74 813 LYS C CA 1
ATOM 23165 C C . LYS C 3 588 ? 207.834 199.693 193.934 1.00 45.74 813 LYS C C 1
ATOM 23166 O O . LYS C 3 588 ? 208.434 198.809 193.313 1.00 45.74 813 LYS C O 1
ATOM 23185 N N . THR C 3 589 ? 208.458 200.496 194.788 1.00 43.28 814 THR C N 1
ATOM 23186 C CA . THR C 3 589 ? 209.892 200.440 195.010 1.00 43.28 814 THR C CA 1
ATOM 23187 C C . THR C 3 589 ? 210.172 200.377 196.503 1.00 43.28 814 THR C C 1
ATOM 23188 O O . THR C 3 589 ? 209.399 200.888 197.316 1.00 43.28 814 THR C O 1
ATOM 23199 N N . CYS C 3 590 ? 211.286 199.740 196.859 1.00 41.00 815 CYS C N 1
ATOM 23200 C CA . CYS C 3 590 ? 211.726 199.682 198.251 1.00 41.00 815 CYS C CA 1
ATOM 23201 C C . CYS C 3 590 ? 212.294 201.052 198.609 1.00 41.00 815 CYS C C 1
ATOM 23202 O O . CYS C 3 590 ? 213.506 201.264 198.689 1.00 41.00 815 CYS C O 1
ATOM 23210 N N . ALA C 3 591 ? 211.388 202.002 198.827 1.00 35.43 816 ALA C N 1
ATOM 23211 C CA . ALA C 3 591 ? 211.789 203.388 199.021 1.00 35.43 816 ALA C CA 1
ATOM 23212 C C . ALA C 3 591 ? 212.550 203.547 200.329 1.00 35.43 816 ALA C C 1
ATOM 23213 O O . ALA C 3 591 ? 212.129 203.040 201.371 1.00 35.43 816 ALA C O 1
ATOM 23220 N N . SER C 3 592 ? 213.669 204.261 200.272 1.00 33.38 817 SER C N 1
ATOM 23221 C CA . SER C 3 592 ? 214.496 204.499 201.444 1.00 33.38 817 SER C CA 1
ATOM 23222 C C . SER C 3 592 ? 214.049 205.779 202.137 1.00 33.38 817 SER C C 1
ATOM 23223 O O . SER C 3 592 ? 213.856 206.811 201.488 1.00 33.38 817 SER C O 1
ATOM 23231 N N . THR C 3 593 ? 213.883 205.704 203.453 1.00 30.71 818 THR C N 1
ATOM 23232 C CA . THR C 3 593 ? 213.469 206.832 204.266 1.00 30.71 818 THR C CA 1
ATOM 23233 C C . THR C 3 593 ? 214.374 206.915 205.484 1.00 30.71 818 THR C C 1
ATOM 23234 O O . THR C 3 593 ? 215.013 205.939 205.874 1.00 30.71 818 THR C O 1
ATOM 23245 N N . THR C 3 594 ? 214.434 208.099 206.078 1.00 30.22 819 THR C N 1
ATOM 23246 C CA . THR C 3 594 ? 215.198 208.317 207.295 1.00 30.22 819 THR C CA 1
ATOM 23247 C C . THR C 3 594 ? 214.290 208.934 208.344 1.00 30.22 819 THR C C 1
ATOM 23248 O O . THR C 3 594 ? 213.461 209.791 208.030 1.00 30.22 819 THR C O 1
ATOM 23259 N N . LYS C 3 595 ? 214.439 208.491 209.590 1.00 30.21 820 LYS C N 1
ATOM 23260 C CA . LYS C 3 595 ? 213.709 209.084 210.698 1.00 30.21 820 LYS C CA 1
ATOM 23261 C C . LYS C 3 595 ? 214.477 210.228 211.347 1.00 30.21 820 LYS C C 1
ATOM 23262 O O . LYS C 3 595 ? 214.174 210.600 212.485 1.00 30.21 820 LYS C O 1
ATOM 23281 N N . ASN C 3 596 ? 215.458 210.791 210.646 1.00 32.79 821 ASN C N 1
ATOM 23282 C CA . ASN C 3 596 ? 216.208 211.957 211.110 1.00 32.79 821 ASN C CA 1
ATOM 23283 C C . ASN C 3 596 ? 216.238 212.963 209.964 1.00 32.79 821 ASN C C 1
ATOM 23284 O O . ASN C 3 596 ? 217.060 212.848 209.051 1.00 32.79 821 ASN C O 1
ATOM 23295 N N . MET C 3 597 ? 215.347 213.952 210.021 1.00 35.63 822 MET C N 1
ATOM 23296 C CA . MET C 3 597 ? 215.258 214.934 208.948 1.00 35.63 822 MET C CA 1
ATOM 23297 C C . MET C 3 597 ? 216.544 215.736 208.812 1.00 35.63 822 MET C C 1
ATOM 23298 O O . MET C 3 597 ? 216.882 216.186 207.709 1.00 35.63 822 MET C O 1
ATOM 23312 N N . LYS C 3 598 ? 217.267 215.936 209.916 1.00 36.61 823 LYS C N 1
ATOM 23313 C CA . LYS C 3 598 ? 218.517 216.684 209.853 1.00 36.61 823 LYS C CA 1
ATOM 23314 C C . LYS C 3 598 ? 219.469 216.066 208.841 1.00 36.61 823 LYS C C 1
ATOM 23315 O O . LYS C 3 598 ? 220.221 216.778 208.167 1.00 36.61 823 LYS C O 1
ATOM 23334 N N . LEU C 3 599 ? 219.445 214.739 208.715 1.00 33.80 824 LEU C N 1
ATOM 23335 C CA . LEU C 3 599 ? 220.320 214.071 207.761 1.00 33.80 824 LEU C CA 1
ATOM 23336 C C . LEU C 3 599 ? 220.012 214.509 206.334 1.00 33.80 824 LEU C C 1
ATOM 23337 O O . LEU C 3 599 ? 220.927 214.767 205.544 1.00 33.80 824 LEU C O 1
ATOM 23353 N N . LEU C 3 600 ? 218.729 214.598 205.984 1.00 33.68 825 LEU C N 1
ATOM 23354 C CA . LEU C 3 600 ? 218.361 215.051 204.647 1.00 33.68 825 LEU C CA 1
ATOM 23355 C C . LEU C 3 600 ? 218.685 216.525 204.461 1.00 33.68 825 LEU C C 1
ATOM 23356 O O . LEU C 3 600 ? 219.240 216.925 203.432 1.00 33.68 825 LEU C O 1
ATOM 23372 N N . THR C 3 601 ? 218.340 217.352 205.448 1.00 39.35 826 THR C N 1
ATOM 23373 C CA . THR C 3 601 ? 218.511 218.793 205.292 1.00 39.35 826 THR C CA 1
ATOM 23374 C C . THR C 3 601 ? 219.981 219.172 205.167 1.00 39.35 826 THR C C 1
ATOM 23375 O O . THR C 3 601 ? 220.343 220.013 204.336 1.00 39.35 826 THR C O 1
ATOM 23386 N N . ASP C 3 602 ? 220.845 218.563 205.980 1.00 39.16 827 ASP C N 1
ATOM 23387 C CA . ASP C 3 602 ? 222.226 219.024 206.082 1.00 39.16 827 ASP C CA 1
ATOM 23388 C C . ASP C 3 602 ? 223.104 218.465 204.967 1.00 39.16 827 ASP C C 1
ATOM 23389 O O . ASP C 3 602 ? 223.623 219.217 204.137 1.00 39.16 827 ASP C O 1
ATOM 23398 N N . ILE C 3 603 ? 223.273 217.147 204.925 1.00 35.23 828 ILE C N 1
ATOM 23399 C CA . ILE C 3 603 ? 224.332 216.531 204.138 1.00 35.23 828 ILE C CA 1
ATOM 23400 C C . ILE C 3 603 ? 223.831 216.035 202.787 1.00 35.23 828 ILE C C 1
ATOM 23401 O O . ILE C 3 603 ? 224.540 216.147 201.787 1.00 35.23 828 ILE C O 1
ATOM 23417 N N . TRP C 3 604 ? 222.621 215.483 202.723 1.00 34.05 829 TRP C N 1
ATOM 23418 C CA . TRP C 3 604 ? 222.124 214.963 201.456 1.00 34.05 829 TRP C CA 1
ATOM 23419 C C . TRP C 3 604 ? 221.600 216.055 200.534 1.00 34.05 829 TRP C C 1
ATOM 23420 O O . TRP C 3 604 ? 221.400 215.789 199.344 1.00 34.05 829 TRP C O 1
ATOM 23441 N N . GLY C 3 605 ? 221.381 217.265 201.044 1.00 39.67 830 GLY C N 1
ATOM 23442 C CA . GLY C 3 605 ? 221.021 218.400 200.215 1.00 39.67 830 GLY C CA 1
ATOM 23443 C C . GLY C 3 605 ? 219.874 218.146 199.261 1.00 39.67 830 GLY C C 1
ATOM 23444 O O . GLY C 3 605 ? 220.062 218.160 198.041 1.00 39.67 830 GLY C O 1
ATOM 23448 N N . SER C 3 606 ? 218.680 217.924 199.800 1.00 40.42 831 SER C N 1
ATOM 23449 C CA . SER C 3 606 ? 217.488 217.651 199.011 1.00 40.42 831 SER C CA 1
ATOM 23450 C C . SER C 3 606 ? 216.579 218.871 199.016 1.00 40.42 831 SER C C 1
ATOM 23451 O O . SER C 3 606 ? 216.364 219.490 200.062 1.00 40.42 831 SER C O 1
ATOM 23459 N N . ASN C 3 607 ? 216.043 219.212 197.846 1.00 46.24 832 ASN C N 1
ATOM 23460 C CA . ASN C 3 607 ? 215.172 220.371 197.710 1.00 46.24 832 ASN C CA 1
ATOM 23461 C C . ASN C 3 607 ? 213.698 220.032 197.882 1.00 46.24 832 ASN C C 1
ATOM 23462 O O . ASN C 3 607 ? 212.863 220.940 197.844 1.00 46.24 832 ASN C O 1
ATOM 23473 N N . VAL C 3 608 ? 213.352 218.759 198.059 1.00 38.81 833 VAL C N 1
ATOM 23474 C CA . VAL C 3 608 ? 211.994 218.364 198.415 1.00 38.81 833 VAL C CA 1
ATOM 23475 C C . VAL C 3 608 ? 212.080 217.279 199.477 1.00 38.81 833 VAL C C 1
ATOM 23476 O O . VAL C 3 608 ? 212.911 216.372 199.384 1.00 38.81 833 VAL C O 1
ATOM 23489 N N . ILE C 3 609 ? 211.230 217.378 200.494 1.00 34.41 834 ILE C N 1
ATOM 23490 C CA . ILE C 3 609 ? 211.182 216.397 201.569 1.00 34.41 834 ILE C CA 1
ATOM 23491 C C . ILE C 3 609 ? 209.735 215.985 201.782 1.00 34.41 834 ILE C C 1
ATOM 23492 O O . ILE C 3 609 ? 208.861 216.839 201.960 1.00 34.41 834 ILE C O 1
ATOM 23508 N N . PHE C 3 610 ? 209.485 214.681 201.753 1.00 32.97 835 PHE C N 1
ATOM 23509 C CA . PHE C 3 610 ? 208.194 214.115 202.113 1.00 32.97 835 PHE C CA 1
ATOM 23510 C C . PHE C 3 610 ? 208.281 213.611 203.546 1.00 32.97 835 PHE C C 1
ATOM 23511 O O . PHE C 3 610 ? 209.121 212.761 203.858 1.00 32.97 835 PHE C O 1
ATOM 23528 N N . GLU C 3 611 ? 207.420 214.139 204.408 1.00 32.66 836 GLU C N 1
ATOM 23529 C CA . GLU C 3 611 ? 207.304 213.693 205.790 1.00 32.66 836 GLU C CA 1
ATOM 23530 C C . GLU C 3 611 ? 206.062 212.817 205.882 1.00 32.66 836 GLU C C 1
ATOM 23531 O O . GLU C 3 611 ? 204.937 213.306 205.743 1.00 32.66 836 GLU C O 1
ATOM 23543 N N . MET C 3 612 ? 206.269 211.527 206.116 1.00 32.94 837 MET C N 1
ATOM 23544 C CA . MET C 3 612 ? 205.203 210.537 206.114 1.00 32.94 837 MET C CA 1
ATOM 23545 C C . MET C 3 612 ? 204.841 210.202 207.554 1.00 32.94 837 MET C C 1
ATOM 23546 O O . MET C 3 612 ? 205.692 209.730 208.319 1.00 32.94 837 MET C O 1
ATOM 23560 N N . LEU C 3 613 ? 203.585 210.448 207.913 1.00 32.56 838 LEU C N 1
ATOM 23561 C CA . LEU C 3 613 ? 203.059 210.146 209.236 1.00 32.56 838 LEU C CA 1
ATOM 23562 C C . LEU C 3 613 ? 202.298 208.830 209.180 1.00 32.56 838 LEU C C 1
ATOM 23563 O O . LEU C 3 613 ? 201.444 208.638 208.309 1.00 32.56 838 LEU C O 1
ATOM 23579 N N . ASP C 3 614 ? 202.611 207.930 210.106 1.00 37.65 839 ASP C N 1
ATOM 23580 C CA . ASP C 3 614 ? 202.019 206.594 210.145 1.00 37.65 839 ASP C CA 1
ATOM 23581 C C . ASP C 3 614 ? 201.559 206.279 211.563 1.00 37.65 839 ASP C C 1
ATOM 23582 O O . ASP C 3 614 ? 202.034 205.330 212.193 1.00 37.65 839 ASP C O 1
ATOM 23591 N N . PRO C 3 615 ? 200.622 207.062 212.100 1.00 37.99 840 PRO C N 1
ATOM 23592 C CA . PRO C 3 615 ? 200.158 206.801 213.471 1.00 37.99 840 PRO C CA 1
ATOM 23593 C C . PRO C 3 615 ? 199.535 205.429 213.647 1.00 37.99 840 PRO C C 1
ATOM 23594 O O . PRO C 3 615 ? 199.668 204.832 214.722 1.00 37.99 840 PRO C O 1
ATOM 23605 N N . ASP C 3 616 ? 198.857 204.909 212.625 1.00 45.51 841 ASP C N 1
ATOM 23606 C CA . ASP C 3 616 ? 198.187 203.620 212.716 1.00 45.51 841 ASP C CA 1
ATOM 23607 C C . ASP C 3 616 ? 199.101 202.440 212.417 1.00 45.51 841 ASP C C 1
ATOM 23608 O O . ASP C 3 616 ? 198.721 201.300 212.702 1.00 45.51 841 ASP C O 1
ATOM 23617 N N . GLY C 3 617 ? 200.284 202.675 211.854 1.00 42.57 842 GLY C N 1
ATOM 23618 C CA . GLY C 3 617 ? 201.204 201.594 211.558 1.00 42.57 842 GLY C CA 1
ATOM 23619 C C . GLY C 3 617 ? 200.848 200.847 210.289 1.00 42.57 842 GLY C C 1
ATOM 23620 O O . GLY C 3 617 ? 200.761 199.617 210.290 1.00 42.57 842 GLY C O 1
ATOM 23624 N N . LEU C 3 618 ? 200.644 201.584 209.199 1.00 44.18 843 LEU C N 1
ATOM 23625 C CA . LEU C 3 618 ? 200.178 201.027 207.938 1.00 44.18 843 LEU C CA 1
ATOM 23626 C C . LEU C 3 618 ? 201.284 200.863 206.903 1.00 44.18 843 LEU C C 1
ATOM 23627 O O . LEU C 3 618 ? 200.987 200.525 205.754 1.00 44.18 843 LEU C O 1
ATOM 23643 N N . LEU C 3 619 ? 202.544 201.091 207.270 1.00 37.28 844 LEU C N 1
ATOM 23644 C CA . LEU C 3 619 ? 203.633 201.080 206.300 1.00 37.28 844 LEU C CA 1
ATOM 23645 C C . LEU C 3 619 ? 204.642 199.963 206.510 1.00 37.28 844 LEU C C 1
ATOM 23646 O O . LEU C 3 619 ? 205.293 199.555 205.547 1.00 37.28 844 LEU C O 1
ATOM 23662 N N . HIS C 3 620 ? 204.788 199.459 207.729 1.00 38.94 845 HIS C N 1
ATOM 23663 C CA . HIS C 3 620 ? 205.722 198.381 208.033 1.00 38.94 845 HIS C CA 1
ATOM 23664 C C . HIS C 3 620 ? 207.148 198.709 207.581 1.00 38.94 845 HIS C C 1
ATOM 23665 O O . HIS C 3 620 ? 207.728 197.984 206.765 1.00 38.94 845 HIS C O 1
ATOM 23679 N N . PRO C 3 621 ? 207.742 199.787 208.087 1.00 32.57 846 PRO C N 1
ATOM 23680 C CA . PRO C 3 621 ? 209.141 200.066 207.755 1.00 32.57 846 PRO C CA 1
ATOM 23681 C C . PRO C 3 621 ? 210.064 199.004 208.329 1.00 32.57 846 PRO C C 1
ATOM 23682 O O . PRO C 3 621 ? 209.827 198.457 209.408 1.00 32.57 846 PRO C O 1
ATOM 23693 N N . LYS C 3 622 ? 211.133 198.720 207.592 1.00 36.64 847 LYS C N 1
ATOM 23694 C CA . LYS C 3 622 ? 212.146 197.761 208.006 1.00 36.64 847 LYS C CA 1
ATOM 23695 C C . LYS C 3 622 ? 213.490 198.466 208.086 1.00 36.64 847 LYS C C 1
ATOM 23696 O O . LYS C 3 622 ? 213.858 199.210 207.173 1.00 36.64 847 LYS C O 1
ATOM 23715 N N . GLN C 3 623 ? 214.217 198.229 209.173 1.00 37.90 848 GLN C N 1
ATOM 23716 C CA . GLN C 3 623 ? 215.512 198.865 209.359 1.00 37.90 848 GLN C CA 1
ATOM 23717 C C . GLN C 3 623 ? 216.530 198.281 208.389 1.00 37.90 848 GLN C C 1
ATOM 23718 O O . GLN C 3 623 ? 216.652 197.061 208.257 1.00 37.90 848 GLN C O 1
ATOM 23732 N N . VAL C 3 624 ? 217.261 199.159 207.714 1.00 42.79 849 VAL C N 1
ATOM 23733 C CA . VAL C 3 624 ? 218.292 198.773 206.760 1.00 42.79 849 VAL C CA 1
ATOM 23734 C C . VAL C 3 624 ? 219.625 198.877 207.490 1.00 42.79 849 VAL C C 1
ATOM 23735 O O . VAL C 3 624 ? 220.168 199.972 207.664 1.00 42.79 849 VAL C O 1
ATOM 23748 N N . GLY C 3 625 ? 220.160 197.739 207.923 1.00 48.94 850 GLY C N 1
ATOM 23749 C CA . GLY C 3 625 ? 221.426 197.731 208.628 1.00 48.94 850 GLY C CA 1
ATOM 23750 C C . GLY C 3 625 ? 222.606 197.562 207.696 1.00 48.94 850 GLY C C 1
ATOM 23751 O O . GLY C 3 625 ? 222.938 196.439 207.305 1.00 48.94 850 GLY C O 1
ATOM 23755 N N . THR C 3 626 ? 223.251 198.672 207.336 1.00 50.27 851 THR C N 1
ATOM 23756 C CA . THR C 3 626 ? 224.380 198.656 206.416 1.00 50.27 851 THR C CA 1
ATOM 23757 C C . THR C 3 626 ? 225.688 199.088 207.061 1.00 50.27 851 THR C C 1
ATOM 23758 O O . THR C 3 626 ? 226.701 199.189 206.359 1.00 50.27 851 THR C O 1
ATOM 23769 N N . HIS C 3 627 ? 225.701 199.344 208.369 1.00 52.28 852 HIS C N 1
ATOM 23770 C CA . HIS C 3 627 ? 226.934 199.653 209.092 1.00 52.28 852 HIS C CA 1
ATOM 23771 C C . HIS C 3 627 ? 227.686 200.810 208.440 1.00 52.28 852 HIS C C 1
ATOM 23772 O O . HIS C 3 627 ? 228.911 200.790 208.308 1.00 52.28 852 HIS C O 1
ATOM 23786 N N . MET C 3 628 ? 226.942 201.833 208.032 1.00 48.87 853 MET C N 1
ATOM 23787 C CA . MET C 3 628 ? 227.503 203.039 207.444 1.00 48.87 853 MET C CA 1
ATOM 23788 C C . MET C 3 628 ? 227.099 204.242 208.285 1.00 48.87 853 MET C C 1
ATOM 23789 O O . MET C 3 628 ? 226.080 204.218 208.980 1.00 48.87 853 MET C O 1
ATOM 23803 N N . ALA C 3 629 ? 227.911 205.295 208.222 1.00 40.06 854 ALA C N 1
ATOM 23804 C CA . ALA C 3 629 ? 227.677 206.464 209.058 1.00 40.06 854 ALA C CA 1
ATOM 23805 C C . ALA C 3 629 ? 226.301 207.054 208.780 1.00 40.06 854 ALA C C 1
ATOM 23806 O O . ALA C 3 629 ? 225.948 207.330 207.631 1.00 40.06 854 ALA C O 1
ATOM 23813 N N . GLY C 3 630 ? 225.524 207.246 209.843 1.00 36.18 855 GLY C N 1
ATOM 23814 C CA . GLY C 3 630 ? 224.199 207.814 209.733 1.00 36.18 855 GLY C CA 1
ATOM 23815 C C . GLY C 3 630 ? 223.128 206.858 209.259 1.00 36.18 855 GLY C C 1
ATOM 23816 O O . GLY C 3 630 ? 221.967 207.270 209.143 1.00 36.18 855 GLY C O 1
ATOM 23820 N N . SER C 3 631 ? 223.468 205.600 208.989 1.00 39.14 856 SER C N 1
ATOM 23821 C CA . SER C 3 631 ? 222.541 204.659 208.376 1.00 39.14 856 SER C CA 1
ATOM 23822 C C . SER C 3 631 ? 221.767 203.825 209.388 1.00 39.14 856 SER C C 1
ATOM 23823 O O . SER C 3 631 ? 220.912 203.031 208.985 1.00 39.14 856 SER C O 1
ATOM 23831 N N . GLU C 3 632 ? 222.041 203.973 210.684 1.00 32.73 857 GLU C N 1
ATOM 23832 C CA . GLU C 3 632 ? 221.288 203.211 211.673 1.00 32.73 857 GLU C CA 1
ATOM 23833 C C . GLU C 3 632 ? 219.822 203.619 211.693 1.00 32.73 857 GLU C C 1
ATOM 23834 O O . GLU C 3 632 ? 218.960 202.810 212.054 1.00 32.73 857 GLU C O 1
ATOM 23845 N N . ASP C 3 633 ? 219.521 204.858 211.312 1.00 33.34 858 ASP C N 1
ATOM 23846 C CA . ASP C 3 633 ? 218.154 205.373 211.288 1.00 33.34 858 ASP C CA 1
ATOM 23847 C C . ASP C 3 633 ? 217.600 205.436 209.871 1.00 33.34 858 ASP C C 1
ATOM 23848 O O . ASP C 3 633 ? 216.874 206.369 209.520 1.00 33.34 858 ASP C O 1
ATOM 23857 N N . GLU C 3 634 ? 217.937 204.458 209.035 1.00 36.00 859 GLU C N 1
ATOM 23858 C CA . GLU C 3 634 ? 217.416 204.351 207.680 1.00 36.00 859 GLU C CA 1
ATOM 23859 C C . GLU C 3 634 ? 216.520 203.126 207.586 1.00 36.00 859 GLU C C 1
ATOM 23860 O O . GLU C 3 634 ? 216.878 202.051 208.076 1.00 36.00 859 GLU C O 1
ATOM 23872 N N . PHE C 3 635 ? 215.359 203.295 206.960 1.00 31.96 860 PHE C N 1
ATOM 23873 C CA . PHE C 3 635 ? 214.361 202.247 206.846 1.00 31.96 860 PHE C CA 1
ATOM 23874 C C . PHE C 3 635 ? 213.916 202.133 205.397 1.00 31.96 860 PHE C C 1
ATOM 23875 O O . PHE C 3 635 ? 214.084 203.057 204.599 1.00 31.96 860 PHE C O 1
ATOM 23892 N N . SER C 3 636 ? 213.362 200.975 205.060 1.00 34.78 861 SER C N 1
ATOM 23893 C CA . SER C 3 636 ? 212.849 200.710 203.725 1.00 34.78 861 SER C CA 1
ATOM 23894 C C . SER C 3 636 ? 211.349 200.481 203.813 1.00 34.78 861 SER C C 1
ATOM 23895 O O . SER C 3 636 ? 210.892 199.626 204.576 1.00 34.78 861 SER C O 1
ATOM 23903 N N . VAL C 3 637 ? 210.592 201.250 203.037 1.00 34.43 862 VAL C N 1
ATOM 23904 C CA . VAL C 3 637 ? 209.138 201.166 203.006 1.00 34.43 862 VAL C CA 1
ATOM 23905 C C . VAL C 3 637 ? 208.716 200.728 201.613 1.00 34.43 862 VAL C C 1
ATOM 23906 O O . VAL C 3 637 ? 209.183 201.284 200.612 1.00 34.43 862 VAL C O 1
ATOM 23919 N N . TYR C 3 638 ? 207.852 199.723 201.554 1.00 42.77 863 TYR C N 1
ATOM 23920 C CA . TYR C 3 638 ? 207.220 199.282 200.318 1.00 42.77 863 TYR C CA 1
ATOM 23921 C C . TYR C 3 638 ? 205.728 199.555 200.455 1.00 42.77 863 TYR C C 1
ATOM 23922 O O . TYR C 3 638 ? 205.029 198.854 201.192 1.00 42.77 863 TYR C O 1
ATOM 23940 N N . LEU C 3 639 ? 205.247 200.566 199.750 1.00 37.92 864 LEU C N 1
ATOM 23941 C CA . LEU C 3 639 ? 203.889 201.044 199.968 1.00 37.92 864 LEU C CA 1
ATOM 23942 C C . LEU C 3 639 ? 202.877 199.971 199.578 1.00 37.92 864 LEU C C 1
ATOM 23943 O O . LEU C 3 639 ? 202.913 199.478 198.446 1.00 37.92 864 LEU C O 1
ATOM 23959 N N . PRO C 3 640 ? 201.965 199.586 200.470 1.00 40.03 865 PRO C N 1
ATOM 23960 C CA . PRO C 3 640 ? 200.942 198.604 200.099 1.00 40.03 865 PRO C CA 1
ATOM 23961 C C . PRO C 3 640 ? 200.003 199.129 199.022 1.00 40.03 865 PRO C C 1
ATOM 23962 O O . PRO C 3 640 ? 199.933 200.326 198.735 1.00 40.03 865 PRO C O 1
ATOM 23973 N N . GLU C 3 641 ? 199.266 198.191 198.423 1.00 52.71 866 GLU C N 1
ATOM 23974 C CA . GLU C 3 641 ? 198.385 198.529 197.309 1.00 52.71 866 GLU C CA 1
ATOM 23975 C C . GLU C 3 641 ? 197.279 199.485 197.739 1.00 52.71 866 GLU C C 1
ATOM 23976 O O . GLU C 3 641 ? 196.921 200.405 196.995 1.00 52.71 866 GLU C O 1
ATOM 23988 N N . ASP C 3 642 ? 196.723 199.281 198.931 1.00 49.46 867 ASP C N 1
ATOM 23989 C CA . ASP C 3 642 ? 195.557 200.024 199.402 1.00 49.46 867 ASP C CA 1
ATOM 23990 C C . ASP C 3 642 ? 195.926 201.082 200.431 1.00 49.46 867 ASP C C 1
ATOM 23991 O O . ASP C 3 642 ? 195.174 201.326 201.376 1.00 49.46 867 ASP C O 1
ATOM 24000 N N . VAL C 3 643 ? 197.081 201.722 200.276 1.00 40.94 868 VAL C N 1
ATOM 24001 C CA . VAL C 3 643 ? 197.498 202.820 201.137 1.00 40.94 868 VAL C CA 1
ATOM 24002 C C . VAL C 3 643 ? 197.830 204.009 200.252 1.00 40.94 868 VAL C C 1
ATOM 24003 O O . VAL C 3 643 ? 198.535 203.862 199.249 1.00 40.94 868 VAL C O 1
ATOM 24016 N N . ALA C 3 644 ? 197.317 205.179 200.616 1.00 38.13 869 ALA C N 1
ATOM 24017 C CA . ALA C 3 644 ? 197.603 206.416 199.912 1.00 38.13 869 ALA C CA 1
ATOM 24018 C C . ALA C 3 644 ? 198.178 207.433 200.886 1.00 38.13 869 ALA C C 1
ATOM 24019 O O . ALA C 3 644 ? 197.810 207.462 202.063 1.00 38.13 869 ALA C O 1
ATOM 24026 N N . LEU C 3 645 ? 199.089 208.263 200.386 1.00 34.74 870 LEU C N 1
ATOM 24027 C CA . LEU C 3 645 ? 199.735 209.305 201.181 1.00 34.74 870 LEU C CA 1
ATOM 24028 C C . LEU C 3 645 ? 199.020 210.617 200.883 1.00 34.74 870 LEU C C 1
ATOM 24029 O O . LEU C 3 645 ? 199.279 211.259 199.863 1.00 34.74 870 LEU C O 1
ATOM 24045 N N . VAL C 3 646 ? 198.127 211.019 201.779 1.00 36.88 871 VAL C N 1
ATOM 24046 C CA . VAL C 3 646 ? 197.279 212.189 201.573 1.00 36.88 871 VAL C CA 1
ATOM 24047 C C . VAL C 3 646 ? 197.983 213.399 202.182 1.00 36.88 871 VAL C C 1
ATOM 24048 O O . VAL C 3 646 ? 198.292 213.377 203.382 1.00 36.88 871 VAL C O 1
ATOM 24061 N N . PRO C 3 647 ? 198.255 214.454 201.413 1.00 36.98 872 PRO C N 1
ATOM 24062 C CA . PRO C 3 647 ? 198.913 215.627 201.998 1.00 36.98 872 PRO C CA 1
ATOM 24063 C C . PRO C 3 647 ? 198.052 216.288 203.063 1.00 36.98 872 PRO C C 1
ATOM 24064 O O . PRO C 3 647 ? 196.823 216.301 202.984 1.00 36.98 872 PRO C O 1
ATOM 24075 N N . THR C 3 648 ? 198.720 216.839 204.074 1.00 37.10 873 THR C N 1
ATOM 24076 C CA . THR C 3 648 ? 198.061 217.609 205.117 1.00 37.10 873 THR C CA 1
ATOM 24077 C C . THR C 3 648 ? 198.571 219.035 205.228 1.00 37.10 873 THR C C 1
ATOM 24078 O O . THR C 3 648 ? 197.804 219.913 205.623 1.00 37.10 873 THR C O 1
ATOM 24089 N N . LYS C 3 649 ? 199.833 219.294 204.897 1.00 36.33 874 LYS C N 1
ATOM 24090 C CA . LYS C 3 649 ? 200.314 220.667 204.843 1.00 36.33 874 LYS C CA 1
ATOM 24091 C C . LYS C 3 649 ? 201.586 220.727 204.011 1.00 36.33 874 LYS C C 1
ATOM 24092 O O . LYS C 3 649 ? 202.250 219.714 203.771 1.00 36.33 874 LYS C O 1
ATOM 24111 N N . VAL C 3 650 ? 201.900 221.938 203.559 1.00 37.38 875 VAL C N 1
ATOM 24112 C CA . VAL C 3 650 ? 203.087 222.218 202.763 1.00 37.38 875 VAL C CA 1
ATOM 24113 C C . VAL C 3 650 ? 203.811 223.391 203.402 1.00 37.38 875 VAL C C 1
ATOM 24114 O O . VAL C 3 650 ? 203.183 224.397 203.749 1.00 37.38 875 VAL C O 1
ATOM 24127 N N . THR C 3 651 ? 205.123 223.263 203.561 1.00 45.68 876 THR C N 1
ATOM 24128 C CA . THR C 3 651 ? 205.933 224.253 204.251 1.00 45.68 876 THR C CA 1
ATOM 24129 C C . THR C 3 651 ? 207.146 224.594 203.399 1.00 45.68 876 THR C C 1
ATOM 24130 O O . THR C 3 651 ? 207.655 223.755 202.655 1.00 45.68 876 THR C O 1
ATOM 24141 N N . LEU C 3 652 ? 207.600 225.837 203.506 1.00 51.45 877 LEU C N 1
ATOM 24142 C CA . LEU C 3 652 ? 208.812 226.299 202.836 1.00 51.45 877 LEU C CA 1
ATOM 24143 C C . LEU C 3 652 ? 209.844 226.592 203.919 1.00 51.45 877 LEU C C 1
ATOM 24144 O O . LEU C 3 652 ? 209.828 227.664 204.529 1.00 51.45 877 LEU C O 1
ATOM 24160 N N . GLU C 3 653 ? 210.728 225.626 204.170 1.00 53.82 878 GLU C N 1
ATOM 24161 C CA . GLU C 3 653 ? 211.732 225.738 205.228 1.00 53.82 878 GLU C CA 1
ATOM 24162 C C . GLU C 3 653 ? 213.080 226.108 204.617 1.00 53.82 878 GLU C C 1
ATOM 24163 O O . GLU C 3 653 ? 213.976 225.280 204.460 1.00 53.82 878 GLU C O 1
ATOM 24175 N N . GLY C 3 654 ? 213.222 227.387 204.276 1.00 59.06 879 GLY C N 1
ATOM 24176 C CA . GLY C 3 654 ? 214.510 227.895 203.846 1.00 59.06 879 GLY C CA 1
ATOM 24177 C C . GLY C 3 654 ? 214.870 227.476 202.429 1.00 59.06 879 GLY C C 1
ATOM 24178 O O . GLY C 3 654 ? 214.011 227.290 201.566 1.00 59.06 879 GLY C O 1
ATOM 24182 N N . LYS C 3 655 ? 216.174 227.334 202.197 1.00 61.88 880 LYS C N 1
ATOM 24183 C CA . LYS C 3 655 ? 216.706 227.010 200.883 1.00 61.88 880 LYS C CA 1
ATOM 24184 C C . LYS C 3 655 ? 217.851 226.020 201.036 1.00 61.88 880 LYS C C 1
ATOM 24185 O O . LYS C 3 655 ? 218.456 225.897 202.104 1.00 61.88 880 LYS C O 1
ATOM 24204 N N . THR C 3 656 ? 218.144 225.313 199.948 1.00 60.47 881 THR C N 1
ATOM 24205 C CA . THR C 3 656 ? 219.252 224.374 199.926 1.00 60.47 881 THR C CA 1
ATOM 24206 C C . THR C 3 656 ? 220.575 225.132 199.851 1.00 60.47 881 THR C C 1
ATOM 24207 O O . THR C 3 656 ? 220.621 226.365 199.866 1.00 60.47 881 THR C O 1
ATOM 24218 N N . ASP C 3 657 ? 221.675 224.381 199.767 1.00 61.35 882 ASP C N 1
ATOM 24219 C CA . ASP C 3 657 ? 222.983 225.010 199.616 1.00 61.35 882 ASP C CA 1
ATOM 24220 C C . ASP C 3 657 ? 223.067 225.784 198.309 1.00 61.35 882 ASP C C 1
ATOM 24221 O O . ASP C 3 657 ? 223.627 226.886 198.266 1.00 61.35 882 ASP C O 1
ATOM 24230 N N . THR C 3 658 ? 222.515 225.225 197.230 1.00 68.10 883 THR C N 1
ATOM 24231 C CA . THR C 3 658 ? 222.531 225.922 195.949 1.00 68.10 883 THR C CA 1
ATOM 24232 C C . THR C 3 658 ? 221.810 227.261 196.044 1.00 68.10 883 THR C C 1
ATOM 24233 O O . THR C 3 658 ? 222.291 228.272 195.518 1.00 68.10 883 THR C O 1
ATOM 24244 N N . GLY C 3 659 ? 220.659 227.289 196.711 1.00 67.37 884 GLY C N 1
ATOM 24245 C CA . GLY C 3 659 ? 219.901 228.514 196.867 1.00 67.37 884 GLY C CA 1
ATOM 24246 C C . GLY C 3 659 ? 218.430 228.336 196.557 1.00 67.37 884 GLY C C 1
ATOM 24247 O O . GLY C 3 659 ? 217.592 229.114 197.021 1.00 67.37 884 GLY C O 1
ATOM 24251 N N . GLU C 3 660 ? 218.105 227.315 195.769 1.00 62.52 885 GLU C N 1
ATOM 24252 C CA . GLU C 3 660 ? 216.718 227.045 195.424 1.00 62.52 885 GLU C CA 1
ATOM 24253 C C . GLU C 3 660 ? 215.881 226.836 196.682 1.00 62.52 885 GLU C C 1
ATOM 24254 O O . GLU C 3 660 ? 216.396 226.575 197.773 1.00 62.52 885 GLU C O 1
ATOM 24266 N N . ASP C 3 661 ? 214.568 226.962 196.518 1.00 58.61 886 ASP C N 1
ATOM 24267 C CA . ASP C 3 661 ? 213.653 226.815 197.640 1.00 58.61 886 ASP C CA 1
ATOM 24268 C C . ASP C 3 661 ? 213.547 225.356 198.062 1.00 58.61 886 ASP C C 1
ATOM 24269 O O . ASP C 3 661 ? 213.551 224.447 197.228 1.00 58.61 886 ASP C O 1
ATOM 24278 N N . ARG C 3 662 ? 213.443 225.139 199.369 1.00 50.97 887 ARG C N 1
ATOM 24279 C CA . ARG C 3 662 ? 213.243 223.818 199.945 1.00 50.97 887 ARG C CA 1
ATOM 24280 C C . ARG C 3 662 ? 211.801 223.699 200.413 1.00 50.97 887 ARG C C 1
ATOM 24281 O O . ARG C 3 662 ? 211.328 224.534 201.190 1.00 50.97 887 ARG C O 1
ATOM 24302 N N . TYR C 3 663 ? 211.108 222.668 199.941 1.00 43.71 888 TYR C N 1
ATOM 24303 C CA . TYR C 3 663 ? 209.706 222.445 200.261 1.00 43.71 888 TYR C CA 1
ATOM 24304 C C . TYR C 3 663 ? 209.550 221.136 201.017 1.00 43.71 888 TYR C C 1
ATOM 24305 O O . TYR C 3 663 ? 210.190 220.135 200.683 1.00 43.71 888 TYR C O 1
ATOM 24323 N N . ILE C 3 664 ? 208.700 221.151 202.039 1.00 39.27 889 ILE C N 1
ATOM 24324 C CA . ILE C 3 664 ? 208.401 219.978 202.851 1.00 39.27 889 ILE C CA 1
ATOM 24325 C C . ILE C 3 664 ? 206.909 219.714 202.745 1.00 39.27 889 ILE C C 1
ATOM 24326 O O . ILE C 3 664 ? 206.095 220.595 203.041 1.00 39.27 889 ILE C O 1
ATOM 24342 N N . PHE C 3 665 ? 206.551 218.507 202.329 1.00 35.01 890 PHE C N 1
ATOM 24343 C CA . PHE C 3 665 ? 205.162 218.086 202.231 1.00 35.01 890 PHE C CA 1
ATOM 24344 C C . PHE C 3 665 ? 204.900 217.066 203.326 1.00 35.01 890 PHE C C 1
ATOM 24345 O O . PHE C 3 665 ? 205.584 216.040 203.391 1.00 35.01 890 PHE C O 1
ATOM 24362 N N . THR C 3 666 ? 203.923 217.343 204.184 1.00 32.80 891 THR C N 1
ATOM 24363 C CA . THR C 3 666 ? 203.516 216.387 205.203 1.00 32.80 891 THR C CA 1
ATOM 24364 C C . THR C 3 666 ? 202.404 215.515 204.641 1.00 32.80 891 THR C C 1
ATOM 24365 O O . THR C 3 666 ? 201.408 216.025 204.122 1.00 32.80 891 THR C O 1
ATOM 24376 N N . LEU C 3 667 ? 202.583 214.203 204.736 1.00 32.79 892 LEU C N 1
ATOM 24377 C CA . LEU C 3 667 ? 201.649 213.236 204.185 1.00 32.79 892 LEU C CA 1
ATOM 24378 C C . LEU C 3 667 ? 201.182 212.307 205.293 1.00 32.79 892 LEU C C 1
ATOM 24379 O O . LEU C 3 667 ? 201.961 211.943 206.178 1.00 32.79 892 LEU C O 1
ATOM 24395 N N . VAL C 3 668 ? 199.910 211.926 205.244 1.00 34.30 893 VAL C N 1
ATOM 24396 C CA . VAL C 3 668 ? 199.325 210.993 206.198 1.00 34.30 893 VAL C CA 1
ATOM 24397 C C . VAL C 3 668 ? 198.935 209.735 205.441 1.00 34.30 893 VAL C C 1
ATOM 24398 O O . VAL C 3 668 ? 198.292 209.810 204.387 1.00 34.30 893 VAL C O 1
ATOM 24411 N N . ALA C 3 669 ? 199.336 208.583 205.966 1.00 35.10 894 ALA C N 1
ATOM 24412 C CA . ALA C 3 669 ? 199.051 207.312 205.318 1.00 35.10 894 ALA C CA 1
ATOM 24413 C C . ALA C 3 669 ? 197.653 206.851 205.706 1.00 35.10 894 ALA C C 1
ATOM 24414 O O . ALA C 3 669 ? 197.351 206.695 206.894 1.00 35.10 894 ALA C O 1
ATOM 24421 N N . VAL C 3 670 ? 196.805 206.631 204.707 1.00 40.55 895 VAL C N 1
ATOM 24422 C CA . VAL C 3 670 ? 195.413 206.252 204.908 1.00 40.55 895 VAL C CA 1
ATOM 24423 C C . VAL C 3 670 ? 195.159 204.958 204.150 1.00 40.55 895 VAL C C 1
ATOM 24424 O O . VAL C 3 670 ? 195.480 204.856 202.961 1.00 40.55 895 VAL C O 1
ATOM 24437 N N . LYS C 3 671 ? 194.580 203.979 204.834 1.00 49.90 896 LYS C N 1
ATOM 24438 C CA . LYS C 3 671 ? 194.294 202.675 204.254 1.00 49.90 896 LYS C CA 1
ATOM 24439 C C . LYS C 3 671 ? 192.806 202.569 203.957 1.00 49.90 896 LYS C C 1
ATOM 24440 O O . LYS C 3 671 ? 191.975 202.930 204.797 1.00 49.90 896 LYS C O 1
ATOM 24459 N N . SER C 3 672 ? 192.474 202.079 202.768 1.00 55.78 897 SER C N 1
ATOM 24460 C CA . SER C 3 672 ? 191.077 201.960 202.379 1.00 55.78 897 SER C CA 1
ATOM 24461 C C . SER C 3 672 ? 190.930 201.095 201.134 1.00 55.78 897 SER C C 1
ATOM 24462 O O . SER C 3 672 ? 191.759 201.180 200.221 1.00 55.78 897 SER C O 1
ATOM 24470 N N . PRO C 3 673 ? 189.892 200.255 201.050 1.00 60.50 898 PRO C N 1
ATOM 24471 C CA . PRO C 3 673 ? 189.642 199.518 199.802 1.00 60.50 898 PRO C CA 1
ATOM 24472 C C . PRO C 3 673 ? 189.226 200.401 198.638 1.00 60.50 898 PRO C C 1
ATOM 24473 O O . PRO C 3 673 ? 189.000 199.879 197.541 1.00 60.50 898 PRO C O 1
ATOM 24484 N N . ASP C 3 674 ? 189.112 201.713 198.835 1.00 61.37 899 ASP C N 1
ATOM 24485 C CA . ASP C 3 674 ? 188.836 202.637 197.744 1.00 61.37 899 ASP C CA 1
ATOM 24486 C C . ASP C 3 674 ? 190.088 203.024 196.970 1.00 61.37 899 ASP C C 1
ATOM 24487 O O . ASP C 3 674 ? 189.987 203.775 195.996 1.00 61.37 899 ASP C O 1
ATOM 24496 N N . PHE C 3 675 ? 191.261 202.542 197.383 1.00 52.76 900 PHE C N 1
ATOM 24497 C CA . PHE C 3 675 ? 192.509 202.823 196.692 1.00 52.76 900 PHE C CA 1
ATOM 24498 C C . PHE C 3 675 ? 193.024 201.644 195.882 1.00 52.76 900 PHE C C 1
ATOM 24499 O O . PHE C 3 675 ? 193.930 201.829 195.062 1.00 52.76 900 PHE C O 1
ATOM 24516 N N . ILE C 3 676 ? 192.475 200.450 196.079 1.00 58.67 901 ILE C N 1
ATOM 24517 C CA . ILE C 3 676 ? 192.960 199.281 195.340 1.00 58.67 901 ILE C CA 1
ATOM 24518 C C . ILE C 3 676 ? 192.737 199.500 193.850 1.00 58.67 901 ILE C C 1
ATOM 24519 O O . ILE C 3 676 ? 191.613 199.849 193.437 1.00 58.67 901 ILE C O 1
ATOM 24535 N N . PRO C 3 677 ? 193.745 199.318 192.998 1.00 64.36 902 PRO C N 1
ATOM 24536 C CA . PRO C 3 677 ? 193.500 199.383 191.555 1.00 64.36 902 PRO C CA 1
ATOM 24537 C C . PRO C 3 677 ? 192.875 198.094 191.045 1.00 64.36 902 PRO C C 1
ATOM 24538 O O . PRO C 3 677 ? 193.255 196.992 191.447 1.00 64.36 902 PRO C O 1
ATOM 24549 N N . ARG C 3 678 ? 191.907 198.242 190.146 1.00 68.48 903 ARG C N 1
ATOM 24550 C CA . ARG C 3 678 ? 191.200 197.095 189.586 1.00 68.48 903 ARG C CA 1
ATOM 24551 C C . ARG C 3 678 ? 192.076 196.461 188.512 1.00 68.48 903 ARG C C 1
ATOM 24552 O O . ARG C 3 678 ? 192.240 197.020 187.422 1.00 68.48 903 ARG C O 1
ATOM 24573 N N . HIS C 3 679 ? 192.645 195.300 188.820 1.00 72.51 904 HIS C N 1
ATOM 24574 C CA . HIS C 3 679 ? 193.522 194.577 187.909 1.00 72.51 904 HIS C CA 1
ATOM 24575 C C . HIS C 3 679 ? 192.814 193.324 187.417 1.00 72.51 904 HIS C C 1
ATOM 24576 O O . HIS C 3 679 ? 192.309 192.535 188.222 1.00 72.51 904 HIS C O 1
ATOM 24590 N N . GLU C 3 680 ? 192.778 193.143 186.100 1.00 83.44 905 GLU C N 1
ATOM 24591 C CA . GLU C 3 680 ? 192.243 191.912 185.539 1.00 83.44 905 GLU C CA 1
ATOM 24592 C C . GLU C 3 680 ? 193.164 190.751 185.896 1.00 83.44 905 GLU C C 1
ATOM 24593 O O . GLU C 3 680 ? 194.382 190.830 185.711 1.00 83.44 905 GLU C O 1
ATOM 24605 N N . SER C 3 681 ? 192.579 189.674 186.410 1.00 87.24 906 SER C N 1
ATOM 24606 C CA . SER C 3 681 ? 193.354 188.570 186.949 1.00 87.24 906 SER C CA 1
ATOM 24607 C C . SER C 3 681 ? 193.882 187.675 185.830 1.00 87.24 906 SER C C 1
ATOM 24608 O O . SER C 3 681 ? 193.574 187.854 184.649 1.00 87.24 906 SER C O 1
ATOM 24616 N N . GLY C 3 682 ? 194.691 186.693 186.225 1.00 86.75 907 GLY C N 1
ATOM 24617 C CA . GLY C 3 682 ? 195.241 185.723 185.304 1.00 86.75 907 GLY C CA 1
ATOM 24618 C C . GLY C 3 682 ? 196.534 186.127 184.631 1.00 86.75 907 GLY C C 1
ATOM 24619 O O . GLY C 3 682 ? 197.050 185.357 183.811 1.00 86.75 907 GLY C O 1
ATOM 24623 N N . TYR C 3 683 ? 197.079 187.303 184.950 1.00 77.73 908 TYR C N 1
ATOM 24624 C CA . TYR C 3 683 ? 198.297 187.754 184.283 1.00 77.73 908 TYR C CA 1
ATOM 24625 C C . TYR C 3 683 ? 199.454 186.797 184.539 1.00 77.73 908 TYR C C 1
ATOM 24626 O O . TYR C 3 683 ? 200.213 186.470 183.620 1.00 77.73 908 TYR C O 1
ATOM 24644 N N . ALA C 3 684 ? 199.607 186.337 185.778 1.00 79.20 909 ALA C N 1
ATOM 24645 C CA . ALA C 3 684 ? 200.662 185.400 186.137 1.00 79.20 909 ALA C CA 1
ATOM 24646 C C . ALA C 3 684 ? 200.203 183.948 186.121 1.00 79.20 909 ALA C C 1
ATOM 24647 O O . ALA C 3 684 ? 201.019 183.056 186.369 1.00 79.20 909 ALA C O 1
ATOM 24654 N N . VAL C 3 685 ? 198.930 183.688 185.839 1.00 89.05 910 VAL C N 1
ATOM 24655 C CA . VAL C 3 685 ? 198.393 182.333 185.843 1.00 89.05 910 VAL C CA 1
ATOM 24656 C C . VAL C 3 685 ? 198.266 181.773 184.433 1.00 89.05 910 VAL C C 1
ATOM 24657 O O . VAL C 3 685 ? 198.563 180.599 184.205 1.00 89.05 910 VAL C O 1
ATOM 24670 N N . GLU C 3 686 ? 197.825 182.589 183.475 1.00 92.43 911 GLU C N 1
ATOM 24671 C CA . GLU C 3 686 ? 197.717 182.103 182.101 1.00 92.43 911 GLU C CA 1
ATOM 24672 C C . GLU C 3 686 ? 199.028 181.509 181.609 1.00 92.43 911 GLU C C 1
ATOM 24673 O O . GLU C 3 686 ? 199.026 180.349 181.160 1.00 92.43 911 GLU C O 1
ATOM 24685 N N . PRO C 3 687 ? 200.163 182.210 181.670 1.00 86.85 912 PRO C N 1
ATOM 24686 C CA . PRO C 3 687 ? 201.434 181.550 181.336 1.00 86.85 912 PRO C CA 1
ATOM 24687 C C . PRO C 3 687 ? 201.747 180.379 182.244 1.00 86.85 912 PRO C C 1
ATOM 24688 O O . PRO C 3 687 ? 202.339 179.395 181.789 1.00 86.85 912 PRO C O 1
ATOM 24699 N N . PHE C 3 688 ? 201.362 180.447 183.519 1.00 87.61 913 PHE C N 1
ATOM 24700 C CA . PHE C 3 688 ? 201.580 179.311 184.407 1.00 87.61 913 PHE C CA 1
ATOM 24701 C C . PHE C 3 688 ? 200.779 178.099 183.949 1.00 87.61 913 PHE C C 1
ATOM 24702 O O . PHE C 3 688 ? 201.283 176.971 183.965 1.00 87.61 913 PHE C O 1
ATOM 24719 N N . MET C 3 689 ? 199.529 178.311 183.534 1.00 97.35 914 MET C N 1
ATOM 24720 C CA . MET C 3 689 ? 198.729 177.205 183.019 1.00 97.35 914 MET C CA 1
ATOM 24721 C C . MET C 3 689 ? 199.304 176.665 181.715 1.00 97.35 914 MET C C 1
ATOM 24722 O O . MET C 3 689 ? 199.307 175.450 181.491 1.00 97.35 914 MET C O 1
ATOM 24736 N N . LYS C 3 690 ? 199.796 177.546 180.842 1.00 95.45 915 LYS C N 1
ATOM 24737 C CA . LYS C 3 690 ? 200.467 177.070 179.636 1.00 95.45 915 LYS C CA 1
ATOM 24738 C C . LYS C 3 690 ? 201.674 176.213 179.994 1.00 95.45 915 LYS C C 1
ATOM 24739 O O . LYS C 3 690 ? 201.926 175.181 179.363 1.00 95.45 915 LYS C O 1
ATOM 24758 N N . MET C 3 691 ? 202.430 176.630 181.010 1.00 92.93 916 MET C N 1
ATOM 24759 C CA . MET C 3 691 ? 203.595 175.869 181.450 1.00 92.93 916 MET C CA 1
ATOM 24760 C C . MET C 3 691 ? 203.187 174.503 181.993 1.00 92.93 916 MET C C 1
ATOM 24761 O O . MET C 3 691 ? 203.845 173.492 181.716 1.00 92.93 916 MET C O 1
ATOM 24775 N N . GLN C 3 692 ? 202.108 174.456 182.777 1.00 101.03 917 GLN C N 1
ATOM 24776 C CA . GLN C 3 692 ? 201.629 173.178 183.298 1.00 101.03 917 GLN C CA 1
ATOM 24777 C C . GLN C 3 692 ? 201.177 172.263 182.164 1.00 101.03 917 GLN C C 1
ATOM 24778 O O . GLN C 3 692 ? 201.441 171.054 182.185 1.00 101.03 917 GLN C O 1
ATOM 24792 N N . LYS C 3 693 ? 200.486 172.825 181.168 1.00 105.78 918 LYS C N 1
ATOM 24793 C CA . LYS C 3 693 ? 200.087 172.039 180.005 1.00 105.78 918 LYS C CA 1
ATOM 24794 C C . LYS C 3 693 ? 201.305 171.505 179.265 1.00 105.78 918 LYS C C 1
ATOM 24795 O O . LYS C 3 693 ? 201.312 170.355 178.813 1.00 105.78 918 LYS C O 1
ATOM 24814 N N . GLU C 3 694 ? 202.339 172.334 179.118 1.00 104.55 919 GLU C N 1
ATOM 24815 C CA . GLU C 3 694 ? 203.564 171.884 178.468 1.00 104.55 919 GLU C CA 1
ATOM 24816 C C . GLU C 3 694 ? 204.197 170.734 179.238 1.00 104.55 919 GLU C C 1
ATOM 24817 O O . GLU C 3 694 ? 204.667 169.760 178.641 1.00 104.55 919 GLU C O 1
ATOM 24829 N N . LYS C 3 695 ? 204.227 170.835 180.568 1.00 107.55 920 LYS C N 1
ATOM 24830 C CA . LYS C 3 695 ? 204.785 169.758 181.379 1.00 107.55 920 LYS C CA 1
ATOM 24831 C C . LYS C 3 695 ? 203.989 168.470 181.207 1.00 107.55 920 LYS C C 1
ATOM 24832 O O . LYS C 3 695 ? 204.567 167.385 181.047 1.00 107.55 920 LYS C O 1
ATOM 24851 N N . VAL C 3 696 ? 202.657 168.570 181.232 1.00 112.07 921 VAL C N 1
ATOM 24852 C CA . VAL C 3 696 ? 201.822 167.382 181.069 1.00 112.07 921 VAL C CA 1
ATOM 24853 C C . VAL C 3 696 ? 202.046 166.758 179.699 1.00 112.07 921 VAL C C 1
ATOM 24854 O O . VAL C 3 696 ? 202.147 165.533 179.569 1.00 112.07 921 VAL C O 1
ATOM 24867 N N . THR C 3 697 ? 202.107 167.586 178.655 1.00 112.47 922 THR C N 1
ATOM 24868 C CA . THR C 3 697 ? 202.318 167.062 177.311 1.00 112.47 922 THR C CA 1
ATOM 24869 C C . THR C 3 697 ? 203.680 166.393 177.193 1.00 112.47 922 THR C C 1
ATOM 24870 O O . THR C 3 697 ? 203.803 165.316 176.600 1.00 112.47 922 THR C O 1
ATOM 24881 N N . GLN C 3 698 ? 204.717 167.017 177.755 1.00 114.48 923 GLN C N 1
ATOM 24882 C CA . GLN C 3 698 ? 206.041 166.406 177.760 1.00 114.48 923 GLN C CA 1
ATOM 24883 C C . GLN C 3 698 ? 205.993 165.027 178.405 1.00 114.48 923 GLN C C 1
ATOM 24884 O O . GLN C 3 698 ? 206.442 164.036 177.817 1.00 114.48 923 GLN C O 1
ATOM 24898 N N . ALA C 3 699 ? 205.425 164.944 179.610 1.00 115.72 924 ALA C N 1
ATOM 24899 C CA . ALA C 3 699 ? 205.389 163.670 180.322 1.00 115.72 924 ALA C CA 1
ATOM 24900 C C . ALA C 3 699 ? 204.596 162.624 179.546 1.00 115.72 924 ALA C C 1
ATOM 24901 O O . ALA C 3 699 ? 205.030 161.474 179.405 1.00 115.72 924 ALA C O 1
ATOM 24908 N N . LEU C 3 700 ? 203.427 163.009 179.029 1.00 117.19 925 LEU C N 1
ATOM 24909 C CA . LEU C 3 700 ? 202.567 162.047 178.350 1.00 117.19 925 LEU C CA 1
ATOM 24910 C C . LEU C 3 700 ? 203.214 161.534 177.070 1.00 117.19 925 LEU C C 1
ATOM 24911 O O . LEU C 3 700 ? 203.213 160.325 176.812 1.00 117.19 925 LEU C O 1
ATOM 24927 N N . ASP C 3 701 ? 203.774 162.433 176.256 1.00 118.13 926 ASP C N 1
ATOM 24928 C CA . ASP C 3 701 ? 204.445 161.998 175.037 1.00 118.13 926 ASP C CA 1
ATOM 24929 C C . ASP C 3 701 ? 205.702 161.198 175.350 1.00 118.13 926 ASP C C 1
ATOM 24930 O O . ASP C 3 701 ? 206.133 160.382 174.528 1.00 118.13 926 ASP C O 1
ATOM 24939 N N . ALA C 3 702 ? 206.307 161.417 176.521 1.00 117.85 927 ALA C N 1
ATOM 24940 C CA . ALA C 3 702 ? 207.434 160.584 176.922 1.00 117.85 927 ALA C CA 1
ATOM 24941 C C . ALA C 3 702 ? 206.974 159.201 177.363 1.00 117.85 927 ALA C C 1
ATOM 24942 O O . ALA C 3 702 ? 207.731 158.232 177.244 1.00 117.85 927 ALA C O 1
ATOM 24949 N N . ILE C 3 703 ? 205.746 159.089 177.875 1.00 118.31 928 ILE C N 1
ATOM 24950 C CA . ILE C 3 703 ? 205.229 157.782 178.274 1.00 118.31 928 ILE C CA 1
ATOM 24951 C C . ILE C 3 703 ? 205.160 156.850 177.071 1.00 118.31 928 ILE C C 1
ATOM 24952 O O . ILE C 3 703 ? 205.408 155.644 177.187 1.00 118.31 928 ILE C O 1
ATOM 24968 N N . GLU C 3 704 ? 204.811 157.388 175.906 1.00 115.05 929 GLU C N 1
ATOM 24969 C CA . GLU C 3 704 ? 204.722 156.600 174.681 1.00 115.05 929 GLU C CA 1
ATOM 24970 C C . GLU C 3 704 ? 205.975 155.757 174.466 1.00 115.05 929 GLU C C 1
ATOM 24971 O O . GLU C 3 704 ? 207.053 156.089 174.960 1.00 115.05 929 GLU C O 1
ATOM 24983 N N . PRO C 3 830 ? 200.505 146.554 178.000 1.00 115.01 1055 PRO C N 1
ATOM 24984 C CA . PRO C 3 830 ? 200.672 147.959 178.383 1.00 115.01 1055 PRO C CA 1
ATOM 24985 C C . PRO C 3 830 ? 199.419 148.793 178.143 1.00 115.01 1055 PRO C C 1
ATOM 24986 O O . PRO C 3 830 ? 198.954 149.471 179.058 1.00 115.01 1055 PRO C O 1
ATOM 24997 N N . ALA C 3 831 ? 198.876 148.726 176.925 1.00 114.88 1056 ALA C N 1
ATOM 24998 C CA . ALA C 3 831 ? 197.736 149.565 176.568 1.00 114.88 1056 ALA C CA 1
ATOM 24999 C C . ALA C 3 831 ? 196.562 149.336 177.513 1.00 114.88 1056 ALA C C 1
ATOM 25000 O O . ALA C 3 831 ? 195.971 150.291 178.032 1.00 114.88 1056 ALA C O 1
ATOM 25007 N N . LEU C 3 832 ? 196.211 148.071 177.751 1.00 115.46 1057 LEU C N 1
ATOM 25008 C CA . LEU C 3 832 ? 195.071 147.771 178.611 1.00 115.46 1057 LEU C CA 1
ATOM 25009 C C . LEU C 3 832 ? 195.290 148.319 180.015 1.00 115.46 1057 LEU C C 1
ATOM 25010 O O . LEU C 3 832 ? 194.394 148.938 180.600 1.00 115.46 1057 LEU C O 1
ATOM 25026 N N . THR C 3 833 ? 196.485 148.106 180.570 1.00 115.01 1058 THR C N 1
ATOM 25027 C CA . THR C 3 833 ? 196.800 148.670 181.878 1.00 115.01 1058 THR C CA 1
ATOM 25028 C C . THR C 3 833 ? 197.065 150.168 181.791 1.00 115.01 1058 THR C C 1
ATOM 25029 O O . THR C 3 833 ? 196.881 150.887 182.779 1.00 115.01 1058 THR C O 1
ATOM 25040 N N . GLU C 3 834 ? 197.494 150.652 180.623 1.00 116.36 1059 GLU C N 1
ATOM 25041 C CA . GLU C 3 834 ? 197.752 152.079 180.460 1.00 116.36 1059 GLU C CA 1
ATOM 25042 C C . GLU C 3 834 ? 196.466 152.889 180.553 1.00 116.36 1059 GLU C C 1
ATOM 25043 O O . GLU C 3 834 ? 196.457 153.986 181.121 1.00 116.36 1059 GLU C O 1
ATOM 25055 N N . CYS C 3 835 ? 195.364 152.351 180.021 1.00 118.88 1060 CYS C N 1
ATOM 25056 C CA . CYS C 3 835 ? 194.143 153.138 179.864 1.00 118.88 1060 CYS C CA 1
ATOM 25057 C C . CYS C 3 835 ? 193.736 153.835 181.158 1.00 118.88 1060 CYS C C 1
ATOM 25058 O O . CYS C 3 835 ? 193.329 155.004 181.140 1.00 118.88 1060 CYS C O 1
ATOM 25066 N N . GLY C 3 836 ? 193.838 153.139 182.291 1.00 118.01 1061 GLY C N 1
ATOM 25067 C CA . GLY C 3 836 ? 193.374 153.722 183.541 1.00 118.01 1061 GLY C CA 1
ATOM 25068 C C . GLY C 3 836 ? 194.053 155.041 183.856 1.00 118.01 1061 GLY C C 1
ATOM 25069 O O . GLY C 3 836 ? 193.398 156.022 184.218 1.00 118.01 1061 GLY C O 1
ATOM 25073 N N . GLU C 3 837 ? 195.381 155.083 183.724 1.00 117.82 1062 GLU C N 1
ATOM 25074 C CA . GLU C 3 837 ? 196.104 156.332 183.938 1.00 117.82 1062 GLU C CA 1
ATOM 25075 C C . GLU C 3 837 ? 195.896 157.298 182.777 1.00 117.82 1062 GLU C C 1
ATOM 25076 O O . GLU C 3 837 ? 195.650 158.492 182.990 1.00 117.82 1062 GLU C O 1
ATOM 25088 N N . ALA C 3 838 ? 195.974 156.791 181.545 1.00 117.53 1063 ALA C N 1
ATOM 25089 C CA . ALA C 3 838 ? 195.929 157.659 180.375 1.00 117.53 1063 ALA C CA 1
ATOM 25090 C C . ALA C 3 838 ? 194.641 158.465 180.317 1.00 117.53 1063 ALA C C 1
ATOM 25091 O O . ALA C 3 838 ? 194.648 159.604 179.839 1.00 117.53 1063 ALA C O 1
ATOM 25098 N N . LEU C 3 839 ? 193.530 157.907 180.800 1.00 120.23 1064 LEU C N 1
ATOM 25099 C CA . LEU C 3 839 ? 192.266 158.635 180.735 1.00 120.23 1064 LEU C CA 1
ATOM 25100 C C . LEU C 3 839 ? 192.347 159.949 181.505 1.00 120.23 1064 LEU C C 1
ATOM 25101 O O . LEU C 3 839 ? 192.043 161.020 180.963 1.00 120.23 1064 LEU C O 1
ATOM 25117 N N . ASP C 3 840 ? 192.776 159.896 182.769 1.00 119.59 1065 ASP C N 1
ATOM 25118 C CA . ASP C 3 840 ? 192.875 161.129 183.544 1.00 119.59 1065 ASP C CA 1
ATOM 25119 C C . ASP C 3 840 ? 194.038 161.993 183.070 1.00 119.59 1065 ASP C C 1
ATOM 25120 O O . ASP C 3 840 ? 193.954 163.227 183.125 1.00 119.59 1065 ASP C O 1
ATOM 25129 N N . LYS C 3 841 ? 195.124 161.373 182.596 1.00 116.82 1066 LYS C N 1
ATOM 25130 C CA . LYS C 3 841 ? 196.236 162.154 182.063 1.00 116.82 1066 LYS C CA 1
ATOM 25131 C C . LYS C 3 841 ? 195.799 162.974 180.855 1.00 116.82 1066 LYS C C 1
ATOM 25132 O O . LYS C 3 841 ? 196.339 164.057 180.599 1.00 116.82 1066 LYS C O 1
ATOM 25151 N N . GLN C 3 842 ? 194.843 162.459 180.083 1.00 118.04 1067 GLN C N 1
ATOM 25152 C CA . GLN C 3 842 ? 194.288 163.216 178.966 1.00 118.04 1067 GLN C CA 1
ATOM 25153 C C . GLN C 3 842 ? 193.250 164.227 179.435 1.00 118.04 1067 GLN C C 1
ATOM 25154 O O . GLN C 3 842 ? 193.168 165.335 178.892 1.00 118.04 1067 GLN C O 1
ATOM 25168 N N . ASN C 3 843 ? 192.445 163.862 180.435 1.00 120.23 1068 ASN C N 1
ATOM 25169 C CA . ASN C 3 843 ? 191.382 164.754 180.888 1.00 120.23 1068 ASN C CA 1
ATOM 25170 C C . ASN C 3 843 ? 191.946 165.998 181.566 1.00 120.23 1068 ASN C C 1
ATOM 25171 O O . ASN C 3 843 ? 191.342 167.075 181.503 1.00 120.23 1068 ASN C O 1
ATOM 25182 N N . VAL C 3 844 ? 193.097 165.872 182.230 1.00 116.84 1069 VAL C N 1
ATOM 25183 C CA . VAL C 3 844 ? 193.648 167.011 182.962 1.00 116.84 1069 VAL C CA 1
ATOM 25184 C C . VAL C 3 844 ? 193.998 168.155 182.016 1.00 116.84 1069 VAL C C 1
ATOM 25185 O O . VAL C 3 844 ? 194.052 169.319 182.432 1.00 116.84 1069 VAL C O 1
ATOM 25198 N N . THR C 3 845 ? 194.229 167.854 180.736 1.00 117.22 1070 THR C N 1
ATOM 25199 C CA . THR C 3 845 ? 194.852 168.811 179.827 1.00 117.22 1070 THR C CA 1
ATOM 25200 C C . THR C 3 845 ? 193.926 169.933 179.371 1.00 117.22 1070 THR C C 1
ATOM 25201 O O . THR C 3 845 ? 194.428 170.973 178.932 1.00 117.22 1070 THR C O 1
ATOM 25212 N N . GLU C 3 846 ? 192.603 169.770 179.459 1.00 117.73 1071 GLU C N 1
ATOM 25213 C CA . GLU C 3 846 ? 191.676 170.765 178.928 1.00 117.73 1071 GLU C CA 1
ATOM 25214 C C . GLU C 3 846 ? 191.274 171.805 179.966 1.00 117.73 1071 GLU C C 1
ATOM 25215 O O . GLU C 3 846 ? 190.136 172.294 179.940 1.00 117.73 1071 GLU C O 1
ATOM 25227 N N . ALA C 3 847 ? 192.175 172.140 180.892 1.00 115.02 1072 ALA C N 1
ATOM 25228 C CA . ALA C 3 847 ? 191.885 173.165 181.889 1.00 115.02 1072 ALA C CA 1
ATOM 25229 C C . ALA C 3 847 ? 191.312 174.420 181.241 1.00 115.02 1072 ALA C C 1
ATOM 25230 O O . ALA C 3 847 ? 190.165 174.801 181.499 1.00 115.02 1072 ALA C O 1
ATOM 25237 N N . LEU C 3 848 ? 192.096 175.069 180.383 1.00 115.22 1073 LEU C N 1
ATOM 25238 C CA . LEU C 3 848 ? 191.691 176.316 179.739 1.00 115.22 1073 LEU C CA 1
ATOM 25239 C C . LEU C 3 848 ? 191.199 177.316 180.787 1.00 115.22 1073 LEU C C 1
ATOM 25240 O O . LEU C 3 848 ? 190.034 177.716 180.817 1.00 115.22 1073 LEU C O 1
ATOM 25256 N N . GLN C 3 849 ? 192.128 177.716 181.656 1.00 112.02 1074 GLN C N 1
ATOM 25257 C CA . GLN C 3 849 ? 191.824 178.537 182.827 1.00 112.02 1074 GLN C CA 1
ATOM 25258 C C . GLN C 3 849 ? 190.839 177.812 183.748 1.00 112.02 1074 GLN C C 1
ATOM 25259 O O . GLN C 3 849 ? 189.699 178.233 183.954 1.00 112.02 1074 GLN C O 1
ATOM 25273 N N . ALA C 3 850 ? 191.305 176.686 184.284 1.00 113.95 1075 ALA C N 1
ATOM 25274 C CA . ALA C 3 850 ? 190.547 175.902 185.247 1.00 113.95 1075 ALA C CA 1
ATOM 25275 C C . ALA C 3 850 ? 191.528 175.114 186.101 1.00 113.95 1075 ALA C C 1
ATOM 25276 O O . ALA C 3 850 ? 192.547 174.634 185.598 1.00 113.95 1075 ALA C O 1
ATOM 25283 N N . LEU C 3 851 ? 191.216 174.981 187.388 1.00 109.60 1076 LEU C N 1
ATOM 25284 C CA . LEU C 3 851 ? 192.120 174.350 188.339 1.00 109.60 1076 LEU C CA 1
ATOM 25285 C C . LEU C 3 851 ? 191.474 173.259 189.177 1.00 109.60 1076 LEU C C 1
ATOM 25286 O O . LEU C 3 851 ? 192.191 172.407 189.706 1.00 109.60 1076 LEU C O 1
ATOM 25302 N N . ASN C 3 852 ? 190.149 173.261 189.319 1.00 115.51 1077 ASN C N 1
ATOM 25303 C CA . ASN C 3 852 ? 189.498 172.330 190.237 1.00 115.51 1077 ASN C CA 1
ATOM 25304 C C . ASN C 3 852 ? 189.645 170.886 189.768 1.00 115.51 1077 ASN C C 1
ATOM 25305 O O . ASN C 3 852 ? 190.047 170.010 190.543 1.00 115.51 1077 ASN C O 1
ATOM 25316 N N . LYS C 3 853 ? 189.322 170.616 188.502 1.00 116.57 1078 LYS C N 1
ATOM 25317 C CA . LYS C 3 853 ? 189.264 169.238 188.028 1.00 116.57 1078 LYS C CA 1
ATOM 25318 C C . LYS C 3 853 ? 190.627 168.558 188.007 1.00 116.57 1078 LYS C C 1
ATOM 25319 O O . LYS C 3 853 ? 190.686 167.326 188.068 1.00 116.57 1078 LYS C O 1
ATOM 25338 N N . LEU C 3 854 ? 191.711 169.325 187.903 1.00 115.47 1079 LEU C N 1
ATOM 25339 C CA . LEU C 3 854 ? 193.031 168.724 187.719 1.00 115.47 1079 LEU C CA 1
ATOM 25340 C C . LEU C 3 854 ? 193.451 167.856 188.897 1.00 115.47 1079 LEU C C 1
ATOM 25341 O O . LEU C 3 854 ? 193.832 166.693 188.675 1.00 115.47 1079 LEU C O 1
ATOM 25357 N N . PRO C 3 855 ? 193.424 168.332 190.145 1.00 116.91 1080 PRO C N 1
ATOM 25358 C CA . PRO C 3 855 ? 193.769 167.440 191.264 1.00 116.91 1080 PRO C CA 1
ATOM 25359 C C . PRO C 3 855 ? 192.864 166.225 191.357 1.00 116.91 1080 PRO C C 1
ATOM 25360 O O . PRO C 3 855 ? 193.332 165.141 191.726 1.00 116.91 1080 PRO C O 1
ATOM 25371 N N . ALA C 3 856 ? 191.579 166.372 191.027 1.00 117.77 1081 ALA C N 1
ATOM 25372 C CA . ALA C 3 856 ? 190.686 165.218 191.017 1.00 117.77 1081 ALA C CA 1
ATOM 25373 C C . ALA C 3 856 ? 191.138 164.192 189.988 1.00 117.77 1081 ALA C C 1
ATOM 25374 O O . ALA C 3 856 ? 191.109 162.984 190.250 1.00 117.77 1081 ALA C O 1
ATOM 25381 N N . GLU C 3 857 ? 191.558 164.653 188.808 1.00 118.33 1082 GLU C N 1
ATOM 25382 C CA . GLU C 3 857 ? 192.135 163.733 187.833 1.00 118.33 1082 GLU C CA 1
ATOM 25383 C C . GLU C 3 857 ? 193.379 163.065 188.399 1.00 118.33 1082 GLU C C 1
ATOM 25384 O O . GLU C 3 857 ? 193.608 161.869 188.183 1.00 118.33 1082 GLU C O 1
ATOM 25396 N N . LYS C 3 858 ? 194.195 163.827 189.129 1.00 114.03 1083 LYS C N 1
ATOM 25397 C CA . LYS C 3 858 ? 195.470 163.307 189.606 1.00 114.03 1083 LYS C CA 1
ATOM 25398 C C . LYS C 3 858 ? 195.300 162.380 190.803 1.00 114.03 1083 LYS C C 1
ATOM 25399 O O . LYS C 3 858 ? 196.202 161.589 191.101 1.00 114.03 1083 LYS C O 1
ATOM 25418 N N . GLU C 3 859 ? 194.168 162.454 191.494 1.00 116.71 1084 GLU C N 1
ATOM 25419 C CA . GLU C 3 859 ? 193.951 161.633 192.679 1.00 116.71 1084 GLU C CA 1
ATOM 25420 C C . GLU C 3 859 ? 193.559 160.212 192.289 1.00 116.71 1084 GLU C C 1
ATOM 25421 O O . GLU C 3 859 ? 194.314 159.266 192.519 1.00 116.71 1084 GLU C O 1
ATOM 25433 N N . LYS C 3 878 ? 204.790 162.019 188.150 1.00 111.91 1103 LYS C N 1
ATOM 25434 C CA . LYS C 3 878 ? 204.418 163.406 187.900 1.00 111.91 1103 LYS C CA 1
ATOM 25435 C C . LYS C 3 878 ? 203.776 164.006 189.147 1.00 111.91 1103 LYS C C 1
ATOM 25436 O O . LYS C 3 878 ? 202.847 164.808 189.059 1.00 111.91 1103 LYS C O 1
ATOM 25454 N N . GLN C 3 879 ? 204.274 163.600 190.317 1.00 113.96 1104 GLN C N 1
ATOM 25455 C CA . GLN C 3 879 ? 203.786 164.174 191.565 1.00 113.96 1104 GLN C CA 1
ATOM 25456 C C . GLN C 3 879 ? 204.273 165.607 191.737 1.00 113.96 1104 GLN C C 1
ATOM 25457 O O . GLN C 3 879 ? 203.659 166.393 192.471 1.00 113.96 1104 GLN C O 1
ATOM 25471 N N . GLU C 3 880 ? 205.367 165.965 191.064 1.00 110.22 1105 GLU C N 1
ATOM 25472 C CA . GLU C 3 880 ? 205.858 167.336 191.126 1.00 110.22 1105 GLU C CA 1
ATOM 25473 C C . GLU C 3 880 ? 204.826 168.314 190.584 1.00 110.22 1105 GLU C C 1
ATOM 25474 O O . GLU C 3 880 ? 204.646 169.404 191.135 1.00 110.22 1105 GLU C O 1
ATOM 25486 N N . LEU C 3 881 ? 204.139 167.946 189.501 1.00 108.05 1106 LEU C N 1
ATOM 25487 C CA . LEU C 3 881 ? 203.218 168.886 188.872 1.00 108.05 1106 LEU C CA 1
ATOM 25488 C C . LEU C 3 881 ? 202.007 169.140 189.763 1.00 108.05 1106 LEU C C 1
ATOM 25489 O O . LEU C 3 881 ? 201.555 170.283 189.898 1.00 108.05 1106 LEU C O 1
ATOM 25505 N N . THR C 3 882 ? 201.467 168.090 190.388 1.00 110.73 1107 THR C N 1
ATOM 25506 C CA . THR C 3 882 ? 200.366 168.294 191.326 1.00 110.73 1107 THR C CA 1
ATOM 25507 C C . THR C 3 882 ? 200.830 169.069 192.554 1.00 110.73 1107 THR C C 1
ATOM 25508 O O . THR C 3 882 ? 200.107 169.940 193.059 1.00 110.73 1107 THR C O 1
ATOM 25519 N N . GLY C 3 883 ? 202.038 168.779 193.044 1.00 106.50 1108 GLY C N 1
ATOM 25520 C CA . GLY C 3 883 ? 202.570 169.552 194.154 1.00 106.50 1108 GLY C CA 1
ATOM 25521 C C . GLY C 3 883 ? 202.708 171.021 193.807 1.00 106.50 1108 GLY C C 1
ATOM 25522 O O . GLY C 3 883 ? 202.534 171.893 194.661 1.00 106.50 1108 GLY C O 1
ATOM 25526 N N . ASN C 3 884 ? 203.039 171.311 192.549 1.00 99.24 1109 ASN C N 1
ATOM 25527 C CA . ASN C 3 884 ? 203.108 172.691 192.083 1.00 99.24 1109 ASN C CA 1
ATOM 25528 C C . ASN C 3 884 ? 201.718 173.308 191.983 1.00 99.24 1109 ASN C C 1
ATOM 25529 O O . ASN C 3 884 ? 201.527 174.486 192.305 1.00 99.24 1109 ASN C O 1
ATOM 25540 N N . LEU C 3 885 ? 200.735 172.526 191.534 1.00 102.99 1110 LEU C N 1
ATOM 25541 C CA . LEU C 3 885 ? 199.391 173.063 191.346 1.00 102.99 1110 LEU C CA 1
ATOM 25542 C C . LEU C 3 885 ? 198.709 173.353 192.677 1.00 102.99 1110 LEU C C 1
ATOM 25543 O O . LEU C 3 885 ? 197.847 174.234 192.758 1.00 102.99 1110 LEU C O 1
ATOM 25559 N N . GLU C 3 886 ? 199.067 172.617 193.727 1.00 101.61 1111 GLU C N 1
ATOM 25560 C CA . GLU C 3 886 ? 198.322 172.736 194.977 1.00 101.61 1111 GLU C CA 1
ATOM 25561 C C . GLU C 3 886 ? 198.384 174.149 195.558 1.00 101.61 1111 GLU C C 1
ATOM 25562 O O . GLU C 3 886 ? 197.330 174.751 195.799 1.00 101.61 1111 GLU C O 1
ATOM 25574 N N . PRO C 3 887 ? 199.576 174.723 195.802 1.00 95.40 1112 PRO C N 1
ATOM 25575 C CA . PRO C 3 887 ? 199.622 176.073 196.380 1.00 95.40 1112 PRO C CA 1
ATOM 25576 C C . PRO C 3 887 ? 198.828 177.075 195.560 1.00 95.40 1112 PRO C C 1
ATOM 25577 O O . PRO C 3 887 ? 198.180 177.971 196.109 1.00 95.40 1112 PRO C O 1
ATOM 25588 N N . LEU C 3 888 ? 198.872 176.923 194.241 1.00 91.78 1113 LEU C N 1
ATOM 25589 C CA . LEU C 3 888 ? 198.182 177.831 193.338 1.00 91.78 1113 LEU C CA 1
ATOM 25590 C C . LEU C 3 888 ? 196.691 177.872 193.659 1.00 91.78 1113 LEU C C 1
ATOM 25591 O O . LEU C 3 888 ? 196.184 177.042 194.412 1.00 91.78 1113 LEU C O 1
ATOM 25607 N N . ALA C 3 900 ? 178.981 199.712 200.880 1.00 109.84 1125 ALA C N 1
ATOM 25608 C CA . ALA C 3 900 ? 177.917 199.511 199.903 1.00 109.84 1125 ALA C CA 1
ATOM 25609 C C . ALA C 3 900 ? 177.039 200.754 199.798 1.00 109.84 1125 ALA C C 1
ATOM 25610 O O . ALA C 3 900 ? 176.951 201.378 198.741 1.00 109.84 1125 ALA C O 1
ATOM 25616 N N . GLU C 3 901 ? 176.383 201.104 200.908 1.00 112.34 1126 GLU C N 1
ATOM 25617 C CA . GLU C 3 901 ? 175.541 202.296 200.922 1.00 112.34 1126 GLU C CA 1
ATOM 25618 C C . GLU C 3 901 ? 176.374 203.560 200.761 1.00 112.34 1126 GLU C C 1
ATOM 25619 O O . GLU C 3 901 ? 175.941 204.519 200.113 1.00 112.34 1126 GLU C O 1
ATOM 25631 N N . LYS C 3 902 ? 177.572 203.582 201.349 1.00 100.20 1127 LYS C N 1
ATOM 25632 C CA . LYS C 3 902 ? 178.422 204.764 201.248 1.00 100.20 1127 LYS C CA 1
ATOM 25633 C C . LYS C 3 902 ? 178.804 205.044 199.800 1.00 100.20 1127 LYS C C 1
ATOM 25634 O O . LYS C 3 902 ? 178.812 206.201 199.365 1.00 100.20 1127 LYS C O 1
ATOM 25653 N N . ILE C 3 903 ? 179.126 203.995 199.040 1.00 100.26 1128 ILE C N 1
ATOM 25654 C CA . ILE C 3 903 ? 179.525 204.177 197.647 1.00 100.26 1128 ILE C CA 1
ATOM 25655 C C . ILE C 3 903 ? 178.377 204.775 196.844 1.00 100.26 1128 ILE C C 1
ATOM 25656 O O . ILE C 3 903 ? 178.557 205.726 196.073 1.00 100.26 1128 ILE C O 1
ATOM 25672 N N . LYS C 3 904 ? 177.176 204.218 197.011 1.00 109.36 1129 LYS C N 1
ATOM 25673 C CA . LYS C 3 904 ? 176.022 204.726 196.279 1.00 109.36 1129 LYS C CA 1
ATOM 25674 C C . LYS C 3 904 ? 175.711 206.161 196.679 1.00 109.36 1129 LYS C C 1
ATOM 25675 O O . LYS C 3 904 ? 175.397 206.998 195.825 1.00 109.36 1129 LYS C O 1
ATOM 25694 N N . VAL C 3 905 ? 175.804 206.469 197.974 1.00 106.56 1130 VAL C N 1
ATOM 25695 C CA . VAL C 3 905 ? 175.527 207.825 198.440 1.00 106.56 1130 VAL C CA 1
ATOM 25696 C C . VAL C 3 905 ? 176.516 208.809 197.828 1.00 106.56 1130 VAL C C 1
ATOM 25697 O O . VAL C 3 905 ? 176.131 209.874 197.329 1.00 106.56 1130 VAL C O 1
ATOM 25710 N N . ARG C 3 906 ? 177.808 208.470 197.858 1.00 92.32 1131 ARG C N 1
ATOM 25711 C CA . ARG C 3 906 ? 178.810 209.385 197.320 1.00 92.32 1131 ARG C CA 1
ATOM 25712 C C . ARG C 3 906 ? 178.637 209.562 195.818 1.00 92.32 1131 ARG C C 1
ATOM 25713 O O . ARG C 3 906 ? 178.772 210.675 195.301 1.00 92.32 1131 ARG C O 1
ATOM 25734 N N . TYR C 3 907 ? 178.339 208.478 195.095 1.00 106.84 1132 TYR C N 1
ATOM 25735 C CA . TYR C 3 907 ? 178.147 208.599 193.654 1.00 106.84 1132 TYR C CA 1
ATOM 25736 C C . TYR C 3 907 ? 176.927 209.453 193.336 1.00 106.84 1132 TYR C C 1
ATOM 25737 O O . TYR C 3 907 ? 176.954 210.270 192.407 1.00 106.84 1132 TYR C O 1
ATOM 25755 N N . GLU C 3 908 ? 175.841 209.277 194.094 1.00 110.90 1133 GLU C N 1
ATOM 25756 C CA . GLU C 3 908 ? 174.661 210.109 193.892 1.00 110.90 1133 GLU C CA 1
ATOM 25757 C C . GLU C 3 908 ? 174.982 211.573 194.152 1.00 110.90 1133 GLU C C 1
ATOM 25758 O O . GLU C 3 908 ? 174.534 212.456 193.412 1.00 110.90 1133 GLU C O 1
ATOM 25770 N N . THR C 3 909 ? 175.762 211.851 195.199 1.00 104.03 1134 THR C N 1
ATOM 25771 C CA . THR C 3 909 ? 176.165 213.228 195.465 1.00 104.03 1134 THR C CA 1
ATOM 25772 C C . THR C 3 909 ? 177.004 213.782 194.319 1.00 104.03 1134 THR C C 1
ATOM 25773 O O . THR C 3 909 ? 176.824 214.934 193.908 1.00 104.03 1134 THR C O 1
ATOM 25784 N N . LEU C 3 910 ? 177.928 212.975 193.792 1.00 96.52 1135 LEU C N 1
ATOM 25785 C CA . LEU C 3 910 ? 178.756 213.427 192.677 1.00 96.52 1135 LEU C CA 1
ATOM 25786 C C . LEU C 3 910 ? 177.904 213.758 191.460 1.00 96.52 1135 LEU C C 1
ATOM 25787 O O . LEU C 3 910 ? 178.103 214.796 190.817 1.00 96.52 1135 LEU C O 1
ATOM 25803 N N . LEU C 3 911 ? 176.949 212.887 191.125 1.00 109.85 1136 LEU C N 1
ATOM 25804 C CA . LEU C 3 911 ? 176.086 213.147 189.977 1.00 109.85 1136 LEU C CA 1
ATOM 25805 C C . LEU C 3 911 ? 175.218 214.378 190.208 1.00 109.85 1136 LEU C C 1
ATOM 25806 O O . LEU C 3 911 ? 175.051 215.208 189.307 1.00 109.85 1136 LEU C O 1
ATOM 25822 N N . THR C 3 912 ? 174.664 214.516 191.408 1.00 111.61 1137 THR C N 1
ATOM 25823 C CA . THR C 3 912 ? 173.774 215.628 191.719 1.00 111.61 1137 THR C CA 1
ATOM 25824 C C . THR C 3 912 ? 174.565 216.905 191.978 1.00 111.61 1137 THR C C 1
ATOM 25825 O O . THR C 3 912 ? 174.089 218.006 191.703 1.00 111.61 1137 THR C O 1
#

GO terms:
  GO:0106437 protein-glutamic acid ligase activity, initiating (F, EXP)
  GO:0106438 protein-glutamic acid ligase activity, elongating (F, EXP)
  GO:0018117 protein adenylylation (P, IMP)

Solvent-accessible surface area: 71972 Å² total; per-residue (Å²): 236,71,52,53,71,33,10,4,105,97,26,82,47,97,52,14,56,95,93,22,37,90,42,60,73,111,30,39,86,125,80,2,49,4,106,84,6,58,14,85,55,2,14,70,62,0,7,70,25,0,14,67,1,0,53,85,0,36,148,48,123,100,23,122,75,22,80,40,55,54,0,2,0,3,17,0,0,0,61,0,11,1,26,24,42,126,72,40,136,82,45,98,82,2,62,59,16,1,135,48,0,5,90,34,0,43,69,126,53,89,94,29,53,129,80,2,69,111,26,36,73,104,8,13,2,0,0,0,40,24,1,20,29,92,60,1,40,47,24,5,0,14,51,5,2,94,104,16,40,153,126,124,43,76,133,49,13,32,17,2,3,44,64,3,86,17,1,1,1,0,3,0,20,36,33,0,0,1,0,2,2,12,23,0,5,33,136,112,12,81,4,62,6,34,55,69,45,119,48,66,20,28,51,3,21,17,21,3,0,11,0,0,0,21,17,5,101,0,37,66,24,63,15,27,87,95,0,11,64,122,73,175,95,46,114,29,129,55,106,80,134,49,146,16,39,62,136,96,30,83,99,16,35,32,37,14,0,1,1,31,16,115,112,120,48,2,5,0,0,18,0,27,94,121,71,19,74,96,58,37,0,67,56,9,27,35,0,1,54,5,1,59,127,31,49,143,18,6,60,6,89,2,134,20,4,79,9,48,0,12,15,56,16,124,49,84,61,0,18,119,26,0,142,70,22,185,43,27,125,98,0,81,90,60,2,20,106,60,172,57,1,27,0,2,0,12,63,2,39,84,39,6,9,46,46,0,9,40,104,129,23,77,41,126,81,0,51,58,11,2,109,29,0,0,26,1,0,0,7,2,1,53,0,1,0,1,9,21,105,10,18,92,16,53,41,10,78,115,32,51,126,145,60,90,22,53,0,40,8,17,0,0,23,19,2,3,19,15,26,77,62,91,7,14,5,2,12,47,0,46,102,8,0,64,150,0,19,0,24,28,8,0,6,3,33,2,9,42,17,50,31,5,41,9,4,15,68,20,31,130,29,0,90,85,57,8,27,41,2,0,32,8,0,22,5,52,56,36,64,14,188,104,73,26,17,0,37,6,9,15,6,8,3,18,79,4,0,0,2,0,2,31,1,3,11,0,0,21,4,0,1,8,1,6,0,1,1,0,3,2,0,2,74,33,4,131,116,33,172,73,148,93,107,41,44,56,17,4,105,68,7,2,61,8,0,1,66,4,0,3,7,0,0,42,18,13,6,6,4,26,67,83,47,0,49,54,10,0,78,48,21,2,68,40,69,30,3,1,73,1,5,33,14,3,0,12,18,82,3,13,150,59,106,153,84,60,15,66,34,72,6,14,43,10,2,60,48,12,56,37,5,86,34,38,28,185,40,45,96,33,29,0,4,18,69,67,34,102,76,14,4,2,1,1,41,42,41,44,14,2,5,39,3,5,17,17,0,0,2,4,0,0,3,11,6,5,4,9,34,17,1,16,81,8,0,23,126,25,8,110,83,0,70,98,16,7,81,30,105,58,164,42,86,15,81,38,0,2,37,9,0,1,32,0,25,12,6,5,8,14,55,2,27,2,3,69,29,0,0,15,26,11,3,83,71,0,83,141,92,48,117,114,32,112,20,119,42,18,52,64,16,6,105,84,10,23,69,31,41,4,0,17,40,18,36,71,79,96,202,232,40,68,135,104,31,58,41,28,6,80,4,0,7,33,8,3,10,103,44,6,18,15,8,0,62,33,187,21,0,11,27,0,2,44,0,18,47,30,92,20,83,131,75,76,43,77,71,2,45,89,84,56,18,86,124,69,84,19,36,3,2,32,51,76,0,36,94,12,1,43,74,19,60,145,114,57,73,57,84,101,90,9,68,70,6,25,132,70,15,38,205,58,81,84,12,88,12,45,24,68,63,39,102,108,0,30,36,88,38,16,103,149,151,63,16,80,91,50,56,173,102,46,92,82,20,66,37,107,101,58,24,161,72,40,50,11,63,32,24,82,36,9,35,54,2,2,110,47,1,33,158,44,86,1,41,104,85,8,78,1,19,219,90,107,36,79,121,23,90,103,12,29,52,12,0,0,7,3,2,6,11,4,11,5,1,0,15,16,0,1,30,4,0,50,32,0,93,94,50,66,72,140,23,30,151,9,153,103,41,56,22,1,14,64,7,78,49,95,58,1,42,30,1,0,1,0,6,1,1,15,6,5,10,28,31,1,39,48,116,114,78,65,108,5,7,83,73,0,6,122,8,0,96,106,8,5,122,90,50,141,9,49,52,107,34,1,164,65,111,156,33,5,66,70,4,1,59,7,0,40,12,178,98,116,74,106,60,29,30,10,4,18,10,0,2,25,16,0,41,63,1,0,27,25,38,82,53,86,17,10,24,0,0,8,7,60,1,1,54,51,0,84,46,19,0,16,41,65,1,0,3,13,1,4,54,8,3,29,36,0,2,78,29,2,4,10,46,9,50,65,10,10,8,66,18,111,89,45,130,113,167,19,11,57,12,38,29,11,99,70,3,65,29,40,19,29,84,90,117,147,66,24,84,21,90,162,99,22,59,175,36,24,91,131,116,64,169,85,129,93,129,40,132,33,3,21,11,104,63,3,10,56,6,78,16,3,74,135,84,12,32,2,44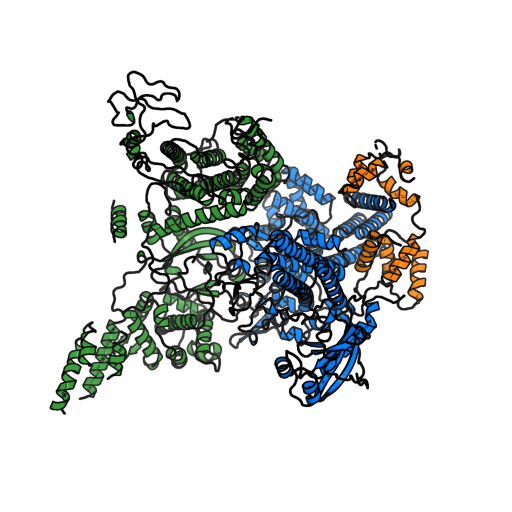,108,30,82,22,92,49,6,107,61,184,166,92,27,121,46,20,34,81,2,41,126,31,20,31,29,0,49,5,9,10,74,80,8,26,60,107,15,59,45,59,9,1,89,83,2,6,48,102,37,126,80,81,107,50,101,140,50,53,79,1,1,31,0,0,6,74,3,1,38,41,0,0,56,90,18,112,14,8,76,130,87,37,0,78,12,80,50,28,123,9,71,57,145,27,1,51,39,2,6,30,50,6,16,1,2,7,0,0,63,68,2,77,64,73,2,2,103,27,2,16,61,0,3,140,79,3,97,29,58,1,100,38,34,114,35,130,175,42,116,78,27,111,7,0,51,5,5,52,102,92,4,33,62,173,52,51,101,20,84,65,2,11,54,7,3,2,40,4,20,31,34,23,44,33,6,63,18,11,15,41,4,5,5,36,95,146,24,186,75,22,70,9,29,3,0,1,2,0,0,0,1,5,0,0,5,7,23,0,5,66,74,28,16,135,23,54,45,6,70,93,2,29,26,25,32,100,33,85,76,112,54,3,73,99,1,26,100,36,0,47,25,1,16,1,22,5,19,35,14,18,29,57,110,36,30,12,63,4,31,72,25,2,80,120,31,54,16,6,117,41,6,4,65,5,14,5,55,4,7,44,33,25,82,3,16,24,31,27,109,33,6,9,0,0,1,15,4,45,5,82,58,36,4,2,45,6,55,29,0,28,16,169,36,35,18,8,89,21,25,2,5,5,9,14,14,48,23,6,4,4,2,2,18,79,40,21,81,37,40,131,12,68,122,33,68,47,25,41,1,0,6,4,8,4,7,32,0,50,20,24,55,64,180,82,150,84,4,31,0,2,65,23,0,2,96,5,6,45,80,71,6,65,130,34,40,77,72,92,176,132,67,168,115,78,70,56,117,32,116,38,44,108,69,4,45,87,8,137,99,30,60,125,52,8,46,64,42,49,176,80,142,127,0,25,41,10,19,131,68,21,86,130,104,80,142,91,19,134,109,76,79,140,148

Organism: Legionella pneumophila subsp. pneumophila (strain Philadelphia 1 / ATCC 33152 / DSM 7513) (NCBI:txid272624)

Foldseek 3Di:
DDAFDFQKDKDFDQFLLDPFDAFWDCDPNDTFGADAQQLPVLLVVLVVLLLVLLVVVVVVPCPVVDDVLLLLLLLLQLQLVLLVDDDPVVSVSSVVSNVVSLVVCVPPPVVVNVVSLVLLLFASRSNLVVCLACNQQDASSVVSSVVRPDDDDDPSNVQNCVLPVRGNLLSHDQLNNLLSLQCSLFPPGHDAQWDAPPPAIDHDLLSSVLSNLSPDGAMDMDGHCPDLVNDPDDDLDDDDDDDQDLVQFPADDQQWTWGADPVQWIKIKHWAWAPDDLVLQVLQQSLLVVCVVCCVNLVQQFQGKAWDGKAKDFVVVVLVSCVPHPCNVNNVVGHHDDRIIIITIIITGPQQPAALLDQPDDLVLSLVLLLSALSNQLSVVVSFKAQPPQWQWFQDDDCQVPDQQSRGFFLSDVLQADPDDAAGWTALLLRRCPVGQRTSRYGHRRSRMDGLVCLSHCHPVCVRRRVCQQRHDDDVVQADPVVSHRYHNSRVCNGHRSLVVSLRRVLVVLVSLLSSLLSSLQVNCVPDDPPVVNLVSLLSSLVSSLLSLLVSLCSLQVDDSVVSSSSLCSHFPSVLQSLQSSVQSYQPLLPDDPVVNVVSQCVNDPPHDGDDDPDRAARRAGAHPVNPGHMAHHVVGHGRRPSSSRSSSSSSSNSSSSVSLVVVLVVLVVVLVCDLVPVDDDDLVVSLSSLSNSCSSDRHPDQVSLVVSLVSVVSSCVVPVPDDDVSNCVNSVVSVVVVVVVVVVVVVD/DDDPVVLVVLVVLQCVQCVVPPQKHFLVCPQVSCVVVPNRDDPVVSVVVQCPPCVVVPRIDGSVRVVVVVCVSVVPDCDVVNVCVVVCVPVPDPPQFDALVNVVCCPAPVHDHVVSVVVCVLANGHHRVVNVD/DDDCLPPVLLVVLLVVLLVPFLLFFFPVVVDAAPVHTDSQLPHSLLLVLLLLLLVLLLVLLLLCVVVPDDFAAFQQRDASPPQDVLNSVVLSSLSSLLQRQCRHDPPVLQNSLVSSLVVLVVVCVVPVCQVPSNPHVVVSVVSSCLSNCPDVRQRHDSSSVSSVLSSLLSVLQPDDQNQLSLVVNQVSSCNGNNNLSSQLSNVLSVLLCVLLQHWHAKHALQCPVPDPDFAFPLRPPFRWWFKDDPPCDDLAPVPTDDIDGNDDDDPPPIDTDTSNSNLVHVVCVVVPLFSGDIDGTDPDDDGDVSNVVCSNPVVSSSVSSVVSVVVLLVCLLQVLFDADPAQDADADDQLLLLLLVVLVVCLVDVVQDDQAFGHQLNQTHGLVLLLVCLVPDQLLNSLVPHDLVSLVSVLVNLVVFQDWQAQFPDRPDDTHRRSVCVVPPLDDPDDDSLVSLLSLLLCCVDDNSLVNLLLCSSLVNTDDDGRVSSSVSSSSQSNNSNSLVVNFDDDDDFKWKAFDADDVVVVVLLVVLLSQLQSQRGSGNRDRSSLSNNVSCVVRFPQSSQASGQGKIFPDVCCCQPDVFGQEMEMEGHPPNNWPWGQNDNPDPRRRRMTTTHHGQFKTWRWHDKDFDAHTPVGHTHMYTYTYIHGHPVRHDDDDDCSSPVSVLVSLLSVLVVVVVVVPVPVVVCLLVVLSVVLNPQVVHQDVNVVSVCVVVSVVSSVVRDVSVVVSVVVVVD

CATH classification: 1.10.238.10

Nearest PDB structures (foldseek):
  7mis-assembly1_B  TM=1.008E+00  e=5.743E-23  Homo sapiens
  6mba-assembly1_B  TM=6.581E-01  e=3.230E-16  Rattus norvegicus
  2ix7-assembly1_A  TM=5.639E-01  e=2.660E-17  Mus musculus
  3gn4-assembly2_H  TM=5.660E-01  e=7.686E-17  Drosophila melanogaster
  4r8g-assembly1_A  TM=5.616E-01  e=5.000E-16  Xenopus laevis

Sequence (1616 aa):
HVKQYYFARRGETSTHDTSLPPPVKVLSGRSIPLKEIPFEATRNELVQIYLTSIDKLIKSNKLNSIPSQQIASHYLFLRSLANSETDGIKKNQILSLAKPLGTYLASKEPHVWKMINELIEKSEYPIIHYLKNNRAHSNFMLALIHEYHKEPLTKNQSAFVQKFRDSSVFLFPNPIYTAWLAHSYDEDSSFNPMFRERLSTNFYHSTLTDNLLLRTEPKEVTLSSEHHYKKEKGPIDSSFRYQMSSDRLLRIQGRTLLFSTPQNDVVAVKVQKKGEPKSTLEEEFEMADYLLKHQRRLDVHSKLPQPLGQYSVKKSEILEISRGSLDFERFKTLIDDSKDLEVYVYKAPQSYFTYLHDKNQDLEDLTASVKTNVHDLFVLLREGIVFPQLADIFHTHFGEDEREDKGRYQALVQLLNVLQFQLGRIDKWQKAVEYVNLRSSGLADLGDSLPITSLFTSSDFTKHYFSELLTGGYHPTFFDKSSGTANSLFTGKRRLFGNYLYLNTIAEYLLVIQLTLGSYGDKVTRDMMDKPKKEAVWRELANVMFTSCAEAIHIMTGIPQSRALTLLKQRANIEKHFRQTQFWMTPDYSKLDEDTLQMEQYSIYSGEPEYEFTDKLVSGVGLSVDGVHQDLGGYNRESPLRELEKLLYATVTLIEGTMQLDKEFFKQLEQVEKILSGEIKTDANSCFEAVAQLLDLARPGCHFQKRLVLSYYEEAKLKYPSAPTDAYDSRFQVVARTNAAITIQRFWRQLTEEQIAEFKEAFSLFDKDGDGTITTKELGTVMRSLGQNPTEAELQDMINEVDADGNGTIDFPEFLTMMARKMKDTDSEEEIREAFRVFDKDGNGYISAAELRHVMTNLGEKEEVDEMIREAGQVNYEEFVQSKLLENDDDVLDTIKYVHKEYLGKPYPGPRLPPNEGPDRGPHGLAHTVRTMACAEVMIEEARKAQLRGETLGKAKNGQTLADVTPEELKKILIAQAFFVVGRDDERSFYAEYHEKSEQAFRKYVEDNKLIGKIFKDQKEVDFYAAIILDKNHEWDATPAHILINQGHMVDLMRTKAPAEVALERTYNTLKGTVGSKGAEVVLKAHRDFFFATGAVVPLVNPEAIDDPSRGGPYENPYSGEKFVIVDDKVPASKKDLPKAVNRDYKLKDNERFLTIKEYYAFPDVQQTYPGYKTRLEASSYYFPTPFAGECEQNPAKCLGAIQKARSKLQTDAIKNGFQSSSEKERRQPNMDEIAAARIIQQIMANPDCIHDDHVLINGQKLEEKFFRDLLAKCDMAVVGSLLNDTDIKNIDTLMRHEKNTEFHSTDPKAVPVKIGDAWENRIRTKGGDVTQMKHDLIFLMQNDAWYFSRVNAIAQNRDKGSNFKEVLFTTLMTPLTNKSLIDTSHVPAPKKLYRGLNLPQEFTNKLINQSNAIIANTENTLFTDLSAEAFKQIKLNDFSQMSGKTCASTTKNMKLLTDIWGSNVIFEMLDPDGLLHPKQVGTHMAGSEDEFSVYLPEDVALVPTKVTLEGKTDTGEDRYIFTLVAVKSPDFIPRHESGYAVEPFMKMQKEKVTQALDAIEPALTECGEALDKQNVTEALQALNKLPAEKEKQELTGNLEPLAEKIKVRYETLLT

Radius of gyration: 39.82 Å; Cα contacts (8 Å, |Δi|>4): 2447; chains: 3; bounding box: 122×120×92 Å

InterPro domains:
  IPR059085 Calmodulin-dependent glutamylase SidJ, N-terminal domain [PF26375] (137-318)
  IPR061321 Calmodulin-dependent glutamylase SidJ [NF033873] (98-854)

Secondary structure (DSSP, 8-state):
------SEEEEE-S-S-SS---SEEEETTEEEEEEE--HHHHHHHHHHHHHHHHHHHHHHT-STTS-HHHHHHHHHHHHHHHHH--SHHHHHHHHHHHHHHHHHHHHH-HHHHHHHHHHHHH-S-HHHHHTSSGGGGS-HHHHHHHHH--SPPPHHHHHHHHHS-S-SGGGS-HHHHHHHHHHTTSTT----SEEE-SSSEEE-HHHHHHHHHTTS--EEEEE-TTSGGG---------------TTTEEEEETTEEEEE-TTS-EEEEEEPBSS--HHHHHHHHHHHHHHHHTHHHHT--S---EEEEEEEEEHHHHHHHTTT-TTHHHHHHHB-SSSEEEEEEEEE-GGGGSBTT-TTS-HHHHHHHHHHHHHHHHHHHHHTEE-TTSS--BS--TTTTTSTTTTB--TTHHHHSSS--S-B-BBTHHHHSTT-SBBSSSB--TTS-EETHHHHTT-HHHHHH-SHHHH----GGGB-TTT--EEETTGGGGGTHHHHHHHHHHHHHHHHHHHHHHHHHHHHHHT---HHHHHHHHHHHHHHHHHHHHHHHHHHH---HHHHHHHHHHHS-HHHHHHHHHHHTSSGGGG--HHHHHHHHHHHSTTSPPP---PPPBTTTBS-SSSSS--BS-TTSB-S-HHHHHHHHHHHHHHHHHHHHHHHHHHHHHHHHHHHHTSS---HHHHHHHHHHHHHTSPTT--HHHHHHHHHHHHHHHH-TTS--HHHHHHHHHHHHHHHHHHHHHHT-/---HHHHHHHHHHHHHT-SS-SSEEESTTHHHHHHHTT-PPPHHHHHHHHHHHHTTSS-EEEHHHHHHHHHHHTTTS--HHHHHHHHHHT-SSTT----HHHHHHHHHHSS---HHHHHHHH-----HHHHT-/----SS-HHHHHHHHHHIIIIITS---------SS-S---TTSHHHHHHHHHHHHHHHHHHHHHHHHT------TTS--TT---HHHHHHHHHHHTTTTTT---S---HHHHHHHHHHHHHHHHHSS-HHHHTS-SHHHHHHHHHHHH--S---SSSHHHHHHHHHHHHHHGGG-SSHHHHHHHHHHHHHHHH-HHHHHHHHHHHHHHHHHTT-----B-SS--SSSS---B--BTTTTBB-EE-SS---SSGGG----B-S-----TT-EEPBHHHHTT-HHHHHH-S-SS--B---S-SS--HHHHHHHT-HHHHHHHHHHHHHHHHHHHHHTTS---S--SPPPP-HHHHHHHHHHHHHHH-GGGB-SS-EEETTEEE-HHHHHHHHHHS-HHHHHHHS-THHHHHHHHHHHH---EE--SS-TTS--EEHHHHIIIIIS-SS--HHHHHHHHHHHHHS-HHHHHHHHHHHTT--SS--HHHHHHHHHHHHHHHHHHHHH--SPPPSEEEEEE---HHHHHHHHHHHHHHHTT----SSS--HHHHHHHHHHS--GGGGSSS-EEEES-HHHIIIII--SEEEEEE-TT--S--EE-----TTGGGEEEE---TTEEEEEEEEEEEEE-SSS-EEEEEEEEEEE-TTS-----S-TTTHHHHHHHHHHHHHHHHHH--HHHHHHHHHHHHHGGG-SS--SHHHHHH--HHHHHHHTT--HHHHHHHHHHH-

B-factor: mean 54.58, std 28.47, range [13.51, 120.95]